Protein AF-0000000071589016 (afdb_homodimer)

Structure (mmCIF, N/CA/C/O backbone):
data_AF-0000000071589016-model_v1
#
loop_
_entity.id
_entity.type
_entity.pdbx_description
1 polymer 'Sensory transduction protein kinase'
#
loop_
_atom_site.group_PDB
_atom_site.id
_atom_site.type_symbol
_atom_site.label_atom_id
_atom_site.label_alt_id
_atom_site.label_comp_id
_atom_site.label_asym_id
_atom_site.label_entity_id
_atom_site.label_seq_id
_atom_site.pdbx_PDB_ins_code
_atom_site.Cartn_x
_atom_site.Cartn_y
_atom_site.Cartn_z
_atom_site.occupancy
_atom_site.B_iso_or_equiv
_atom_site.auth_seq_id
_atom_site.auth_comp_id
_atom_site.auth_asym_id
_atom_site.auth_atom_id
_atom_site.pdbx_PDB_model_num
ATOM 1 N N . MET A 1 1 ? 36.25 46.156 42.75 1 89.12 1 MET A N 1
ATOM 2 C CA . MET A 1 1 ? 36.625 46.969 41.594 1 89.12 1 MET A CA 1
ATOM 3 C C . MET A 1 1 ? 36.125 48.406 41.719 1 89.12 1 MET A C 1
ATOM 5 O O . MET A 1 1 ? 35.188 48.656 42.5 1 89.12 1 MET A O 1
ATOM 9 N N . GLN A 1 2 ? 36.781 49.25 41.094 1 88.19 2 GLN A N 1
ATOM 10 C CA . GLN A 1 2 ? 36.406 50.656 41.094 1 88.19 2 GLN A CA 1
ATOM 11 C C . GLN A 1 2 ? 36.594 51.281 39.719 1 88.19 2 GLN A C 1
ATOM 13 O O . GLN A 1 2 ? 37.562 51 39.031 1 88.19 2 GLN A O 1
ATOM 18 N N . THR A 1 3 ? 35.531 52.031 39.406 1 91.88 3 THR A N 1
ATOM 19 C CA . THR A 1 3 ? 35.594 52.75 38.125 1 91.88 3 THR A CA 1
ATOM 20 C C . THR A 1 3 ? 35.438 54.25 38.312 1 91.88 3 THR A C 1
ATOM 22 O O . THR A 1 3 ? 34.5 54.688 39 1 91.88 3 THR A O 1
ATOM 25 N N . LEU A 1 4 ? 36.375 55 37.812 1 90.56 4 LEU A N 1
ATOM 26 C CA . LEU A 1 4 ? 36.312 56.438 37.844 1 90.56 4 LEU A CA 1
ATOM 27 C C . LEU A 1 4 ? 36.188 57 36.406 1 90.56 4 LEU A C 1
ATOM 29 O O . LEU A 1 4 ? 36.938 56.594 35.531 1 90.56 4 LEU A O 1
ATOM 33 N N . SER A 1 5 ? 35.188 57.844 36.25 1 93.19 5 SER A N 1
ATOM 34 C CA . SER A 1 5 ? 34.969 58.406 34.938 1 93.19 5 SER A CA 1
ATOM 35 C C . SER A 1 5 ? 34.906 59.938 35 1 93.19 5 SER A C 1
ATOM 37 O O . SER A 1 5 ? 34.344 60.5 35.938 1 93.19 5 SER A O 1
ATOM 39 N N . PHE A 1 6 ? 35.469 60.594 34.062 1 92.31 6 PHE A N 1
ATOM 40 C CA . PHE A 1 6 ? 35.406 62.062 34 1 92.31 6 PHE A CA 1
ATOM 41 C C . PHE A 1 6 ? 35.469 62.531 32.531 1 92.31 6 PHE A C 1
ATOM 43 O O . PHE A 1 6 ? 35.938 61.812 31.672 1 92.31 6 PHE A O 1
ATOM 50 N N . SER A 1 7 ? 34.906 63.656 32.312 1 94.38 7 SER A N 1
ATOM 51 C CA . SER A 1 7 ? 34.906 64.25 30.984 1 94.38 7 SER A CA 1
ATOM 52 C C . SER A 1 7 ? 36 65.312 30.859 1 94.38 7 SER A C 1
ATOM 54 O O . SER A 1 7 ? 36.188 66.125 31.766 1 94.38 7 SER A O 1
ATOM 56 N N . VAL A 1 8 ? 36.781 65.25 29.797 1 94.38 8 VAL A N 1
ATOM 57 C CA . VAL A 1 8 ? 37.875 66.188 29.625 1 94.38 8 VAL A CA 1
ATOM 58 C C . VAL A 1 8 ? 37.781 66.875 28.266 1 94.38 8 VAL A C 1
ATOM 60 O O . VAL A 1 8 ? 37.312 66.312 27.297 1 94.38 8 VAL A O 1
ATOM 63 N N . GLN A 1 9 ? 38.219 68.125 28.203 1 93.12 9 GLN A N 1
ATOM 64 C CA . GLN A 1 9 ? 38.188 68.875 26.969 1 93.12 9 GLN A CA 1
ATOM 65 C C . GLN A 1 9 ? 39.562 69.188 26.469 1 93.12 9 GLN A C 1
ATOM 67 O O . GLN A 1 9 ? 39.75 69.562 25.312 1 93.12 9 GLN A O 1
ATOM 72 N N . SER A 1 10 ? 40.5 69.125 27.422 1 91.94 10 SER A N 1
ATOM 73 C CA . SER A 1 10 ? 41.906 69.375 27.062 1 91.94 10 SER A CA 1
ATOM 74 C C . SER A 1 10 ? 42.875 68.562 27.891 1 91.94 10 SER A C 1
ATOM 76 O O . SER A 1 10 ? 42.469 67.938 28.891 1 91.94 10 SER A O 1
ATOM 78 N N . ILE A 1 11 ? 44.125 68.5 27.469 1 93.75 11 ILE A N 1
ATOM 79 C CA . ILE A 1 11 ? 45.125 67.688 28.156 1 93.75 11 ILE A CA 1
ATOM 80 C C . ILE A 1 11 ? 45.344 68.312 29.562 1 93.75 11 ILE A C 1
ATOM 82 O O . ILE A 1 11 ? 45.625 67.562 30.516 1 93.75 11 ILE A O 1
ATOM 86 N N . THR A 1 12 ? 45.25 69.625 29.641 1 91.19 12 THR A N 1
ATOM 87 C CA . THR A 1 12 ? 45.406 70.25 30.938 1 91.19 12 THR A CA 1
ATOM 88 C C . THR A 1 12 ? 44.312 69.812 31.906 1 91.19 12 THR A C 1
ATOM 90 O O . THR A 1 12 ? 44.594 69.562 33.094 1 91.19 12 THR A O 1
ATOM 93 N N . HIS A 1 13 ? 43.281 69.75 31.359 1 92.06 13 HIS A N 1
ATOM 94 C CA . HIS A 1 13 ? 42.156 69.312 32.156 1 92.06 13 HIS A CA 1
ATOM 95 C C . HIS A 1 13 ? 42.344 67.875 32.594 1 92.06 13 HIS A C 1
ATOM 97 O O . HIS A 1 13 ? 42.031 67.5 33.75 1 92.06 13 HIS A O 1
ATOM 103 N N . LEU A 1 14 ? 42.781 67 31.734 1 93.06 14 LEU A N 1
ATOM 104 C CA . LEU A 1 14 ? 43.031 65.625 32.062 1 93.06 14 LEU A CA 1
ATOM 105 C C . LEU A 1 14 ? 44.062 65.5 33.188 1 93.06 14 LEU A C 1
ATOM 107 O O . LEU A 1 14 ? 43.875 64.688 34.125 1 93.06 14 LEU A O 1
ATOM 111 N N . LYS A 1 15 ? 45.062 66.25 33.125 1 91.19 15 LYS A N 1
ATOM 112 C CA . LYS A 1 15 ? 46.094 66.188 34.125 1 91.19 15 LYS A CA 1
ATOM 113 C C . LYS A 1 15 ? 45.562 66.625 35.5 1 91.19 15 LYS A C 1
ATOM 115 O O . LYS A 1 15 ? 45.906 66.062 36.531 1 91.19 15 LYS A O 1
ATOM 120 N N . GLU A 1 16 ? 44.812 67.625 35.469 1 90.5 16 GLU A N 1
ATOM 121 C CA . GLU A 1 16 ? 44.219 68.125 36.688 1 90.5 16 GLU A CA 1
ATOM 122 C C . GLU A 1 16 ? 43.344 67 37.344 1 90.5 16 GLU A C 1
ATOM 124 O O . GLU A 1 16 ? 43.406 66.812 38.562 1 90.5 16 GLU A O 1
ATOM 129 N N . GLU A 1 17 ? 42.625 66.375 36.531 1 89.44 17 GLU A N 1
ATOM 130 C CA . GLU A 1 17 ? 41.719 65.375 37.031 1 89.44 17 GLU A CA 1
ATOM 131 C C . GLU A 1 17 ? 42.5 64.188 37.562 1 89.44 17 GLU A C 1
ATOM 133 O O . GLU A 1 17 ? 42.156 63.594 38.594 1 89.44 17 GLU A O 1
ATOM 138 N N . CYS A 1 18 ? 43.531 63.688 36.906 1 87.62 18 CYS A N 1
ATOM 139 C CA . CYS A 1 18 ? 44.312 62.562 37.312 1 87.62 18 CYS A CA 1
ATOM 140 C C . CYS A 1 18 ? 45.094 62.844 38.562 1 87.62 18 CYS A C 1
ATOM 142 O O . CYS A 1 18 ? 45.344 61.938 39.375 1 87.62 18 CYS A O 1
ATOM 144 N N . ASP A 1 19 ? 45.469 64.062 38.688 1 80.75 19 ASP A N 1
ATOM 145 C CA . ASP A 1 19 ? 46.25 64.438 39.875 1 80.75 19 ASP A CA 1
ATOM 146 C C . ASP A 1 19 ? 45.375 64.375 41.125 1 80.75 19 ASP A C 1
ATOM 148 O O . ASP A 1 19 ? 45.906 64.062 42.219 1 80.75 19 ASP A O 1
ATOM 152 N N . SER A 1 20 ? 44.219 64.5 40.906 1 78.38 20 SER A N 1
ATOM 153 C CA . SER A 1 20 ? 43.281 64.438 42.031 1 78.38 20 SER A CA 1
ATOM 154 C C . SER A 1 20 ? 42.906 63.031 42.375 1 78.38 20 SER A C 1
ATOM 156 O O . SER A 1 20 ? 42.312 62.75 43.438 1 78.38 20 SER A O 1
ATOM 158 N N . LEU A 1 21 ? 43.219 62.156 41.469 1 73 21 LEU A N 1
ATOM 159 C CA . LEU A 1 21 ? 42.75 60.781 41.625 1 73 21 LEU A CA 1
ATOM 160 C C . LEU A 1 21 ? 43.812 59.969 42.406 1 73 21 LEU A C 1
ATOM 162 O O . LEU A 1 21 ? 45 60.094 42.125 1 73 21 LEU A O 1
ATOM 166 N N . LEU A 1 22 ? 43.531 59.625 43.625 1 63.81 22 LEU A N 1
ATOM 167 C CA . LEU A 1 22 ? 44.375 58.656 44.312 1 63.81 22 LEU A CA 1
ATOM 168 C C . LEU A 1 22 ? 44.156 57.25 43.75 1 63.81 22 LEU A C 1
ATOM 170 O O . LEU A 1 22 ? 43.188 56.562 44.156 1 63.81 22 LEU A O 1
ATOM 174 N N . ILE A 1 23 ? 44.75 56.844 42.656 1 62.94 23 ILE A N 1
ATOM 175 C CA . ILE A 1 23 ? 44.469 55.531 42.062 1 62.94 23 ILE A CA 1
ATOM 176 C C . ILE A 1 23 ? 45.5 54.5 42.562 1 62.94 23 ILE A C 1
ATOM 178 O O . ILE A 1 23 ? 46.688 54.75 42.5 1 62.94 23 ILE A O 1
ATOM 182 N N . GLU A 1 24 ? 45.094 53.625 43.344 1 60.62 24 GLU A N 1
ATOM 183 C CA . GLU A 1 24 ? 45.969 52.531 43.75 1 60.62 24 GLU A CA 1
ATOM 184 C C . GLU A 1 24 ? 46.344 51.625 42.562 1 60.62 24 GLU A C 1
ATOM 186 O O . GLU A 1 24 ? 45.469 51.344 41.719 1 60.62 24 GLU A O 1
ATOM 191 N N . ARG A 1 25 ? 47.625 51.375 42.281 1 57.19 25 ARG A N 1
ATOM 192 C CA . ARG A 1 25 ? 48.156 50.5 41.25 1 57.19 25 ARG A CA 1
ATOM 193 C C . ARG A 1 25 ? 47.688 49.062 41.438 1 57.19 25 ARG A C 1
ATOM 195 O O . ARG A 1 25 ? 48.062 48.406 42.406 1 57.19 25 ARG A O 1
ATOM 202 N N . ALA A 1 26 ? 46.469 48.625 40.969 1 63.41 26 ALA A N 1
ATOM 203 C CA . ALA A 1 26 ? 45.906 47.281 41.094 1 63.41 26 ALA A CA 1
ATOM 204 C C . ALA A 1 26 ? 46.344 46.375 39.938 1 63.41 26 ALA A C 1
ATOM 206 O O . ALA A 1 26 ? 46.906 46.844 38.969 1 63.41 26 ALA A O 1
ATOM 207 N N . SER A 1 27 ? 46.281 45.062 40 1 65 27 SER A N 1
ATOM 208 C CA . SER A 1 27 ? 46.719 43.969 39.125 1 65 27 SER A CA 1
ATOM 209 C C . SER A 1 27 ? 46.062 44.094 37.75 1 65 27 SER A C 1
ATOM 211 O O . SER A 1 27 ? 46.719 43.844 36.719 1 65 27 SER A O 1
ATOM 213 N N . GLY A 1 28 ? 44.781 44.5 37.656 1 83.5 28 GLY A N 1
ATOM 214 C CA . GLY A 1 28 ? 44.094 44.656 36.375 1 83.5 28 GLY A CA 1
ATOM 215 C C . GLY A 1 28 ? 43.5 46.031 36.188 1 83.5 28 GLY A C 1
ATOM 216 O O . GLY A 1 28 ? 42.844 46.531 37.094 1 83.5 28 GLY A O 1
ATOM 217 N N . CYS A 1 29 ? 43.875 46.719 35.062 1 90.69 29 CYS A N 1
ATOM 218 C CA . CYS A 1 29 ? 43.375 48.062 34.812 1 90.69 29 CYS A CA 1
ATOM 219 C C . CYS A 1 29 ? 42.906 48.188 33.344 1 90.69 29 CYS A C 1
ATOM 221 O O . CYS A 1 29 ? 43.656 47.844 32.438 1 90.69 29 CYS A O 1
ATOM 223 N N . LEU A 1 30 ? 41.656 48.594 33.25 1 94.31 30 LEU A N 1
ATOM 224 C CA . LEU A 1 30 ? 41.062 48.875 31.953 1 94.31 30 LEU A CA 1
ATOM 225 C C . LEU A 1 30 ? 40.719 50.344 31.812 1 94.31 30 LEU A C 1
ATOM 227 O O . LEU A 1 30 ? 40 50.906 32.656 1 94.31 30 LEU A O 1
ATOM 231 N N . ILE A 1 31 ? 41.25 50.969 30.781 1 95.06 31 ILE A N 1
ATOM 232 C CA . ILE A 1 31 ? 40.906 52.375 30.5 1 95.06 31 ILE A CA 1
ATOM 233 C C . ILE A 1 31 ? 40.125 52.438 29.188 1 95.06 31 ILE A C 1
ATOM 235 O O . ILE A 1 31 ? 40.594 51.938 28.156 1 95.06 31 ILE A O 1
ATOM 239 N N . GLN A 1 32 ? 39 53 29.25 1 95.75 32 GLN A N 1
ATOM 240 C CA . GLN A 1 32 ? 38.156 53.219 28.062 1 95.75 32 GLN A CA 1
ATOM 241 C C . GLN A 1 32 ? 38.094 54.719 27.719 1 95.75 32 GLN A C 1
ATOM 243 O O . GLN A 1 32 ? 37.844 55.531 28.594 1 95.75 32 GLN A O 1
ATOM 248 N N . ILE A 1 33 ? 38.312 55 26.453 1 96.06 33 ILE A N 1
ATOM 249 C CA . ILE A 1 33 ? 38.281 56.375 25.984 1 96.06 33 ILE A CA 1
ATOM 250 C C . ILE A 1 33 ? 37.188 56.531 24.922 1 96.06 33 ILE A C 1
ATOM 252 O O . ILE A 1 33 ? 37.219 55.875 23.891 1 96.06 33 ILE A O 1
ATOM 256 N N . PHE A 1 34 ? 36.25 57.375 25.156 1 96.38 34 PHE A N 1
ATOM 257 C CA . PHE A 1 34 ? 35.219 57.719 24.188 1 96.38 34 PHE A CA 1
ATOM 258 C C . PHE A 1 34 ? 35.281 59.188 23.844 1 96.38 34 PHE A C 1
ATOM 260 O O . PHE A 1 34 ? 35.188 60.031 24.719 1 96.38 34 PHE A O 1
ATOM 267 N N . SER A 1 35 ? 35.344 59.469 22.578 1 94.69 35 SER A N 1
ATOM 268 C CA . SER A 1 35 ? 35.656 60.844 22.281 1 94.69 35 SER A CA 1
ATOM 269 C C . SER A 1 35 ? 34.938 61.344 21.031 1 94.69 35 SER A C 1
ATOM 271 O O . SER A 1 35 ? 34.75 60.562 20.078 1 94.69 35 SER A O 1
ATOM 273 N N . SER A 1 36 ? 34.5 62.562 21.062 1 92.62 36 SER A N 1
ATOM 274 C CA . SER A 1 36 ? 34.031 63.281 19.875 1 92.62 36 SER A CA 1
ATOM 275 C C . SER A 1 36 ? 35.062 64.25 19.328 1 92.62 36 SER A C 1
ATOM 277 O O . SER A 1 36 ? 34.812 64.938 18.344 1 92.62 36 SER A O 1
ATOM 279 N N . GLN A 1 37 ? 36.25 64.25 19.938 1 92.31 37 GLN A N 1
ATOM 280 C CA . GLN A 1 37 ? 37.312 65.188 19.547 1 92.31 37 GLN A CA 1
ATOM 281 C C . GLN A 1 37 ? 38.219 64.562 18.484 1 92.31 37 GLN A C 1
ATOM 283 O O . GLN A 1 37 ? 38.031 63.406 18.078 1 92.31 37 GLN A O 1
ATOM 288 N N . SER A 1 38 ? 39.281 65.375 18.062 1 90 38 SER A N 1
ATOM 289 C CA . SER A 1 38 ? 40.156 64.938 16.984 1 90 38 SER A CA 1
ATOM 290 C C . SER A 1 38 ? 41.062 63.844 17.438 1 90 38 SER A C 1
ATOM 292 O O . SER A 1 38 ? 41.375 63.719 18.625 1 90 38 SER A O 1
ATOM 294 N N . MET A 1 39 ? 41.531 63.031 16.516 1 92.25 39 MET A N 1
ATOM 295 C CA . MET A 1 39 ? 42.438 61.906 16.781 1 92.25 39 MET A CA 1
ATOM 296 C C . MET A 1 39 ? 43.719 62.375 17.422 1 92.25 39 MET A C 1
ATOM 298 O O . MET A 1 39 ? 44.312 61.688 18.266 1 92.25 39 MET A O 1
ATOM 302 N N . GLU A 1 40 ? 44.125 63.531 17.062 1 91.62 40 GLU A N 1
ATOM 303 C CA . GLU A 1 40 ? 45.375 64.062 17.609 1 91.62 40 GLU A CA 1
ATOM 304 C C . GLU A 1 40 ? 45.219 64.375 19.109 1 91.62 40 GLU A C 1
ATOM 306 O O . GLU A 1 40 ? 46.125 64.062 19.891 1 91.62 40 GLU A O 1
ATOM 311 N N . GLU A 1 41 ? 44.188 64.938 19.422 1 93.25 41 GLU A N 1
ATOM 312 C CA . GLU A 1 41 ? 43.938 65.188 20.828 1 93.25 41 GLU A CA 1
ATOM 313 C C . GLU A 1 41 ? 43.844 63.938 21.641 1 93.25 41 GLU A C 1
ATOM 315 O O . GLU A 1 41 ? 44.406 63.844 22.734 1 93.25 41 GLU A O 1
ATOM 320 N N . VAL A 1 42 ? 43.188 63 21.109 1 94.69 42 VAL A N 1
ATOM 321 C CA . VAL A 1 42 ? 43 61.719 21.812 1 94.69 42 VAL A CA 1
ATOM 322 C C . VAL A 1 42 ? 44.312 61 21.953 1 94.69 42 VAL A C 1
ATOM 324 O O . VAL A 1 42 ? 44.594 60.344 22.953 1 94.69 42 VAL A O 1
ATOM 327 N N . SER A 1 43 ? 45.156 61.125 20.938 1 94.88 43 SER A N 1
ATOM 328 C CA . SER A 1 43 ? 46.469 60.531 21 1 94.88 43 SER A CA 1
ATOM 329 C C . SER A 1 43 ? 47.281 61.125 22.156 1 94.88 43 SER A C 1
ATOM 331 O O . SER A 1 43 ? 48.031 60.406 22.828 1 94.88 43 SER A O 1
ATOM 333 N N . THR A 1 44 ? 47.062 62.375 22.344 1 94.62 44 THR A N 1
ATOM 334 C CA . THR A 1 44 ? 47.719 63.031 23.453 1 94.62 44 THR A CA 1
ATOM 335 C C . THR A 1 44 ? 47.219 62.5 24.797 1 94.62 44 THR A C 1
ATOM 337 O O . THR A 1 44 ? 48 62.312 25.734 1 94.62 44 THR A O 1
ATOM 340 N N . TYR A 1 45 ? 45.969 62.375 24.844 1 95.62 45 TYR A N 1
ATOM 341 C CA . TYR A 1 45 ? 45.375 61.812 26.047 1 95.62 45 TYR A CA 1
ATOM 342 C C . TYR A 1 45 ? 45.938 60.438 26.328 1 95.62 45 TYR A C 1
ATOM 344 O O . TYR A 1 45 ? 46.312 60.094 27.453 1 95.62 45 TYR A O 1
ATOM 352 N N . HIS A 1 46 ? 45.969 59.594 25.297 1 95 46 HIS A N 1
ATOM 353 C CA . HIS A 1 46 ? 46.438 58.219 25.422 1 95 46 HIS A CA 1
ATOM 354 C C . HIS A 1 46 ? 47.875 58.188 25.938 1 95 46 HIS A C 1
ATOM 356 O O . HIS A 1 46 ? 48.188 57.406 26.844 1 95 46 HIS A O 1
ATOM 362 N N . SER A 1 47 ? 48.719 58.969 25.328 1 94.19 47 SER A N 1
ATOM 363 C CA . SER A 1 47 ? 50.125 59 25.719 1 94.19 47 SER A CA 1
ATOM 364 C C . SER A 1 47 ? 50.281 59.344 27.203 1 94.19 47 SER A C 1
ATOM 366 O O . SER A 1 47 ? 51.094 58.719 27.906 1 94.19 47 SER A O 1
ATOM 368 N N . PHE A 1 48 ? 49.531 60.219 27.609 1 93.19 48 PHE A N 1
ATOM 369 C CA . PHE A 1 48 ? 49.594 60.625 29.016 1 93.19 48 PHE A CA 1
ATOM 370 C C . PHE A 1 48 ? 49.094 59.5 29.922 1 93.19 48 PHE A C 1
ATOM 372 O O . PHE A 1 48 ? 49.75 59.188 30.922 1 93.19 48 PHE A O 1
ATOM 379 N N . LEU A 1 49 ? 48 58.875 29.578 1 92.62 49 LEU A N 1
ATOM 380 C CA . LEU A 1 49 ? 47.406 57.844 30.391 1 92.62 49 LEU A CA 1
ATOM 381 C C . LEU A 1 49 ? 48.281 56.594 30.406 1 92.62 49 LEU A C 1
ATOM 383 O O . LEU A 1 49 ? 48.406 55.906 31.438 1 92.62 49 LEU A O 1
ATOM 387 N N . GLN A 1 50 ? 48.875 56.344 29.297 1 91.62 50 GLN A N 1
ATOM 388 C CA . GLN A 1 50 ? 49.75 55.219 29.203 1 91.62 50 GLN A CA 1
ATOM 389 C C . GLN A 1 50 ? 50.969 55.375 30.109 1 91.62 50 GLN A C 1
ATOM 391 O O . GLN A 1 50 ? 51.469 54.406 30.688 1 91.62 50 GLN A O 1
ATOM 396 N N . CYS A 1 51 ? 51.406 56.531 30.188 1 89.62 51 CYS A N 1
ATOM 397 C CA . CYS A 1 51 ? 52.531 56.844 31.062 1 89.62 51 CYS A CA 1
ATOM 398 C C . CYS A 1 51 ? 52.125 56.688 32.531 1 89.62 51 CYS A C 1
ATOM 400 O O . CYS A 1 51 ? 52.906 56.188 33.344 1 89.62 51 CYS A O 1
ATOM 402 N N . LEU A 1 52 ? 51 57.125 32.812 1 88.38 52 LEU A N 1
ATOM 403 C CA . LEU A 1 52 ? 50.531 57.094 34.188 1 88.38 52 LEU A CA 1
ATOM 404 C C . LEU A 1 52 ? 50.156 55.656 34.594 1 88.38 52 LEU A C 1
ATOM 406 O O . LEU A 1 52 ? 50.344 55.281 35.75 1 88.38 52 LEU A O 1
ATOM 410 N N . PHE A 1 53 ? 49.625 54.875 33.594 1 89.5 53 PHE A N 1
ATOM 411 C CA . PHE A 1 53 ? 49.25 53.5 33.812 1 89.5 53 PHE A CA 1
ATOM 412 C C . PHE A 1 53 ? 49.906 52.562 32.812 1 89.5 53 PHE A C 1
ATOM 414 O O . PHE A 1 53 ? 49.25 52.125 31.875 1 89.5 53 PHE A O 1
ATOM 421 N N . PRO A 1 54 ? 51.062 52.125 33.031 1 86.5 54 PRO A N 1
ATOM 422 C CA . PRO A 1 54 ? 51.812 51.406 32.031 1 86.5 54 PRO A CA 1
ATOM 423 C C . PRO A 1 54 ? 51.25 50 31.781 1 86.5 54 PRO A C 1
ATOM 425 O O . PRO A 1 54 ? 51.438 49.438 30.688 1 86.5 54 PRO A O 1
ATOM 428 N N . HIS A 1 55 ? 50.562 49.438 32.688 1 86.94 55 HIS A N 1
ATOM 429 C CA . HIS A 1 55 ? 50.094 48.094 32.5 1 86.94 55 HIS A CA 1
ATOM 430 C C . HIS A 1 55 ? 48.594 48.062 32.188 1 86.94 55 HIS A C 1
ATOM 432 O O . HIS A 1 55 ? 47.969 47 32.219 1 86.94 55 HIS A O 1
ATOM 438 N N . ALA A 1 56 ? 48.031 49.125 31.891 1 90.81 56 ALA A N 1
ATOM 439 C CA . ALA A 1 56 ? 46.625 49.219 31.625 1 90.81 56 ALA A CA 1
ATOM 440 C C . ALA A 1 56 ? 46.312 48.906 30.156 1 90.81 56 ALA A C 1
ATOM 442 O O . ALA A 1 56 ? 47.125 49.188 29.281 1 90.81 56 ALA A O 1
ATOM 443 N N . GLU A 1 57 ? 45.25 48.219 29.953 1 93.38 57 GLU A N 1
ATOM 444 C CA . GLU A 1 57 ? 44.719 48.062 28.594 1 93.38 57 GLU A CA 1
ATOM 445 C C . GLU A 1 57 ? 43.844 49.25 28.203 1 93.38 57 GLU A C 1
ATOM 447 O O . GLU A 1 57 ? 42.844 49.531 28.875 1 93.38 57 GLU A O 1
ATOM 452 N N . ILE A 1 58 ? 44.219 49.938 27.172 1 95 58 ILE A N 1
ATOM 453 C CA . ILE A 1 58 ? 43.5 51.156 26.781 1 95 58 ILE A CA 1
ATOM 454 C C . ILE A 1 58 ? 42.781 50.938 25.453 1 95 58 ILE A C 1
ATOM 456 O O . ILE A 1 58 ? 43.438 50.625 24.438 1 95 58 ILE A O 1
ATOM 460 N N . VAL A 1 59 ? 41.5 51 25.531 1 95.5 59 VAL A N 1
ATOM 461 C CA . VAL A 1 59 ? 40.688 50.875 24.344 1 95.5 59 VAL A CA 1
ATOM 462 C C . VAL A 1 59 ? 39.719 52.062 24.234 1 95.5 59 VAL A C 1
ATOM 464 O O . VAL A 1 59 ? 39.469 52.75 25.234 1 95.5 59 VAL A O 1
ATOM 467 N N . GLY A 1 60 ? 39.219 52.312 23.047 1 94.5 60 GLY A N 1
ATOM 468 C CA . GLY A 1 60 ? 38.281 53.438 22.891 1 94.5 60 GLY A CA 1
ATOM 469 C C . GLY A 1 60 ? 37.625 53.469 21.531 1 94.5 60 GLY A C 1
ATOM 470 O O . GLY A 1 60 ? 37.875 52.594 20.688 1 94.5 60 GLY A O 1
ATOM 471 N N . LEU A 1 61 ? 36.688 54.375 21.391 1 93.06 61 LEU A N 1
ATOM 472 C CA . LEU A 1 61 ? 36.031 54.562 20.109 1 93.06 61 LEU A CA 1
ATOM 473 C C . LEU A 1 61 ? 35.531 56 19.969 1 93.06 61 LEU A C 1
ATOM 475 O O . LEU A 1 61 ? 35.438 56.719 20.953 1 93.06 61 LEU A O 1
ATOM 479 N N . SER A 1 62 ? 35.312 56.344 18.734 1 93.81 62 SER A N 1
ATOM 480 C CA . SER A 1 62 ? 34.719 57.656 18.438 1 93.81 62 SER A CA 1
ATOM 481 C C . SER A 1 62 ? 33.219 57.656 18.703 1 93.81 62 SER A C 1
ATOM 483 O O . SER A 1 62 ? 32.531 56.719 18.344 1 93.81 62 SER A O 1
ATOM 485 N N . ALA A 1 63 ? 32.719 58.625 19.422 1 92.56 63 ALA A N 1
ATOM 486 C CA . ALA A 1 63 ? 31.297 58.781 19.734 1 92.56 63 ALA A CA 1
ATOM 487 C C . ALA A 1 63 ? 30.922 60.281 19.812 1 92.56 63 ALA A C 1
ATOM 489 O O . ALA A 1 63 ? 31.688 61.094 20.344 1 92.56 63 ALA A O 1
ATOM 490 N N . ILE A 1 64 ? 29.797 60.625 19.281 1 89.12 64 ILE A N 1
ATOM 491 C CA . ILE A 1 64 ? 29.328 62 19.312 1 89.12 64 ILE A CA 1
ATOM 492 C C . ILE A 1 64 ? 28.812 62.344 20.719 1 89.12 64 ILE A C 1
ATOM 494 O O . ILE A 1 64 ? 29.141 63.406 21.266 1 89.12 64 ILE A O 1
ATOM 498 N N . HIS A 1 65 ? 28.078 61.469 21.234 1 90.81 65 HIS A N 1
ATOM 499 C CA . HIS A 1 65 ? 27.516 61.688 22.562 1 90.81 65 HIS A CA 1
ATOM 500 C C . HIS A 1 65 ? 28.031 60.625 23.547 1 90.81 65 HIS A C 1
ATOM 502 O O . HIS A 1 65 ? 28.188 59.469 23.188 1 90.81 65 HIS A O 1
ATOM 508 N N . THR A 1 66 ? 28.375 61.062 24.703 1 93.12 66 THR A N 1
ATOM 509 C CA . THR A 1 66 ? 28.781 60.188 25.812 1 93.12 66 THR A CA 1
ATOM 510 C C . THR A 1 66 ? 28.062 60.594 27.094 1 93.12 66 THR A C 1
ATOM 512 O O . THR A 1 66 ? 27.422 61.625 27.156 1 93.12 66 THR A O 1
ATOM 515 N N . SER A 1 67 ? 28.078 59.719 28 1 92.5 67 SER A N 1
ATOM 516 C CA . SER A 1 67 ? 27.359 60.031 29.234 1 92.5 67 SER A CA 1
ATOM 517 C C . SER A 1 67 ? 28.125 59.562 30.469 1 92.5 67 SER A C 1
ATOM 519 O O . SER A 1 67 ? 28.875 58.594 30.406 1 92.5 67 SER A O 1
ATOM 521 N N . ILE A 1 68 ? 28.062 60.375 31.547 1 93.44 68 ILE A N 1
ATOM 522 C CA . ILE A 1 68 ? 28.453 60 32.906 1 93.44 68 ILE A CA 1
ATOM 523 C C . ILE A 1 68 ? 27.266 60.188 33.844 1 93.44 68 ILE A C 1
ATOM 525 O O . ILE A 1 68 ? 26.703 61.281 33.938 1 93.44 68 ILE A O 1
ATOM 529 N N . ASN A 1 69 ? 26.953 59.062 34.438 1 90.31 69 ASN A N 1
ATOM 530 C CA . ASN A 1 69 ? 25.719 59.062 35.188 1 90.31 69 ASN A CA 1
ATOM 531 C C . ASN A 1 69 ? 24.547 59.594 34.375 1 90.31 69 ASN A C 1
ATOM 533 O O . ASN A 1 69 ? 24.312 59.156 33.25 1 90.31 69 ASN A O 1
ATOM 537 N N . SER A 1 70 ? 23.734 60.531 34.781 1 87.19 70 SER A N 1
ATOM 538 C CA . SER A 1 70 ? 22.562 61 34.031 1 87.19 70 SER A CA 1
ATOM 539 C C . SER A 1 70 ? 22.906 62.156 33.125 1 87.19 70 SER A C 1
ATOM 541 O O . SER A 1 70 ? 22.031 62.688 32.438 1 87.19 70 SER A O 1
ATOM 543 N N . SER A 1 71 ? 24.156 62.562 33.062 1 88.94 71 SER A N 1
ATOM 544 C CA . SER A 1 71 ? 24.547 63.719 32.25 1 88.94 71 SER A CA 1
ATOM 545 C C . SER A 1 71 ? 25.141 63.281 30.922 1 88.94 71 SER A C 1
ATOM 547 O O . SER A 1 71 ? 26.016 62.438 30.875 1 88.94 71 SER A O 1
ATOM 549 N N . VAL A 1 72 ? 24.656 63.906 29.891 1 90.75 72 VAL A N 1
ATOM 550 C CA . VAL A 1 72 ? 25.141 63.625 28.547 1 90.75 72 VAL A CA 1
ATOM 551 C C . VAL A 1 72 ? 26.141 64.688 28.109 1 90.75 72 VAL A C 1
ATOM 553 O O . VAL A 1 72 ? 25.922 65.875 28.344 1 90.75 72 VAL A O 1
ATOM 556 N N . PHE A 1 73 ? 27.25 64.312 27.531 1 91.25 73 PHE A N 1
ATOM 557 C CA . PHE A 1 73 ? 28.312 65.188 27.109 1 91.25 73 PHE A CA 1
ATOM 558 C C . PHE A 1 73 ? 28.516 65.188 25.594 1 91.25 73 PHE A C 1
ATOM 560 O O . PHE A 1 73 ? 28.344 64.125 24.984 1 91.25 73 PHE A O 1
ATOM 567 N N . THR A 1 74 ? 28.734 66.25 25.031 1 89.06 74 THR A N 1
ATOM 568 C CA . THR A 1 74 ? 29.109 66.375 23.625 1 89.06 74 THR A CA 1
ATOM 569 C C . THR A 1 74 ? 30.406 67.125 23.484 1 89.06 74 THR A C 1
ATOM 571 O O . THR A 1 74 ? 30.797 67.875 24.391 1 89.06 74 THR A O 1
ATOM 574 N N . GLN A 1 75 ? 31.172 67 22.531 1 88.69 75 GLN A N 1
ATOM 575 C CA . GLN A 1 75 ? 32.406 67.688 22.219 1 88.69 75 GLN A CA 1
ATOM 576 C C . GLN A 1 75 ? 33.406 67.562 23.359 1 88.69 75 GLN A C 1
ATOM 578 O O . GLN A 1 75 ? 34.031 68.562 23.781 1 88.69 75 GLN A O 1
ATOM 583 N N . SER A 1 76 ? 33.469 66.438 23.875 1 93.12 76 SER A N 1
ATOM 584 C CA . SER A 1 76 ? 34.406 66.125 24.969 1 93.12 76 SER A CA 1
ATOM 585 C C . SER A 1 76 ? 34.844 64.688 24.891 1 93.12 76 SER A C 1
ATOM 587 O O . SER A 1 76 ? 34.344 63.906 24.047 1 93.12 76 SER A O 1
ATOM 589 N N . THR A 1 77 ? 35.844 64.375 25.656 1 95 77 THR A N 1
ATOM 590 C CA . THR A 1 77 ? 36.312 63 25.781 1 95 77 THR A CA 1
ATOM 591 C C . THR A 1 77 ? 36.062 62.469 27.188 1 95 77 THR A C 1
ATOM 593 O O . THR A 1 77 ? 36.406 63.125 28.172 1 95 77 THR A O 1
ATOM 596 N N . ILE A 1 78 ? 35.438 61.344 27.188 1 95.5 78 ILE A N 1
ATOM 597 C CA . ILE A 1 78 ? 35.25 60.688 28.469 1 95.5 78 ILE A CA 1
ATOM 598 C C . ILE A 1 78 ? 36.344 59.625 28.672 1 95.5 78 ILE A C 1
ATOM 600 O O . ILE A 1 78 ? 36.625 58.844 27.766 1 95.5 78 ILE A O 1
ATOM 604 N N . VAL A 1 79 ? 36.938 59.688 29.797 1 94.75 79 VAL A N 1
ATOM 605 C CA . VAL A 1 79 ? 37.906 58.688 30.203 1 94.75 79 VAL A CA 1
ATOM 606 C C . VAL A 1 79 ? 37.406 57.906 31.406 1 94.75 79 VAL A C 1
ATOM 608 O O . VAL A 1 79 ? 37.062 58.5 32.438 1 94.75 79 VAL A O 1
ATOM 611 N N . SER A 1 80 ? 37.281 56.656 31.203 1 94.44 80 SER A N 1
ATOM 612 C CA . SER A 1 80 ? 36.844 55.781 32.281 1 94.44 80 SER A CA 1
ATOM 613 C C . SER A 1 80 ? 37.969 54.812 32.719 1 94.44 80 SER A C 1
ATOM 615 O O . SER A 1 80 ? 38.438 54 31.906 1 94.44 80 SER A O 1
ATOM 617 N N . ILE A 1 81 ? 38.375 54.844 33.906 1 92.44 81 ILE A N 1
ATOM 618 C CA . ILE A 1 81 ? 39.438 54 34.469 1 92.44 81 ILE A CA 1
ATOM 619 C C . ILE A 1 81 ? 38.875 53 35.438 1 92.44 81 ILE A C 1
ATOM 621 O O . ILE A 1 81 ? 38.375 53.344 36.5 1 92.44 81 ILE A O 1
ATOM 625 N N . SER A 1 82 ? 38.938 51.781 35.031 1 93.12 82 SER A N 1
ATOM 626 C CA . SER A 1 82 ? 38.469 50.688 35.875 1 93.12 82 SER A CA 1
ATOM 627 C C . SER A 1 82 ? 39.625 49.875 36.438 1 93.12 82 SER A C 1
ATOM 629 O O . SER A 1 82 ? 40.438 49.312 35.688 1 93.12 82 SER A O 1
ATOM 631 N N . THR A 1 83 ? 39.688 49.781 37.719 1 91.38 83 THR A N 1
ATOM 632 C CA . THR A 1 83 ? 40.688 49 38.375 1 91.38 83 THR A CA 1
ATOM 633 C C . THR A 1 83 ? 40.094 47.781 39.062 1 91.38 83 THR A C 1
ATOM 635 O O . THR A 1 83 ? 39.031 47.875 39.688 1 91.38 83 THR A O 1
ATOM 638 N N . PHE A 1 84 ? 40.719 46.688 38.844 1 92.06 84 PHE A N 1
ATOM 639 C CA . PHE A 1 84 ? 40.219 45.406 39.375 1 92.06 84 PHE A CA 1
ATOM 640 C C . PHE A 1 84 ? 41.125 44.906 40.469 1 92.06 84 PHE A C 1
ATOM 642 O O . PHE A 1 84 ? 42.344 44.969 40.375 1 92.06 84 PHE A O 1
ATOM 649 N N . ASP A 1 85 ? 40.625 44.344 41.438 1 88.56 85 ASP A N 1
ATOM 650 C CA . ASP A 1 85 ? 41.406 43.844 42.562 1 88.56 85 ASP A CA 1
ATOM 651 C C . ASP A 1 85 ? 41.906 42.438 42.281 1 88.56 85 ASP A C 1
ATOM 653 O O . ASP A 1 85 ? 43.062 42.094 42.594 1 88.56 85 ASP A O 1
ATOM 657 N N . SER A 1 86 ? 41.094 41.625 41.688 1 89.44 86 SER A N 1
ATOM 658 C CA . SER A 1 86 ? 41.438 40.219 41.5 1 89.44 86 SER A CA 1
ATOM 659 C C . SER A 1 86 ? 41.312 39.812 40.062 1 89.44 86 SER A C 1
ATOM 661 O O . SER A 1 86 ? 41.688 38.688 39.688 1 89.44 86 SER A O 1
ATOM 663 N N . SER A 1 87 ? 40.719 40.562 39.25 1 92.19 87 SER A N 1
ATOM 664 C CA . SER A 1 87 ? 40.469 40.188 37.875 1 92.19 87 SER A CA 1
ATOM 665 C C . SER A 1 87 ? 41.562 40.719 36.969 1 92.19 87 SER A C 1
ATOM 667 O O . SER A 1 87 ? 42.188 41.719 37.25 1 92.19 87 SER A O 1
ATOM 669 N N . THR A 1 88 ? 41.781 39.969 35.875 1 92.69 88 THR A N 1
ATOM 670 C CA . THR A 1 88 ? 42.75 40.406 34.844 1 92.69 88 THR A CA 1
ATOM 671 C C . THR A 1 88 ? 42.031 40.719 33.531 1 92.69 88 THR A C 1
ATOM 673 O O . THR A 1 88 ? 40.875 40.344 33.344 1 92.69 88 THR A O 1
ATOM 676 N N . VAL A 1 89 ? 42.719 41.531 32.75 1 94.31 89 VAL A N 1
ATOM 677 C CA . VAL A 1 89 ? 42.156 41.969 31.484 1 94.31 89 VAL A CA 1
ATOM 678 C C . VAL A 1 89 ? 43.094 41.625 30.344 1 94.31 89 VAL A C 1
ATOM 680 O O . VAL A 1 89 ? 44.312 41.781 30.469 1 94.31 89 VAL A O 1
ATOM 683 N N . THR A 1 90 ? 42.531 41.062 29.281 1 94.56 90 THR A N 1
ATOM 684 C CA . THR A 1 90 ? 43.281 40.844 28.047 1 94.56 90 THR A CA 1
ATOM 685 C C . THR A 1 90 ? 42.594 41.562 26.891 1 94.56 90 THR A C 1
ATOM 687 O O . THR A 1 90 ? 41.375 41.625 26.828 1 94.56 90 THR A O 1
ATOM 690 N N . SER A 1 91 ? 43.344 42.156 26.031 1 94.88 91 SER A N 1
ATOM 691 C CA . SER A 1 91 ? 42.781 42.875 24.891 1 94.88 91 SER A CA 1
ATOM 692 C C . SER A 1 91 ? 43.375 42.375 23.578 1 94.88 91 SER A C 1
ATOM 694 O O . SER A 1 91 ? 44.469 41.812 23.562 1 94.88 91 SER A O 1
ATOM 696 N N . ALA A 1 92 ? 42.562 42.438 22.547 1 94.31 92 ALA A N 1
ATOM 697 C CA . ALA A 1 92 ? 43 42 21.219 1 94.31 92 ALA A CA 1
ATOM 698 C C . ALA A 1 92 ? 42.312 42.812 20.125 1 94.31 92 ALA A C 1
ATOM 700 O O . ALA A 1 92 ? 41.25 43.375 20.344 1 94.31 92 ALA A O 1
ATOM 701 N N . SER A 1 93 ? 42.969 42.938 19.031 1 92.69 93 SER A N 1
ATOM 702 C CA . SER A 1 93 ? 42.438 43.562 17.828 1 92.69 93 SER A CA 1
ATOM 703 C C . SER A 1 93 ? 42.594 42.656 16.625 1 92.69 93 SER A C 1
ATOM 705 O O . SER A 1 93 ? 43.625 41.969 16.484 1 92.69 93 SER A O 1
ATOM 707 N N . ILE A 1 94 ? 41.562 42.562 15.859 1 88 94 ILE A N 1
ATOM 708 C CA . ILE A 1 94 ? 41.625 41.688 14.68 1 88 94 ILE A CA 1
ATOM 709 C C . ILE A 1 94 ? 41.031 42.438 13.484 1 88 94 ILE A C 1
ATOM 711 O O . ILE A 1 94 ? 40.062 43.219 13.648 1 88 94 ILE A O 1
ATOM 715 N N . VAL A 1 95 ? 41.594 42.188 12.305 1 85.56 95 VAL A N 1
ATOM 716 C CA . VAL A 1 95 ? 41.094 42.781 11.062 1 85.56 95 VAL A CA 1
ATOM 717 C C . VAL A 1 95 ? 39.969 41.906 10.484 1 85.56 95 VAL A C 1
ATOM 719 O O . VAL A 1 95 ? 40.062 40.688 10.508 1 85.56 95 VAL A O 1
ATOM 722 N N . HIS A 1 96 ? 38.969 42.594 10.047 1 78.38 96 HIS A N 1
ATOM 723 C CA . HIS A 1 96 ? 37.875 41.875 9.375 1 78.38 96 HIS A CA 1
ATOM 724 C C . HIS A 1 96 ? 38.375 41.188 8.117 1 78.38 96 HIS A C 1
ATOM 726 O O . HIS A 1 96 ? 39.312 41.688 7.461 1 78.38 96 HIS A O 1
ATOM 732 N N . GLY A 1 97 ? 37.906 39.875 7.883 1 68.25 97 GLY A N 1
ATOM 733 C CA . GLY A 1 97 ? 38.344 39.125 6.719 1 68.25 97 GLY A CA 1
ATOM 734 C C . GLY A 1 97 ? 37.219 38.562 5.918 1 68.25 97 GLY A C 1
ATOM 735 O O . GLY A 1 97 ? 36.031 38.844 6.184 1 68.25 97 GLY A O 1
ATOM 736 N N . GLU A 1 98 ? 37.594 37.781 4.824 1 69.19 98 GLU A N 1
ATOM 737 C CA . GLU A 1 98 ? 36.625 37.125 3.949 1 69.19 98 GLU A CA 1
ATOM 738 C C . GLU A 1 98 ? 35.875 36.031 4.688 1 69.19 98 GLU A C 1
ATOM 740 O O . GLU A 1 98 ? 34.656 35.844 4.473 1 69.19 98 GLU A O 1
ATOM 745 N N . ASN A 1 99 ? 36.594 35.344 5.605 1 76.5 99 ASN A N 1
ATOM 746 C CA . ASN A 1 99 ? 35.969 34.281 6.402 1 76.5 99 ASN A CA 1
ATOM 747 C C . ASN A 1 99 ? 35.75 34.719 7.848 1 76.5 99 ASN A C 1
ATOM 749 O O . ASN A 1 99 ? 36.625 34.5 8.703 1 76.5 99 ASN A O 1
ATOM 753 N N . GLU A 1 100 ? 34.688 35.156 8.219 1 76.44 100 GLU A N 1
ATOM 754 C CA . GLU A 1 100 ? 34.406 35.812 9.492 1 76.44 100 GLU A CA 1
ATOM 755 C C . GLU A 1 100 ? 34.344 34.812 10.641 1 76.44 100 GLU A C 1
ATOM 757 O O . GLU A 1 100 ? 34.812 35.094 11.742 1 76.44 100 GLU A O 1
ATOM 762 N N . PRO A 1 101 ? 33.875 33.625 10.359 1 79 101 PRO A N 1
ATOM 763 C CA . PRO A 1 101 ? 33.938 32.656 11.469 1 79 101 PRO A CA 1
ATOM 764 C C . PRO A 1 101 ? 35.375 32.344 11.898 1 79 101 PRO A C 1
ATOM 766 O O . PRO A 1 101 ? 35.625 32.188 13.094 1 79 101 PRO A O 1
ATOM 769 N N . LEU A 1 102 ? 36.281 32.25 10.961 1 81.12 102 LEU A N 1
ATOM 770 C CA . LEU A 1 102 ? 37.656 31.984 11.289 1 81.12 102 LEU A CA 1
ATOM 771 C C . LEU A 1 102 ? 38.281 33.156 12.055 1 81.12 102 LEU A C 1
ATOM 773 O O . LEU A 1 102 ? 39.062 32.938 12.992 1 81.12 102 LEU A O 1
ATOM 777 N N . VAL A 1 103 ? 37.875 34.375 11.711 1 81.94 103 VAL A N 1
ATOM 778 C CA . VAL A 1 103 ? 38.344 35.562 12.406 1 81.94 103 VAL A CA 1
ATOM 779 C C . VAL A 1 103 ? 37.844 35.531 13.852 1 81.94 103 VAL A C 1
ATOM 781 O O . VAL A 1 103 ? 38.594 35.938 14.773 1 81.94 103 VAL A O 1
ATOM 784 N N . GLY A 1 104 ? 36.688 35.062 14.039 1 84.38 104 GLY A N 1
ATOM 785 C CA . GLY A 1 104 ? 36.125 34.938 15.375 1 84.38 104 GLY A CA 1
ATOM 786 C C . GLY A 1 104 ? 36.906 34 16.266 1 84.38 104 GLY A C 1
ATOM 787 O O . GLY A 1 104 ? 37.156 34.281 17.438 1 84.38 104 GLY A O 1
ATOM 788 N N . HIS A 1 105 ? 37.375 32.938 15.688 1 87.38 105 HIS A N 1
ATOM 789 C CA . HIS A 1 105 ? 38.156 31.969 16.453 1 87.38 105 HIS A CA 1
ATOM 790 C C . HIS A 1 105 ? 39.531 32.531 16.812 1 87.38 105 HIS A C 1
ATOM 792 O O . HIS A 1 105 ? 40.031 32.281 17.906 1 87.38 105 HIS A O 1
ATOM 798 N N . GLN A 1 106 ? 40.031 33.281 15.906 1 87.69 106 GLN A N 1
ATOM 799 C CA . GLN A 1 106 ? 41.312 33.938 16.188 1 87.69 106 GLN A CA 1
ATOM 800 C C . GLN A 1 106 ? 41.188 34.938 17.312 1 87.69 106 GLN A C 1
ATOM 802 O O . GLN A 1 106 ? 42.062 35.031 18.172 1 87.69 106 GLN A O 1
ATOM 807 N N . LEU A 1 107 ? 40.125 35.625 17.281 1 88.75 107 LEU A N 1
ATOM 808 C CA . LEU A 1 107 ? 39.875 36.625 18.328 1 88.75 107 LEU A CA 1
ATOM 809 C C . LEU A 1 107 ? 39.75 35.938 19.688 1 88.75 107 LEU A C 1
ATOM 811 O O . LEU A 1 107 ? 40.344 36.438 20.672 1 88.75 107 LEU A O 1
ATOM 815 N N . LEU A 1 108 ? 39.125 34.875 19.734 1 89 108 LEU A N 1
ATOM 816 C CA . LEU A 1 108 ? 38.938 34.125 20.984 1 89 108 LEU A CA 1
ATOM 817 C C . LEU A 1 108 ? 40.312 33.656 21.516 1 89 108 LEU A C 1
ATOM 819 O O . LEU A 1 108 ? 40.531 33.75 22.719 1 89 108 LEU A O 1
ATOM 823 N N . ARG A 1 109 ? 41.094 33.219 20.609 1 89.44 109 ARG A N 1
ATOM 824 C CA . ARG A 1 109 ? 42.438 32.781 21 1 89.44 109 ARG A CA 1
ATOM 825 C C . ARG A 1 109 ? 43.281 33.938 21.5 1 89.44 109 ARG A C 1
ATOM 827 O O . ARG A 1 109 ? 43.938 33.812 22.531 1 89.44 109 ARG A O 1
ATOM 834 N N . LYS A 1 110 ? 43.188 35 20.828 1 92.62 110 LYS A N 1
ATOM 835 C CA . LYS A 1 110 ? 44 36.156 21.203 1 92.62 110 LYS A CA 1
ATOM 836 C C . LYS A 1 110 ? 43.531 36.75 22.547 1 92.62 110 LYS A C 1
ATOM 838 O O . LYS A 1 110 ? 44.344 37.312 23.297 1 92.62 110 LYS A O 1
ATOM 843 N N . LEU A 1 111 ? 42.281 36.625 22.828 1 93.19 111 LEU A N 1
ATOM 844 C CA . LEU A 1 111 ? 41.719 37.125 24.078 1 93.19 111 LEU A CA 1
ATOM 845 C C . LEU A 1 111 ? 41.938 36.156 25.219 1 93.19 111 LEU A C 1
ATOM 847 O O . LEU A 1 111 ? 41.688 36.469 26.391 1 93.19 111 LEU A O 1
ATOM 851 N N . SER A 1 112 ? 42.438 35 24.969 1 91.69 112 SER A N 1
ATOM 852 C CA . SER A 1 112 ? 42.625 33.938 25.953 1 91.69 112 SER A CA 1
ATOM 853 C C . SER A 1 112 ? 41.344 33.625 26.719 1 91.69 112 SER A C 1
ATOM 855 O O . SER A 1 112 ? 41.375 33.562 27.953 1 91.69 112 SER A O 1
ATOM 857 N N . VAL A 1 113 ? 40.281 33.5 25.984 1 90.88 113 VAL A N 1
ATOM 858 C CA . VAL A 1 113 ? 38.969 33.219 26.609 1 90.88 113 VAL A CA 1
ATOM 859 C C . VAL A 1 113 ? 39 31.828 27.219 1 90.88 113 VAL A C 1
ATOM 861 O O . VAL A 1 113 ? 39.375 30.859 26.562 1 90.88 113 VAL A O 1
ATOM 864 N N . ASN A 1 114 ? 38.656 31.734 28.438 1 88.5 114 ASN A N 1
ATOM 865 C CA . ASN A 1 114 ? 38.625 30.469 29.172 1 88.5 114 ASN A CA 1
ATOM 866 C C . ASN A 1 114 ? 37.469 30.438 30.172 1 88.5 114 ASN A C 1
ATOM 868 O O . ASN A 1 114 ? 36.531 31.25 30.094 1 88.5 114 ASN A O 1
ATOM 872 N N . GLN A 1 115 ? 37.5 29.484 31.141 1 87.69 115 GLN A N 1
ATOM 873 C CA . GLN A 1 115 ? 36.406 29.25 32.062 1 87.69 115 GLN A CA 1
ATOM 874 C C . GLN A 1 115 ? 36.25 30.422 33.031 1 87.69 115 GLN A C 1
ATOM 876 O O . GLN A 1 115 ? 35.156 30.641 33.562 1 87.69 115 GLN A O 1
ATOM 881 N N . THR A 1 116 ? 37.281 31.203 33.094 1 91.25 116 THR A N 1
ATOM 882 C CA . THR A 1 116 ? 37.219 32.281 34.094 1 91.25 116 THR A CA 1
ATOM 883 C C . THR A 1 116 ? 36.75 33.594 33.406 1 91.25 116 THR A C 1
ATOM 885 O O . THR A 1 116 ? 36.562 34.594 34.094 1 91.25 116 THR A O 1
ATOM 888 N N . THR A 1 117 ? 36.625 33.5 32.188 1 92.94 117 THR A N 1
ATOM 889 C CA . THR A 1 117 ? 36.156 34.719 31.484 1 92.94 117 THR A CA 1
ATOM 890 C C . THR A 1 117 ? 34.656 34.938 31.734 1 92.94 117 THR A C 1
ATOM 892 O O . THR A 1 117 ? 33.844 34.031 31.484 1 92.94 117 THR A O 1
ATOM 895 N N . LYS A 1 118 ? 34.281 36.125 32.156 1 92.62 118 LYS A N 1
ATOM 896 C CA . LYS A 1 118 ? 32.906 36.375 32.531 1 92.62 118 LYS A CA 1
ATOM 897 C C . LYS A 1 118 ? 32.219 37.281 31.484 1 92.62 118 LYS A C 1
ATOM 899 O O . LYS A 1 118 ? 30.984 37.219 31.312 1 92.62 118 LYS A O 1
ATOM 904 N N . SER A 1 119 ? 32.969 38.094 30.812 1 93.31 119 SER A N 1
ATOM 905 C CA . SER A 1 119 ? 32.375 38.969 29.812 1 93.31 119 SER A CA 1
ATOM 906 C C . SER A 1 119 ? 33.438 39.469 28.844 1 93.31 119 SER A C 1
ATOM 908 O O . SER A 1 119 ? 34.656 39.469 29.156 1 93.31 119 SER A O 1
ATOM 910 N N . VAL A 1 120 ? 33 39.938 27.688 1 94.38 120 VAL A N 1
ATOM 911 C CA . VAL A 1 120 ? 33.844 40.531 26.672 1 94.38 120 VAL A CA 1
ATOM 912 C C . VAL A 1 120 ? 33.25 41.875 26.219 1 94.38 120 VAL A C 1
ATOM 914 O O . VAL A 1 120 ? 32.031 41.969 26.016 1 94.38 120 VAL A O 1
ATOM 917 N N . ILE A 1 121 ? 34.031 42.906 26.172 1 94.81 121 ILE A N 1
ATOM 918 C CA . ILE A 1 121 ? 33.656 44.188 25.609 1 94.81 121 ILE A CA 1
ATOM 919 C C . ILE A 1 121 ? 34.281 44.375 24.219 1 94.81 121 ILE A C 1
ATOM 921 O O . ILE A 1 121 ? 35.5 44.219 24.062 1 94.81 121 ILE A O 1
ATOM 925 N N . ALA A 1 122 ? 33.438 44.656 23.281 1 92.75 122 ALA A N 1
ATOM 926 C CA . ALA A 1 122 ? 33.969 44.781 21.922 1 92.75 122 ALA A CA 1
ATOM 927 C C . ALA A 1 122 ? 33.5 46.094 21.281 1 92.75 122 ALA A C 1
ATOM 929 O O . ALA A 1 122 ? 32.406 46.562 21.547 1 92.75 122 ALA A O 1
ATOM 930 N N . PHE A 1 123 ? 34.406 46.656 20.438 1 91.69 123 PHE A N 1
ATOM 931 C CA . PHE A 1 123 ? 34.094 47.875 19.656 1 91.69 123 PHE A CA 1
ATOM 932 C C . PHE A 1 123 ? 34.438 47.656 18.188 1 91.69 123 PHE A C 1
ATOM 934 O O . PHE A 1 123 ? 35.438 47 17.844 1 91.69 123 PHE A O 1
ATOM 941 N N . SER A 1 124 ? 33.562 48.156 17.312 1 86.75 124 SER A N 1
ATOM 942 C CA . SER A 1 124 ? 33.781 48.031 15.875 1 86.75 124 SER A CA 1
ATOM 943 C C . SER A 1 124 ? 33.344 49.312 15.148 1 86.75 124 SER A C 1
ATOM 945 O O . SER A 1 124 ? 32.688 50.188 15.727 1 86.75 124 SER A O 1
ATOM 947 N N . CYS A 1 125 ? 33.875 49.531 13.867 1 77.12 125 CYS A N 1
ATOM 948 C CA . CYS A 1 125 ? 33.469 50.688 13.055 1 77.12 125 CYS A CA 1
ATOM 949 C C . CYS A 1 125 ? 32.375 50.312 12.102 1 77.12 125 CYS A C 1
ATOM 951 O O . CYS A 1 125 ? 31.672 51.188 11.578 1 77.12 125 CYS A O 1
ATOM 953 N N . TYR A 1 126 ? 32.219 49.125 11.68 1 64.88 126 TYR A N 1
ATOM 954 C CA . TYR A 1 126 ? 31.234 48.75 10.656 1 64.88 126 TYR A CA 1
ATOM 955 C C . TYR A 1 126 ? 30.078 47.969 11.266 1 64.88 126 TYR A C 1
ATOM 957 O O . TYR A 1 126 ? 30.281 47.062 12.062 1 64.88 126 TYR A O 1
ATOM 965 N N . GLY A 1 127 ? 28.969 48.5 11.398 1 54.06 127 GLY A N 1
ATOM 966 C CA . GLY A 1 127 ? 27.797 47.812 11.898 1 54.06 127 GLY A CA 1
ATOM 967 C C . GLY A 1 127 ? 27.156 46.875 10.875 1 54.06 127 GLY A C 1
ATOM 968 O O . GLY A 1 127 ? 25.953 46.625 10.93 1 54.06 127 GLY A O 1
ATOM 969 N N . SER A 1 128 ? 27.75 46.719 9.719 1 48 128 SER A N 1
ATOM 970 C CA . SER A 1 128 ? 27.016 45.938 8.719 1 48 128 SER A CA 1
ATOM 971 C C . SER A 1 128 ? 26.734 44.531 9.195 1 48 128 SER A C 1
ATOM 973 O O . SER A 1 128 ? 27.359 44.062 10.164 1 48 128 SER A O 1
ATOM 975 N N . ALA A 1 129 ? 25.875 43.844 8.492 1 45.5 129 ALA A N 1
ATOM 976 C CA . ALA A 1 129 ? 25.406 42.469 8.508 1 45.5 129 ALA A CA 1
ATOM 977 C C . ALA A 1 129 ? 26.578 41.5 8.711 1 45.5 129 ALA A C 1
ATOM 979 O O . ALA A 1 129 ? 26.375 40.375 9.188 1 45.5 129 ALA A O 1
ATOM 980 N N . SER A 1 130 ? 27.75 41.906 8.328 1 45.84 130 SER A N 1
ATOM 981 C CA . SER A 1 130 ? 28.922 41.062 8.258 1 45.84 130 SER A CA 1
ATOM 982 C C . SER A 1 130 ? 29.5 40.75 9.641 1 45.84 130 SER A C 1
ATOM 984 O O . SER A 1 130 ? 30.141 39.719 9.859 1 45.84 130 SER A O 1
ATOM 986 N N . ASN A 1 131 ? 29.5 41.719 10.523 1 52.28 131 ASN A N 1
ATOM 987 C CA . ASN A 1 131 ? 30.047 41.531 11.867 1 52.28 131 ASN A CA 1
ATOM 988 C C . ASN A 1 131 ? 29.406 40.375 12.586 1 52.28 131 ASN A C 1
ATOM 990 O O . ASN A 1 131 ? 30.031 39.75 13.445 1 52.28 131 ASN A O 1
ATOM 994 N N . TYR A 1 132 ? 28.406 39.938 12.047 1 57.12 132 TYR A N 1
ATOM 995 C CA . TYR A 1 132 ? 27.5 38.938 12.617 1 57.12 132 TYR A CA 1
ATOM 996 C C . TYR A 1 132 ? 28.109 37.562 12.57 1 57.12 132 TYR A C 1
ATOM 998 O O . TYR A 1 132 ? 28.078 36.812 13.555 1 57.12 132 TYR A O 1
ATOM 1006 N N . LYS A 1 133 ? 28.812 37.25 11.477 1 66.88 133 LYS A N 1
ATOM 1007 C CA . LYS A 1 133 ? 29.328 35.906 11.32 1 66.88 133 LYS A CA 1
ATOM 1008 C C . LYS A 1 133 ? 30.531 35.688 12.227 1 66.88 133 LYS A C 1
ATOM 1010 O O . LYS A 1 133 ? 30.812 34.531 12.625 1 66.88 133 LYS A O 1
ATOM 1015 N N . LEU A 1 134 ? 31.141 36.875 12.711 1 74.75 134 LEU A N 1
ATOM 1016 C CA . LEU A 1 134 ? 32.312 36.781 13.578 1 74.75 134 LEU A CA 1
ATOM 1017 C C . LEU A 1 134 ? 31.922 36.219 14.945 1 74.75 134 LEU A C 1
ATOM 1019 O O . LEU A 1 134 ? 32.656 35.375 15.492 1 74.75 134 LEU A O 1
ATOM 1023 N N . PHE A 1 135 ? 30.766 36.625 15.383 1 74.88 135 PHE A N 1
ATOM 1024 C CA . PHE A 1 135 ? 30.406 36.25 16.75 1 74.88 135 PHE A CA 1
ATOM 1025 C C . PHE A 1 135 ? 29.766 34.875 16.781 1 74.88 135 PHE A C 1
ATOM 1027 O O . PHE A 1 135 ? 29.453 34.344 17.859 1 74.88 135 PHE A O 1
ATOM 1034 N N . GLU A 1 136 ? 29.625 34.312 15.688 1 74.81 136 GLU A N 1
ATOM 1035 C CA . GLU A 1 136 ? 29.172 32.906 15.664 1 74.81 136 GLU A CA 1
ATOM 1036 C C . GLU A 1 136 ? 30.172 32 16.375 1 74.81 136 GLU A C 1
ATOM 1038 O O . GLU A 1 136 ? 29.766 31 17 1 74.81 136 GLU A O 1
ATOM 1043 N N . ALA A 1 137 ? 31.453 32.344 16.312 1 78.06 137 ALA A N 1
ATOM 1044 C CA . ALA A 1 137 ? 32.5 31.578 16.969 1 78.06 137 ALA A CA 1
ATOM 1045 C C . ALA A 1 137 ? 32.312 31.578 18.484 1 78.06 137 ALA A C 1
ATOM 1047 O O . ALA A 1 137 ? 32.688 30.609 19.156 1 78.06 137 ALA A O 1
ATOM 1048 N N . PHE A 1 138 ? 31.688 32.625 19.016 1 78.06 138 PHE A N 1
ATOM 1049 C CA . PHE A 1 138 ? 31.484 32.719 20.453 1 78.06 138 PHE A CA 1
ATOM 1050 C C . PHE A 1 138 ? 30.375 31.781 20.922 1 78.06 138 PHE A C 1
ATOM 1052 O O . PHE A 1 138 ? 30.344 31.391 22.094 1 78.06 138 PHE A O 1
ATOM 1059 N N . SER A 1 139 ? 29.453 31.531 20 1 72.44 139 SER A N 1
ATOM 1060 C CA . SER A 1 139 ? 28.344 30.641 20.328 1 72.44 139 SER A CA 1
ATOM 1061 C C . SER A 1 139 ? 28.766 29.188 20.312 1 72.44 139 SER A C 1
ATOM 1063 O O . SER A 1 139 ? 28.062 28.328 20.859 1 72.44 139 SER A O 1
ATOM 1065 N N . GLU A 1 140 ? 29.844 28.828 19.641 1 72.25 140 GLU A N 1
ATOM 1066 C CA . GLU A 1 140 ? 30.328 27.453 19.516 1 72.25 140 GLU A CA 1
ATOM 1067 C C . GLU A 1 140 ? 31.125 27.031 20.734 1 72.25 140 GLU A C 1
ATOM 1069 O O . GLU A 1 140 ? 31.438 25.859 20.906 1 72.25 140 GLU A O 1
ATOM 1074 N N . GLN A 1 141 ? 31.344 27.984 21.625 1 71.44 141 GLN A N 1
ATOM 1075 C CA . GLN A 1 141 ? 32.156 27.672 22.781 1 71.44 141 GLN A CA 1
ATOM 1076 C C . GLN A 1 141 ? 31.344 26.984 23.875 1 71.44 141 GLN A C 1
ATOM 1078 O O . GLN A 1 141 ? 30.125 27.156 23.938 1 71.44 141 GLN A O 1
ATOM 1083 N N . ALA A 1 142 ? 32.031 26.109 24.688 1 68 142 ALA A N 1
ATOM 1084 C CA . ALA A 1 142 ? 31.375 25.359 25.75 1 68 142 ALA A CA 1
ATOM 1085 C C . ALA A 1 142 ? 30.781 26.297 26.797 1 68 142 ALA A C 1
ATOM 1087 O O . ALA A 1 142 ? 29.734 26 27.375 1 68 142 ALA A O 1
ATOM 1088 N N . TYR A 1 143 ? 31.516 27.453 27.016 1 74.44 143 TYR A N 1
ATOM 1089 C CA . TYR A 1 143 ? 31.031 28.406 28 1 74.44 143 TYR A CA 1
ATOM 1090 C C . TYR A 1 143 ? 30.469 29.641 27.312 1 74.44 143 TYR A C 1
ATOM 1092 O O . TYR A 1 143 ? 31.047 30.172 26.375 1 74.44 143 TYR A O 1
ATOM 1100 N N . ILE A 1 144 ? 29.281 30.016 27.609 1 75.44 144 ILE A N 1
ATOM 1101 C CA . ILE A 1 144 ? 28.594 31.172 27.016 1 75.44 144 ILE A CA 1
ATOM 1102 C C . ILE A 1 144 ? 29.172 32.469 27.609 1 75.44 144 ILE A C 1
ATOM 1104 O O . ILE A 1 144 ? 29.062 32.719 28.812 1 75.44 144 ILE A O 1
ATOM 1108 N N . VAL A 1 145 ? 30.016 33.188 26.844 1 85.44 145 VAL A N 1
ATOM 1109 C CA . VAL A 1 145 ? 30.547 34.5 27.266 1 85.44 145 VAL A CA 1
ATOM 1110 C C . VAL A 1 145 ? 29.828 35.625 26.531 1 85.44 145 VAL A C 1
ATOM 1112 O O . VAL A 1 145 ? 29.938 35.75 25.312 1 85.44 145 VAL A O 1
ATOM 1115 N N . PRO A 1 146 ? 29.094 36.438 27.219 1 87.69 146 PRO A N 1
ATOM 1116 C CA . PRO A 1 146 ? 28.375 37.531 26.547 1 87.69 146 PRO A CA 1
ATOM 1117 C C . PRO A 1 146 ? 29.312 38.625 26.047 1 87.69 146 PRO A C 1
ATOM 1119 O O . PRO A 1 146 ? 30.297 38.938 26.719 1 87.69 146 PRO A O 1
ATOM 1122 N N . VAL A 1 147 ? 29.047 39.094 24.891 1 89.75 147 VAL A N 1
ATOM 1123 C CA . VAL A 1 147 ? 29.797 40.219 24.312 1 89.75 147 VAL A CA 1
ATOM 1124 C C . VAL A 1 147 ? 28.953 41.5 24.359 1 89.75 147 VAL A C 1
ATOM 1126 O O . VAL A 1 147 ? 27.844 41.531 23.828 1 89.75 147 VAL A O 1
ATOM 1129 N N . SER A 1 148 ? 29.438 42.469 25.062 1 91.44 148 SER A N 1
ATOM 1130 C CA . SER A 1 148 ? 28.828 43.781 25.109 1 91.44 148 SER A CA 1
ATOM 1131 C C . SER A 1 148 ? 29.672 44.812 24.375 1 91.44 148 SER A C 1
ATOM 1133 O O . SER A 1 148 ? 30.828 44.562 24.031 1 91.44 148 SER A O 1
ATOM 1135 N N . GLY A 1 149 ? 29.141 45.969 24.172 1 90.81 149 GLY A N 1
ATOM 1136 C CA . GLY A 1 149 ? 29.828 47.031 23.453 1 90.81 149 GLY A CA 1
ATOM 1137 C C . GLY A 1 149 ? 28.969 47.656 22.359 1 90.81 149 GLY A C 1
ATOM 1138 O O . GLY A 1 149 ? 27.75 47.562 22.375 1 90.81 149 GLY A O 1
ATOM 1139 N N . CYS A 1 150 ? 29.719 48.406 21.469 1 88.38 150 CYS A N 1
ATOM 1140 C CA . CYS A 1 150 ? 28.938 49.094 20.453 1 88.38 150 CYS A CA 1
ATOM 1141 C C . CYS A 1 150 ? 29.797 49.438 19.234 1 88.38 150 CYS A C 1
ATOM 1143 O O . CYS A 1 150 ? 31.016 49.219 19.25 1 88.38 150 CYS A O 1
ATOM 1145 N N . VAL A 1 151 ? 29.141 49.875 18.25 1 86.94 151 VAL A N 1
ATOM 1146 C CA . VAL A 1 151 ? 29.766 50.312 17.016 1 86.94 151 VAL A CA 1
ATOM 1147 C C . VAL A 1 151 ? 30.016 51.812 17.078 1 86.94 151 VAL A C 1
ATOM 1149 O O . VAL A 1 151 ? 29.172 52.594 17.547 1 86.94 151 VAL A O 1
ATOM 1152 N N . ALA A 1 152 ? 31.203 52.219 16.625 1 89.25 152 ALA A N 1
ATOM 1153 C CA . ALA A 1 152 ? 31.641 53.625 16.688 1 89.25 152 ALA A CA 1
ATOM 1154 C C . ALA A 1 152 ? 30.781 54.5 15.781 1 89.25 152 ALA A C 1
ATOM 1156 O O . ALA A 1 152 ? 30.125 54 14.852 1 89.25 152 ALA A O 1
ATOM 1157 N N . THR A 1 153 ? 30.719 55.719 16.094 1 86.06 153 THR A N 1
ATOM 1158 C CA . THR A 1 153 ? 29.984 56.719 15.305 1 86.06 153 THR A CA 1
ATOM 1159 C C . THR A 1 153 ? 30.953 57.656 14.57 1 86.06 153 THR A C 1
ATOM 1161 O O . THR A 1 153 ? 32.062 57.906 15.047 1 86.06 153 THR A O 1
ATOM 1164 N N . ASP A 1 154 ? 30.5 58.094 13.484 1 81.88 154 ASP A N 1
ATOM 1165 C CA . ASP A 1 154 ? 31.297 59.062 12.719 1 81.88 154 ASP A CA 1
ATOM 1166 C C . ASP A 1 154 ? 31.172 60.469 13.312 1 81.88 154 ASP A C 1
ATOM 1168 O O . ASP A 1 154 ? 30.094 61.062 13.281 1 81.88 154 ASP A O 1
ATOM 1172 N N . THR A 1 155 ? 32.219 61.062 13.875 1 80.81 155 THR A N 1
ATOM 1173 C CA . THR A 1 155 ? 32.219 62.375 14.5 1 80.81 155 THR A CA 1
ATOM 1174 C C . THR A 1 155 ? 32.688 63.438 13.516 1 80.81 155 THR A C 1
ATOM 1176 O O . THR A 1 155 ? 33.062 64.562 13.914 1 80.81 155 THR A O 1
ATOM 1179 N N . GLY A 1 156 ? 32.625 63.281 12.242 1 73.38 156 GLY A N 1
ATOM 1180 C CA . GLY A 1 156 ? 33.062 64.25 11.227 1 73.38 156 GLY A CA 1
ATOM 1181 C C . GLY A 1 156 ? 34.375 63.844 10.547 1 73.38 156 GLY A C 1
ATOM 1182 O O . GLY A 1 156 ? 34.562 64.125 9.375 1 73.38 156 GLY A O 1
ATOM 1183 N N . GLU A 1 157 ? 35.406 63.219 11.242 1 74.12 157 GLU A N 1
ATOM 1184 C CA . GLU A 1 157 ? 36.688 62.75 10.688 1 74.12 157 GLU A CA 1
ATOM 1185 C C . GLU A 1 157 ? 36.688 61.25 10.492 1 74.12 157 GLU A C 1
ATOM 1187 O O . GLU A 1 157 ? 37.75 60.625 10.531 1 74.12 157 GLU A O 1
ATOM 1192 N N . GLY A 1 158 ? 35.531 60.656 10.383 1 80.06 158 GLY A N 1
ATOM 1193 C CA . GLY A 1 158 ? 35.406 59.219 10.242 1 80.06 158 GLY A CA 1
ATOM 1194 C C . GLY A 1 158 ? 35.281 58.5 11.562 1 80.06 158 GLY A C 1
ATOM 1195 O O . GLY A 1 158 ? 35.688 59.031 12.609 1 80.06 158 GLY A O 1
ATOM 1196 N N . ALA A 1 159 ? 34.688 57.344 11.539 1 87.69 159 ALA A N 1
ATOM 1197 C CA . ALA A 1 159 ? 34.562 56.5 12.727 1 87.69 159 ALA A CA 1
ATOM 1198 C C . ALA A 1 159 ? 35.875 55.75 12.977 1 87.69 159 ALA A C 1
ATOM 1200 O O . ALA A 1 159 ? 36.5 55.25 12.039 1 87.69 159 ALA A O 1
ATOM 1201 N N . TRP A 1 160 ? 36.375 55.75 14.227 1 91.19 160 TRP A N 1
ATOM 1202 C CA . TRP A 1 160 ? 37.594 55.031 14.555 1 91.19 160 TRP A CA 1
ATOM 1203 C C . TRP A 1 160 ? 37.469 54.281 15.875 1 91.19 160 TRP A C 1
ATOM 1205 O O . TRP A 1 160 ? 36.625 54.625 16.703 1 91.19 160 TRP A O 1
ATOM 1215 N N . ILE A 1 161 ? 38.281 53.312 15.977 1 93.44 161 ILE A N 1
ATOM 1216 C CA . ILE A 1 161 ? 38.469 52.594 17.234 1 93.44 161 ILE A CA 1
ATOM 1217 C C . ILE A 1 161 ? 39.906 52.688 17.672 1 93.44 161 ILE A C 1
ATOM 1219 O O . ILE A 1 161 ? 40.812 52.75 16.844 1 93.44 161 ILE A O 1
ATOM 1223 N N . LEU A 1 162 ? 40.125 52.844 18.938 1 95.25 162 LEU A N 1
ATOM 1224 C CA . LEU A 1 162 ? 41.438 53 19.531 1 95.25 162 LEU A CA 1
ATOM 1225 C C . LEU A 1 162 ? 41.906 51.688 20.203 1 95.25 162 LEU A C 1
ATOM 1227 O O . LEU A 1 162 ? 41.156 51.094 20.969 1 95.25 162 LEU A O 1
ATOM 1231 N N . PHE A 1 163 ? 43.031 51.219 19.844 1 94.62 163 PHE A N 1
ATOM 1232 C CA . PHE A 1 163 ? 43.656 50.094 20.484 1 94.62 163 PHE A CA 1
ATOM 1233 C C . PHE A 1 163 ? 45.125 50.375 20.797 1 94.62 163 PHE A C 1
ATOM 1235 O O . PHE A 1 163 ? 45.938 50.438 19.891 1 94.62 163 PHE A O 1
ATOM 1242 N N . ASN A 1 164 ? 45.406 50.531 22.062 1 88.06 164 ASN A N 1
ATOM 1243 C CA . ASN A 1 164 ? 46.75 50.781 22.594 1 88.06 164 ASN A CA 1
ATOM 1244 C C . ASN A 1 164 ? 47.469 51.844 21.797 1 88.06 164 ASN A C 1
ATOM 1246 O O . ASN A 1 164 ? 48.625 51.656 21.375 1 88.06 164 ASN A O 1
ATOM 1250 N N . GLY A 1 165 ? 46.781 52.906 21.516 1 89.94 165 GLY A N 1
ATOM 1251 C CA . GLY A 1 165 ? 47.375 54.094 20.953 1 89.94 165 GLY A CA 1
ATOM 1252 C C . GLY A 1 165 ? 47.219 54.188 19.438 1 89.94 165 GLY A C 1
ATOM 1253 O O . GLY A 1 165 ? 47.531 55.219 18.844 1 89.94 165 GLY A O 1
ATOM 1254 N N . GLU A 1 166 ? 46.781 53.188 18.828 1 93.25 166 GLU A N 1
ATOM 1255 C CA . GLU A 1 166 ? 46.562 53.188 17.375 1 93.25 166 GLU A CA 1
ATOM 1256 C C . GLU A 1 166 ? 45.094 53.281 17.016 1 93.25 166 GLU A C 1
ATOM 1258 O O . GLU A 1 166 ? 44.25 52.656 17.672 1 93.25 166 GLU A O 1
ATOM 1263 N N . PHE A 1 167 ? 44.844 54.062 16 1 93.88 167 PHE A N 1
ATOM 1264 C CA . PHE A 1 167 ? 43.469 54.25 15.516 1 93.88 167 PHE A CA 1
ATOM 1265 C C . PHE A 1 167 ? 43.219 53.312 14.32 1 93.88 167 PHE A C 1
ATOM 1267 O O . PHE A 1 167 ? 44.031 53.25 13.406 1 93.88 167 PHE A O 1
ATOM 1274 N N . HIS A 1 168 ? 42.125 52.625 14.406 1 91.38 168 HIS A N 1
ATOM 1275 C CA . HIS A 1 168 ? 41.75 51.688 13.344 1 91.38 168 HIS A CA 1
ATOM 1276 C C . HIS A 1 168 ? 40.344 51.938 12.836 1 91.38 168 HIS A C 1
ATOM 1278 O O . HIS A 1 168 ? 39.469 52.406 13.578 1 91.38 168 HIS A O 1
ATOM 1284 N N . GLN A 1 169 ? 40.094 51.562 11.586 1 85.69 169 GLN A N 1
ATOM 1285 C CA . GLN A 1 169 ? 38.781 51.719 11.008 1 85.69 169 GLN A CA 1
ATOM 1286 C C . GLN A 1 169 ? 38.219 50.375 10.539 1 85.69 169 GLN A C 1
ATOM 1288 O O . GLN A 1 169 ? 37 50.219 10.43 1 85.69 169 GLN A O 1
ATOM 1293 N N . ASN A 1 170 ? 39.062 49.375 10.281 1 80.94 170 ASN A N 1
ATOM 1294 C CA . ASN A 1 170 ? 38.594 48.125 9.734 1 80.94 170 ASN A CA 1
ATOM 1295 C C . ASN A 1 170 ? 38.875 46.969 10.68 1 80.94 170 ASN A C 1
ATOM 1297 O O . ASN A 1 170 ? 39.094 45.844 10.234 1 80.94 170 ASN A O 1
ATOM 1301 N N . GLN A 1 171 ? 38.969 47.281 11.969 1 84.81 171 GLN A N 1
ATOM 1302 C CA . GLN A 1 171 ? 39.25 46.219 12.93 1 84.81 171 GLN A CA 1
ATOM 1303 C C . GLN A 1 171 ? 38.219 46.188 14.039 1 84.81 171 GLN A C 1
ATOM 1305 O O . GLN A 1 171 ? 37.406 47.125 14.172 1 84.81 171 GLN A O 1
ATOM 1310 N N . ILE A 1 172 ? 38.125 45.031 14.625 1 87.88 172 ILE A N 1
ATOM 1311 C CA . ILE A 1 172 ? 37.375 44.906 15.859 1 87.88 172 ILE A CA 1
ATOM 1312 C C . ILE A 1 172 ? 38.344 44.812 17.047 1 87.88 172 ILE A C 1
ATOM 1314 O O . ILE A 1 172 ? 39.375 44.156 16.969 1 87.88 172 ILE A O 1
ATOM 1318 N N . VAL A 1 173 ? 38.094 45.656 18 1 92.94 173 VAL A N 1
ATOM 1319 C CA . VAL A 1 173 ? 38.875 45.625 19.234 1 92.94 173 VAL A CA 1
ATOM 1320 C C . VAL A 1 173 ? 38.031 45.031 20.359 1 92.94 173 VAL A C 1
ATOM 1322 O O . VAL A 1 173 ? 36.875 45.375 20.5 1 92.94 173 VAL A O 1
ATOM 1325 N N . ALA A 1 174 ? 38.562 44.094 21.047 1 94.06 174 ALA A N 1
ATOM 1326 C CA . ALA A 1 174 ? 37.844 43.469 22.125 1 94.06 174 ALA A CA 1
ATOM 1327 C C . ALA A 1 174 ? 38.688 43.344 23.391 1 94.06 174 ALA A C 1
ATOM 1329 O O . ALA A 1 174 ? 39.906 43.25 23.297 1 94.06 174 ALA A O 1
ATOM 1330 N N . VAL A 1 175 ? 38.094 43.375 24.516 1 95.81 175 VAL A N 1
ATOM 1331 C CA . VAL A 1 175 ? 38.719 43.188 25.812 1 95.81 175 VAL A CA 1
ATOM 1332 C C . VAL A 1 175 ? 38 42.062 26.578 1 95.81 175 VAL A C 1
ATOM 1334 O O . VAL A 1 175 ? 36.75 42.094 26.688 1 95.81 175 VAL A O 1
ATOM 1337 N N . ALA A 1 176 ? 38.688 41.125 27.047 1 95.56 176 ALA A N 1
ATOM 1338 C CA . ALA A 1 176 ? 38.125 40.062 27.859 1 95.56 176 ALA A CA 1
ATOM 1339 C C . ALA A 1 176 ? 38.406 40.25 29.328 1 95.56 176 ALA A C 1
ATOM 1341 O O . ALA A 1 176 ? 39.531 40.625 29.703 1 95.56 176 ALA A O 1
ATOM 1342 N N . LEU A 1 177 ? 37.469 40.031 30.125 1 95.12 177 LEU A N 1
ATOM 1343 C CA . LEU A 1 177 ? 37.594 40.156 31.562 1 95.12 177 LEU A CA 1
ATOM 1344 C C . LEU A 1 177 ? 37.594 38.812 32.219 1 95.12 177 LEU A C 1
ATOM 1346 O O . LEU A 1 177 ? 36.625 38.062 32.125 1 95.12 177 LEU A O 1
ATOM 1350 N N . HIS A 1 178 ? 38.719 38.562 32.969 1 94.5 178 HIS A N 1
ATOM 1351 C CA . HIS A 1 178 ? 38.906 37.25 33.625 1 94.5 178 HIS A CA 1
ATOM 1352 C C . HIS A 1 178 ? 38.906 37.375 35.125 1 94.5 178 HIS A C 1
ATOM 1354 O O . HIS A 1 178 ? 39.562 38.25 35.688 1 94.5 178 HIS A O 1
ATOM 1360 N N . GLY A 1 179 ? 38.125 36.562 35.719 1 92.5 179 GLY A N 1
ATOM 1361 C CA . GLY A 1 179 ? 38.156 36.531 37.188 1 92.5 179 GLY A CA 1
ATOM 1362 C C . GLY A 1 179 ? 37.156 35.531 37.781 1 92.5 179 GLY A C 1
ATOM 1363 O O . GLY A 1 179 ? 36.031 35.469 37.344 1 92.5 179 GLY A O 1
ATOM 1364 N N . GLU A 1 180 ? 37.594 34.875 38.75 1 89.94 180 GLU A N 1
ATOM 1365 C CA . GLU A 1 180 ? 36.719 33.906 39.406 1 89.94 180 GLU A CA 1
ATOM 1366 C C . GLU A 1 180 ? 35.656 34.594 40.25 1 89.94 180 GLU A C 1
ATOM 1368 O O . GLU A 1 180 ? 34.5 34.125 40.312 1 89.94 180 GLU A O 1
ATOM 1373 N N . LYS A 1 181 ? 36 35.719 40.719 1 89.69 181 LYS A N 1
ATOM 1374 C CA . LYS A 1 181 ? 35.062 36.406 41.594 1 89.69 181 LYS A CA 1
ATOM 1375 C C . LYS A 1 181 ? 34.312 37.469 40.812 1 89.69 181 LYS A C 1
ATOM 1377 O O . LYS A 1 181 ? 33.438 38.156 41.375 1 89.69 181 LYS A O 1
ATOM 1382 N N . LEU A 1 182 ? 34.656 37.625 39.625 1 92.31 182 LEU A N 1
ATOM 1383 C CA . LEU A 1 182 ? 34.031 38.656 38.812 1 92.31 182 LEU A CA 1
ATOM 1384 C C . LEU A 1 182 ? 32.625 38.219 38.406 1 92.31 182 LEU A C 1
ATOM 1386 O O . LEU A 1 182 ? 32.438 37.125 37.906 1 92.31 182 LEU A O 1
ATOM 1390 N N . GLN A 1 183 ? 31.656 39.031 38.75 1 93.06 183 GLN A N 1
ATOM 1391 C CA . GLN A 1 183 ? 30.281 38.812 38.312 1 93.06 183 GLN A CA 1
ATOM 1392 C C . GLN A 1 183 ? 29.891 39.812 37.219 1 93.06 183 GLN A C 1
ATOM 1394 O O . GLN A 1 183 ? 30.281 41 37.281 1 93.06 183 GLN A O 1
ATOM 1399 N N . ALA A 1 184 ? 29.25 39.375 36.25 1 92.62 184 ALA A N 1
ATOM 1400 C CA . ALA A 1 184 ? 28.797 40.219 35.156 1 92.62 184 ALA A CA 1
ATOM 1401 C C . ALA A 1 184 ? 27.312 40.031 34.906 1 92.62 184 ALA A C 1
ATOM 1403 O O . ALA A 1 184 ? 26.797 38.906 34.906 1 92.62 184 ALA A O 1
ATOM 1404 N N . TRP A 1 185 ? 26.594 41.156 34.812 1 91.69 185 TRP A N 1
ATOM 1405 C CA . TRP A 1 185 ? 25.172 41.188 34.469 1 91.69 185 TRP A CA 1
ATOM 1406 C C . TRP A 1 185 ? 24.938 42.062 33.219 1 91.69 185 TRP A C 1
ATOM 1408 O O . TRP A 1 185 ? 25.578 43.094 33.062 1 91.69 185 TRP A O 1
ATOM 1418 N N . TYR A 1 186 ? 24.141 41.625 32.344 1 90.19 186 TYR A N 1
ATOM 1419 C CA . TYR A 1 186 ? 23.859 42.375 31.109 1 90.19 186 TYR A CA 1
ATOM 1420 C C . TYR A 1 186 ? 22.406 42.188 30.688 1 90.19 186 TYR A C 1
ATOM 1422 O O . TYR A 1 186 ? 21.797 41.156 30.938 1 90.19 186 TYR A O 1
ATOM 1430 N N . GLU A 1 187 ? 21.812 43.281 30.141 1 87 187 GLU A N 1
ATOM 1431 C CA . GLU A 1 187 ? 20.469 43.281 29.594 1 87 187 GLU A CA 1
ATOM 1432 C C . GLU A 1 187 ? 20.328 44.281 28.438 1 87 187 GLU A C 1
ATOM 1434 O O . GLU A 1 187 ? 21.188 45.156 28.281 1 87 187 GLU A O 1
ATOM 1439 N N . ALA A 1 188 ? 19.406 44.031 27.609 1 84 188 ALA A N 1
ATOM 1440 C CA . ALA A 1 188 ? 19.156 44.906 26.484 1 84 188 ALA A CA 1
ATOM 1441 C C . ALA A 1 188 ? 17.719 45.438 26.516 1 84 188 ALA A C 1
ATOM 1443 O O . ALA A 1 188 ? 16.797 44.719 26.891 1 84 188 ALA A O 1
ATOM 1444 N N . PHE A 1 189 ? 17.641 46.688 26.312 1 78.56 189 PHE A N 1
ATOM 1445 C CA . PHE A 1 189 ? 16.328 47.312 26.203 1 78.56 189 PHE A CA 1
ATOM 1446 C C . PHE A 1 189 ? 16.125 47.906 24.812 1 78.56 189 PHE A C 1
ATOM 1448 O O . PHE A 1 189 ? 16.875 48.781 24.391 1 78.56 189 PHE A O 1
ATOM 1455 N N . VAL A 1 190 ? 15.188 47.25 24.125 1 71.38 190 VAL A N 1
ATOM 1456 C CA . VAL A 1 190 ? 14.969 47.625 22.734 1 71.38 190 VAL A CA 1
ATOM 1457 C C . VAL A 1 190 ? 13.812 48.625 22.641 1 71.38 190 VAL A C 1
ATOM 1459 O O . VAL A 1 190 ? 12.812 48.469 23.344 1 71.38 190 VAL A O 1
ATOM 1462 N N . GLU A 1 191 ? 14.055 49.531 21.766 1 70.81 191 GLU A N 1
ATOM 1463 C CA . GLU A 1 191 ? 13.055 50.594 21.609 1 70.81 191 GLU A CA 1
ATOM 1464 C C . GLU A 1 191 ? 11.906 50.125 20.719 1 70.81 191 GLU A C 1
ATOM 1466 O O . GLU A 1 191 ? 10.75 50.469 20.953 1 70.81 191 GLU A O 1
ATOM 1471 N N . TRP A 1 192 ? 12.32 49.312 19.609 1 76.88 192 TRP A N 1
ATOM 1472 C CA . TRP A 1 192 ? 11.289 48.938 18.656 1 76.88 192 TRP A CA 1
ATOM 1473 C C . TRP A 1 192 ? 10.828 47.5 18.875 1 76.88 192 TRP A C 1
ATOM 1475 O O . TRP A 1 192 ? 11.656 46.594 19.016 1 76.88 192 TRP A O 1
ATOM 1485 N N . ASN A 1 193 ? 9.617 47.312 18.953 1 78.88 193 ASN A N 1
ATOM 1486 C CA . ASN A 1 193 ? 9.023 46 19.156 1 78.88 193 ASN A CA 1
ATOM 1487 C C . ASN A 1 193 ? 8.227 45.531 17.938 1 78.88 193 ASN A C 1
ATOM 1489 O O . ASN A 1 193 ? 7.395 46.281 17.422 1 78.88 193 ASN A O 1
ATOM 1493 N N . PRO A 1 194 ? 8.633 44.438 17.5 1 86.81 194 PRO A N 1
ATOM 1494 C CA . PRO A 1 194 ? 7.867 43.938 16.359 1 86.81 194 PRO A CA 1
ATOM 1495 C C . PRO A 1 194 ? 6.434 43.562 16.719 1 86.81 194 PRO A C 1
ATOM 1497 O O . PRO A 1 194 ? 6.16 43.219 17.875 1 86.81 194 PRO A O 1
ATOM 1500 N N . ILE A 1 195 ? 5.516 43.625 15.781 1 87.94 195 ILE A N 1
ATOM 1501 C CA . ILE A 1 195 ? 4.125 43.25 16 1 87.94 195 ILE A CA 1
ATOM 1502 C C . ILE A 1 195 ? 3.539 42.688 14.711 1 87.94 195 ILE A C 1
ATOM 1504 O O . ILE A 1 195 ? 3.873 43.125 13.617 1 87.94 195 ILE A O 1
ATOM 1508 N N . GLY A 1 196 ? 2.668 41.656 14.953 1 86.31 196 GLY A N 1
ATOM 1509 C CA . GLY A 1 196 ? 1.979 41.062 13.812 1 86.31 196 GLY A CA 1
ATOM 1510 C C . GLY A 1 196 ? 2.738 39.906 13.172 1 86.31 196 GLY A C 1
ATOM 1511 O O . GLY A 1 196 ? 3.729 39.438 13.727 1 86.31 196 GLY A O 1
ATOM 1512 N N . LYS A 1 197 ? 2.268 39.531 12.047 1 88.06 197 LYS A N 1
ATOM 1513 C CA . LYS A 1 197 ? 2.877 38.438 11.312 1 88.06 197 LYS A CA 1
ATOM 1514 C C . LYS A 1 197 ? 4.008 38.938 10.414 1 88.06 197 LYS A C 1
ATOM 1516 O O . LYS A 1 197 ? 4.227 40.125 10.281 1 88.06 197 LYS A O 1
ATOM 1521 N N . HIS A 1 198 ? 4.719 38 9.836 1 88.81 198 HIS A N 1
ATOM 1522 C CA . HIS A 1 198 ? 5.734 38.312 8.844 1 88.81 198 HIS A CA 1
ATOM 1523 C C . HIS A 1 198 ? 5.105 38.625 7.488 1 88.81 198 HIS A C 1
ATOM 1525 O O . HIS A 1 198 ? 4.203 37.906 7.043 1 88.81 198 HIS A O 1
ATOM 1531 N N . PHE A 1 199 ? 5.457 39.688 6.934 1 92.62 199 PHE A N 1
ATOM 1532 C CA . PHE A 1 199 ? 5.016 40.062 5.594 1 92.62 199 PHE A CA 1
ATOM 1533 C C . PHE A 1 199 ? 6.152 39.906 4.586 1 92.62 199 PHE A C 1
ATOM 1535 O O . PHE A 1 199 ? 7.324 40.062 4.941 1 92.62 199 PHE A O 1
ATOM 1542 N N . ARG A 1 200 ? 5.805 39.688 3.346 1 93.25 200 ARG A N 1
ATOM 1543 C CA . ARG A 1 200 ? 6.805 39.562 2.293 1 93.25 200 ARG A CA 1
ATOM 1544 C C . ARG A 1 200 ? 6.773 40.75 1.354 1 93.25 200 ARG A C 1
ATOM 1546 O O . ARG A 1 200 ? 5.699 41.188 0.929 1 93.25 200 ARG A O 1
ATOM 1553 N N . VAL A 1 201 ? 7.941 41.312 1.174 1 94.31 201 VAL A N 1
ATOM 1554 C CA . VAL A 1 201 ? 8.047 42.375 0.179 1 94.31 201 VAL A CA 1
ATOM 1555 C C . VAL A 1 201 ? 7.906 41.781 -1.223 1 94.31 201 VAL A C 1
ATOM 1557 O O . VAL A 1 201 ? 8.758 41 -1.66 1 94.31 201 VAL A O 1
ATOM 1560 N N . THR A 1 202 ? 6.91 42.156 -1.947 1 94.25 202 THR A N 1
ATOM 1561 C CA . THR A 1 202 ? 6.59 41.5 -3.209 1 94.25 202 THR A CA 1
ATOM 1562 C C . THR A 1 202 ? 7.02 42.344 -4.391 1 94.25 202 THR A C 1
ATOM 1564 O O . THR A 1 202 ? 7.176 41.844 -5.508 1 94.25 202 THR A O 1
ATOM 1567 N N . ALA A 1 203 ? 7.129 43.688 -4.227 1 94.44 203 ALA A N 1
ATOM 1568 C CA . ALA A 1 203 ? 7.621 44.562 -5.281 1 94.44 203 ALA A CA 1
ATOM 1569 C C . ALA A 1 203 ? 8.438 45.719 -4.699 1 94.44 203 ALA A C 1
ATOM 1571 O O . ALA A 1 203 ? 7.965 46.438 -3.82 1 94.44 203 ALA A O 1
ATOM 1572 N N . SER A 1 204 ? 9.617 45.844 -5.059 1 94.25 204 SER A N 1
ATOM 1573 C CA . SER A 1 204 ? 10.492 46.906 -4.582 1 94.25 204 SER A CA 1
ATOM 1574 C C . SER A 1 204 ? 11.531 47.281 -5.633 1 94.25 204 SER A C 1
ATOM 1576 O O . SER A 1 204 ? 11.875 46.469 -6.492 1 94.25 204 SER A O 1
ATOM 1578 N N . GLU A 1 205 ? 11.875 48.5 -5.742 1 92.88 205 GLU A N 1
ATOM 1579 C CA . GLU A 1 205 ? 12.961 49 -6.574 1 92.88 205 GLU A CA 1
ATOM 1580 C C . GLU A 1 205 ? 13.93 49.844 -5.762 1 92.88 205 GLU A C 1
ATOM 1582 O O . GLU A 1 205 ? 13.688 51.031 -5.547 1 92.88 205 GLU A O 1
ATOM 1587 N N . GLY A 1 206 ? 14.984 49.281 -5.34 1 88.88 206 GLY A N 1
ATOM 1588 C CA . GLY A 1 206 ? 15.922 49.969 -4.477 1 88.88 206 GLY A CA 1
ATOM 1589 C C . GLY A 1 206 ? 15.352 50.281 -3.109 1 88.88 206 GLY A C 1
ATOM 1590 O O . GLY A 1 206 ? 14.961 49.406 -2.367 1 88.88 206 GLY A O 1
ATOM 1591 N N . ARG A 1 207 ? 15.25 51.781 -2.873 1 89.94 207 ARG A N 1
ATOM 1592 C CA . ARG A 1 207 ? 14.742 52.188 -1.572 1 89.94 207 ARG A CA 1
ATOM 1593 C C . ARG A 1 207 ? 13.242 52.438 -1.62 1 89.94 207 ARG A C 1
ATOM 1595 O O . ARG A 1 207 ? 12.633 52.812 -0.615 1 89.94 207 ARG A O 1
ATOM 1602 N N . VAL A 1 208 ? 12.711 52.156 -2.797 1 94.25 208 VAL A N 1
ATOM 1603 C CA . VAL A 1 208 ? 11.273 52.375 -2.959 1 94.25 208 VAL A CA 1
ATOM 1604 C C . VAL A 1 208 ? 10.539 51.031 -2.883 1 94.25 208 VAL A C 1
ATOM 1606 O O . VAL A 1 208 ? 10.758 50.156 -3.711 1 94.25 208 VAL A O 1
ATOM 1609 N N . VAL A 1 209 ? 9.75 50.875 -1.928 1 95.5 209 VAL A N 1
ATOM 1610 C CA . VAL A 1 209 ? 8.922 49.688 -1.795 1 95.5 209 VAL A CA 1
ATOM 1611 C C . VAL A 1 209 ? 7.547 49.938 -2.404 1 95.5 209 VAL A C 1
ATOM 1613 O O . VAL A 1 209 ? 6.836 50.844 -1.986 1 95.5 209 VAL A O 1
ATOM 1616 N N . LYS A 1 210 ? 7.172 49.125 -3.281 1 95.19 210 LYS A N 1
ATOM 1617 C CA . LYS A 1 210 ? 5.938 49.344 -4.027 1 95.19 210 LYS A CA 1
ATOM 1618 C C . LYS A 1 210 ? 4.801 48.5 -3.447 1 95.19 210 LYS A C 1
ATOM 1620 O O . LYS A 1 210 ? 3.66 48.969 -3.363 1 95.19 210 LYS A O 1
ATOM 1625 N N . ALA A 1 211 ? 5.117 47.312 -3.154 1 96.06 211 ALA A N 1
ATOM 1626 C CA . ALA A 1 211 ? 4.059 46.438 -2.652 1 96.06 211 ALA A CA 1
ATOM 1627 C C . ALA A 1 211 ? 4.59 45.5 -1.575 1 96.06 211 ALA A C 1
ATOM 1629 O O . ALA A 1 211 ? 5.738 45.031 -1.644 1 96.06 211 ALA A O 1
ATOM 1630 N N . ILE A 1 212 ? 3.801 45.125 -0.562 1 94.69 212 ILE A N 1
ATOM 1631 C CA . ILE A 1 212 ? 4.035 44.156 0.506 1 94.69 212 ILE A CA 1
ATOM 1632 C C . ILE A 1 212 ? 2.883 43.156 0.556 1 94.69 212 ILE A C 1
ATOM 1634 O O . ILE A 1 212 ? 1.721 43.562 0.705 1 94.69 212 ILE A O 1
ATOM 1638 N N . ASP A 1 213 ? 3.096 41.969 0.432 1 93.56 213 ASP A N 1
ATOM 1639 C CA . ASP A 1 213 ? 2.088 40.906 0.344 1 93.56 213 ASP A CA 1
ATOM 1640 C C . ASP A 1 213 ? 1.082 41.219 -0.768 1 93.56 213 ASP A C 1
ATOM 1642 O O . ASP A 1 213 ? -0.129 41.125 -0.557 1 93.56 213 ASP A O 1
ATOM 1646 N N . HIS A 1 214 ? 1.569 41.844 -1.839 1 92.25 214 HIS A N 1
ATOM 1647 C CA . HIS A 1 214 ? 0.817 42.125 -3.055 1 92.25 214 HIS A CA 1
ATOM 1648 C C . HIS A 1 214 ? -0.18 43.25 -2.832 1 92.25 214 HIS A C 1
ATOM 1650 O O . HIS A 1 214 ? -1.125 43.406 -3.607 1 92.25 214 HIS A O 1
ATOM 1656 N N . ILE A 1 215 ? -0.109 43.906 -1.69 1 94.12 215 ILE A N 1
ATOM 1657 C CA . ILE A 1 215 ? -0.851 45.125 -1.421 1 94.12 215 ILE A CA 1
ATOM 1658 C C . ILE A 1 215 ? 0.062 46.344 -1.62 1 94.12 215 ILE A C 1
ATOM 1660 O O . ILE A 1 215 ? 1.201 46.344 -1.147 1 94.12 215 ILE A O 1
ATOM 1664 N N . PRO A 1 216 ? -0.421 47.312 -2.357 1 94.19 216 PRO A N 1
ATOM 1665 C CA . PRO A 1 216 ? 0.419 48.5 -2.473 1 94.19 216 PRO A CA 1
ATOM 1666 C C . PRO A 1 216 ? 0.885 49.031 -1.117 1 94.19 216 PRO A C 1
ATOM 1668 O O . PRO A 1 216 ? 0.105 49.062 -0.162 1 94.19 216 PRO A O 1
ATOM 1671 N N . ALA A 1 217 ? 2.121 49.438 -1.002 1 94.62 217 ALA A N 1
ATOM 1672 C CA . ALA A 1 217 ? 2.785 49.719 0.264 1 94.62 217 ALA A CA 1
ATOM 1673 C C . ALA A 1 217 ? 2 50.781 1.066 1 94.62 217 ALA A C 1
ATOM 1675 O O . ALA A 1 217 ? 1.826 50.625 2.277 1 94.62 217 ALA A O 1
ATOM 1676 N N . TYR A 1 218 ? 1.547 51.875 0.448 1 94.19 218 TYR A N 1
ATOM 1677 C CA . TYR A 1 218 ? 0.763 52.875 1.15 1 94.19 218 TYR A CA 1
ATOM 1678 C C . TYR A 1 218 ? -0.54 52.281 1.679 1 94.19 218 TYR A C 1
ATOM 1680 O O . TYR A 1 218 ? -0.922 52.531 2.824 1 94.19 218 TYR A O 1
ATOM 1688 N N . ASP A 1 219 ? -1.201 51.531 0.854 1 93.31 219 ASP A N 1
ATOM 1689 C CA . ASP A 1 219 ? -2.453 50.906 1.253 1 93.31 219 ASP A CA 1
ATOM 1690 C C . ASP A 1 219 ? -2.229 49.906 2.387 1 93.31 219 ASP A C 1
ATOM 1692 O O . ASP A 1 219 ? -3.105 49.719 3.23 1 93.31 219 ASP A O 1
ATOM 1696 N N . PHE A 1 220 ? -1.117 49.281 2.316 1 93.69 220 PHE A N 1
ATOM 1697 C CA . PHE A 1 220 ? -0.73 48.344 3.371 1 93.69 220 PHE A CA 1
ATOM 1698 C C . PHE A 1 220 ? -0.724 49.062 4.727 1 93.69 220 PHE A C 1
ATOM 1700 O O . PHE A 1 220 ? -1.306 48.531 5.691 1 93.69 220 PHE A O 1
ATOM 1707 N N . TYR A 1 221 ? -0.068 50.156 4.883 1 93.19 221 TYR A N 1
ATOM 1708 C CA . TYR A 1 221 ? -0.027 50.906 6.129 1 93.19 221 TYR A CA 1
ATOM 1709 C C . TYR A 1 221 ? -1.416 51.406 6.512 1 93.19 221 TYR A C 1
ATOM 1711 O O . TYR A 1 221 ? -1.784 51.406 7.688 1 93.19 221 TYR A O 1
ATOM 1719 N N . CYS A 1 222 ? -2.195 51.812 5.516 1 91.44 222 CYS A N 1
ATOM 1720 C CA . CYS A 1 222 ? -3.555 52.281 5.785 1 91.44 222 CYS A CA 1
ATOM 1721 C C . CYS A 1 222 ? -4.398 51.156 6.367 1 91.44 222 CYS A C 1
ATOM 1723 O O . CYS A 1 222 ? -5.207 51.375 7.27 1 91.44 222 CYS A O 1
ATOM 1725 N N . LYS A 1 223 ? -4.215 50 5.855 1 92.12 223 LYS A N 1
ATOM 1726 C CA . LYS A 1 223 ? -4.969 48.844 6.312 1 92.12 223 LYS A CA 1
ATOM 1727 C C . LYS A 1 223 ? -4.672 48.531 7.781 1 92.12 223 LYS A C 1
ATOM 1729 O O . LYS A 1 223 ? -5.594 48.344 8.578 1 92.12 223 LYS A O 1
ATOM 1734 N N . TYR A 1 224 ? -3.461 48.5 8.195 1 90.94 224 TYR A N 1
ATOM 1735 C CA . TYR A 1 224 ? -3.068 48.031 9.523 1 90.94 224 TYR A CA 1
ATOM 1736 C C . TYR A 1 224 ? -3.139 49.156 10.547 1 90.94 224 TYR A C 1
ATOM 1738 O O . TYR A 1 224 ? -3.422 48.906 11.727 1 90.94 224 TYR A O 1
ATOM 1746 N N . LEU A 1 225 ? -2.922 50.406 10.117 1 85.56 225 LEU A N 1
ATOM 1747 C CA . LEU A 1 225 ? -2.805 51.5 11.086 1 85.56 225 LEU A CA 1
ATOM 1748 C C . LEU A 1 225 ? -4.105 52.281 11.18 1 85.56 225 LEU A C 1
ATOM 1750 O O . LEU A 1 225 ? -4.324 53.031 12.141 1 85.56 225 LEU A O 1
ATOM 1754 N N . ALA A 1 226 ? -4.918 52.219 10.086 1 79.19 226 ALA A N 1
ATOM 1755 C CA . ALA A 1 226 ? -6.102 53.062 10.094 1 79.19 226 ALA A CA 1
ATOM 1756 C C . ALA A 1 226 ? -7.297 52.344 9.469 1 79.19 226 ALA A C 1
ATOM 1758 O O . ALA A 1 226 ? -8.195 53 8.93 1 79.19 226 ALA A O 1
ATOM 1759 N N . ASP A 1 227 ? -7.293 51.031 9.383 1 79.81 227 ASP A N 1
ATOM 1760 C CA . ASP A 1 227 ? -8.406 50.281 8.859 1 79.81 227 ASP A CA 1
ATOM 1761 C C . ASP A 1 227 ? -8.812 50.75 7.465 1 79.81 227 ASP A C 1
ATOM 1763 O O . ASP A 1 227 ? -9.984 51.031 7.215 1 79.81 227 ASP A O 1
ATOM 1767 N N . ASN A 1 228 ? -7.84 51.031 6.672 1 83.06 228 ASN A N 1
ATOM 1768 C CA . ASN A 1 228 ? -7.953 51.344 5.25 1 83.06 228 ASN A CA 1
ATOM 1769 C C . ASN A 1 228 ? -8.32 52.812 5.02 1 83.06 228 ASN A C 1
ATOM 1771 O O . ASN A 1 228 ? -8.773 53.156 3.936 1 83.06 228 ASN A O 1
ATOM 1775 N N . LYS A 1 229 ? -8.234 53.625 6.008 1 79.06 229 LYS A N 1
ATOM 1776 C CA . LYS A 1 229 ? -8.398 55.062 5.859 1 79.06 229 LYS A CA 1
ATOM 1777 C C . LYS A 1 229 ? -7.059 55.719 5.566 1 79.06 229 LYS A C 1
ATOM 1779 O O . LYS A 1 229 ? -6 55.156 5.859 1 79.06 229 LYS A O 1
ATOM 1784 N N . PRO A 1 230 ? -7.113 56.875 4.945 1 82.75 230 PRO A N 1
ATOM 1785 C CA . PRO A 1 230 ? -5.855 57.562 4.598 1 82.75 230 PRO A CA 1
ATOM 1786 C C . PRO A 1 230 ? -5.047 57.969 5.824 1 82.75 230 PRO A C 1
ATOM 1788 O O . PRO A 1 230 ? -5.621 58.344 6.848 1 82.75 230 PRO A O 1
ATOM 1791 N N . LEU A 1 231 ? -3.799 57.906 5.738 1 83.25 231 LEU A N 1
ATOM 1792 C CA . LEU A 1 231 ? -2.867 58.188 6.82 1 83.25 231 LEU A CA 1
ATOM 1793 C C . LEU A 1 231 ? -1.921 59.312 6.441 1 83.25 231 LEU A C 1
ATOM 1795 O O . LEU A 1 231 ? -1.515 59.438 5.281 1 83.25 231 LEU A O 1
ATOM 1799 N N . ALA A 1 232 ? -1.626 60.125 7.418 1 76.5 232 ALA A N 1
ATOM 1800 C CA . ALA A 1 232 ? -0.583 61.125 7.23 1 76.5 232 ALA A CA 1
ATOM 1801 C C . ALA A 1 232 ? 0.805 60.5 7.285 1 76.5 232 ALA A C 1
ATOM 1803 O O . ALA A 1 232 ? 0.982 59.406 7.859 1 76.5 232 ALA A O 1
ATOM 1804 N N . LEU A 1 233 ? 1.803 61.094 6.613 1 80.5 233 LEU A N 1
ATOM 1805 C CA . LEU A 1 233 ? 3.168 60.562 6.57 1 80.5 233 LEU A CA 1
ATOM 1806 C C . LEU A 1 233 ? 3.742 60.438 7.977 1 80.5 233 LEU A C 1
ATOM 1808 O O . LEU A 1 233 ? 4.469 59.469 8.258 1 80.5 233 LEU A O 1
ATOM 1812 N N . SER A 1 234 ? 3.406 61.344 8.852 1 73.25 234 SER A N 1
ATOM 1813 C CA . SER A 1 234 ? 3.936 61.344 10.211 1 73.25 234 SER A CA 1
ATOM 1814 C C . SER A 1 234 ? 3.471 60.094 10.961 1 73.25 234 SER A C 1
ATOM 1816 O O . SER A 1 234 ? 4.223 59.5 11.75 1 73.25 234 SER A O 1
ATOM 1818 N N . GLN A 1 235 ? 2.27 59.656 10.664 1 78.38 235 GLN A N 1
ATOM 1819 C CA . GLN A 1 235 ? 1.731 58.469 11.305 1 78.38 235 GLN A CA 1
ATOM 1820 C C . GLN A 1 235 ? 2.412 57.188 10.773 1 78.38 235 GLN A C 1
ATOM 1822 O O . GLN A 1 235 ? 2.627 56.25 11.523 1 78.38 235 GLN A O 1
ATOM 1827 N N . ILE A 1 236 ? 2.766 57.25 9.508 1 86.31 236 ILE A N 1
ATOM 1828 C CA . ILE A 1 236 ? 3.438 56.125 8.883 1 86.31 236 ILE A CA 1
ATOM 1829 C C . ILE A 1 236 ? 4.863 56 9.422 1 86.31 236 ILE A C 1
ATOM 1831 O O . ILE A 1 236 ? 5.34 54.906 9.711 1 86.31 236 ILE A O 1
ATOM 1835 N N . GLN A 1 237 ? 5.488 57.156 9.594 1 78.81 237 GLN A N 1
ATOM 1836 C CA . GLN A 1 237 ? 6.883 57.188 10.016 1 78.81 237 GLN A CA 1
ATOM 1837 C C . GLN A 1 237 ? 7.047 56.625 11.43 1 78.81 237 GLN A C 1
ATOM 1839 O O . GLN A 1 237 ? 8.133 56.188 11.805 1 78.81 237 GLN A O 1
ATOM 1844 N N . ALA A 1 238 ? 6.031 56.625 12.172 1 75.88 238 ALA A N 1
ATOM 1845 C CA . ALA A 1 238 ? 6.086 56.156 13.555 1 75.88 238 ALA A CA 1
ATOM 1846 C C . ALA A 1 238 ? 6.141 54.625 13.609 1 75.88 238 ALA A C 1
ATOM 1848 O O . ALA A 1 238 ? 6.434 54.031 14.664 1 75.88 238 ALA A O 1
ATOM 1849 N N . PHE A 1 239 ? 5.938 53.969 12.477 1 88.06 239 PHE A N 1
ATOM 1850 C CA . PHE A 1 239 ? 5.871 52.531 12.461 1 88.06 239 PHE A CA 1
ATOM 1851 C C . PHE A 1 239 ? 6.773 51.969 11.375 1 88.06 239 PHE A C 1
ATOM 1853 O O . PHE A 1 239 ? 6.285 51.5 10.328 1 88.06 239 PHE A O 1
ATOM 1860 N N . PRO A 1 240 ? 8.016 51.844 11.602 1 87.62 240 PRO A N 1
ATOM 1861 C CA . PRO A 1 240 ? 8.953 51.312 10.602 1 87.62 240 PRO A CA 1
ATOM 1862 C C . PRO A 1 240 ? 8.812 49.812 10.383 1 87.62 240 PRO A C 1
ATOM 1864 O O . PRO A 1 240 ? 8.102 49.156 11.133 1 87.62 240 PRO A O 1
ATOM 1867 N N . LEU A 1 241 ? 9.414 49.406 9.297 1 91.12 241 LEU A N 1
ATOM 1868 C CA . LEU A 1 241 ? 9.492 47.969 9.008 1 91.12 241 LEU A CA 1
ATOM 1869 C C . LEU A 1 241 ? 10.734 47.375 9.641 1 91.12 241 LEU A C 1
ATOM 1871 O O . LEU A 1 241 ? 11.812 47.969 9.602 1 91.12 241 LEU A O 1
ATOM 1875 N N . MET A 1 242 ? 10.531 46.25 10.266 1 88.19 242 MET A N 1
ATOM 1876 C CA . MET A 1 242 ? 11.641 45.531 10.891 1 88.19 242 MET A CA 1
ATOM 1877 C C . MET A 1 242 ? 11.984 44.281 10.109 1 88.19 242 MET A C 1
ATOM 1879 O O . MET A 1 242 ? 11.102 43.5 9.789 1 88.19 242 MET A O 1
ATOM 1883 N N . LEU A 1 243 ? 13.156 44.156 9.672 1 85.62 243 LEU A N 1
ATOM 1884 C CA . LEU A 1 243 ? 13.688 42.969 9.055 1 85.62 243 LEU A CA 1
ATOM 1885 C C . LEU A 1 243 ? 14.414 42.094 10.086 1 85.62 243 LEU A C 1
ATOM 1887 O O . LEU A 1 243 ? 15.359 42.562 10.734 1 85.62 243 LEU A O 1
ATOM 1891 N N . GLU A 1 244 ? 13.805 40.969 10.398 1 74.31 244 GLU A N 1
ATOM 1892 C CA . GLU A 1 244 ? 14.43 40.094 11.367 1 74.31 244 GLU A CA 1
ATOM 1893 C C . GLU A 1 244 ? 15.25 39 10.68 1 74.31 244 GLU A C 1
ATOM 1895 O O . GLU A 1 244 ? 14.703 38.156 9.961 1 74.31 244 GLU A O 1
ATOM 1900 N N . GLU A 1 245 ? 16.422 39.062 10.672 1 65.31 245 GLU A N 1
ATOM 1901 C CA . GLU A 1 245 ? 17.328 38.031 10.219 1 65.31 245 GLU A CA 1
ATOM 1902 C C . GLU A 1 245 ? 17.875 37.219 11.383 1 65.31 245 GLU A C 1
ATOM 1904 O O . GLU A 1 245 ? 17.625 37.531 12.547 1 65.31 245 GLU A O 1
ATOM 1909 N N . GLU A 1 246 ? 18.328 36.062 11.25 1 59.75 246 GLU A N 1
ATOM 1910 C CA . GLU A 1 246 ? 18.828 35.156 12.289 1 59.75 246 GLU A CA 1
ATOM 1911 C C . GLU A 1 246 ? 19.734 35.906 13.273 1 59.75 246 GLU A C 1
ATOM 1913 O O . GLU A 1 246 ? 19.688 35.656 14.477 1 59.75 246 GLU A O 1
ATOM 1918 N N . THR A 1 247 ? 20.406 36.969 12.797 1 56.62 247 THR A N 1
ATOM 1919 C CA . THR A 1 247 ? 21.422 37.531 13.68 1 56.62 247 THR A CA 1
ATOM 1920 C C . THR A 1 247 ? 21.188 39.031 13.891 1 56.62 247 THR A C 1
ATOM 1922 O O . THR A 1 247 ? 21.906 39.688 14.648 1 56.62 247 THR A O 1
ATOM 1925 N N . ALA A 1 248 ? 20.219 39.656 13.109 1 58.84 248 ALA A N 1
ATOM 1926 C CA . ALA A 1 248 ? 20.109 41.094 13.242 1 58.84 248 ALA A CA 1
ATOM 1927 C C . ALA A 1 248 ? 18.656 41.562 13.023 1 58.84 248 ALA A C 1
ATOM 1929 O O . ALA A 1 248 ? 17.906 40.906 12.297 1 58.84 248 ALA A O 1
ATOM 1930 N N . ARG A 1 249 ? 18.359 42.594 13.867 1 72.75 249 ARG A N 1
ATOM 1931 C CA . ARG A 1 249 ? 17.109 43.281 13.625 1 72.75 249 ARG A CA 1
ATOM 1932 C C . ARG A 1 249 ? 17.344 44.656 12.992 1 72.75 249 ARG A C 1
ATOM 1934 O O . ARG A 1 249 ? 17.969 45.531 13.602 1 72.75 249 ARG A O 1
ATOM 1941 N N . ILE A 1 250 ? 17.031 44.812 11.703 1 73.56 250 ILE A N 1
ATOM 1942 C CA . ILE A 1 250 ? 17.219 46.031 10.961 1 73.56 250 ILE A CA 1
ATOM 1943 C C . ILE A 1 250 ? 15.898 46.812 10.891 1 73.56 250 ILE A C 1
ATOM 1945 O O . ILE A 1 250 ? 14.867 46.25 10.516 1 73.56 250 ILE A O 1
ATOM 1949 N N . ILE A 1 251 ? 15.953 48.062 11.344 1 79.38 251 ILE A N 1
ATOM 1950 C CA . ILE A 1 251 ? 14.773 48.906 11.32 1 79.38 251 ILE A CA 1
ATOM 1951 C C . ILE A 1 251 ? 14.812 49.844 10.094 1 79.38 251 ILE A C 1
ATOM 1953 O O . ILE A 1 251 ? 15.797 50.531 9.875 1 79.38 251 ILE A O 1
ATOM 1957 N N . ASN A 1 252 ? 13.844 49.781 9.242 1 84.62 252 ASN A N 1
ATOM 1958 C CA . ASN A 1 252 ? 13.727 50.625 8.055 1 84.62 252 ASN A CA 1
ATOM 1959 C C . ASN A 1 252 ? 12.578 51.625 8.18 1 84.62 252 ASN A C 1
ATOM 1961 O O . ASN A 1 252 ? 11.406 51.219 8.133 1 84.62 252 ASN A O 1
ATOM 1965 N N . THR A 1 253 ? 12.852 52.844 8.234 1 81.75 253 THR A N 1
ATOM 1966 C CA . THR A 1 253 ? 11.844 53.906 8.414 1 81.75 253 THR A CA 1
ATOM 1967 C C . THR A 1 253 ? 11.414 54.469 7.066 1 81.75 253 THR A C 1
ATOM 1969 O O . THR A 1 253 ? 12.172 54.406 6.098 1 81.75 253 THR A O 1
ATOM 1972 N N . VAL A 1 254 ? 10.188 54.906 7.043 1 87.25 254 VAL A N 1
ATOM 1973 C CA . VAL A 1 254 ? 9.672 55.562 5.836 1 87.25 254 VAL A CA 1
ATOM 1974 C C . VAL A 1 254 ? 10.109 57 5.797 1 87.25 254 VAL A C 1
ATOM 1976 O O . VAL A 1 254 ? 9.945 57.75 6.781 1 87.25 254 VAL A O 1
ATOM 1979 N N . GLU A 1 255 ? 10.625 57.438 4.742 1 80.69 255 GLU A N 1
ATOM 1980 C CA . GLU A 1 255 ? 11.102 58.812 4.625 1 80.69 255 GLU A CA 1
ATOM 1981 C C . GLU A 1 255 ? 10.062 59.688 3.949 1 80.69 255 GLU A C 1
ATOM 1983 O O . GLU A 1 255 ? 9.82 60.812 4.387 1 80.69 255 GLU A O 1
ATOM 1988 N N . SER A 1 256 ? 9.492 59.188 2.764 1 85.88 256 SER A N 1
ATOM 1989 C CA . SER A 1 256 ? 8.516 60 2.031 1 85.88 256 SER A CA 1
ATOM 1990 C C . SER A 1 256 ? 7.609 59.094 1.176 1 85.88 256 SER A C 1
ATOM 1992 O O . SER A 1 256 ? 7.863 57.906 1.02 1 85.88 256 SER A O 1
ATOM 1994 N N . ILE A 1 257 ? 6.523 59.75 0.758 1 90.81 257 ILE A N 1
ATOM 1995 C CA . ILE A 1 257 ? 5.621 59.125 -0.203 1 90.81 257 ILE A CA 1
ATOM 1996 C C . IL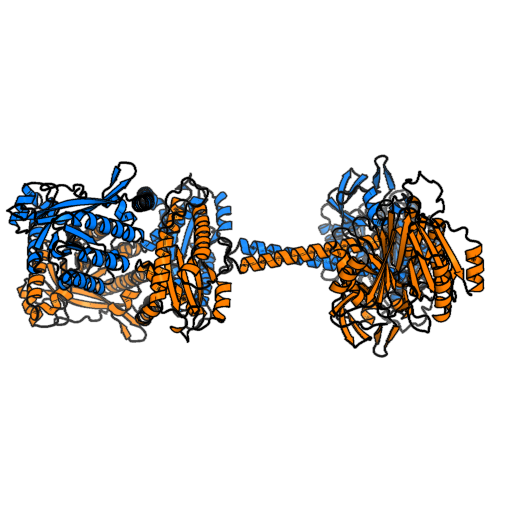E A 1 257 ? 5.918 59.656 -1.606 1 90.81 257 ILE A C 1
ATOM 1998 O O . ILE A 1 257 ? 5.914 60.875 -1.838 1 90.81 257 ILE A O 1
ATOM 2002 N N . THR A 1 258 ? 6.234 58.812 -2.451 1 88.69 258 THR A N 1
ATOM 2003 C CA . THR A 1 258 ? 6.574 59.219 -3.811 1 88.69 258 THR A CA 1
ATOM 2004 C C . THR A 1 258 ? 5.348 59.75 -4.535 1 88.69 258 THR A C 1
ATOM 2006 O O . THR A 1 258 ? 4.219 59.594 -4.066 1 88.69 258 THR A O 1
ATOM 2009 N N . LYS A 1 259 ? 5.52 60.375 -5.664 1 85.75 259 LYS A N 1
ATOM 2010 C CA . LYS A 1 259 ? 4.449 60.969 -6.461 1 85.75 259 LYS A CA 1
ATOM 2011 C C . LYS A 1 259 ? 3.479 59.875 -6.953 1 85.75 259 LYS A C 1
ATOM 2013 O O . LYS A 1 259 ? 2.285 60.156 -7.117 1 85.75 259 LYS A O 1
ATOM 2018 N N . GLU A 1 260 ? 4.004 58.688 -7.168 1 88.19 260 GLU A N 1
ATOM 2019 C CA . GLU A 1 260 ? 3.188 57.562 -7.668 1 88.19 260 GLU A CA 1
ATOM 2020 C C . GLU A 1 260 ? 2.443 56.875 -6.527 1 88.19 260 GLU A C 1
ATOM 2022 O O . GLU A 1 260 ? 1.655 55.969 -6.766 1 88.19 260 GLU A O 1
ATOM 2027 N N . GLY A 1 261 ? 2.74 57.312 -5.297 1 86.38 261 GLY A N 1
ATOM 2028 C CA . GLY A 1 261 ? 2.023 56.75 -4.16 1 86.38 261 GLY A CA 1
ATOM 2029 C C . GLY A 1 261 ? 2.775 55.625 -3.479 1 86.38 261 GLY A C 1
ATOM 2030 O O . GLY A 1 261 ? 2.201 54.875 -2.68 1 86.38 261 GLY A O 1
ATOM 2031 N N . HIS A 1 262 ? 4.043 55.406 -3.91 1 93.12 262 HIS A N 1
ATOM 2032 C CA . HIS A 1 262 ? 4.867 54.406 -3.262 1 93.12 262 HIS A CA 1
ATOM 2033 C C . HIS A 1 262 ? 5.582 54.969 -2.041 1 93.12 262 HIS A C 1
ATOM 2035 O O . HIS A 1 262 ? 5.48 56.156 -1.758 1 93.12 262 HIS A O 1
ATOM 2041 N N . LEU A 1 263 ? 6.223 54.125 -1.269 1 94.25 263 LEU A N 1
ATOM 2042 C CA . LEU A 1 263 ? 6.891 54.594 -0.055 1 94.25 263 LEU A CA 1
ATOM 2043 C C . LEU A 1 263 ? 8.406 54.469 -0.198 1 94.25 263 LEU A C 1
ATOM 2045 O O . LEU A 1 263 ? 8.922 53.438 -0.625 1 94.25 263 LEU A O 1
ATOM 2049 N N . LEU A 1 264 ? 9.031 55.562 0.05 1 92.62 264 LEU A N 1
ATOM 2050 C CA . LEU A 1 264 ? 10.492 55.594 0.065 1 92.62 264 LEU A CA 1
ATOM 2051 C C . LEU A 1 264 ? 11.031 55.281 1.461 1 92.62 264 LEU A C 1
ATOM 2053 O O . LEU A 1 264 ? 10.68 55.969 2.424 1 92.62 264 LEU A O 1
ATOM 2057 N N . PHE A 1 265 ? 11.883 54.312 1.547 1 90.19 265 PHE A N 1
ATOM 2058 C CA . PHE A 1 265 ? 12.422 53.906 2.84 1 90.19 265 PHE A CA 1
ATOM 2059 C C . PHE A 1 265 ? 13.859 54.375 3.01 1 90.19 265 PHE A C 1
ATOM 2061 O O . PHE A 1 265 ? 14.477 54.844 2.053 1 90.19 265 PHE A O 1
ATOM 2068 N N . SER A 1 266 ? 14.359 54.344 4.254 1 78.31 266 SER A N 1
ATOM 2069 C CA . SER A 1 266 ? 15.703 54.812 4.609 1 78.31 266 SER A CA 1
ATOM 2070 C C . SER A 1 266 ? 16.766 53.906 4.016 1 78.31 266 SER A C 1
ATOM 2072 O O . SER A 1 266 ? 17.891 54.344 3.768 1 78.31 266 SER A O 1
ATOM 2074 N N . ALA A 1 267 ? 16.469 52.656 3.83 1 79.56 267 ALA A N 1
ATOM 2075 C CA . ALA A 1 267 ? 17.391 51.688 3.24 1 79.56 267 ALA A CA 1
ATOM 2076 C C . ALA A 1 267 ? 16.672 50.781 2.229 1 79.56 267 ALA A C 1
ATOM 2078 O O . ALA A 1 267 ? 15.445 50.781 2.146 1 79.56 267 ALA A O 1
ATOM 2079 N N . GLU A 1 268 ? 17.516 50.094 1.507 1 87.44 268 GLU A N 1
ATOM 2080 C CA . GLU A 1 268 ? 16.953 49.188 0.507 1 87.44 268 GLU A CA 1
ATOM 2081 C C . GLU A 1 268 ? 16.266 48 1.165 1 87.44 268 GLU A C 1
ATOM 2083 O O . GLU A 1 268 ? 16.766 47.438 2.148 1 87.44 268 GLU A O 1
ATOM 2088 N N . VAL A 1 269 ? 15.148 47.656 0.674 1 88.81 269 VAL A N 1
ATOM 2089 C CA . VAL A 1 269 ? 14.383 46.5 1.107 1 88.81 269 VAL A CA 1
ATOM 2090 C C . VAL A 1 269 ? 14.125 45.562 -0.085 1 88.81 269 VAL A C 1
ATOM 2092 O O . VAL A 1 269 ? 13.133 45.75 -0.798 1 88.81 269 VAL A O 1
ATOM 2095 N N . PRO A 1 270 ? 14.906 44.625 -0.26 1 90.31 270 PRO A N 1
ATOM 2096 C CA . PRO A 1 270 ? 14.82 43.781 -1.446 1 90.31 270 PRO A CA 1
ATOM 2097 C C . PRO A 1 270 ? 13.516 43 -1.503 1 90.31 270 PRO A C 1
ATOM 2099 O O . PRO A 1 270 ? 12.906 42.719 -0.464 1 90.31 270 PRO A O 1
ATOM 2102 N N . VAL A 1 271 ? 13.164 42.594 -2.77 1 92.69 271 VAL A N 1
ATOM 2103 C CA . VAL A 1 271 ? 12 41.75 -2.992 1 92.69 271 VAL A CA 1
ATOM 2104 C C . VAL A 1 271 ? 12.242 40.375 -2.383 1 92.69 271 VAL A C 1
ATOM 2106 O O . VAL A 1 271 ? 13.336 39.812 -2.508 1 92.69 271 VAL A O 1
ATOM 2109 N N . GLY A 1 272 ? 11.258 39.844 -1.621 1 90.12 272 GLY A N 1
ATOM 2110 C CA . GLY A 1 272 ? 11.359 38.531 -1.015 1 90.12 272 GLY A CA 1
ATOM 2111 C C . GLY A 1 272 ? 11.672 38.562 0.47 1 90.12 272 GLY A C 1
ATOM 2112 O O . GLY A 1 272 ? 11.469 37.594 1.184 1 90.12 272 GLY A O 1
ATOM 2113 N N . ASP A 1 273 ? 12.117 39.688 0.984 1 88.88 273 ASP A N 1
ATOM 2114 C CA . ASP A 1 273 ? 12.422 39.812 2.406 1 88.88 273 ASP A CA 1
ATOM 2115 C C . ASP A 1 273 ? 11.156 39.75 3.252 1 88.88 273 ASP A C 1
ATOM 2117 O O . ASP A 1 273 ? 10.094 40.219 2.844 1 88.88 273 ASP A O 1
ATOM 2121 N N . GLU A 1 274 ? 11.312 39.094 4.402 1 91.06 274 GLU A N 1
ATOM 2122 C CA . GLU A 1 274 ? 10.219 39.031 5.371 1 91.06 274 GLU A CA 1
ATOM 2123 C C . GLU A 1 274 ? 10.367 40.125 6.426 1 91.06 274 GLU A C 1
ATOM 2125 O O . GLU A 1 274 ? 11.391 40.219 7.098 1 91.06 274 GLU A O 1
ATOM 2130 N N . VAL A 1 275 ? 9.383 40.938 6.516 1 91.69 275 VAL A N 1
ATOM 2131 C CA . VAL A 1 275 ? 9.445 42.062 7.406 1 91.69 275 VAL A CA 1
ATOM 2132 C C . VAL A 1 275 ? 8.234 42.062 8.344 1 91.69 275 VAL A C 1
ATOM 2134 O O . VAL A 1 275 ? 7.242 41.406 8.078 1 91.69 275 VAL A O 1
ATOM 2137 N N . ARG A 1 276 ? 8.352 42.812 9.492 1 93.5 276 ARG A N 1
ATOM 2138 C CA . ARG A 1 276 ? 7.25 43.062 10.414 1 93.5 276 ARG A CA 1
ATOM 2139 C C . ARG A 1 276 ? 7.145 44.562 10.742 1 93.5 276 ARG A C 1
ATOM 2141 O O . ARG A 1 276 ? 8.141 45.281 10.688 1 93.5 276 ARG A O 1
ATOM 2148 N N . LEU A 1 277 ? 5.93 45 10.984 1 91.69 277 LEU A N 1
ATOM 2149 C CA . LEU A 1 277 ? 5.758 46.344 11.531 1 91.69 277 LEU A CA 1
ATOM 2150 C C . LEU A 1 277 ? 6.277 46.406 12.969 1 91.69 277 LEU A C 1
ATOM 2152 O O . LEU A 1 277 ? 6.258 45.406 13.688 1 91.69 277 LEU A O 1
ATOM 2156 N N . SER A 1 278 ? 6.781 47.469 13.336 1 89.12 278 SER A N 1
ATOM 2157 C CA . SER A 1 278 ? 7.293 47.656 14.688 1 89.12 278 SER A CA 1
ATOM 2158 C C . SER A 1 278 ? 6.793 48.969 15.305 1 89.12 278 SER A C 1
ATOM 2160 O O . SER A 1 278 ? 6.383 49.875 14.578 1 89.12 278 SER A O 1
ATOM 2162 N N . TYR A 1 279 ? 6.641 49 16.531 1 80.94 279 TYR A N 1
ATOM 2163 C CA . TYR A 1 279 ? 6.168 50.188 17.25 1 80.94 279 TYR A CA 1
ATOM 2164 C C . TYR A 1 279 ? 7.086 50.5 18.422 1 80.94 279 TYR A C 1
ATOM 2166 O O . TYR A 1 279 ? 7.875 49.656 18.859 1 80.94 279 TYR A O 1
ATOM 2174 N N . TYR A 1 280 ? 7.082 51.781 18.797 1 72.06 280 TYR A N 1
ATOM 2175 C CA . TYR A 1 280 ? 7.836 52.281 19.938 1 72.06 280 TYR A CA 1
ATOM 2176 C C . TYR A 1 280 ? 6.969 53.156 20.828 1 72.06 280 TYR A C 1
ATOM 2178 O O . TYR A 1 280 ? 6.125 53.906 20.344 1 72.06 280 TYR A O 1
ATOM 2186 N N . HIS A 1 281 ? 6.941 52.906 22.047 1 64.75 281 HIS A N 1
ATOM 2187 C CA . HIS A 1 281 ? 6.34 53.812 23 1 64.75 281 HIS A CA 1
ATOM 2188 C C . HIS A 1 281 ? 7.305 54.156 24.141 1 64.75 281 HIS A C 1
ATOM 2190 O O . HIS A 1 281 ? 7.871 53.25 24.75 1 64.75 281 HIS A O 1
ATOM 2196 N N . PRO A 1 282 ? 7.562 55.469 24.375 1 61.38 282 PRO A N 1
ATOM 2197 C CA . PRO A 1 282 ? 8.539 55.875 25.391 1 61.38 282 PRO A CA 1
ATOM 2198 C C . PRO A 1 282 ? 8.258 55.281 26.75 1 61.38 282 PRO A C 1
ATOM 2200 O O . PRO A 1 282 ? 9.195 54.906 27.469 1 61.38 282 PRO A O 1
ATOM 2203 N N . SER A 1 283 ? 6.988 55.125 27.062 1 60.47 283 SER A N 1
ATOM 2204 C CA . SER A 1 283 ? 6.66 54.594 28.375 1 60.47 283 SER A CA 1
ATOM 2205 C C . SER A 1 283 ? 7.094 53.156 28.516 1 60.47 283 SER A C 1
ATOM 2207 O O . SER A 1 283 ? 7.434 52.688 29.609 1 60.47 283 SER A O 1
ATOM 2209 N N . LEU A 1 284 ? 7.145 52.562 27.375 1 65.38 284 LEU A N 1
ATOM 2210 C CA . LEU A 1 284 ? 7.523 51.125 27.422 1 65.38 284 LEU A CA 1
ATOM 2211 C C . LEU A 1 284 ? 9.016 51 27.688 1 65.38 284 LEU A C 1
ATOM 2213 O O . LEU A 1 284 ? 9.422 50.188 28.531 1 65.38 284 LEU A O 1
ATOM 2217 N N . THR A 1 285 ? 9.688 51.75 26.969 1 69.44 285 THR A N 1
ATOM 2218 C CA . THR A 1 285 ? 11.133 51.656 27.125 1 69.44 285 THR A CA 1
ATOM 2219 C C . THR A 1 285 ? 11.562 52.125 28.5 1 69.44 285 THR A C 1
ATOM 2221 O O . THR A 1 285 ? 12.438 51.531 29.141 1 69.44 285 THR A O 1
ATOM 2224 N N . GLN A 1 286 ? 10.922 53.188 28.953 1 69.69 286 GLN A N 1
ATOM 2225 C CA . GLN A 1 286 ? 11.258 53.719 30.266 1 69.69 286 GLN A CA 1
ATOM 2226 C C . GLN A 1 286 ? 10.945 52.719 31.375 1 69.69 286 GLN A C 1
ATOM 2228 O O . GLN A 1 286 ? 11.742 52.531 32.281 1 69.69 286 GLN A O 1
ATOM 2233 N N . GLU A 1 287 ? 9.914 52.125 31.25 1 67.19 287 GLU A N 1
ATOM 2234 C CA . GLU A 1 287 ? 9.555 51.156 32.281 1 67.19 287 GLU A CA 1
ATOM 2235 C C . GLU A 1 287 ? 10.508 49.969 32.25 1 67.19 287 GLU A C 1
ATOM 2237 O O . GLU A 1 287 ? 10.898 49.469 33.312 1 67.19 287 GLU A O 1
ATOM 2242 N N . GLN A 1 288 ? 10.781 49.594 31.094 1 71.62 288 GLN A N 1
ATOM 2243 C CA . GLN A 1 288 ? 11.719 48.5 30.984 1 71.62 288 GLN A CA 1
ATOM 2244 C C . GLN A 1 288 ? 13.062 48.844 31.625 1 71.62 288 GLN A C 1
ATOM 2246 O O . GLN A 1 288 ? 13.656 48 32.312 1 71.62 288 GLN A O 1
ATOM 2251 N N . VAL A 1 289 ? 13.414 50 31.328 1 78.5 289 VAL A N 1
ATOM 2252 C CA . VAL A 1 289 ? 14.688 50.469 31.859 1 78.5 289 VAL A CA 1
ATOM 2253 C C . VAL A 1 289 ? 14.602 50.594 33.375 1 78.5 289 VAL A C 1
ATOM 2255 O O . VAL A 1 289 ? 15.516 50.156 34.094 1 78.5 289 VAL A O 1
ATOM 2258 N N . ASN A 1 290 ? 13.5 51.094 33.812 1 75.19 290 ASN A N 1
ATOM 2259 C CA . ASN A 1 290 ? 13.32 51.219 35.25 1 75.19 290 ASN A CA 1
ATOM 2260 C C . ASN A 1 290 ? 13.336 49.875 35.938 1 75.19 290 ASN A C 1
ATOM 2262 O O . ASN A 1 290 ? 13.977 49.719 36.969 1 75.19 290 ASN A O 1
ATOM 2266 N N . GLN A 1 291 ? 12.711 49 35.406 1 72.69 291 GLN A N 1
ATOM 2267 C CA . GLN A 1 291 ? 12.672 47.656 35.969 1 72.69 291 GLN A CA 1
ATOM 2268 C C . GLN A 1 291 ? 14.047 47 35.938 1 72.69 291 GLN A C 1
ATOM 2270 O O . GLN A 1 291 ? 14.477 46.375 36.906 1 72.69 291 GLN A O 1
ATOM 2275 N N . GLY A 1 292 ? 14.648 47.125 34.812 1 78.69 292 GLY A N 1
ATOM 2276 C CA . GLY A 1 292 ? 15.992 46.594 34.688 1 78.69 292 GLY A CA 1
ATOM 2277 C C . GLY A 1 292 ? 16.969 47.188 35.688 1 78.69 292 GLY A C 1
ATOM 2278 O O . GLY A 1 292 ? 17.766 46.469 36.281 1 78.69 292 GLY A O 1
ATOM 2279 N N . ALA A 1 293 ? 16.859 48.438 35.844 1 83.81 293 ALA A N 1
ATOM 2280 C CA . ALA A 1 293 ? 17.703 49.125 36.844 1 83.81 293 ALA A CA 1
ATOM 2281 C C . ALA A 1 293 ? 17.406 48.656 38.25 1 83.81 293 ALA A C 1
ATOM 2283 O O . ALA A 1 293 ? 18.328 48.469 39.062 1 83.81 293 ALA A O 1
ATOM 2284 N N . ALA A 1 294 ? 16.188 48.438 38.469 1 77.69 294 ALA A N 1
ATOM 2285 C CA . ALA A 1 294 ? 15.805 47.969 39.781 1 77.69 294 ALA A CA 1
ATOM 2286 C C . ALA A 1 294 ? 16.375 46.594 40.062 1 77.69 294 ALA A C 1
ATOM 2288 O O . ALA A 1 294 ? 16.859 46.312 41.156 1 77.69 294 ALA A O 1
ATOM 2289 N N . ARG A 1 295 ? 16.297 45.781 39.156 1 79.88 295 ARG A N 1
ATOM 2290 C CA . ARG A 1 295 ? 16.859 44.438 39.312 1 79.88 295 ARG A CA 1
ATOM 2291 C C . ARG A 1 295 ? 18.359 44.5 39.531 1 79.88 295 ARG A C 1
ATOM 2293 O O . ARG A 1 295 ? 18.922 43.719 40.312 1 79.88 295 ARG A O 1
ATOM 2300 N N . LEU A 1 296 ? 18.922 45.344 38.844 1 86.62 296 LEU A N 1
ATOM 2301 C CA . LEU A 1 296 ? 20.375 45.469 38.938 1 86.62 296 LEU A CA 1
ATOM 2302 C C . LEU A 1 296 ? 20.766 46.031 40.312 1 86.62 296 LEU A C 1
ATOM 2304 O O . LEU A 1 296 ? 21.812 45.656 40.844 1 86.62 296 LEU A O 1
ATOM 2308 N N . ALA A 1 297 ? 19.938 46.812 40.781 1 85.06 297 ALA A N 1
ATOM 2309 C CA . ALA A 1 297 ? 20.219 47.406 42.094 1 85.06 297 ALA A CA 1
ATOM 2310 C C . ALA A 1 297 ? 20.359 46.344 43.156 1 85.06 297 ALA A C 1
ATOM 2312 O O . ALA A 1 297 ? 21.203 46.438 44.062 1 85.06 297 ALA A O 1
ATOM 2313 N N . ASN A 1 298 ? 19.609 45.312 43 1 80.56 298 ASN A N 1
ATOM 2314 C CA . ASN A 1 298 ? 19.656 44.219 43.969 1 80.56 298 ASN A CA 1
ATOM 2315 C C . ASN A 1 298 ? 21 43.5 43.906 1 80.56 298 ASN A C 1
ATOM 2317 O O . ASN A 1 298 ? 21.391 42.844 44.875 1 80.56 298 ASN A O 1
ATOM 2321 N N . ARG A 1 299 ? 21.656 43.625 42.844 1 85.94 299 ARG A N 1
ATOM 2322 C CA . ARG A 1 299 ? 22.922 42.938 42.656 1 85.94 299 ARG A CA 1
ATOM 2323 C C . ARG A 1 299 ? 24.094 43.781 43.094 1 85.94 299 ARG A C 1
ATOM 2325 O O . ARG A 1 299 ? 25.219 43.281 43.219 1 85.94 299 ARG A O 1
ATOM 2332 N N . ARG A 1 300 ? 23.938 44.969 43.375 1 84.62 300 ARG A N 1
ATOM 2333 C CA . ARG A 1 300 ? 24.922 45.938 43.844 1 84.62 300 ARG A CA 1
ATOM 2334 C C . ARG A 1 300 ? 26.141 45.969 42.938 1 84.62 300 ARG A C 1
ATOM 2336 O O . ARG A 1 300 ? 27.25 45.656 43.344 1 84.62 300 ARG A O 1
ATOM 2343 N N . PRO A 1 301 ? 25.891 46.406 41.781 1 92.06 301 PRO A N 1
ATOM 2344 C CA . PRO A 1 301 ? 27.031 46.531 40.875 1 92.06 301 PRO A CA 1
ATOM 2345 C C . PRO A 1 301 ? 28 47.625 41.312 1 92.06 301 PRO A C 1
ATOM 2347 O O . PRO A 1 301 ? 27.594 48.594 41.938 1 92.06 301 PRO A O 1
ATOM 2350 N N . GLU A 1 302 ? 29.312 47.406 41.062 1 91.88 302 GLU A N 1
ATOM 2351 C CA . GLU A 1 302 ? 30.344 48.375 41.375 1 91.88 302 GLU A CA 1
ATOM 2352 C C . GLU A 1 302 ? 30.594 49.312 40.219 1 91.88 302 GLU A C 1
ATOM 2354 O O . GLU A 1 302 ? 31.062 50.438 40.406 1 91.88 302 GLU A O 1
ATOM 2359 N N . SER A 1 303 ? 30.312 48.844 39.062 1 93.25 303 SER A N 1
ATOM 2360 C CA . SER A 1 303 ? 30.438 49.625 37.844 1 93.25 303 SER A CA 1
ATOM 2361 C C . SER A 1 303 ? 29.391 49.25 36.812 1 93.25 303 SER A C 1
ATOM 2363 O O . SER A 1 303 ? 29.094 48.062 36.656 1 93.25 303 SER A O 1
ATOM 2365 N N . ILE A 1 304 ? 28.781 50.25 36.094 1 94.88 304 ILE A N 1
ATOM 2366 C CA . ILE A 1 304 ? 27.797 50 35.062 1 94.88 304 ILE A CA 1
ATOM 2367 C C . ILE A 1 304 ? 28.219 50.688 33.781 1 94.88 304 ILE A C 1
ATOM 2369 O O . ILE A 1 304 ? 28.375 51.906 33.75 1 94.88 304 ILE A O 1
ATOM 2373 N N . PHE A 1 305 ? 28.422 49.938 32.75 1 95.56 305 PHE A N 1
ATOM 2374 C CA . PHE A 1 305 ? 28.688 50.469 31.438 1 95.56 305 PHE A CA 1
ATOM 2375 C C . PHE A 1 305 ? 27.438 50.438 30.578 1 95.56 305 PHE A C 1
ATOM 2377 O O . PHE A 1 305 ? 26.828 49.375 30.391 1 95.56 305 PHE A O 1
ATOM 2384 N N . ILE A 1 306 ? 27.047 51.594 30 1 94.06 306 ILE A N 1
ATOM 2385 C CA . ILE A 1 306 ? 25.828 51.688 29.203 1 94.06 306 ILE A CA 1
ATOM 2386 C C . ILE A 1 306 ? 26.188 51.938 27.75 1 94.06 306 ILE A C 1
ATOM 2388 O O . ILE A 1 306 ? 26.984 52.844 27.453 1 94.06 306 ILE A O 1
ATOM 2392 N N . TYR A 1 307 ? 25.719 51.156 26.938 1 92.5 307 TYR A N 1
ATOM 2393 C CA . TYR A 1 307 ? 25.844 51.344 25.5 1 92.5 307 TYR A CA 1
ATOM 2394 C C . TYR A 1 307 ? 24.5 51.688 24.875 1 92.5 307 TYR A C 1
ATOM 2396 O O . TYR A 1 307 ? 23.594 50.844 24.844 1 92.5 307 TYR A O 1
ATOM 2404 N N . ASN A 1 308 ? 24.391 52.875 24.375 1 87.94 308 ASN A N 1
ATOM 2405 C CA . ASN A 1 308 ? 23.141 53.375 23.812 1 87.94 308 ASN A CA 1
ATOM 2406 C C . ASN A 1 308 ? 23.281 53.688 22.328 1 87.94 308 ASN A C 1
ATOM 2408 O O . ASN A 1 308 ? 24.391 53.844 21.828 1 87.94 308 ASN A O 1
ATOM 2412 N N . CYS A 1 309 ? 22.172 53.688 21.719 1 81.94 309 CYS A N 1
ATOM 2413 C CA . CYS A 1 309 ? 22.188 54 20.297 1 81.94 309 CYS A CA 1
ATOM 2414 C C . CYS A 1 309 ? 22.094 55.531 20.078 1 81.94 309 CYS A C 1
ATOM 2416 O O . CYS A 1 309 ? 21.328 56.219 20.734 1 81.94 309 CYS A O 1
ATOM 2418 N N . GLU A 1 310 ? 22.891 56 19.109 1 78.75 310 GLU A N 1
ATOM 2419 C CA . GLU A 1 310 ? 22.922 57.406 18.781 1 78.75 310 GLU A CA 1
ATOM 2420 C C . GLU A 1 310 ? 21.562 57.906 18.312 1 78.75 310 GLU A C 1
ATOM 2422 O O . GLU A 1 310 ? 21.188 59.062 18.562 1 78.75 310 GLU A O 1
ATOM 2427 N N . SER A 1 311 ? 20.812 57.062 17.75 1 70.12 311 SER A N 1
ATOM 2428 C CA . SER A 1 311 ? 19.531 57.438 17.203 1 70.12 311 SER A CA 1
ATOM 2429 C C . SER A 1 311 ? 18.516 57.719 18.297 1 70.12 311 SER A C 1
ATOM 2431 O O . SER A 1 311 ? 17.484 58.344 18.062 1 70.12 311 SER A O 1
ATOM 2433 N N . ARG A 1 312 ? 18.781 57.312 19.5 1 72.12 312 ARG A N 1
ATOM 2434 C CA . ARG A 1 312 ? 17.844 57.469 20.609 1 72.12 312 ARG A CA 1
ATOM 2435 C C . ARG A 1 312 ? 17.969 58.844 21.266 1 72.12 312 ARG A C 1
ATOM 2437 O O . ARG A 1 312 ? 17.109 59.219 22.062 1 72.12 312 ARG A O 1
ATOM 2444 N N . ILE A 1 313 ? 18.984 59.562 21.078 1 69.62 313 ILE A N 1
ATOM 2445 C CA . ILE A 1 313 ? 19.281 60.781 21.781 1 69.62 313 ILE A CA 1
ATOM 2446 C C . ILE A 1 313 ? 18.188 61.812 21.516 1 69.62 313 ILE A C 1
ATOM 2448 O O . ILE A 1 313 ? 17.922 62.688 22.359 1 69.62 313 ILE A O 1
ATOM 2452 N N . GLU A 1 314 ? 17.547 61.781 20.375 1 58.06 314 GLU A N 1
ATOM 2453 C CA . GLU A 1 314 ? 16.562 62.812 20.062 1 58.06 314 GLU A CA 1
ATOM 2454 C C . GLU A 1 314 ? 15.32 62.688 20.938 1 58.06 314 GLU A C 1
ATOM 2456 O O . GLU A 1 314 ? 14.492 63.594 21 1 58.06 314 GLU A O 1
ATOM 2461 N N . ASN A 1 315 ? 15.297 61.656 21.688 1 54.16 315 ASN A N 1
ATOM 2462 C CA . ASN A 1 315 ? 14.07 61.438 22.438 1 54.16 315 ASN A CA 1
ATOM 2463 C C . ASN A 1 315 ? 14.203 61.906 23.875 1 54.16 315 ASN A C 1
ATOM 2465 O O . ASN A 1 315 ? 15.242 61.719 24.5 1 54.16 315 ASN A O 1
ATOM 2469 N N . SER A 1 316 ? 13.344 62.906 24.344 1 50.12 316 SER A N 1
ATOM 2470 C CA . SER A 1 316 ? 13.305 63.594 25.625 1 50.12 316 SER A CA 1
ATOM 2471 C C . SER A 1 316 ? 13.391 62.594 26.797 1 50.12 316 SER A C 1
ATOM 2473 O O . SER A 1 316 ? 13.836 62.969 27.891 1 50.12 316 SER A O 1
ATOM 2475 N N . THR A 1 317 ? 13.156 61.344 26.594 1 59.38 317 THR A N 1
ATOM 2476 C CA . THR A 1 317 ? 13.016 60.438 27.719 1 59.38 317 THR A CA 1
ATOM 2477 C C . THR A 1 317 ? 14.352 59.781 28.062 1 59.38 317 THR A C 1
ATOM 2479 O O . THR A 1 317 ? 14.453 59.031 29.047 1 59.38 317 THR A O 1
ATOM 2482 N N . GLU A 1 318 ? 15.398 60.125 27.422 1 60.47 318 GLU A N 1
ATOM 2483 C CA . GLU A 1 318 ? 16.688 59.469 27.609 1 60.47 318 GLU A CA 1
ATOM 2484 C C . GLU A 1 318 ? 17.312 59.844 28.953 1 60.47 318 GLU A C 1
ATOM 2486 O O . GLU A 1 318 ? 17.891 58.969 29.625 1 60.47 318 GLU A O 1
ATOM 2491 N N . SER A 1 319 ? 17.078 61.062 29.234 1 63.34 319 SER A N 1
ATOM 2492 C CA . SER A 1 319 ? 17.672 61.5 30.484 1 63.34 319 SER A CA 1
ATOM 2493 C C . SER A 1 319 ? 17.062 60.75 31.672 1 63.34 319 SER A C 1
ATOM 2495 O O . SER A 1 319 ? 17.766 60.375 32.625 1 63.34 319 SER A O 1
ATOM 2497 N N . THR A 1 320 ? 15.898 60.438 31.484 1 71.94 320 THR A N 1
ATOM 2498 C CA . THR A 1 320 ? 15.234 59.75 32.562 1 71.94 320 THR A CA 1
ATOM 2499 C C . THR A 1 320 ? 15.664 58.281 32.625 1 71.94 320 THR A C 1
ATOM 2501 O O . THR A 1 320 ? 15.773 57.719 33.719 1 71.94 320 THR A O 1
ATOM 2504 N N . GLU A 1 321 ? 16.016 57.844 31.516 1 81.38 321 GLU A N 1
ATOM 2505 C CA . GLU A 1 321 ? 16.469 56.469 31.484 1 81.38 321 GLU A CA 1
ATOM 2506 C C . GLU A 1 321 ? 17.859 56.312 32.094 1 81.38 321 GLU A C 1
ATOM 2508 O O . GLU A 1 321 ? 18.109 55.375 32.875 1 81.38 321 GLU A O 1
ATOM 2513 N N . LEU A 1 322 ? 18.703 57.25 31.828 1 86.19 322 LEU A N 1
ATOM 2514 C CA . LEU A 1 322 ? 20.047 57.219 32.406 1 86.19 322 LEU A CA 1
ATOM 2515 C C . LEU A 1 322 ? 20 57.469 33.906 1 86.19 322 LEU A C 1
ATOM 2517 O O . LEU A 1 322 ? 20.828 56.906 34.656 1 86.19 322 LEU A O 1
ATOM 2521 N N . GLN A 1 323 ? 19.047 58.219 34.25 1 86.12 323 GLN A N 1
ATOM 2522 C CA . GLN A 1 323 ? 18.906 58.5 35.656 1 86.12 323 GLN A CA 1
ATOM 2523 C C . GLN A 1 323 ? 18.562 57.219 36.438 1 86.12 323 GLN A C 1
ATOM 2525 O O . GLN A 1 323 ? 19.047 57.031 37.562 1 86.12 323 GLN A O 1
ATOM 2530 N N . ALA A 1 324 ? 17.828 56.469 35.875 1 84.75 324 ALA A N 1
ATOM 2531 C CA . ALA A 1 324 ? 17.469 55.188 36.531 1 84.75 324 ALA A CA 1
ATOM 2532 C C . ALA A 1 324 ? 18.703 54.375 36.844 1 84.75 324 ALA A C 1
ATOM 2534 O O . ALA A 1 324 ? 18.797 53.781 37.938 1 84.75 324 ALA A O 1
ATOM 2535 N N . PHE A 1 325 ? 19.609 54.344 36 1 88.62 325 PHE A N 1
ATOM 2536 C CA . PHE A 1 325 ? 20.844 53.594 36.25 1 88.62 325 PHE A CA 1
ATOM 2537 C C . PHE A 1 325 ? 21.766 54.344 37.219 1 88.62 325 PHE A C 1
ATOM 2539 O O . PHE A 1 325 ? 22.438 53.75 38.031 1 88.62 325 PHE A O 1
ATOM 2546 N N . SER A 1 326 ? 21.75 55.656 37.031 1 88.31 326 SER A N 1
ATOM 2547 C CA . SER A 1 326 ? 22.594 56.469 37.906 1 88.31 326 SER A CA 1
ATOM 2548 C C . SER A 1 326 ? 22.203 56.312 39.375 1 88.31 326 SER A C 1
ATOM 2550 O O . SER A 1 326 ? 23.031 56.438 40.281 1 88.31 326 SER A O 1
ATOM 2552 N N . ASP A 1 327 ? 21.031 56 39.531 1 85.06 327 ASP A N 1
ATOM 2553 C CA . ASP A 1 327 ? 20.531 55.812 40.906 1 85.06 327 ASP A CA 1
ATOM 2554 C C . ASP A 1 327 ? 21.047 54.5 41.5 1 85.06 327 ASP A C 1
ATOM 2556 O O . ASP A 1 327 ? 21.047 54.312 42.719 1 85.06 327 ASP A O 1
ATOM 2560 N N . VAL A 1 328 ? 21.406 53.625 40.688 1 87.69 328 VAL A N 1
ATOM 2561 C CA . VAL A 1 328 ? 21.875 52.312 41.125 1 87.69 328 VAL A CA 1
ATOM 2562 C C . VAL A 1 328 ? 23.359 52.406 41.469 1 87.69 328 VAL A C 1
ATOM 2564 O O . VAL A 1 328 ? 23.797 51.875 42.5 1 87.69 328 VAL A O 1
ATOM 2567 N N . GLY A 1 329 ? 24.062 53.031 40.625 1 85.81 329 GLY A N 1
ATOM 2568 C CA . GLY A 1 329 ? 25.5 53.156 40.844 1 85.81 329 GLY A CA 1
ATOM 2569 C C . GLY A 1 329 ? 26.172 54.031 39.812 1 85.81 329 GLY A C 1
ATOM 2570 O O . GLY A 1 329 ? 25.5 54.688 39 1 85.81 329 GLY A O 1
ATOM 2571 N N . LEU A 1 330 ? 27.547 54.031 39.906 1 87.62 330 LEU A N 1
ATOM 2572 C CA . LEU A 1 330 ? 28.328 54.812 38.969 1 87.62 330 LEU A CA 1
ATOM 2573 C C . LEU A 1 330 ? 28.188 54.25 37.531 1 87.62 330 LEU A C 1
ATOM 2575 O O . LEU A 1 330 ? 28.406 53.062 37.312 1 87.62 330 LEU A O 1
ATOM 2579 N N . CYS A 1 331 ? 27.688 55.094 36.688 1 91.19 331 CYS A N 1
ATOM 2580 C CA . CYS A 1 331 ? 27.453 54.625 35.312 1 91.19 331 CYS A CA 1
ATOM 2581 C C . CYS A 1 331 ? 28.203 55.5 34.312 1 91.19 331 CYS A C 1
ATOM 2583 O O . CYS A 1 331 ? 28.328 56.719 34.5 1 91.19 331 CYS A O 1
ATOM 2585 N N . GLN A 1 332 ? 28.812 54.938 33.406 1 92.06 332 GLN A N 1
ATOM 2586 C CA . GLN A 1 332 ? 29.391 55.594 32.219 1 92.06 332 GLN A CA 1
ATOM 2587 C C . GLN A 1 332 ? 28.812 55.031 30.938 1 92.06 332 GLN A C 1
ATOM 2589 O O . GLN A 1 332 ? 28.469 53.844 30.875 1 92.06 332 GLN A O 1
ATOM 2594 N N . GLY A 1 333 ? 28.562 55.875 29.984 1 91.12 333 GLY A N 1
ATOM 2595 C CA . GLY A 1 333 ? 27.906 55.375 28.781 1 91.12 333 GLY A CA 1
ATOM 2596 C C . GLY A 1 333 ? 28.422 56.031 27.516 1 91.12 333 GLY A C 1
ATOM 2597 O O . GLY A 1 333 ? 29.125 57.031 27.562 1 91.12 333 GLY A O 1
ATOM 2598 N N . VAL A 1 334 ? 28.141 55.344 26.453 1 93.12 334 VAL A N 1
ATOM 2599 C CA . VAL A 1 334 ? 28.484 55.844 25.125 1 93.12 334 VAL A CA 1
ATOM 2600 C C . VAL A 1 334 ? 27.344 55.562 24.156 1 93.12 334 VAL A C 1
ATOM 2602 O O . VAL A 1 334 ? 26.594 54.594 24.312 1 93.12 334 VAL A O 1
ATOM 2605 N N . TYR A 1 335 ? 27.141 56.531 23.188 1 89.62 335 TYR A N 1
ATOM 2606 C CA . TYR A 1 335 ? 26.156 56.375 22.141 1 89.62 335 TYR A CA 1
ATOM 2607 C C . TYR A 1 335 ? 26.812 55.938 20.828 1 89.62 335 TYR A C 1
ATOM 2609 O O . TYR A 1 335 ? 27.609 56.688 20.266 1 89.62 335 TYR A O 1
ATOM 2617 N N . GLY A 1 336 ? 26.5 54.75 20.438 1 85.94 336 GLY A N 1
ATOM 2618 C CA . GLY A 1 336 ? 27.062 54.219 19.203 1 85.94 336 GLY A CA 1
ATOM 2619 C C . GLY A 1 336 ? 26.016 53.969 18.141 1 85.94 336 GLY A C 1
ATOM 2620 O O . GLY A 1 336 ? 24.891 54.469 18.234 1 85.94 336 GLY A O 1
ATOM 2621 N N . MET A 1 337 ? 26.422 53.344 17.016 1 78.81 337 MET A N 1
ATOM 2622 C CA . MET A 1 337 ? 25.547 53.062 15.875 1 78.81 337 MET A CA 1
ATOM 2623 C C . MET A 1 337 ? 25.062 51.625 15.891 1 78.81 337 MET A C 1
ATOM 2625 O O . MET A 1 337 ? 24.484 51.156 14.906 1 78.81 337 MET A O 1
ATOM 2629 N N . GLY A 1 338 ? 25.328 51 16.922 1 78.75 338 GLY A N 1
ATOM 2630 C CA . GLY A 1 338 ? 24.953 49.594 17.141 1 78.75 338 GLY A CA 1
ATOM 2631 C C . GLY A 1 338 ? 25.406 49.062 18.484 1 78.75 338 GLY A C 1
ATOM 2632 O O . GLY A 1 338 ? 26.5 49.406 18.938 1 78.75 338 GLY A O 1
ATOM 2633 N N . GLU A 1 339 ? 24.531 48.219 19.094 1 84.69 339 GLU A N 1
ATOM 2634 C CA . GLU A 1 339 ? 24.859 47.688 20.422 1 84.69 339 GLU A CA 1
ATOM 2635 C C . GLU A 1 339 ? 24.984 46.156 20.391 1 84.69 339 GLU A C 1
ATOM 2637 O O . GLU A 1 339 ? 24.094 45.469 19.891 1 84.69 339 GLU A O 1
ATOM 2642 N N . PHE A 1 340 ? 26.094 45.719 20.891 1 86.12 340 PHE A N 1
ATOM 2643 C CA . PHE A 1 340 ? 26.297 44.281 20.938 1 86.12 340 PHE A CA 1
ATOM 2644 C C . PHE A 1 340 ? 25.578 43.688 22.141 1 86.12 340 PHE A C 1
ATOM 2646 O O . PHE A 1 340 ? 25.656 44.219 23.25 1 86.12 340 PHE A O 1
ATOM 2653 N N . PHE A 1 341 ? 24.812 42.625 21.844 1 86.12 341 PHE A N 1
ATOM 2654 C CA . PHE A 1 341 ? 24.047 41.969 22.906 1 86.12 341 PHE A CA 1
ATOM 2655 C C . PHE A 1 341 ? 23.906 40.469 22.609 1 86.12 341 PHE A C 1
ATOM 2657 O O . PHE A 1 341 ? 23.688 40.094 21.453 1 86.12 341 PHE A O 1
ATOM 2664 N N . ARG A 1 342 ? 24.141 39.75 23.688 1 80.19 342 ARG A N 1
ATOM 2665 C CA . ARG A 1 342 ? 23.953 38.312 23.5 1 80.19 342 ARG A CA 1
ATOM 2666 C C . ARG A 1 342 ? 22.641 37.844 24.125 1 80.19 342 ARG A C 1
ATOM 2668 O O . ARG A 1 342 ? 22.453 37.969 25.344 1 80.19 342 ARG A O 1
ATOM 2675 N N . SER A 1 343 ? 21.781 37.406 23.375 1 72.5 343 SER A N 1
ATOM 2676 C CA . SER A 1 343 ? 20.625 36.656 23.859 1 72.5 343 SER A CA 1
ATOM 2677 C C . SER A 1 343 ? 20.797 35.156 23.719 1 72.5 343 SER A C 1
ATOM 2679 O O . SER A 1 343 ? 21.641 34.562 24.391 1 72.5 343 SER A O 1
ATOM 2681 N N . HIS A 1 344 ? 20.062 34.406 22.797 1 66.12 344 HIS A N 1
ATOM 2682 C CA . HIS A 1 344 ? 20.359 33.031 22.438 1 66.12 344 HIS A CA 1
ATOM 2683 C C . HIS A 1 344 ? 21.578 32.938 21.531 1 66.12 344 HIS A C 1
ATOM 2685 O O . HIS A 1 344 ? 22.391 32 21.625 1 66.12 344 HIS A O 1
ATOM 2691 N N . ASN A 1 345 ? 21.672 34 20.766 1 71.06 345 ASN A N 1
ATOM 2692 C CA . ASN A 1 345 ? 22.844 34.219 19.922 1 71.06 345 ASN A CA 1
ATOM 2693 C C . ASN A 1 345 ? 23.344 35.656 20.047 1 71.06 345 ASN A C 1
ATOM 2695 O O . ASN A 1 345 ? 22.656 36.531 20.578 1 71.06 345 ASN A O 1
ATOM 2699 N N . GLN A 1 346 ? 24.609 35.812 19.719 1 75.94 346 GLN A N 1
ATOM 2700 C CA . GLN A 1 346 ? 25.172 37.156 19.734 1 75.94 346 GLN A CA 1
ATOM 2701 C C . GLN A 1 346 ? 24.547 38.031 18.641 1 75.94 346 GLN A C 1
ATOM 2703 O O . GLN A 1 346 ? 24.469 37.594 17.484 1 75.94 346 GLN A O 1
ATOM 2708 N N . GLN A 1 347 ? 23.969 39.156 19 1 75.62 347 GLN A N 1
ATOM 2709 C CA . GLN A 1 347 ? 23.281 40.031 18.062 1 75.62 347 GLN A CA 1
ATOM 2710 C C . GLN A 1 347 ? 23.828 41.438 18.141 1 75.62 347 GLN A C 1
ATOM 2712 O O . GLN A 1 347 ? 24.484 41.812 19.109 1 75.62 347 GLN A O 1
ATOM 2717 N N . ILE A 1 348 ? 23.688 42.188 17.016 1 75.56 348 ILE A N 1
ATOM 2718 C CA . ILE A 1 348 ? 23.875 43.625 17.016 1 75.56 348 ILE A CA 1
ATOM 2719 C C . ILE A 1 348 ? 22.516 44.344 17 1 75.56 348 ILE A C 1
ATOM 2721 O O . ILE A 1 348 ? 21.766 44.219 16.031 1 75.56 348 ILE A O 1
ATOM 2725 N N . LEU A 1 349 ? 22.234 44.938 18.094 1 76.19 349 LEU A N 1
ATOM 2726 C CA . LEU A 1 349 ? 20.953 45.625 18.234 1 76.19 349 LEU A CA 1
ATOM 2727 C C . LEU A 1 349 ? 21.062 47.062 17.734 1 76.19 349 LEU A C 1
ATOM 2729 O O . LEU A 1 349 ? 22.156 47.594 17.641 1 76.19 349 LEU A O 1
ATOM 2733 N N . HIS A 1 350 ? 19.969 47.5 17.328 1 70.25 350 HIS A N 1
ATOM 2734 C CA . HIS A 1 350 ? 19.844 48.906 16.969 1 70.25 350 HIS A CA 1
ATOM 2735 C C . HIS A 1 350 ? 18.719 49.594 17.734 1 70.25 350 HIS A C 1
ATOM 2737 O O . HIS A 1 350 ? 17.734 48.938 18.109 1 70.25 350 HIS A O 1
ATOM 2743 N N . HIS A 1 351 ? 18.922 50.875 17.938 1 74.81 351 HIS A N 1
ATOM 2744 C CA . HIS A 1 351 ? 17.938 51.625 18.688 1 74.81 351 HIS A CA 1
ATOM 2745 C C . HIS A 1 351 ? 17.672 51 20.047 1 74.81 351 HIS A C 1
ATOM 2747 O O . HIS A 1 351 ? 16.516 50.844 20.438 1 74.81 351 HIS A O 1
ATOM 2753 N N . SER A 1 352 ? 18.75 50.625 20.594 1 79.94 352 SER A N 1
ATOM 2754 C CA . SER A 1 352 ? 18.641 49.938 21.859 1 79.94 352 SER A CA 1
ATOM 2755 C C . SER A 1 352 ? 19.594 50.5 22.906 1 79.94 352 SER A C 1
ATOM 2757 O O . SER A 1 352 ? 20.469 51.281 22.578 1 79.94 352 SER A O 1
ATOM 2759 N N . LEU A 1 353 ? 19.25 50.25 24.109 1 87.38 353 LEU A N 1
ATOM 2760 C CA . LEU A 1 353 ? 20.125 50.5 25.25 1 87.38 353 LEU A CA 1
ATOM 2761 C C . LEU A 1 353 ? 20.547 49.219 25.906 1 87.38 353 LEU A C 1
ATOM 2763 O O . LEU A 1 353 ? 19.688 48.406 26.281 1 87.38 353 LEU A O 1
ATOM 2767 N N . THR A 1 354 ? 21.844 48.969 25.906 1 89.62 354 THR A N 1
ATOM 2768 C CA . THR A 1 354 ? 22.375 47.812 26.609 1 89.62 354 THR A CA 1
ATOM 2769 C C . THR A 1 354 ? 23.297 48.25 27.734 1 89.62 354 THR A C 1
ATOM 2771 O O . THR A 1 354 ? 23.828 49.344 27.734 1 89.62 354 THR A O 1
ATOM 2774 N N . TYR A 1 355 ? 23.375 47.406 28.719 1 93 355 TYR A N 1
ATOM 2775 C CA . TYR A 1 355 ? 24.328 47.719 29.766 1 93 355 TYR A CA 1
ATOM 2776 C C . TYR A 1 355 ? 25.141 46.5 30.172 1 93 355 TYR A C 1
ATOM 2778 O O . TYR A 1 355 ? 24.719 45.344 29.922 1 93 355 TYR A O 1
ATOM 2786 N N . LEU A 1 356 ? 26.328 46.688 30.641 1 94.81 356 LEU A N 1
ATOM 2787 C CA . LEU A 1 356 ? 27.172 45.719 31.297 1 94.81 356 LEU A CA 1
ATOM 2788 C C . LEU A 1 356 ? 27.531 46.188 32.719 1 94.81 356 LEU A C 1
ATOM 2790 O O . LEU A 1 356 ? 28.188 47.219 32.875 1 94.81 356 LEU A O 1
ATOM 2794 N N . ALA A 1 357 ? 27.047 45.469 33.656 1 94.81 357 ALA A N 1
ATOM 2795 C CA . ALA A 1 357 ? 27.359 45.781 35.031 1 94.81 357 ALA A CA 1
ATOM 2796 C C . ALA A 1 357 ? 28.344 44.75 35.625 1 94.81 357 ALA A C 1
ATOM 2798 O O . ALA A 1 357 ? 28.25 43.562 35.344 1 94.81 357 ALA A O 1
ATOM 2799 N N . LEU A 1 358 ? 29.281 45.25 36.438 1 94.38 358 LEU A N 1
ATOM 2800 C CA . LEU A 1 358 ? 30.359 44.375 36.938 1 94.38 358 LEU A CA 1
ATOM 2801 C C . LEU A 1 358 ? 30.516 44.594 38.438 1 94.38 358 LEU A C 1
ATOM 2803 O O . LEU A 1 358 ? 30.266 45.656 38.969 1 94.38 358 LEU A O 1
ATOM 2807 N N . SER A 1 359 ? 30.938 43.5 39.094 1 93.62 359 SER A N 1
ATOM 2808 C CA . SER A 1 359 ? 31.281 43.562 40.5 1 93.62 359 SER A CA 1
ATOM 2809 C C . SER A 1 359 ? 32.25 42.438 40.844 1 93.62 359 SER A C 1
ATOM 2811 O O . SER A 1 359 ? 32.188 41.344 40.312 1 93.62 359 SER A O 1
ATOM 2813 N N . GLU A 1 360 ? 33.25 42.719 41.719 1 90.81 360 GLU A N 1
ATOM 2814 C CA . GLU A 1 360 ? 34.156 41.719 42.25 1 90.81 360 GLU A CA 1
ATOM 2815 C C . GLU A 1 360 ? 33.812 41.344 43.688 1 90.81 360 GLU A C 1
ATOM 2817 O O . GLU A 1 360 ? 34.406 40.438 44.281 1 90.81 360 GLU A O 1
ATOM 2822 N N . SER A 1 361 ? 32.906 42 44.219 1 82.12 361 SER A N 1
ATOM 2823 C CA . SER A 1 361 ? 32.531 41.781 45.625 1 82.12 361 SER A CA 1
ATOM 2824 C C . SER A 1 361 ? 31.547 40.625 45.781 1 82.12 361 SER A C 1
ATOM 2826 O O . SER A 1 361 ? 30.688 40.438 44.906 1 82.12 361 SER A O 1
ATOM 2828 N N . GLU A 1 362 ? 31.75 39.562 46.625 1 69.62 362 GLU A N 1
ATOM 2829 C CA . GLU A 1 362 ? 30.891 38.438 46.906 1 69.62 362 GLU A CA 1
ATOM 2830 C C . GLU A 1 362 ? 29.672 38.844 47.719 1 69.62 362 GLU A C 1
ATOM 2832 O O . GLU A 1 362 ? 28.75 38.062 47.938 1 69.62 362 GLU A O 1
ATOM 2837 N N . GLU A 1 363 ? 29.734 39.875 48.406 1 57.72 363 GLU A N 1
ATOM 2838 C CA . GLU A 1 363 ? 28.719 40.156 49.406 1 57.72 363 GLU A CA 1
ATOM 2839 C C . GLU A 1 363 ? 27.344 40.344 48.75 1 57.72 363 GLU A C 1
ATOM 2841 O O . GLU A 1 363 ? 27.203 41.094 47.812 1 57.72 363 GLU A O 1
ATOM 2846 N N . VAL A 1 364 ? 26.703 39.188 48.938 1 52.72 364 VAL A N 1
ATOM 2847 C CA . VAL A 1 364 ? 25.297 39.188 48.531 1 52.72 364 VAL A CA 1
ATOM 2848 C C . VAL A 1 364 ? 24.547 40.312 49.281 1 52.72 364 VAL A C 1
ATOM 2850 O O . VAL A 1 364 ? 24.766 40.531 50.469 1 52.72 364 VAL A O 1
ATOM 2853 N N . ALA A 1 365 ? 23.984 41.125 48.625 1 49.66 365 ALA A N 1
ATOM 2854 C CA . ALA A 1 365 ? 23.141 42.25 49 1 49.66 365 ALA A CA 1
ATOM 2855 C C . ALA A 1 365 ? 22.156 41.844 50.094 1 49.66 365 ALA A C 1
ATOM 2857 O O . ALA A 1 365 ? 21.516 40.812 50 1 49.66 365 ALA A O 1
ATOM 2858 N N . SER A 1 366 ? 22.484 42.156 51.375 1 42.94 366 SER A N 1
ATOM 2859 C CA . SER A 1 366 ? 21.391 42.344 52.312 1 42.94 366 SER A CA 1
ATOM 2860 C C . SER A 1 366 ? 20.203 43.031 51.656 1 42.94 366 SER A C 1
ATOM 2862 O O . SER A 1 366 ? 20.359 43.688 50.625 1 42.94 366 SER A O 1
ATOM 2864 N N . GLU A 1 367 ? 18.969 42.781 52.188 1 41.25 367 GLU A N 1
ATOM 2865 C CA . GLU A 1 367 ? 17.641 43.25 51.812 1 41.25 367 GLU A CA 1
ATOM 2866 C C . GLU A 1 367 ? 17.625 44.75 51.562 1 41.25 367 GLU A C 1
ATOM 2868 O O . GLU A 1 367 ? 17.547 45.562 52.5 1 41.25 367 GLU A O 1
ATOM 2873 N N . TYR A 1 368 ? 18.547 45.438 51.062 1 37 368 TYR A N 1
ATOM 2874 C CA . TYR A 1 368 ? 18.391 46.875 51 1 37 368 TYR A CA 1
ATOM 2875 C C . TYR A 1 368 ? 17.016 47.25 50.469 1 37 368 TYR A C 1
ATOM 2877 O O . TYR A 1 368 ? 16.578 46.719 49.438 1 37 368 TYR A O 1
ATOM 2885 N N . ASP A 1 369 ? 16.125 47.875 51.406 1 38.56 369 ASP A N 1
ATOM 2886 C CA . ASP A 1 369 ? 14.789 48.469 51.469 1 38.56 369 ASP A CA 1
ATOM 2887 C C . ASP A 1 369 ? 14.539 49.375 50.25 1 38.56 369 ASP A C 1
ATOM 2889 O O . ASP A 1 369 ? 13.453 49.375 49.688 1 38.56 369 ASP A O 1
ATOM 2893 N N . THR A 1 370 ? 15.414 50.625 50.156 1 38.41 370 THR A N 1
ATOM 2894 C CA . THR A 1 370 ? 14.875 51.938 49.812 1 38.41 370 THR A CA 1
ATOM 2895 C C . THR A 1 370 ? 14.68 52.094 48.312 1 38.41 370 THR A C 1
ATOM 2897 O O . THR A 1 370 ? 14.617 53.188 47.781 1 38.41 370 THR A O 1
ATOM 2900 N N . PHE A 1 371 ? 15.172 51.344 47.562 1 41.62 371 PHE A N 1
ATOM 2901 C CA . PHE A 1 371 ? 14.891 51.844 46.219 1 41.62 371 PHE A CA 1
ATOM 2902 C C . PHE A 1 371 ? 13.422 52.25 46.094 1 41.62 371 PHE A C 1
ATOM 2904 O O . PHE A 1 371 ? 12.555 51.375 45.938 1 41.62 371 PHE A O 1
ATOM 2911 N N . SER A 1 372 ? 12.953 53.125 47.062 1 39.38 372 SER A N 1
ATOM 2912 C CA . SER A 1 372 ? 11.625 53.719 47.25 1 39.38 372 SER A CA 1
ATOM 2913 C C . SER A 1 372 ? 11.062 54.219 45.906 1 39.38 372 SER A C 1
ATOM 2915 O O . SER A 1 372 ? 10.016 54.844 45.875 1 39.38 372 SER A O 1
ATOM 2917 N N . ARG A 1 373 ? 11.867 54.781 44.969 1 45.19 373 ARG A N 1
ATOM 2918 C CA . ARG A 1 373 ? 11.164 55.625 44.031 1 45.19 373 ARG A CA 1
ATOM 2919 C C . ARG A 1 373 ? 10.109 54.844 43.25 1 45.19 373 ARG A C 1
ATOM 2921 O O . ARG A 1 373 ? 10.398 53.781 42.719 1 45.19 373 ARG A O 1
ATOM 2928 N N . ALA A 1 374 ? 8.922 55.188 43.5 1 42.16 374 ALA A N 1
ATOM 2929 C CA . ALA A 1 374 ? 7.594 54.875 43 1 42.16 374 ALA A CA 1
ATOM 2930 C C . ALA A 1 374 ? 7.609 54.688 41.5 1 42.16 374 ALA A C 1
ATOM 2932 O O . ALA A 1 374 ? 7.934 55.625 40.75 1 42.16 374 ALA A O 1
ATOM 2933 N N . PRO A 1 375 ? 7.996 53.656 41.031 1 44.5 375 PRO A N 1
ATOM 2934 C CA . PRO A 1 375 ? 7.832 53.469 39.594 1 44.5 375 PRO A CA 1
ATOM 2935 C C . PRO A 1 375 ? 6.594 54.156 39.031 1 44.5 375 PRO A C 1
ATOM 2937 O O . PRO A 1 375 ? 5.504 54.031 39.594 1 44.5 375 PRO A O 1
ATOM 2940 N N . ARG A 1 376 ? 6.707 55.344 38.656 1 43 376 ARG A N 1
ATOM 2941 C CA . ARG A 1 376 ? 5.562 55.906 37.938 1 43 376 ARG A CA 1
ATOM 2942 C C . ARG A 1 376 ? 4.891 54.875 37.031 1 43 376 ARG A C 1
ATOM 2944 O O . ARG A 1 376 ? 5.504 54.375 36.094 1 43 376 ARG A O 1
ATOM 2951 N N . VAL A 1 377 ? 4.215 53.969 37.594 1 47.38 377 VAL A N 1
ATOM 2952 C CA . VAL A 1 377 ? 3.428 52.969 36.906 1 47.38 377 VAL A CA 1
ATOM 2953 C C . VAL A 1 377 ? 2.58 53.656 35.812 1 47.38 377 VAL A C 1
ATOM 2955 O O . VAL A 1 377 ? 1.723 54.469 36.125 1 47.38 377 VAL A O 1
ATOM 2958 N N . HIS A 1 378 ? 3.248 53.969 34.781 1 50.47 378 HIS A N 1
ATOM 2959 C CA . HIS A 1 378 ? 2.352 54.312 33.719 1 50.47 378 HIS A CA 1
ATOM 2960 C C . HIS A 1 378 ? 1.31 53.25 33.469 1 50.47 378 HIS A C 1
ATOM 2962 O O . HIS A 1 378 ? 1.622 52.031 33.531 1 50.47 378 HIS A O 1
ATOM 2968 N N . ASN A 1 379 ? 0.1 53.562 33.688 1 55.53 379 ASN A N 1
ATOM 2969 C CA . ASN A 1 379 ? -1.091 52.719 33.531 1 55.53 379 ASN A CA 1
ATOM 2970 C C . ASN A 1 379 ? -1.038 51.875 32.281 1 55.53 379 ASN A C 1
ATOM 2972 O O . ASN A 1 379 ? -1.83 50.969 32.094 1 55.53 379 ASN A O 1
ATOM 2976 N N . LEU A 1 380 ? 0.053 52.125 31.375 1 65.69 380 LEU A N 1
ATOM 2977 C CA . LEU A 1 380 ? 0.026 51.406 30.094 1 65.69 380 LEU A CA 1
ATOM 2978 C C . LEU A 1 380 ? 1.047 50.281 30.078 1 65.69 380 LEU A C 1
ATOM 2980 O O . LEU A 1 380 ? 1.046 49.438 29.172 1 65.69 380 LEU A O 1
ATOM 2984 N N . THR A 1 381 ? 1.885 50.156 31.141 1 69.81 381 THR A N 1
ATOM 2985 C CA . THR A 1 381 ? 2.965 49.156 31.156 1 69.81 381 THR A CA 1
ATOM 2986 C C . THR A 1 381 ? 2.41 47.75 31.062 1 69.81 381 THR A C 1
ATOM 2988 O O . THR A 1 381 ? 2.898 46.938 30.266 1 69.81 381 THR A O 1
ATOM 2991 N N . PRO A 1 382 ? 1.368 47.438 31.859 1 75.06 382 PRO A N 1
ATOM 2992 C CA . PRO A 1 382 ? 0.825 46.094 31.75 1 75.06 382 PRO A CA 1
ATOM 2993 C C . PRO A 1 382 ? 0.286 45.781 30.359 1 75.06 382 PRO A C 1
ATOM 2995 O O . PRO A 1 382 ? 0.386 44.625 29.891 1 75.06 382 PRO A O 1
ATOM 2998 N N . LEU A 1 383 ? -0.245 46.719 29.719 1 78.06 383 LEU A N 1
ATOM 2999 C CA . LEU A 1 383 ? -0.785 46.5 28.391 1 78.06 383 LEU A CA 1
ATOM 3000 C C . LEU A 1 383 ? 0.328 46.188 27.391 1 78.06 383 LEU A C 1
ATOM 3002 O O . LEU A 1 383 ? 0.196 45.25 26.578 1 78.06 383 LEU A O 1
ATOM 3006 N N . PHE A 1 384 ? 1.368 46.938 27.438 1 76.25 384 PHE A N 1
ATOM 3007 C CA . PHE A 1 384 ? 2.463 46.719 26.5 1 76.25 384 PHE A CA 1
ATOM 3008 C C . PHE A 1 384 ? 3.146 45.375 26.766 1 76.25 384 PHE A C 1
ATOM 3010 O O . PHE A 1 384 ? 3.598 44.688 25.844 1 76.25 384 PHE A O 1
ATOM 3017 N N . SER A 1 385 ? 3.271 45.031 28.031 1 78.25 385 SER A N 1
ATOM 3018 C CA . SER A 1 385 ? 3.779 43.688 28.359 1 78.25 385 SER A CA 1
ATOM 3019 C C . SER A 1 385 ? 2.883 42.594 27.797 1 78.25 385 SER A C 1
ATOM 3021 O O . SER A 1 385 ? 3.371 41.594 27.266 1 78.25 385 SER A O 1
ATOM 3023 N N . LEU A 1 386 ? 1.657 42.812 27.938 1 84.81 386 LEU A N 1
ATOM 3024 C CA . LEU A 1 386 ? 0.693 41.844 27.406 1 84.81 386 LEU A CA 1
ATOM 3025 C C . LEU A 1 386 ? 0.85 41.688 25.891 1 84.81 386 LEU A C 1
ATOM 3027 O O . LEU A 1 386 ? 0.85 40.594 25.359 1 84.81 386 LEU A O 1
ATOM 3031 N N . ILE A 1 387 ? 0.963 42.781 25.203 1 82.06 387 ILE A N 1
ATOM 3032 C CA . ILE A 1 387 ? 1.112 42.781 23.75 1 82.06 387 ILE A CA 1
ATOM 3033 C C . ILE A 1 387 ? 2.375 42 23.375 1 82.06 387 ILE A C 1
ATOM 3035 O O . ILE A 1 387 ? 2.332 41.094 22.531 1 82.06 387 ILE A O 1
ATOM 3039 N N . LYS A 1 388 ? 3.463 42.375 23.953 1 77.88 388 LYS A N 1
ATOM 3040 C CA . LYS A 1 388 ? 4.746 41.75 23.672 1 77.88 388 LYS A CA 1
ATOM 3041 C C . LYS A 1 388 ? 4.664 40.25 23.906 1 77.88 388 LYS A C 1
ATOM 3043 O O . LYS A 1 388 ? 5.035 39.438 23.031 1 77.88 388 LYS A O 1
ATOM 3048 N N . ASN A 1 389 ? 4.234 39.812 25.031 1 84.88 389 ASN A N 1
ATOM 3049 C CA . ASN A 1 389 ? 4.18 38.406 25.391 1 84.88 389 ASN A CA 1
ATOM 3050 C C . ASN A 1 389 ? 3.174 37.656 24.531 1 84.88 389 ASN A C 1
ATOM 3052 O O . ASN A 1 389 ? 3.387 36.469 24.203 1 84.88 389 ASN A O 1
ATOM 3056 N N . SER A 1 390 ? 2.086 38.281 24.234 1 86.88 390 SER A N 1
ATOM 3057 C CA . SER A 1 390 ? 1.092 37.656 23.375 1 86.88 390 SER A CA 1
ATOM 3058 C C . SER A 1 390 ? 1.656 37.375 21.984 1 86.88 390 SER A C 1
ATOM 3060 O O . SER A 1 390 ? 1.417 36.312 21.406 1 86.88 390 SER A O 1
ATOM 3062 N N . ILE A 1 391 ? 2.332 38.344 21.469 1 81.25 391 ILE A N 1
ATOM 3063 C CA . ILE A 1 391 ? 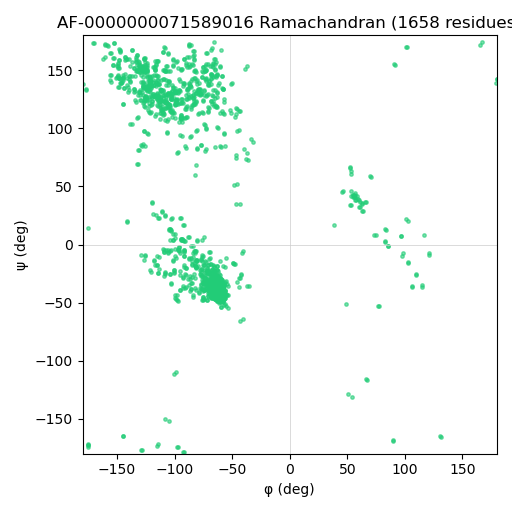2.92 38.156 20.141 1 81.25 391 ILE A CA 1
ATOM 3064 C C . ILE A 1 391 ? 3.957 37.062 20.172 1 81.25 391 ILE A C 1
ATOM 3066 O O . ILE A 1 391 ? 4.023 36.219 19.25 1 81.25 391 ILE A O 1
ATOM 3070 N N . GLN A 1 392 ? 4.762 37.062 21.156 1 82.5 392 GLN A N 1
ATOM 3071 C CA . GLN A 1 392 ? 5.754 36 21.297 1 82.5 392 GLN A CA 1
ATOM 3072 C C . GLN A 1 392 ? 5.082 34.656 21.359 1 82.5 392 GLN A C 1
ATOM 3074 O O . GLN A 1 392 ? 5.555 33.688 20.75 1 82.5 392 GLN A O 1
ATOM 3079 N N . ASP A 1 393 ? 4.062 34.531 22.125 1 87.19 393 ASP A N 1
ATOM 3080 C CA . ASP A 1 393 ? 3.305 33.281 22.219 1 87.19 393 ASP A CA 1
ATOM 3081 C C . ASP A 1 393 ? 2.758 32.875 20.859 1 87.19 393 ASP A C 1
ATOM 3083 O O . ASP A 1 393 ? 2.809 31.688 20.5 1 87.19 393 ASP A O 1
ATOM 3087 N N . LEU A 1 394 ? 2.234 33.812 20.234 1 84.31 394 LEU A N 1
ATOM 3088 C CA . LEU A 1 394 ? 1.646 33.5 18.938 1 84.31 394 LEU A CA 1
ATOM 3089 C C . LEU A 1 394 ? 2.723 33.094 17.938 1 84.31 394 LEU A C 1
ATOM 3091 O O . LEU A 1 394 ? 2.502 32.219 17.109 1 84.31 394 LEU A O 1
ATOM 3095 N N . ASP A 1 395 ? 3.871 33.75 17.984 1 84.06 395 ASP A N 1
ATOM 3096 C CA . ASP A 1 395 ? 5 33.375 17.141 1 84.06 395 ASP A CA 1
ATOM 3097 C C . ASP A 1 395 ? 5.406 31.922 17.422 1 84.06 395 ASP A C 1
ATOM 3099 O O . ASP A 1 395 ? 5.637 31.141 16.5 1 84.06 395 ASP A O 1
ATOM 3103 N N . HIS A 1 396 ? 5.508 31.656 18.641 1 86.56 396 HIS A N 1
ATOM 3104 C CA . HIS A 1 396 ? 5.859 30.297 19.031 1 86.56 396 HIS A CA 1
ATOM 3105 C C . HIS A 1 396 ? 4.816 29.297 18.531 1 86.56 396 HIS A C 1
ATOM 3107 O O . HIS A 1 396 ? 5.16 28.234 18.016 1 86.56 396 HIS A O 1
ATOM 3113 N N . MET A 1 397 ? 3.596 29.578 18.719 1 86.06 397 MET A N 1
ATOM 3114 C CA . MET A 1 397 ? 2.506 28.703 18.281 1 86.06 397 MET A CA 1
ATOM 3115 C C . MET A 1 397 ? 2.551 28.516 16.766 1 86.06 397 MET A C 1
ATOM 3117 O O . MET A 1 397 ? 2.391 27.391 16.281 1 86.06 397 MET A O 1
ATOM 3121 N N . THR A 1 398 ? 2.682 29.531 16.062 1 83.69 398 THR A N 1
ATOM 3122 C CA . THR A 1 398 ? 2.746 29.453 14.609 1 83.69 398 THR A CA 1
ATOM 3123 C C . THR A 1 398 ? 3.908 28.562 14.172 1 83.69 398 THR A C 1
ATOM 3125 O O . THR A 1 398 ? 3.764 27.75 13.266 1 83.69 398 THR A O 1
ATOM 3128 N N . SER A 1 399 ? 5.031 28.781 14.797 1 86.25 399 SER A N 1
ATOM 3129 C CA . SER A 1 399 ? 6.195 27.969 14.484 1 86.25 399 SER A CA 1
ATOM 3130 C C . SER A 1 399 ? 5.922 26.484 14.766 1 86.25 399 SER A C 1
ATOM 3132 O O . SER A 1 399 ? 6.324 25.625 13.984 1 86.25 399 SER A O 1
ATOM 3134 N N . GLU A 1 400 ? 5.285 26.234 15.812 1 87.62 400 GLU A N 1
ATOM 3135 C CA . GLU A 1 400 ? 4.941 24.859 16.156 1 87.62 400 GLU A CA 1
ATOM 3136 C C . GLU A 1 400 ? 3.986 24.25 15.133 1 87.62 400 GLU A C 1
ATOM 3138 O O . GLU A 1 400 ? 4.145 23.094 14.742 1 87.62 400 GLU A O 1
ATOM 3143 N N . LEU A 1 401 ? 3.006 24.953 14.797 1 87.25 401 LEU A N 1
ATOM 3144 C CA . LEU A 1 401 ? 2.035 24.469 13.812 1 87.25 401 LEU A CA 1
ATOM 3145 C C . LEU A 1 401 ? 2.701 24.219 12.469 1 87.25 401 LEU A C 1
ATOM 3147 O O . LEU A 1 401 ? 2.404 23.234 11.789 1 87.25 401 LEU A O 1
ATOM 3151 N N . GLU A 1 402 ? 3.586 25.078 12.094 1 85.94 402 GLU A N 1
ATOM 3152 C CA . GLU A 1 402 ? 4.316 24.891 10.844 1 85.94 402 GLU A CA 1
ATOM 3153 C C . GLU A 1 402 ? 5.168 23.625 10.891 1 85.94 402 GLU A C 1
ATOM 3155 O O . GLU A 1 402 ? 5.258 22.891 9.898 1 85.94 402 GLU A O 1
ATOM 3160 N N . GLU A 1 403 ? 5.773 23.469 11.977 1 86.81 403 GLU A N 1
ATOM 3161 C CA . GLU A 1 403 ? 6.578 22.25 12.141 1 86.81 403 GLU A CA 1
ATOM 3162 C C . GLU A 1 403 ? 5.715 21 12.039 1 86.81 403 GLU A C 1
ATOM 3164 O O . GLU A 1 403 ? 6.113 20.016 11.422 1 86.81 403 GLU A O 1
ATOM 3169 N N . LYS A 1 404 ? 4.598 21.047 12.656 1 87.69 404 LYS A N 1
ATOM 3170 C CA . LYS A 1 404 ? 3.678 19.922 12.586 1 87.69 404 LYS A CA 1
ATOM 3171 C C . LYS A 1 404 ? 3.229 19.656 11.156 1 87.69 404 LYS A C 1
ATOM 3173 O O . LYS A 1 404 ? 3.119 18.5 10.734 1 87.69 404 LYS A O 1
ATOM 3178 N N . ILE A 1 405 ? 2.953 20.641 10.484 1 86.12 405 ILE A N 1
ATOM 3179 C CA . ILE A 1 405 ? 2.568 20.516 9.078 1 86.12 405 ILE A CA 1
ATOM 3180 C C . ILE A 1 405 ? 3.711 19.891 8.289 1 86.12 405 ILE A C 1
ATOM 3182 O O . ILE A 1 405 ? 3.488 18.984 7.484 1 86.12 405 ILE A O 1
ATOM 3186 N N . ARG A 1 406 ? 4.863 20.438 8.531 1 84.44 406 ARG A N 1
ATOM 3187 C CA . ARG A 1 406 ? 6.035 19.906 7.848 1 84.44 406 ARG A CA 1
ATOM 3188 C C . ARG A 1 406 ? 6.219 18.422 8.156 1 84.44 406 ARG A C 1
ATOM 3190 O O . ARG A 1 406 ? 6.461 17.609 7.246 1 84.44 406 ARG A O 1
ATOM 3197 N N . GLU A 1 407 ? 6.09 18.094 9.297 1 85.75 407 GLU A N 1
ATOM 3198 C CA . GLU A 1 407 ? 6.238 16.703 9.711 1 85.75 407 GLU A CA 1
ATOM 3199 C C . GLU A 1 407 ? 5.18 15.812 9.055 1 85.75 407 GLU A C 1
ATOM 3201 O O . GLU A 1 407 ? 5.492 14.727 8.57 1 85.75 407 GLU A O 1
ATOM 3206 N N . GLN A 1 408 ? 3.988 16.25 9.094 1 83.38 408 GLN A N 1
ATOM 3207 C CA . GLN A 1 408 ? 2.906 15.484 8.492 1 83.38 408 GLN A CA 1
ATOM 3208 C C . GLN A 1 408 ? 3.096 15.367 6.98 1 83.38 408 GLN A C 1
ATOM 3210 O O . GLN A 1 408 ? 2.781 14.336 6.387 1 83.38 408 GLN A O 1
ATOM 3215 N N . SER A 1 409 ? 3.533 16.406 6.473 1 81.81 409 SER A N 1
ATOM 3216 C CA . SER A 1 409 ? 3.814 16.375 5.039 1 81.81 409 SER A CA 1
ATOM 3217 C C . SER A 1 409 ? 4.898 15.359 4.711 1 81.81 409 SER A C 1
ATOM 3219 O O . SER A 1 409 ? 4.781 14.609 3.74 1 81.81 409 SER A O 1
ATOM 3221 N N . LEU A 1 410 ? 5.934 15.43 5.512 1 77.88 410 LEU A N 1
ATOM 3222 C CA . LEU A 1 410 ? 7.016 14.461 5.324 1 77.88 410 LEU A CA 1
ATOM 3223 C C . LEU A 1 410 ? 6.504 13.039 5.5 1 77.88 410 LEU A C 1
ATOM 3225 O O . LEU A 1 410 ? 6.887 12.141 4.746 1 77.88 410 LEU A O 1
ATOM 3229 N N . ARG A 1 411 ? 5.715 12.844 6.391 1 81.19 411 ARG A N 1
ATOM 3230 C CA . ARG A 1 411 ? 5.125 11.523 6.609 1 81.19 411 ARG A CA 1
ATOM 3231 C C . ARG A 1 411 ? 4.266 11.109 5.418 1 81.19 411 ARG A C 1
ATOM 3233 O O . ARG A 1 411 ? 4.293 9.945 5.008 1 81.19 411 ARG A O 1
ATOM 3240 N N . LEU A 1 412 ? 3.52 11.953 4.957 1 79 412 LEU A N 1
ATOM 3241 C CA . LEU A 1 412 ? 2.689 11.672 3.791 1 79 412 LEU A CA 1
ATOM 3242 C C . LEU A 1 412 ? 3.551 11.281 2.594 1 79 412 LEU A C 1
ATOM 3244 O O . LEU A 1 412 ? 3.234 10.32 1.884 1 79 412 LEU A O 1
ATOM 3248 N N . ILE A 1 413 ? 4.578 11.969 2.428 1 76.06 413 ILE A N 1
ATOM 3249 C CA . ILE A 1 413 ? 5.488 11.672 1.328 1 76.06 413 ILE A CA 1
ATOM 3250 C C . ILE A 1 413 ? 6.109 10.289 1.527 1 76.06 413 ILE A C 1
ATOM 3252 O O . ILE A 1 413 ? 6.207 9.508 0.582 1 76.06 413 ILE A O 1
ATOM 3256 N N . GLN A 1 414 ? 6.453 10.031 2.666 1 77.38 414 GLN A N 1
ATOM 3257 C CA . GLN A 1 414 ? 7.051 8.734 2.973 1 77.38 414 GLN A CA 1
ATOM 3258 C C . GLN A 1 414 ? 6.07 7.598 2.701 1 77.38 414 GLN A C 1
ATOM 3260 O O . GLN A 1 414 ? 6.461 6.543 2.199 1 77.38 414 GLN A O 1
ATOM 3265 N N . THR A 1 415 ? 4.848 7.793 3.051 1 77 415 THR A N 1
ATOM 3266 C CA . THR A 1 415 ? 3.838 6.766 2.83 1 77 415 THR A CA 1
ATOM 3267 C C . THR A 1 415 ? 3.666 6.488 1.339 1 77 415 THR A C 1
ATOM 3269 O O . THR A 1 415 ? 3.324 5.371 0.944 1 77 415 THR A O 1
ATOM 3272 N N . TYR A 1 416 ? 4.051 7.457 0.53 1 75.56 416 TYR A N 1
ATOM 3273 C CA . TYR A 1 416 ? 3.883 7.309 -0.911 1 75.56 416 TYR A CA 1
ATOM 3274 C C . TYR A 1 416 ? 5.133 6.707 -1.545 1 75.56 416 TYR A C 1
ATOM 3276 O O . TYR A 1 416 ? 5.062 6.105 -2.619 1 75.56 416 TYR A O 1
ATOM 3284 N N . ARG A 1 417 ? 6.191 6.793 -0.846 1 85.19 417 ARG A N 1
ATOM 3285 C CA . ARG A 1 417 ? 7.449 6.449 -1.506 1 85.19 417 ARG A CA 1
ATOM 3286 C C . ARG A 1 417 ? 8.062 5.191 -0.893 1 85.19 417 ARG A C 1
ATOM 3288 O O . ARG A 1 417 ? 8.938 4.566 -1.496 1 85.19 417 ARG A O 1
ATOM 3295 N N . THR A 1 418 ? 7.543 4.742 0.213 1 87.38 418 THR A N 1
ATOM 3296 C CA . THR A 1 418 ? 8.156 3.615 0.906 1 87.38 418 THR A CA 1
ATOM 3297 C C . THR A 1 418 ? 7.125 2.527 1.189 1 87.38 418 THR A C 1
ATOM 3299 O O . THR A 1 418 ? 5.93 2.809 1.293 1 87.38 418 THR A O 1
ATOM 3302 N N . ASP A 1 419 ? 7.605 1.326 1.211 1 87.31 419 ASP A N 1
ATOM 3303 C CA . ASP A 1 419 ? 6.805 0.199 1.679 1 87.31 419 ASP A CA 1
ATOM 3304 C C . ASP A 1 419 ? 6.836 0.098 3.201 1 87.31 419 ASP A C 1
ATOM 3306 O O . ASP A 1 419 ? 7.906 -0.044 3.799 1 87.31 419 ASP A O 1
ATOM 3310 N N . ARG A 1 420 ? 5.773 0.169 3.799 1 79.38 420 ARG A N 1
ATOM 3311 C CA . ARG A 1 420 ? 5.668 0.234 5.254 1 79.38 420 ARG A CA 1
ATOM 3312 C C . ARG A 1 420 ? 6.215 -1.036 5.898 1 79.38 420 ARG A C 1
ATOM 3314 O O . ARG A 1 420 ? 6.723 -1 7.02 1 79.38 420 ARG A O 1
ATOM 3321 N N . ARG A 1 421 ? 6.098 -2.107 5.246 1 82.25 421 ARG A N 1
ATOM 3322 C CA . ARG A 1 421 ? 6.473 -3.393 5.828 1 82.25 421 ARG A CA 1
ATOM 3323 C C . ARG A 1 421 ? 7.988 -3.555 5.859 1 82.25 421 ARG A C 1
ATOM 3325 O O . ARG A 1 421 ? 8.555 -3.959 6.875 1 82.25 421 ARG A O 1
ATOM 3332 N N . THR A 1 422 ? 8.664 -3.277 4.793 1 89.06 422 THR A N 1
ATOM 3333 C CA . THR A 1 422 ? 10.094 -3.543 4.676 1 89.06 422 THR A CA 1
ATOM 3334 C C . THR A 1 422 ? 10.906 -2.266 4.898 1 89.06 422 THR A C 1
ATOM 3336 O O . THR A 1 422 ? 12.109 -2.324 5.164 1 89.06 422 THR A O 1
ATOM 3339 N N . GLY A 1 423 ? 10.32 -1.071 4.723 1 88.62 423 GLY A N 1
ATOM 3340 C CA . GLY A 1 423 ? 11.031 0.193 4.828 1 88.62 423 GLY A CA 1
ATOM 3341 C C . GLY A 1 423 ? 11.766 0.575 3.559 1 88.62 423 GLY A C 1
ATOM 3342 O O . GLY A 1 423 ? 12.383 1.638 3.488 1 88.62 423 GLY A O 1
ATOM 3343 N N . LEU A 1 424 ? 11.625 -0.212 2.543 1 93.5 424 LEU A N 1
ATOM 3344 C CA . LEU A 1 424 ? 12.297 0.034 1.272 1 93.5 424 LEU A CA 1
ATOM 3345 C C . LEU A 1 424 ? 11.492 1.002 0.411 1 93.5 424 LEU A C 1
ATOM 3347 O O . LEU A 1 424 ? 10.297 1.183 0.626 1 93.5 424 LEU A O 1
ATOM 3351 N N . LEU A 1 425 ? 12.266 1.708 -0.521 1 93.88 425 LEU A N 1
ATOM 3352 C CA . LEU A 1 425 ? 11.57 2.512 -1.525 1 93.88 425 LEU A CA 1
ATOM 3353 C C . LEU A 1 425 ? 10.641 1.647 -2.363 1 93.88 425 LEU A C 1
ATOM 3355 O O . LEU A 1 425 ? 10.922 0.472 -2.605 1 93.88 425 LEU A O 1
ATOM 3359 N N . ASN A 1 426 ? 9.484 2.154 -2.799 1 90.25 426 ASN A N 1
ATOM 3360 C CA . ASN A 1 426 ? 8.453 1.333 -3.424 1 90.25 426 ASN A CA 1
ATOM 3361 C C . ASN A 1 426 ? 8.531 1.401 -4.945 1 90.25 426 ASN A C 1
ATOM 3363 O O . ASN A 1 426 ? 9.492 1.926 -5.504 1 90.25 426 ASN A O 1
ATOM 3367 N N . ARG A 1 427 ? 7.59 0.796 -5.625 1 87.12 427 ARG A N 1
ATOM 3368 C CA . ARG A 1 427 ? 7.543 0.638 -7.074 1 87.12 427 ARG A CA 1
ATOM 3369 C C . ARG A 1 427 ? 7.5 1.993 -7.773 1 87.12 427 ARG A C 1
ATOM 3371 O O . ARG A 1 427 ? 8.07 2.158 -8.852 1 87.12 427 ARG A O 1
ATOM 3378 N N . THR A 1 428 ? 6.91 3.002 -7.211 1 85.12 428 THR A N 1
ATOM 3379 C CA . THR A 1 428 ? 6.805 4.328 -7.801 1 85.12 428 THR A CA 1
ATOM 3380 C C . THR A 1 428 ? 8.18 4.961 -7.969 1 85.12 428 THR A C 1
ATOM 3382 O O . THR A 1 428 ? 8.477 5.559 -9.008 1 85.12 428 THR A O 1
ATOM 3385 N N . VAL A 1 429 ? 8.914 4.84 -6.914 1 91.81 429 VAL A N 1
ATOM 3386 C CA . VAL A 1 429 ? 10.258 5.41 -6.957 1 91.81 429 VAL A CA 1
ATOM 3387 C C . VAL A 1 429 ? 11.109 4.66 -7.98 1 91.81 429 VAL A C 1
ATOM 3389 O O . VAL A 1 429 ? 11.922 5.266 -8.688 1 91.81 429 VAL A O 1
ATOM 3392 N N . LEU A 1 430 ? 10.914 3.338 -8.031 1 92.81 430 LEU A N 1
ATOM 3393 C CA . LEU A 1 430 ? 11.625 2.551 -9.023 1 92.81 430 LEU A CA 1
ATOM 3394 C C . LEU A 1 430 ? 11.289 3.025 -10.438 1 92.81 430 LEU A C 1
ATOM 3396 O O . LEU A 1 430 ? 12.172 3.156 -11.281 1 92.81 430 LEU A O 1
ATOM 3400 N N . LYS A 1 431 ? 10.055 3.254 -10.75 1 88.38 431 LYS A N 1
ATOM 3401 C CA . LYS A 1 431 ? 9.625 3.725 -12.062 1 88.38 431 LYS A CA 1
ATOM 3402 C C . LYS A 1 431 ? 10.289 5.051 -12.422 1 88.38 431 LYS A C 1
ATOM 3404 O O . LYS A 1 431 ? 10.688 5.266 -13.562 1 88.38 431 LYS A O 1
ATOM 3409 N N . GLU A 1 432 ? 10.367 5.918 -11.43 1 88.94 432 GLU A N 1
ATOM 3410 C CA . GLU A 1 432 ? 11.039 7.195 -11.633 1 88.94 432 GLU A CA 1
ATOM 3411 C C . GLU A 1 432 ? 12.516 7 -11.953 1 88.94 432 GLU A C 1
ATOM 3413 O O . GLU A 1 432 ? 13.062 7.672 -12.836 1 88.94 432 GLU A O 1
ATOM 3418 N N . ARG A 1 433 ? 13.07 6.086 -11.25 1 91.75 433 ARG A N 1
ATOM 3419 C CA . ARG A 1 433 ? 14.492 5.801 -11.445 1 91.75 433 ARG A CA 1
ATOM 3420 C C . ARG A 1 433 ? 14.742 5.199 -12.828 1 91.75 433 ARG A C 1
ATOM 3422 O O . ARG A 1 433 ? 15.781 5.457 -13.445 1 91.75 433 ARG A O 1
ATOM 3429 N N . LEU A 1 434 ? 13.852 4.418 -13.297 1 91.56 434 LEU A N 1
ATOM 3430 C CA . LEU A 1 434 ? 14.016 3.713 -14.562 1 91.56 434 LEU A CA 1
ATOM 3431 C C . LEU A 1 434 ? 13.898 4.676 -15.742 1 91.56 434 LEU A C 1
ATOM 3433 O O . LEU A 1 434 ? 14.344 4.359 -16.844 1 91.56 434 LEU A O 1
ATOM 3437 N N . SER A 1 435 ? 13.297 5.797 -15.539 1 88.31 435 SER A N 1
ATOM 3438 C CA . SER A 1 435 ? 13.227 6.793 -16.594 1 88.31 435 SER A CA 1
ATOM 3439 C C . SER A 1 435 ? 14.617 7.285 -16.984 1 88.31 435 SER A C 1
ATOM 3441 O O . SER A 1 435 ? 14.812 7.77 -18.109 1 88.31 435 SER A O 1
ATOM 3443 N N . HIS A 1 436 ? 15.594 7.047 -16.078 1 88.12 436 HIS A N 1
ATOM 3444 C CA . HIS A 1 436 ? 16.969 7.465 -16.328 1 88.12 436 HIS A CA 1
ATOM 3445 C C . HIS A 1 436 ? 17.922 6.266 -16.344 1 88.12 436 HIS A C 1
ATOM 3447 O O . HIS A 1 436 ? 19.078 6.387 -15.969 1 88.12 436 HIS A O 1
ATOM 3453 N N . ILE A 1 437 ? 17.422 5.207 -16.844 1 88.69 437 ILE A N 1
ATOM 3454 C CA . ILE A 1 437 ? 18.219 3.984 -16.797 1 88.69 437 ILE A CA 1
ATOM 3455 C C . ILE A 1 437 ? 19.297 4.035 -17.891 1 88.69 437 ILE A C 1
ATOM 3457 O O . ILE A 1 437 ? 19.031 4.5 -19 1 88.69 437 ILE A O 1
ATOM 3461 N N . ALA A 1 438 ? 20.562 3.691 -17.562 1 89.81 438 ALA A N 1
ATOM 3462 C CA . ALA A 1 438 ? 21.688 3.66 -18.484 1 89.81 438 ALA A CA 1
ATOM 3463 C C . ALA A 1 438 ? 21.719 2.35 -19.266 1 89.81 438 ALA A C 1
ATOM 3465 O O . ALA A 1 438 ? 21.031 1.389 -18.906 1 89.81 438 ALA A O 1
ATOM 3466 N N . LEU A 1 439 ? 22.469 2.234 -20.297 1 88.81 439 LEU A N 1
ATOM 3467 C CA . LEU A 1 439 ? 22.562 1.066 -21.172 1 88.81 439 LEU A CA 1
ATOM 3468 C C . LEU A 1 439 ? 23.219 -0.099 -20.438 1 88.81 439 LEU A C 1
ATOM 3470 O O . LEU A 1 439 ? 22.938 -1.263 -20.734 1 88.81 439 LEU A O 1
ATOM 3474 N N . THR A 1 440 ? 24.031 0.223 -19.484 1 91.19 440 THR A N 1
ATOM 3475 C CA . THR A 1 440 ? 24.75 -0.818 -18.766 1 91.19 440 THR A CA 1
ATOM 3476 C C . THR A 1 440 ? 24 -1.228 -17.5 1 91.19 440 THR A C 1
ATOM 3478 O O . THR A 1 440 ? 24.484 -2.047 -16.734 1 91.19 440 THR A O 1
ATOM 3481 N N . ASP A 1 441 ? 22.859 -0.676 -17.359 1 94.06 441 ASP A N 1
ATOM 3482 C CA . ASP A 1 441 ? 22.078 -0.985 -16.172 1 94.06 441 ASP A CA 1
ATOM 3483 C C . ASP A 1 441 ? 21.312 -2.297 -16.344 1 94.06 441 ASP A C 1
ATOM 3485 O O . ASP A 1 441 ? 20.984 -2.689 -17.453 1 94.06 441 ASP A O 1
ATOM 3489 N N . HIS A 1 442 ? 21.125 -2.957 -15.25 1 95.69 442 HIS A N 1
ATOM 3490 C CA . HIS A 1 442 ? 20.359 -4.188 -15.172 1 95.69 442 HIS A CA 1
ATOM 3491 C C . HIS A 1 442 ? 19.234 -4.07 -14.141 1 95.69 442 HIS A C 1
ATOM 3493 O O . HIS A 1 442 ? 19.359 -3.318 -13.164 1 95.69 442 HIS A O 1
ATOM 3499 N N . LEU A 1 443 ? 18.172 -4.688 -14.445 1 96.25 443 LEU A N 1
ATOM 3500 C CA . LEU A 1 443 ? 17.062 -4.77 -13.508 1 96.25 443 LEU A CA 1
ATOM 3501 C C . LEU A 1 443 ? 16.797 -6.219 -13.102 1 96.25 443 LEU A C 1
ATOM 3503 O O . LEU A 1 443 ? 16.703 -7.098 -13.961 1 96.25 443 LEU A O 1
ATOM 3507 N N . LEU A 1 444 ? 16.75 -6.441 -11.789 1 96.62 444 LEU A N 1
ATOM 3508 C CA . LEU A 1 444 ? 16.453 -7.75 -11.219 1 96.62 444 LEU A CA 1
ATOM 3509 C C . LEU A 1 444 ? 15.125 -7.707 -10.453 1 96.62 444 LEU A C 1
ATOM 3511 O O . LEU A 1 444 ? 14.828 -6.723 -9.773 1 96.62 444 LEU A O 1
ATOM 3515 N N . SER A 1 445 ? 14.359 -8.695 -10.617 1 96.56 445 SER A N 1
ATOM 3516 C CA . SER A 1 445 ? 13.172 -8.891 -9.789 1 96.56 445 SER A CA 1
ATOM 3517 C C . SER A 1 445 ? 13.25 -10.195 -9.016 1 96.56 445 SER A C 1
ATOM 3519 O O . SER A 1 445 ? 13.578 -11.242 -9.578 1 96.56 445 SER A O 1
ATOM 3521 N N . PHE A 1 446 ? 13.023 -10.18 -7.707 1 96.69 446 PHE A N 1
ATOM 3522 C CA . PHE A 1 446 ? 12.977 -11.359 -6.844 1 96.69 446 PHE A CA 1
ATOM 3523 C C . PHE A 1 446 ? 11.586 -11.523 -6.23 1 96.69 446 PHE A C 1
ATOM 3525 O O . PHE A 1 446 ? 10.883 -10.539 -6.016 1 96.69 446 PHE A O 1
ATOM 3532 N N . LYS A 1 447 ? 11.203 -12.672 -5.957 1 95.62 447 LYS A N 1
ATOM 3533 C CA . LYS A 1 447 ? 9.969 -12.93 -5.219 1 95.62 447 LYS A CA 1
ATOM 3534 C C . LYS A 1 447 ? 10.125 -14.133 -4.293 1 95.62 447 LYS A C 1
ATOM 3536 O O . LYS A 1 447 ? 10.734 -15.141 -4.664 1 95.62 447 LYS A O 1
ATOM 3541 N N . LEU A 1 448 ? 9.672 -13.969 -3.117 1 93 448 LEU A N 1
ATOM 3542 C CA . LEU A 1 448 ? 9.516 -15.102 -2.205 1 93 448 LEU A CA 1
ATOM 3543 C C . LEU A 1 448 ? 8.297 -15.938 -2.578 1 93 448 LEU A C 1
ATOM 3545 O O . LEU A 1 448 ? 7.156 -15.484 -2.426 1 93 448 LEU A O 1
ATOM 3549 N N . THR A 1 449 ? 8.516 -17.094 -2.984 1 88.25 449 THR A N 1
ATOM 3550 C CA . THR A 1 449 ? 7.461 -17.859 -3.625 1 88.25 449 THR A CA 1
ATOM 3551 C C . THR A 1 449 ? 6.684 -18.672 -2.592 1 88.25 449 THR A C 1
ATOM 3553 O O . THR A 1 449 ? 5.559 -19.109 -2.852 1 88.25 449 THR A O 1
ATOM 3556 N N . ASN A 1 450 ? 7.203 -18.922 -1.472 1 86.56 450 ASN A N 1
ATOM 3557 C CA . ASN A 1 450 ? 6.488 -19.75 -0.518 1 86.56 450 ASN A CA 1
ATOM 3558 C C . ASN A 1 450 ? 6.012 -18.953 0.688 1 86.56 450 ASN A C 1
ATOM 3560 O O . ASN A 1 450 ? 5.973 -19.469 1.807 1 86.56 450 ASN A O 1
ATOM 3564 N N . LEU A 1 451 ? 5.781 -17.688 0.457 1 86.12 451 LEU A N 1
ATOM 3565 C CA . LEU A 1 451 ? 5.301 -16.859 1.55 1 86.12 451 LEU A CA 1
ATOM 3566 C C . LEU A 1 451 ? 3.967 -17.375 2.084 1 86.12 451 LEU A C 1
ATOM 3568 O O . LEU A 1 451 ? 3.719 -17.328 3.291 1 86.12 451 LEU A O 1
ATOM 3572 N N . SER A 1 452 ? 3.107 -17.75 1.208 1 81.19 452 SER A N 1
ATOM 3573 C CA . SER A 1 452 ? 1.791 -18.219 1.623 1 81.19 452 SER A CA 1
ATOM 3574 C C . SER A 1 452 ? 1.907 -19.422 2.561 1 81.19 452 SER A C 1
ATOM 3576 O O . SER A 1 452 ? 1.14 -19.547 3.518 1 81.19 452 SER A O 1
ATOM 3578 N N . GLN A 1 453 ? 2.812 -20.297 2.326 1 80.75 453 GLN A N 1
ATOM 3579 C CA . GLN A 1 453 ? 3.043 -21.453 3.184 1 80.75 453 GLN A CA 1
ATOM 3580 C C . GLN A 1 453 ? 3.566 -21.031 4.551 1 80.75 453 GLN A C 1
ATOM 3582 O O . GLN A 1 453 ? 3.178 -21.594 5.574 1 80.75 453 GLN A O 1
ATOM 3587 N N . VAL A 1 454 ? 4.406 -20.094 4.539 1 82.31 454 VAL A N 1
ATOM 3588 C CA . VAL A 1 454 ? 4.949 -19.562 5.781 1 82.31 454 VAL A CA 1
ATOM 3589 C C . VAL A 1 454 ? 3.832 -18.938 6.609 1 82.31 454 VAL A C 1
ATOM 3591 O O . VAL A 1 454 ? 3.73 -19.172 7.816 1 82.31 454 VAL A O 1
ATOM 3594 N N . ASN A 1 455 ? 2.996 -18.188 5.965 1 79.19 455 ASN A N 1
ATOM 3595 C CA . ASN A 1 455 ? 1.888 -17.531 6.66 1 79.19 455 ASN A CA 1
ATOM 3596 C C . ASN A 1 455 ? 0.907 -18.562 7.223 1 79.19 455 ASN A C 1
ATOM 3598 O O . ASN A 1 455 ? 0.351 -18.359 8.305 1 79.19 455 ASN A O 1
ATOM 3602 N N . GLU A 1 456 ? 0.691 -19.516 6.438 1 76.75 456 GLU A N 1
ATOM 3603 C CA . GLU A 1 456 ? -0.247 -20.562 6.855 1 76.75 456 GLU A CA 1
ATOM 3604 C C . GLU A 1 456 ? 0.268 -21.312 8.078 1 76.75 456 GLU A C 1
ATOM 3606 O O . GLU A 1 456 ? -0.5 -21.609 8.992 1 76.75 456 GLU A O 1
ATOM 3611 N N . LYS A 1 457 ? 1.487 -21.609 8.039 1 77.31 457 LYS A N 1
ATOM 3612 C CA . LYS A 1 457 ? 2.061 -22.406 9.109 1 77.31 457 LYS A CA 1
ATOM 3613 C C . LYS A 1 457 ? 2.342 -21.562 10.352 1 77.31 457 LYS A C 1
ATOM 3615 O O . LYS A 1 457 ? 2.096 -22 11.477 1 77.31 457 LYS A O 1
ATOM 3620 N N . TYR A 1 458 ? 2.873 -20.328 10.164 1 78.94 458 TYR A N 1
ATOM 3621 C CA . TYR A 1 458 ? 3.408 -19.594 11.305 1 78.94 458 TYR A CA 1
ATOM 3622 C C . TYR A 1 458 ? 2.641 -18.297 11.523 1 78.94 458 TYR A C 1
ATOM 3624 O O . TYR A 1 458 ? 2.826 -17.625 12.539 1 78.94 458 TYR A O 1
ATOM 3632 N N . GLY A 1 459 ? 1.868 -17.891 10.578 1 77.5 459 GLY A N 1
ATOM 3633 C CA . GLY A 1 459 ? 1.085 -16.672 10.719 1 77.5 459 GLY A CA 1
ATOM 3634 C C . GLY A 1 459 ? 1.683 -15.492 9.977 1 77.5 459 GLY A C 1
ATOM 3635 O O . GLY A 1 459 ? 2.848 -15.531 9.578 1 77.5 459 GLY A O 1
ATOM 3636 N N . TYR A 1 460 ? 0.934 -14.406 9.883 1 75.88 460 TYR A N 1
ATOM 3637 C CA . TYR A 1 460 ? 1.316 -13.234 9.109 1 75.88 460 TYR A CA 1
ATOM 3638 C C . TYR A 1 460 ? 2.463 -12.484 9.773 1 75.88 460 TYR A C 1
ATOM 3640 O O . TYR A 1 460 ? 3.305 -11.891 9.102 1 75.88 460 TYR A O 1
ATOM 3648 N N . HIS A 1 461 ? 2.455 -12.5 11.078 1 79.44 461 HIS A N 1
ATOM 3649 C CA . HIS A 1 461 ? 3.5 -11.781 11.797 1 79.44 461 HIS A CA 1
ATOM 3650 C C . HIS A 1 461 ? 4.883 -12.336 11.461 1 79.44 461 HIS A C 1
ATOM 3652 O O . HIS A 1 461 ? 5.832 -11.57 11.281 1 79.44 461 HIS A O 1
ATOM 3658 N N . VAL A 1 462 ? 4.926 -13.625 11.359 1 82.31 462 VAL A N 1
ATOM 3659 C CA . VAL A 1 462 ? 6.184 -14.273 11.016 1 82.31 462 VAL A CA 1
ATOM 3660 C C . VAL A 1 462 ? 6.535 -13.992 9.555 1 82.31 462 VAL A C 1
ATOM 3662 O O . VAL A 1 462 ? 7.699 -13.766 9.227 1 82.31 462 VAL A O 1
ATOM 3665 N N . GLY A 1 463 ? 5.527 -14 8.727 1 86.12 463 GLY A N 1
ATOM 3666 C CA . GLY A 1 463 ? 5.746 -13.664 7.328 1 86.12 463 GLY A CA 1
ATOM 3667 C C . GLY A 1 463 ? 6.297 -12.266 7.129 1 86.12 463 GLY A C 1
ATOM 3668 O O . GLY A 1 463 ? 7.223 -12.055 6.344 1 86.12 463 GLY A O 1
ATOM 3669 N N . ASP A 1 464 ? 5.805 -11.359 7.891 1 85.06 464 ASP A N 1
ATOM 3670 C CA . ASP A 1 464 ? 6.258 -9.977 7.785 1 85.06 464 ASP A CA 1
ATOM 3671 C C . ASP A 1 464 ? 7.703 -9.836 8.25 1 85.06 464 ASP A C 1
ATOM 3673 O O . ASP A 1 464 ? 8.492 -9.109 7.633 1 85.06 464 ASP A O 1
ATOM 3677 N N . LYS A 1 465 ? 7.984 -10.43 9.32 1 87.44 465 LYS A N 1
ATOM 3678 C CA . LYS A 1 465 ? 9.352 -10.383 9.82 1 87.44 465 LYS A CA 1
ATOM 3679 C C . LYS A 1 465 ? 10.328 -11.031 8.844 1 87.44 465 LYS A C 1
ATOM 3681 O O . LYS A 1 465 ? 11.453 -10.562 8.68 1 87.44 465 LYS A O 1
ATOM 3686 N N . LEU A 1 466 ? 9.906 -12.133 8.25 1 88.62 466 LEU A N 1
ATOM 3687 C CA . LEU A 1 466 ? 10.727 -12.805 7.25 1 88.62 466 LEU A CA 1
ATOM 3688 C C . LEU A 1 466 ? 11.039 -11.867 6.086 1 88.62 466 LEU A C 1
ATOM 3690 O O . LEU A 1 466 ? 12.18 -11.828 5.605 1 88.62 466 LEU A O 1
ATOM 3694 N N . LEU A 1 467 ? 10.062 -11.148 5.641 1 92.12 467 LEU A N 1
ATOM 3695 C CA . LEU A 1 467 ? 10.266 -10.203 4.547 1 92.12 467 LEU A CA 1
ATOM 3696 C C . LEU A 1 467 ? 11.281 -9.133 4.93 1 92.12 467 LEU A C 1
ATOM 3698 O O . LEU A 1 467 ? 12.094 -8.719 4.102 1 92.12 467 LEU A O 1
ATOM 3702 N N . GLN A 1 468 ? 11.242 -8.688 6.172 1 92.12 468 GLN A N 1
ATOM 3703 C CA . GLN A 1 468 ? 12.211 -7.707 6.652 1 92.12 468 GLN A CA 1
ATOM 3704 C C . GLN A 1 468 ? 13.625 -8.289 6.672 1 92.12 468 GLN A C 1
ATOM 3706 O O . GLN A 1 468 ? 14.57 -7.645 6.23 1 92.12 468 GLN A O 1
ATOM 3711 N N . ASP A 1 469 ? 13.68 -9.461 7.16 1 90.12 469 ASP A N 1
ATOM 3712 C CA . ASP A 1 469 ? 14.984 -10.117 7.273 1 90.12 469 ASP A CA 1
ATOM 3713 C C . ASP A 1 469 ? 15.602 -10.359 5.898 1 90.12 469 ASP A C 1
ATOM 3715 O O . ASP A 1 469 ? 16.797 -10.164 5.707 1 90.12 469 ASP A O 1
ATOM 3719 N N . ILE A 1 470 ? 14.836 -10.844 4.949 1 92.56 470 ILE A N 1
ATOM 3720 C CA . ILE A 1 470 ? 15.328 -11.094 3.6 1 92.56 470 ILE A CA 1
ATOM 3721 C C . ILE A 1 470 ? 15.766 -9.781 2.957 1 92.56 470 ILE A C 1
ATOM 3723 O O . ILE A 1 470 ? 16.781 -9.727 2.264 1 92.56 470 ILE A O 1
ATOM 3727 N N . SER A 1 471 ? 14.969 -8.75 3.158 1 94.94 471 SER A N 1
ATOM 3728 C CA . SER A 1 471 ? 15.328 -7.434 2.627 1 94.94 471 SER A CA 1
ATOM 3729 C C . SER A 1 471 ? 16.688 -6.977 3.152 1 94.94 471 SER A C 1
ATOM 3731 O O . SER A 1 471 ? 17.5 -6.461 2.393 1 94.94 471 SER A O 1
ATOM 3733 N N . TYR A 1 472 ? 16.875 -7.156 4.434 1 93.31 472 TYR A N 1
ATOM 3734 C CA . TYR A 1 472 ? 18.156 -6.793 5.047 1 93.31 472 TYR A CA 1
ATOM 3735 C C . TYR A 1 472 ? 19.297 -7.629 4.48 1 93.31 472 TYR A C 1
ATOM 3737 O O . TYR A 1 472 ? 20.359 -7.102 4.176 1 93.31 472 TYR A O 1
ATOM 3745 N N . TYR A 1 473 ? 19.062 -8.891 4.379 1 93.06 473 TYR A N 1
ATOM 3746 C CA . TYR A 1 473 ? 20.062 -9.797 3.826 1 93.06 473 TYR A CA 1
ATOM 3747 C C . TYR A 1 473 ? 20.453 -9.383 2.412 1 93.06 473 TYR A C 1
ATOM 3749 O O . TYR A 1 473 ? 21.641 -9.367 2.07 1 93.06 473 TYR A O 1
ATOM 3757 N N . MET A 1 474 ? 19.516 -9.062 1.571 1 95.56 474 MET A N 1
ATOM 3758 C CA . MET A 1 474 ? 19.781 -8.648 0.196 1 95.56 474 MET A CA 1
ATOM 3759 C C . MET A 1 474 ? 20.594 -7.355 0.163 1 95.56 474 MET A C 1
ATOM 3761 O O . MET A 1 474 ? 21.516 -7.215 -0.637 1 95.56 474 MET A O 1
ATOM 3765 N N . LYS A 1 475 ? 20.234 -6.488 0.979 1 94.19 475 LYS A N 1
ATOM 3766 C CA . LYS A 1 475 ? 20.906 -5.195 1.025 1 94.19 475 LYS A CA 1
ATOM 3767 C C . LYS A 1 475 ? 22.391 -5.367 1.373 1 94.19 475 LYS A C 1
ATOM 3769 O O . LYS A 1 475 ? 23.25 -4.68 0.815 1 94.19 475 LYS A O 1
ATOM 3774 N N . GLU A 1 476 ? 22.625 -6.301 2.227 1 93.31 476 GLU A N 1
ATOM 3775 C CA . GLU A 1 476 ? 23.984 -6.48 2.744 1 93.31 476 GLU A CA 1
ATOM 3776 C C . GLU A 1 476 ? 24.828 -7.352 1.813 1 93.31 476 GLU A C 1
ATOM 3778 O O . GLU A 1 476 ? 26.031 -7.137 1.671 1 93.31 476 GLU A O 1
ATOM 3783 N N . HIS A 1 477 ? 24.219 -8.328 1.144 1 95 477 HIS A N 1
ATOM 3784 C CA . HIS A 1 477 ? 25.016 -9.375 0.529 1 95 477 HIS A CA 1
ATOM 3785 C C . HIS A 1 477 ? 24.906 -9.336 -0.991 1 95 477 HIS A C 1
ATOM 3787 O O . HIS A 1 477 ? 25.781 -9.844 -1.695 1 95 477 HIS A O 1
ATOM 3793 N N . LEU A 1 478 ? 23.875 -8.805 -1.562 1 95.56 478 LEU A N 1
ATOM 3794 C CA . LEU A 1 478 ? 23.656 -8.883 -3.002 1 95.56 478 LEU A CA 1
ATOM 3795 C C . LEU A 1 478 ? 24.688 -8.055 -3.756 1 95.56 478 LEU A C 1
ATOM 3797 O O . LEU A 1 478 ? 25.203 -8.484 -4.789 1 95.56 478 LEU A O 1
ATOM 3801 N N . GLY A 1 479 ? 24.953 -6.895 -3.252 1 94.69 479 GLY A N 1
ATOM 3802 C CA . GLY A 1 479 ? 25.953 -6.059 -3.879 1 94.69 479 GLY A CA 1
ATOM 3803 C C . GLY A 1 479 ? 27.328 -6.727 -3.961 1 94.69 479 GLY A C 1
ATOM 3804 O O . GLY A 1 479 ? 28.016 -6.598 -4.965 1 94.69 479 GLY A O 1
ATOM 3805 N N . LEU A 1 480 ? 27.688 -7.445 -2.934 1 93.5 480 LEU A N 1
ATOM 3806 C CA . LEU A 1 480 ? 28.953 -8.156 -2.877 1 93.5 480 LEU A CA 1
ATOM 3807 C C . LEU A 1 480 ? 28.984 -9.312 -3.867 1 93.5 480 LEU A C 1
ATOM 3809 O O . LEU A 1 480 ? 30 -9.57 -4.516 1 93.5 480 LEU A O 1
ATOM 3813 N N . ALA A 1 481 ? 27.859 -9.969 -3.955 1 93.19 481 ALA A N 1
ATOM 3814 C CA . ALA A 1 481 ? 27.766 -11.133 -4.84 1 93.19 481 ALA A CA 1
ATOM 3815 C C . ALA A 1 481 ? 27.891 -10.719 -6.305 1 93.19 481 ALA A C 1
ATOM 3817 O O . ALA A 1 481 ? 28.5 -11.422 -7.109 1 93.19 481 ALA A O 1
ATOM 3818 N N . ILE A 1 482 ? 27.328 -9.547 -6.68 1 93.31 482 ILE A N 1
ATOM 3819 C CA . ILE A 1 482 ? 27.328 -9.094 -8.07 1 93.31 482 ILE A CA 1
ATOM 3820 C C . ILE A 1 482 ? 28.484 -8.133 -8.297 1 93.31 482 ILE A C 1
ATOM 3822 O O . ILE A 1 482 ? 28.75 -7.73 -9.43 1 93.31 482 ILE A O 1
ATOM 3826 N N . GLU A 1 483 ? 29.25 -7.758 -7.328 1 92.19 483 GLU A N 1
ATOM 3827 C CA . GLU A 1 483 ? 30.406 -6.867 -7.383 1 92.19 483 GLU A CA 1
ATOM 3828 C C . GLU A 1 483 ? 30.016 -5.508 -7.969 1 92.19 483 GLU A C 1
ATOM 3830 O O . GLU A 1 483 ? 30.688 -5.016 -8.883 1 92.19 483 GLU A O 1
ATOM 3835 N N . SER A 1 484 ? 28.859 -5.004 -7.531 1 93.19 484 SER A N 1
ATOM 3836 C CA . SER A 1 484 ? 28.359 -3.701 -7.949 1 93.19 484 SER A CA 1
ATOM 3837 C C . SER A 1 484 ? 27.438 -3.102 -6.895 1 93.19 484 SER A C 1
ATOM 3839 O O . SER A 1 484 ? 26.875 -3.826 -6.07 1 93.19 484 SER A O 1
ATOM 3841 N N . GLU A 1 485 ? 27.375 -1.775 -6.914 1 92.88 485 GLU A N 1
ATOM 3842 C CA . GLU A 1 485 ? 26.406 -1.126 -6.039 1 92.88 485 GLU A CA 1
ATOM 3843 C C . GLU A 1 485 ? 24.984 -1.377 -6.512 1 92.88 485 GLU A C 1
ATOM 3845 O O . GLU A 1 485 ? 24.719 -1.388 -7.715 1 92.88 485 GLU A O 1
ATOM 3850 N N . ILE A 1 486 ? 24.109 -1.587 -5.512 1 95.12 486 ILE A N 1
ATOM 3851 C CA . ILE A 1 486 ? 22.75 -1.944 -5.902 1 95.12 486 ILE A CA 1
ATOM 3852 C C . ILE A 1 486 ? 21.766 -0.962 -5.281 1 95.12 486 ILE A C 1
ATOM 3854 O O . ILE A 1 486 ? 22.047 -0.345 -4.254 1 95.12 486 ILE A O 1
ATOM 3858 N N . GLU A 1 487 ? 20.703 -0.746 -5.93 1 96.12 487 GLU A N 1
ATOM 3859 C CA . GLU A 1 487 ? 19.531 -0.056 -5.414 1 96.12 487 GLU A CA 1
ATOM 3860 C C . GLU A 1 487 ? 18.359 -1.019 -5.238 1 96.12 487 GLU A C 1
ATOM 3862 O O . GLU A 1 487 ? 17.828 -1.558 -6.219 1 96.12 487 GLU A O 1
ATOM 3867 N N . LEU A 1 488 ? 17.938 -1.194 -3.982 1 97 488 LEU A N 1
ATOM 3868 C CA . LEU A 1 488 ? 16.922 -2.186 -3.65 1 97 488 LEU A CA 1
ATOM 3869 C C . LEU A 1 488 ? 15.57 -1.521 -3.439 1 97 488 LEU A C 1
ATOM 3871 O O . LEU A 1 488 ? 15.469 -0.522 -2.725 1 97 488 LEU A O 1
ATOM 3875 N N . TYR A 1 489 ? 14.516 -2.078 -4.078 1 96.38 489 TYR A N 1
ATOM 3876 C CA . TYR A 1 489 ? 13.156 -1.554 -4.008 1 96.38 489 TYR A CA 1
ATOM 3877 C C . TYR A 1 489 ? 12.172 -2.648 -3.623 1 96.38 489 TYR A C 1
ATOM 3879 O O . TYR A 1 489 ? 12.422 -3.832 -3.861 1 96.38 489 TYR A O 1
ATOM 3887 N N . SER A 1 490 ? 11.078 -2.309 -2.939 1 94.62 490 SER A N 1
ATOM 3888 C CA . SER A 1 490 ? 9.922 -3.182 -2.756 1 94.62 490 SER A CA 1
ATOM 3889 C C . SER A 1 490 ? 8.852 -2.91 -3.807 1 94.62 490 SER A C 1
ATOM 3891 O O . SER A 1 490 ? 8.195 -1.864 -3.781 1 94.62 490 SER A O 1
ATOM 3893 N N . ILE A 1 491 ? 8.586 -3.752 -4.703 1 89.75 491 ILE A N 1
ATOM 3894 C CA . ILE A 1 491 ? 7.723 -3.443 -5.84 1 89.75 491 ILE A CA 1
ATOM 3895 C C . ILE A 1 491 ? 6.395 -4.184 -5.691 1 89.75 491 ILE A C 1
ATOM 3897 O O . ILE A 1 491 ? 5.523 -4.082 -6.559 1 89.75 491 ILE A O 1
ATOM 3901 N N . GLY A 1 492 ? 6.223 -5.016 -4.711 1 84.19 492 GLY A N 1
ATOM 3902 C CA . GLY A 1 492 ? 5.02 -5.773 -4.402 1 84.19 492 GLY A CA 1
ATOM 3903 C C . GLY A 1 492 ? 5.125 -6.566 -3.115 1 84.19 492 GLY A C 1
ATOM 3904 O O . GLY A 1 492 ? 6.082 -6.41 -2.357 1 84.19 492 GLY A O 1
ATOM 3905 N N . ILE A 1 493 ? 4.082 -7.402 -2.885 1 83.56 493 ILE A N 1
ATOM 3906 C CA . ILE A 1 493 ? 4.129 -8.242 -1.694 1 83.56 493 ILE A CA 1
ATOM 3907 C C . ILE A 1 493 ? 5.184 -9.336 -1.873 1 83.56 493 ILE A C 1
ATOM 3909 O O . ILE A 1 493 ? 5.062 -10.18 -2.76 1 83.56 493 ILE A O 1
ATOM 3913 N N . ALA A 1 494 ? 6.16 -9.289 -1.124 1 91.25 494 ALA A N 1
ATOM 3914 C CA . ALA A 1 494 ? 7.262 -10.25 -1.149 1 91.25 494 ALA A CA 1
ATOM 3915 C C . ALA A 1 494 ? 8 -10.203 -2.484 1 91.25 494 ALA A C 1
ATOM 3917 O O . ALA A 1 494 ? 8.438 -11.234 -2.998 1 91.25 494 ALA A O 1
ATOM 3918 N N . GLU A 1 495 ? 7.988 -9.094 -3.092 1 94.12 495 GLU A N 1
ATOM 3919 C CA . GLU A 1 495 ? 8.656 -8.875 -4.371 1 94.12 495 GLU A CA 1
ATOM 3920 C C . GLU A 1 495 ? 9.641 -7.707 -4.285 1 94.12 495 GLU A C 1
ATOM 3922 O O . GLU A 1 495 ? 9.297 -6.641 -3.77 1 94.12 495 GLU A O 1
ATOM 3927 N N . TRP A 1 496 ? 10.812 -7.922 -4.789 1 96.81 496 TRP A N 1
ATOM 3928 C CA . TRP A 1 496 ? 11.852 -6.898 -4.754 1 96.81 496 TRP A CA 1
ATOM 3929 C C . TRP A 1 496 ? 12.328 -6.555 -6.16 1 96.81 496 TRP A C 1
ATOM 3931 O O . TRP A 1 496 ? 12.312 -7.406 -7.051 1 96.81 496 TRP A O 1
ATOM 3941 N N . GLY A 1 497 ? 12.641 -5.352 -6.387 1 96.31 497 GLY A N 1
ATOM 3942 C CA . GLY A 1 497 ? 13.344 -4.875 -7.566 1 96.31 497 GLY A CA 1
ATOM 3943 C C . GLY A 1 497 ? 14.727 -4.336 -7.262 1 96.31 497 GLY A C 1
ATOM 3944 O O . GLY A 1 497 ? 14.93 -3.678 -6.238 1 96.31 497 GLY A O 1
ATOM 3945 N N . VAL A 1 498 ? 15.695 -4.664 -8.109 1 97.12 498 VAL A N 1
ATOM 3946 C CA . VAL A 1 498 ? 17.062 -4.215 -7.891 1 97.12 498 VAL A CA 1
ATOM 3947 C C . VAL A 1 498 ? 17.625 -3.611 -9.18 1 97.12 498 VAL A C 1
ATOM 3949 O O . VAL A 1 498 ? 17.531 -4.223 -10.25 1 97.12 498 VAL A O 1
ATOM 3952 N N . ILE A 1 499 ? 18.188 -2.49 -9.094 1 96.62 499 ILE A N 1
ATOM 3953 C CA . ILE A 1 499 ? 18.906 -1.881 -10.203 1 96.62 499 ILE A CA 1
ATOM 3954 C C . ILE A 1 499 ? 20.391 -1.83 -9.891 1 96.62 499 ILE A C 1
ATOM 3956 O O . ILE A 1 499 ? 20.781 -1.543 -8.758 1 96.62 499 ILE A O 1
ATOM 3960 N N . PHE A 1 500 ? 21.172 -2.229 -10.82 1 95.5 500 PHE A N 1
ATOM 3961 C CA . PHE A 1 500 ? 22.625 -2.115 -10.664 1 95.5 500 PHE A CA 1
ATOM 3962 C C . PHE A 1 500 ? 23.297 -1.88 -12.016 1 95.5 500 PHE A C 1
ATOM 3964 O O . PHE A 1 500 ? 22.703 -2.123 -13.062 1 95.5 500 PHE A O 1
ATOM 3971 N N . ASN A 1 501 ? 24.438 -1.372 -11.961 1 94.5 501 ASN A N 1
ATOM 3972 C CA . ASN A 1 501 ? 25.234 -1.093 -13.141 1 94.5 501 ASN A CA 1
ATOM 3973 C C . ASN A 1 501 ? 26.438 -2.039 -13.25 1 94.5 501 ASN A C 1
ATOM 3975 O O . ASN A 1 501 ? 27.188 -2.203 -12.289 1 94.5 501 ASN A O 1
ATOM 3979 N N . SER A 1 502 ? 26.484 -2.732 -14.375 1 92.5 502 SER A N 1
ATOM 3980 C CA . SER A 1 502 ? 27.609 -3.643 -14.57 1 92.5 502 SER A CA 1
ATOM 3981 C C . SER A 1 502 ? 27.859 -3.893 -16.062 1 92.5 502 SER A C 1
ATOM 3983 O O . SER A 1 502 ? 26.906 -3.996 -16.844 1 92.5 502 SER A O 1
ATOM 3985 N N . ASP A 1 503 ? 29.125 -4.051 -16.375 1 89.31 503 ASP A N 1
ATOM 3986 C CA . ASP A 1 503 ? 29.516 -4.367 -17.75 1 89.31 503 ASP A CA 1
ATOM 3987 C C . ASP A 1 503 ? 29.891 -5.84 -17.891 1 89.31 503 ASP A C 1
ATOM 3989 O O . ASP A 1 503 ? 30.391 -6.262 -18.938 1 89.31 503 ASP A O 1
ATOM 3993 N N . THR A 1 504 ? 29.531 -6.551 -16.891 1 87.81 504 THR A N 1
ATOM 3994 C CA . THR A 1 504 ? 29.875 -7.969 -16.875 1 87.81 504 THR A CA 1
ATOM 3995 C C . THR A 1 504 ? 29 -8.734 -17.859 1 87.81 504 THR A C 1
ATOM 3997 O O . THR A 1 504 ? 27.859 -8.352 -18.125 1 87.81 504 THR A O 1
ATOM 4000 N N . ALA A 1 505 ? 29.594 -9.82 -18.406 1 87.19 505 ALA A N 1
ATOM 4001 C CA . ALA A 1 505 ? 28.875 -10.656 -19.375 1 87.19 505 ALA A CA 1
ATOM 4002 C C . ALA A 1 505 ? 27.656 -11.305 -18.734 1 87.19 505 ALA A C 1
ATOM 4004 O O . ALA A 1 505 ? 27.688 -11.648 -17.547 1 87.19 505 ALA A O 1
ATOM 4005 N N . SER A 1 506 ? 26.625 -11.492 -19.484 1 85.19 506 SER A N 1
ATOM 4006 C CA . SER A 1 506 ? 25.328 -11.977 -19.016 1 85.19 506 SER A CA 1
ATOM 4007 C C . SER A 1 506 ? 25.469 -13.336 -18.328 1 85.19 506 SER A C 1
ATOM 4009 O O . SER A 1 506 ? 24.75 -13.625 -17.359 1 85.19 506 SER A O 1
ATOM 4011 N N . GLU A 1 507 ? 26.312 -14.172 -18.875 1 85.56 507 GLU A N 1
ATOM 4012 C CA . GLU A 1 507 ? 26.484 -15.523 -18.344 1 85.56 507 GLU A CA 1
ATOM 4013 C C . GLU A 1 507 ? 27.109 -15.492 -16.953 1 85.56 507 GLU A C 1
ATOM 4015 O O . GLU A 1 507 ? 26.734 -16.281 -16.078 1 85.56 507 GLU A O 1
ATOM 4020 N N . VAL A 1 508 ? 28.047 -14.625 -16.812 1 89.31 508 VAL A N 1
ATOM 4021 C CA . VAL A 1 508 ? 28.703 -14.477 -15.516 1 89.31 508 VAL A CA 1
ATOM 4022 C C . VAL A 1 508 ? 27.719 -13.914 -14.492 1 89.31 508 VAL A C 1
ATOM 4024 O O . VAL A 1 508 ? 27.672 -14.375 -13.352 1 89.31 508 VAL A O 1
ATOM 4027 N N . LEU A 1 509 ? 26.984 -12.922 -14.93 1 90.75 509 LEU A N 1
ATOM 4028 C CA . LEU A 1 509 ? 25.984 -12.328 -14.055 1 90.75 509 LEU A CA 1
ATOM 4029 C C . LEU A 1 509 ? 24.969 -13.375 -13.602 1 90.75 509 LEU A C 1
ATOM 4031 O O . LEU A 1 509 ? 24.562 -13.383 -12.445 1 90.75 509 LEU A O 1
ATOM 4035 N N . ARG A 1 510 ? 24.547 -14.172 -14.5 1 90 510 ARG A N 1
ATOM 4036 C CA . ARG A 1 510 ? 23.578 -15.227 -14.203 1 90 510 ARG A CA 1
ATOM 4037 C C . ARG A 1 510 ? 24.109 -16.172 -13.125 1 90 510 ARG A C 1
ATOM 4039 O O . ARG A 1 510 ? 23.391 -16.531 -12.195 1 90 510 ARG A O 1
ATOM 4046 N N . LYS A 1 511 ? 25.328 -16.578 -13.266 1 88.25 511 LYS A N 1
ATOM 4047 C CA . LYS A 1 511 ? 25.953 -17.484 -12.297 1 88.25 511 LYS A CA 1
ATOM 4048 C C . LYS A 1 511 ? 26.062 -16.828 -10.93 1 88.25 511 LYS A C 1
ATOM 4050 O O . LYS A 1 511 ? 25.828 -17.469 -9.906 1 88.25 511 LYS A O 1
ATOM 4055 N N . GLN A 1 512 ? 26.422 -15.594 -10.969 1 92.69 512 GLN A N 1
ATOM 4056 C CA . GLN A 1 512 ? 26.578 -14.859 -9.711 1 92.69 512 GLN A CA 1
ATOM 4057 C C . GLN A 1 512 ? 25.234 -14.734 -8.992 1 92.69 512 GLN A C 1
ATOM 4059 O O . GLN A 1 512 ? 25.156 -14.977 -7.781 1 92.69 512 GLN A O 1
ATOM 4064 N N . ILE A 1 513 ? 24.234 -14.367 -9.711 1 94.19 513 ILE A N 1
ATOM 4065 C CA . ILE A 1 513 ? 22.922 -14.148 -9.117 1 94.19 513 ILE A CA 1
ATOM 4066 C C . ILE A 1 513 ? 22.328 -15.477 -8.648 1 94.19 513 ILE A C 1
ATOM 4068 O O . ILE A 1 513 ? 21.719 -15.555 -7.582 1 94.19 513 ILE A O 1
ATOM 4072 N N . THR A 1 514 ? 22.484 -16.5 -9.477 1 90.69 514 THR A N 1
ATOM 4073 C CA . THR A 1 514 ? 22.016 -17.828 -9.086 1 90.69 514 THR A CA 1
ATOM 4074 C C . THR A 1 514 ? 22.719 -18.297 -7.82 1 90.69 514 THR A C 1
ATOM 4076 O O . THR A 1 514 ? 22.094 -18.891 -6.938 1 90.69 514 THR A O 1
ATOM 4079 N N . GLY A 1 515 ? 24 -18.047 -7.789 1 88.44 515 GLY A N 1
ATOM 4080 C CA . GLY A 1 515 ? 24.75 -18.375 -6.586 1 88.44 515 GLY A CA 1
ATOM 4081 C C . GLY A 1 515 ? 24.25 -17.641 -5.359 1 88.44 515 GLY A C 1
ATOM 4082 O O . GLY A 1 515 ? 24.172 -18.219 -4.27 1 88.44 515 GLY A O 1
ATOM 4083 N N . PHE A 1 516 ? 23.969 -16.453 -5.531 1 93.19 516 PHE A N 1
ATOM 4084 C CA . PHE A 1 516 ? 23.406 -15.656 -4.445 1 93.19 516 PHE A CA 1
ATOM 4085 C C . PHE A 1 516 ? 22.094 -16.234 -3.957 1 93.19 516 PHE A C 1
ATOM 4087 O O . PHE A 1 516 ? 21.859 -16.344 -2.75 1 93.19 516 PHE A O 1
ATOM 4094 N N . ILE A 1 517 ? 21.109 -16.562 -4.875 1 92.62 517 ILE A N 1
ATOM 4095 C CA . ILE A 1 517 ? 19.797 -17.094 -4.523 1 92.62 517 ILE A CA 1
ATOM 4096 C C . ILE A 1 517 ? 19.969 -18.391 -3.732 1 92.62 517 ILE A C 1
ATOM 4098 O O . ILE A 1 517 ? 19.297 -18.594 -2.721 1 92.62 517 ILE A O 1
ATOM 4102 N N . GLU A 1 518 ? 20.828 -19.203 -4.164 1 85.31 518 GLU A N 1
ATOM 4103 C CA . GLU A 1 518 ? 21.062 -20.469 -3.488 1 85.31 518 GLU A CA 1
ATOM 4104 C C . GLU A 1 518 ? 21.562 -20.25 -2.061 1 85.31 518 GLU A C 1
ATOM 4106 O O . GLU A 1 518 ? 21.125 -20.938 -1.135 1 85.31 518 GLU A O 1
ATOM 4111 N N . LYS A 1 519 ? 22.484 -19.359 -1.916 1 87.88 519 LYS A N 1
ATOM 4112 C CA . LYS A 1 519 ? 23 -19.047 -0.583 1 87.88 519 LYS A CA 1
ATOM 4113 C C . LYS A 1 519 ? 21.891 -18.5 0.314 1 87.88 519 LYS A C 1
ATOM 4115 O O . LYS A 1 519 ? 21.828 -18.844 1.497 1 87.88 519 LYS A O 1
ATOM 4120 N N . LEU A 1 520 ? 21.172 -17.641 -0.275 1 89.94 520 LEU A N 1
ATOM 4121 C CA . LEU A 1 520 ? 20.062 -17.047 0.466 1 89.94 520 LEU A CA 1
ATOM 4122 C C . LEU A 1 520 ? 19.078 -18.125 0.936 1 89.94 520 LEU A C 1
ATOM 4124 O O . LEU A 1 520 ? 18.594 -18.078 2.066 1 89.94 520 LEU A O 1
ATOM 4128 N N . GLU A 1 521 ? 18.75 -19.062 0.121 1 86.19 521 GLU A N 1
ATOM 4129 C CA . GLU A 1 521 ? 17.797 -20.125 0.452 1 86.19 521 GLU A CA 1
ATOM 4130 C C . GLU A 1 521 ? 18.359 -21.047 1.518 1 86.19 521 GLU A C 1
ATOM 4132 O O . GLU A 1 521 ? 17.609 -21.766 2.193 1 86.19 521 GLU A O 1
ATOM 4137 N N . HIS A 1 522 ? 19.672 -21.047 1.628 1 78.56 522 HIS A N 1
ATOM 4138 C CA . HIS A 1 522 ? 20.328 -21.906 2.609 1 78.56 522 HIS A CA 1
ATOM 4139 C C . HIS A 1 522 ? 20.438 -21.219 3.963 1 78.56 522 HIS A C 1
ATOM 4141 O O . HIS A 1 522 ? 20.719 -21.859 4.977 1 78.56 522 HIS A O 1
ATOM 4147 N N . GLU A 1 523 ? 20.156 -19.953 3.869 1 78.25 523 GLU A N 1
ATOM 4148 C CA . GLU A 1 523 ? 20.25 -19.188 5.109 1 78.25 523 GLU A CA 1
ATOM 4149 C C . GLU A 1 523 ? 19.109 -19.531 6.059 1 78.25 523 GLU A C 1
ATOM 4151 O O . GLU A 1 523 ? 17.969 -19.719 5.625 1 78.25 523 GLU A O 1
ATOM 4156 N N . ASN A 1 524 ? 19.453 -19.844 7.262 1 73.75 524 ASN A N 1
ATOM 4157 C CA . ASN A 1 524 ? 18.422 -20.078 8.273 1 73.75 524 ASN A CA 1
ATOM 4158 C C . ASN A 1 524 ? 17.891 -18.766 8.844 1 73.75 524 ASN A C 1
ATOM 4160 O O . ASN A 1 524 ? 18.531 -18.141 9.695 1 73.75 524 ASN A O 1
ATOM 4164 N N . PHE A 1 525 ? 16.75 -18.312 8.344 1 73.25 525 PHE A N 1
ATOM 4165 C CA . PHE A 1 525 ? 16.156 -17.062 8.789 1 73.25 525 PHE A CA 1
ATOM 4166 C C . PHE A 1 525 ? 15.359 -17.266 10.078 1 73.25 525 PHE A C 1
ATOM 4168 O O . PHE A 1 525 ? 14.414 -18.062 10.102 1 73.25 525 PHE A O 1
ATOM 4175 N N . GLU A 1 526 ? 15.906 -17.703 11.133 1 63.06 526 GLU A N 1
ATOM 4176 C CA . GLU A 1 526 ? 15.164 -17.766 12.391 1 63.06 526 GLU A CA 1
ATOM 4177 C C . GLU A 1 526 ? 14.602 -16.406 12.781 1 63.06 526 GLU A C 1
ATOM 4179 O O . GLU A 1 526 ? 15.352 -15.516 13.188 1 63.06 526 GLU A O 1
ATOM 4184 N N . PRO A 1 527 ? 13.43 -16.125 12.211 1 55.44 527 PRO A N 1
ATOM 4185 C CA . PRO A 1 527 ? 12.961 -14.797 12.633 1 55.44 527 PRO A CA 1
ATOM 4186 C C . PRO A 1 527 ? 13.156 -14.547 14.125 1 55.44 527 PRO A C 1
ATOM 4188 O O . PRO A 1 527 ? 12.922 -15.445 14.938 1 55.44 527 PRO A O 1
ATOM 4191 N N . TYR A 1 528 ? 13.977 -13.625 14.469 1 49.97 528 TYR A N 1
ATOM 4192 C CA . TYR A 1 528 ? 14.32 -13.258 15.836 1 49.97 528 TYR A CA 1
ATOM 4193 C C . TYR A 1 528 ? 13.07 -13.133 16.703 1 49.97 528 TYR A C 1
ATOM 4195 O O . TYR A 1 528 ? 12.086 -12.516 16.281 1 49.97 528 TYR A O 1
ATOM 4203 N N . GLY A 1 529 ? 12.961 -14.07 17.812 1 48.5 529 GLY A N 1
ATOM 4204 C CA . GLY A 1 529 ? 11.984 -14.039 18.891 1 48.5 529 GLY A CA 1
ATOM 4205 C C . GLY A 1 529 ? 10.969 -15.164 18.797 1 48.5 529 GLY A C 1
ATOM 4206 O O . GLY A 1 529 ? 10.086 -15.281 19.656 1 48.5 529 GLY A O 1
ATOM 4207 N N . LEU A 1 530 ? 10.781 -15.648 17.531 1 52.12 530 LEU A N 1
ATOM 4208 C CA . LEU A 1 530 ? 9.742 -16.672 17.578 1 52.12 530 LEU A CA 1
ATOM 4209 C C . LEU A 1 530 ? 10.359 -18.047 17.812 1 52.12 530 LEU A C 1
ATOM 4211 O O . LEU A 1 530 ? 11.008 -18.609 16.922 1 52.12 530 LEU A O 1
ATOM 4215 N N . ASP A 1 531 ? 10.602 -18.422 18.938 1 49.03 531 ASP A N 1
ATOM 4216 C CA . ASP A 1 531 ? 11.227 -19.641 19.469 1 49.03 531 ASP A CA 1
ATOM 4217 C C . ASP A 1 531 ? 10.828 -20.859 18.641 1 49.03 531 ASP A C 1
ATOM 4219 O O . ASP A 1 531 ? 11.625 -21.781 18.484 1 49.03 531 ASP A O 1
ATOM 4223 N N . ASP A 1 532 ? 9.633 -20.906 18.156 1 52.28 532 ASP A N 1
ATOM 4224 C CA . ASP A 1 532 ? 9.117 -22.188 17.703 1 52.28 532 ASP A CA 1
ATOM 4225 C C . ASP A 1 532 ? 9.297 -22.359 16.203 1 52.28 532 ASP A C 1
ATOM 4227 O O . ASP A 1 532 ? 8.805 -23.328 15.609 1 52.28 532 ASP A O 1
ATOM 4231 N N . VAL A 1 533 ? 9.836 -21.281 15.664 1 57.34 533 VAL A N 1
ATOM 4232 C CA . VAL A 1 533 ? 9.93 -21.406 14.211 1 57.34 533 VAL A CA 1
ATOM 4233 C C . VAL A 1 533 ? 11.336 -21.859 13.82 1 57.34 533 VAL A C 1
ATOM 4235 O O . VAL A 1 533 ? 12.289 -21.094 13.914 1 57.34 533 VAL A O 1
ATOM 4238 N N . ASP A 1 534 ? 11.594 -23.203 13.969 1 58.69 534 ASP A N 1
ATOM 4239 C CA . ASP A 1 534 ? 12.891 -23.75 13.586 1 58.69 534 ASP A CA 1
ATOM 4240 C C . ASP A 1 534 ? 12.906 -24.141 12.109 1 58.69 534 ASP A C 1
ATOM 4242 O O . ASP A 1 534 ? 11.953 -24.734 11.609 1 58.69 534 ASP A O 1
ATOM 4246 N N . TYR A 1 535 ? 13.898 -23.656 11.281 1 64.88 535 TYR A N 1
ATOM 4247 C CA . TYR A 1 535 ? 14.398 -24.047 9.969 1 64.88 535 TYR A CA 1
ATOM 4248 C C . TYR A 1 535 ? 13.367 -23.75 8.883 1 64.88 535 TYR A C 1
ATOM 4250 O O . TYR A 1 535 ? 12.867 -24.656 8.227 1 64.88 535 TYR A O 1
ATOM 4258 N N . LEU A 1 536 ? 13.031 -22.469 8.828 1 71.81 536 LEU A N 1
ATOM 4259 C CA . LEU A 1 536 ? 12.117 -22.016 7.777 1 71.81 536 LEU A CA 1
ATOM 4260 C C . LEU A 1 536 ? 12.781 -22.109 6.406 1 71.81 536 LEU A C 1
ATOM 4262 O O . LEU A 1 536 ? 13.93 -21.703 6.238 1 71.81 536 LEU A O 1
ATOM 4266 N N . SER A 1 537 ? 12.133 -22.828 5.559 1 76.94 537 SER A N 1
ATOM 4267 C CA . SER A 1 537 ? 12.633 -22.922 4.191 1 76.94 537 SER A CA 1
ATOM 4268 C C . SER A 1 537 ? 12.156 -21.734 3.348 1 76.94 537 SER A C 1
ATOM 4270 O O . SER A 1 537 ? 10.984 -21.359 3.41 1 76.94 537 SER A O 1
ATOM 4272 N N . VAL A 1 538 ? 13.133 -21.094 2.688 1 83.94 538 VAL A N 1
ATOM 4273 C CA . VAL A 1 538 ? 12.812 -19.969 1.825 1 83.94 538 VAL A CA 1
ATOM 4274 C C . VAL A 1 538 ? 13.07 -20.344 0.366 1 83.94 538 VAL A C 1
ATOM 4276 O O . VAL A 1 538 ? 14.047 -21.016 0.055 1 83.94 538 VAL A O 1
ATOM 4279 N N . SER A 1 539 ? 12.141 -20.047 -0.51 1 87.88 539 SER A N 1
ATOM 4280 C CA . SER A 1 539 ? 12.297 -20.234 -1.949 1 87.88 539 SER A CA 1
ATOM 4281 C C . SER A 1 539 ? 12.156 -18.906 -2.693 1 87.88 539 SER A C 1
ATOM 4283 O O . SER A 1 539 ? 11.148 -18.203 -2.549 1 87.88 539 SER A O 1
ATOM 4285 N N . ILE A 1 540 ? 13.195 -18.594 -3.447 1 92.31 540 ILE A N 1
ATOM 4286 C CA . ILE A 1 540 ? 13.211 -17.328 -4.16 1 92.31 540 ILE A CA 1
ATOM 4287 C C . ILE A 1 540 ? 13.383 -17.578 -5.656 1 92.31 540 ILE A C 1
ATOM 4289 O O . ILE A 1 540 ? 14.148 -18.453 -6.062 1 92.31 540 ILE A O 1
ATOM 4293 N N . SER A 1 541 ? 12.625 -16.875 -6.434 1 94.19 541 SER A N 1
ATOM 4294 C CA . SER A 1 541 ? 12.797 -16.875 -7.883 1 94.19 541 SER A CA 1
ATOM 4295 C C . SER A 1 541 ? 13.148 -15.477 -8.391 1 94.19 541 SER A C 1
ATOM 4297 O O . SER A 1 541 ? 12.703 -14.477 -7.824 1 94.19 541 SER A O 1
ATOM 4299 N N . GLY A 1 542 ? 13.992 -15.492 -9.445 1 95.25 542 GLY A N 1
ATOM 4300 C CA . GLY A 1 542 ? 14.438 -14.203 -9.945 1 95.25 542 GLY A CA 1
ATOM 4301 C C . GLY A 1 542 ? 14.289 -14.062 -11.453 1 95.25 542 GLY A C 1
ATOM 4302 O O . GLY A 1 542 ? 14.203 -15.062 -12.164 1 95.25 542 GLY A O 1
ATOM 4303 N N . GLY A 1 543 ? 14.148 -12.812 -11.891 1 96.19 543 GLY A N 1
ATOM 4304 C CA . GLY A 1 543 ? 14.188 -12.414 -13.289 1 96.19 543 GLY A CA 1
ATOM 4305 C C . GLY A 1 543 ? 15.164 -11.289 -13.562 1 96.19 543 GLY A C 1
ATOM 4306 O O . GLY A 1 543 ? 15.289 -10.359 -12.758 1 96.19 543 GLY A O 1
ATOM 4307 N N . LEU A 1 544 ? 15.906 -11.438 -14.633 1 96.25 544 LEU A N 1
ATOM 4308 C CA . LEU A 1 544 ? 16.922 -10.453 -14.984 1 96.25 544 LEU A CA 1
ATOM 4309 C C . LEU A 1 544 ? 16.656 -9.852 -16.359 1 96.25 544 LEU A C 1
ATOM 4311 O O . LEU A 1 544 ? 16.234 -10.555 -17.266 1 96.25 544 LEU A O 1
ATOM 4315 N N . ILE A 1 545 ? 16.828 -8.57 -16.453 1 95.19 545 ILE A N 1
ATOM 4316 C CA . ILE A 1 545 ? 16.781 -7.914 -17.75 1 95.19 545 ILE A CA 1
ATOM 4317 C C . ILE A 1 545 ? 17.938 -6.914 -17.859 1 95.19 545 ILE A C 1
ATOM 4319 O O . ILE A 1 545 ? 18.281 -6.254 -16.875 1 95.19 545 ILE A O 1
ATOM 4323 N N . SER A 1 546 ? 18.594 -6.941 -18.938 1 94.38 546 SER A N 1
ATOM 4324 C CA . SER A 1 546 ? 19.641 -5.973 -19.234 1 94.38 546 SER A CA 1
ATOM 4325 C C . SER A 1 546 ? 19.172 -4.957 -20.281 1 94.38 546 SER A C 1
ATOM 4327 O O . SER A 1 546 ? 18.688 -5.336 -21.344 1 94.38 546 SER A O 1
ATOM 4329 N N . ARG A 1 547 ? 19.359 -3.754 -19.938 1 92.94 547 ARG A N 1
ATOM 4330 C CA . ARG A 1 547 ? 18.906 -2.695 -20.844 1 92.94 547 ARG A CA 1
ATOM 4331 C C . ARG A 1 547 ? 19.547 -2.842 -22.219 1 92.94 547 ARG A C 1
ATOM 4333 O O . ARG A 1 547 ? 18.891 -2.588 -23.234 1 92.94 547 ARG A O 1
ATOM 4340 N N . ARG A 1 548 ? 20.766 -3.283 -22.328 1 91.12 548 ARG A N 1
ATOM 4341 C CA . ARG A 1 548 ? 21.5 -3.428 -23.578 1 91.12 548 ARG A CA 1
ATOM 4342 C C . ARG A 1 548 ? 20.812 -4.426 -24.5 1 91.12 548 ARG A C 1
ATOM 4344 O O . ARG A 1 548 ? 20.906 -4.32 -25.734 1 91.12 548 ARG A O 1
ATOM 4351 N N . ASP A 1 549 ? 20.078 -5.379 -23.891 1 90.69 549 ASP A N 1
ATOM 4352 C CA . ASP A 1 549 ? 19.391 -6.379 -24.703 1 90.69 549 ASP A CA 1
ATOM 4353 C C . ASP A 1 549 ? 18.062 -5.836 -25.219 1 90.69 549 ASP A C 1
ATOM 4355 O O . ASP A 1 549 ? 17.484 -6.395 -26.156 1 90.69 549 ASP A O 1
ATOM 4359 N N . PHE A 1 550 ? 17.578 -4.754 -24.578 1 89.88 550 PHE A N 1
ATOM 4360 C CA . PHE A 1 550 ? 16.312 -4.133 -24.953 1 89.88 550 PHE A CA 1
ATOM 4361 C C . PHE A 1 550 ? 16.453 -2.623 -25.078 1 89.88 550 PHE A C 1
ATOM 4363 O O . PHE A 1 550 ? 15.844 -1.866 -24.328 1 89.88 550 PHE A O 1
ATOM 4370 N N . PRO A 1 551 ? 17.109 -2.162 -26 1 87 551 PRO A N 1
ATOM 4371 C CA . PRO A 1 551 ? 17.469 -0.742 -26.094 1 87 551 PRO A CA 1
ATOM 4372 C C . PRO A 1 551 ? 16.266 0.143 -26.422 1 87 551 PRO A C 1
ATOM 4374 O O . PRO A 1 551 ? 16.25 1.32 -26.062 1 87 551 PRO A O 1
ATOM 4377 N N . THR A 1 552 ? 15.203 -0.327 -27.062 1 86.06 552 THR A N 1
ATOM 4378 C CA . THR A 1 552 ? 14.141 0.521 -27.594 1 86.06 552 THR A CA 1
ATOM 4379 C C . THR A 1 552 ? 12.883 0.424 -26.734 1 86.06 552 THR A C 1
ATOM 4381 O O . THR A 1 552 ? 11.93 1.179 -26.922 1 86.06 552 THR A O 1
ATOM 4384 N N . ILE A 1 553 ? 12.859 -0.405 -25.812 1 83.94 553 ILE A N 1
ATOM 4385 C CA . ILE A 1 553 ? 11.633 -0.624 -25.047 1 83.94 553 ILE A CA 1
ATOM 4386 C C . ILE A 1 553 ? 11.484 0.455 -23.984 1 83.94 553 ILE A C 1
ATOM 4388 O O . ILE A 1 553 ? 12.484 0.958 -23.453 1 83.94 553 ILE A O 1
ATOM 4392 N N . ALA A 1 554 ? 10.242 0.895 -23.797 1 83.75 554 ALA A N 1
ATOM 4393 C CA . ALA A 1 554 ? 9.961 1.885 -22.766 1 83.75 554 ALA A CA 1
ATOM 4394 C C . ALA A 1 554 ? 10.336 1.358 -21.375 1 83.75 554 ALA A C 1
ATOM 4396 O O . ALA A 1 554 ? 10.352 0.146 -21.156 1 83.75 554 ALA A O 1
ATOM 4397 N N . SER A 1 555 ? 10.641 2.244 -20.516 1 80.25 555 SER A N 1
ATOM 4398 C CA . SER A 1 555 ? 11.102 1.893 -19.172 1 80.25 555 SER A CA 1
ATOM 4399 C C . SER A 1 555 ? 10.039 1.114 -18.406 1 80.25 555 SER A C 1
ATOM 4401 O O . SER A 1 555 ? 10.359 0.203 -17.641 1 80.25 555 SER A O 1
ATOM 4403 N N . GLU A 1 556 ? 8.82 1.472 -18.609 1 77.56 556 GLU A N 1
ATOM 4404 C CA . GLU A 1 556 ? 7.734 0.793 -17.922 1 77.56 556 GLU A CA 1
ATOM 4405 C C . GLU A 1 556 ? 7.637 -0.671 -18.344 1 77.56 556 GLU A C 1
ATOM 4407 O O . GLU A 1 556 ? 7.281 -1.532 -17.531 1 77.56 556 GLU A O 1
ATOM 4412 N N . ASP A 1 557 ? 8.094 -0.924 -19.516 1 86.44 557 ASP A N 1
ATOM 4413 C CA . ASP A 1 557 ? 8.016 -2.281 -20.062 1 86.44 557 ASP A CA 1
ATOM 4414 C C . ASP A 1 557 ? 9.156 -3.148 -19.516 1 86.44 557 ASP A C 1
ATOM 4416 O O . ASP A 1 557 ? 9.062 -4.375 -19.531 1 86.44 557 ASP A O 1
ATOM 4420 N N . LEU A 1 558 ? 10.133 -2.432 -19.062 1 89.81 558 LEU A N 1
ATOM 4421 C CA . LEU A 1 558 ? 11.258 -3.18 -18.516 1 89.81 558 LEU A CA 1
ATOM 4422 C C . LEU A 1 558 ? 10.836 -3.941 -17.266 1 89.81 558 LEU A C 1
ATOM 4424 O O . LEU A 1 558 ? 11.227 -5.098 -17.078 1 89.81 558 LEU A O 1
ATOM 4428 N N . ILE A 1 559 ? 10.055 -3.32 -16.469 1 89.94 559 ILE A N 1
ATOM 4429 C CA . ILE A 1 559 ? 9.578 -3.963 -15.242 1 89.94 559 ILE A CA 1
ATOM 4430 C C . ILE A 1 559 ? 8.688 -5.156 -15.602 1 89.94 559 ILE A C 1
ATOM 4432 O O . ILE A 1 559 ? 8.828 -6.234 -15.016 1 89.94 559 ILE A O 1
ATOM 4436 N N . LEU A 1 560 ? 7.855 -4.965 -16.578 1 87.56 560 LEU A N 1
ATOM 4437 C CA . LEU A 1 560 ? 6.926 -6.012 -17 1 87.56 560 LEU A CA 1
ATOM 4438 C C . LEU A 1 560 ? 7.684 -7.234 -17.5 1 87.56 560 LEU A C 1
ATOM 4440 O O . LEU A 1 560 ? 7.363 -8.367 -17.125 1 87.56 560 LEU A O 1
ATOM 4444 N N . LYS A 1 561 ? 8.625 -6.992 -18.266 1 89.5 561 LYS A N 1
ATOM 4445 C CA . LYS A 1 561 ? 9.391 -8.086 -18.859 1 89.5 561 LYS A CA 1
ATOM 4446 C C . LYS A 1 561 ? 10.227 -8.805 -17.797 1 89.5 561 LYS A C 1
ATOM 4448 O O . LYS A 1 561 ? 10.445 -10.016 -17.891 1 89.5 561 LYS A O 1
ATOM 4453 N N . THR A 1 562 ? 10.758 -8.031 -16.875 1 93.44 562 THR A N 1
ATOM 4454 C CA . THR A 1 562 ? 11.547 -8.633 -15.805 1 93.44 562 THR A CA 1
ATOM 4455 C C . THR A 1 562 ? 10.68 -9.523 -14.93 1 93.44 562 THR A C 1
ATOM 4457 O O . THR A 1 562 ? 11.094 -10.617 -14.539 1 93.44 562 THR A O 1
ATOM 4460 N N . VAL A 1 563 ? 9.516 -9.086 -14.594 1 91.06 563 VAL A N 1
ATOM 4461 C CA . VAL A 1 563 ? 8.594 -9.836 -13.75 1 91.06 563 VAL A CA 1
ATOM 4462 C C . VAL A 1 563 ? 8.125 -11.086 -14.484 1 91.06 563 VAL A C 1
ATOM 4464 O O . VAL A 1 563 ? 7.961 -12.148 -13.867 1 91.06 563 VAL A O 1
ATOM 4467 N N . GLU A 1 564 ? 7.98 -10.938 -15.75 1 88 564 GLU A N 1
ATOM 4468 C CA . GLU A 1 564 ? 7.598 -12.102 -16.531 1 88 564 GLU A CA 1
ATOM 4469 C C . GLU A 1 564 ? 8.695 -13.164 -16.516 1 88 564 GLU A C 1
ATOM 4471 O O . GLU A 1 564 ? 8.398 -14.359 -16.438 1 88 564 GLU A O 1
ATOM 4476 N N . ALA A 1 565 ? 9.859 -12.695 -16.719 1 92.38 565 ALA A N 1
ATOM 4477 C CA . ALA A 1 565 ? 10.984 -13.625 -16.641 1 92.38 565 ALA A CA 1
ATOM 4478 C C . ALA A 1 565 ? 11 -14.352 -15.297 1 92.38 565 ALA A C 1
ATOM 4480 O O . ALA A 1 565 ? 11.242 -15.555 -15.242 1 92.38 565 ALA A O 1
ATOM 4481 N N . ARG A 1 566 ? 10.758 -13.633 -14.273 1 93.88 566 ARG A N 1
ATOM 4482 C CA . ARG A 1 566 ? 10.727 -14.203 -12.938 1 93.88 566 ARG A CA 1
ATOM 4483 C C . ARG A 1 566 ? 9.609 -15.242 -12.812 1 93.88 566 ARG A C 1
ATOM 4485 O O . ARG A 1 566 ? 9.797 -16.297 -12.211 1 93.88 566 ARG A O 1
ATOM 4492 N N . ARG A 1 567 ? 8.453 -14.961 -13.328 1 89.06 567 ARG A N 1
ATOM 4493 C CA . ARG A 1 567 ? 7.32 -15.883 -13.266 1 89.06 567 ARG A CA 1
ATOM 4494 C C . ARG A 1 567 ? 7.621 -17.172 -14.008 1 89.06 567 ARG A C 1
ATOM 4496 O O . ARG A 1 567 ? 7.211 -18.25 -13.57 1 89.06 567 ARG A O 1
ATOM 4503 N N . ILE A 1 568 ? 8.289 -17.016 -15.07 1 86.88 568 ILE A N 1
ATOM 4504 C CA . ILE A 1 568 ? 8.672 -18.188 -15.852 1 86.88 568 ILE A CA 1
ATOM 4505 C C . ILE A 1 568 ? 9.672 -19.031 -15.062 1 86.88 568 ILE A C 1
ATOM 4507 O O . ILE A 1 568 ? 9.586 -20.25 -15.055 1 86.88 568 ILE A O 1
ATOM 4511 N N . ALA A 1 569 ? 10.586 -18.344 -14.414 1 89.25 569 ALA A N 1
ATOM 4512 C CA . ALA A 1 569 ? 11.531 -19.047 -13.547 1 89.25 569 ALA A CA 1
ATOM 4513 C C . ALA A 1 569 ? 10.789 -19.859 -12.477 1 89.25 569 ALA A C 1
ATOM 4515 O O . ALA A 1 569 ? 11.141 -21 -12.203 1 89.25 569 ALA A O 1
ATOM 4516 N N . MET A 1 570 ? 9.773 -19.266 -11.93 1 86.69 570 MET A N 1
ATOM 4517 C CA . MET A 1 570 ? 8.984 -19.922 -10.891 1 86.69 570 MET A CA 1
ATOM 4518 C C . MET A 1 570 ? 8.227 -21.125 -11.461 1 86.69 570 MET A C 1
ATOM 4520 O O . MET A 1 570 ? 8.242 -22.203 -10.875 1 86.69 570 MET A O 1
ATOM 4524 N N . ARG A 1 571 ? 7.656 -20.938 -12.602 1 77.94 571 ARG A N 1
ATOM 4525 C CA . ARG A 1 571 ? 6.863 -21.984 -13.227 1 77.94 571 ARG A CA 1
ATOM 4526 C C . ARG A 1 571 ? 7.738 -23.172 -13.617 1 77.94 571 ARG A C 1
ATOM 4528 O O . ARG A 1 571 ? 7.297 -24.328 -13.562 1 77.94 571 ARG A O 1
ATOM 4535 N N . ARG A 1 572 ? 8.938 -22.812 -14 1 75.69 572 ARG A N 1
ATOM 4536 C CA . ARG A 1 572 ? 9.859 -23.844 -14.445 1 75.69 572 ARG A CA 1
ATOM 4537 C C . ARG A 1 572 ? 10.734 -24.328 -13.297 1 75.69 572 ARG A C 1
ATOM 4539 O O . ARG A 1 572 ? 11.672 -25.109 -13.508 1 75.69 572 ARG A O 1
ATOM 4546 N N . ASN A 1 573 ? 10.445 -23.797 -12.078 1 79.44 573 ASN A N 1
ATOM 4547 C CA . ASN A 1 573 ? 11.172 -24.141 -10.867 1 79.44 573 ASN A CA 1
ATOM 4548 C C . ASN A 1 573 ? 12.664 -23.875 -11.008 1 79.44 573 ASN A C 1
ATOM 4550 O O . ASN A 1 573 ? 13.484 -24.75 -10.719 1 79.44 573 ASN A O 1
ATOM 4554 N N . ARG A 1 574 ? 12.977 -22.797 -11.664 1 82.5 574 ARG A N 1
ATOM 4555 C CA . ARG A 1 574 ? 14.344 -22.312 -11.773 1 82.5 574 ARG A CA 1
ATOM 4556 C C . ARG A 1 574 ? 14.594 -21.156 -10.812 1 82.5 574 ARG A C 1
ATOM 4558 O O . ARG A 1 574 ? 13.648 -20.5 -10.367 1 82.5 574 ARG A O 1
ATOM 4565 N N . HIS A 1 575 ? 15.891 -21.016 -10.578 1 87.62 575 HIS A N 1
ATOM 4566 C CA . HIS A 1 575 ? 16.234 -19.922 -9.68 1 87.62 575 HIS A CA 1
ATOM 4567 C C . HIS A 1 575 ? 16.156 -18.578 -10.391 1 87.62 575 HIS A C 1
ATOM 4569 O O . HIS A 1 575 ? 15.891 -17.547 -9.758 1 87.62 575 HIS A O 1
ATOM 4575 N N . LEU A 1 576 ? 16.5 -18.656 -11.648 1 92.06 576 LEU A N 1
ATOM 4576 C CA . LEU A 1 576 ? 16.609 -17.391 -12.375 1 92.06 576 LEU A CA 1
ATOM 4577 C C . LEU A 1 576 ? 16.266 -17.594 -13.852 1 92.06 576 LEU A C 1
ATOM 4579 O O . LEU A 1 576 ? 16.578 -18.641 -14.43 1 92.06 576 LEU A O 1
ATOM 4583 N N . CYS A 1 577 ? 15.648 -16.562 -14.422 1 91.94 577 CYS A N 1
ATOM 4584 C CA . CYS A 1 577 ? 15.406 -16.531 -15.859 1 91.94 577 CYS A CA 1
ATOM 4585 C C . CYS A 1 577 ? 15.758 -15.164 -16.438 1 91.94 577 CYS A C 1
ATOM 4587 O O . CYS A 1 577 ? 15.43 -14.133 -15.852 1 91.94 577 CYS A O 1
ATOM 4589 N N . ASN A 1 578 ? 16.5 -15.188 -17.5 1 93.38 578 ASN A N 1
ATOM 4590 C CA . ASN A 1 578 ? 16.828 -13.953 -18.188 1 93.38 578 ASN A CA 1
ATOM 4591 C C . ASN A 1 578 ? 15.789 -13.609 -19.25 1 93.38 578 ASN A C 1
ATOM 4593 O O . ASN A 1 578 ? 15.406 -14.461 -20.047 1 93.38 578 ASN A O 1
ATOM 4597 N N . ALA A 1 579 ? 15.367 -12.383 -19.266 1 92 579 ALA A N 1
ATOM 4598 C CA . ALA A 1 579 ? 14.336 -11.938 -20.188 1 92 579 ALA A CA 1
ATOM 4599 C C . ALA A 1 579 ? 14.773 -12.141 -21.641 1 92 579 ALA A C 1
ATOM 4601 O O . ALA A 1 579 ? 13.945 -12.375 -22.516 1 92 579 ALA A O 1
ATOM 4602 N N . ARG A 1 580 ? 16.094 -12.078 -21.875 1 89.44 580 ARG A N 1
ATOM 4603 C CA . ARG A 1 580 ? 16.625 -12.258 -23.234 1 89.44 580 ARG A CA 1
ATOM 4604 C C . ARG A 1 580 ? 16.297 -13.641 -23.766 1 89.44 580 ARG A C 1
ATOM 4606 O O . ARG A 1 580 ? 16.047 -13.805 -24.969 1 89.44 580 ARG A O 1
ATOM 4613 N N . GLU A 1 581 ? 16.188 -14.641 -22.875 1 86.12 581 GLU A N 1
ATOM 4614 C CA . GLU A 1 581 ? 15.883 -16.016 -23.266 1 86.12 581 GLU A CA 1
ATOM 4615 C C . GLU A 1 581 ? 14.438 -16.156 -23.734 1 86.12 581 GLU A C 1
ATOM 4617 O O . GLU A 1 581 ? 14.102 -17.094 -24.438 1 86.12 581 GLU A O 1
ATOM 4622 N N . LEU A 1 582 ? 13.625 -15.273 -23.328 1 85.38 582 LEU A N 1
ATOM 4623 C CA . LEU A 1 582 ? 12.203 -15.359 -23.609 1 85.38 582 LEU A CA 1
ATOM 4624 C C . LEU A 1 582 ? 11.859 -14.625 -24.906 1 85.38 582 LEU A C 1
ATOM 4626 O O . LEU A 1 582 ? 10.727 -14.695 -25.391 1 85.38 582 LEU A O 1
ATOM 4630 N N . MET A 1 583 ? 12.852 -13.984 -25.438 1 82.31 583 MET A N 1
ATOM 4631 C CA . MET A 1 583 ? 12.617 -13.211 -26.641 1 82.31 583 MET A CA 1
ATOM 4632 C C . MET A 1 583 ? 12.117 -14.109 -27.781 1 82.31 583 MET A C 1
ATOM 4634 O O . MET A 1 583 ? 11.258 -13.703 -28.562 1 82.31 583 MET A O 1
ATOM 4638 N N . LYS A 1 584 ? 12.633 -15.359 -27.719 1 76.69 584 LYS A N 1
ATOM 4639 C CA . LYS A 1 584 ? 12.219 -16.297 -28.75 1 76.69 584 LYS A CA 1
ATOM 4640 C C . LYS A 1 584 ? 10.781 -16.766 -28.531 1 76.69 584 LYS A C 1
ATOM 4642 O O . LYS A 1 584 ? 10.07 -17.062 -29.5 1 76.69 584 LYS A O 1
ATOM 4647 N N . GLU A 1 585 ? 10.414 -16.766 -27.297 1 78.06 585 GLU A N 1
ATOM 4648 C CA . GLU A 1 585 ? 9.086 -17.266 -26.938 1 78.06 585 GLU A CA 1
ATOM 4649 C C . GLU A 1 585 ? 8.07 -16.125 -26.922 1 78.06 585 GLU A C 1
ATOM 4651 O O . GLU A 1 585 ? 6.871 -16.359 -26.734 1 78.06 585 GLU A O 1
ATOM 4656 N N . GLU A 1 586 ? 8.578 -14.992 -27.094 1 77.12 586 GLU A N 1
ATOM 4657 C CA . GLU A 1 586 ? 7.723 -13.812 -26.953 1 77.12 586 GLU A CA 1
ATOM 4658 C C . GLU A 1 586 ? 6.598 -13.812 -27.984 1 77.12 586 GLU A C 1
ATOM 4660 O O . GLU A 1 586 ? 5.457 -13.469 -27.656 1 77.12 586 GLU A O 1
ATOM 4665 N N . ARG A 1 587 ? 6.957 -14.203 -29.234 1 76.62 587 ARG A N 1
ATOM 4666 C CA . ARG A 1 587 ? 5.938 -14.234 -30.281 1 76.62 587 ARG A CA 1
ATOM 4667 C C . ARG A 1 587 ? 4.859 -15.266 -29.969 1 76.62 587 ARG A C 1
ATOM 4669 O O . ARG A 1 587 ? 3.67 -15 -30.156 1 76.62 587 ARG A O 1
ATOM 4676 N N . THR A 1 588 ? 5.379 -16.375 -29.438 1 76.62 588 THR A N 1
ATOM 4677 C CA . THR A 1 588 ? 4.434 -17.422 -29.062 1 76.62 588 THR A CA 1
ATOM 4678 C C . THR A 1 588 ? 3.531 -16.969 -27.922 1 76.62 588 THR A C 1
ATOM 4680 O O . THR A 1 588 ? 2.328 -17.234 -27.938 1 76.62 588 THR A O 1
ATOM 4683 N N . ARG A 1 589 ? 4.051 -16.266 -27.125 1 78.12 589 ARG A N 1
ATOM 4684 C CA . ARG A 1 589 ? 3.301 -15.789 -25.969 1 78.12 589 ARG A CA 1
ATOM 4685 C C . ARG A 1 589 ? 2.277 -14.734 -26.391 1 78.12 589 ARG A C 1
ATOM 4687 O O . ARG A 1 589 ? 1.138 -14.75 -25.922 1 78.12 589 ARG A O 1
ATOM 4694 N N . GLN A 1 590 ? 2.676 -13.852 -27.125 1 78.81 590 GLN A N 1
ATOM 4695 C CA . GLN A 1 590 ? 1.761 -12.82 -27.609 1 78.81 590 GLN A CA 1
ATOM 4696 C C . GLN A 1 590 ? 0.604 -13.438 -28.391 1 78.81 590 GLN A C 1
ATOM 4698 O O . GLN A 1 590 ? -0.54 -12.992 -28.266 1 78.81 590 GLN A O 1
ATOM 4703 N N . ASN A 1 591 ? 1.006 -14.469 -29.094 1 80.56 591 ASN A N 1
ATOM 4704 C CA . ASN A 1 591 ? -0.024 -15.188 -29.828 1 80.56 591 ASN A CA 1
ATOM 4705 C C . ASN A 1 591 ? -1.035 -15.844 -28.906 1 80.56 591 ASN A C 1
ATOM 4707 O O . ASN A 1 591 ? -2.234 -15.852 -29.188 1 80.56 591 ASN A O 1
ATOM 4711 N N . GLN A 1 592 ? -0.545 -16.328 -27.875 1 80.56 592 GLN A N 1
ATOM 4712 C CA . GLN A 1 592 ? -1.424 -16.969 -26.906 1 80.56 592 GLN A CA 1
ATOM 4713 C C . GLN A 1 592 ? -2.377 -15.945 -26.281 1 80.56 592 GLN A C 1
ATOM 4715 O O . GLN A 1 592 ? -3.555 -16.25 -26.062 1 80.56 592 GLN A O 1
ATOM 4720 N N . LEU A 1 593 ? -1.877 -14.805 -26.047 1 78.94 593 LEU A N 1
ATOM 4721 C CA . LEU A 1 593 ? -2.713 -13.758 -25.469 1 78.94 593 LEU A CA 1
ATOM 4722 C C . LEU A 1 593 ? -3.771 -13.297 -26.453 1 78.94 593 LEU A C 1
ATOM 4724 O O . LEU A 1 593 ? -4.91 -13.016 -26.078 1 78.94 593 LEU A O 1
ATOM 4728 N N . ASP A 1 594 ? -3.4 -13.203 -27.656 1 82.88 594 ASP A N 1
ATOM 4729 C CA . ASP A 1 594 ? -4.34 -12.828 -28.719 1 82.88 594 ASP A CA 1
ATOM 4730 C C . ASP A 1 594 ? -5.457 -13.867 -28.844 1 82.88 594 ASP A C 1
ATOM 4732 O O . ASP A 1 594 ? -6.617 -13.508 -29.062 1 82.88 594 ASP A O 1
ATOM 4736 N N . TRP A 1 595 ? -5.074 -15.047 -28.641 1 85.62 595 TRP A N 1
ATOM 4737 C CA . TRP A 1 595 ? -6.059 -16.125 -28.75 1 85.62 595 TRP A CA 1
ATOM 4738 C C . TRP A 1 595 ? -7.07 -16.047 -27.609 1 85.62 595 TRP A C 1
ATOM 4740 O O . TRP A 1 595 ? -8.242 -16.375 -27.797 1 85.62 595 TRP A O 1
ATOM 4750 N N . LEU A 1 596 ? -6.648 -15.703 -26.438 1 82.81 596 LEU A N 1
ATOM 4751 C CA . LEU A 1 596 ? -7.586 -15.57 -25.328 1 82.81 596 LEU A CA 1
ATOM 4752 C C . LEU A 1 596 ? -8.695 -14.586 -25.672 1 82.81 596 LEU A C 1
ATOM 4754 O O . LEU A 1 596 ? -9.875 -14.852 -25.391 1 82.81 596 LEU A O 1
ATOM 4758 N N . THR A 1 597 ? -8.312 -13.516 -26.328 1 79.81 597 THR A N 1
ATOM 4759 C CA . THR A 1 597 ? -9.281 -12.5 -26.734 1 79.81 597 THR A CA 1
ATOM 4760 C C . THR A 1 597 ? -10.164 -13.023 -27.859 1 79.81 597 THR A C 1
ATOM 4762 O O . THR A 1 597 ? -11.383 -12.82 -27.844 1 79.81 597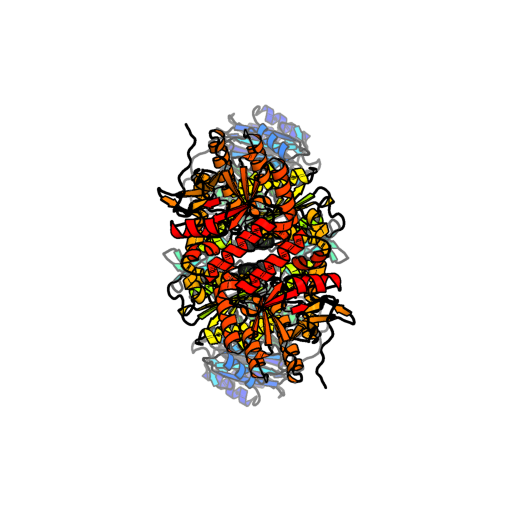 THR A O 1
ATOM 4765 N N . CYS A 1 598 ? -9.547 -13.641 -28.766 1 84.94 598 CYS A N 1
ATOM 4766 C CA . CYS A 1 598 ? -10.266 -14.172 -29.906 1 84.94 598 CYS A CA 1
ATOM 4767 C C . CYS A 1 598 ? -11.297 -15.203 -29.484 1 84.94 598 CYS A C 1
ATOM 4769 O O . CYS A 1 598 ? -12.43 -15.195 -29.953 1 84.94 598 CYS A O 1
ATOM 4771 N N . VAL A 1 599 ? -10.906 -16.062 -28.562 1 87.56 599 VAL A N 1
ATOM 4772 C CA . VAL A 1 599 ? -11.797 -17.109 -28.094 1 87.56 599 VAL A CA 1
ATOM 4773 C C . VAL A 1 599 ? -12.961 -16.5 -27.312 1 87.56 599 VAL A C 1
ATOM 4775 O O . VAL A 1 599 ? -14.109 -16.922 -27.469 1 87.56 599 VAL A O 1
ATOM 4778 N N . ASN A 1 600 ? -12.641 -15.578 -26.531 1 83.69 600 ASN A N 1
ATOM 4779 C CA . ASN A 1 600 ? -13.695 -14.906 -25.781 1 83.69 600 ASN A CA 1
ATOM 4780 C C . ASN A 1 600 ? -14.703 -14.242 -26.703 1 83.69 600 ASN A C 1
ATOM 4782 O O . ASN A 1 600 ? -15.906 -14.281 -26.453 1 83.69 600 ASN A O 1
ATOM 4786 N N . ARG A 1 601 ? -14.266 -13.625 -27.719 1 83.88 601 ARG A N 1
ATOM 4787 C CA . ARG A 1 601 ? -15.117 -12.984 -28.719 1 83.88 601 ARG A CA 1
ATOM 4788 C C . ARG A 1 601 ? -15.961 -14.023 -29.453 1 83.88 601 ARG A C 1
ATOM 4790 O O . ARG A 1 601 ? -17.156 -13.805 -29.688 1 83.88 601 ARG A O 1
ATOM 4797 N N . ALA A 1 602 ? -15.344 -15.078 -29.812 1 87.31 602 ALA A N 1
ATOM 4798 C CA . ALA A 1 602 ? -16.047 -16.141 -30.516 1 87.31 602 ALA A CA 1
ATOM 4799 C C . ALA A 1 602 ? -17.203 -16.688 -29.672 1 87.31 602 ALA A C 1
ATOM 4801 O O . ALA A 1 602 ? -18.266 -17 -30.203 1 87.31 602 ALA A O 1
ATOM 4802 N N . ILE A 1 603 ? -17 -16.844 -28.391 1 85.38 603 ILE A N 1
ATOM 4803 C CA . ILE A 1 603 ? -18.031 -17.328 -27.5 1 85.38 603 ILE A CA 1
ATOM 4804 C C . ILE A 1 603 ? -19.188 -16.328 -27.453 1 85.38 603 ILE A C 1
ATOM 4806 O O . ILE A 1 603 ? -20.359 -16.734 -27.516 1 85.38 603 ILE A O 1
ATOM 4810 N N . SER A 1 604 ? -18.828 -15.094 -27.375 1 80.12 604 SER A N 1
ATOM 4811 C CA . SER A 1 604 ? -19.828 -14.047 -27.234 1 80.12 604 SER A CA 1
ATOM 4812 C C . SER A 1 604 ? -20.625 -13.891 -28.531 1 80.12 604 SER A C 1
ATOM 4814 O O . SER A 1 604 ? -21.812 -13.57 -28.484 1 80.12 604 SER A O 1
ATOM 4816 N N . GLN A 1 605 ? -20 -14.172 -29.672 1 82.5 605 GLN A N 1
ATOM 4817 C CA . GLN A 1 605 ? -20.625 -13.969 -30.969 1 82.5 605 GLN A CA 1
ATOM 4818 C C . GLN A 1 605 ? -21.109 -15.289 -31.562 1 82.5 605 GLN A C 1
ATOM 4820 O O . GLN A 1 605 ? -21.359 -15.375 -32.781 1 82.5 605 GLN A O 1
ATOM 4825 N N . LYS A 1 606 ? -21.156 -16.375 -30.828 1 84.81 606 LYS A N 1
ATOM 4826 C CA . LYS A 1 606 ? -21.594 -17.688 -31.266 1 84.81 606 LYS A CA 1
ATOM 4827 C C . LYS A 1 606 ? -20.781 -18.172 -32.469 1 84.81 606 LYS A C 1
ATOM 4829 O O . LYS A 1 606 ? -21.344 -18.656 -33.438 1 84.81 606 LYS A O 1
ATOM 4834 N N . GLY A 1 607 ? -19.547 -17.891 -32.344 1 88.31 607 GLY A N 1
ATOM 4835 C CA . GLY A 1 607 ? -18.625 -18.281 -33.406 1 88.31 607 GLY A CA 1
ATOM 4836 C C . GLY A 1 607 ? -17.984 -19.641 -33.188 1 88.31 607 GLY A C 1
ATOM 4837 O O . GLY A 1 607 ? -17 -19.984 -33.844 1 88.31 607 GLY A O 1
ATOM 4838 N N . VAL A 1 608 ? -18.531 -20.469 -32.312 1 92.19 608 VAL A N 1
ATOM 4839 C CA . VAL A 1 608 ? -18.047 -21.828 -32.062 1 92.19 608 VAL A CA 1
ATOM 4840 C C . VAL A 1 608 ? -18.766 -22.797 -33 1 92.19 608 VAL A C 1
ATOM 4842 O O . VAL A 1 608 ? -19.984 -22.938 -32.938 1 92.19 608 VAL A O 1
ATOM 4845 N N . LEU A 1 609 ? -17.969 -23.438 -33.844 1 93.56 609 LEU A N 1
ATOM 4846 C CA . LEU A 1 609 ? -18.531 -24.297 -34.875 1 93.56 609 LEU A CA 1
ATOM 4847 C C . LEU A 1 609 ? -18.25 -25.766 -34.562 1 93.56 609 LEU A C 1
ATOM 4849 O O . LEU A 1 609 ? -17.234 -26.094 -33.938 1 93.56 609 LEU A O 1
ATOM 4853 N N . VAL A 1 610 ? -19.141 -26.641 -35 1 95.31 610 VAL A N 1
ATOM 4854 C CA . VAL A 1 610 ? -19 -28.078 -34.812 1 95.31 610 VAL A CA 1
ATOM 4855 C C . VAL A 1 610 ? -18.609 -28.75 -36.125 1 95.31 610 VAL A C 1
ATOM 4857 O O . VAL A 1 610 ? -19.328 -28.609 -37.125 1 95.31 610 VAL A O 1
ATOM 4860 N N . TYR A 1 611 ? -17.531 -29.328 -36.125 1 95.5 611 TYR A N 1
ATOM 4861 C CA . TYR A 1 611 ? -17.078 -30.172 -37.219 1 95.5 611 TYR A CA 1
ATOM 4862 C C . TYR A 1 611 ? -17.109 -31.641 -36.844 1 95.5 611 TYR A C 1
ATOM 4864 O O . TYR A 1 611 ? -17 -31.984 -35.656 1 95.5 611 TYR A O 1
ATOM 4872 N N . GLY A 1 612 ? -17.344 -32.5 -37.812 1 95.69 612 GLY A N 1
ATOM 4873 C CA . GLY A 1 612 ? -17.344 -33.938 -37.594 1 95.69 612 GLY A CA 1
ATOM 4874 C C . GLY A 1 612 ? -16.359 -34.688 -38.438 1 95.69 612 GLY A C 1
ATOM 4875 O O . GLY A 1 612 ? -16.234 -34.438 -39.656 1 95.69 612 GLY A O 1
ATOM 4876 N N . GLN A 1 613 ? -15.625 -35.531 -37.781 1 96 613 GLN A N 1
ATOM 4877 C CA . GLN A 1 613 ? -14.758 -36.438 -38.531 1 96 613 GLN A CA 1
ATOM 4878 C C . GLN A 1 613 ? -15.25 -37.875 -38.375 1 96 613 GLN A C 1
ATOM 4880 O O . GLN A 1 613 ? -15.406 -38.406 -37.281 1 96 613 GLN A O 1
ATOM 4885 N N . PRO A 1 614 ? -15.5 -38.5 -39.469 1 96.31 614 PRO A N 1
ATOM 4886 C CA . PRO A 1 614 ? -16.062 -39.875 -39.406 1 96.31 614 PRO A CA 1
ATOM 4887 C C . PRO A 1 614 ? -15.062 -40.906 -38.969 1 96.31 614 PRO A C 1
ATOM 4889 O O . PRO A 1 614 ? -13.875 -40.812 -39.281 1 96.31 614 PRO A O 1
ATOM 4892 N N . ILE A 1 615 ? -15.469 -41.875 -38.219 1 97.62 615 ILE A N 1
ATOM 4893 C CA . ILE A 1 615 ? -14.734 -43.062 -37.781 1 97.62 615 ILE A CA 1
ATOM 4894 C C . ILE A 1 615 ? -15.359 -44.281 -38.438 1 97.62 615 ILE A C 1
ATOM 4896 O O . ILE A 1 615 ? -16.578 -44.5 -38.375 1 97.62 615 ILE A O 1
ATOM 4900 N N . TYR A 1 616 ? -14.477 -45.125 -39.031 1 97.81 616 TYR A N 1
ATOM 4901 C CA . TYR A 1 616 ? -14.984 -46.25 -39.812 1 97.81 616 TYR A CA 1
ATOM 4902 C C . TYR A 1 616 ? -14.578 -47.562 -39.188 1 97.81 616 TYR A C 1
ATOM 4904 O O . TYR A 1 616 ? -13.562 -47.656 -38.5 1 97.81 616 TYR A O 1
ATOM 4912 N N . LYS A 1 617 ? -15.32 -48.594 -39.438 1 97.81 617 LYS A N 1
ATOM 4913 C CA . LYS A 1 617 ? -14.953 -49.938 -39.031 1 97.81 617 LYS A CA 1
ATOM 4914 C C . LYS A 1 617 ? -13.812 -50.469 -39.875 1 97.81 617 LYS A C 1
ATOM 4916 O O . LYS A 1 617 ? -13.781 -50.25 -41.094 1 97.81 617 LYS A O 1
ATOM 4921 N N . ALA A 1 618 ? -12.992 -51.156 -39.25 1 97.25 618 ALA A N 1
ATOM 4922 C CA . ALA A 1 618 ? -11.898 -51.75 -40 1 97.25 618 ALA A CA 1
ATOM 4923 C C . ALA A 1 618 ? -12.422 -52.812 -40.969 1 97.25 618 ALA A C 1
ATOM 4925 O O . ALA A 1 618 ? -13.414 -53.469 -40.688 1 97.25 618 ALA A O 1
ATOM 4926 N N . HIS A 1 619 ? -11.844 -52.969 -42.156 1 94.44 619 HIS A N 1
ATOM 4927 C CA . HIS A 1 619 ? -12.094 -53.969 -43.188 1 94.44 619 HIS A CA 1
ATOM 4928 C C . HIS A 1 619 ? -13.352 -53.625 -43.969 1 94.44 619 HIS A C 1
ATOM 4930 O O . HIS A 1 619 ? -13.289 -53.469 -45.188 1 94.44 619 HIS A O 1
ATOM 4936 N N . THR A 1 620 ? -14.57 -53.375 -43.25 1 95.56 620 THR A N 1
ATOM 4937 C CA . THR A 1 620 ? -15.812 -53.125 -43.938 1 95.56 620 THR A CA 1
ATOM 4938 C C . THR A 1 620 ? -15.898 -51.656 -44.375 1 95.56 620 THR A C 1
ATOM 4940 O O . THR A 1 620 ? -16.625 -51.312 -45.281 1 95.56 620 THR A O 1
ATOM 4943 N N . HIS A 1 621 ? -15.25 -50.75 -43.625 1 95.94 621 HIS A N 1
ATOM 4944 C CA . HIS A 1 621 ? -15.227 -49.312 -43.875 1 95.94 621 HIS A CA 1
ATOM 4945 C C . HIS A 1 621 ? -16.625 -48.719 -43.812 1 95.94 621 HIS A C 1
ATOM 4947 O O . HIS A 1 621 ? -16.984 -47.844 -44.594 1 95.94 621 HIS A O 1
ATOM 4953 N N . GLU A 1 622 ? -17.406 -49.344 -42.938 1 95.94 622 GLU A N 1
ATOM 4954 C CA . GLU A 1 622 ? -18.703 -48.781 -42.625 1 95.94 622 GLU A CA 1
ATOM 4955 C C . GLU A 1 622 ? -18.594 -47.688 -41.562 1 95.94 622 GLU A C 1
ATOM 4957 O O . GLU A 1 622 ? -17.781 -47.781 -40.656 1 95.94 622 GLU A O 1
ATOM 4962 N N . LEU A 1 623 ? -19.422 -46.656 -41.719 1 95.69 623 LEU A N 1
ATOM 4963 C CA . LEU A 1 623 ? -19.406 -45.562 -40.781 1 95.69 623 LEU A CA 1
ATOM 4964 C C . LEU A 1 623 ? -19.844 -46.031 -39.375 1 95.69 623 LEU A C 1
ATOM 4966 O O . LEU A 1 623 ? -20.922 -46.594 -39.219 1 95.69 623 LEU A O 1
ATOM 4970 N N . ALA A 1 624 ? -19 -45.906 -38.438 1 96.06 624 ALA A N 1
ATOM 4971 C CA . ALA A 1 624 ? -19.281 -46.375 -37.062 1 96.06 624 ALA A CA 1
ATOM 4972 C C . ALA A 1 624 ? -19.719 -45.219 -36.188 1 96.06 624 ALA A C 1
ATOM 4974 O O . ALA A 1 624 ? -20.672 -45.375 -35.406 1 96.06 624 ALA A O 1
ATOM 4975 N N . SER A 1 625 ? -19.016 -44.156 -36.25 1 96.31 625 SER A N 1
ATOM 4976 C CA . SER A 1 625 ? -19.297 -42.969 -35.406 1 96.31 625 SER A CA 1
ATOM 4977 C C . SER A 1 625 ? -18.656 -41.719 -36 1 96.31 625 SER A C 1
ATOM 4979 O O . SER A 1 625 ? -17.984 -41.781 -37.031 1 96.31 625 SER A O 1
ATOM 4981 N N . THR A 1 626 ? -18.984 -40.594 -35.438 1 96.12 626 THR A N 1
ATOM 4982 C CA . THR A 1 626 ? -18.422 -39.312 -35.844 1 96.12 626 THR A CA 1
ATOM 4983 C C . THR A 1 626 ? -17.891 -38.562 -34.625 1 96.12 626 THR A C 1
ATOM 4985 O O . THR A 1 626 ? -18.609 -38.406 -33.625 1 96.12 626 THR A O 1
ATOM 4988 N N . GLU A 1 627 ? -16.641 -38.188 -34.656 1 96.62 627 GLU A N 1
ATOM 4989 C CA . GLU A 1 627 ? -16.078 -37.375 -33.625 1 96.62 627 GLU A CA 1
ATOM 4990 C C . GLU A 1 627 ? -16.375 -35.875 -33.844 1 96.62 627 GLU A C 1
ATOM 4992 O O . GLU A 1 627 ? -16.078 -35.344 -34.938 1 96.62 627 GLU A O 1
ATOM 4997 N N . CYS A 1 628 ? -17 -35.312 -32.906 1 95.94 628 CYS A N 1
ATOM 4998 C CA . CYS A 1 628 ? -17.281 -33.875 -33.031 1 95.94 628 CYS A CA 1
ATOM 4999 C C . CYS A 1 628 ? -16.062 -33.062 -32.625 1 95.94 628 CYS A C 1
ATOM 5001 O O . CYS A 1 628 ? -15.516 -33.219 -31.531 1 95.94 628 CYS A O 1
ATOM 5003 N N . LEU A 1 629 ? -15.617 -32.25 -33.5 1 95.25 629 LEU A N 1
ATOM 5004 C CA . LEU A 1 629 ? -14.43 -31.438 -33.312 1 95.25 629 LEU A CA 1
ATOM 5005 C C . LEU A 1 629 ? -14.789 -29.953 -33.281 1 95.25 629 LEU A C 1
ATOM 5007 O O . LEU A 1 629 ? -15.68 -29.516 -34 1 95.25 629 LEU A O 1
ATOM 5011 N N . MET A 1 630 ? -14.031 -29.234 -32.438 1 94.38 630 MET A N 1
ATOM 5012 C CA . MET A 1 630 ? -14.297 -27.812 -32.25 1 94.38 630 MET A CA 1
ATOM 5013 C C . MET A 1 630 ? -13.555 -26.984 -33.312 1 94.38 630 MET A C 1
ATOM 5015 O O . MET A 1 630 ? -12.398 -27.266 -33.625 1 94.38 630 MET A O 1
ATOM 5019 N N . ARG A 1 631 ? -14.203 -26.031 -33.875 1 94.88 631 ARG A N 1
ATOM 5020 C CA . ARG A 1 631 ? -13.594 -24.953 -34.688 1 94.88 631 ARG A CA 1
ATOM 5021 C C . ARG A 1 631 ? -14.094 -23.594 -34.219 1 94.88 631 ARG A C 1
ATOM 5023 O O . ARG A 1 631 ? -15.172 -23.484 -33.625 1 94.88 631 ARG A O 1
ATOM 5030 N N . ILE A 1 632 ? -13.281 -22.594 -34.406 1 92.5 632 ILE A N 1
ATOM 5031 C CA . ILE A 1 632 ? -13.703 -21.234 -34.094 1 92.5 632 ILE A CA 1
ATOM 5032 C C . ILE A 1 632 ? -13.641 -20.375 -35.344 1 92.5 632 ILE A C 1
ATOM 5034 O O . ILE A 1 632 ? -12.711 -20.5 -36.125 1 92.5 632 ILE A O 1
ATOM 5038 N N . GLN A 1 633 ? -14.688 -19.609 -35.469 1 91.88 633 GLN A N 1
ATOM 5039 C CA . GLN A 1 633 ? -14.742 -18.688 -36.594 1 91.88 633 GLN A CA 1
ATOM 5040 C C . GLN A 1 633 ? -14.484 -17.25 -36.156 1 91.88 633 GLN A C 1
ATOM 5042 O O . GLN A 1 633 ? -15.133 -16.766 -35.219 1 91.88 633 GLN A O 1
ATOM 5047 N N . GLU A 1 634 ? -13.492 -16.641 -36.688 1 82.75 634 GLU A N 1
ATOM 5048 C CA . GLU A 1 634 ? -13.211 -15.219 -36.469 1 82.75 634 GLU A CA 1
ATOM 5049 C C . GLU A 1 634 ? -13.109 -14.469 -37.812 1 82.75 634 GLU A C 1
ATOM 5051 O O . GLU A 1 634 ? -12.234 -14.75 -38.625 1 82.75 634 GLU A O 1
ATOM 5056 N N . ASP A 1 635 ? -13.961 -13.227 -37.969 1 73.19 635 ASP A N 1
ATOM 5057 C CA . ASP A 1 635 ? -14.039 -12.375 -39.156 1 73.19 635 ASP A CA 1
ATOM 5058 C C . ASP A 1 635 ? -14.25 -13.211 -40.406 1 73.19 635 ASP A C 1
ATOM 5060 O O . ASP A 1 635 ? -14.211 -12.688 -41.531 1 73.19 635 ASP A O 1
ATOM 5064 N N . ASP A 1 636 ? -13.719 -14.258 -41 1 82.31 636 ASP A N 1
ATOM 5065 C CA . ASP A 1 636 ? -13.914 -15.125 -42.156 1 82.31 636 ASP A CA 1
ATOM 5066 C C . ASP A 1 636 ? -12.922 -16.281 -42.156 1 82.31 636 ASP A C 1
ATOM 5068 O O . ASP A 1 636 ? -12.828 -17.031 -43.125 1 82.31 636 ASP A O 1
ATOM 5072 N N . GLN A 1 637 ? -12.383 -16.406 -41.125 1 90.62 637 GLN A N 1
ATOM 5073 C CA . GLN A 1 637 ? -11.422 -17.5 -41.062 1 90.62 637 GLN A CA 1
ATOM 5074 C C . GLN A 1 637 ? -11.828 -18.516 -40 1 90.62 637 GLN A C 1
ATOM 5076 O O . GLN A 1 637 ? -12.391 -18.156 -38.969 1 90.62 637 GLN A O 1
ATOM 5081 N N . ILE A 1 638 ? -11.609 -19.75 -40.344 1 93.19 638 ILE A N 1
ATOM 5082 C CA . ILE A 1 638 ? -11.898 -20.859 -39.438 1 93.19 638 ILE A CA 1
ATOM 5083 C C . ILE A 1 638 ? -10.594 -21.438 -38.906 1 93.19 638 ILE A C 1
ATOM 5085 O O . ILE A 1 638 ? -9.68 -21.75 -39.688 1 93.19 638 ILE A O 1
ATOM 5089 N N . PHE A 1 639 ? -10.578 -21.531 -37.625 1 93.75 639 PHE A N 1
ATOM 5090 C CA . PHE A 1 639 ? -9.344 -22 -36.969 1 93.75 639 PHE A CA 1
ATOM 5091 C C . PHE A 1 639 ? -9.562 -23.344 -36.281 1 93.75 639 PHE A C 1
ATOM 5093 O O . PHE A 1 639 ? -10.609 -23.578 -35.688 1 93.75 639 PHE A O 1
ATOM 5100 N N . ALA A 1 640 ? -8.547 -24.25 -36.344 1 92.88 640 ALA A N 1
ATOM 5101 C CA . ALA A 1 640 ? -8.555 -25.547 -35.688 1 92.88 640 ALA A CA 1
ATOM 5102 C C . ALA A 1 640 ? -8.125 -25.438 -34.219 1 92.88 640 ALA A C 1
ATOM 5104 O O . ALA A 1 640 ? -7.477 -24.469 -33.844 1 92.88 640 ALA A O 1
ATOM 5105 N N . PRO A 1 641 ? -8.477 -26.406 -33.406 1 90.31 641 PRO A N 1
ATOM 5106 C CA . PRO A 1 641 ? -8.219 -26.328 -31.953 1 90.31 641 PRO A CA 1
ATOM 5107 C C . PRO A 1 641 ? -6.73 -26.234 -31.625 1 90.31 641 PRO A C 1
ATOM 5109 O O . PRO A 1 641 ? -6.359 -25.594 -30.641 1 90.31 641 PRO A O 1
ATOM 5112 N N . GLY A 1 642 ? -5.875 -26.781 -32.375 1 86.75 642 GLY A N 1
ATOM 5113 C CA . GLY A 1 642 ? -4.445 -26.734 -32.094 1 86.75 642 GLY A CA 1
ATOM 5114 C C . GLY A 1 642 ? -3.908 -25.312 -32 1 86.75 642 GLY A C 1
ATOM 5115 O O . GLY A 1 642 ? -2.877 -25.078 -31.375 1 86.75 642 GLY A O 1
ATOM 5116 N N . GLN A 1 643 ? -4.672 -24.422 -32.531 1 87.62 643 GLN A N 1
ATOM 5117 C CA . GLN A 1 643 ? -4.211 -23.031 -32.594 1 87.62 643 GLN A CA 1
ATOM 5118 C C . GLN A 1 643 ? -4.656 -22.266 -31.344 1 87.62 643 GLN A C 1
ATOM 5120 O O . GLN A 1 643 ? -3.916 -21.422 -30.828 1 87.62 643 GLN A O 1
ATOM 5125 N N . PHE A 1 644 ? -5.863 -22.531 -30.828 1 89.19 644 PHE A N 1
ATOM 5126 C CA . PHE A 1 644 ? -6.383 -21.656 -29.781 1 89.19 644 PHE A CA 1
ATOM 5127 C C . PHE A 1 644 ? -6.531 -22.406 -28.469 1 89.19 644 PHE A C 1
ATOM 5129 O O . PHE A 1 644 ? -6.578 -21.797 -27.391 1 89.19 644 PHE A O 1
ATOM 5136 N N . LEU A 1 645 ? -6.555 -23.688 -28.422 1 88.62 645 LEU A N 1
ATOM 5137 C CA . LEU A 1 645 ? -6.844 -24.453 -27.203 1 88.62 645 LEU A CA 1
ATOM 5138 C C . LEU A 1 645 ? -5.711 -24.328 -26.188 1 88.62 645 LEU A C 1
ATOM 5140 O O . LEU A 1 645 ? -5.953 -24.25 -24.984 1 88.62 645 LEU A O 1
ATOM 5144 N N . PRO A 1 646 ? -4.48 -24.328 -26.672 1 82.25 646 PRO A N 1
ATOM 5145 C CA . PRO A 1 646 ? -3.389 -24.172 -25.703 1 82.25 646 PRO A CA 1
ATOM 5146 C C . PRO A 1 646 ? -3.479 -22.875 -24.906 1 82.25 646 PRO A C 1
ATOM 5148 O O . PRO A 1 646 ? -3.062 -22.828 -23.75 1 82.25 646 PRO A O 1
ATOM 5151 N N . ALA A 1 647 ? -4.02 -21.875 -25.516 1 83.31 647 ALA A N 1
ATOM 5152 C CA . ALA A 1 647 ? -4.109 -20.562 -24.859 1 83.31 647 ALA A CA 1
ATOM 5153 C C . ALA A 1 647 ? -5.188 -20.562 -23.781 1 83.31 647 ALA A C 1
ATOM 5155 O O . ALA A 1 647 ? -5.082 -19.828 -22.781 1 83.31 647 ALA A O 1
ATOM 5156 N N . VAL A 1 648 ? -6.113 -21.375 -23.938 1 84.62 648 VAL A N 1
ATOM 5157 C CA . VAL A 1 648 ? -7.262 -21.297 -23.047 1 84.62 648 VAL A CA 1
ATOM 5158 C C . VAL A 1 648 ? -7.168 -22.375 -21.969 1 84.62 648 VAL A C 1
ATOM 5160 O O . VAL A 1 648 ? -7.828 -22.297 -20.938 1 84.62 648 VAL A O 1
ATOM 5163 N N . GLU A 1 649 ? -6.324 -23.281 -22.188 1 78 649 GLU A N 1
ATOM 5164 C CA . GLU A 1 649 ? -6.156 -24.359 -21.203 1 78 649 GLU A CA 1
ATOM 5165 C C . GLU A 1 649 ? -5.785 -23.797 -19.844 1 78 649 GLU A C 1
ATOM 5167 O O . GLU A 1 649 ? -4.934 -22.906 -19.734 1 78 649 GLU A O 1
ATOM 5172 N N . GLY A 1 650 ? -6.434 -24.281 -18.844 1 73.12 650 GLY A N 1
ATOM 5173 C CA . GLY A 1 650 ? -6.148 -23.844 -17.484 1 73.12 650 GLY A CA 1
ATOM 5174 C C . GLY A 1 650 ? -6.891 -22.578 -17.094 1 73.12 650 GLY A C 1
ATOM 5175 O O . GLY A 1 650 ? -6.734 -22.078 -15.984 1 73.12 650 GLY A O 1
ATOM 5176 N N . THR A 1 651 ? -7.625 -22.094 -18.062 1 77.44 651 THR A N 1
ATOM 5177 C CA . THR A 1 651 ? -8.398 -20.891 -17.766 1 77.44 651 THR A CA 1
ATOM 5178 C C . THR A 1 651 ? -9.891 -21.203 -17.703 1 77.44 651 THR A C 1
ATOM 5180 O O . THR A 1 651 ? -10.32 -22.266 -18.156 1 77.44 651 THR A O 1
ATOM 5183 N N . HIS A 1 652 ? -10.656 -20.328 -17.188 1 80.56 652 HIS A N 1
ATOM 5184 C CA . HIS A 1 652 ? -12.102 -20.5 -17.109 1 80.56 652 HIS A CA 1
ATOM 5185 C C . HIS A 1 652 ? -12.75 -20.391 -18.484 1 80.56 652 HIS A C 1
ATOM 5187 O O . HIS A 1 652 ? -13.875 -20.844 -18.688 1 80.56 652 HIS A O 1
ATOM 5193 N N . LEU A 1 653 ? -12.031 -19.828 -19.406 1 81.38 653 LEU A N 1
ATOM 5194 C CA . LEU A 1 653 ? -12.547 -19.703 -20.75 1 81.38 653 LEU A CA 1
ATOM 5195 C C . LEU A 1 653 ? -12.727 -21.078 -21.391 1 81.38 653 LEU A C 1
ATOM 5197 O O . LEU A 1 653 ? -13.594 -21.25 -22.25 1 81.38 653 LEU A O 1
ATOM 5201 N N . TYR A 1 654 ? -11.906 -21.984 -20.922 1 84.69 654 TYR A N 1
ATOM 5202 C CA . TYR A 1 654 ? -11.977 -23.328 -21.484 1 84.69 654 TYR A CA 1
ATOM 5203 C C . TYR A 1 654 ? -13.352 -23.953 -21.234 1 84.69 654 TYR A C 1
ATOM 5205 O O . TYR A 1 654 ? -13.977 -24.469 -22.156 1 84.69 654 TYR A O 1
ATOM 5213 N N . THR A 1 655 ? -13.82 -23.906 -20.078 1 83.94 655 THR A N 1
ATOM 5214 C CA . THR A 1 655 ? -15.094 -24.531 -19.719 1 83.94 655 THR A CA 1
ATOM 5215 C C . THR A 1 655 ? -16.25 -23.812 -20.406 1 83.94 655 THR A C 1
ATOM 5217 O O . THR A 1 655 ? -17.25 -24.453 -20.781 1 83.94 655 THR A O 1
ATOM 5220 N N . ARG A 1 656 ? -16.125 -22.531 -20.562 1 85.38 656 ARG A N 1
ATOM 5221 C CA . ARG A 1 656 ? -17.156 -21.781 -21.266 1 85.38 656 ARG A CA 1
ATOM 5222 C C . ARG A 1 656 ? -17.219 -22.203 -22.734 1 85.38 656 ARG A C 1
ATOM 5224 O O . ARG A 1 656 ? -18.312 -22.359 -23.297 1 85.38 656 ARG A O 1
ATOM 5231 N N . LEU A 1 657 ? -16.047 -22.266 -23.234 1 89.19 657 LEU A N 1
ATOM 5232 C CA . LEU A 1 657 ? -15.945 -22.719 -24.609 1 89.19 657 LEU A CA 1
ATOM 5233 C C . LEU A 1 657 ? -16.531 -24.109 -24.766 1 89.19 657 LEU A C 1
ATOM 5235 O O . LEU A 1 657 ? -17.266 -24.375 -25.719 1 89.19 657 LEU A O 1
ATOM 5239 N N . SER A 1 658 ? -16.234 -24.984 -23.844 1 91.06 658 SER A N 1
ATOM 5240 C CA . SER A 1 658 ? -16.734 -26.359 -23.844 1 91.06 658 SER A CA 1
ATOM 5241 C C . SER A 1 658 ? -18.266 -26.391 -23.766 1 91.06 658 SER A C 1
ATOM 5243 O O . SER A 1 658 ? -18.906 -27.172 -24.469 1 91.06 658 SER A O 1
ATOM 5245 N N . ARG A 1 659 ? -18.844 -25.625 -22.984 1 91.19 659 ARG A N 1
ATOM 5246 C CA . ARG A 1 659 ? -20.297 -25.609 -22.812 1 91.19 659 ARG A CA 1
ATOM 5247 C C . ARG A 1 659 ? -21 -25.125 -24.078 1 91.19 659 ARG A C 1
ATOM 5249 O O . ARG A 1 659 ? -22.047 -25.641 -24.453 1 91.19 659 ARG A O 1
ATOM 5256 N N . GLU A 1 660 ? -20.406 -24.109 -24.672 1 91.38 660 GLU A N 1
ATOM 5257 C CA . GLU A 1 660 ? -20.938 -23.641 -25.953 1 91.38 660 GLU A CA 1
ATOM 5258 C C . GLU A 1 660 ? -20.906 -24.734 -27 1 91.38 660 GLU A C 1
ATOM 5260 O O . GLU A 1 660 ? -21.844 -24.906 -27.781 1 91.38 660 GLU A O 1
ATOM 5265 N N . MET A 1 661 ? -19.812 -25.422 -27.047 1 94.06 661 MET A N 1
ATOM 5266 C CA . MET A 1 661 ? -19.641 -26.531 -27.984 1 94.06 661 MET A CA 1
ATOM 5267 C C . MET A 1 661 ? -20.641 -27.641 -27.703 1 94.06 661 MET A C 1
ATOM 5269 O O . MET A 1 661 ? -21.281 -28.156 -28.625 1 94.06 661 MET A O 1
ATOM 5273 N N . ILE A 1 662 ? -20.781 -28.047 -26.469 1 94.62 662 ILE A N 1
ATOM 5274 C CA . ILE A 1 662 ? -21.672 -29.125 -26.047 1 94.62 662 ILE A CA 1
ATOM 5275 C C . ILE A 1 662 ? -23.109 -28.766 -26.438 1 94.62 662 ILE A C 1
ATOM 5277 O O . ILE A 1 662 ? -23.812 -29.609 -27.016 1 94.62 662 ILE A O 1
ATOM 5281 N N . SER A 1 663 ? -23.484 -27.562 -26.141 1 92.88 663 SER A N 1
ATOM 5282 C CA . SER A 1 663 ? -24.828 -27.109 -26.484 1 92.88 663 SER A CA 1
ATOM 5283 C C . SER A 1 663 ? -25.062 -27.203 -28 1 92.88 663 SER A C 1
ATOM 5285 O O . SER A 1 663 ? -26.109 -27.688 -28.438 1 92.88 663 SER A O 1
ATOM 5287 N N . SER A 1 664 ? -24.109 -26.734 -28.75 1 92.69 664 SER A N 1
ATOM 5288 C CA . SER A 1 664 ? -24.219 -26.75 -30.203 1 92.69 664 SER A CA 1
ATOM 5289 C C . SER A 1 664 ? -24.281 -28.188 -30.734 1 92.69 664 SER A C 1
ATOM 5291 O O . SER A 1 664 ? -25.062 -28.469 -31.656 1 92.69 664 SER A O 1
ATOM 5293 N N . ILE A 1 665 ? -23.516 -29.078 -30.219 1 95.06 665 ILE A N 1
ATOM 5294 C CA . ILE A 1 665 ? -23.469 -30.469 -30.672 1 95.06 665 ILE A CA 1
ATOM 5295 C C . ILE A 1 665 ? -24.812 -31.141 -30.453 1 95.06 665 ILE A C 1
ATOM 5297 O O . ILE A 1 665 ? -25.359 -31.766 -31.359 1 95.06 665 ILE A O 1
ATOM 5301 N N . PHE A 1 666 ? -25.344 -30.984 -29.297 1 93.75 666 PHE A N 1
ATOM 5302 C CA . PHE A 1 666 ? -26.578 -31.672 -28.969 1 93.75 666 PHE A CA 1
ATOM 5303 C C . PHE A 1 666 ? -27.766 -31.078 -29.734 1 93.75 666 PHE A C 1
ATOM 5305 O O . PHE A 1 666 ? -28.703 -31.797 -30.062 1 93.75 666 PHE A O 1
ATOM 5312 N N . GLU A 1 667 ? -27.656 -29.828 -30.016 1 90.81 667 GLU A N 1
ATOM 5313 C CA . GLU A 1 667 ? -28.688 -29.234 -30.875 1 90.81 667 GLU A CA 1
ATOM 5314 C C . GLU A 1 667 ? -28.672 -29.828 -32.281 1 90.81 667 GLU A C 1
ATOM 5316 O O . GLU A 1 667 ? -29.719 -30.141 -32.844 1 90.81 667 GLU A O 1
ATOM 5321 N N . ILE A 1 668 ? -27.547 -29.984 -32.781 1 92.25 668 ILE A N 1
ATOM 5322 C CA . ILE A 1 668 ? -27.375 -30.531 -34.125 1 92.25 668 ILE A CA 1
ATOM 5323 C C . ILE A 1 668 ? -27.766 -32 -34.125 1 92.25 668 ILE A C 1
ATOM 5325 O O . ILE A 1 668 ? -28.438 -32.469 -35.062 1 92.25 668 ILE A O 1
ATOM 5329 N N . MET A 1 669 ? -27.438 -32.719 -33.094 1 92.25 669 MET A N 1
ATOM 5330 C CA . MET A 1 669 ? -27.578 -34.156 -33.094 1 92.25 669 MET A CA 1
ATOM 5331 C C . MET A 1 669 ? -29.016 -34.562 -32.719 1 92.25 669 MET A C 1
ATOM 5333 O O . MET A 1 669 ? -29.406 -35.719 -32.938 1 92.25 669 MET A O 1
ATOM 5337 N N . GLN A 1 670 ? -29.734 -33.625 -32.281 1 88.56 670 GLN A N 1
ATOM 5338 C CA . GLN A 1 670 ? -31.141 -33.875 -32.031 1 88.56 670 GLN A CA 1
ATOM 5339 C C . GLN A 1 670 ? -31.875 -34.188 -33.344 1 88.56 670 GLN A C 1
ATOM 5341 O O . GLN A 1 670 ? -32.844 -34.938 -33.344 1 88.56 670 GLN A O 1
ATOM 5346 N N . SER A 1 671 ? -31.375 -33.625 -34.406 1 84.25 671 SER A N 1
ATOM 5347 C CA . SER A 1 671 ? -32.062 -33.75 -35.688 1 84.25 671 SER A CA 1
ATOM 5348 C C . SER A 1 671 ? -31.438 -34.812 -36.562 1 84.25 671 SER A C 1
ATOM 5350 O O . SER A 1 671 ? -31.859 -35.031 -37.688 1 84.25 671 SER A O 1
ATOM 5352 N N . ASN A 1 672 ? -30.469 -35.5 -35.969 1 83.75 672 ASN A N 1
ATOM 5353 C CA . ASN A 1 672 ? -29.766 -36.531 -36.75 1 83.75 672 ASN A CA 1
ATOM 5354 C C . ASN A 1 672 ? -29.625 -37.812 -35.969 1 83.75 672 ASN A C 1
ATOM 5356 O O . ASN A 1 672 ? -29.781 -37.812 -34.75 1 83.75 672 ASN A O 1
ATOM 5360 N N . ASP A 1 673 ? -29.359 -39 -36.656 1 85.31 673 ASP A N 1
ATOM 5361 C CA . ASP A 1 673 ? -29.25 -40.281 -35.969 1 85.31 673 ASP A CA 1
ATOM 5362 C C . ASP A 1 673 ? -27.812 -40.781 -35.938 1 85.31 673 ASP A C 1
ATOM 5364 O O . ASP A 1 673 ? -27.562 -41.969 -35.781 1 85.31 673 ASP A O 1
ATOM 5368 N N . LEU A 1 674 ? -26.906 -39.906 -36.031 1 90.12 674 LEU A N 1
ATOM 5369 C CA . LEU A 1 674 ? -25.5 -40.281 -36.062 1 90.12 674 LEU A CA 1
ATOM 5370 C C . LEU A 1 674 ? -24.984 -40.594 -34.625 1 90.12 674 LEU A C 1
ATOM 5372 O O . LEU A 1 674 ? -25.406 -39.938 -33.688 1 90.12 674 LEU A O 1
ATOM 5376 N N . THR A 1 675 ? -24.172 -41.656 -34.5 1 95.31 675 THR A N 1
ATOM 5377 C CA . THR A 1 675 ? -23.375 -41.844 -33.281 1 95.31 675 THR A CA 1
ATOM 5378 C C . THR A 1 675 ? -22.203 -40.875 -33.25 1 95.31 675 THR A C 1
ATOM 5380 O O . THR A 1 675 ? -21.516 -40.656 -34.25 1 95.31 675 THR A O 1
ATOM 5383 N N . PHE A 1 676 ? -22.047 -40.25 -32.125 1 96.12 676 PHE A N 1
ATOM 5384 C CA . PHE A 1 676 ? -21.031 -39.219 -32.094 1 96.12 676 PHE A CA 1
ATOM 5385 C C . PHE A 1 676 ? -20.297 -39.219 -30.766 1 96.12 676 PHE A C 1
ATOM 5387 O O . PHE A 1 676 ? -20.734 -39.844 -29.812 1 96.12 676 PHE A O 1
ATOM 5394 N N . SER A 1 677 ? -19.156 -38.656 -30.75 1 96.81 677 SER A N 1
ATOM 5395 C CA . SER A 1 677 ? -18.375 -38.5 -29.531 1 96.81 677 SER A CA 1
ATOM 5396 C C . SER A 1 677 ? -17.969 -37.062 -29.312 1 96.81 677 SER A C 1
ATOM 5398 O O . SER A 1 677 ? -17.859 -36.281 -30.266 1 96.81 677 SER A O 1
ATOM 5400 N N . ILE A 1 678 ? -17.781 -36.688 -28.078 1 95.12 678 ILE A N 1
ATOM 5401 C CA . ILE A 1 678 ? -17.422 -35.344 -27.656 1 95.12 678 ILE A CA 1
ATOM 5402 C C . ILE A 1 678 ? -16.141 -35.375 -26.828 1 95.12 678 ILE A C 1
ATOM 5404 O O . ILE A 1 678 ? -15.977 -36.25 -25.984 1 95.12 678 ILE A O 1
ATOM 5408 N N . ASN A 1 679 ? -15.242 -34.469 -27.109 1 92.44 679 ASN A N 1
ATOM 5409 C CA . ASN A 1 679 ? -14.031 -34.344 -26.312 1 92.44 679 ASN A CA 1
ATOM 5410 C C . ASN A 1 679 ? -14.305 -33.625 -24.984 1 92.44 679 ASN A C 1
ATOM 5412 O O . ASN A 1 679 ? -14.891 -32.531 -24.984 1 92.44 679 ASN A O 1
ATOM 5416 N N . LEU A 1 680 ? -13.859 -34.219 -23.922 1 90.19 680 LEU A N 1
ATOM 5417 C CA . LEU A 1 680 ? -14.023 -33.625 -22.594 1 90.19 680 LEU A CA 1
ATOM 5418 C C . LEU A 1 680 ? -12.68 -33.5 -21.875 1 90.19 680 LEU A C 1
ATOM 5420 O O . LEU A 1 680 ? -11.977 -34.5 -21.734 1 90.19 680 LEU A O 1
ATOM 5424 N N . SER A 1 681 ? -12.383 -32.312 -21.438 1 83.75 681 SER A N 1
ATOM 5425 C CA . SER A 1 681 ? -11.164 -32.094 -20.656 1 83.75 681 SER A CA 1
ATOM 5426 C C . SER A 1 681 ? -11.391 -32.406 -19.188 1 83.75 681 SER A C 1
ATOM 5428 O O . SER A 1 681 ? -12.539 -32.5 -18.734 1 83.75 681 SER A O 1
ATOM 5430 N N . PRO A 1 682 ? -10.344 -32.594 -18.438 1 78.75 682 PRO A N 1
ATOM 5431 C CA . PRO A 1 682 ? -10.484 -32.781 -16.984 1 78.75 682 PRO A CA 1
ATOM 5432 C C . PRO A 1 682 ? -11.234 -31.641 -16.312 1 78.75 682 PRO A C 1
ATOM 5434 O O . PRO A 1 682 ? -12.008 -31.875 -15.375 1 78.75 682 PRO A O 1
ATOM 5437 N N . GLN A 1 683 ? -11.086 -30.5 -16.844 1 78.81 683 GLN A N 1
ATOM 5438 C CA . GLN A 1 683 ? -11.766 -29.328 -16.281 1 78.81 683 GLN A CA 1
ATOM 5439 C C . GLN A 1 683 ? -13.281 -29.438 -16.484 1 78.81 683 GLN A C 1
ATOM 5441 O O . GLN A 1 683 ? -14.055 -29.016 -15.617 1 78.81 683 GLN A O 1
ATOM 5446 N N . ASP A 1 684 ? -13.648 -29.953 -17.547 1 85.44 684 ASP A N 1
ATOM 5447 C CA . ASP A 1 684 ? -15.062 -30.156 -17.828 1 85.44 684 ASP A CA 1
ATOM 5448 C C . ASP A 1 684 ? -15.68 -31.141 -16.828 1 85.44 684 ASP A C 1
ATOM 5450 O O . ASP A 1 684 ? -16.812 -30.953 -16.391 1 85.44 684 ASP A O 1
ATOM 5454 N N . LEU A 1 685 ? -14.922 -32.094 -16.516 1 84.75 685 LEU A N 1
ATOM 5455 C CA . LEU A 1 685 ? -15.414 -33.156 -15.656 1 84.75 685 LEU A CA 1
ATOM 5456 C C . LEU A 1 685 ? -15.469 -32.719 -14.195 1 84.75 685 LEU A C 1
ATOM 5458 O O . LEU A 1 685 ? -16.109 -33.344 -13.367 1 84.75 685 LEU A O 1
ATOM 5462 N N . LEU A 1 686 ? -14.852 -31.625 -13.945 1 77.62 686 LEU A N 1
ATOM 5463 C CA . LEU A 1 686 ? -14.852 -31.078 -12.586 1 77.62 686 LEU A CA 1
ATOM 5464 C C . LEU A 1 686 ? -15.891 -29.984 -12.438 1 77.62 686 LEU A C 1
ATOM 5466 O O . LEU A 1 686 ? -16.172 -29.531 -11.32 1 77.62 686 LEU A O 1
ATOM 5470 N N . SER A 1 687 ? -16.438 -29.531 -13.531 1 79.31 687 SER A N 1
ATOM 5471 C CA . SER A 1 687 ? -17.406 -28.438 -13.508 1 79.31 687 SER A CA 1
ATOM 5472 C C . SER A 1 687 ? -18.828 -28.953 -13.359 1 79.31 687 SER A C 1
ATOM 5474 O O . SER A 1 687 ? -19.359 -29.609 -14.266 1 79.31 687 SER A O 1
ATOM 5476 N N . ASP A 1 688 ? -19.438 -28.594 -12.266 1 77.25 688 ASP A N 1
ATOM 5477 C CA . ASP A 1 688 ? -20.797 -29.047 -12.016 1 77.25 688 ASP A CA 1
ATOM 5478 C C . ASP A 1 688 ? -21.75 -28.547 -13.109 1 77.25 688 ASP A C 1
ATOM 5480 O O . ASP A 1 688 ? -22.656 -29.266 -13.531 1 77.25 688 ASP A O 1
ATOM 5484 N N . ARG A 1 689 ? -21.516 -27.359 -13.547 1 79.12 689 ARG A N 1
ATOM 5485 C CA . ARG A 1 689 ? -22.406 -26.781 -14.555 1 79.12 689 ARG A CA 1
ATOM 5486 C C . ARG A 1 689 ? -22.281 -27.531 -15.883 1 79.12 689 ARG A C 1
ATOM 5488 O O . ARG A 1 689 ? -23.266 -27.703 -16.594 1 79.12 689 ARG A O 1
ATOM 5495 N N . THR A 1 690 ? -21.062 -27.859 -16.125 1 87.44 690 THR A N 1
ATOM 5496 C CA . THR A 1 690 ? -20.828 -28.609 -17.359 1 87.44 690 THR A CA 1
ATOM 5497 C C . THR A 1 690 ? -21.469 -30 -17.281 1 87.44 690 THR A C 1
ATOM 5499 O O . THR A 1 690 ? -22.094 -30.453 -18.234 1 87.44 690 THR A O 1
ATOM 5502 N N . LEU A 1 691 ? -21.344 -30.594 -16.141 1 90.12 691 LEU A N 1
ATOM 5503 C CA . LEU A 1 691 ? -21.906 -31.922 -15.953 1 90.12 691 LEU A CA 1
ATOM 5504 C C . LEU A 1 691 ? -23.438 -31.891 -16 1 90.12 691 LEU A C 1
ATOM 5506 O O . LEU A 1 691 ? -24.062 -32.781 -16.578 1 90.12 691 LEU A O 1
ATOM 5510 N N . ASP A 1 692 ? -23.969 -30.844 -15.445 1 90.12 692 ASP A N 1
ATOM 5511 C CA . ASP A 1 692 ? -25.406 -30.688 -15.484 1 90.12 692 ASP A CA 1
ATOM 5512 C C . ASP A 1 692 ? -25.906 -30.5 -16.922 1 90.12 692 ASP A C 1
ATOM 5514 O O . ASP A 1 692 ? -26.938 -31.047 -17.297 1 90.12 692 ASP A O 1
ATOM 5518 N N . LEU A 1 693 ? -25.172 -29.688 -17.625 1 92.44 693 LEU A N 1
ATOM 5519 C CA . LEU A 1 693 ? -25.531 -29.469 -19.031 1 92.44 693 LEU A CA 1
ATOM 5520 C C . LEU A 1 693 ? -25.469 -30.766 -19.828 1 92.44 693 LEU A C 1
ATOM 5522 O O . LEU A 1 693 ? -26.375 -31.047 -20.625 1 92.44 693 LEU A O 1
ATOM 5526 N N . LEU A 1 694 ? -24.453 -31.547 -19.594 1 94.62 694 LEU A N 1
ATOM 5527 C CA . LEU A 1 694 ? -24.297 -32.812 -20.281 1 94.62 694 LEU A CA 1
ATOM 5528 C C . LEU A 1 694 ? -25.422 -33.781 -19.938 1 94.62 694 LEU A C 1
ATOM 5530 O O . LEU A 1 694 ? -25.984 -34.406 -20.812 1 94.62 694 LEU A O 1
ATOM 5534 N N . GLU A 1 695 ? -25.688 -33.844 -18.688 1 94.5 695 GLU A N 1
ATOM 5535 C CA . GLU A 1 695 ? -26.75 -34.75 -18.219 1 94.5 695 GLU A CA 1
ATOM 5536 C C . GLU A 1 695 ? -28.094 -34.375 -18.797 1 94.5 695 GLU A C 1
ATOM 5538 O O . GLU A 1 695 ? -28.812 -35.219 -19.328 1 94.5 695 GLU A O 1
ATOM 5543 N N . SER A 1 696 ? -28.422 -33.094 -18.75 1 94.56 696 SER A N 1
ATOM 5544 C CA . SER A 1 696 ? -29.703 -32.656 -19.266 1 94.56 696 SER A CA 1
ATOM 5545 C C . SER A 1 696 ? -29.797 -32.844 -20.766 1 94.56 696 SER A C 1
ATOM 5547 O O . SER A 1 696 ? -30.859 -33.188 -21.297 1 94.56 696 SER A O 1
ATOM 5549 N N . SER A 1 697 ? -28.719 -32.594 -21.438 1 94.06 697 SER A N 1
ATOM 5550 C CA . SER A 1 697 ? -28.688 -32.75 -22.891 1 94.06 697 SER A CA 1
ATOM 5551 C C . SER A 1 697 ? -28.844 -34.219 -23.297 1 94.06 697 SER A C 1
ATOM 5553 O O . SER A 1 697 ? -29.531 -34.531 -24.281 1 94.06 697 SER A O 1
ATOM 5555 N N . MET A 1 698 ? -28.281 -35.094 -22.609 1 93.69 698 MET A N 1
ATOM 5556 C CA . MET A 1 698 ? -28.344 -36.531 -22.891 1 93.69 698 MET A CA 1
ATOM 5557 C C . MET A 1 698 ? -29.766 -37.062 -22.672 1 93.69 698 MET A C 1
ATOM 5559 O O . MET A 1 698 ? -30.219 -37.906 -23.438 1 93.69 698 MET A O 1
ATOM 5563 N N . ILE A 1 699 ? -30.375 -36.531 -21.672 1 90.62 699 ILE A N 1
ATOM 5564 C CA . ILE A 1 699 ? -31.719 -36.969 -21.344 1 90.62 699 ILE A CA 1
ATOM 5565 C C . ILE A 1 699 ? -32.688 -36.562 -22.469 1 90.62 699 ILE A C 1
ATOM 5567 O O . ILE A 1 699 ? -33.625 -37.312 -22.797 1 90.62 699 ILE A O 1
ATOM 5571 N N . ARG A 1 700 ? -32.375 -35.5 -23.094 1 89.81 700 ARG A N 1
ATOM 5572 C CA . ARG A 1 700 ? -33.25 -35 -24.156 1 89.81 700 ARG A CA 1
ATOM 5573 C C . ARG A 1 700 ? -33.031 -35.719 -25.469 1 89.81 700 ARG A C 1
ATOM 5575 O O . ARG A 1 700 ? -33.844 -35.656 -26.375 1 89.81 700 ARG A O 1
ATOM 5582 N N . LEU A 1 701 ? -31.984 -36.406 -25.547 1 90.31 701 LEU A N 1
ATOM 5583 C CA . LEU A 1 701 ? -31.672 -37.188 -26.766 1 90.31 701 LEU A CA 1
ATOM 5584 C C . LEU A 1 701 ? -32.531 -38.438 -26.844 1 90.31 701 LEU A C 1
ATOM 5586 O O . LEU A 1 701 ? -32.812 -39.062 -25.828 1 90.31 701 LEU A O 1
ATOM 5590 N N . ASP A 1 702 ? -32.875 -38.906 -28.031 1 86.69 702 ASP A N 1
ATOM 5591 C CA . ASP A 1 702 ? -33.688 -40.094 -28.25 1 86.69 702 ASP A CA 1
ATOM 5592 C C . ASP A 1 702 ? -32.969 -41.344 -27.781 1 86.69 702 ASP A C 1
ATOM 5594 O O . ASP A 1 702 ? -33.625 -42.25 -27.25 1 86.69 702 ASP A O 1
ATOM 5598 N N . ASN A 1 703 ? -31.703 -41.5 -28 1 91.81 703 ASN A N 1
ATOM 5599 C CA . ASN A 1 703 ? -30.891 -42.656 -27.641 1 91.81 703 ASN A CA 1
ATOM 5600 C C . ASN A 1 703 ? -29.547 -42.219 -27.062 1 91.81 703 ASN A C 1
ATOM 5602 O O . ASN A 1 703 ? -28.594 -42 -27.828 1 91.81 703 ASN A O 1
ATOM 5606 N N . PRO A 1 704 ? -29.359 -42.281 -25.859 1 91 704 PRO A N 1
ATOM 5607 C CA . PRO A 1 704 ? -28.125 -41.844 -25.219 1 91 704 PRO A CA 1
ATOM 5608 C C . PRO A 1 704 ? -26.922 -42.719 -25.594 1 91 704 PRO A C 1
ATOM 5610 O O . PRO A 1 704 ? -25.781 -42.281 -25.438 1 91 704 PRO A O 1
ATOM 5613 N N . MET A 1 705 ? -27.172 -43.875 -26.094 1 92.56 705 MET A N 1
ATOM 5614 C CA . MET A 1 705 ? -26.109 -44.781 -26.453 1 92.56 705 MET A CA 1
ATOM 5615 C C . MET A 1 705 ? -25.328 -44.281 -27.656 1 92.56 705 MET A C 1
ATOM 5617 O O . MET A 1 705 ? -24.219 -44.781 -27.938 1 92.56 705 MET A O 1
ATOM 5621 N N . ARG A 1 706 ? -25.859 -43.281 -28.312 1 94.62 706 ARG A N 1
ATOM 5622 C CA . ARG A 1 706 ? -25.203 -42.688 -29.484 1 94.62 706 ARG A CA 1
ATOM 5623 C C . ARG A 1 706 ? -24.047 -41.812 -29.047 1 94.62 706 ARG A C 1
ATOM 5625 O O . ARG A 1 706 ? -23.203 -41.438 -29.859 1 94.62 706 ARG A O 1
ATOM 5632 N N . VAL A 1 707 ? -24 -41.5 -27.75 1 95.88 707 VAL A N 1
ATOM 5633 C CA . VAL A 1 707 ? -23.062 -40.5 -27.281 1 95.88 707 VAL A CA 1
ATOM 5634 C C . VAL A 1 707 ? -21.797 -41.188 -26.766 1 95.88 707 VAL A C 1
ATOM 5636 O O . VAL A 1 707 ? -21.859 -42.188 -26.047 1 95.88 707 VAL A O 1
ATOM 5639 N N . GLY A 1 708 ? -20.656 -40.719 -27.156 1 96.69 708 GLY A N 1
ATOM 5640 C CA . GLY A 1 708 ? -19.375 -41.125 -26.609 1 96.69 708 GLY A CA 1
ATOM 5641 C C . GLY A 1 708 ? -18.609 -39.938 -26.016 1 96.69 708 GLY A C 1
ATOM 5642 O O . GLY A 1 708 ? -18.641 -38.844 -26.547 1 96.69 708 GLY A O 1
ATOM 5643 N N . PHE A 1 709 ? -17.984 -40.156 -24.906 1 95.38 709 PHE A N 1
ATOM 5644 C CA . PHE A 1 709 ? -17.141 -39.125 -24.266 1 95.38 709 PHE A CA 1
ATOM 5645 C C . PHE A 1 709 ? -15.672 -39.5 -24.391 1 95.38 709 PHE A C 1
ATOM 5647 O O . PHE A 1 709 ? -15.234 -40.531 -23.891 1 95.38 709 PHE A O 1
ATOM 5654 N N . GLU A 1 710 ? -14.961 -38.688 -25.062 1 93.69 710 GLU A N 1
ATOM 5655 C CA . GLU A 1 710 ? -13.516 -38.844 -25.172 1 93.69 710 GLU A CA 1
ATOM 5656 C C . GLU A 1 710 ? -12.781 -38.125 -24.047 1 93.69 710 GLU A C 1
ATOM 5658 O O . GLU A 1 710 ? -12.781 -36.906 -23.984 1 93.69 710 GLU A O 1
ATOM 5663 N N . VAL A 1 711 ? -12.242 -38.906 -23.219 1 86.75 711 VAL A N 1
ATOM 5664 C CA . VAL A 1 711 ? -11.562 -38.312 -22.047 1 86.75 711 VAL A CA 1
ATOM 5665 C C . VAL A 1 711 ? -10.047 -38.406 -22.234 1 86.75 711 VAL A C 1
ATOM 5667 O O . VAL A 1 711 ? -9.539 -39.438 -22.703 1 86.75 711 VAL A O 1
ATOM 5670 N N . LEU A 1 712 ? -9.539 -37.125 -22.203 1 66.81 712 LEU A N 1
ATOM 5671 C CA . LEU A 1 712 ? -8.094 -37.031 -22.406 1 66.81 712 LEU A CA 1
ATOM 5672 C C . LEU A 1 712 ? -7.344 -37.375 -21.109 1 66.81 712 LEU A C 1
ATOM 5674 O O . LEU A 1 712 ? -7.781 -37 -20.031 1 66.81 712 LEU A O 1
ATOM 5678 N N . GLU A 1 713 ? -6.41 -38.156 -21.344 1 57.19 713 GLU A N 1
ATOM 5679 C CA . GLU A 1 713 ? -5.523 -38.375 -20.219 1 57.19 713 GLU A CA 1
ATOM 5680 C C . GLU A 1 713 ? -4.512 -37.25 -20.047 1 57.19 713 GLU A C 1
ATOM 5682 O O . GLU A 1 713 ? -3.734 -36.969 -20.969 1 57.19 713 GLU A O 1
ATOM 5687 N N . THR A 1 714 ? -4.863 -36.156 -19.422 1 56.88 714 THR A N 1
ATOM 5688 C CA . THR A 1 714 ? -3.869 -35.125 -19.203 1 56.88 714 THR A CA 1
ATOM 5689 C C . THR A 1 714 ? -3.34 -35.156 -17.781 1 56.88 714 THR A C 1
ATOM 5691 O O . THR A 1 714 ? -3.914 -35.844 -16.922 1 56.88 714 THR A O 1
ATOM 5694 N N . GLU A 1 715 ? -2.072 -34.656 -17.531 1 50.69 715 GLU A N 1
ATOM 5695 C CA . GLU A 1 715 ? -1.35 -34.531 -16.266 1 50.69 715 GLU A CA 1
ATOM 5696 C C . GLU A 1 715 ? -2.217 -33.875 -15.203 1 50.69 715 GLU A C 1
ATOM 5698 O O . GLU A 1 715 ? -2.002 -34.094 -14.008 1 50.69 715 GLU A O 1
ATOM 5703 N N . GLN A 1 716 ? -3.242 -33.281 -15.672 1 53.09 716 GLN A N 1
ATOM 5704 C CA . GLN A 1 716 ? -3.902 -32.344 -14.773 1 53.09 716 GLN A CA 1
ATOM 5705 C C . GLN A 1 716 ? -4.949 -33.062 -13.914 1 53.09 716 GLN A C 1
ATOM 5707 O O . GLN A 1 716 ? -5.562 -32.438 -13.039 1 53.09 716 GLN A O 1
ATOM 5712 N N . ILE A 1 717 ? -4.871 -34.469 -14.133 1 57.66 717 ILE A N 1
ATOM 5713 C CA . ILE A 1 717 ? -5.949 -35.125 -13.398 1 57.66 717 ILE A CA 1
ATOM 5714 C C . ILE A 1 717 ? -5.496 -35.406 -11.969 1 57.66 717 ILE A C 1
ATOM 5716 O O . ILE A 1 717 ? -4.625 -36.25 -11.75 1 57.66 717 ILE A O 1
ATOM 5720 N N . GLN A 1 718 ? -5.727 -34.594 -11.094 1 58.25 718 GLN A N 1
ATOM 5721 C CA . GLN A 1 718 ? -5.352 -34.719 -9.688 1 58.25 718 GLN A CA 1
ATOM 5722 C C . GLN A 1 718 ? -6.273 -35.656 -8.953 1 58.25 718 GLN A C 1
ATOM 5724 O O . GLN A 1 718 ? -5.863 -36.312 -7.977 1 58.25 718 GLN A O 1
ATOM 5729 N N . ASP A 1 719 ? -7.473 -35.781 -9.539 1 66.81 719 ASP A N 1
ATOM 5730 C CA . ASP A 1 719 ? -8.445 -36.594 -8.82 1 66.81 719 ASP A CA 1
ATOM 5731 C C . ASP A 1 719 ? -9.062 -37.656 -9.734 1 66.81 719 ASP A C 1
ATOM 5733 O O . ASP A 1 719 ? -10.18 -37.5 -10.227 1 66.81 719 ASP A O 1
ATOM 5737 N N . TYR A 1 720 ? -8.391 -38.781 -9.844 1 72.19 720 TYR A N 1
ATOM 5738 C CA . TYR A 1 720 ? -8.875 -39.844 -10.703 1 72.19 720 TYR A CA 1
ATOM 5739 C C . TYR A 1 720 ? -10.148 -40.469 -10.141 1 72.19 720 TYR A C 1
ATOM 5741 O O . TYR A 1 720 ? -11.016 -40.906 -10.898 1 72.19 720 TYR A O 1
ATOM 5749 N N . GLY A 1 721 ? -10.18 -40.469 -8.859 1 75.88 721 GLY A N 1
ATOM 5750 C CA . GLY A 1 721 ? -11.383 -41 -8.25 1 75.88 721 GLY A CA 1
ATOM 5751 C C . GLY A 1 721 ? -12.641 -40.281 -8.688 1 75.88 721 GLY A C 1
ATOM 5752 O O . GLY A 1 721 ? -13.641 -40.906 -9.031 1 75.88 721 GLY A O 1
ATOM 5753 N N . HIS A 1 722 ? -12.508 -39.062 -8.758 1 81.94 722 HIS A N 1
ATOM 5754 C CA . HIS A 1 722 ? -13.656 -38.281 -9.164 1 81.94 722 HIS A CA 1
ATOM 5755 C C . HIS A 1 722 ? -13.992 -38.5 -10.633 1 81.94 722 HIS A C 1
ATOM 5757 O O . HIS A 1 722 ? -15.172 -38.594 -10.992 1 81.94 722 HIS A O 1
ATOM 5763 N N . ILE A 1 723 ? -13.039 -38.531 -11.414 1 83.56 723 ILE A N 1
ATOM 5764 C CA . ILE A 1 723 ? -13.242 -38.719 -12.844 1 83.56 723 ILE A CA 1
ATOM 5765 C C . ILE A 1 723 ? -13.898 -40.062 -13.109 1 83.56 723 ILE A C 1
ATOM 5767 O O . ILE A 1 723 ? -14.805 -40.156 -13.938 1 83.56 723 ILE A O 1
ATOM 5771 N N . ILE A 1 724 ? -13.469 -41.031 -12.398 1 86.62 724 ILE A N 1
ATOM 5772 C CA . ILE A 1 724 ? -14.023 -42.375 -12.547 1 86.62 724 ILE A CA 1
ATOM 5773 C C . ILE A 1 724 ? -15.492 -42.375 -12.141 1 86.62 724 ILE A C 1
ATOM 5775 O O . ILE A 1 724 ? -16.344 -42.969 -12.805 1 86.62 724 ILE A O 1
ATOM 5779 N N . GLU A 1 725 ? -15.711 -41.688 -11.117 1 89.44 725 GLU A N 1
ATOM 5780 C CA . GLU A 1 725 ? -17.094 -41.594 -10.641 1 89.44 725 GLU A CA 1
ATOM 5781 C C . GLU A 1 725 ? -17.984 -40.906 -11.672 1 89.44 725 GLU A C 1
ATOM 5783 O O . GLU A 1 725 ? -19.109 -41.344 -11.922 1 89.44 725 GLU A O 1
ATOM 5788 N N . VAL A 1 726 ? -17.5 -39.875 -12.211 1 90.75 726 VAL A N 1
ATOM 5789 C CA . VAL A 1 726 ? -18.25 -39.125 -13.203 1 90.75 726 VAL A CA 1
ATOM 5790 C C . VAL A 1 726 ? -18.469 -39.969 -14.453 1 90.75 726 VAL A C 1
ATOM 5792 O O . VAL A 1 726 ? -19.578 -40 -15 1 90.75 726 VAL A O 1
ATOM 5795 N N . CYS A 1 727 ? -17.453 -40.594 -14.891 1 91.5 727 CYS A N 1
ATOM 5796 C CA . CYS A 1 727 ? -17.547 -41.438 -16.062 1 91.5 727 CYS A CA 1
ATOM 5797 C C . CYS A 1 727 ? -18.531 -42.562 -15.844 1 91.5 727 CYS A C 1
ATOM 5799 O O . CYS A 1 727 ? -19.328 -42.906 -16.734 1 91.5 727 CYS A O 1
ATOM 5801 N N . ASN A 1 728 ? -18.5 -43.125 -14.688 1 92.44 728 ASN A N 1
ATOM 5802 C CA . ASN A 1 728 ? -19.438 -44.188 -14.352 1 92.44 728 ASN A CA 1
ATOM 5803 C C . ASN A 1 728 ? -20.875 -43.688 -14.367 1 92.44 728 ASN A C 1
ATOM 5805 O O . ASN A 1 728 ? -21.781 -44.406 -14.797 1 92.44 728 ASN A O 1
ATOM 5809 N N . HIS A 1 729 ? -21.016 -42.531 -13.867 1 94.12 729 HIS A N 1
ATOM 5810 C CA . HIS A 1 729 ? -22.344 -41.938 -13.867 1 94.12 729 HIS A CA 1
ATOM 5811 C C . HIS A 1 729 ? -22.891 -41.812 -15.281 1 94.12 729 HIS A C 1
ATOM 5813 O O . HIS A 1 729 ? -24.031 -42.219 -15.539 1 94.12 729 HIS A O 1
ATOM 5819 N N . PHE A 1 730 ? -22.188 -41.375 -16.172 1 94.19 730 PHE A N 1
ATOM 5820 C CA . PHE A 1 730 ? -22.656 -41.156 -17.531 1 94.19 730 PHE A CA 1
ATOM 5821 C C . PHE A 1 730 ? -22.75 -42.5 -18.281 1 94.19 730 PHE A C 1
ATOM 5823 O O . PHE A 1 730 ? -23.594 -42.656 -19.172 1 94.19 730 PHE A O 1
ATOM 5830 N N . ARG A 1 731 ? -21.906 -43.406 -17.922 1 93.88 731 ARG A N 1
ATOM 5831 C CA . ARG A 1 731 ? -22.031 -44.75 -18.484 1 93.88 731 ARG A CA 1
ATOM 5832 C C . ARG A 1 731 ? -23.391 -45.375 -18.156 1 93.88 731 ARG A C 1
ATOM 5834 O O . ARG A 1 731 ? -24.016 -46 -19 1 93.88 731 ARG A O 1
ATOM 5841 N N . ARG A 1 732 ? -23.75 -45.156 -16.953 1 93.69 732 ARG A N 1
ATOM 5842 C CA . ARG A 1 732 ? -25.047 -45.656 -16.531 1 93.69 732 ARG A CA 1
ATOM 5843 C C . ARG A 1 732 ? -26.172 -45 -17.297 1 93.69 732 ARG A C 1
ATOM 5845 O O . ARG A 1 732 ? -27.234 -45.594 -17.516 1 93.69 732 ARG A O 1
ATOM 5852 N N . LEU A 1 733 ? -25.906 -43.844 -17.734 1 94 733 LEU A N 1
ATOM 5853 C CA . LEU A 1 733 ? -26.906 -43.125 -18.516 1 94 733 LEU A CA 1
ATOM 5854 C C . LEU A 1 733 ? -26.906 -43.594 -19.969 1 94 733 LEU A C 1
ATOM 5856 O O . LEU A 1 733 ? -27.812 -43.25 -20.734 1 94 733 LEU A O 1
ATOM 5860 N N . GLY A 1 734 ? -25.797 -44.375 -20.328 1 93.62 734 GLY A N 1
ATOM 5861 C CA . GLY A 1 734 ? -25.766 -44.969 -21.656 1 93.62 734 GLY A CA 1
ATOM 5862 C C . GLY A 1 734 ? -24.578 -44.531 -22.484 1 93.62 734 GLY A C 1
ATOM 5863 O O . GLY A 1 734 ? -24.344 -45.062 -23.578 1 93.62 734 GLY A O 1
ATOM 5864 N N . ALA A 1 735 ? -23.859 -43.625 -22.062 1 95.19 735 ALA A N 1
ATOM 5865 C CA . ALA A 1 735 ? -22.75 -43.094 -22.844 1 95.19 735 ALA A CA 1
ATOM 5866 C C . ALA A 1 735 ? -21.594 -44.062 -22.906 1 95.19 735 ALA A C 1
ATOM 5868 O O . ALA A 1 735 ? -21.375 -44.844 -21.984 1 95.19 735 ALA A O 1
ATOM 5869 N N . ARG A 1 736 ? -20.844 -44.031 -23.953 1 95.5 736 ARG A N 1
ATOM 5870 C CA . ARG A 1 736 ? -19.594 -44.781 -24.094 1 95.5 736 ARG A CA 1
ATOM 5871 C C . ARG A 1 736 ? -18.391 -43.938 -23.641 1 95.5 736 ARG A C 1
ATOM 5873 O O . ARG A 1 736 ? -18.344 -42.75 -23.922 1 95.5 736 ARG A O 1
ATOM 5880 N N . ILE A 1 737 ? -17.5 -44.562 -22.969 1 94.88 737 ILE A N 1
ATOM 5881 C CA . ILE A 1 737 ? -16.281 -43.875 -22.516 1 94.88 737 ILE A CA 1
ATOM 5882 C C . ILE A 1 737 ? -15.125 -44.219 -23.453 1 94.88 737 ILE A C 1
ATOM 5884 O O . ILE A 1 737 ? -14.82 -45.406 -23.656 1 94.88 737 ILE A O 1
ATOM 5888 N N . ILE A 1 738 ? -14.523 -43.188 -24 1 94.88 738 ILE A N 1
ATOM 5889 C CA . ILE A 1 738 ? -13.453 -43.344 -24.969 1 94.88 738 ILE A CA 1
ATOM 5890 C C . ILE A 1 738 ? -12.18 -42.688 -24.453 1 94.88 738 ILE A C 1
ATOM 5892 O O . ILE A 1 738 ? -12.227 -41.531 -23.984 1 94.88 738 ILE A O 1
ATOM 5896 N N . ILE A 1 739 ? -11.086 -43.406 -24.422 1 90.69 739 ILE A N 1
ATOM 5897 C CA . ILE A 1 739 ? -9.812 -42.781 -24.062 1 90.69 739 ILE A CA 1
ATOM 5898 C C . ILE A 1 739 ? -9.133 -42.219 -25.312 1 90.69 739 ILE A C 1
ATOM 5900 O O . ILE A 1 739 ? -9 -42.938 -26.312 1 90.69 739 ILE A O 1
ATOM 5904 N N . ASP A 1 740 ? -8.758 -41 -25.203 1 87.31 740 ASP A N 1
ATOM 5905 C CA . ASP A 1 740 ? -8.156 -40.344 -26.359 1 87.31 740 ASP A CA 1
ATOM 5906 C C . ASP A 1 740 ? -6.645 -40.188 -26.188 1 87.31 740 ASP A C 1
ATOM 5908 O O . ASP A 1 740 ? -6.141 -40.188 -25.062 1 87.31 740 ASP A O 1
ATOM 5912 N N . ASP A 1 741 ? -5.926 -40.219 -27.312 1 82.5 741 ASP A N 1
ATOM 5913 C CA . ASP A 1 741 ? -4.492 -39.969 -27.438 1 82.5 741 ASP A CA 1
ATOM 5914 C C . ASP A 1 741 ? -3.689 -40.969 -26.609 1 82.5 741 ASP A C 1
ATOM 5916 O O . ASP A 1 741 ? -2.729 -40.594 -25.938 1 82.5 741 ASP A O 1
ATOM 5920 N N . PHE A 1 742 ? -4.109 -42.156 -26.578 1 83.12 742 PHE A N 1
ATOM 5921 C CA . PHE A 1 742 ? -3.379 -43.188 -25.859 1 83.12 742 PHE A CA 1
ATOM 5922 C C . PHE A 1 742 ? -2 -43.406 -26.469 1 83.12 742 PHE A C 1
ATOM 5924 O O . PHE A 1 742 ? -1.878 -43.625 -27.672 1 83.12 742 PHE A O 1
ATOM 5931 N N . GLY A 1 743 ? -0.977 -43.188 -25.75 1 75.75 743 GLY A N 1
ATOM 5932 C CA . GLY A 1 743 ? 0.395 -43.375 -26.188 1 75.75 743 GLY A CA 1
ATOM 5933 C C . GLY A 1 743 ? 1.19 -42.094 -26.25 1 75.75 743 GLY A C 1
ATOM 5934 O O . GLY A 1 743 ? 2.422 -42.125 -26.203 1 75.75 743 GLY A O 1
ATOM 5935 N N . SER A 1 744 ? 0.666 -40.938 -26.625 1 68.75 744 SER A N 1
ATOM 5936 C CA . SER A 1 744 ? 1.383 -39.656 -26.75 1 68.75 744 SER A CA 1
ATOM 5937 C C . SER A 1 744 ? 1.432 -38.938 -25.422 1 68.75 744 SER A C 1
ATOM 5939 O O . SER A 1 744 ? 2.336 -38.125 -25.188 1 68.75 744 SER A O 1
ATOM 5941 N N . GLY A 1 745 ? 0.406 -39.062 -24.797 1 62.56 745 GLY A N 1
ATOM 5942 C CA . GLY A 1 745 ? 0.313 -38.281 -23.578 1 62.56 745 GLY A CA 1
ATOM 5943 C C . GLY A 1 745 ? 0.5 -39.125 -22.312 1 62.56 745 GLY A C 1
ATOM 5944 O O . GLY A 1 745 ? 1.244 -40.094 -22.312 1 62.56 745 GLY A O 1
ATOM 5945 N N . TYR A 1 746 ? -0.108 -38.656 -21.266 1 57.53 746 TYR A N 1
ATOM 5946 C CA . TYR A 1 746 ? -0.03 -39.219 -19.922 1 57.53 746 TYR A CA 1
ATOM 5947 C C . TYR A 1 746 ? -0.884 -40.469 -19.781 1 57.53 746 TYR A C 1
ATOM 5949 O O . TYR A 1 746 ? -2.107 -40.406 -19.938 1 57.53 746 TYR A O 1
ATOM 5957 N N . SER A 1 747 ? -0.349 -41.594 -20.125 1 62.03 747 SER A N 1
ATOM 5958 C CA . SER A 1 747 ? -1.192 -42.781 -20.016 1 62.03 747 SER A CA 1
ATOM 5959 C C . SER A 1 747 ? -0.967 -43.5 -18.672 1 62.03 747 SER A C 1
ATOM 5961 O O . SER A 1 747 ? 0.151 -43.906 -18.375 1 62.03 747 SER A O 1
ATOM 5963 N N . ASN A 1 748 ? -1.886 -43.438 -17.812 1 73.5 748 ASN A N 1
ATOM 5964 C CA . ASN A 1 748 ? -1.935 -44.188 -16.562 1 73.5 748 ASN A CA 1
ATOM 5965 C C . ASN A 1 748 ? -2.736 -45.5 -16.734 1 73.5 748 ASN A C 1
ATOM 5967 O O . ASN A 1 748 ? -3.961 -45.5 -16.594 1 73.5 748 ASN A O 1
ATOM 5971 N N . ILE A 1 749 ? -1.999 -46.594 -17.031 1 79.88 749 ILE A N 1
ATOM 5972 C CA . ILE A 1 749 ? -2.633 -47.875 -17.328 1 79.88 749 ILE A CA 1
ATOM 5973 C C . ILE A 1 749 ? -3.512 -48.312 -16.156 1 79.88 749 ILE A C 1
ATOM 5975 O O . ILE A 1 749 ? -4.59 -48.875 -16.359 1 79.88 749 ILE A O 1
ATOM 5979 N N . ASP A 1 750 ? -3.084 -48.094 -14.969 1 78.25 750 ASP A N 1
ATOM 5980 C CA . ASP A 1 750 ? -3.885 -48.406 -13.789 1 78.25 750 ASP A CA 1
ATOM 5981 C C . ASP A 1 750 ? -5.223 -47.656 -13.82 1 78.25 750 ASP A C 1
ATOM 5983 O O . ASP A 1 750 ? -6.266 -48.25 -13.516 1 78.25 750 ASP A O 1
ATOM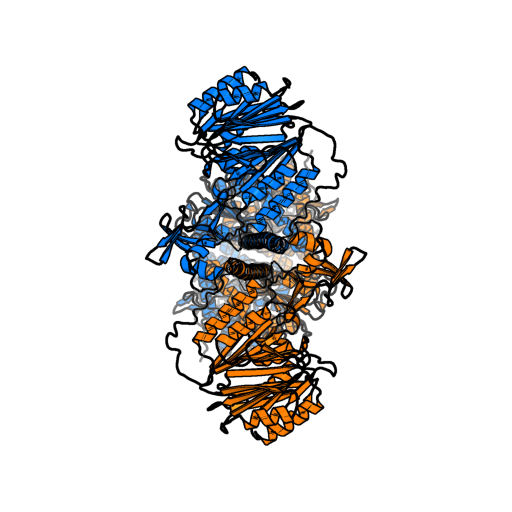 5987 N N . ALA A 1 751 ? -5.133 -46.438 -14.133 1 79.75 751 ALA A N 1
ATOM 5988 C CA . ALA A 1 751 ? -6.352 -45.625 -14.219 1 79.75 751 ALA A CA 1
ATOM 5989 C C . ALA A 1 751 ? -7.273 -46.156 -15.32 1 79.75 751 ALA A C 1
ATOM 5991 O O . ALA A 1 751 ? -8.492 -46.156 -15.164 1 79.75 751 ALA A O 1
ATOM 5992 N N . ILE A 1 752 ? -6.664 -46.5 -16.406 1 82.88 752 ILE A N 1
ATOM 5993 C CA . ILE A 1 752 ? -7.434 -47 -17.547 1 82.88 752 ILE A CA 1
ATOM 5994 C C . ILE A 1 752 ? -8.125 -48.312 -17.172 1 82.88 752 ILE A C 1
ATOM 5996 O O . ILE A 1 752 ? -9.273 -48.531 -17.562 1 82.88 752 ILE A O 1
ATOM 6000 N N . MET A 1 753 ? -7.488 -49.094 -16.438 1 82.69 753 MET A N 1
ATOM 6001 C CA . MET A 1 753 ? -8.062 -50.375 -15.992 1 82.69 753 MET A CA 1
ATOM 6002 C C . MET A 1 753 ? -9.297 -50.125 -15.133 1 82.69 753 MET A C 1
ATOM 6004 O O . MET A 1 753 ? -10.305 -50.812 -15.266 1 82.69 753 MET A O 1
ATOM 6008 N N . LYS A 1 754 ? -9.188 -49.188 -14.32 1 82.75 754 LYS A N 1
ATOM 6009 C CA . LYS A 1 754 ? -10.281 -48.875 -13.406 1 82.75 754 LYS A CA 1
ATOM 6010 C C . LYS A 1 754 ? -11.438 -48.188 -14.141 1 82.75 754 LYS A C 1
ATOM 6012 O O . LYS A 1 754 ? -12.602 -48.375 -13.773 1 82.75 754 LYS A O 1
ATOM 6017 N N . LEU A 1 755 ? -11.102 -47.438 -15.117 1 86 755 LEU A N 1
ATOM 6018 C CA . LEU A 1 755 ? -12.102 -46.719 -15.891 1 86 755 LEU A CA 1
ATOM 6019 C C . LEU A 1 755 ? -12.875 -47.656 -16.797 1 86 755 LEU A C 1
ATOM 6021 O O . LEU A 1 755 ? -14.039 -47.406 -17.109 1 86 755 LEU A O 1
ATOM 6025 N N . GLU A 1 756 ? -12.289 -48.688 -17.266 1 88.25 756 GLU A N 1
ATOM 6026 C CA . GLU A 1 756 ? -12.875 -49.719 -18.141 1 88.25 756 GLU A CA 1
ATOM 6027 C C . GLU A 1 756 ? -13.508 -49.062 -19.375 1 88.25 756 GLU A C 1
ATOM 6029 O O . GLU A 1 756 ? -14.695 -49.25 -19.641 1 88.25 756 GLU A O 1
ATOM 6034 N N . PRO A 1 757 ? -12.703 -48.438 -20.141 1 92.94 757 PRO A N 1
ATOM 6035 C CA . PRO A 1 757 ? -13.266 -47.781 -21.328 1 92.94 757 PRO A CA 1
ATOM 6036 C C . PRO A 1 757 ? -13.727 -48.781 -22.391 1 92.94 757 PRO A C 1
ATOM 6038 O O . PRO A 1 757 ? -13.211 -49.906 -22.453 1 92.94 757 PRO A O 1
ATOM 6041 N N . GLN A 1 758 ? -14.672 -48.344 -23.219 1 94.81 758 GLN A N 1
ATOM 6042 C CA . GLN A 1 758 ? -15.148 -49.219 -24.297 1 94.81 758 GLN A CA 1
ATOM 6043 C C . GLN A 1 758 ? -14.266 -49.094 -25.547 1 94.81 758 GLN A C 1
ATOM 6045 O O . GLN A 1 758 ? -14.133 -50.031 -26.328 1 94.81 758 GLN A O 1
ATOM 6050 N N . VAL A 1 759 ? -13.68 -47.969 -25.688 1 95.81 759 VAL A N 1
ATOM 6051 C CA . VAL A 1 759 ? -12.859 -47.688 -26.859 1 95.81 759 VAL A CA 1
ATOM 6052 C C . VAL A 1 759 ? -11.594 -46.938 -26.453 1 95.81 759 VAL A C 1
ATOM 6054 O O . VAL A 1 759 ? -11.633 -46.094 -25.547 1 95.81 759 VAL A O 1
ATOM 6057 N N . ILE A 1 760 ? -10.453 -47.219 -27.016 1 93.88 760 ILE A N 1
ATOM 6058 C CA . ILE A 1 760 ? -9.203 -46.5 -26.828 1 93.88 760 ILE A CA 1
ATOM 6059 C C . ILE A 1 760 ? -8.656 -46.062 -28.188 1 93.88 760 ILE A C 1
ATOM 6061 O O . ILE A 1 760 ? -8.508 -46.875 -29.094 1 93.88 760 ILE A O 1
ATOM 6065 N N . LYS A 1 761 ? -8.383 -44.75 -28.297 1 94.81 761 LYS A N 1
ATOM 6066 C CA . LYS A 1 761 ? -7.812 -44.219 -29.516 1 94.81 761 LYS A CA 1
ATOM 6067 C C . LYS A 1 761 ? -6.289 -44.156 -29.438 1 94.81 761 LYS A C 1
ATOM 6069 O O . LYS A 1 761 ? -5.727 -43.594 -28.516 1 94.81 761 LYS A O 1
ATOM 6074 N N . LEU A 1 762 ? -5.676 -44.844 -30.406 1 92.12 762 LEU A N 1
ATOM 6075 C CA . LEU A 1 762 ? -4.219 -44.781 -30.484 1 92.12 762 LEU A CA 1
ATOM 6076 C C . LEU A 1 762 ? -3.762 -43.531 -31.234 1 92.12 762 LEU A C 1
ATOM 6078 O O . LEU A 1 762 ? -4.18 -43.281 -32.375 1 92.12 762 LEU A O 1
ATOM 6082 N N . ASP A 1 763 ? -2.926 -42.812 -30.641 1 87.25 763 ASP A N 1
ATOM 6083 C CA . ASP A 1 763 ? -2.504 -41.5 -31.125 1 87.25 763 ASP A CA 1
ATOM 6084 C C . ASP A 1 763 ? -1.734 -41.625 -32.438 1 87.25 763 ASP A C 1
ATOM 6086 O O . ASP A 1 763 ? -1.166 -42.688 -32.719 1 87.25 763 ASP A O 1
ATOM 6090 N N . GLY A 1 764 ? -1.685 -40.531 -33.156 1 87.25 764 GLY A N 1
ATOM 6091 C CA . GLY A 1 764 ? -1.015 -40.469 -34.469 1 87.25 764 GLY A CA 1
ATOM 6092 C C . GLY A 1 764 ? 0.479 -40.719 -34.375 1 87.25 764 GLY A C 1
ATOM 6093 O O . GLY A 1 764 ? 1.081 -41.25 -35.281 1 87.25 764 GLY A O 1
ATOM 6094 N N . SER A 1 765 ? 1.058 -40.344 -33.25 1 83.5 765 SER A N 1
ATOM 6095 C CA . SER A 1 765 ? 2.498 -40.5 -33.125 1 83.5 765 SER A CA 1
ATOM 6096 C C . SER A 1 765 ? 2.893 -41.969 -33.125 1 83.5 765 SER A C 1
ATOM 6098 O O . SER A 1 765 ? 4.023 -42.312 -33.5 1 83.5 765 SER A O 1
ATOM 6100 N N . ILE A 1 766 ? 1.935 -42.812 -32.844 1 85.44 766 ILE A N 1
ATOM 6101 C CA . ILE A 1 766 ? 2.172 -44.25 -32.812 1 85.44 766 ILE A CA 1
ATOM 6102 C C . ILE A 1 766 ? 1.85 -44.844 -34.188 1 85.44 766 ILE A C 1
ATOM 6104 O O . ILE A 1 766 ? 2.482 -45.812 -34.594 1 85.44 766 ILE A O 1
ATOM 6108 N N . ILE A 1 767 ? 0.958 -44.25 -34.906 1 91.12 767 ILE A N 1
ATOM 6109 C CA . ILE A 1 767 ? 0.361 -44.875 -36.094 1 91.12 767 ILE A CA 1
ATOM 6110 C C . ILE A 1 767 ? 0.98 -44.281 -37.344 1 91.12 767 ILE A C 1
ATOM 6112 O O . ILE A 1 767 ? 1.152 -45 -38.344 1 91.12 767 ILE A O 1
ATOM 6116 N N . LYS A 1 768 ? 1.326 -43.094 -37.344 1 90 768 LYS A N 1
ATOM 6117 C CA . LYS A 1 768 ? 1.631 -42.312 -38.531 1 90 768 LYS A CA 1
ATOM 6118 C C . LYS A 1 768 ? 2.752 -42.938 -39.344 1 90 768 LYS A C 1
ATOM 6120 O O . LYS A 1 768 ? 2.734 -42.906 -40.594 1 90 768 LYS A O 1
ATOM 6125 N N . ASN A 1 769 ? 3.688 -43.562 -38.688 1 90.19 769 ASN A N 1
ATOM 6126 C CA . ASN A 1 769 ? 4.875 -44 -39.406 1 90.19 769 ASN A CA 1
ATOM 6127 C C . ASN A 1 769 ? 4.973 -45.531 -39.438 1 90.19 769 ASN A C 1
ATOM 6129 O O . ASN A 1 769 ? 6.047 -46.094 -39.688 1 90.19 769 ASN A O 1
ATOM 6133 N N . VAL A 1 770 ? 3.936 -46.188 -39.281 1 93.44 770 VAL A N 1
ATOM 6134 C CA . VAL A 1 770 ? 3.957 -47.656 -39.188 1 93.44 770 VAL A CA 1
ATOM 6135 C C . VAL A 1 770 ? 4.355 -48.219 -40.531 1 93.44 770 VAL A C 1
ATOM 6137 O O . VAL A 1 770 ? 4.883 -49.344 -40.625 1 93.44 770 VAL A O 1
ATOM 6140 N N . HIS A 1 771 ? 4.141 -47.5 -41.656 1 93 771 HIS A N 1
ATOM 6141 C CA . HIS A 1 771 ? 4.469 -48 -43 1 93 771 HIS A CA 1
ATOM 6142 C C . HIS A 1 771 ? 5.949 -47.812 -43.312 1 93 771 HIS A C 1
ATOM 6144 O O . HIS A 1 771 ? 6.492 -48.5 -44.188 1 93 771 HIS A O 1
ATOM 6150 N N . GLN A 1 772 ? 6.602 -46.969 -42.625 1 92.94 772 GLN A N 1
ATOM 6151 C CA . GLN A 1 772 ? 7.992 -46.656 -42.938 1 92.94 772 GLN A CA 1
ATOM 6152 C C . GLN A 1 772 ? 8.93 -47.25 -41.875 1 92.94 772 GLN A C 1
ATOM 6154 O O . GLN A 1 772 ? 10.117 -47.469 -42.156 1 92.94 772 GLN A O 1
ATOM 6159 N N . ASP A 1 773 ? 8.406 -47.469 -40.688 1 90.75 773 ASP A N 1
ATOM 6160 C CA . ASP A 1 773 ? 9.266 -47.875 -39.562 1 90.75 773 ASP A CA 1
ATOM 6161 C C . ASP A 1 773 ? 8.797 -49.219 -38.969 1 90.75 773 ASP A C 1
ATOM 6163 O O . ASP A 1 773 ? 7.746 -49.281 -38.344 1 90.75 773 ASP A O 1
ATOM 6167 N N . LYS A 1 774 ? 9.594 -50.219 -39.094 1 89.19 774 LYS A N 1
ATOM 6168 C CA . LYS A 1 774 ? 9.258 -51.562 -38.625 1 89.19 774 LYS A CA 1
ATOM 6169 C C . LYS A 1 774 ? 9.109 -51.594 -37.094 1 89.19 774 LYS A C 1
ATOM 6171 O O . LYS A 1 774 ? 8.266 -52.312 -36.562 1 89.19 774 LYS A O 1
ATOM 6176 N N . ARG A 1 775 ? 9.969 -50.906 -36.469 1 87.56 775 ARG A N 1
ATOM 6177 C CA . ARG A 1 775 ? 9.883 -50.844 -35 1 87.56 775 ARG A CA 1
ATOM 6178 C C . ARG A 1 775 ? 8.555 -50.219 -34.562 1 87.56 775 ARG A C 1
ATOM 6180 O O . ARG A 1 775 ? 7.93 -50.719 -33.625 1 87.56 775 ARG A O 1
ATOM 6187 N N . GLN A 1 776 ? 8.234 -49.25 -35.156 1 89.12 776 GLN A N 1
ATOM 6188 C CA . GLN A 1 776 ? 6.969 -48.594 -34.875 1 89.12 776 GLN A CA 1
ATOM 6189 C C . GLN A 1 776 ? 5.789 -49.531 -35.125 1 89.12 776 GLN A C 1
ATOM 6191 O O . GLN A 1 776 ? 4.773 -49.469 -34.438 1 89.12 776 GLN A O 1
ATOM 6196 N N . ARG A 1 777 ? 5.895 -50.25 -36.125 1 92.69 777 ARG A N 1
ATOM 6197 C CA . ARG A 1 777 ? 4.852 -51.219 -36.469 1 92.69 777 ARG A CA 1
ATOM 6198 C C . ARG A 1 777 ? 4.691 -52.25 -35.344 1 92.69 777 ARG A C 1
ATOM 6200 O O . ARG A 1 777 ? 3.568 -52.594 -34.969 1 92.69 777 ARG A O 1
ATOM 6207 N N . LEU A 1 778 ? 5.777 -52.75 -34.875 1 91.81 778 LEU A N 1
ATOM 6208 C CA . LEU A 1 778 ? 5.75 -53.719 -33.812 1 91.81 778 LEU A CA 1
ATOM 6209 C C . LEU A 1 778 ? 5.164 -53.156 -32.531 1 91.81 778 LEU A C 1
ATOM 6211 O O . LEU A 1 778 ? 4.387 -53.812 -31.828 1 91.81 778 LEU A O 1
ATOM 6215 N N . ILE A 1 779 ? 5.551 -51.938 -32.25 1 90.56 779 ILE A N 1
ATOM 6216 C CA . ILE A 1 779 ? 5.035 -51.25 -31.062 1 90.56 779 ILE A CA 1
ATOM 6217 C C . ILE A 1 779 ? 3.527 -51.031 -31.203 1 90.56 779 ILE A C 1
ATOM 6219 O O . ILE A 1 779 ? 2.779 -51.312 -30.25 1 90.56 779 ILE A O 1
ATOM 6223 N N . SER A 1 780 ? 3.135 -50.594 -32.312 1 92.81 780 SER A N 1
ATOM 6224 C CA . SER A 1 780 ? 1.714 -50.344 -32.562 1 92.81 780 SER A CA 1
ATOM 6225 C C . SER A 1 780 ? 0.919 -51.656 -32.438 1 92.81 780 SER A C 1
ATOM 6227 O O . SER A 1 780 ? -0.185 -51.656 -31.875 1 92.81 780 SER A O 1
ATOM 6229 N N . GLN A 1 781 ? 1.464 -52.656 -32.969 1 94.38 781 GLN A N 1
ATOM 6230 C CA . GLN A 1 781 ? 0.812 -53.969 -32.844 1 94.38 781 GLN A CA 1
ATOM 6231 C C . GLN A 1 781 ? 0.637 -54.375 -31.391 1 94.38 781 GLN A C 1
ATOM 6233 O O . GLN A 1 781 ? -0.425 -54.875 -31 1 94.38 781 GLN A O 1
ATOM 6238 N N . GLN A 1 782 ? 1.681 -54.219 -30.672 1 91.19 782 GLN A N 1
ATOM 6239 C CA . GLN A 1 782 ? 1.607 -54.531 -29.25 1 91.19 782 GLN A CA 1
ATOM 6240 C C . GLN A 1 782 ? 0.566 -53.656 -28.531 1 91.19 782 GLN A C 1
ATOM 6242 O O . GLN A 1 782 ? -0.126 -54.125 -27.625 1 91.19 782 GLN A O 1
ATOM 6247 N N . MET A 1 783 ? 0.484 -52.438 -28.859 1 91.56 783 MET A N 1
ATOM 6248 C CA . MET A 1 783 ? -0.481 -51.531 -28.266 1 91.56 783 MET A CA 1
ATOM 6249 C C . MET A 1 783 ? -1.909 -51.938 -28.594 1 91.56 783 MET A C 1
ATOM 6251 O O . MET A 1 783 ? -2.803 -51.844 -27.75 1 91.56 783 MET A O 1
ATOM 6255 N N . VAL A 1 784 ? -2.107 -52.375 -29.797 1 94.56 784 VAL A N 1
ATOM 6256 C CA . VAL A 1 784 ? -3.42 -52.844 -30.188 1 94.56 784 VAL A CA 1
ATOM 6257 C C . VAL A 1 784 ? -3.801 -54.062 -29.344 1 94.56 784 VAL A C 1
ATOM 6259 O O . VAL A 1 784 ? -4.934 -54.156 -28.859 1 94.56 784 VAL A O 1
ATOM 6262 N N . GLN A 1 785 ? -2.873 -54.938 -29.188 1 93.88 785 GLN A N 1
ATOM 6263 C CA . GLN A 1 785 ? -3.121 -56.094 -28.359 1 93.88 785 GLN A CA 1
ATOM 6264 C C . GLN A 1 785 ? -3.438 -55.719 -26.922 1 93.88 785 GLN A C 1
ATOM 6266 O O . GLN A 1 785 ? -4.293 -56.344 -26.281 1 93.88 785 GLN A O 1
ATOM 6271 N N . LEU A 1 786 ? -2.723 -54.781 -26.484 1 90.88 786 LEU A N 1
ATOM 6272 C CA . LEU A 1 786 ? -2.973 -54.281 -25.125 1 90.88 786 LEU A CA 1
ATOM 6273 C C . LEU A 1 786 ? -4.398 -53.75 -25 1 90.88 786 LEU A C 1
ATOM 6275 O O . LEU A 1 786 ? -5.066 -54 -23.984 1 90.88 786 LEU A O 1
ATOM 6279 N N . CYS A 1 787 ? -4.875 -53 -25.938 1 93.12 787 CYS A N 1
ATOM 6280 C CA . CYS A 1 787 ? -6.246 -52.5 -25.922 1 93.12 787 CYS A CA 1
ATOM 6281 C C . CYS A 1 787 ? -7.242 -53.656 -25.797 1 93.12 787 CYS A C 1
ATOM 6283 O O . CYS A 1 787 ? -8.188 -53.562 -25.016 1 93.12 787 CYS A O 1
ATOM 6285 N N . HIS A 1 788 ? -6.977 -54.656 -26.531 1 94.88 788 HIS A N 1
ATOM 6286 C CA . HIS A 1 788 ? -7.891 -55.812 -26.531 1 94.88 788 HIS A CA 1
ATOM 6287 C C . HIS A 1 788 ? -7.879 -56.531 -25.188 1 94.88 788 HIS A C 1
ATOM 6289 O O . HIS A 1 788 ? -8.922 -57 -24.719 1 94.88 788 HIS A O 1
ATOM 6295 N N . VAL A 1 789 ? -6.719 -56.625 -24.656 1 91.75 789 VAL A N 1
ATOM 6296 C CA . VAL A 1 789 ? -6.609 -57.25 -23.344 1 91.75 789 VAL A CA 1
ATOM 6297 C C . VAL A 1 789 ? -7.348 -56.438 -22.297 1 91.75 789 VAL A C 1
ATOM 6299 O O . VAL A 1 789 ? -7.918 -57 -21.359 1 91.75 789 VAL A O 1
ATOM 6302 N N . LEU A 1 790 ? -7.418 -55.188 -22.484 1 90.5 790 LEU A N 1
ATOM 6303 C CA . LEU A 1 790 ? -8.148 -54.281 -21.609 1 90.5 790 LEU A CA 1
ATOM 6304 C C . LEU A 1 790 ? -9.641 -54.312 -21.922 1 90.5 790 LEU A C 1
ATOM 6306 O O . LEU A 1 790 ? -10.414 -53.531 -21.359 1 90.5 790 LEU A O 1
ATOM 6310 N N . ASP A 1 791 ? -10 -55.156 -22.828 1 92.12 791 ASP A N 1
ATOM 6311 C CA . ASP A 1 791 ? -11.383 -55.344 -23.266 1 92.12 791 ASP A CA 1
ATOM 6312 C C . ASP A 1 791 ? -11.93 -54.062 -23.906 1 92.12 791 ASP A C 1
ATOM 6314 O O . ASP A 1 791 ? -13.055 -53.656 -23.609 1 92.12 791 ASP A O 1
ATOM 6318 N N . ALA A 1 792 ? -11.094 -53.375 -24.578 1 94.94 792 ALA A N 1
ATOM 6319 C CA . ALA A 1 792 ? -11.484 -52.156 -25.281 1 94.94 792 ALA A CA 1
ATOM 6320 C C . ALA A 1 792 ? -11.227 -52.281 -26.781 1 94.94 792 ALA A C 1
ATOM 6322 O O . ALA A 1 792 ? -10.258 -52.906 -27.203 1 94.94 792 ALA A O 1
ATOM 6323 N N . LYS A 1 793 ? -12.094 -51.688 -27.562 1 97.31 793 LYS A N 1
ATOM 6324 C CA . LYS A 1 793 ? -11.867 -51.625 -29.016 1 97.31 793 LYS A CA 1
ATOM 6325 C C . LYS A 1 793 ? -10.812 -50.562 -29.344 1 97.31 793 LYS A C 1
ATOM 6327 O O . LYS A 1 793 ? -10.75 -49.531 -28.703 1 97.31 793 LYS A O 1
ATOM 6332 N N . ALA A 1 794 ? -9.992 -50.844 -30.344 1 97.19 794 ALA A N 1
ATOM 6333 C CA . ALA A 1 794 ? -8.891 -49.938 -30.703 1 97.19 794 ALA A CA 1
ATOM 6334 C C . ALA A 1 794 ? -9.211 -49.125 -31.953 1 97.19 794 ALA A C 1
ATOM 6336 O O . ALA A 1 794 ? -9.711 -49.688 -32.938 1 97.19 794 ALA A O 1
ATOM 6337 N N . VAL A 1 795 ? -9.031 -47.844 -31.891 1 97.31 795 VAL A N 1
ATOM 6338 C CA . VAL A 1 795 ? -9.156 -46.938 -33.031 1 97.31 795 VAL A CA 1
ATOM 6339 C C . VAL A 1 795 ? -7.766 -46.469 -33.469 1 97.31 795 VAL A C 1
ATOM 6341 O O . VAL A 1 795 ? -6.988 -45.969 -32.656 1 97.31 795 VAL A O 1
ATOM 6344 N N . ALA A 1 796 ? -7.367 -46.688 -34.688 1 96.69 796 ALA A N 1
ATOM 6345 C CA . ALA A 1 796 ? -6.137 -46.125 -35.25 1 96.69 796 ALA A CA 1
ATOM 6346 C C . ALA A 1 796 ? -6.379 -44.75 -35.812 1 96.69 796 ALA A C 1
ATOM 6348 O O . ALA A 1 796 ? -7.148 -44.562 -36.75 1 96.69 796 ALA A O 1
ATOM 6349 N N . GLU A 1 797 ? -5.73 -43.812 -35.219 1 94.62 797 GLU A N 1
ATOM 6350 C CA . GLU A 1 797 ? -5.867 -42.438 -35.688 1 94.62 797 GLU A CA 1
ATOM 6351 C C . GLU A 1 797 ? -4.801 -42.094 -36.719 1 94.62 797 GLU A C 1
ATOM 6353 O O . GLU A 1 797 ? -3.801 -42.812 -36.844 1 94.62 797 GLU A O 1
ATOM 6358 N N . PHE A 1 798 ? -5.016 -41.062 -37.531 1 93.38 798 PHE A N 1
ATOM 6359 C CA . PHE A 1 798 ? -4.078 -40.5 -38.5 1 93.38 798 PHE A CA 1
ATOM 6360 C C . PHE A 1 798 ? -3.781 -41.5 -39.625 1 93.38 798 PHE A C 1
ATOM 6362 O O . PHE A 1 798 ? -2.625 -41.656 -40 1 93.38 798 PHE A O 1
ATOM 6369 N N . VAL A 1 799 ? -4.762 -42.219 -40 1 96.31 799 VAL A N 1
ATOM 6370 C CA . VAL A 1 799 ? -4.648 -43.031 -41.188 1 96.31 799 VAL A CA 1
ATOM 6371 C C . VAL A 1 799 ? -4.672 -42.156 -42.438 1 96.31 799 VAL A C 1
ATOM 6373 O O . VAL A 1 799 ? -5.746 -41.812 -42.906 1 96.31 799 VAL A O 1
ATOM 6376 N N . HIS A 1 800 ? -3.502 -41.906 -42.969 1 94.62 800 HIS A N 1
ATOM 6377 C CA . HIS A 1 800 ? -3.416 -40.812 -43.938 1 94.62 800 HIS A CA 1
ATOM 6378 C C . HIS A 1 800 ? -3.182 -41.375 -45.344 1 94.62 800 HIS A C 1
ATOM 6380 O O . HIS A 1 800 ? -3.225 -40.625 -46.344 1 94.62 800 HIS A O 1
ATOM 6386 N N . ASN A 1 801 ? -2.963 -42.719 -45.469 1 94.25 801 ASN A N 1
ATOM 6387 C CA . ASN A 1 801 ? -2.824 -43.312 -46.781 1 94.25 801 ASN A CA 1
ATOM 6388 C C . ASN A 1 801 ? -3.242 -44.781 -46.812 1 94.25 801 ASN A C 1
ATOM 6390 O O . ASN A 1 801 ? -3.516 -45.344 -45.75 1 94.25 801 ASN A O 1
ATOM 6394 N N . GLN A 1 802 ? -3.281 -45.344 -47.938 1 95.06 802 GLN A N 1
ATOM 6395 C CA . GLN A 1 802 ? -3.779 -46.719 -48.125 1 95.06 802 GLN A CA 1
ATOM 6396 C C . GLN A 1 802 ? -2.848 -47.75 -47.469 1 95.06 802 GLN A C 1
ATOM 6398 O O . GLN A 1 802 ? -3.307 -48.75 -46.906 1 95.06 802 GLN A O 1
ATOM 6403 N N . GLU A 1 803 ? -1.596 -47.438 -47.531 1 95.88 803 GLU A N 1
ATOM 6404 C CA . GLU A 1 803 ? -0.618 -48.375 -46.938 1 95.88 803 GLU A CA 1
ATOM 6405 C C . GLU A 1 803 ? -0.775 -48.469 -45.438 1 95.88 803 GLU A C 1
ATOM 6407 O O . GLU A 1 803 ? -0.767 -49.562 -44.875 1 95.88 803 GLU A O 1
ATOM 6412 N N . VAL A 1 804 ? -0.909 -47.344 -44.812 1 96.5 804 VAL A N 1
ATOM 6413 C CA . VAL A 1 804 ? -1.111 -47.344 -43.375 1 96.5 804 VAL A CA 1
ATOM 6414 C C . VAL A 1 804 ? -2.41 -48.062 -43.031 1 96.5 804 VAL A C 1
ATOM 6416 O O . VAL A 1 804 ? -2.459 -48.812 -42.062 1 96.5 804 VAL A O 1
ATOM 6419 N N . CYS A 1 805 ? -3.441 -47.812 -43.812 1 96.69 805 CYS A N 1
ATOM 6420 C CA . CYS A 1 805 ? -4.746 -48.406 -43.594 1 96.69 805 CYS A CA 1
ATOM 6421 C C . CYS A 1 805 ? -4.645 -49.938 -43.594 1 96.69 805 CYS A C 1
ATOM 6423 O O . CYS A 1 805 ? -5.125 -50.594 -42.656 1 96.69 805 CYS A O 1
ATOM 6425 N N . SER A 1 806 ? -3.959 -50.438 -44.562 1 96.56 806 SER A N 1
ATOM 6426 C CA . SER A 1 806 ? -3.83 -51.875 -44.688 1 96.56 806 SER A CA 1
ATOM 6427 C C . SER A 1 806 ? -3.035 -52.5 -43.562 1 96.56 806 SER A C 1
ATOM 6429 O O . SER A 1 806 ? -3.385 -53.562 -43.031 1 96.56 806 SER A O 1
ATOM 6431 N N . ILE A 1 807 ? -2.02 -51.812 -43.188 1 96.56 807 ILE A N 1
ATOM 6432 C CA . ILE A 1 807 ? -1.125 -52.312 -42.156 1 96.56 807 ILE A CA 1
ATOM 6433 C C . ILE A 1 807 ? -1.858 -52.344 -40.812 1 96.56 807 ILE A C 1
ATOM 6435 O O . ILE A 1 807 ? -1.768 -53.344 -40.094 1 96.56 807 ILE A O 1
ATOM 6439 N N . VAL A 1 808 ? -2.572 -51.281 -40.5 1 96.56 808 VAL A N 1
ATOM 6440 C CA . VAL A 1 808 ? -3.223 -51.188 -39.188 1 96.56 808 VAL A CA 1
ATOM 6441 C C . VAL A 1 808 ? -4.391 -52.188 -39.125 1 96.56 808 VAL A C 1
ATOM 6443 O O . VAL A 1 808 ? -4.715 -52.719 -38.062 1 96.56 808 VAL A O 1
ATOM 6446 N N . GLU A 1 809 ? -5.02 -52.406 -40.219 1 96.94 809 GLU A N 1
ATOM 6447 C CA . GLU A 1 809 ? -6.066 -53.406 -40.281 1 96.94 809 GLU A CA 1
ATOM 6448 C C . GLU A 1 809 ? -5.504 -54.812 -40.031 1 96.94 809 GLU A C 1
ATOM 6450 O O . GLU A 1 809 ? -6.117 -55.594 -39.312 1 96.94 809 GLU A O 1
ATOM 6455 N N . ASP A 1 810 ? -4.383 -55 -40.594 1 95.94 810 ASP A N 1
ATOM 6456 C CA . ASP A 1 810 ? -3.723 -56.312 -40.375 1 95.94 810 ASP A CA 1
ATOM 6457 C C . ASP A 1 810 ? -3.311 -56.5 -38.938 1 95.94 810 ASP A C 1
ATOM 6459 O O . ASP A 1 810 ? -3.201 -57.625 -38.438 1 95.94 810 ASP A O 1
ATOM 6463 N N . MET A 1 811 ? -3.104 -55.375 -38.281 1 94.88 811 MET A N 1
ATOM 6464 C CA . MET A 1 811 ? -2.713 -55.406 -36.875 1 94.88 811 MET A CA 1
ATOM 6465 C C . MET A 1 811 ? -3.898 -55.781 -35.969 1 94.88 811 MET A C 1
ATOM 6467 O O . MET A 1 811 ? -3.719 -56.188 -34.812 1 94.88 811 MET A O 1
ATOM 6471 N N . GLY A 1 812 ? -5.109 -55.656 -36.531 1 95.44 812 GLY A N 1
ATOM 6472 C CA . GLY A 1 812 ? -6.293 -56.062 -35.812 1 95.44 812 GLY A CA 1
ATOM 6473 C C . GLY A 1 812 ? -7.043 -54.875 -35.188 1 95.44 812 GLY A C 1
ATOM 6474 O O . GLY A 1 812 ? -7.785 -55.062 -34.219 1 95.44 812 GLY A O 1
ATOM 6475 N N . VAL A 1 813 ? -6.867 -53.688 -35.656 1 97.19 813 VAL A N 1
ATOM 6476 C CA . VAL A 1 813 ? -7.609 -52.531 -35.156 1 97.19 813 VAL A CA 1
ATOM 6477 C C . VAL A 1 813 ? -9.094 -52.688 -35.469 1 97.19 813 VAL A C 1
ATOM 6479 O O . VAL A 1 813 ? -9.453 -53.312 -36.469 1 97.19 813 VAL A O 1
ATOM 6482 N N . ASP A 1 814 ? -9.938 -52.125 -34.656 1 97.88 814 ASP A N 1
ATOM 6483 C CA . ASP A 1 814 ? -11.375 -52.281 -34.812 1 97.88 814 ASP A CA 1
ATOM 6484 C C . ASP A 1 814 ? -11.953 -51.125 -35.656 1 97.88 814 ASP A C 1
ATOM 6486 O O . ASP A 1 814 ? -12.922 -51.312 -36.375 1 97.88 814 ASP A O 1
ATOM 6490 N N . TYR A 1 815 ? -11.414 -49.969 -35.438 1 97.94 815 TYR A N 1
ATOM 6491 C CA . TYR A 1 815 ? -11.914 -48.781 -36.094 1 97.94 815 TYR A CA 1
ATOM 6492 C C . TYR A 1 815 ? -10.766 -47.969 -36.719 1 97.94 815 TYR A C 1
ATOM 6494 O O . TYR A 1 815 ? -9.617 -48.094 -36.281 1 97.94 815 TYR A O 1
ATOM 6502 N N . LEU A 1 816 ? -11.078 -47.188 -37.719 1 97.62 816 LEU A N 1
ATOM 6503 C CA . LEU A 1 816 ? -10.102 -46.375 -38.438 1 97.62 816 LEU A CA 1
ATOM 6504 C C . LEU A 1 816 ? -10.547 -44.938 -38.5 1 97.62 816 LEU A C 1
ATOM 6506 O O . LEU A 1 816 ? -11.734 -44.625 -38.719 1 97.62 816 LEU A O 1
ATOM 6510 N N . GLN A 1 817 ? -9.617 -44.062 -38.25 1 96.69 817 GLN A N 1
ATOM 6511 C CA . GLN A 1 817 ? -9.867 -42.625 -38.375 1 96.69 817 GLN A CA 1
ATOM 6512 C C . GLN A 1 817 ? -8.672 -41.906 -39 1 96.69 817 GLN A C 1
ATOM 6514 O O . GLN A 1 817 ? -7.523 -42.188 -38.656 1 96.69 817 GLN A O 1
ATOM 6519 N N . GLY A 1 818 ? -8.898 -41.031 -40 1 95.56 818 GLY A N 1
ATOM 6520 C CA . GLY A 1 818 ? -7.828 -40.312 -40.656 1 95.56 818 GLY A CA 1
ATOM 6521 C C . GLY A 1 818 ? -8.273 -39.656 -41.969 1 95.56 818 GLY A C 1
ATOM 6522 O O . GLY A 1 818 ? -9.367 -39.906 -42.469 1 95.56 818 GLY A O 1
ATOM 6523 N N . TYR A 1 819 ? -7.426 -38.906 -42.469 1 93.38 819 TYR A N 1
ATOM 6524 C CA . TYR A 1 819 ? -7.742 -38.062 -43.625 1 93.38 819 TYR A CA 1
ATOM 6525 C C . TYR A 1 819 ? -7.93 -38.938 -44.875 1 93.38 819 TYR A C 1
ATOM 6527 O O . TYR A 1 819 ? -8.617 -38.531 -45.812 1 93.38 819 TYR A O 1
ATOM 6535 N N . PHE A 1 820 ? -7.352 -40.125 -44.875 1 94.31 820 PHE A N 1
ATOM 6536 C CA . PHE A 1 820 ? -7.527 -41.031 -46 1 94.31 820 PHE A CA 1
ATOM 6537 C C . PHE A 1 820 ? -8.984 -41.469 -46.125 1 94.31 820 PHE A C 1
ATOM 6539 O O . PHE A 1 820 ? -9.492 -41.625 -47.25 1 94.31 820 PHE A O 1
ATOM 6546 N N . LEU A 1 821 ? -9.641 -41.562 -45.031 1 94.5 821 LEU A N 1
ATOM 6547 C CA . LEU A 1 821 ? -11.016 -42.062 -45 1 94.5 821 LEU A CA 1
ATOM 6548 C C . LEU A 1 821 ? -12.008 -40.906 -45.031 1 94.5 821 LEU A C 1
ATOM 6550 O O . LEU A 1 821 ? -13.078 -41 -45.625 1 94.5 821 LEU A O 1
ATOM 6554 N N . GLY A 1 822 ? -11.664 -39.844 -44.312 1 94.06 822 GLY A N 1
ATOM 6555 C CA . GLY A 1 822 ? -12.539 -38.656 -44.312 1 94.06 822 GLY A CA 1
ATOM 6556 C C . GLY A 1 822 ? -11.969 -37.5 -43.5 1 94.06 822 GLY A C 1
ATOM 6557 O O . GLY A 1 822 ? -11.508 -37.719 -42.375 1 94.06 822 GLY A O 1
ATOM 6558 N N . GLU A 1 823 ? -12.023 -36.375 -44.094 1 94.06 823 GLU A N 1
ATOM 6559 C CA . GLU A 1 823 ? -11.602 -35.156 -43.375 1 94.06 823 GLU A CA 1
ATOM 6560 C C . GLU A 1 823 ? -12.758 -34.562 -42.594 1 94.06 823 GLU A C 1
ATOM 6562 O O . GLU A 1 823 ? -13.922 -34.812 -42.875 1 94.06 823 GLU A O 1
ATOM 6567 N N . PRO A 1 824 ? -12.367 -33.781 -41.5 1 94.38 824 PRO A N 1
ATOM 6568 C CA . PRO A 1 824 ? -13.438 -33.125 -40.781 1 94.38 824 PRO A CA 1
ATOM 6569 C C . PRO A 1 824 ? -14.266 -32.188 -41.656 1 94.38 824 PRO A C 1
ATOM 6571 O O . PRO A 1 824 ? -13.703 -31.438 -42.469 1 94.38 824 PRO A O 1
ATOM 6574 N N . LYS A 1 825 ? -15.594 -32.281 -41.531 1 93.81 825 LYS A N 1
ATOM 6575 C CA . LYS A 1 825 ? -16.516 -31.422 -42.25 1 93.81 825 LYS A CA 1
ATOM 6576 C C . LYS A 1 825 ? -17.516 -30.75 -41.281 1 93.81 825 LYS A C 1
ATOM 6578 O O . LYS A 1 825 ? -17.75 -31.25 -40.188 1 93.81 825 LYS A O 1
ATOM 6583 N N . SER A 1 826 ? -17.969 -29.594 -41.688 1 92.94 826 SER A N 1
ATOM 6584 C CA . SER A 1 826 ? -18.922 -28.859 -40.875 1 92.94 826 SER A CA 1
ATOM 6585 C C . SER A 1 826 ? -20.219 -29.625 -40.719 1 92.94 826 SER A C 1
ATOM 6587 O O . SER A 1 826 ? -20.734 -30.219 -41.656 1 92.94 826 SER A O 1
ATOM 6589 N N . LEU A 1 827 ? -20.594 -29.672 -39.5 1 90.75 827 LEU A N 1
ATOM 6590 C CA . LEU A 1 827 ? -21.891 -30.266 -39.219 1 90.75 827 LEU A CA 1
ATOM 6591 C C . LEU A 1 827 ? -22.953 -29.188 -39.031 1 90.75 827 LEU A C 1
ATOM 6593 O O . LEU A 1 827 ? -22.703 -28.188 -38.344 1 90.75 827 LEU A O 1
ATOM 6597 N N . HIS A 1 828 ? -23.969 -29.188 -39.75 1 79 828 HIS A N 1
ATOM 6598 C CA . HIS A 1 828 ? -25.047 -28.219 -39.625 1 79 828 HIS A CA 1
ATOM 6599 C C . HIS A 1 828 ? -26.375 -28.891 -39.281 1 79 828 HIS A C 1
ATOM 6601 O O . HIS A 1 828 ? -26.516 -30.109 -39.438 1 79 828 HIS A O 1
ATOM 6607 N N . ILE A 1 829 ? -27.141 -28.031 -38.625 1 60.97 829 ILE A N 1
ATOM 6608 C CA . ILE A 1 829 ? -28.484 -28.516 -38.312 1 60.97 829 ILE A CA 1
ATOM 6609 C C . ILE A 1 829 ? -29.188 -28.906 -39.625 1 60.97 829 ILE A C 1
ATOM 6611 O O . ILE A 1 829 ? -29.172 -28.156 -40.594 1 60.97 829 ILE A O 1
ATOM 6615 N N . LYS A 1 830 ? -29.406 -30.203 -39.688 1 52.31 830 LYS A N 1
ATOM 6616 C CA . LYS A 1 830 ? -30.234 -30.562 -40.844 1 52.31 830 LYS A CA 1
ATOM 6617 C C . LYS A 1 830 ? -31.562 -29.812 -40.812 1 52.31 830 LYS A C 1
ATOM 6619 O O . LYS A 1 830 ? -32.281 -29.844 -39.781 1 52.31 830 LYS A O 1
ATOM 6624 N N . THR A 1 831 ? -31.625 -28.641 -41.531 1 38.5 831 THR A N 1
ATOM 6625 C CA . THR A 1 831 ? -32.969 -28.125 -41.75 1 38.5 831 THR A CA 1
ATOM 6626 C C . THR A 1 831 ? -33.812 -29.156 -42.469 1 38.5 831 THR A C 1
ATOM 6628 O O . THR A 1 831 ? -33.344 -29.844 -43.375 1 38.5 831 THR A O 1
ATOM 6631 N N . MET B 1 1 ? -37.781 61.375 7.07 1 89.25 1 MET B N 1
ATOM 6632 C CA . MET B 1 1 ? -38.156 61 8.422 1 89.25 1 MET B CA 1
ATOM 6633 C C . MET B 1 1 ? -37.719 62.062 9.438 1 89.25 1 MET B C 1
ATOM 6635 O O . MET B 1 1 ? -36.812 62.812 9.172 1 89.25 1 MET B O 1
ATOM 6639 N N . GLN B 1 2 ? -38.406 62.094 10.492 1 88.31 2 GLN B N 1
ATOM 6640 C CA . GLN B 1 2 ? -38.062 63 11.586 1 88.31 2 GLN B CA 1
ATOM 6641 C C . GLN B 1 2 ? -38.281 62.312 12.945 1 88.31 2 GLN B C 1
ATOM 6643 O O . GLN B 1 2 ? -39.25 61.562 13.141 1 88.31 2 GLN B O 1
ATOM 6648 N N . THR B 1 3 ? -37.25 62.594 13.75 1 92 3 THR B N 1
ATOM 6649 C CA . THR B 1 3 ? -37.344 62.062 15.109 1 92 3 THR B CA 1
ATOM 6650 C C . THR B 1 3 ? -37.25 63.188 16.125 1 92 3 THR B C 1
ATOM 6652 O O . THR B 1 3 ? -36.312 64 16.062 1 92 3 THR B O 1
ATOM 6655 N N . LEU B 1 4 ? -38.188 63.25 17 1 90.62 4 LEU B N 1
ATOM 6656 C CA . LEU B 1 4 ? -38.188 64.188 18.109 1 90.62 4 LEU B CA 1
ATOM 6657 C C . LEU B 1 4 ? -38.094 63.469 19.438 1 90.62 4 LEU B C 1
ATOM 6659 O O . LEU B 1 4 ? -38.781 62.5 19.672 1 90.62 4 LEU B O 1
ATOM 6663 N N . SER B 1 5 ? -37.125 63.938 20.203 1 93.31 5 SER B N 1
ATOM 6664 C CA . SER B 1 5 ? -36.906 63.281 21.5 1 93.31 5 SER B CA 1
ATOM 6665 C C . SER B 1 5 ? -36.906 64.312 22.625 1 93.31 5 SER B C 1
ATOM 6667 O O . SER B 1 5 ? -36.375 65.438 22.469 1 93.31 5 SER B O 1
ATOM 6669 N N . PHE B 1 6 ? -37.5 64 23.734 1 92.38 6 PHE B N 1
ATOM 6670 C CA . PHE B 1 6 ? -37.5 64.875 24.906 1 92.38 6 PHE B CA 1
ATOM 6671 C C . PHE B 1 6 ? -37.562 64.062 26.188 1 92.38 6 PHE B C 1
ATOM 6673 O O . PHE B 1 6 ? -38 62.906 26.172 1 92.38 6 PHE B O 1
ATOM 6680 N N . SER B 1 7 ? -37.062 64.625 27.219 1 94.44 7 SER B N 1
ATOM 6681 C CA . SER B 1 7 ? -37.062 64 28.547 1 94.44 7 SER B CA 1
ATOM 6682 C C . SER B 1 7 ? -38.188 64.562 29.391 1 94.44 7 SER B C 1
ATOM 6684 O O . SER B 1 7 ? -38.438 65.75 29.438 1 94.44 7 SER B O 1
ATOM 6686 N N . VAL B 1 8 ? -38.969 63.688 30.016 1 94.5 8 VAL B N 1
ATOM 6687 C CA . VAL B 1 8 ? -40.094 64.125 30.812 1 94.5 8 VAL B CA 1
ATOM 6688 C C . VAL B 1 8 ? -40 63.531 32.219 1 94.5 8 VAL B C 1
ATOM 6690 O O . VAL B 1 8 ? -39.5 62.406 32.375 1 94.5 8 VAL B O 1
ATOM 6693 N N . GLN B 1 9 ? -40.5 64.25 33.156 1 93.25 9 GLN B N 1
ATOM 6694 C CA . GLN B 1 9 ? -40.5 63.781 34.531 1 93.25 9 GLN B CA 1
ATOM 6695 C C . GLN B 1 9 ? -41.906 63.594 35.094 1 93.25 9 GLN B C 1
ATOM 6697 O O . GLN B 1 9 ? -42.094 62.938 36.125 1 93.25 9 GLN B O 1
ATOM 6702 N N . SER B 1 10 ? -42.844 64.25 34.375 1 92.12 10 SER B N 1
ATOM 6703 C CA . SER B 1 10 ? -44.219 64.125 34.781 1 92.12 10 SER B CA 1
ATOM 6704 C C . SER B 1 10 ? -45.156 64.188 33.562 1 92.12 10 SER B C 1
ATOM 6706 O O . SER B 1 10 ? -44.75 64.562 32.469 1 92.12 10 SER B O 1
ATOM 6708 N N . ILE B 1 11 ? -46.406 63.781 33.781 1 93.88 11 ILE B N 1
ATOM 6709 C CA . ILE B 1 11 ? -47.406 63.781 32.688 1 93.88 11 ILE B CA 1
ATOM 6710 C C . ILE B 1 11 ? -47.656 65.188 32.219 1 93.88 11 ILE B C 1
ATOM 6712 O O . ILE B 1 11 ? -47.906 65.438 31.047 1 93.88 11 ILE B O 1
ATOM 6716 N N . THR B 1 12 ? -47.625 66.125 33.188 1 91.38 12 THR B N 1
ATOM 6717 C CA . THR B 1 12 ? -47.812 67.562 32.844 1 91.38 12 THR B CA 1
ATOM 6718 C C . THR B 1 12 ? -46.688 68.062 31.922 1 91.38 12 THR B C 1
ATOM 6720 O O . THR B 1 12 ? -46.969 68.75 30.953 1 91.38 12 THR B O 1
ATOM 6723 N N . HIS B 1 13 ? -45.625 67.625 32.25 1 92.25 13 HIS B N 1
ATOM 6724 C CA . HIS B 1 13 ? -44.5 67.938 31.406 1 92.25 13 HIS B CA 1
ATOM 6725 C C . HIS B 1 13 ? -44.625 67.375 30.016 1 92.25 13 HIS B C 1
ATOM 6727 O O . HIS B 1 13 ? -44.281 68 29.031 1 92.25 13 HIS B O 1
ATOM 6733 N N . LEU B 1 14 ? -45.031 66.125 29.922 1 93.19 14 LEU B N 1
ATOM 6734 C CA . LEU B 1 14 ? -45.219 65.5 28.641 1 93.19 14 LEU B CA 1
ATOM 6735 C C . LEU B 1 14 ? -46.25 66.25 27.797 1 93.19 14 LEU B C 1
ATOM 6737 O O . LEU B 1 14 ? -46.031 66.438 26.594 1 93.19 14 LEU B O 1
ATOM 6741 N N . LYS B 1 15 ? -47.281 66.625 28.375 1 91.38 15 LYS B N 1
ATOM 6742 C CA . LYS B 1 15 ? -48.344 67.375 27.672 1 91.38 15 LYS B CA 1
ATOM 6743 C C . LYS B 1 15 ? -47.812 68.688 27.141 1 91.38 15 LYS B C 1
ATOM 6745 O O . LYS B 1 15 ? -48.125 69.062 26.016 1 91.38 15 LYS B O 1
ATOM 6750 N N . GLU B 1 16 ? -47.094 69.312 27.938 1 90.75 16 GLU B N 1
ATOM 6751 C CA . GLU B 1 16 ? -46.531 70.562 27.516 1 90.75 16 GLU B CA 1
ATOM 6752 C C . GLU B 1 16 ? -45.625 70.438 26.312 1 90.75 16 GLU B C 1
ATOM 6754 O O . GLU B 1 16 ? -45.656 71.25 25.375 1 90.75 16 GLU B O 1
ATOM 6759 N N . GLU B 1 17 ? -44.875 69.438 26.359 1 89.5 17 GLU B N 1
ATOM 6760 C CA . GLU B 1 17 ? -43.938 69.188 25.266 1 89.5 17 GLU B CA 1
ATOM 6761 C C . GLU B 1 17 ? -44.688 68.812 23.984 1 89.5 17 GLU B C 1
ATOM 6763 O O . GLU B 1 17 ? -44.312 69.25 22.891 1 89.5 17 GLU B O 1
ATOM 6768 N N . CYS B 1 18 ? -45.656 67.938 24.047 1 87.62 18 CYS B N 1
ATOM 6769 C CA . CYS B 1 18 ? -46.406 67.5 22.875 1 87.62 18 CYS B CA 1
ATOM 6770 C C . CYS B 1 18 ? -47.219 68.625 22.266 1 87.62 18 CYS B C 1
ATOM 6772 O O . CYS B 1 18 ? -47.438 68.688 21.062 1 87.62 18 CYS B O 1
ATOM 6774 N N . ASP B 1 19 ? -47.625 69.5 23.094 1 80.81 19 ASP B N 1
ATOM 6775 C CA . ASP B 1 19 ? -48.406 70.625 22.625 1 80.81 19 ASP B CA 1
ATOM 6776 C C . ASP B 1 19 ? -47.562 71.562 21.75 1 80.81 19 ASP B C 1
ATOM 6778 O O . ASP B 1 19 ? -48.062 72.188 20.828 1 80.81 19 ASP B O 1
ATOM 6782 N N . SER B 1 20 ? -46.406 71.5 22.047 1 78.25 20 SER B N 1
ATOM 6783 C CA . SER B 1 20 ? -45.469 72.375 21.312 1 78.25 20 SER B CA 1
ATOM 6784 C C . SER B 1 20 ? -45.031 71.688 20.016 1 78.25 20 SER B C 1
ATOM 6786 O O . SER B 1 20 ? -44.438 72.375 19.156 1 78.25 20 SER B O 1
ATOM 6788 N N . LEU B 1 21 ? -45.312 70.5 19.906 1 73.44 21 LEU B N 1
ATOM 6789 C CA . LEU B 1 21 ? -44.812 69.75 18.766 1 73.44 21 LEU B CA 1
ATOM 6790 C C . LEU B 1 21 ? -45.812 69.75 17.609 1 73.44 21 LEU B C 1
ATOM 6792 O O . LEU B 1 21 ? -47.031 69.562 17.828 1 73.44 21 LEU B O 1
ATOM 6796 N N . LEU B 1 22 ? -45.531 70.438 16.578 1 64 22 LEU B N 1
ATOM 6797 C CA . LEU B 1 22 ? -46.312 70.375 15.352 1 64 22 LEU B CA 1
ATOM 6798 C C . LEU B 1 22 ? -46.031 69.062 14.648 1 64 22 LEU B C 1
ATOM 6800 O O . LEU B 1 22 ? -45.062 68.938 13.906 1 64 22 LEU B O 1
ATOM 6804 N N . ILE B 1 23 ? -46.625 67.938 15.031 1 63.53 23 ILE B N 1
ATOM 6805 C CA . ILE B 1 23 ? -46.312 66.625 14.422 1 63.53 23 ILE B CA 1
ATOM 6806 C C . ILE B 1 23 ? -47.312 66.312 13.289 1 63.53 23 ILE B C 1
ATOM 6808 O O . ILE B 1 23 ? -48.531 66.438 13.484 1 63.53 23 ILE B O 1
ATOM 6812 N N . GLU B 1 24 ? -46.875 66.375 12.117 1 60.75 24 GLU B N 1
ATOM 6813 C CA . GLU B 1 24 ? -47.688 65.938 10.984 1 60.75 24 GLU B CA 1
ATOM 6814 C C . GLU B 1 24 ? -48.031 64.438 11.039 1 60.75 24 GLU B C 1
ATOM 6816 O O . GLU B 1 24 ? -47.156 63.656 11.414 1 60.75 24 GLU B O 1
ATOM 6821 N N . ARG B 1 25 ? -49.312 64.062 10.945 1 57.16 25 ARG B N 1
ATOM 6822 C CA . ARG B 1 25 ? -49.812 62.688 10.93 1 57.16 25 ARG B CA 1
ATOM 6823 C C . ARG B 1 25 ? -49.25 61.906 9.727 1 57.16 25 ARG B C 1
ATOM 6825 O O . ARG B 1 25 ? -49.531 62.281 8.578 1 57.16 25 ARG B O 1
ATOM 6832 N N . ALA B 1 26 ? -48.031 61.281 9.758 1 63.69 26 ALA B N 1
ATOM 6833 C CA . ALA B 1 26 ? -47.375 60.562 8.672 1 63.69 26 ALA B CA 1
ATOM 6834 C C . ALA B 1 26 ? -47.781 59.062 8.688 1 63.69 26 ALA B C 1
ATOM 6836 O O . ALA B 1 26 ? -48.406 58.594 9.641 1 63.69 26 ALA B O 1
ATOM 6837 N N . SER B 1 27 ? -47.625 58.281 7.637 1 65.06 27 SER B N 1
ATOM 6838 C CA . SER B 1 27 ? -48 56.906 7.344 1 65.06 27 SER B CA 1
ATOM 6839 C C . SER B 1 27 ? -47.406 55.938 8.359 1 65.06 27 SER B C 1
ATOM 6841 O O . SER B 1 27 ? -48.062 54.969 8.789 1 65.06 27 SER B O 1
ATOM 6843 N N . GLY B 1 28 ? -46.156 56.156 8.797 1 83.56 28 GLY B N 1
ATOM 6844 C CA . GLY B 1 28 ? -45.5 55.312 9.773 1 83.56 28 GLY B CA 1
ATOM 6845 C C . GLY B 1 28 ? -44.969 56.062 10.969 1 83.56 28 GLY B C 1
ATOM 6846 O O . GLY B 1 28 ? -44.344 57.094 10.805 1 83.56 28 GLY B O 1
ATOM 6847 N N . CYS B 1 29 ? -45.375 55.625 12.219 1 90.75 29 CYS B N 1
ATOM 6848 C CA . CYS B 1 29 ? -44.938 56.281 13.43 1 90.75 29 CYS B CA 1
ATOM 6849 C C . CYS B 1 29 ? -44.469 55.281 14.477 1 90.75 29 CYS B C 1
ATOM 6851 O O . CYS B 1 29 ? -45.156 54.312 14.781 1 90.75 29 CYS B O 1
ATOM 6853 N N . LEU B 1 30 ? -43.188 55.5 14.883 1 94.38 30 LEU B N 1
ATOM 6854 C CA . LEU B 1 30 ? -42.625 54.688 15.953 1 94.38 30 LEU B CA 1
ATOM 6855 C C . LEU B 1 30 ? -42.312 55.562 17.172 1 94.38 30 LEU B C 1
ATOM 6857 O O . LEU B 1 30 ? -41.656 56.594 17.078 1 94.38 30 LEU B O 1
ATOM 6861 N N . ILE B 1 31 ? -42.875 55.156 18.312 1 95.12 31 ILE B N 1
ATOM 6862 C CA . ILE B 1 31 ? -42.562 55.844 19.562 1 95.12 31 ILE B CA 1
ATOM 6863 C C . ILE B 1 31 ? -41.812 54.906 20.484 1 95.12 31 ILE B C 1
ATOM 6865 O O . ILE B 1 31 ? -42.25 53.781 20.75 1 95.12 31 ILE B O 1
ATOM 6869 N N . GLN B 1 32 ? -40.688 55.344 20.906 1 95.88 32 GLN B N 1
ATOM 6870 C CA . GLN B 1 32 ? -39.875 54.594 21.859 1 95.88 32 GLN B CA 1
ATOM 6871 C C . GLN B 1 32 ? -39.844 55.281 23.219 1 95.88 32 GLN B C 1
ATOM 6873 O O . GLN B 1 32 ? -39.656 56.5 23.297 1 95.88 32 GLN B O 1
ATOM 6878 N N . ILE B 1 33 ? -40.062 54.5 24.266 1 96.19 33 ILE B N 1
ATOM 6879 C CA . ILE B 1 33 ? -40.062 55.031 25.625 1 96.19 33 ILE B CA 1
ATOM 6880 C C . ILE B 1 33 ? -39 54.344 26.453 1 96.19 33 ILE B C 1
ATOM 6882 O O . ILE B 1 33 ? -39 53.125 26.594 1 96.19 33 ILE B O 1
ATOM 6886 N N . PHE B 1 34 ? -38.094 55.062 26.953 1 96.44 34 PHE B N 1
ATOM 6887 C CA . PHE B 1 34 ? -37.062 54.594 27.859 1 96.44 34 PHE B CA 1
ATOM 6888 C C . PHE B 1 34 ? -37.188 55.25 29.219 1 96.44 34 PHE B C 1
ATOM 6890 O O . PHE B 1 34 ? -37.125 56.5 29.328 1 96.44 34 PHE B O 1
ATOM 6897 N N . SER B 1 35 ? -37.25 54.469 30.234 1 94.75 35 SER B N 1
ATOM 6898 C CA . SER B 1 35 ? -37.625 55.125 31.484 1 94.75 35 SER B CA 1
ATOM 6899 C C . SER B 1 35 ? -36.906 54.5 32.688 1 94.75 35 SER B C 1
ATOM 6901 O O . SER B 1 35 ? -36.688 53.281 32.719 1 94.75 35 SER B O 1
ATOM 6903 N N . SER B 1 36 ? -36.562 55.344 33.625 1 92.75 36 SER B N 1
ATOM 6904 C CA . SER B 1 36 ? -36.094 54.906 34.906 1 92.75 36 SER B CA 1
ATOM 6905 C C . SER B 1 36 ? -37.156 55.062 36 1 92.75 36 SER B C 1
ATOM 6907 O O . SER B 1 36 ? -36.938 54.75 37.156 1 92.75 36 SER B O 1
ATOM 6909 N N . GLN B 1 37 ? -38.344 55.5 35.562 1 92.44 37 GLN B N 1
ATOM 6910 C CA . GLN B 1 37 ? -39.406 55.781 36.5 1 92.44 37 GLN B CA 1
ATOM 6911 C C . GLN B 1 37 ? -40.312 54.531 36.688 1 92.44 37 GLN B C 1
ATOM 6913 O O . GLN B 1 37 ? -40.062 53.5 36.094 1 92.44 37 GLN B O 1
ATOM 6918 N N . SER B 1 38 ? -41.406 54.719 37.562 1 90.06 38 SER B N 1
ATOM 6919 C CA . SER B 1 38 ? -42.25 53.594 37.906 1 90.06 38 SER B CA 1
ATOM 6920 C C . SER B 1 38 ? -43.156 53.188 36.75 1 90.06 38 SER B C 1
ATOM 6922 O O . SER B 1 38 ? -43.438 54.031 35.875 1 90.06 38 SER B O 1
ATOM 6924 N N . MET B 1 39 ? -43.562 51.938 36.688 1 92.25 39 MET B N 1
ATOM 6925 C CA . MET B 1 39 ? -44.438 51.406 35.625 1 92.25 39 MET B CA 1
ATOM 6926 C C . MET B 1 39 ? -45.75 52.188 35.562 1 92.25 39 MET B C 1
ATOM 6928 O O . MET B 1 39 ? -46.281 52.344 34.469 1 92.25 39 MET B O 1
ATOM 6932 N N . GLU B 1 40 ? -46.188 52.625 36.656 1 91.75 40 GLU B N 1
ATOM 6933 C CA . GLU B 1 40 ? -47.438 53.375 36.688 1 91.75 40 GLU B CA 1
ATOM 6934 C C . GLU B 1 40 ? -47.312 54.688 35.938 1 91.75 40 GLU B C 1
ATOM 6936 O O . GLU B 1 40 ? -48.219 55.062 35.188 1 91.75 40 GLU B O 1
ATOM 6941 N N . GLU B 1 41 ? -46.281 55.344 36.219 1 93.31 41 GLU B N 1
ATOM 6942 C CA . GLU B 1 41 ? -46.062 56.594 35.531 1 93.31 41 GLU B CA 1
ATOM 6943 C C . GLU B 1 41 ? -45.938 56.406 34.031 1 93.31 41 GLU B C 1
ATOM 6945 O O . GLU B 1 41 ? -46.5 57.156 33.25 1 93.31 41 GLU B O 1
ATOM 6950 N N . VAL B 1 42 ? -45.219 55.406 33.656 1 94.75 42 VAL B N 1
ATOM 6951 C CA . VAL B 1 42 ? -45 55.125 32.25 1 94.75 42 VAL B CA 1
ATOM 6952 C C . VAL B 1 42 ? -46.312 54.75 31.578 1 94.75 42 VAL B C 1
ATOM 6954 O O . VAL B 1 42 ? -46.531 55.094 30.422 1 94.75 42 VAL B O 1
ATOM 6957 N N . SER B 1 43 ? -47.125 54 32.281 1 95 43 SER B N 1
ATOM 6958 C CA . SER B 1 43 ? -48.438 53.656 31.75 1 95 43 SER B CA 1
ATOM 6959 C C . SER B 1 43 ? -49.25 54.875 31.453 1 95 43 SER B C 1
ATOM 6961 O O . SER B 1 43 ? -50 54.906 30.469 1 95 43 SER B O 1
ATOM 6963 N N . THR B 1 44 ? -49.094 55.844 32.281 1 94.75 44 THR B N 1
ATOM 6964 C CA . THR B 1 44 ? -49.781 57.094 32.062 1 94.75 44 THR B CA 1
ATOM 6965 C C . THR B 1 44 ? -49.25 57.812 30.812 1 94.75 44 THR B C 1
ATOM 6967 O O . THR B 1 44 ? -50.031 58.375 30.031 1 94.75 44 THR B O 1
ATOM 6970 N N . TYR B 1 45 ? -48 57.812 30.719 1 95.75 45 TYR B N 1
ATOM 6971 C CA . TYR B 1 45 ? -47.406 58.375 29.516 1 95.75 45 TYR B CA 1
ATOM 6972 C C . TYR B 1 45 ? -47.906 57.688 28.266 1 95.75 45 TYR B C 1
ATOM 6974 O O . TYR B 1 45 ? -48.25 58.344 27.281 1 95.75 45 TYR B O 1
ATOM 6982 N N . HIS B 1 46 ? -47.906 56.344 28.297 1 95.06 46 HIS B N 1
ATOM 6983 C CA . HIS B 1 46 ? -48.344 55.562 27.141 1 95.06 46 HIS B CA 1
ATOM 6984 C C . HIS B 1 46 ? -49.781 55.906 26.75 1 95.06 46 HIS B C 1
ATOM 6986 O O . HIS B 1 46 ? -50.062 56.062 25.562 1 95.06 46 HIS B O 1
ATOM 6992 N N . SER B 1 47 ? -50.625 55.906 27.719 1 94.31 47 SER B N 1
ATOM 6993 C CA . SER B 1 47 ? -52.031 56.156 27.438 1 94.31 47 SER B CA 1
ATOM 6994 C C . SER B 1 47 ? -52.219 57.531 26.75 1 94.31 47 SER B C 1
ATOM 6996 O O . SER B 1 47 ? -53 57.625 25.812 1 94.31 47 SER B O 1
ATOM 6998 N N . PHE B 1 48 ? -51.5 58.438 27.172 1 93.38 48 PHE B N 1
ATOM 6999 C CA . PHE B 1 48 ? -51.594 59.75 26.578 1 93.38 48 PHE B CA 1
ATOM 7000 C C . PHE B 1 48 ? -51.062 59.75 25.156 1 93.38 48 PHE B C 1
ATOM 7002 O O . PHE B 1 48 ? -51.688 60.312 24.25 1 93.38 48 PHE B O 1
ATOM 7009 N N . LEU B 1 49 ? -49.938 59.125 24.922 1 92.75 49 LEU B N 1
ATOM 7010 C CA . LEU B 1 49 ? -49.312 59.094 23.609 1 92.75 49 LEU B CA 1
ATOM 7011 C C . LEU B 1 49 ? -50.156 58.281 22.625 1 92.75 49 LEU B C 1
ATOM 7013 O O . LEU B 1 49 ? -50.25 58.625 21.453 1 92.75 49 LEU B O 1
ATOM 7017 N N . GLN B 1 50 ? -50.688 57.25 23.156 1 91.81 50 GLN B N 1
ATOM 7018 C CA . GLN B 1 50 ? -51.562 56.438 22.312 1 91.81 50 GLN B CA 1
ATOM 7019 C C . GLN B 1 50 ? -52.781 57.219 21.844 1 91.81 50 GLN B C 1
ATOM 7021 O O . GLN B 1 50 ? -53.25 57 20.719 1 91.81 50 GLN B O 1
ATOM 7026 N N . CYS B 1 51 ? -53.25 57.969 22.656 1 89.69 51 CYS B N 1
ATOM 7027 C CA . CYS B 1 51 ? -54.375 58.812 22.281 1 89.69 51 CYS B CA 1
ATOM 7028 C C . CYS B 1 51 ? -53.969 59.844 21.25 1 89.69 51 CYS B C 1
ATOM 7030 O O . CYS B 1 51 ? -54.75 60.156 20.328 1 89.69 51 CYS B O 1
ATOM 7032 N N . LEU B 1 52 ? -52.875 60.406 21.438 1 88.44 52 LEU B N 1
ATOM 7033 C CA . LEU B 1 52 ? -52.406 61.438 20.516 1 88.44 52 LEU B CA 1
ATOM 7034 C C . LEU B 1 52 ? -51.969 60.844 19.188 1 88.44 52 LEU B C 1
ATOM 7036 O O . LEU B 1 52 ? -52.156 61.469 18.141 1 88.44 52 LEU B O 1
ATOM 7040 N N . PHE B 1 53 ? -51.406 59.562 19.234 1 89.56 53 PHE B N 1
ATOM 7041 C CA . PHE B 1 53 ? -50.969 58.875 18.031 1 89.56 53 PHE B CA 1
ATOM 7042 C C . PHE B 1 53 ? -51.594 57.469 17.969 1 89.56 53 PHE B C 1
ATOM 7044 O O . PHE B 1 53 ? -50.906 56.469 18.234 1 89.56 53 PHE B O 1
ATOM 7051 N N . PRO B 1 54 ? -52.719 57.344 17.469 1 86.56 54 PRO B N 1
ATOM 7052 C CA . PRO B 1 54 ? -53.438 56.094 17.531 1 86.56 54 PRO B CA 1
ATOM 7053 C C . PRO B 1 54 ? -52.844 55 16.641 1 86.56 54 PRO B C 1
ATOM 7055 O O . PRO B 1 54 ? -53 53.812 16.906 1 86.56 54 PRO B O 1
ATOM 7058 N N . HIS B 1 55 ? -52.156 55.344 15.648 1 87.19 55 HIS B N 1
ATOM 7059 C CA . HIS B 1 55 ? -51.625 54.344 14.727 1 87.19 55 HIS B CA 1
ATOM 7060 C C . HIS B 1 55 ? -50.125 54.156 14.945 1 87.19 55 HIS B C 1
ATOM 7062 O O . HIS B 1 55 ? -49.469 53.5 14.141 1 87.19 55 HIS B O 1
ATOM 7068 N N . ALA B 1 56 ? -49.625 54.656 15.977 1 90.81 56 ALA B N 1
ATOM 7069 C CA . ALA B 1 56 ? -48.188 54.531 16.25 1 90.81 56 ALA B CA 1
ATOM 7070 C C . ALA B 1 56 ? -47.875 53.219 16.953 1 90.81 56 ALA B C 1
ATOM 7072 O O . ALA B 1 56 ? -48.688 52.688 17.719 1 90.81 56 ALA B O 1
ATOM 7073 N N . GLU B 1 57 ? -46.75 52.625 16.609 1 93.44 57 GLU B N 1
ATOM 7074 C CA . GLU B 1 57 ? -46.219 51.5 17.391 1 93.44 57 GLU B CA 1
ATOM 7075 C C . GLU B 1 57 ? -45.406 52 18.562 1 93.44 57 GLU B C 1
ATOM 7077 O O . GLU B 1 57 ? -44.406 52.719 18.375 1 93.44 57 GLU B O 1
ATOM 7082 N N . ILE B 1 58 ? -45.812 51.656 19.766 1 95.06 58 ILE B N 1
ATOM 7083 C CA . ILE B 1 58 ? -45.125 52.156 20.953 1 95.06 58 ILE B CA 1
ATOM 7084 C C . ILE B 1 58 ? -44.406 51 21.656 1 95.06 58 ILE B C 1
ATOM 7086 O O . ILE B 1 58 ? -45.031 50.031 22.062 1 95.06 58 ILE B O 1
ATOM 7090 N N . VAL B 1 59 ? -43.094 51.125 21.688 1 95.56 59 VAL B N 1
ATOM 7091 C CA . VAL B 1 59 ? -42.281 50.156 22.391 1 95.56 59 VAL B CA 1
ATOM 7092 C C . VAL B 1 59 ? -41.375 50.875 23.391 1 95.56 59 VAL B C 1
ATOM 7094 O O . VAL B 1 59 ? -41.125 52.062 23.266 1 95.56 59 VAL B O 1
ATOM 7097 N N . GLY B 1 60 ? -40.875 50.156 24.359 1 94.62 60 GLY B N 1
ATOM 7098 C CA . GLY B 1 60 ? -40 50.75 25.344 1 94.62 60 GLY B CA 1
ATOM 7099 C C . GLY B 1 60 ? -39.312 49.75 26.266 1 94.62 60 GLY B C 1
ATOM 7100 O O . GLY B 1 60 ? -39.531 48.531 26.125 1 94.62 60 GLY B O 1
ATOM 7101 N N . LEU B 1 61 ? -38.438 50.25 27.062 1 93.19 61 LEU B N 1
ATOM 7102 C CA . LEU B 1 61 ? -37.781 49.406 28.062 1 93.19 61 LEU B CA 1
ATOM 7103 C C . LEU B 1 61 ? -37.312 50.219 29.266 1 93.19 61 LEU B C 1
ATOM 7105 O O . LEU B 1 61 ? -37.25 51.469 29.188 1 93.19 61 LEU B O 1
ATOM 7109 N N . SER B 1 62 ? -37.094 49.5 30.328 1 93.94 62 SER B N 1
ATOM 7110 C CA . SER B 1 62 ? -36.562 50.156 31.531 1 93.94 62 SER B CA 1
ATOM 7111 C C . SER B 1 62 ? -35.062 50.375 31.406 1 93.94 62 SER B C 1
ATOM 7113 O O . SER B 1 62 ? -34.312 49.531 30.938 1 93.94 62 SER B O 1
ATOM 7115 N N . ALA B 1 63 ? -34.594 51.594 31.688 1 92.94 63 ALA B N 1
ATOM 7116 C CA . ALA B 1 63 ? -33.188 51.969 31.672 1 92.94 63 ALA B CA 1
ATOM 7117 C C . ALA B 1 63 ? -32.875 53 32.75 1 92.94 63 ALA B C 1
ATOM 7119 O O . ALA B 1 63 ? -33.656 53.906 33 1 92.94 63 ALA B O 1
ATOM 7120 N N . ILE B 1 64 ? -31.719 52.812 33.375 1 89.5 64 ILE B N 1
ATOM 7121 C CA . ILE B 1 64 ? -31.312 53.75 34.438 1 89.5 64 ILE B CA 1
ATOM 7122 C C . ILE B 1 64 ? -30.828 55.062 33.812 1 89.5 64 ILE B C 1
ATOM 7124 O O . ILE B 1 64 ? -31.188 56.156 34.25 1 89.5 64 ILE B O 1
ATOM 7128 N N . HIS B 1 65 ? -30.062 54.938 32.844 1 91.06 65 HIS B N 1
ATOM 7129 C CA . HIS B 1 65 ? -29.516 56.094 32.156 1 91.06 65 HIS B CA 1
ATOM 7130 C C . HIS B 1 65 ? -30 56.156 30.703 1 91.06 65 HIS B C 1
ATOM 7132 O O . HIS B 1 65 ? -30.125 55.125 30.031 1 91.06 65 HIS B O 1
ATOM 7138 N N . THR B 1 66 ? -30.359 57.312 30.281 1 93.19 66 THR B N 1
ATOM 7139 C CA . THR B 1 66 ? -30.75 57.594 28.906 1 93.19 66 THR B CA 1
ATOM 7140 C C . THR B 1 66 ? -30.047 58.844 28.391 1 93.19 66 THR B C 1
ATOM 7142 O O . THR B 1 66 ? -29.438 59.594 29.172 1 93.19 66 THR B O 1
ATOM 7145 N N . SER B 1 67 ? -30.047 59 27.141 1 92.5 67 SER B N 1
ATOM 7146 C CA . SER B 1 67 ? -29.328 60.156 26.625 1 92.5 67 SER B CA 1
ATOM 7147 C C . SER B 1 67 ? -30.094 60.781 25.453 1 92.5 67 SER B C 1
ATOM 7149 O O . SER B 1 67 ? -30.797 60.094 24.719 1 92.5 67 SER B O 1
ATOM 7151 N N . ILE B 1 68 ? -30.062 62.125 25.359 1 93.44 68 ILE B N 1
ATOM 7152 C CA . ILE B 1 68 ? -30.438 62.938 24.203 1 93.44 68 ILE B CA 1
ATOM 7153 C C . ILE B 1 68 ? -29.266 63.812 23.781 1 93.44 68 ILE B C 1
ATOM 7155 O O . ILE B 1 68 ? -28.75 64.625 24.578 1 93.44 68 ILE B O 1
ATOM 7159 N N . ASN B 1 69 ? -28.906 63.531 22.547 1 90.56 69 ASN B N 1
ATOM 7160 C CA . ASN B 1 69 ? -27.672 64.188 22.094 1 90.56 69 ASN B CA 1
ATOM 7161 C C . ASN B 1 69 ? -26.531 63.906 23.062 1 90.56 69 ASN B C 1
ATOM 7163 O O . ASN B 1 69 ? -26.266 62.75 23.438 1 90.56 69 ASN B O 1
ATOM 7167 N N . SER B 1 70 ? -25.766 64.812 23.531 1 87.38 70 SER B N 1
ATOM 7168 C CA . SER B 1 70 ? -24.609 64.562 24.391 1 87.38 70 SER B CA 1
ATOM 7169 C C . SER B 1 70 ? -24.984 64.625 25.859 1 87.38 70 SER B C 1
ATOM 7171 O O . SER B 1 70 ? -24.125 64.438 26.734 1 87.38 70 SER B O 1
ATOM 7173 N N . SER B 1 71 ? -26.234 64.812 26.188 1 89.19 71 SER B N 1
ATOM 7174 C CA . SER B 1 71 ? -26.672 64.938 27.562 1 89.19 71 SER B CA 1
ATOM 7175 C C . SER B 1 71 ? -27.234 63.594 28.078 1 89.19 71 SER B C 1
ATOM 7177 O O . SER B 1 71 ? -28.094 62.969 27.422 1 89.19 71 SER B O 1
ATOM 7179 N N . VAL B 1 72 ? -26.797 63.219 29.234 1 90.94 72 VAL B N 1
ATOM 7180 C CA . VAL B 1 72 ? -27.266 62 29.859 1 90.94 72 VAL B CA 1
ATOM 7181 C C . VAL B 1 72 ? -28.297 62.312 30.938 1 90.94 72 VAL B C 1
ATOM 7183 O O . VAL B 1 72 ? -28.141 63.25 31.703 1 90.94 72 VAL B O 1
ATOM 7186 N N . PHE B 1 73 ? -29.391 61.594 30.969 1 91.31 73 PHE B N 1
ATOM 7187 C CA . PHE B 1 73 ? -30.484 61.812 31.906 1 91.31 73 PHE B CA 1
ATOM 7188 C C . PHE B 1 73 ? -30.672 60.625 32.844 1 91.31 73 PHE B C 1
ATOM 7190 O O . PHE B 1 73 ? -30.469 59.469 32.438 1 91.31 73 PHE B O 1
ATOM 7197 N N . THR B 1 74 ? -30.922 60.906 34.031 1 89.19 74 THR B N 1
ATOM 7198 C CA . THR B 1 74 ? -31.297 59.906 35.031 1 89.19 74 THR B CA 1
ATOM 7199 C C . THR B 1 74 ? -32.625 60.25 35.688 1 89.19 74 THR B C 1
ATOM 7201 O O . THR B 1 74 ? -33.062 61.406 35.656 1 89.19 74 THR B O 1
ATOM 7204 N N . GLN B 1 75 ? -33.375 59.375 36.156 1 89 75 GLN B N 1
ATOM 7205 C CA . GLN B 1 75 ? -34.625 59.562 36.844 1 89 75 GLN B CA 1
ATOM 7206 C C . GLN B 1 75 ? -35.656 60.312 35.969 1 89 75 GLN B C 1
ATOM 7208 O O . GLN B 1 75 ? -36.281 61.281 36.438 1 89 75 GLN B O 1
ATOM 7213 N N . SER B 1 76 ? -35.688 60.031 34.812 1 93.25 76 SER B N 1
ATOM 7214 C CA . SER B 1 76 ? -36.594 60.625 33.844 1 93.25 76 SER B CA 1
ATOM 7215 C C . SER B 1 76 ? -36.969 59.594 32.75 1 93.25 76 SER B C 1
ATOM 7217 O O . SER B 1 76 ? -36.438 58.5 32.719 1 93.25 76 SER B O 1
ATOM 7219 N N . THR B 1 77 ? -37.969 59.969 32 1 95.12 77 THR B N 1
ATOM 7220 C CA . THR B 1 77 ? -38.375 59.156 30.859 1 95.12 77 THR B CA 1
ATOM 7221 C C . THR B 1 77 ? -38.125 59.906 29.562 1 95.12 77 THR B C 1
ATOM 7223 O O . THR B 1 77 ? -38.5 61.094 29.422 1 95.12 77 THR B O 1
ATOM 7226 N N . ILE B 1 78 ? -37.438 59.219 28.719 1 95.56 78 ILE B N 1
ATOM 7227 C CA . ILE B 1 78 ? -37.25 59.781 27.391 1 95.56 78 ILE B CA 1
ATOM 7228 C C . ILE B 1 78 ? -38.312 59.219 26.438 1 95.56 78 ILE B C 1
ATOM 7230 O O . ILE B 1 78 ? -38.562 58.031 26.406 1 95.56 78 ILE B O 1
ATOM 7234 N N . VAL B 1 79 ? -38.906 60.094 25.734 1 94.88 79 VAL B N 1
ATOM 7235 C CA . VAL B 1 79 ? -39.844 59.75 24.688 1 94.88 79 VAL B CA 1
ATOM 7236 C C . VAL B 1 79 ? -39.312 60.188 23.328 1 94.88 79 VAL B C 1
ATOM 7238 O O . VAL B 1 79 ? -39 61.375 23.125 1 94.88 79 VAL B O 1
ATOM 7241 N N . SER B 1 80 ? -39.156 59.219 22.484 1 94.5 80 SER B N 1
ATOM 7242 C CA . SER B 1 80 ? -38.688 59.5 21.125 1 94.5 80 SER B CA 1
ATOM 7243 C C . SER B 1 80 ? -39.781 59.188 20.109 1 94.5 80 SER B C 1
ATOM 7245 O O . SER B 1 80 ? -40.219 58.031 19.984 1 94.5 80 SER B O 1
ATOM 7247 N N . ILE B 1 81 ? -40.156 60.125 19.344 1 92.56 81 ILE B N 1
ATOM 7248 C CA . ILE B 1 81 ? -41.219 59.969 18.328 1 92.56 81 ILE B CA 1
ATOM 7249 C C . ILE B 1 81 ? -40.594 60.062 16.938 1 92.56 81 ILE B C 1
ATOM 7251 O O . ILE B 1 81 ? -40.125 61.125 16.531 1 92.56 81 ILE B O 1
ATOM 7255 N N . SER B 1 82 ? -40.625 58.969 16.25 1 93.25 82 SER B N 1
ATOM 7256 C CA . SER B 1 82 ? -40.125 58.938 14.883 1 93.25 82 SER B CA 1
ATOM 7257 C C . SER B 1 82 ? -41.25 58.812 13.867 1 93.25 82 SER B C 1
ATOM 7259 O O . SER B 1 82 ? -42.031 57.875 13.906 1 93.25 82 SER B O 1
ATOM 7261 N N . THR B 1 83 ? -41.281 59.75 12.992 1 91.5 83 THR B N 1
ATOM 7262 C CA . THR B 1 83 ? -42.281 59.719 11.922 1 91.5 83 THR B CA 1
ATOM 7263 C C . THR B 1 83 ? -41.625 59.469 10.57 1 91.5 83 THR B C 1
ATOM 7265 O O . THR B 1 83 ? -40.594 60.031 10.273 1 91.5 83 THR B O 1
ATOM 7268 N N . PHE B 1 84 ? -42.219 58.562 9.844 1 92.19 84 PHE B N 1
ATOM 7269 C CA . PHE B 1 84 ? -41.688 58.188 8.547 1 92.19 84 PHE B CA 1
ATOM 7270 C C . PHE B 1 84 ? -42.562 58.688 7.418 1 92.19 84 PHE B C 1
ATOM 7272 O O . PHE B 1 84 ? -43.812 58.625 7.512 1 92.19 84 PHE B O 1
ATOM 7279 N N . ASP B 1 85 ? -42.062 59.094 6.387 1 88.62 85 ASP B N 1
ATOM 7280 C CA . ASP B 1 85 ? -42.844 59.594 5.254 1 88.62 85 ASP B CA 1
ATOM 7281 C C . ASP B 1 85 ? -43.281 58.469 4.344 1 88.62 85 ASP B C 1
ATOM 7283 O O . ASP B 1 85 ? -44.406 58.469 3.834 1 88.62 85 ASP B O 1
ATOM 7287 N N . SER B 1 86 ? -42.406 57.5 4.152 1 89.56 86 SER B N 1
ATOM 7288 C CA . SER B 1 86 ? -42.719 56.469 3.178 1 89.56 86 SER B CA 1
ATOM 7289 C C . SER B 1 86 ? -42.531 55.094 3.783 1 89.56 86 SER B C 1
ATOM 7291 O O . SER B 1 86 ? -42.906 54.094 3.166 1 89.56 86 SER B O 1
ATOM 7293 N N . SER B 1 87 ? -42 55 4.891 1 92.31 87 SER B N 1
ATOM 7294 C CA . SER B 1 87 ? -41.719 53.688 5.492 1 92.31 87 SER B CA 1
ATOM 7295 C C . SER B 1 87 ? -42.812 53.281 6.465 1 92.31 87 SER B C 1
ATOM 7297 O O . SER B 1 87 ? -43.5 54.156 7.016 1 92.31 87 SER B O 1
ATOM 7299 N N . THR B 1 88 ? -43 51.969 6.609 1 92.75 88 THR B N 1
ATOM 7300 C CA . THR B 1 88 ? -44 51.438 7.555 1 92.75 88 THR B CA 1
ATOM 7301 C C . THR B 1 88 ? -43.281 50.656 8.672 1 92.75 88 THR B C 1
ATOM 7303 O O . THR B 1 88 ? -42.125 50.312 8.539 1 92.75 88 THR B O 1
ATOM 7306 N N . VAL B 1 89 ? -44 50.562 9.758 1 94.38 89 VAL B N 1
ATOM 7307 C CA . VAL B 1 89 ? -43.469 49.906 10.93 1 94.38 89 VAL B CA 1
ATOM 7308 C C . VAL B 1 89 ? -44.375 48.781 11.391 1 94.38 89 VAL B C 1
ATOM 7310 O O . VAL B 1 89 ? -45.625 48.938 11.383 1 94.38 89 VAL B O 1
ATOM 7313 N N . THR B 1 90 ? -43.812 47.625 11.656 1 94.62 90 THR B N 1
ATOM 7314 C CA . THR B 1 90 ? -44.531 46.531 12.273 1 94.62 90 THR B CA 1
ATOM 7315 C C . THR B 1 90 ? -43.875 46.094 13.586 1 94.62 90 THR B C 1
ATOM 7317 O O . THR B 1 90 ? -42.656 46.125 13.703 1 94.62 90 THR B O 1
ATOM 7320 N N . SER B 1 91 ? -44.625 45.812 14.562 1 95 91 SER B N 1
ATOM 7321 C CA . SER B 1 91 ? -44.094 45.406 15.852 1 95 91 SER B CA 1
ATOM 7322 C C . SER B 1 91 ? -44.656 44.062 16.297 1 95 91 SER B C 1
ATOM 7324 O O . SER B 1 91 ? -45.75 43.656 15.844 1 95 91 SER B O 1
ATOM 7326 N N . ALA B 1 92 ? -43.844 43.312 17.031 1 94.44 92 ALA B N 1
ATOM 7327 C CA . ALA B 1 92 ? -44.281 42.031 17.547 1 94.44 92 ALA B CA 1
ATOM 7328 C C . ALA B 1 92 ? -43.594 41.719 18.891 1 94.44 92 ALA B C 1
ATOM 7330 O O . ALA B 1 92 ? -42.562 42.281 19.203 1 94.44 92 ALA B O 1
ATOM 7331 N N . SER B 1 93 ? -44.281 40.969 19.672 1 92.75 93 SER B N 1
ATOM 7332 C CA . SER B 1 93 ? -43.719 40.438 20.922 1 92.75 93 SER B CA 1
ATOM 7333 C C . SER B 1 93 ? -43.844 38.938 21 1 92.75 93 SER B C 1
ATOM 7335 O O . SER B 1 93 ? -44.844 38.344 20.547 1 92.75 93 SER B O 1
ATOM 7337 N N . ILE B 1 94 ? -42.844 38.312 21.453 1 88.25 94 ILE B N 1
ATOM 7338 C CA . ILE B 1 94 ? -42.875 36.844 21.562 1 88.25 94 ILE B CA 1
ATOM 7339 C C . ILE B 1 94 ? -42.281 36.438 22.891 1 88.25 94 ILE B C 1
ATOM 7341 O O . ILE B 1 94 ? -41.344 37.062 23.406 1 88.25 94 ILE B O 1
ATOM 7345 N N . VAL B 1 95 ? -42.844 35.344 23.469 1 86.06 95 VAL B N 1
ATOM 7346 C CA . VAL B 1 95 ? -42.375 34.781 24.734 1 86.06 95 VAL B CA 1
ATOM 7347 C C . VAL B 1 95 ? -41.219 33.812 24.469 1 86.06 95 VAL B C 1
ATOM 7349 O O . VAL B 1 95 ? -41.25 33.031 23.516 1 86.06 95 VAL B O 1
ATOM 7352 N N . HIS B 1 96 ? -40.219 33.969 25.297 1 79.19 96 HIS B N 1
ATOM 7353 C CA . HIS B 1 96 ? -39.125 33 25.203 1 79.19 96 HIS B CA 1
ATOM 7354 C C . HIS B 1 96 ? -39.594 31.578 25.484 1 79.19 96 HIS B C 1
ATOM 7356 O O . HIS B 1 96 ? -40.531 31.375 26.25 1 79.19 96 HIS B O 1
ATOM 7362 N N . GLY B 1 97 ? -39.062 30.594 24.656 1 68.88 97 GLY B N 1
ATOM 7363 C CA . GLY B 1 97 ? -39.469 29.203 24.812 1 68.88 97 GLY B CA 1
ATOM 7364 C C . GLY B 1 97 ? -38.312 28.234 24.922 1 68.88 97 GLY B C 1
ATOM 7365 O O . GLY B 1 97 ? -37.156 28.672 25.031 1 68.88 97 GLY B O 1
ATOM 7366 N N . GLU B 1 98 ? -38.688 26.891 25 1 69.94 98 GLU B N 1
ATOM 7367 C CA . GLU B 1 98 ? -37.688 25.828 25.094 1 69.94 98 GLU B CA 1
ATOM 7368 C C . GLU B 1 98 ? -36.875 25.719 23.797 1 69.94 98 GLU B C 1
ATOM 7370 O O . GLU B 1 98 ? -35.688 25.469 23.844 1 69.94 98 GLU B O 1
ATOM 7375 N N . ASN B 1 99 ? -37.594 25.953 22.656 1 76.88 99 ASN B N 1
ATOM 7376 C CA . ASN B 1 99 ? -36.938 25.922 21.375 1 76.88 99 ASN B CA 1
ATOM 7377 C C . ASN B 1 99 ? -36.75 27.312 20.781 1 76.88 99 ASN B C 1
ATOM 7379 O O . ASN B 1 99 ? -37.594 27.797 20.031 1 76.88 99 ASN B O 1
ATOM 7383 N N . GLU B 1 100 ? -35.656 27.906 20.922 1 77.06 100 GLU B N 1
ATOM 7384 C CA . GLU B 1 100 ? -35.406 29.312 20.609 1 77.06 100 GLU B CA 1
ATOM 7385 C C . GLU B 1 100 ? -35.344 29.547 19.109 1 77.06 100 GLU B C 1
ATOM 7387 O O . GLU B 1 100 ? -35.812 30.562 18.594 1 77.06 100 GLU B O 1
ATOM 7392 N N . PRO B 1 101 ? -34.812 28.578 18.391 1 79.38 101 PRO B N 1
ATOM 7393 C CA . PRO B 1 101 ? -34.812 28.812 16.953 1 79.38 101 PRO B CA 1
ATOM 7394 C C . PRO B 1 101 ? -36.25 28.891 16.375 1 79.38 101 PRO B C 1
ATOM 7396 O O . PRO B 1 101 ? -36.5 29.688 15.484 1 79.38 101 PRO B O 1
ATOM 7399 N N . LEU B 1 102 ? -37.125 28.094 16.891 1 81.31 102 LEU B N 1
ATOM 7400 C CA . LEU B 1 102 ? -38.531 28.141 16.438 1 81.31 102 LEU B CA 1
ATOM 7401 C C . LEU B 1 102 ? -39.188 29.469 16.812 1 81.31 102 LEU B C 1
ATOM 7403 O O . LEU B 1 102 ? -39.938 30.031 16.031 1 81.31 102 LEU B O 1
ATOM 7407 N N . VAL B 1 103 ? -38.844 29.984 17.969 1 82.31 103 VAL B N 1
ATOM 7408 C CA . VAL B 1 103 ? -39.344 31.266 18.422 1 82.31 103 VAL B CA 1
ATOM 7409 C C . VAL B 1 103 ? -38.844 32.375 17.5 1 82.31 103 VAL B C 1
ATOM 7411 O O . VAL B 1 103 ? -39.594 33.312 17.188 1 82.31 103 VAL B O 1
ATOM 7414 N N . GLY B 1 104 ? -37.688 32.25 17.031 1 84.75 104 GLY B N 1
ATOM 7415 C CA . GLY B 1 104 ? -37.125 33.188 16.094 1 84.75 104 GLY B CA 1
ATOM 7416 C C . GLY B 1 104 ? -37.844 33.25 14.773 1 84.75 104 GLY B C 1
ATOM 7417 O O . GLY B 1 104 ? -38.125 34.312 14.242 1 84.75 104 GLY B O 1
ATOM 7418 N N . HIS B 1 105 ? -38.281 32.094 14.328 1 87.5 105 HIS B N 1
ATOM 7419 C CA . HIS B 1 105 ? -39.031 32.062 13.078 1 87.5 105 HIS B CA 1
ATOM 7420 C C . HIS B 1 105 ? -40.406 32.656 13.25 1 87.5 105 HIS B C 1
ATOM 7422 O O . HIS B 1 105 ? -40.906 33.312 12.336 1 87.5 105 HIS B O 1
ATOM 7428 N N . GLN B 1 106 ? -40.938 32.438 14.375 1 88 106 GLN B N 1
ATOM 7429 C CA . GLN B 1 106 ? -42.25 33.031 14.664 1 88 106 GLN B CA 1
ATOM 7430 C C . GLN B 1 106 ? -42.156 34.562 14.719 1 88 106 GLN B C 1
ATOM 7432 O O . GLN B 1 106 ? -43.031 35.25 14.219 1 88 106 GLN B O 1
ATOM 7437 N N . LEU B 1 107 ? -41.125 35 15.297 1 88.88 107 LEU B N 1
ATOM 7438 C CA . LEU B 1 107 ? -40.906 36.438 15.383 1 88.88 107 LEU B CA 1
ATOM 7439 C C . LEU B 1 107 ? -40.781 37.062 13.992 1 88.88 107 LEU B C 1
ATOM 7441 O O . LEU B 1 107 ? -41.375 38.094 13.719 1 88.88 107 LEU B O 1
ATOM 7445 N N . LEU B 1 108 ? -40.094 36.406 13.148 1 89.06 108 LEU B N 1
ATOM 7446 C CA . LEU B 1 108 ? -39.906 36.875 11.781 1 89.06 108 LEU B CA 1
ATOM 7447 C C . LEU B 1 108 ? -41.25 36.969 11.047 1 89.06 108 LEU B C 1
ATOM 7449 O O . LEU B 1 108 ? -41.5 37.938 10.312 1 89.06 108 LEU B O 1
ATOM 7453 N N . ARG B 1 109 ? -42.031 35.969 11.297 1 89.56 109 ARG B N 1
ATOM 7454 C CA . ARG B 1 109 ? -43.344 35.938 10.656 1 89.56 109 ARG B CA 1
ATOM 7455 C C . ARG B 1 109 ? -44.25 37.062 11.188 1 89.56 109 ARG B C 1
ATOM 7457 O O . ARG B 1 109 ? -44.906 37.75 10.422 1 89.56 109 ARG B O 1
ATOM 7464 N N . LYS B 1 110 ? -44.188 37.25 12.445 1 92.81 110 LYS B N 1
ATOM 7465 C CA . LYS B 1 110 ? -45.031 38.25 13.07 1 92.81 110 LYS B CA 1
ATOM 7466 C C . LYS B 1 110 ? -44.594 39.656 12.664 1 92.81 110 LYS B C 1
ATOM 7468 O O . LYS B 1 110 ? -45.438 40.562 12.578 1 92.81 110 LYS B O 1
ATOM 7473 N N . LEU B 1 111 ? -43.344 39.812 12.406 1 93.31 111 LEU B N 1
ATOM 7474 C CA . LEU B 1 111 ? -42.812 41.125 12.023 1 93.31 111 LEU B CA 1
ATOM 7475 C C . LEU B 1 111 ? -43 41.375 10.523 1 93.31 111 LEU B C 1
ATOM 7477 O O . LEU B 1 111 ? -42.75 42.469 10.031 1 93.31 111 LEU B O 1
ATOM 7481 N N . SER B 1 112 ? -43.438 40.406 9.773 1 91.81 112 SER B N 1
ATOM 7482 C CA . SER B 1 112 ? -43.625 40.5 8.328 1 91.81 112 SER B CA 1
ATOM 7483 C C . SER B 1 112 ? -42.312 40.906 7.633 1 91.81 112 SER B C 1
ATOM 7485 O O . SER B 1 112 ? -42.312 41.812 6.805 1 91.81 112 SER B O 1
ATOM 7487 N N . VAL B 1 113 ? -41.25 40.281 8.047 1 91 113 VAL B N 1
ATOM 7488 C CA . VAL B 1 113 ? -39.938 40.625 7.473 1 91 113 VAL B CA 1
ATOM 7489 C C . VAL B 1 113 ? -39.906 40.188 6.004 1 91 113 VAL B C 1
ATOM 7491 O O . VAL B 1 113 ? -40.281 39.062 5.672 1 91 113 VAL B O 1
ATOM 7494 N N . ASN B 1 114 ? -39.531 41.094 5.16 1 88.62 114 ASN B N 1
ATOM 7495 C CA . ASN B 1 114 ? -39.469 40.844 3.723 1 88.62 114 ASN B CA 1
ATOM 7496 C C . ASN B 1 114 ? -38.312 41.594 3.082 1 88.62 114 ASN B C 1
ATOM 7498 O O . ASN B 1 114 ? -37.438 42.094 3.783 1 88.62 114 ASN B O 1
ATOM 7502 N N . GLN B 1 115 ? -38.312 41.719 1.728 1 87.81 115 GLN B N 1
ATOM 7503 C CA . GLN B 1 115 ? -37.219 42.312 0.986 1 87.81 115 GLN B CA 1
ATOM 7504 C C . GLN B 1 115 ? -37.125 43.812 1.25 1 87.81 115 GLN B C 1
ATOM 7506 O O . GLN B 1 115 ? -36.031 44.406 1.103 1 87.81 115 GLN B O 1
ATOM 7511 N N . THR B 1 116 ? -38.188 44.344 1.777 1 91.38 116 THR B N 1
ATOM 7512 C CA . THR B 1 116 ? -38.188 45.781 1.983 1 91.38 116 THR B CA 1
ATOM 7513 C C . THR B 1 116 ? -37.75 46.125 3.41 1 91.38 116 THR B C 1
ATOM 7515 O O . THR B 1 116 ? -37.594 47.312 3.752 1 91.38 116 THR B O 1
ATOM 7518 N N . THR B 1 117 ? -37.625 45.125 4.156 1 93.06 117 THR B N 1
ATOM 7519 C CA . THR B 1 117 ? -37.188 45.375 5.531 1 93.06 117 THR B CA 1
ATOM 7520 C C . THR B 1 117 ? -35.719 45.75 5.586 1 93.06 117 THR B C 1
ATOM 7522 O O . THR B 1 117 ? -34.875 45 5.07 1 93.06 117 THR B O 1
ATOM 7525 N N . LYS B 1 118 ? -35.375 46.875 6.246 1 92.69 118 LYS B N 1
ATOM 7526 C CA . LYS B 1 118 ? -34 47.344 6.246 1 92.69 118 LYS B CA 1
ATOM 7527 C C . LYS B 1 118 ? -33.344 47.156 7.609 1 92.69 118 LYS B C 1
ATOM 7529 O O . LYS B 1 118 ? -32.125 47.031 7.707 1 92.69 118 LYS B O 1
ATOM 7534 N N . SER B 1 119 ? -34.125 47.125 8.633 1 93.5 119 SER B N 1
ATOM 7535 C CA . SER B 1 119 ? -33.594 46.938 9.977 1 93.5 119 SER B CA 1
ATOM 7536 C C . SER B 1 119 ? -34.656 46.5 10.961 1 93.5 119 SER B C 1
ATOM 7538 O O . SER B 1 119 ? -35.844 46.719 10.727 1 93.5 119 SER B O 1
ATOM 7540 N N . VAL B 1 120 ? -34.219 45.906 12.062 1 94.5 120 VAL B N 1
ATOM 7541 C CA . VAL B 1 120 ? -35.094 45.531 13.164 1 94.5 120 VAL B CA 1
ATOM 7542 C C . VAL B 1 120 ? -34.531 46.031 14.484 1 94.5 120 VAL B C 1
ATOM 7544 O O . VAL B 1 120 ? -33.312 45.969 14.711 1 94.5 120 VAL B O 1
ATOM 7547 N N . ILE B 1 121 ? -35.375 46.656 15.297 1 94.94 121 ILE B N 1
ATOM 7548 C CA . ILE B 1 121 ? -35.031 47.062 16.656 1 94.94 121 ILE B CA 1
ATOM 7549 C C . ILE B 1 121 ? -35.656 46.094 17.656 1 94.94 121 ILE B C 1
ATOM 7551 O O . ILE B 1 121 ? -36.844 45.812 17.609 1 94.94 121 ILE B O 1
ATOM 7555 N N . ALA B 1 122 ? -34.812 45.562 18.5 1 92.94 122 ALA B N 1
ATOM 7556 C CA . ALA B 1 122 ? -35.312 44.594 19.453 1 92.94 122 ALA B CA 1
ATOM 7557 C C . ALA B 1 122 ? -34.938 44.938 20.875 1 92.94 122 ALA B C 1
ATOM 7559 O O . ALA B 1 122 ? -33.844 45.5 21.109 1 92.94 122 ALA B O 1
ATOM 7560 N N . PHE B 1 123 ? -35.844 44.656 21.859 1 92.06 123 PHE B N 1
ATOM 7561 C CA . PHE B 1 123 ? -35.594 44.812 23.281 1 92.06 123 PHE B CA 1
ATOM 7562 C C . PHE B 1 123 ? -35.906 43.562 24.047 1 92.06 123 PHE B C 1
ATOM 7564 O O . PHE B 1 123 ? -36.875 42.844 23.734 1 92.06 123 PHE B O 1
ATOM 7571 N N . SER B 1 124 ? -35.031 43.219 25.016 1 87.19 124 SER B N 1
ATOM 7572 C CA . SER B 1 124 ? -35.219 42.062 25.859 1 87.19 124 SER B CA 1
ATOM 7573 C C . SER B 1 124 ? -34.844 42.344 27.312 1 87.19 124 SER B C 1
ATOM 7575 O O . SER B 1 124 ? -34.219 43.344 27.609 1 87.19 124 SER B O 1
ATOM 7577 N N . CYS B 1 125 ? -35.375 41.5 28.281 1 77.69 125 CYS B N 1
ATOM 7578 C CA . CYS B 1 125 ? -35 41.625 29.688 1 77.69 125 CYS B CA 1
ATOM 7579 C C . CYS B 1 125 ? -33.875 40.656 30.047 1 77.69 125 CYS B C 1
ATOM 7581 O O . CYS B 1 125 ? -33.219 40.844 31.062 1 77.69 125 CYS B O 1
ATOM 7583 N N . TYR B 1 126 ? -33.656 39.594 29.359 1 65.25 126 TYR B N 1
ATOM 7584 C CA . TYR B 1 126 ? -32.656 38.625 29.766 1 65.25 126 TYR B CA 1
ATOM 7585 C C . TYR B 1 126 ? -31.484 38.594 28.781 1 65.25 126 TYR B C 1
ATOM 7587 O O . TYR B 1 126 ? -31.688 38.594 27.562 1 65.25 126 TYR B O 1
ATOM 7595 N N . GLY B 1 127 ? -30.375 39.062 29.094 1 55 127 GLY B N 1
ATOM 7596 C CA . GLY B 1 127 ? -29.188 39.031 28.266 1 55 127 GLY B CA 1
ATOM 7597 C C . GLY B 1 127 ? -28.547 37.656 28.203 1 55 127 GLY B C 1
ATOM 7598 O O . GLY B 1 127 ? -27.344 37.531 27.953 1 55 127 GLY B O 1
ATOM 7599 N N . SER B 1 128 ? -29.109 36.625 28.734 1 48.94 128 SER B N 1
ATOM 7600 C CA . SER B 1 128 ? -28.422 35.344 28.828 1 48.94 128 SER B CA 1
ATOM 7601 C C . SER B 1 128 ? -28.172 34.75 27.438 1 48.94 128 SER B C 1
ATOM 7603 O O . SER B 1 128 ? -28.703 35.219 26.453 1 48.94 128 SER B O 1
ATOM 7605 N N . ALA B 1 129 ? -27.422 33.625 27.453 1 46.78 129 ALA B N 1
ATOM 7606 C CA . ALA B 1 129 ? -27.016 32.656 26.438 1 46.78 129 ALA B CA 1
ATOM 7607 C C . ALA B 1 129 ? -28.188 32.312 25.516 1 46.78 129 ALA B C 1
ATOM 7609 O O . ALA B 1 129 ? -27.984 32 24.328 1 46.78 129 ALA B O 1
ATOM 7610 N N . SER B 1 130 ? -29.375 32.469 26.031 1 46.56 130 SER B N 1
ATOM 7611 C CA . SER B 1 130 ? -30.578 31.984 25.359 1 46.56 130 SER B CA 1
ATOM 7612 C C . SER B 1 130 ? -30.984 32.906 24.219 1 46.56 130 SER B C 1
ATOM 7614 O O . SER B 1 130 ? -31.5 32.438 23.188 1 46.56 130 SER B O 1
ATOM 7616 N N . ASN B 1 131 ? -30.859 34.188 24.344 1 53.53 131 ASN B N 1
ATOM 7617 C CA . ASN B 1 131 ? -31.25 35.125 23.312 1 53.53 131 ASN B CA 1
ATOM 7618 C C . ASN B 1 131 ? -30.469 34.906 22.016 1 53.53 131 ASN B C 1
ATOM 7620 O O . ASN B 1 131 ? -30.984 35.125 20.922 1 53.53 131 ASN B O 1
ATOM 7624 N N . TYR B 1 132 ? -29.5 34.188 22.203 1 57.88 132 TYR B N 1
ATOM 7625 C CA . TYR B 1 132 ? -28.547 33.938 21.141 1 57.88 132 TYR B CA 1
ATOM 7626 C C . TYR B 1 132 ? -29.109 32.938 20.109 1 57.88 132 TYR B C 1
ATOM 7628 O O . TYR B 1 132 ? -29.016 33.188 18.906 1 57.88 132 TYR B O 1
ATOM 7636 N N . LYS B 1 133 ? -29.828 31.953 20.594 1 68.19 133 LYS B N 1
ATOM 7637 C CA . LYS B 1 133 ? -30.328 30.922 19.688 1 68.19 133 LYS B CA 1
ATOM 7638 C C . LYS B 1 133 ? -31.516 31.438 18.875 1 68.19 133 LYS B C 1
ATOM 7640 O O . LYS B 1 133 ? -31.75 31 17.75 1 68.19 133 LYS B O 1
ATOM 7645 N N . LEU B 1 134 ? -32.156 32.531 19.453 1 75.44 134 LEU B N 1
ATOM 7646 C CA . LEU B 1 134 ? -33.312 33.094 18.781 1 75.44 134 LEU B CA 1
ATOM 7647 C C . LEU B 1 134 ? -32.906 33.812 17.484 1 75.44 134 LEU B C 1
ATOM 7649 O O . LEU B 1 134 ? -33.594 33.656 16.469 1 75.44 134 LEU B O 1
ATOM 7653 N N . PHE B 1 135 ? -31.797 34.438 17.562 1 75.31 135 PHE B N 1
ATOM 7654 C CA . PHE B 1 135 ? -31.422 35.25 16.406 1 75.31 135 PHE B CA 1
ATOM 7655 C C . PHE B 1 135 ? -30.734 34.406 15.344 1 75.31 135 PHE B C 1
ATOM 7657 O O . PHE B 1 135 ? -30.391 34.906 14.266 1 75.31 135 PHE B O 1
ATOM 7664 N N . GLU B 1 136 ? -30.578 33.188 15.609 1 75 136 GLU B N 1
ATOM 7665 C CA . GLU B 1 136 ? -30.062 32.281 14.57 1 75 136 GLU B CA 1
ATOM 7666 C C . GLU B 1 136 ? -31.031 32.219 13.383 1 75 136 GLU B C 1
ATOM 7668 O O . GLU B 1 136 ? -30.594 32.062 12.242 1 75 136 GLU B O 1
ATOM 7673 N N . ALA B 1 137 ? -32.344 32.375 13.664 1 78.25 137 ALA B N 1
ATOM 7674 C CA . ALA B 1 137 ? -33.344 32.375 12.617 1 78.25 137 ALA B CA 1
ATOM 7675 C C . ALA B 1 137 ? -33.156 33.531 11.648 1 78.25 137 ALA B C 1
ATOM 7677 O O . ALA B 1 137 ? -33.5 33.406 10.461 1 78.25 137 ALA B O 1
ATOM 7678 N N . PHE B 1 138 ? -32.562 34.625 12.094 1 77.94 138 PHE B N 1
ATOM 7679 C CA . PHE B 1 138 ? -32.375 35.812 11.266 1 77.94 138 PHE B CA 1
ATOM 7680 C C . PHE B 1 138 ? -31.234 35.594 10.281 1 77.94 138 PHE B C 1
ATOM 7682 O O . PHE B 1 138 ? -31.188 36.219 9.227 1 77.94 138 PHE B O 1
ATOM 7689 N N . SER B 1 139 ? -30.312 34.719 10.711 1 72.38 139 SER B N 1
ATOM 7690 C CA . SER B 1 139 ? -29.156 34.438 9.859 1 72.38 139 SER B CA 1
ATOM 7691 C C . SER B 1 139 ? -29.531 33.5 8.734 1 72.38 139 SER B C 1
ATOM 7693 O O . SER B 1 139 ? -28.812 33.375 7.742 1 72.38 139 SER B O 1
ATOM 7695 N N . GLU B 1 140 ? -30.609 32.719 8.852 1 72.38 140 GLU B N 1
ATOM 7696 C CA . GLU B 1 140 ? -31.031 31.734 7.867 1 72.38 140 GLU B CA 1
ATOM 7697 C C . GLU B 1 140 ? -31.828 32.375 6.738 1 72.38 140 GLU B C 1
ATOM 7699 O O . GLU B 1 140 ? -32.094 31.75 5.715 1 72.38 140 GLU B O 1
ATOM 7704 N N . GLN B 1 141 ? -32.094 33.656 6.883 1 71.44 141 GLN B N 1
ATOM 7705 C CA . GLN B 1 141 ? -32.906 34.312 5.879 1 71.44 141 GLN B CA 1
ATOM 7706 C C . GLN B 1 141 ? -32.062 34.75 4.68 1 71.44 141 GLN B C 1
ATOM 7708 O O . GLN B 1 141 ? -30.859 34.938 4.805 1 71.44 141 GLN B O 1
ATOM 7713 N N . ALA B 1 142 ? -32.719 34.75 3.473 1 68.06 142 ALA B N 1
ATOM 7714 C CA . ALA B 1 142 ? -32.031 35.125 2.223 1 68.06 142 ALA B CA 1
ATOM 7715 C C . ALA B 1 142 ? -31.5 36.531 2.283 1 68.06 142 ALA B C 1
ATOM 7717 O O . ALA B 1 142 ? -30.438 36.812 1.72 1 68.06 142 ALA B O 1
ATOM 7718 N N . TYR B 1 143 ? -32.281 37.406 3.01 1 74.44 143 TYR B N 1
ATOM 7719 C CA . TYR B 1 143 ? -31.844 38.812 3.121 1 74.44 143 TYR B CA 1
ATOM 7720 C C . TYR B 1 143 ? -31.328 39.094 4.52 1 74.44 143 TYR B C 1
ATOM 7722 O O . TYR B 1 143 ? -31.938 38.688 5.516 1 74.44 143 TYR B O 1
ATOM 7730 N N . ILE B 1 144 ? -30.141 39.562 4.645 1 75.5 144 ILE B N 1
ATOM 7731 C CA . ILE B 1 144 ? -29.5 39.875 5.918 1 75.5 144 ILE B CA 1
ATOM 7732 C C . ILE B 1 144 ? -30.094 41.156 6.516 1 75.5 144 ILE B C 1
ATOM 7734 O O . ILE B 1 144 ? -29.984 42.219 5.938 1 75.5 144 ILE B O 1
ATOM 7738 N N . VAL B 1 145 ? -30.984 41.031 7.531 1 85.25 145 VAL B N 1
ATOM 7739 C CA . VAL B 1 145 ? -31.562 42.156 8.234 1 85.25 145 VAL B CA 1
ATOM 7740 C C . VAL B 1 145 ? -30.859 42.344 9.578 1 85.25 145 VAL B C 1
ATOM 7742 O O . VAL B 1 145 ? -30.969 41.469 10.453 1 85.25 145 VAL B O 1
ATOM 7745 N N . PRO B 1 146 ? -30.172 43.406 9.773 1 87.75 146 PRO B N 1
ATOM 7746 C CA . PRO B 1 146 ? -29.5 43.625 11.055 1 87.75 146 PRO B CA 1
ATOM 7747 C C . PRO B 1 146 ? -30.469 43.938 12.195 1 87.75 146 PRO B C 1
ATOM 7749 O O . PRO B 1 146 ? -31.484 44.594 11.992 1 87.75 146 PRO B O 1
ATOM 7752 N N . VAL B 1 147 ? -30.219 43.344 13.328 1 89.88 147 VAL B N 1
ATOM 7753 C CA . VAL B 1 147 ? -31 43.594 14.531 1 89.88 147 VAL B CA 1
ATOM 7754 C C . VAL B 1 147 ? -30.219 44.5 15.492 1 89.88 147 VAL B C 1
ATOM 7756 O O . VAL B 1 147 ? -29.109 44.125 15.898 1 89.88 147 VAL B O 1
ATOM 7759 N N . SER B 1 148 ? -30.734 45.656 15.781 1 91.69 148 SER B N 1
ATOM 7760 C CA . SER B 1 148 ? -30.172 46.562 16.781 1 91.69 148 SER B CA 1
ATOM 7761 C C . SER B 1 148 ? -31.047 46.625 18.016 1 91.69 148 SER B C 1
ATOM 7763 O O . SER B 1 148 ? -32.188 46.156 18 1 91.69 148 SER B O 1
ATOM 7765 N N . GLY B 1 149 ? -30.562 47.219 19.062 1 91.12 149 GLY B N 1
ATOM 7766 C CA . GLY B 1 149 ? -31.281 47.312 20.312 1 91.12 149 GLY B CA 1
ATOM 7767 C C . GLY B 1 149 ? -30.453 46.906 21.516 1 91.12 149 GLY B C 1
ATOM 7768 O O . GLY B 1 149 ? -29.219 46.875 21.453 1 91.12 149 GLY B O 1
ATOM 7769 N N . CYS B 1 150 ? -31.219 46.688 22.641 1 88.62 150 CYS B N 1
ATOM 7770 C CA . CYS B 1 150 ? -30.453 46.344 23.844 1 88.62 150 CYS B CA 1
ATOM 7771 C C . CYS B 1 150 ? -31.312 45.625 24.859 1 88.62 150 CYS B C 1
ATOM 7773 O O . CYS B 1 150 ? -32.531 45.438 24.641 1 88.62 150 CYS B O 1
ATOM 7775 N N . VAL B 1 151 ? -30.672 45.156 25.844 1 87.25 151 VAL B N 1
ATOM 7776 C CA . VAL B 1 151 ? -31.312 44.5 26.969 1 87.25 151 VAL B CA 1
ATOM 7777 C C . VAL B 1 151 ? -31.625 45.5 28.062 1 87.25 151 VAL B C 1
ATOM 7779 O O . VAL B 1 151 ? -30.812 46.375 28.375 1 87.25 151 VAL B O 1
ATOM 7782 N N . ALA B 1 152 ? -32.844 45.344 28.641 1 89.5 152 ALA B N 1
ATOM 7783 C CA . ALA B 1 152 ? -33.312 46.281 29.656 1 89.5 152 ALA B CA 1
ATOM 7784 C C . ALA B 1 152 ? -32.469 46.188 30.938 1 89.5 152 ALA B C 1
ATOM 7786 O O . ALA B 1 152 ? -31.812 45.188 31.156 1 89.5 152 ALA B O 1
ATOM 7787 N N . THR B 1 153 ? -32.469 47.219 31.672 1 86.31 153 THR B N 1
ATOM 7788 C CA . THR B 1 153 ? -31.781 47.281 32.969 1 86.31 153 THR B CA 1
ATOM 7789 C C . THR B 1 153 ? -32.781 47.281 34.125 1 86.31 153 THR B C 1
ATOM 7791 O O . THR B 1 153 ? -33.875 47.812 33.969 1 86.31 153 THR B O 1
ATOM 7794 N N . ASP B 1 154 ? -32.344 46.75 35.188 1 82.19 154 ASP B N 1
ATOM 7795 C CA . ASP B 1 154 ? -33.156 46.781 36.375 1 82.19 154 ASP B CA 1
ATOM 7796 C C . ASP B 1 154 ? -33.094 48.125 37.094 1 82.19 154 ASP B C 1
ATOM 7798 O O . ASP B 1 154 ? -32.031 48.531 37.594 1 82.19 154 ASP B O 1
ATOM 7802 N N . THR B 1 155 ? -34.188 48.906 37.125 1 81.06 155 THR B N 1
ATOM 7803 C CA . THR B 1 155 ? -34.219 50.25 37.75 1 81.06 155 THR B CA 1
ATOM 7804 C C . THR B 1 155 ? -34.719 50.156 39.188 1 81.06 155 THR B C 1
ATOM 7806 O O . THR B 1 155 ? -35.125 51.156 39.75 1 81.06 155 THR B O 1
ATOM 7809 N N . GLY B 1 156 ? -34.656 49.094 39.875 1 73.5 156 GLY B N 1
ATOM 7810 C CA . GLY B 1 156 ? -35.125 48.906 41.25 1 73.5 156 GLY B CA 1
ATOM 7811 C C . GLY B 1 156 ? -36.406 48.094 41.344 1 73.5 156 GLY B C 1
ATOM 7812 O O . GLY B 1 156 ? -36.656 47.406 42.312 1 73.5 156 GLY B O 1
ATOM 7813 N N . GLU B 1 157 ? -37.438 48.188 40.375 1 74.38 157 GLU B N 1
ATOM 7814 C CA . GLU B 1 157 ? -38.688 47.438 40.344 1 74.38 157 GLU B CA 1
ATOM 7815 C C . GLU B 1 157 ? -38.625 46.312 39.312 1 74.38 157 GLU B C 1
ATOM 7817 O O . GLU B 1 157 ? -39.656 45.906 38.781 1 74.38 157 GLU B O 1
ATOM 7822 N N . GLY B 1 158 ? -37.469 45.906 38.969 1 80.19 158 GLY B N 1
ATOM 7823 C CA . GLY B 1 158 ? -37.281 44.875 37.969 1 80.19 158 GLY B CA 1
ATOM 7824 C C . GLY B 1 158 ? -37.125 45.438 36.562 1 80.19 158 GLY B C 1
ATOM 7825 O O . GLY B 1 158 ? -37.531 46.562 36.281 1 80.19 158 GLY B O 1
ATOM 7826 N N . ALA B 1 159 ? -36.469 44.688 35.719 1 88 159 ALA B N 1
ATOM 7827 C CA . ALA B 1 159 ? -36.344 45.062 34.312 1 88 159 ALA B CA 1
ATOM 7828 C C . ALA B 1 159 ? -37.625 44.719 33.531 1 88 159 ALA B C 1
ATOM 7830 O O . ALA B 1 159 ? -38.25 43.688 33.75 1 88 159 ALA B O 1
ATOM 7831 N N . TRP B 1 160 ? -38.094 45.656 32.719 1 91.38 160 TRP B N 1
ATOM 7832 C CA . TRP B 1 160 ? -39.312 45.438 31.938 1 91.38 160 TRP B CA 1
ATOM 7833 C C . TRP B 1 160 ? -39.188 45.969 30.516 1 91.38 160 TRP B C 1
ATOM 7835 O O . TRP B 1 160 ? -38.344 46.844 30.266 1 91.38 160 TRP B O 1
ATOM 7845 N N . ILE B 1 161 ? -39.938 45.375 29.688 1 93.56 161 ILE B N 1
ATOM 7846 C CA . ILE B 1 161 ? -40.125 45.875 28.328 1 93.56 161 ILE B CA 1
ATOM 7847 C C . ILE B 1 161 ? -41.562 46.219 28.078 1 93.56 161 ILE B C 1
ATOM 7849 O O . ILE B 1 161 ? -42.469 45.625 28.641 1 93.56 161 ILE B O 1
ATOM 7853 N N . LEU B 1 162 ? -41.781 47.312 27.375 1 95.25 162 LEU B N 1
ATOM 7854 C CA . LEU B 1 162 ? -43.125 47.812 27.078 1 95.25 162 LEU B CA 1
ATOM 7855 C C . LEU B 1 162 ? -43.531 47.5 25.656 1 95.25 162 LEU B C 1
ATOM 7857 O O . LEU B 1 162 ? -42.781 47.719 24.719 1 95.25 162 LEU B O 1
ATOM 7861 N N . PHE B 1 163 ? -44.625 46.875 25.5 1 94.62 163 PHE B N 1
ATOM 7862 C CA . PHE B 1 163 ? -45.219 46.625 24.188 1 94.62 163 PHE B CA 1
ATOM 7863 C C . PHE B 1 163 ? -46.688 47 24.172 1 94.62 163 PHE B C 1
ATOM 7865 O O . PHE B 1 163 ? -47.531 46.312 24.781 1 94.62 163 PHE B O 1
ATOM 7872 N N . ASN B 1 164 ? -47 48.062 23.469 1 87.94 164 ASN B N 1
ATOM 7873 C CA . ASN B 1 164 ? -48.344 48.594 23.281 1 87.94 164 ASN B CA 1
ATOM 7874 C C . ASN B 1 164 ? -49.125 48.656 24.594 1 87.94 164 ASN B C 1
ATOM 7876 O O . ASN B 1 164 ? -50.219 48.156 24.703 1 87.94 164 ASN B O 1
ATOM 7880 N N . GLY B 1 165 ? -48.469 49.125 25.594 1 89.88 165 GLY B N 1
ATOM 7881 C CA . GLY B 1 165 ? -49.094 49.469 26.859 1 89.88 165 GLY B CA 1
ATOM 7882 C C . GLY B 1 165 ? -48.938 48.375 27.906 1 89.88 165 GLY B C 1
ATOM 7883 O O . GLY B 1 165 ? -49.281 48.562 29.062 1 89.88 165 GLY B O 1
ATOM 7884 N N . GLU B 1 166 ? -48.438 47.25 27.562 1 93.31 166 GLU B N 1
ATOM 7885 C CA . GLU B 1 166 ? -48.219 46.156 28.5 1 93.31 166 GLU B CA 1
ATOM 7886 C C . GLU B 1 166 ? -46.75 46 28.844 1 93.31 166 GLU B C 1
ATOM 7888 O O . GLU B 1 166 ? -45.875 46.125 27.969 1 93.31 166 GLU B O 1
ATOM 7893 N N . PHE B 1 167 ? -46.531 45.719 30.109 1 93.94 167 PHE B N 1
ATOM 7894 C CA . PHE B 1 167 ? -45.156 45.5 30.578 1 93.94 167 PHE B CA 1
ATOM 7895 C C . PHE B 1 167 ? -44.875 44 30.656 1 93.94 167 PHE B C 1
ATOM 7897 O O . PHE B 1 167 ? -45.688 43.219 31.156 1 93.94 167 PHE B O 1
ATOM 7904 N N . HIS B 1 168 ? -43.719 43.625 30.078 1 91.62 168 HIS B N 1
ATOM 7905 C CA . HIS B 1 168 ? -43.344 42.25 30.047 1 91.62 168 HIS B CA 1
ATOM 7906 C C . HIS B 1 168 ? -41.938 42.031 30.594 1 91.62 168 HIS B C 1
ATOM 7908 O O . HIS B 1 168 ? -41.094 42.938 30.5 1 91.62 168 HIS B O 1
ATOM 7914 N N . GLN B 1 169 ? -41.656 40.844 31.125 1 86 169 GLN B N 1
ATOM 7915 C CA . GLN B 1 169 ? -40.344 40.531 31.641 1 86 169 GLN B CA 1
ATOM 7916 C C . GLN B 1 169 ? -39.75 39.344 30.922 1 86 169 GLN B C 1
ATOM 7918 O O . GLN B 1 169 ? -38.531 39.156 30.922 1 86 169 GLN B O 1
ATOM 7923 N N . ASN B 1 170 ? -40.562 38.469 30.328 1 81.25 170 ASN B N 1
ATOM 7924 C CA . ASN B 1 170 ? -40.031 37.25 29.719 1 81.25 170 ASN B CA 1
ATOM 7925 C C . ASN B 1 170 ? -40.281 37.25 28.219 1 81.25 170 ASN B C 1
ATOM 7927 O O . ASN B 1 170 ? -40.469 36.156 27.641 1 81.25 170 ASN B O 1
ATOM 7931 N N . GLN B 1 171 ? -40.406 38.438 27.641 1 85.12 171 GLN B N 1
ATOM 7932 C CA . GLN B 1 171 ? -40.656 38.5 26.219 1 85.12 171 GLN B CA 1
ATOM 7933 C C . GLN B 1 171 ? -39.594 39.344 25.5 1 85.12 171 GLN B C 1
ATOM 7935 O O . GLN B 1 171 ? -38.844 40.062 26.156 1 85.12 171 GLN B O 1
ATOM 7940 N N . ILE B 1 172 ? -39.469 39.062 24.25 1 88.19 172 ILE B N 1
ATOM 7941 C CA . ILE B 1 172 ? -38.719 39.938 23.359 1 88.19 172 ILE B CA 1
ATOM 7942 C C . ILE B 1 172 ? -39.688 40.75 22.516 1 88.19 172 ILE B C 1
ATOM 7944 O O . ILE B 1 172 ? -40.688 40.25 22.031 1 88.19 172 ILE B O 1
ATOM 7948 N N . VAL B 1 173 ? -39.5 42.031 22.547 1 93.19 173 VAL B N 1
ATOM 7949 C CA . VAL B 1 173 ? -40.281 42.938 21.703 1 93.19 173 VAL B CA 1
ATOM 7950 C C . VAL B 1 173 ? -39.406 43.438 20.562 1 93.19 173 VAL B C 1
ATOM 7952 O O . VAL B 1 173 ? -38.25 43.781 20.75 1 93.19 173 VAL B O 1
ATOM 7955 N N . ALA B 1 174 ? -39.906 43.344 19.375 1 94.12 174 ALA B N 1
ATOM 7956 C CA . ALA B 1 174 ? -39.156 43.781 18.219 1 94.12 174 ALA B CA 1
ATOM 7957 C C . ALA B 1 174 ? -40 44.656 17.297 1 94.12 174 ALA B C 1
ATOM 7959 O O . ALA B 1 174 ? -41.219 44.5 17.266 1 94.12 174 ALA B O 1
ATOM 7960 N N . VAL B 1 175 ? -39.406 45.562 16.609 1 95.94 175 VAL B N 1
ATOM 7961 C CA . VAL B 1 175 ? -40.031 46.438 15.609 1 95.94 175 VAL B CA 1
ATOM 7962 C C . VAL B 1 175 ? -39.281 46.312 14.289 1 95.94 175 VAL B C 1
ATOM 7964 O O . VAL B 1 175 ? -38.062 46.438 14.266 1 95.94 175 VAL B O 1
ATOM 7967 N N . ALA B 1 176 ? -39.938 46.031 13.234 1 95.56 176 ALA B N 1
ATOM 7968 C CA . ALA B 1 176 ? -39.344 45.969 11.906 1 95.56 176 ALA B CA 1
ATOM 7969 C C . ALA B 1 176 ? -39.656 47.25 11.109 1 95.56 176 ALA B C 1
ATOM 7971 O O . ALA B 1 176 ? -40.781 47.75 11.125 1 95.56 176 ALA B O 1
ATOM 7972 N N . LEU B 1 177 ? -38.688 47.75 10.469 1 95.06 177 LEU B N 1
ATOM 7973 C CA . LEU B 1 177 ? -38.844 48.938 9.625 1 95.06 177 LEU B CA 1
ATOM 7974 C C . LEU B 1 177 ? -38.781 48.562 8.148 1 95.06 177 LEU B C 1
ATOM 7976 O O . LEU B 1 177 ? -37.781 48.031 7.664 1 95.06 177 LEU B O 1
ATOM 7980 N N . HIS B 1 178 ? -39.906 48.938 7.457 1 94.5 178 HIS B N 1
ATOM 7981 C CA . HIS B 1 178 ? -40.031 48.594 6.047 1 94.5 178 HIS B CA 1
ATOM 7982 C C . HIS B 1 178 ? -40.062 49.844 5.168 1 94.5 178 HIS B C 1
ATOM 7984 O O . HIS B 1 178 ? -40.75 50.812 5.465 1 94.5 178 HIS B O 1
ATOM 7990 N N . GLY B 1 179 ? -39.25 49.812 4.172 1 92.62 179 GLY B N 1
ATOM 7991 C CA . GLY B 1 179 ? -39.25 50.906 3.217 1 92.62 179 GLY B CA 1
ATOM 7992 C C . GLY B 1 179 ? -38.25 50.719 2.1 1 92.62 179 GLY B C 1
ATOM 7993 O O . GLY B 1 179 ? -37.094 50.375 2.348 1 92.62 179 GLY B O 1
ATOM 7994 N N . GLU B 1 180 ? -38.656 51.031 0.941 1 90.06 180 GLU B N 1
ATOM 7995 C CA . GLU B 1 180 ? -37.75 50.938 -0.197 1 90.06 180 GLU B CA 1
ATOM 7996 C C . GLU B 1 180 ? -36.688 52.031 -0.168 1 90.06 180 GLU B C 1
ATOM 7998 O O . GLU B 1 180 ? -35.562 51.812 -0.551 1 90.06 180 GLU B O 1
ATOM 8003 N N . LYS B 1 181 ? -37.125 53.125 0.361 1 89.81 181 LYS B N 1
ATOM 8004 C CA . LYS B 1 181 ? -36.219 54.281 0.377 1 89.81 181 LYS B CA 1
ATOM 8005 C C . LYS B 1 181 ? -35.5 54.375 1.715 1 89.81 181 LYS B C 1
ATOM 8007 O O . LYS B 1 181 ? -34.656 55.281 1.903 1 89.81 181 LYS B O 1
ATOM 8012 N N . LEU B 1 182 ? -35.844 53.562 2.574 1 92.31 182 LEU B N 1
ATOM 8013 C CA . LEU B 1 182 ? -35.25 53.625 3.9 1 92.31 182 LEU B CA 1
ATOM 8014 C C . LEU B 1 182 ? -33.812 53.062 3.869 1 92.31 182 LEU B C 1
ATOM 8016 O O . LEU B 1 182 ? -33.594 51.969 3.357 1 92.31 182 LEU B O 1
ATOM 8020 N N . GLN B 1 183 ? -32.875 53.844 4.305 1 93.19 183 GLN B N 1
ATOM 8021 C CA . GLN B 1 183 ? -31.5 53.406 4.465 1 93.19 183 GLN B CA 1
ATOM 8022 C C . GLN B 1 183 ? -31.141 53.25 5.938 1 93.19 183 GLN B C 1
ATOM 8024 O O . GLN B 1 183 ? -31.594 54.031 6.785 1 93.19 183 GLN B O 1
ATOM 8029 N N . ALA B 1 184 ? -30.484 52.25 6.223 1 92.62 184 ALA B N 1
ATOM 8030 C CA . ALA B 1 184 ? -30.062 51.938 7.59 1 92.62 184 ALA B CA 1
ATOM 8031 C C . ALA B 1 184 ? -28.562 51.688 7.656 1 92.62 184 ALA B C 1
ATOM 8033 O O . ALA B 1 184 ? -28.016 50.969 6.812 1 92.62 184 ALA B O 1
ATOM 8034 N N . TRP B 1 185 ? -27.875 52.375 8.594 1 91.69 185 TRP B N 1
ATOM 8035 C CA . TRP B 1 185 ? -26.469 52.125 8.875 1 91.69 185 TRP B CA 1
ATOM 8036 C C . TRP B 1 185 ? -26.25 51.75 10.344 1 91.69 185 TRP B C 1
ATOM 8038 O O . TRP B 1 185 ? -26.938 52.281 11.227 1 91.69 185 TRP B O 1
ATOM 8048 N N . TYR B 1 186 ? -25.438 50.812 10.609 1 90.31 186 TYR B N 1
ATOM 8049 C CA . TYR B 1 186 ? -25.188 50.375 11.969 1 90.31 186 TYR B CA 1
ATOM 8050 C C . TYR B 1 186 ? -23.719 49.969 12.141 1 90.31 186 TYR B C 1
ATOM 8052 O O . TYR B 1 186 ? -23.078 49.5 11.195 1 90.31 186 TYR B O 1
ATOM 8060 N N . GLU B 1 187 ? -23.172 50.281 13.352 1 87.06 187 GLU B N 1
ATOM 8061 C CA . GLU B 1 187 ? -21.812 49.875 13.734 1 87.06 187 GLU B CA 1
ATOM 8062 C C . GLU B 1 187 ? -21.719 49.656 15.242 1 87.06 187 GLU B C 1
ATOM 8064 O O . GLU B 1 187 ? -22.594 50.062 16 1 87.06 187 GLU B O 1
ATOM 8069 N N . ALA B 1 188 ? -20.781 48.875 15.594 1 84 188 ALA B N 1
ATOM 8070 C CA . ALA B 1 188 ? -20.547 48.594 17 1 84 188 ALA B CA 1
ATOM 8071 C C . ALA B 1 188 ? -19.141 49 17.422 1 84 188 ALA B C 1
ATOM 8073 O O . ALA B 1 188 ? -18.188 48.844 16.641 1 84 188 ALA B O 1
ATOM 8074 N N . PHE B 1 189 ? -19.109 49.625 18.516 1 78.69 189 PHE B N 1
ATOM 8075 C CA . PHE B 1 189 ? -17.828 50 19.109 1 78.69 189 PHE B CA 1
ATOM 8076 C C . PHE B 1 189 ? -17.641 49.312 20.453 1 78.69 189 PHE B C 1
ATOM 8078 O O . PHE B 1 189 ? -18.406 49.531 21.391 1 78.69 189 PHE B O 1
ATOM 8085 N N . VAL B 1 190 ? -16.672 48.375 20.406 1 71.5 190 VAL B N 1
ATOM 8086 C CA . VAL B 1 190 ? -16.469 47.562 21.609 1 71.5 190 VAL B CA 1
ATOM 8087 C C . VAL B 1 190 ? -15.336 48.156 22.453 1 71.5 190 VAL B C 1
ATOM 8089 O O . VAL B 1 190 ? -14.336 48.625 21.906 1 71.5 190 VAL B O 1
ATOM 8092 N N . GLU B 1 191 ? -15.594 48.062 23.703 1 71 191 GLU B N 1
ATOM 8093 C CA . GLU B 1 191 ? -14.625 48.656 24.641 1 71 191 GLU B CA 1
ATOM 8094 C C . GLU B 1 191 ? -13.453 47.688 24.875 1 71 191 GLU B C 1
ATOM 8096 O O . GLU B 1 191 ? -12.312 48.125 25 1 71 191 GLU B O 1
ATOM 8101 N N . TRP B 1 192 ? -13.828 46.344 24.922 1 76.75 192 TRP B N 1
ATOM 8102 C CA . TRP B 1 192 ? -12.773 45.375 25.281 1 76.75 192 TRP B CA 1
ATOM 8103 C C . TRP B 1 192 ? -12.273 44.656 24.031 1 76.75 192 TRP B C 1
ATOM 8105 O O . TRP B 1 192 ? -13.07 44.156 23.234 1 76.75 192 TRP B O 1
ATOM 8115 N N . ASN B 1 193 ? -11.039 44.625 23.844 1 78.56 193 ASN B N 1
ATOM 8116 C CA . ASN B 1 193 ? -10.406 43.969 22.719 1 78.56 193 ASN B CA 1
ATOM 8117 C C . ASN B 1 193 ? -9.578 42.75 23.156 1 78.56 193 ASN B C 1
ATOM 8119 O O . ASN B 1 193 ? -8.766 42.875 24.078 1 78.56 193 ASN B O 1
ATOM 8123 N N . PRO B 1 194 ? -9.945 41.719 22.578 1 86.56 194 PRO B N 1
ATOM 8124 C CA . PRO B 1 194 ? -9.148 40.531 22.938 1 86.56 194 PRO B CA 1
ATOM 8125 C C . PRO B 1 194 ? -7.703 40.625 22.438 1 86.56 194 PRO B C 1
ATOM 8127 O O . PRO B 1 194 ? -7.438 41.312 21.453 1 86.56 194 PRO B O 1
ATOM 8130 N N . ILE B 1 195 ? -6.785 39.969 23.094 1 87.81 195 ILE B N 1
ATOM 8131 C CA . ILE B 1 195 ? -5.383 39.938 22.703 1 87.81 195 ILE B CA 1
ATOM 8132 C C . ILE B 1 195 ? -4.762 38.594 23.078 1 87.81 195 ILE B C 1
ATOM 8134 O O . ILE B 1 195 ? -5.086 38.031 24.125 1 87.81 195 ILE B O 1
ATOM 8138 N N . GLY B 1 196 ? -3.869 38.156 22.141 1 86.25 196 GLY B N 1
ATOM 8139 C CA . GLY B 1 196 ? -3.141 36.938 22.438 1 86.25 196 GLY B CA 1
ATOM 8140 C C . GLY B 1 196 ? -3.854 35.688 21.953 1 86.25 196 GLY B C 1
ATOM 8141 O O . GLY B 1 196 ? -4.84 35.781 21.219 1 86.25 196 GLY B O 1
ATOM 8142 N N . LYS B 1 197 ? -3.35 34.594 22.391 1 88.12 197 LYS B N 1
ATOM 8143 C CA . LYS B 1 197 ? -3.914 33.281 22 1 88.12 197 LYS B CA 1
ATOM 8144 C C . LYS B 1 197 ? -5.043 32.875 22.938 1 88.12 197 LYS B C 1
ATOM 8146 O O . LYS B 1 197 ? -5.289 33.531 23.953 1 88.12 197 LYS B O 1
ATOM 8151 N N . HIS B 1 198 ? -5.723 31.828 22.578 1 88.81 198 HIS B N 1
ATOM 8152 C CA . HIS B 1 198 ? -6.734 31.234 23.453 1 88.81 198 HIS B CA 1
ATOM 8153 C C . HIS B 1 198 ? -6.094 30.406 24.562 1 88.81 198 HIS B C 1
ATOM 8155 O O . HIS B 1 198 ? -5.156 29.656 24.312 1 88.81 198 HIS B O 1
ATOM 8161 N N . PHE B 1 199 ? -6.473 30.641 25.734 1 92.62 199 PHE B N 1
ATOM 8162 C CA . PHE B 1 199 ? -6.023 29.859 26.875 1 92.62 199 PHE B CA 1
ATOM 8163 C C . PHE B 1 199 ? -7.137 28.953 27.391 1 92.62 199 PHE B C 1
ATOM 8165 O O . PHE B 1 199 ? -8.32 29.266 27.25 1 92.62 199 PHE B O 1
ATOM 8172 N N . ARG B 1 200 ? -6.762 27.859 28.016 1 93.25 200 ARG B N 1
ATOM 8173 C CA . ARG B 1 200 ? -7.742 26.938 28.578 1 93.25 200 ARG B CA 1
ATOM 8174 C C . ARG B 1 200 ? -7.73 26.984 30.094 1 93.25 200 ARG B C 1
ATOM 8176 O O . ARG B 1 200 ? -6.668 26.969 30.719 1 93.25 200 ARG B O 1
ATOM 8183 N N . VAL B 1 201 ? -8.922 27.156 30.625 1 94.31 201 VAL B N 1
ATOM 8184 C CA . VAL B 1 201 ? -9.039 27.062 32.062 1 94.31 201 VAL B CA 1
ATOM 8185 C C . VAL B 1 201 ? -8.867 25.609 32.5 1 94.31 201 VAL B C 1
ATOM 8187 O O . VAL B 1 201 ? -9.68 24.75 32.188 1 94.31 201 VAL B O 1
ATOM 8190 N N . THR B 1 202 ? -7.871 25.328 33.281 1 94.31 202 THR B N 1
ATOM 8191 C CA . THR B 1 202 ? -7.508 23.938 33.594 1 94.31 202 THR B CA 1
ATOM 8192 C C . THR B 1 202 ? -7.953 23.562 35 1 94.31 202 THR B C 1
ATOM 8194 O O . THR B 1 202 ? -8.078 22.391 35.344 1 94.31 202 THR B O 1
ATOM 8197 N N . ALA B 1 203 ? -8.102 24.531 35.906 1 94.44 203 ALA B N 1
ATOM 8198 C CA . ALA B 1 203 ? -8.609 24.266 37.25 1 94.44 203 ALA B CA 1
ATOM 8199 C C . ALA B 1 203 ? -9.469 25.422 37.75 1 94.44 203 ALA B C 1
ATOM 8201 O O . ALA B 1 203 ? -9.031 26.578 37.75 1 94.44 203 ALA B O 1
ATOM 8202 N N . SER B 1 204 ? -10.641 25.188 38.062 1 94.25 204 SER B N 1
ATOM 8203 C CA . SER B 1 204 ? -11.562 26.203 38.562 1 94.25 204 SER B CA 1
ATOM 8204 C C . SER B 1 204 ? -12.602 25.594 39.5 1 94.25 204 SER B C 1
ATOM 8206 O O . SER B 1 204 ? -12.906 24.406 39.406 1 94.25 204 SER B O 1
ATOM 8208 N N . GLU B 1 205 ? -12.984 26.266 40.5 1 92.81 205 GLU B N 1
ATOM 8209 C CA . GLU B 1 205 ? -14.078 25.922 41.406 1 92.81 205 GLU B CA 1
ATOM 8210 C C . GLU B 1 205 ? -15.086 27.062 41.531 1 92.81 205 GLU B C 1
ATOM 8212 O O . GLU B 1 205 ? -14.875 28 42.312 1 92.81 205 GLU B O 1
ATOM 8217 N N . GLY B 1 206 ? -16.125 27 40.812 1 88.81 206 GLY B N 1
ATOM 8218 C CA . GLY B 1 206 ? -17.094 28.078 40.781 1 88.81 206 GLY B CA 1
ATOM 8219 C C . GLY B 1 206 ? -16.547 29.359 40.156 1 88.81 206 GLY B C 1
ATOM 8220 O O . GLY B 1 206 ? -16.156 29.359 39 1 88.81 206 GLY B O 1
ATOM 8221 N N . ARG B 1 207 ? -16.5 30.484 41.125 1 89.88 207 ARG B N 1
ATOM 8222 C CA . ARG B 1 207 ? -16.016 31.766 40.625 1 89.88 207 ARG B CA 1
ATOM 8223 C C . ARG B 1 207 ? -14.523 31.938 40.875 1 89.88 207 ARG B C 1
ATOM 8225 O O . ARG B 1 207 ? -13.945 32.969 40.531 1 89.88 207 ARG B O 1
ATOM 8232 N N . VAL B 1 208 ? -13.977 30.859 41.406 1 94.25 208 VAL B N 1
ATOM 8233 C CA . VAL B 1 208 ? -12.547 30.906 41.719 1 94.25 208 VAL B CA 1
ATOM 8234 C C . VAL B 1 208 ? -11.766 30.141 40.656 1 94.25 208 VAL B C 1
ATOM 8236 O O . VAL B 1 208 ? -11.953 28.938 40.5 1 94.25 208 VAL B O 1
ATOM 8239 N N . VAL B 1 209 ? -10.992 30.797 39.938 1 95.5 209 VAL B N 1
ATOM 8240 C CA . VAL B 1 209 ? -10.125 30.172 38.938 1 95.5 209 VAL B CA 1
ATOM 8241 C C . VAL B 1 209 ? -8.75 29.906 39.562 1 95.5 209 VAL B C 1
ATOM 8243 O O . VAL B 1 209 ? -8.078 30.828 40 1 95.5 209 VAL B O 1
ATOM 8246 N N . LYS B 1 210 ? -8.328 28.719 39.5 1 95.25 210 LYS B N 1
ATOM 8247 C CA . LYS B 1 210 ? -7.09 28.312 40.125 1 95.25 210 LYS B CA 1
ATOM 8248 C C . LYS B 1 210 ? -5.934 28.266 39.156 1 95.25 210 LYS B C 1
ATOM 8250 O O . LYS B 1 210 ? -4.812 28.656 39.469 1 95.25 210 LYS B O 1
ATOM 8255 N N . ALA B 1 211 ? -6.234 27.734 38.031 1 96.06 211 ALA B N 1
ATOM 8256 C CA . ALA B 1 211 ? -5.152 27.594 37.062 1 96.06 211 ALA B CA 1
ATOM 8257 C C . ALA B 1 211 ? -5.668 27.797 35.656 1 96.06 211 ALA B C 1
ATOM 8259 O O . ALA B 1 211 ? -6.797 27.422 35.312 1 96.06 211 ALA B O 1
ATOM 8260 N N . ILE B 1 212 ? -4.883 28.375 34.719 1 94.69 212 ILE B N 1
ATOM 8261 C CA . ILE B 1 212 ? -5.098 28.578 33.312 1 94.69 212 ILE B CA 1
ATOM 8262 C C . ILE B 1 212 ? -3.916 28.016 32.531 1 94.69 212 ILE B C 1
ATOM 8264 O O . ILE B 1 212 ? -2.77 28.406 32.75 1 94.69 212 ILE B O 1
ATOM 8268 N N . ASP B 1 213 ? -4.078 27.156 31.672 1 93.62 213 ASP B N 1
ATOM 8269 C CA . ASP B 1 213 ? -3.033 26.438 30.938 1 93.62 213 ASP B CA 1
ATOM 8270 C C . ASP B 1 213 ? -2.021 25.812 31.891 1 93.62 213 ASP B C 1
ATOM 8272 O O . ASP B 1 213 ? -0.812 25.953 31.703 1 93.62 213 ASP B O 1
ATOM 8276 N N . HIS B 1 214 ? -2.514 25.375 33.062 1 92.25 214 HIS B N 1
ATOM 8277 C CA . HIS B 1 214 ? -1.756 24.641 34.062 1 92.25 214 HIS B CA 1
ATOM 8278 C C . HIS B 1 214 ? -0.8 25.578 34.812 1 92.25 214 HIS B C 1
ATOM 8280 O O . HIS B 1 214 ? 0.147 25.109 35.438 1 92.25 214 HIS B O 1
ATOM 8286 N N . ILE B 1 215 ? -0.908 26.859 34.594 1 94.06 215 ILE B N 1
ATOM 8287 C CA . ILE B 1 215 ? -0.213 27.875 35.375 1 94.06 215 ILE B CA 1
ATOM 8288 C C . ILE B 1 215 ? -1.164 28.469 36.406 1 94.06 215 ILE B C 1
ATOM 8290 O O . ILE B 1 215 ? -2.311 28.797 36.094 1 94.06 215 ILE B O 1
ATOM 8294 N N . PRO B 1 216 ? -0.711 28.516 37.625 1 94.19 216 PRO B N 1
ATOM 8295 C CA . PRO B 1 216 ? -1.588 29.156 38.594 1 94.19 216 PRO B CA 1
ATOM 8296 C C . PRO B 1 216 ? -2.09 30.531 38.125 1 94.19 216 PRO B C 1
ATOM 8298 O O . PRO B 1 216 ? -1.326 31.312 37.562 1 94.19 216 PRO B O 1
ATOM 8301 N N . ALA B 1 217 ? -3.336 30.844 38.344 1 94.62 217 ALA B N 1
ATOM 8302 C CA . ALA B 1 217 ? -4.027 31.984 37.75 1 94.62 217 ALA B CA 1
ATOM 8303 C C . ALA B 1 217 ? -3.287 33.281 38.062 1 94.62 217 ALA B C 1
ATOM 8305 O O . ALA B 1 217 ? -3.129 34.125 37.156 1 94.62 217 ALA B O 1
ATOM 8306 N N . TYR B 1 218 ? -2.852 33.531 39.312 1 94.19 218 TYR B N 1
ATOM 8307 C CA . TYR B 1 218 ? -2.113 34.75 39.656 1 94.19 218 TYR B CA 1
ATOM 8308 C C . TYR B 1 218 ? -0.801 34.812 38.875 1 94.19 218 TYR B C 1
ATOM 8310 O O . TYR B 1 218 ? -0.446 35.875 38.344 1 94.19 218 TYR B O 1
ATOM 8318 N N . ASP B 1 219 ? -0.101 33.719 38.844 1 93.31 219 ASP B N 1
ATOM 8319 C CA . ASP B 1 219 ? 1.166 33.656 38.125 1 93.31 219 ASP B CA 1
ATOM 8320 C C . ASP B 1 219 ? 0.957 33.906 36.625 1 93.31 219 ASP B C 1
ATOM 8322 O O . ASP B 1 219 ? 1.826 34.438 35.938 1 93.31 219 ASP B O 1
ATOM 8326 N N . PHE B 1 220 ? -0.142 33.406 36.188 1 93.44 220 PHE B N 1
ATOM 8327 C CA . PHE B 1 220 ? -0.513 33.625 34.781 1 93.44 220 PHE B CA 1
ATOM 8328 C C . PHE B 1 220 ? -0.562 35.094 34.438 1 93.44 220 PHE B C 1
ATOM 8330 O O . PHE B 1 220 ? 0.021 35.531 33.469 1 93.44 220 PHE B O 1
ATOM 8337 N N . TYR B 1 221 ? -1.253 35.906 35.188 1 93.19 221 TYR B N 1
ATOM 8338 C CA . TYR B 1 221 ? -1.339 37.344 34.969 1 93.19 221 TYR B CA 1
ATOM 8339 C C . TYR B 1 221 ? 0.028 38 35.125 1 93.19 221 TYR B C 1
ATOM 8341 O O . TYR B 1 221 ? 0.376 38.906 34.375 1 93.19 221 TYR B O 1
ATOM 8349 N N . CYS B 1 222 ? 0.816 37.531 36.062 1 91.25 222 CYS B N 1
ATOM 8350 C CA . CYS B 1 222 ? 2.156 38.062 36.281 1 91.25 222 CYS B CA 1
ATOM 8351 C C . CYS B 1 222 ? 3.027 37.812 35.031 1 91.25 222 CYS B C 1
ATOM 8353 O O . CYS B 1 222 ? 3.811 38.688 34.656 1 91.25 222 CYS B O 1
ATOM 8355 N N . LYS B 1 223 ? 2.887 36.688 34.5 1 92.06 223 LYS B N 1
ATOM 8356 C CA . LYS B 1 223 ? 3.672 36.312 33.312 1 92.06 223 LYS B CA 1
ATOM 8357 C C . LYS B 1 223 ? 3.365 37.25 32.125 1 92.06 223 LYS B C 1
ATOM 8359 O O . LYS B 1 223 ? 4.281 37.781 31.516 1 92.06 223 LYS B O 1
ATOM 8364 N N . TYR B 1 224 ? 2.145 37.531 31.844 1 91.06 224 TYR B N 1
ATOM 8365 C CA . TYR B 1 224 ? 1.749 38.219 30.625 1 91.06 224 TYR B CA 1
ATOM 8366 C C . TYR B 1 224 ? 1.769 39.719 30.828 1 91.06 224 TYR B C 1
ATOM 8368 O O . TYR B 1 224 ? 2.045 40.469 29.906 1 91.06 224 TYR B O 1
ATOM 8376 N N . LEU B 1 225 ? 1.519 40.188 32.062 1 85.69 225 LEU B N 1
ATOM 8377 C CA . LEU B 1 225 ? 1.35 41.625 32.281 1 85.69 225 LEU B CA 1
ATOM 8378 C C . LEU B 1 225 ? 2.623 42.25 32.844 1 85.69 225 LEU B C 1
ATOM 8380 O O . LEU B 1 225 ? 2.799 43.469 32.812 1 85.69 225 LEU B O 1
ATOM 8384 N N . ALA B 1 226 ? 3.449 41.375 33.5 1 79.19 226 ALA B N 1
ATOM 8385 C CA . ALA B 1 226 ? 4.605 41.969 34.188 1 79.19 226 ALA B CA 1
ATOM 8386 C C . ALA B 1 226 ? 5.836 41.062 34.031 1 79.19 226 ALA B C 1
ATOM 8388 O O . ALA B 1 226 ? 6.727 41.094 34.906 1 79.19 226 ALA B O 1
ATOM 8389 N N . ASP B 1 227 ? 5.871 40.188 33.094 1 79.81 227 ASP B N 1
ATOM 8390 C CA . ASP B 1 227 ? 7.02 39.312 32.844 1 79.81 227 ASP B CA 1
ATOM 8391 C C . ASP B 1 227 ? 7.426 38.562 34.094 1 79.81 227 ASP B C 1
ATOM 8393 O O . ASP B 1 227 ? 8.594 38.594 34.5 1 79.81 227 ASP B O 1
ATOM 8397 N N . ASN B 1 228 ? 6.453 38.094 34.812 1 83.31 228 ASN B N 1
ATOM 8398 C CA . ASN B 1 228 ? 6.582 37.188 35.969 1 83.31 228 ASN B CA 1
ATOM 8399 C C . ASN B 1 228 ? 6.898 37.969 37.25 1 83.31 228 ASN B C 1
ATOM 8401 O O . ASN B 1 228 ? 7.352 37.375 38.219 1 83.31 228 ASN B O 1
ATOM 8405 N N . LYS B 1 229 ? 6.785 39.219 37.25 1 79.38 229 LYS B N 1
ATOM 8406 C CA . LYS B 1 229 ? 6.898 40.031 38.438 1 79.38 229 LYS B CA 1
ATOM 8407 C C . LYS B 1 229 ? 5.547 40.219 39.125 1 79.38 229 LYS B C 1
ATOM 8409 O O . LYS B 1 229 ? 4.5 40.031 38.5 1 79.38 229 LYS B O 1
ATOM 8414 N N . PRO B 1 230 ? 5.57 40.469 40.406 1 82.81 230 PRO B N 1
ATOM 8415 C CA . PRO B 1 230 ? 4.301 40.594 41.125 1 82.81 230 PRO B CA 1
ATOM 8416 C C . PRO B 1 230 ? 3.461 41.75 40.656 1 82.81 230 PRO B C 1
ATOM 8418 O O . PRO B 1 230 ? 4.008 42.812 40.312 1 82.81 230 PRO B O 1
ATOM 8421 N N . LEU B 1 231 ? 2.213 41.625 40.656 1 83.5 231 LEU B N 1
ATOM 8422 C CA . LEU B 1 231 ? 1.255 42.594 40.156 1 83.5 231 LEU B CA 1
ATOM 8423 C C . LEU B 1 231 ? 0.28 43 41.25 1 83.5 231 LEU B C 1
ATOM 8425 O O . LEU B 1 231 ? -0.113 42.156 42.094 1 83.5 231 LEU B O 1
ATOM 8429 N N . ALA B 1 232 ? -0.052 44.25 41.25 1 76.69 232 ALA B N 1
ATOM 8430 C CA . ALA B 1 232 ? -1.121 44.719 42.125 1 76.69 232 ALA B CA 1
ATOM 8431 C C . ALA B 1 232 ? -2.49 44.312 41.594 1 76.69 232 ALA B C 1
ATOM 8433 O O . ALA B 1 232 ? -2.643 44.062 40.375 1 76.69 232 ALA B O 1
ATOM 8434 N N . LEU B 1 233 ? -3.498 44.156 42.438 1 80.62 233 LEU B N 1
ATOM 8435 C CA . LEU B 1 233 ? -4.848 43.75 42.062 1 80.62 233 LEU B CA 1
ATOM 8436 C C . LEU B 1 233 ? -5.438 44.719 41.062 1 80.62 233 LEU B C 1
ATOM 8438 O O . LEU B 1 233 ? -6.141 44.312 40.125 1 80.62 233 LEU B O 1
ATOM 8442 N N . SER B 1 234 ? -5.137 46 41.219 1 73.56 234 SER B N 1
ATOM 8443 C CA . SER B 1 234 ? -5.688 47 40.312 1 73.56 234 SER B CA 1
ATOM 8444 C C . SER B 1 234 ? -5.195 46.812 38.875 1 73.56 234 SER B C 1
ATOM 8446 O O . SER B 1 234 ? -5.938 47.031 37.938 1 73.56 234 SER B O 1
ATOM 8448 N N . GLN B 1 235 ? -3.979 46.344 38.781 1 78.44 235 GLN B N 1
ATOM 8449 C CA . GLN B 1 235 ? -3.412 46.094 37.438 1 78.44 235 GLN B CA 1
ATOM 8450 C C . GLN B 1 235 ? -4.047 44.844 36.812 1 78.44 235 GLN B C 1
ATOM 8452 O O . GLN B 1 235 ? -4.25 44.812 35.594 1 78.44 235 GLN B O 1
ATOM 8457 N N . ILE B 1 236 ? -4.383 43.906 37.656 1 86.31 236 ILE B N 1
ATOM 8458 C CA . ILE B 1 236 ? -5.008 42.688 37.156 1 86.31 236 ILE B CA 1
ATOM 8459 C C . ILE B 1 236 ? -6.438 42.969 36.719 1 86.31 236 ILE B C 1
ATOM 8461 O O . ILE B 1 236 ? -6.883 42.469 35.688 1 86.31 236 ILE B O 1
ATOM 8465 N N . GLN B 1 237 ? -7.098 43.812 37.469 1 78.75 237 GLN B N 1
ATOM 8466 C CA . GLN B 1 237 ? -8.5 44.125 37.219 1 78.75 237 GLN B CA 1
ATOM 8467 C C . GLN B 1 237 ? -8.664 44.844 35.875 1 78.75 237 GLN B C 1
ATOM 8469 O O . GLN B 1 237 ? -9.742 44.812 35.281 1 78.75 237 GLN B O 1
ATOM 8474 N N . ALA B 1 238 ? -7.66 45.438 35.406 1 75.94 238 ALA B N 1
ATOM 8475 C CA . ALA B 1 238 ? -7.719 46.188 34.156 1 75.94 238 ALA B CA 1
ATOM 8476 C C . ALA B 1 238 ? -7.727 45.281 32.938 1 75.94 238 ALA B C 1
ATOM 8478 O O . ALA B 1 238 ? -8.016 45.688 31.828 1 75.94 238 ALA B O 1
ATOM 8479 N N . PHE B 1 239 ? -7.5 44 33.188 1 88 239 PHE B N 1
ATOM 8480 C CA . PHE B 1 239 ? -7.387 43.062 32.062 1 88 239 PHE B CA 1
ATOM 8481 C C . PHE B 1 239 ? -8.25 41.812 32.312 1 88 239 PHE B C 1
ATOM 8483 O O . PHE B 1 239 ? -7.738 40.75 32.656 1 88 239 PHE B O 1
ATOM 8490 N N . PRO B 1 240 ? -9.484 41.875 32.062 1 87.62 240 PRO B N 1
ATOM 8491 C CA . PRO B 1 240 ? -10.398 40.75 32.281 1 87.62 240 PRO B CA 1
ATOM 8492 C C . PRO B 1 240 ? -10.203 39.625 31.266 1 87.62 240 PRO B C 1
ATOM 8494 O O . PRO B 1 240 ? -9.477 39.812 30.281 1 87.62 240 PRO B O 1
ATOM 8497 N N . LEU B 1 241 ? -10.773 38.531 31.641 1 91 241 LEU B N 1
ATOM 8498 C CA . LEU B 1 241 ? -10.805 37.375 30.719 1 91 241 LEU B CA 1
ATOM 8499 C C . LEU B 1 241 ? -12.039 37.438 29.828 1 91 241 LEU B C 1
ATOM 8501 O O . LEU B 1 241 ? -13.133 37.75 30.281 1 91 241 LEU B O 1
ATOM 8505 N N . MET B 1 242 ? -11.805 37.219 28.578 1 88.12 242 MET B N 1
ATOM 8506 C CA . MET B 1 242 ? -12.898 37.219 27.609 1 88.12 242 MET B CA 1
ATOM 8507 C C . MET B 1 242 ? -13.188 35.812 27.141 1 88.12 242 MET B C 1
ATOM 8509 O O . MET B 1 242 ? -12.273 35.062 26.734 1 88.12 242 MET B O 1
ATOM 8513 N N . LEU B 1 243 ? -14.359 35.344 27.312 1 85.44 243 LEU B N 1
ATOM 8514 C CA . LEU B 1 243 ? -14.836 34.094 26.766 1 85.44 243 LEU B CA 1
ATOM 8515 C C . LEU B 1 243 ? -15.555 34.312 25.438 1 85.44 243 LEU B C 1
ATOM 8517 O O . LEU B 1 243 ? -16.516 35.094 25.359 1 85.44 243 LEU B O 1
ATOM 8521 N N . GLU B 1 244 ? -14.906 33.875 24.375 1 74.31 244 GLU B N 1
ATOM 8522 C CA . GLU B 1 244 ? -15.516 34.031 23.062 1 74.31 244 GLU B CA 1
ATOM 8523 C C . GLU B 1 244 ? -16.297 32.781 22.656 1 74.31 244 GLU B C 1
ATOM 8525 O O . GLU B 1 244 ? -15.711 31.719 22.484 1 74.31 244 GLU B O 1
ATOM 8530 N N . GLU B 1 245 ? -17.469 32.812 22.688 1 65.25 245 GLU B N 1
ATOM 8531 C CA . GLU B 1 245 ? -18.344 31.766 22.156 1 65.25 245 GLU B CA 1
ATOM 8532 C C . GLU B 1 245 ? -18.875 32.125 20.766 1 65.25 245 GLU B C 1
ATOM 8534 O O . GLU B 1 245 ? -18.656 33.25 20.297 1 65.25 245 GLU B O 1
ATOM 8539 N N . GLU B 1 246 ? -19.281 31.281 19.953 1 59.88 246 GLU B N 1
ATOM 8540 C CA . GLU B 1 246 ? -19.781 31.5 18.594 1 59.88 246 GLU B CA 1
ATOM 8541 C C . GLU B 1 246 ? -20.719 32.688 18.547 1 59.88 246 GLU B C 1
ATOM 8543 O O . GLU B 1 246 ? -20.703 33.469 17.578 1 59.88 246 GLU B O 1
ATOM 8548 N N . THR B 1 247 ? -21.406 32.969 19.656 1 56.72 247 THR B N 1
ATOM 8549 C CA . THR B 1 247 ? -22.469 33.969 19.531 1 56.72 247 THR B CA 1
ATOM 8550 C C . THR B 1 247 ? -22.281 35.094 20.547 1 56.72 247 THR B C 1
ATOM 8552 O O . THR B 1 247 ? -23.047 36.062 20.562 1 56.72 247 THR B O 1
ATOM 8555 N N . ALA B 1 248 ? -21.328 34.906 21.531 1 59 248 ALA B N 1
ATOM 8556 C CA . ALA B 1 248 ? -21.266 35.938 22.578 1 59 248 ALA B CA 1
ATOM 8557 C C . ALA B 1 248 ? -19.828 36.094 23.078 1 59 248 ALA B C 1
ATOM 8559 O O . ALA B 1 248 ? -19.047 35.156 23.047 1 59 248 ALA B O 1
ATOM 8560 N N . ARG B 1 249 ? -19.578 37.406 23.359 1 72.81 249 ARG B N 1
ATOM 8561 C CA . ARG B 1 249 ? -18.344 37.719 24.062 1 72.81 249 ARG B CA 1
ATOM 8562 C C . ARG B 1 249 ? -18.609 38.094 25.516 1 72.81 249 ARG B C 1
ATOM 8564 O O . ARG B 1 249 ? -19.266 39.094 25.781 1 72.81 249 ARG B O 1
ATOM 8571 N N . ILE B 1 250 ? -18.281 37.188 26.453 1 73.62 250 ILE B N 1
ATOM 8572 C CA . ILE B 1 250 ? -18.484 37.406 27.875 1 73.62 250 ILE B CA 1
ATOM 8573 C C . ILE B 1 250 ? -17.188 37.875 28.531 1 73.62 250 ILE B C 1
ATOM 8575 O O . ILE B 1 250 ? -16.141 37.281 28.344 1 73.62 250 ILE B O 1
ATOM 8579 N N . ILE B 1 251 ? -17.297 39.031 29.203 1 79.19 251 ILE B N 1
ATOM 8580 C CA . ILE B 1 251 ? -16.141 39.594 29.891 1 79.19 251 ILE B CA 1
ATOM 8581 C C . ILE B 1 251 ? -16.203 39.25 31.375 1 79.19 251 ILE B C 1
ATOM 8583 O O . ILE B 1 251 ? -17.203 39.5 32.031 1 79.19 251 ILE B O 1
ATOM 8587 N N . ASN B 1 252 ? -15.211 38.594 31.906 1 84.69 252 ASN B N 1
ATOM 8588 C CA . ASN B 1 252 ? -15.109 38.219 33.312 1 84.69 252 ASN B CA 1
ATOM 8589 C C . ASN B 1 252 ? -13.984 38.969 34 1 84.69 252 ASN B C 1
ATOM 8591 O O . ASN B 1 252 ? -12.805 38.75 33.75 1 84.69 252 ASN B O 1
ATOM 8595 N N . THR B 1 253 ? -14.312 39.812 34.906 1 81.62 253 THR B N 1
ATOM 8596 C CA . THR B 1 253 ? -13.336 40.625 35.625 1 81.62 253 THR B CA 1
ATOM 8597 C C . THR B 1 253 ? -12.906 39.969 36.938 1 81.62 253 THR B C 1
ATOM 8599 O O . THR B 1 253 ? -13.648 39.188 37.5 1 81.62 253 THR B O 1
ATOM 8602 N N . VAL B 1 254 ? -11.695 40.281 37.312 1 87.44 254 VAL B N 1
ATOM 8603 C CA . VAL B 1 254 ? -11.188 39.75 38.594 1 87.44 254 VAL B CA 1
ATOM 8604 C C . VAL B 1 254 ? -11.672 40.656 39.719 1 87.44 254 VAL B C 1
ATOM 8606 O O . VAL B 1 254 ? -11.547 41.875 39.656 1 87.44 254 VAL B O 1
ATOM 8609 N N . GLU B 1 255 ? -12.172 40.094 40.688 1 80.75 255 GLU B N 1
ATOM 8610 C CA . GLU B 1 255 ? -12.695 40.844 41.812 1 80.75 255 GLU B CA 1
ATOM 8611 C C . GLU B 1 255 ? -11.672 40.938 42.969 1 80.75 255 GLU B C 1
ATOM 8613 O O . GLU B 1 255 ? -11.477 42 43.562 1 80.75 255 GLU B O 1
ATOM 8618 N N . SER B 1 256 ? -11.078 39.719 43.344 1 85.94 256 SER B N 1
ATOM 8619 C CA . SER B 1 256 ? -10.117 39.688 44.438 1 85.94 256 SER B CA 1
ATOM 8620 C C . SER B 1 256 ? -9.172 38.5 44.312 1 85.94 256 SER B C 1
ATOM 8622 O O . SER B 1 256 ? -9.383 37.625 43.5 1 85.94 256 SER B O 1
ATOM 8624 N N . ILE B 1 257 ? -8.102 38.625 45.094 1 90.75 257 ILE B N 1
ATOM 8625 C CA . ILE B 1 257 ? -7.164 37.531 45.25 1 90.75 257 ILE B CA 1
ATOM 8626 C C . ILE B 1 257 ? -7.461 36.781 46.562 1 90.75 257 ILE B C 1
ATOM 8628 O O . ILE B 1 257 ? -7.492 37.375 47.625 1 90.75 257 ILE B O 1
ATOM 8632 N N . THR B 1 258 ? -7.73 35.562 46.406 1 88.69 258 THR B N 1
ATOM 8633 C CA . THR B 1 258 ? -8.062 34.75 47.594 1 88.69 258 THR B CA 1
ATOM 8634 C C . THR B 1 258 ? -6.844 34.594 48.5 1 88.69 258 THR B C 1
ATOM 8636 O O . THR B 1 258 ? -5.719 34.875 48.094 1 88.69 258 THR B O 1
ATOM 8639 N N . LYS B 1 259 ? -7.023 34.094 49.688 1 86.19 259 LYS B N 1
ATOM 8640 C CA . LYS B 1 259 ? -5.961 33.906 50.656 1 86.19 259 LYS B CA 1
ATOM 8641 C C . LYS B 1 259 ? -4.945 32.875 50.156 1 86.19 259 LYS B C 1
ATOM 8643 O O . LYS B 1 259 ? -3.762 32.938 50.5 1 86.19 259 LYS B O 1
ATOM 8648 N N . GLU B 1 260 ? -5.426 31.922 49.375 1 88.31 260 GLU B N 1
ATOM 8649 C CA . GLU B 1 260 ? -4.566 30.859 48.844 1 88.31 260 GLU B CA 1
ATOM 8650 C C . GLU B 1 260 ? -3.818 31.328 47.594 1 88.31 260 GLU B C 1
ATOM 8652 O O . GLU B 1 260 ? -2.992 30.578 47.062 1 88.31 260 GLU B O 1
ATOM 8657 N N . GLY B 1 261 ? -4.148 32.531 47.156 1 86.56 261 GLY B N 1
ATOM 8658 C CA . GLY B 1 261 ? -3.43 33.062 46 1 86.56 261 GLY B CA 1
ATOM 8659 C C . GLY B 1 261 ? -4.152 32.844 44.688 1 86.56 261 GLY B C 1
ATOM 8660 O O . GLY B 1 261 ? -3.568 33 43.625 1 86.56 261 GLY B O 1
ATOM 8661 N N . HIS B 1 262 ? -5.406 32.344 44.781 1 93.12 262 HIS B N 1
ATOM 8662 C CA . HIS B 1 262 ? -6.203 32.156 43.562 1 93.12 262 HIS B CA 1
ATOM 8663 C C . HIS B 1 262 ? -6.957 33.438 43.219 1 93.12 262 HIS B C 1
ATOM 8665 O O . HIS B 1 262 ? -6.898 34.438 43.969 1 93.12 262 HIS B O 1
ATOM 8671 N N . LEU B 1 263 ? -7.586 33.5 42.062 1 94.31 263 LEU B N 1
ATOM 8672 C CA . LEU B 1 263 ? -8.289 34.688 41.625 1 94.31 263 LEU B CA 1
ATOM 8673 C C . LEU B 1 263 ? -9.797 34.469 41.625 1 94.31 263 LEU B C 1
ATOM 8675 O O . LEU B 1 263 ? -10.273 33.469 41.094 1 94.31 263 LEU B O 1
ATOM 8679 N N . LEU B 1 264 ? -10.469 35.312 42.281 1 92.56 264 LEU B N 1
ATOM 8680 C CA . LEU B 1 264 ? -11.922 35.312 42.281 1 92.56 264 LEU B CA 1
ATOM 8681 C C . LEU B 1 264 ? -12.469 36.188 41.156 1 92.56 264 LEU B C 1
ATOM 8683 O O . LEU B 1 264 ? -12.156 37.375 41.062 1 92.56 264 LEU B O 1
ATOM 8687 N N . PHE B 1 265 ? -13.297 35.625 40.344 1 90.19 265 PHE B N 1
ATOM 8688 C CA . PHE B 1 265 ? -13.836 36.312 39.188 1 90.19 265 PHE B CA 1
ATOM 8689 C C . PHE B 1 265 ? -15.289 36.719 39.406 1 90.19 265 PHE B C 1
ATOM 8691 O O . PHE B 1 265 ? -15.906 36.25 40.375 1 90.19 265 PHE B O 1
ATOM 8698 N N . SER B 1 266 ? -15.805 37.625 38.594 1 78.31 266 SER B N 1
ATOM 8699 C CA . SER B 1 266 ? -17.156 38.156 38.688 1 78.31 266 SER B CA 1
ATOM 8700 C C . SER B 1 266 ? -18.188 37.094 38.344 1 78.31 266 SER B C 1
ATOM 8702 O O . SER B 1 266 ? -19.328 37.125 38.844 1 78.31 266 SER B O 1
ATOM 8704 N N . ALA B 1 267 ? -17.844 36.156 37.5 1 79.5 267 ALA B N 1
ATOM 8705 C CA . ALA B 1 267 ? -18.734 35.062 37.125 1 79.5 267 ALA B CA 1
ATOM 8706 C C . ALA B 1 267 ? -17.969 33.75 37.094 1 79.5 267 ALA B C 1
ATOM 8708 O O . ALA B 1 267 ? -16.734 33.719 37.188 1 79.5 267 ALA B O 1
ATOM 8709 N N . GLU B 1 268 ? -18.781 32.719 37.031 1 87.44 268 GLU B N 1
ATOM 8710 C CA . GLU B 1 268 ? -18.172 31.391 36.969 1 87.44 268 GLU B CA 1
ATOM 8711 C C . GLU B 1 268 ? -17.453 31.156 35.656 1 87.44 268 GLU B C 1
ATOM 8713 O O . GLU B 1 268 ? -17.953 31.547 34.594 1 87.44 268 GLU B O 1
ATOM 8718 N N . VAL B 1 269 ? -16.328 30.578 35.719 1 88.69 269 VAL B N 1
ATOM 8719 C CA . VAL B 1 269 ? -15.531 30.203 34.562 1 88.69 269 VAL B CA 1
ATOM 8720 C C . VAL B 1 269 ? -15.227 28.703 34.625 1 88.69 269 VAL B C 1
ATOM 8722 O O . VAL B 1 269 ? -14.234 28.297 35.219 1 88.69 269 VAL B O 1
ATOM 8725 N N . PRO B 1 270 ? -15.969 27.953 34 1 90.31 270 PRO B N 1
ATOM 8726 C CA . PRO B 1 270 ? -15.836 26.5 34.094 1 90.31 270 PRO B CA 1
ATOM 8727 C C . PRO B 1 270 ? -14.516 25.984 33.531 1 90.31 270 PRO B C 1
ATOM 8729 O O . PRO B 1 270 ? -13.914 26.625 32.656 1 90.31 270 PRO B O 1
ATOM 8732 N N . VAL B 1 271 ? -14.141 24.781 34.062 1 92.69 271 VAL B N 1
ATOM 8733 C CA . VAL B 1 271 ? -12.945 24.094 33.562 1 92.69 271 VAL B CA 1
ATOM 8734 C C . VAL B 1 271 ? -13.148 23.688 32.125 1 92.69 271 VAL B C 1
ATOM 8736 O O . VAL B 1 271 ? -14.227 23.203 31.75 1 92.69 271 VAL B O 1
ATOM 8739 N N . GLY B 1 272 ? -12.156 23.953 31.234 1 90.06 272 GLY B N 1
ATOM 8740 C CA . GLY B 1 272 ? -12.227 23.578 29.828 1 90.06 272 GLY B CA 1
ATOM 8741 C C . GLY B 1 272 ? -12.555 24.734 28.906 1 90.06 272 GLY B C 1
ATOM 8742 O O . GLY B 1 272 ? -12.344 24.656 27.703 1 90.06 272 GLY B O 1
ATOM 8743 N N . ASP B 1 273 ? -13.047 25.844 29.453 1 88.88 273 ASP B N 1
ATOM 8744 C CA . ASP B 1 273 ? -13.383 27 28.625 1 88.88 273 ASP B CA 1
ATOM 8745 C C . ASP B 1 273 ? -12.125 27.641 28.047 1 88.88 273 ASP B C 1
ATOM 8747 O O . ASP B 1 273 ? -11.078 27.672 28.688 1 88.88 273 ASP B O 1
ATOM 8751 N N . GLU B 1 274 ? -12.273 28.109 26.812 1 91 274 GLU B N 1
ATOM 8752 C CA . GLU B 1 274 ? -11.203 28.859 26.156 1 91 274 GLU B CA 1
ATOM 8753 C C . GLU B 1 274 ? -11.391 30.359 26.328 1 91 274 GLU B C 1
ATOM 8755 O O . GLU B 1 274 ? -12.438 30.906 25.953 1 91 274 GLU B O 1
ATOM 8760 N N . VAL B 1 275 ? -10.438 30.969 26.891 1 91.69 275 VAL B N 1
ATOM 8761 C CA . VAL B 1 275 ? -10.547 32.375 27.203 1 91.69 275 VAL B CA 1
ATOM 8762 C C . VAL B 1 275 ? -9.352 33.156 26.625 1 91.69 275 VAL B C 1
ATOM 8764 O O . VAL B 1 275 ? -8.336 32.531 26.297 1 91.69 275 VAL B O 1
ATOM 8767 N N . ARG B 1 276 ? -9.5 34.5 26.453 1 93.44 276 ARG B N 1
ATOM 8768 C CA . ARG B 1 276 ? -8.422 35.406 26.078 1 93.44 276 ARG B CA 1
ATOM 8769 C C . ARG B 1 276 ? -8.367 36.594 27 1 93.44 276 ARG B C 1
ATOM 8771 O O . ARG B 1 276 ? -9.383 37 27.594 1 93.44 276 ARG B O 1
ATOM 8778 N N . LEU B 1 277 ? -7.18 37.125 27.219 1 91.62 277 LEU B N 1
ATOM 8779 C CA . LEU B 1 277 ? -7.059 38.406 27.906 1 91.62 277 LEU B CA 1
ATOM 8780 C C . LEU B 1 277 ? -7.598 39.531 27.031 1 91.62 277 LEU B C 1
ATOM 8782 O O . LEU B 1 277 ? -7.559 39.469 25.797 1 91.62 277 LEU B O 1
ATOM 8786 N N . SER B 1 278 ? -8.141 40.469 27.609 1 89.06 278 SER B N 1
ATOM 8787 C CA . SER B 1 278 ? -8.672 41.625 26.875 1 89.06 278 SER B CA 1
ATOM 8788 C C . SER B 1 278 ? -8.227 42.938 27.5 1 89.06 278 SER B C 1
ATOM 8790 O O . SER B 1 278 ? -7.832 42.969 28.656 1 89.06 278 SER B O 1
ATOM 8792 N N . TYR B 1 279 ? -8.086 43.938 26.734 1 80.81 279 TYR B N 1
ATOM 8793 C CA . TYR B 1 279 ? -7.664 45.25 27.188 1 80.81 279 TYR B CA 1
ATOM 8794 C C . TYR B 1 279 ? -8.602 46.344 26.688 1 80.81 279 TYR B C 1
ATOM 8796 O O . TYR B 1 279 ? -9.367 46.125 25.75 1 80.81 279 TYR B O 1
ATOM 8804 N N . TYR B 1 280 ? -8.672 47.438 27.438 1 72.12 280 TYR B N 1
ATOM 8805 C CA . TYR B 1 280 ? -9.453 48.625 27.062 1 72.12 280 TYR B CA 1
ATOM 8806 C C . TYR B 1 280 ? -8.617 49.906 27.188 1 72.12 280 TYR B C 1
ATOM 8808 O O . TYR B 1 280 ? -7.789 50 28.094 1 72.12 280 TYR B O 1
ATOM 8816 N N . HIS B 1 281 ? -8.586 50.656 26.219 1 64.69 281 HIS B N 1
ATOM 8817 C CA . HIS B 1 281 ? -8.031 52 26.328 1 64.69 281 HIS B CA 1
ATOM 8818 C C . HIS B 1 281 ? -9.016 53.062 25.844 1 64.69 281 HIS B C 1
ATOM 8820 O O . HIS B 1 281 ? -9.562 52.938 24.734 1 64.69 281 HIS B O 1
ATOM 8826 N N . PRO B 1 282 ? -9.328 54.062 26.703 1 61.25 282 PRO B N 1
ATOM 8827 C CA . PRO B 1 282 ? -10.328 55.062 26.359 1 61.25 282 PRO B CA 1
ATOM 8828 C C . PRO B 1 282 ? -10.039 55.75 25.016 1 61.25 282 PRO B C 1
ATOM 8830 O O . PRO B 1 282 ? -10.961 56.031 24.25 1 61.25 282 PRO B O 1
ATOM 8833 N N . SER B 1 283 ? -8.758 55.938 24.75 1 60.16 283 SER B N 1
ATOM 8834 C CA . SER B 1 283 ? -8.422 56.594 23.5 1 60.16 283 SER B CA 1
ATOM 8835 C C . SER B 1 283 ? -8.805 55.781 22.297 1 60.16 283 SER B C 1
ATOM 8837 O O . SER B 1 283 ? -9.133 56.312 21.234 1 60.16 283 SER B O 1
ATOM 8839 N N . LEU B 1 284 ? -8.828 54.5 22.562 1 65.12 284 LEU B N 1
ATOM 8840 C CA . LEU B 1 284 ? -9.156 53.625 21.453 1 65.12 284 LEU B CA 1
ATOM 8841 C C . LEU B 1 284 ? -10.641 53.688 21.125 1 65.12 284 LEU B C 1
ATOM 8843 O O . LEU B 1 284 ? -11.023 53.812 19.953 1 65.12 284 LEU B O 1
ATOM 8847 N N . THR B 1 285 ? -11.336 53.594 22.156 1 69.56 285 THR B N 1
ATOM 8848 C CA . THR B 1 285 ? -12.781 53.594 21.938 1 69.56 285 THR B CA 1
ATOM 8849 C C . THR B 1 285 ? -13.234 54.969 21.422 1 69.56 285 THR B C 1
ATOM 8851 O O . THR B 1 285 ? -14.102 55.031 20.547 1 69.56 285 THR B O 1
ATOM 8854 N N . GLN B 1 286 ? -12.648 56 21.969 1 69.69 286 GLN B N 1
ATOM 8855 C CA . GLN B 1 286 ? -13.016 57.344 21.531 1 69.69 286 GLN B CA 1
ATOM 8856 C C . GLN B 1 286 ? -12.672 57.562 20.062 1 69.69 286 GLN B C 1
ATOM 8858 O O . GLN B 1 286 ? -13.461 58.125 19.312 1 69.69 286 GLN B O 1
ATOM 8863 N N . GLU B 1 287 ? -11.617 57.125 19.703 1 66.94 287 GLU B N 1
ATOM 8864 C CA . GLU B 1 287 ? -11.227 57.281 18.312 1 66.94 287 GLU B CA 1
ATOM 8865 C C . GLU B 1 287 ? -12.133 56.5 17.375 1 66.94 287 GLU B C 1
ATOM 8867 O O . GLU B 1 287 ? -12.508 56.969 16.312 1 66.94 287 GLU B O 1
ATOM 8872 N N . GLN B 1 288 ? -12.398 55.344 17.844 1 71.69 288 GLN B N 1
ATOM 8873 C CA . GLN B 1 288 ? -13.289 54.531 17.047 1 71.69 288 GLN B CA 1
ATOM 8874 C C . GLN B 1 288 ? -14.648 55.219 16.875 1 71.69 288 GLN B C 1
ATOM 8876 O O . GLN B 1 288 ? -15.219 55.188 15.781 1 71.69 288 GLN B O 1
ATOM 8881 N N . VAL B 1 289 ? -15.031 55.719 17.938 1 78.88 289 VAL B N 1
ATOM 8882 C CA . VAL B 1 289 ? -16.328 56.375 17.922 1 78.88 289 VAL B CA 1
ATOM 8883 C C . VAL B 1 289 ? -16.25 57.625 17.031 1 78.88 289 VAL B C 1
ATOM 8885 O O . VAL B 1 289 ? -17.156 57.875 16.234 1 78.88 289 VAL B O 1
ATOM 8888 N N . ASN B 1 290 ? -15.18 58.344 17.172 1 75.25 290 ASN B N 1
ATOM 8889 C CA . ASN B 1 290 ? -15.008 59.531 16.359 1 75.25 290 ASN B CA 1
ATOM 8890 C C . ASN B 1 290 ? -14.984 59.188 14.867 1 75.25 290 ASN B C 1
ATOM 8892 O O . ASN B 1 290 ? -15.625 59.875 14.062 1 75.25 290 ASN B O 1
ATOM 8896 N N . GLN B 1 291 ? -14.312 58.219 14.562 1 72.44 291 GLN B N 1
ATOM 8897 C CA . GLN B 1 291 ? -14.234 57.812 13.172 1 72.44 291 GLN B CA 1
ATOM 8898 C C . GLN B 1 291 ? -15.586 57.312 12.664 1 72.44 291 GLN B C 1
ATOM 8900 O O . GLN B 1 291 ? -15.984 57.625 11.547 1 72.44 291 GLN B O 1
ATOM 8905 N N . GLY B 1 292 ? -16.188 56.5 13.484 1 78.62 292 GLY B N 1
ATOM 8906 C CA . GLY B 1 292 ? -17.516 56.031 13.117 1 78.62 292 GLY B CA 1
ATOM 8907 C C . GLY B 1 292 ? -18.5 57.156 12.898 1 78.62 292 GLY B C 1
ATOM 8908 O O . GLY B 1 292 ? -19.281 57.125 11.938 1 78.62 292 GLY B O 1
ATOM 8909 N N . ALA B 1 293 ? -18.438 58.094 13.758 1 83.94 293 ALA B N 1
ATOM 8910 C CA . ALA B 1 293 ? -19.312 59.25 13.633 1 83.94 293 ALA B CA 1
ATOM 8911 C C . ALA B 1 293 ? -19.016 60.062 12.367 1 83.94 293 ALA B C 1
ATOM 8913 O O . ALA B 1 293 ? -19.922 60.531 11.688 1 83.94 293 ALA B O 1
ATOM 8914 N N . ALA B 1 294 ? -17.781 60.125 12.102 1 77.69 294 ALA B N 1
ATOM 8915 C CA . ALA B 1 294 ? -17.391 60.844 10.891 1 77.69 294 ALA B CA 1
ATOM 8916 C C . ALA B 1 294 ? -17.906 60.156 9.641 1 77.69 294 ALA B C 1
ATOM 8918 O O . ALA B 1 294 ? -18.391 60.812 8.711 1 77.69 294 ALA B O 1
ATOM 8919 N N . ARG B 1 295 ? -17.797 58.938 9.609 1 79.94 295 ARG B N 1
ATOM 8920 C CA . ARG B 1 295 ? -18.312 58.188 8.477 1 79.94 295 ARG B CA 1
ATOM 8921 C C . ARG B 1 295 ? -19.828 58.344 8.344 1 79.94 295 ARG B C 1
ATOM 8923 O O . ARG B 1 295 ? -20.344 58.438 7.234 1 79.94 295 ARG B O 1
ATOM 8930 N N . LEU B 1 296 ? -20.406 58.312 9.414 1 86.69 296 LEU B N 1
ATOM 8931 C CA . LEU B 1 296 ? -21.859 58.438 9.422 1 86.69 296 LEU B CA 1
ATOM 8932 C C . LEU B 1 296 ? -22.281 59.844 8.945 1 86.69 296 LEU B C 1
ATOM 8934 O O . LEU B 1 296 ? -23.312 60 8.289 1 86.69 296 LEU B O 1
ATOM 8938 N N . ALA B 1 297 ? -21.469 60.75 9.273 1 85.31 297 ALA B N 1
ATOM 8939 C CA . ALA B 1 297 ? -21.781 62.125 8.875 1 85.31 297 ALA B CA 1
ATOM 8940 C C . ALA B 1 297 ? -21.891 62.25 7.355 1 85.31 297 ALA B C 1
ATOM 8942 O O . ALA B 1 297 ? -22.734 62.969 6.844 1 85.31 297 ALA B O 1
ATOM 8943 N N . ASN B 1 298 ? -21.109 61.5 6.703 1 80.62 298 ASN B N 1
ATOM 8944 C CA . ASN B 1 298 ? -21.125 61.5 5.242 1 80.62 298 ASN B CA 1
ATOM 8945 C C . ASN B 1 298 ? -22.422 60.969 4.684 1 80.62 298 ASN B C 1
ATOM 8947 O O . ASN B 1 298 ? -22.797 61.281 3.549 1 80.62 298 ASN B O 1
ATOM 8951 N N . ARG B 1 299 ? -23.078 60.219 5.48 1 86.06 299 ARG B N 1
ATOM 8952 C CA . ARG B 1 299 ? -24.312 59.594 5.031 1 86.06 299 ARG B CA 1
ATOM 8953 C C . ARG B 1 299 ? -25.531 60.438 5.352 1 86.06 299 ARG B C 1
ATOM 8955 O O . ARG B 1 299 ? -26.625 60.188 4.871 1 86.06 299 ARG B O 1
ATOM 8962 N N . ARG B 1 300 ? -25.422 61.438 6.094 1 84.69 300 ARG B N 1
ATOM 8963 C CA . ARG B 1 300 ? -26.438 62.375 6.5 1 84.69 300 ARG B CA 1
ATOM 8964 C C . ARG B 1 300 ? -27.656 61.656 7.086 1 84.69 300 ARG B C 1
ATOM 8966 O O . ARG B 1 300 ? -28.75 61.75 6.543 1 84.69 300 ARG B O 1
ATOM 8973 N N . PRO B 1 301 ? -27.406 61.062 8.148 1 92.12 301 PRO B N 1
ATOM 8974 C CA . PRO B 1 301 ? -28.562 60.438 8.797 1 92.12 301 PRO B CA 1
ATOM 8975 C C . PRO B 1 301 ? -29.578 61.438 9.328 1 92.12 301 PRO B C 1
ATOM 8977 O O . PRO B 1 301 ? -29.203 62.562 9.688 1 92.12 301 PRO B O 1
ATOM 8980 N N . GLU B 1 302 ? -30.875 61.062 9.281 1 91.94 302 GLU B N 1
ATOM 8981 C CA . GLU B 1 302 ? -31.938 61.906 9.812 1 91.94 302 GLU B CA 1
ATOM 8982 C C . GLU B 1 302 ? -32.219 61.594 11.273 1 91.94 302 GLU B C 1
ATOM 8984 O O . GLU B 1 302 ? -32.75 62.438 12.008 1 91.94 302 GLU B O 1
ATOM 8989 N N . SER B 1 303 ? -31.922 60.438 11.641 1 93.25 303 SER B N 1
ATOM 8990 C CA . SER B 1 303 ? -32.062 60 13.031 1 93.25 303 SER B CA 1
ATOM 8991 C C . SER B 1 303 ? -31 59 13.422 1 93.25 303 SER B C 1
ATOM 8993 O O . SER B 1 303 ? -30.656 58.125 12.625 1 93.25 303 SER B O 1
ATOM 8995 N N . ILE B 1 304 ? -30.438 59.125 14.672 1 95 304 ILE B N 1
ATOM 8996 C CA . ILE B 1 304 ? -29.438 58.188 15.18 1 95 304 ILE B CA 1
ATOM 8997 C C . ILE B 1 304 ? -29.875 57.625 16.531 1 95 304 ILE B C 1
ATOM 8999 O O . ILE B 1 304 ? -30.078 58.375 17.484 1 95 304 ILE B O 1
ATOM 9003 N N . PHE B 1 305 ? -30.047 56.375 16.594 1 95.69 305 PHE B N 1
ATOM 9004 C CA . PHE B 1 305 ? -30.328 55.656 17.844 1 95.69 305 PHE B CA 1
ATOM 9005 C C . PHE B 1 305 ? -29.062 55.031 18.406 1 95.69 305 PHE B C 1
ATOM 9007 O O . PHE B 1 305 ? -28.406 54.219 17.734 1 95.69 305 PHE B O 1
ATOM 9014 N N . ILE B 1 306 ? -28.719 55.344 19.656 1 94.19 306 ILE B N 1
ATOM 9015 C CA . ILE B 1 306 ? -27.5 54.844 20.281 1 94.19 306 ILE B CA 1
ATOM 9016 C C . ILE B 1 306 ? -27.859 53.875 21.406 1 94.19 306 ILE B C 1
ATOM 9018 O O . ILE B 1 306 ? -28.688 54.188 22.266 1 94.19 306 ILE B O 1
ATOM 9022 N N . TYR B 1 307 ? -27.359 52.75 21.312 1 92.62 307 TYR B N 1
ATOM 9023 C CA . TYR B 1 307 ? -27.484 51.75 22.375 1 92.62 307 TYR B CA 1
ATOM 9024 C C . TYR B 1 307 ? -26.141 51.531 23.078 1 92.62 307 TYR B C 1
ATOM 9026 O O . TYR B 1 307 ? -25.203 51 22.469 1 92.62 307 TYR B O 1
ATOM 9034 N N . ASN B 1 308 ? -26.078 51.938 24.312 1 88 308 ASN B N 1
ATOM 9035 C CA . ASN B 1 308 ? -24.844 51.875 25.094 1 88 308 ASN B CA 1
ATOM 9036 C C . ASN B 1 308 ? -24.984 50.906 26.281 1 88 308 ASN B C 1
ATOM 9038 O O . ASN B 1 308 ? -26.094 50.594 26.703 1 88 308 ASN B O 1
ATOM 9042 N N . CYS B 1 309 ? -23.859 50.469 26.719 1 82.19 309 CYS B N 1
ATOM 9043 C CA . CYS B 1 309 ? -23.875 49.594 27.875 1 82.19 309 CYS B CA 1
ATOM 9044 C C . CYS B 1 309 ? -23.844 50.375 29.172 1 82.19 309 CYS B C 1
ATOM 9046 O O . CYS B 1 309 ? -23.109 51.375 29.281 1 82.19 309 CYS B O 1
ATOM 9048 N N . GLU B 1 310 ? -24.641 49.938 30.125 1 79 310 GLU B N 1
ATOM 9049 C CA . GLU B 1 310 ? -24.734 50.594 31.422 1 79 310 GLU B CA 1
ATOM 9050 C C . GLU B 1 310 ? -23.391 50.594 32.125 1 79 310 GLU B C 1
ATOM 9052 O O . GLU B 1 310 ? -23.062 51.531 32.875 1 79 310 GLU B O 1
ATOM 9057 N N . SER B 1 311 ? -22.594 49.625 31.859 1 70.5 311 SER B N 1
ATOM 9058 C CA . SER B 1 311 ? -21.312 49.5 32.562 1 70.5 311 SER B CA 1
ATOM 9059 C C . SER B 1 311 ? -20.312 50.531 32.094 1 70.5 311 SER B C 1
ATOM 9061 O O . SER B 1 311 ? -19.297 50.781 32.75 1 70.5 311 SER B O 1
ATOM 9063 N N . ARG B 1 312 ? -20.578 51.188 30.984 1 72.62 312 ARG B N 1
ATOM 9064 C CA . ARG B 1 312 ? -19.656 52.156 30.406 1 72.62 312 ARG B CA 1
ATOM 9065 C C . ARG B 1 312 ? -19.844 53.531 31.047 1 72.62 312 ARG B C 1
ATOM 9067 O O . ARG B 1 312 ? -19 54.406 30.859 1 72.62 312 ARG B O 1
ATOM 9074 N N . ILE B 1 313 ? -20.875 53.812 31.688 1 69.94 313 ILE B N 1
ATOM 9075 C CA . ILE B 1 313 ? -21.219 55.156 32.188 1 69.94 313 ILE B CA 1
ATOM 9076 C C . ILE B 1 313 ? -20.172 55.625 33.188 1 69.94 313 ILE B C 1
ATOM 9078 O O . ILE B 1 313 ? -19.953 56.812 33.344 1 69.94 313 ILE B O 1
ATOM 9082 N N . GLU B 1 314 ? -19.531 54.75 33.906 1 57.91 314 GLU B N 1
ATOM 9083 C CA . GLU B 1 314 ? -18.594 55.188 34.938 1 57.91 314 GLU B CA 1
ATOM 9084 C C . GLU B 1 314 ? -17.344 55.812 34.312 1 57.91 314 GLU B C 1
ATOM 9086 O O . GLU B 1 314 ? -16.562 56.469 35 1 57.91 314 GLU B O 1
ATOM 9091 N N . ASN B 1 315 ? -17.281 55.719 33.031 1 54 315 ASN B N 1
ATOM 9092 C CA . ASN B 1 315 ? -16.047 56.219 32.438 1 54 315 ASN B CA 1
ATOM 9093 C C . ASN B 1 315 ? -16.219 57.625 31.859 1 54 315 ASN B C 1
ATOM 9095 O O . ASN B 1 315 ? -17.25 57.906 31.25 1 54 315 ASN B O 1
ATOM 9099 N N . SER B 1 316 ? -15.414 58.656 32.344 1 50 316 SER B N 1
ATOM 9100 C CA . SER B 1 316 ? -15.422 60.094 32.062 1 50 316 SER B CA 1
ATOM 9101 C C . SER B 1 316 ? -15.469 60.312 30.547 1 50 316 SER B C 1
ATOM 9103 O O . SER B 1 316 ? -15.938 61.375 30.094 1 50 316 SER B O 1
ATOM 9105 N N . THR B 1 317 ? -15.18 59.375 29.703 1 59.47 317 THR B N 1
ATOM 9106 C CA . THR B 1 317 ? -15 59.656 28.281 1 59.47 317 THR B CA 1
ATOM 9107 C C . THR B 1 317 ? -16.312 59.438 27.531 1 59.47 317 THR B C 1
ATOM 9109 O O . THR B 1 317 ? -16.391 59.75 26.328 1 59.47 317 THR B O 1
ATOM 9112 N N . GLU B 1 318 ? -17.375 59.156 28.188 1 59.88 318 GLU B N 1
ATOM 9113 C CA . GLU B 1 318 ? -18.641 58.844 27.516 1 59.88 318 GLU B CA 1
ATOM 9114 C C . GLU B 1 318 ? -19.281 60.094 26.922 1 59.88 318 GLU B C 1
ATOM 9116 O O . GLU B 1 318 ? -19.828 60.031 25.812 1 59.88 318 GLU B O 1
ATOM 9121 N N . SER B 1 319 ? -19.109 61.094 27.672 1 63.31 319 SER B N 1
ATOM 9122 C CA . SER B 1 319 ? -19.719 62.344 27.172 1 63.31 319 SER B CA 1
ATOM 9123 C C . SER B 1 319 ? -19.078 62.781 25.859 1 63.31 319 SER B C 1
ATOM 9125 O O . SER B 1 319 ? -19.766 63.25 24.969 1 63.31 319 SER B O 1
ATOM 9127 N N . THR B 1 320 ? -17.906 62.438 25.781 1 71.81 320 THR B N 1
ATOM 9128 C CA . THR B 1 320 ? -17.219 62.844 24.562 1 71.81 320 THR B CA 1
ATOM 9129 C C . THR B 1 320 ? -17.594 61.938 23.391 1 71.81 320 THR B C 1
ATOM 9131 O O . THR B 1 320 ? -17.688 62.406 22.25 1 71.81 320 THR B O 1
ATOM 9134 N N . GLU B 1 321 ? -17.953 60.812 23.781 1 81.56 321 GLU B N 1
ATOM 9135 C CA . GLU B 1 321 ? -18.359 59.875 22.719 1 81.56 321 GLU B CA 1
ATOM 9136 C C . GLU B 1 321 ? -19.734 60.219 22.172 1 81.56 321 GLU B C 1
ATOM 9138 O O . GLU B 1 321 ? -19.953 60.188 20.969 1 81.56 321 GLU B O 1
ATOM 9143 N N . LEU B 1 322 ? -20.594 60.594 23.047 1 86.56 322 LEU B N 1
ATOM 9144 C CA . LEU B 1 322 ? -21.938 60.969 22.625 1 86.56 322 LEU B CA 1
ATOM 9145 C C . LEU B 1 322 ? -21.906 62.281 21.844 1 86.56 322 LEU B C 1
ATOM 9147 O O . LEU B 1 322 ? -22.719 62.469 20.922 1 86.56 322 LEU B O 1
ATOM 9151 N N . GLN B 1 323 ? -20.984 63.062 22.219 1 86.38 323 GLN B N 1
ATOM 9152 C CA . GLN B 1 323 ? -20.859 64.312 21.531 1 86.38 323 GLN B CA 1
ATOM 9153 C C . GLN B 1 323 ? -20.484 64.125 20.062 1 86.38 323 GLN B C 1
ATOM 9155 O O . GLN B 1 323 ? -20.953 64.875 19.188 1 86.38 323 GLN B O 1
ATOM 9160 N N . ALA B 1 324 ? -19.703 63.188 19.875 1 85 324 ALA B N 1
ATOM 9161 C CA . ALA B 1 324 ? -19.297 62.906 18.5 1 85 324 ALA B CA 1
ATOM 9162 C C . ALA B 1 324 ? -20.516 62.594 17.625 1 85 324 ALA B C 1
ATOM 9164 O O . ALA B 1 324 ? -20.594 63.031 16.469 1 85 324 ALA B O 1
ATOM 9165 N N . PHE B 1 325 ? -21.438 61.906 18.125 1 88.81 325 PHE B N 1
ATOM 9166 C CA . PHE B 1 325 ? -22.625 61.562 17.359 1 88.81 325 PHE B CA 1
ATOM 9167 C C . PHE B 1 325 ? -23.578 62.781 17.297 1 88.81 325 PHE B C 1
ATOM 9169 O O . PHE B 1 325 ? -24.234 63 16.281 1 88.81 325 PHE B O 1
ATOM 9176 N N . SER B 1 326 ? -23.609 63.469 18.406 1 88.5 326 SER B N 1
ATOM 9177 C CA . SER B 1 326 ? -24.484 64.625 18.453 1 88.5 326 SER B CA 1
ATOM 9178 C C . SER B 1 326 ? -24.094 65.688 17.406 1 88.5 326 SER B C 1
ATOM 9180 O O . SER B 1 326 ? -24.938 66.438 16.922 1 88.5 326 SER B O 1
ATOM 9182 N N . ASP B 1 327 ? -22.906 65.625 17.094 1 85.31 327 ASP B N 1
ATOM 9183 C CA . ASP B 1 327 ? -22.406 66.562 16.078 1 85.31 327 ASP B CA 1
ATOM 9184 C C . ASP B 1 327 ? -22.891 66.188 14.68 1 85.31 327 ASP B C 1
ATOM 9186 O O . ASP B 1 327 ? -22.875 67 13.758 1 85.31 327 ASP B O 1
ATOM 9190 N N . VAL B 1 328 ? -23.203 65 14.523 1 87.88 328 VAL B N 1
ATOM 9191 C CA . VAL B 1 328 ? -23.641 64.5 13.227 1 87.88 328 VAL B CA 1
ATOM 9192 C C . VAL B 1 328 ? -25.125 64.75 13.031 1 87.88 328 VAL B C 1
ATOM 9194 O O . VAL B 1 328 ? -25.547 65.188 11.953 1 87.88 328 VAL B O 1
ATOM 9197 N N . GLY B 1 329 ? -25.844 64.5 14.023 1 86.06 329 GLY B N 1
ATOM 9198 C CA . GLY B 1 329 ? -27.281 64.688 13.961 1 86.06 329 GLY B CA 1
ATOM 9199 C C . GLY B 1 329 ? -27.984 64.438 15.281 1 86.06 329 GLY B C 1
ATOM 9200 O O . GLY B 1 329 ? -27.328 64.25 16.312 1 86.06 329 GLY B O 1
ATOM 9201 N N . LEU B 1 330 ? -29.359 64.5 15.164 1 87.75 330 LEU B N 1
ATOM 9202 C CA . LEU B 1 330 ? -30.156 64.25 16.359 1 87.75 330 LEU B CA 1
ATOM 9203 C C . LEU B 1 330 ? -30 62.812 16.844 1 87.75 330 LEU B C 1
ATOM 9205 O O . LEU B 1 330 ? -30.156 61.844 16.062 1 87.75 330 LEU B O 1
ATOM 9209 N N . CYS B 1 331 ? -29.547 62.688 18.047 1 91.38 331 CYS B N 1
ATOM 9210 C CA . CYS B 1 331 ? -29.281 61.375 18.578 1 91.38 331 CYS B CA 1
ATOM 9211 C C . CYS B 1 331 ? -30.062 61.125 19.875 1 91.38 331 CYS B C 1
ATOM 9213 O O . CYS B 1 331 ? -30.234 62.062 20.672 1 91.38 331 CYS B O 1
ATOM 9215 N N . GLN B 1 332 ? -30.625 60.031 20 1 92.25 332 GLN B N 1
ATOM 9216 C CA . GLN B 1 332 ? -31.219 59.531 21.234 1 92.25 332 GLN B CA 1
ATOM 9217 C C . GLN B 1 332 ? -30.609 58.188 21.641 1 92.25 332 GLN B C 1
ATOM 9219 O O . GLN B 1 332 ? -30.219 57.406 20.781 1 92.25 332 GLN B O 1
ATOM 9224 N N . GLY B 1 333 ? -30.406 58.031 22.906 1 91.31 333 GLY B N 1
ATOM 9225 C CA . GLY B 1 333 ? -29.719 56.812 23.312 1 91.31 333 GLY B CA 1
ATOM 9226 C C . GLY B 1 333 ? -30.25 56.25 24.625 1 91.31 333 GLY B C 1
ATOM 9227 O O . GLY B 1 333 ? -31 56.906 25.344 1 91.31 333 GLY B O 1
ATOM 9228 N N . VAL B 1 334 ? -29.922 54.969 24.797 1 93.31 334 VAL B N 1
ATOM 9229 C CA . VAL B 1 334 ? -30.281 54.281 26.016 1 93.31 334 VAL B CA 1
ATOM 9230 C C . VAL B 1 334 ? -29.109 53.375 26.469 1 93.31 334 VAL B C 1
ATOM 9232 O O . VAL B 1 334 ? -28.328 52.938 25.625 1 93.31 334 VAL B O 1
ATOM 9235 N N . TYR B 1 335 ? -28.969 53.281 27.812 1 89.81 335 TYR B N 1
ATOM 9236 C CA . TYR B 1 335 ? -27.953 52.406 28.391 1 89.81 335 TYR B CA 1
ATOM 9237 C C . TYR B 1 335 ? -28.594 51.094 28.906 1 89.81 335 TYR B C 1
ATOM 9239 O O . TYR B 1 335 ? -29.422 51.125 29.812 1 89.81 335 TYR B O 1
ATOM 9247 N N . GLY B 1 336 ? -28.219 50.031 28.219 1 86.25 336 GLY B N 1
ATOM 9248 C CA . GLY B 1 336 ? -28.75 48.75 28.609 1 86.25 336 GLY B CA 1
ATOM 9249 C C . GLY B 1 336 ? -27.688 47.781 29.141 1 86.25 336 GLY B C 1
ATOM 9250 O O . GLY B 1 336 ? -26.594 48.219 29.484 1 86.25 336 GLY B O 1
ATOM 9251 N N . MET B 1 337 ? -28.062 46.5 29.359 1 79.19 337 MET B N 1
ATOM 9252 C CA . MET B 1 337 ? -27.188 45.5 29.906 1 79.19 337 MET B CA 1
ATOM 9253 C C . MET B 1 337 ? -26.641 44.594 28.797 1 79.19 337 MET B C 1
ATOM 9255 O O . MET B 1 337 ? -26.047 43.531 29.078 1 79.19 337 MET B O 1
ATOM 9259 N N . GLY B 1 338 ? -26.891 44.969 27.641 1 79.12 338 GLY B N 1
ATOM 9260 C CA . GLY B 1 338 ? -26.469 44.25 26.438 1 79.12 338 GLY B CA 1
ATOM 9261 C C . GLY B 1 338 ? -26.922 44.938 25.156 1 79.12 338 GLY B C 1
ATOM 9262 O O . GLY B 1 338 ? -28.031 45.469 25.094 1 79.12 338 GLY B O 1
ATOM 9263 N N . GLU B 1 339 ? -26.016 44.875 24.141 1 85 339 GLU B N 1
ATOM 9264 C CA . GLU B 1 339 ? -26.328 45.531 22.875 1 85 339 GLU B CA 1
ATOM 9265 C C . GLU B 1 339 ? -26.406 44.531 21.719 1 85 339 GLU B C 1
ATOM 9267 O O . GLU B 1 339 ? -25.484 43.719 21.531 1 85 339 GLU B O 1
ATOM 9272 N N . PHE B 1 340 ? -27.5 44.625 21.047 1 86.69 340 PHE B N 1
ATOM 9273 C CA . PHE B 1 340 ? -27.656 43.75 19.906 1 86.69 340 PHE B CA 1
ATOM 9274 C C . PHE B 1 340 ? -26.906 44.281 18.688 1 86.69 340 PHE B C 1
ATOM 9276 O O . PHE B 1 340 ? -27.016 45.469 18.375 1 86.69 340 PHE B O 1
ATOM 9283 N N . PHE B 1 341 ? -26.109 43.406 18.078 1 86.25 341 PHE B N 1
ATOM 9284 C CA . PHE B 1 341 ? -25.328 43.812 16.922 1 86.25 341 PHE B CA 1
ATOM 9285 C C . PHE B 1 341 ? -25.125 42.625 15.969 1 86.25 341 PHE B C 1
ATOM 9287 O O . PHE B 1 341 ? -24.891 41.5 16.406 1 86.25 341 PHE B O 1
ATOM 9294 N N . ARG B 1 342 ? -25.328 42.969 14.719 1 80.25 342 ARG B N 1
ATOM 9295 C CA . ARG B 1 342 ? -25.094 41.938 13.734 1 80.25 342 ARG B CA 1
ATOM 9296 C C . ARG B 1 342 ? -23.781 42.156 13 1 80.25 342 ARG B C 1
ATOM 9298 O O . ARG B 1 342 ? -23.594 43.156 12.344 1 80.25 342 ARG B O 1
ATOM 9305 N N . SER B 1 343 ? -22.906 41.312 13.172 1 72.5 343 SER B N 1
ATOM 9306 C CA . SER B 1 343 ? -21.719 41.25 12.328 1 72.5 343 SER B CA 1
ATOM 9307 C C . SER B 1 343 ? -21.844 40.156 11.266 1 72.5 343 SER B C 1
ATOM 9309 O O . SER B 1 343 ? -22.672 40.281 10.359 1 72.5 343 SER B O 1
ATOM 9311 N N . HIS B 1 344 ? -21.062 39 11.281 1 66 344 HIS B N 1
ATOM 9312 C CA . HIS B 1 344 ? -21.297 37.812 10.445 1 66 344 HIS B CA 1
ATOM 9313 C C . HIS B 1 344 ? -22.5 37.031 10.953 1 66 344 HIS B C 1
ATOM 9315 O O . HIS B 1 344 ? -23.266 36.469 10.156 1 66 344 HIS B O 1
ATOM 9321 N N . ASN B 1 345 ? -22.641 37.125 12.25 1 71.19 345 ASN B N 1
ATOM 9322 C CA . ASN B 1 345 ? -23.812 36.594 12.938 1 71.19 345 ASN B CA 1
ATOM 9323 C C . ASN B 1 345 ? -24.391 37.594 13.938 1 71.19 345 ASN B C 1
ATOM 9325 O O . ASN B 1 345 ? -23.734 38.594 14.266 1 71.19 345 ASN B O 1
ATOM 9329 N N . GLN B 1 346 ? -25.641 37.406 14.25 1 76.06 346 GLN B N 1
ATOM 9330 C CA . GLN B 1 346 ? -26.266 38.25 15.258 1 76.06 346 GLN B CA 1
ATOM 9331 C C . GLN B 1 346 ? -25.672 38 16.641 1 76.06 346 GLN B C 1
ATOM 9333 O O . GLN B 1 346 ? -25.562 36.844 17.062 1 76.06 346 GLN B O 1
ATOM 9338 N N . GLN B 1 347 ? -25.125 39 17.266 1 75.62 347 GLN B N 1
ATOM 9339 C CA . GLN B 1 347 ? -24.453 38.875 18.547 1 75.62 347 GLN B CA 1
ATOM 9340 C C . GLN B 1 347 ? -25.062 39.844 19.578 1 75.62 347 GLN B C 1
ATOM 9342 O O . GLN B 1 347 ? -25.734 40.812 19.219 1 75.62 347 GLN B O 1
ATOM 9347 N N . ILE B 1 348 ? -24.953 39.438 20.875 1 75.88 348 ILE B N 1
ATOM 9348 C CA . ILE B 1 348 ? -25.188 40.344 22 1 75.88 348 ILE B CA 1
ATOM 9349 C C . ILE B 1 348 ? -23.859 40.844 22.562 1 75.88 348 ILE B C 1
ATOM 9351 O O . ILE B 1 348 ? -23.094 40.031 23.125 1 75.88 348 ILE B O 1
ATOM 9355 N N . LEU B 1 349 ? -23.594 42.062 22.328 1 76.25 349 LEU B N 1
ATOM 9356 C CA . LEU B 1 349 ? -22.328 42.625 22.797 1 76.25 349 LEU B CA 1
ATOM 9357 C C . LEU B 1 349 ? -22.484 43.188 24.203 1 76.25 349 LEU B C 1
ATOM 9359 O O . LEU B 1 349 ? -23.594 43.438 24.672 1 76.25 349 LEU B O 1
ATOM 9363 N N . HIS B 1 350 ? -21.406 43.188 24.859 1 70.5 350 HIS B N 1
ATOM 9364 C CA . HIS B 1 350 ? -21.328 43.812 26.172 1 70.5 350 HIS B CA 1
ATOM 9365 C C . HIS B 1 350 ? -20.219 44.875 26.219 1 70.5 350 HIS B C 1
ATOM 9367 O O . HIS B 1 350 ? -19.234 44.781 25.484 1 70.5 350 HIS B O 1
ATOM 9373 N N . HIS B 1 351 ? -20.469 45.844 27.062 1 75 351 HIS B N 1
ATOM 9374 C CA . HIS B 1 351 ? -19.531 46.938 27.188 1 75 351 HIS B CA 1
ATOM 9375 C C . HIS B 1 351 ? -19.25 47.594 25.828 1 75 351 HIS B C 1
ATOM 9377 O O . HIS B 1 351 ? -18.094 47.781 25.469 1 75 351 HIS B O 1
ATOM 9383 N N . SER B 1 352 ? -20.328 47.719 25.172 1 80.25 352 SER B N 1
ATOM 9384 C CA . SER B 1 352 ? -20.188 48.25 23.812 1 80.25 352 SER B CA 1
ATOM 9385 C C . SER B 1 352 ? -21.172 49.375 23.562 1 80.25 352 SER B C 1
ATOM 9387 O O . SER B 1 352 ? -22.062 49.625 24.375 1 80.25 352 SER B O 1
ATOM 9389 N N . LEU B 1 353 ? -20.828 50.188 22.625 1 87.62 353 LEU B N 1
ATOM 9390 C CA . LEU B 1 353 ? -21.719 51.188 22.062 1 87.62 353 LEU B CA 1
ATOM 9391 C C . LEU B 1 353 ? -22.094 50.844 20.625 1 87.62 353 LEU B C 1
ATOM 9393 O O . LEU B 1 353 ? -21.219 50.656 19.781 1 87.62 353 LEU B O 1
ATOM 9397 N N . THR B 1 354 ? -23.406 50.656 20.422 1 89.75 354 THR B N 1
ATOM 9398 C CA . THR B 1 354 ? -23.891 50.438 19.062 1 89.75 354 THR B CA 1
ATOM 9399 C C . THR B 1 354 ? -24.844 51.562 18.656 1 89.75 354 THR B C 1
ATOM 9401 O O . THR B 1 354 ? -25.391 52.25 19.5 1 89.75 354 THR B O 1
ATOM 9404 N N . TYR B 1 355 ? -24.891 51.781 17.375 1 93.12 355 TYR B N 1
ATOM 9405 C CA . TYR B 1 355 ? -25.859 52.75 16.922 1 93.12 355 TYR B CA 1
ATOM 9406 C C . TYR B 1 355 ? -26.625 52.25 15.695 1 93.12 355 TYR B C 1
ATOM 9408 O O . TYR B 1 355 ? -26.172 51.344 15.008 1 93.12 355 TYR B O 1
ATOM 9416 N N . LEU B 1 356 ? -27.828 52.719 15.539 1 94.88 356 LEU B N 1
ATOM 9417 C CA . LEU B 1 356 ? -28.641 52.562 14.336 1 94.88 356 LEU B CA 1
ATOM 9418 C C . LEU B 1 356 ? -29.031 53.938 13.781 1 94.88 356 LEU B C 1
ATOM 9420 O O . LEU B 1 356 ? -29.719 54.719 14.445 1 94.88 356 LEU B O 1
ATOM 9424 N N . ALA B 1 357 ? -28.5 54.219 12.625 1 94.88 357 ALA B N 1
ATOM 9425 C CA . ALA B 1 357 ? -28.828 55.469 11.953 1 94.88 357 ALA B CA 1
ATOM 9426 C C . ALA B 1 357 ? -29.781 55.219 10.789 1 94.88 357 ALA B C 1
ATOM 9428 O O . ALA B 1 357 ? -29.641 54.25 10.055 1 94.88 357 ALA B O 1
ATOM 9429 N N . LEU B 1 358 ? -30.75 56.125 10.617 1 94.5 358 LEU B N 1
ATOM 9430 C CA . LEU B 1 358 ? -31.781 55.938 9.602 1 94.5 358 LEU B CA 1
ATOM 9431 C C . LEU B 1 358 ? -31.969 57.219 8.781 1 94.5 358 LEU B C 1
ATOM 9433 O O . LEU B 1 358 ? -31.75 58.312 9.281 1 94.5 358 LEU B O 1
ATOM 9437 N N . SER B 1 359 ? -32.344 57 7.535 1 93.75 359 SER B N 1
ATOM 9438 C CA . SER B 1 359 ? -32.688 58.125 6.645 1 93.75 359 SER B CA 1
ATOM 9439 C C . SER B 1 359 ? -33.625 57.656 5.539 1 93.75 359 SER B C 1
ATOM 9441 O O . SER B 1 359 ? -33.5 56.531 5.039 1 93.75 359 SER B O 1
ATOM 9443 N N . GLU B 1 360 ? -34.625 58.469 5.188 1 90.94 360 GLU B N 1
ATOM 9444 C CA . GLU B 1 360 ? -35.5 58.188 4.047 1 90.94 360 GLU B CA 1
ATOM 9445 C C . GLU B 1 360 ? -35.125 59.062 2.85 1 90.94 360 GLU B C 1
ATOM 9447 O O . GLU B 1 360 ? -35.719 58.938 1.772 1 90.94 360 GLU B O 1
ATOM 9452 N N . SER B 1 361 ? -34.219 59.938 3.027 1 82.19 361 SER B N 1
ATOM 9453 C CA . SER B 1 361 ? -33.875 60.875 1.98 1 82.19 361 SER B CA 1
ATOM 9454 C C . SER B 1 361 ? -32.844 60.281 1.024 1 82.19 361 SER B C 1
ATOM 9456 O O . SER B 1 361 ? -31.984 59.5 1.438 1 82.19 361 SER B O 1
ATOM 9458 N N . GLU B 1 362 ? -33 60.25 -0.354 1 69.81 362 GLU B N 1
ATOM 9459 C CA . GLU B 1 362 ? -32.094 59.75 -1.384 1 69.81 362 GLU B CA 1
ATOM 9460 C C . GLU B 1 362 ? -30.891 60.688 -1.543 1 69.81 362 GLU B C 1
ATOM 9462 O O . GLU B 1 362 ? -29.938 60.344 -2.254 1 69.81 362 GLU B O 1
ATOM 9467 N N . GLU B 1 363 ? -30.969 61.844 -1.197 1 57.59 363 GLU B N 1
ATOM 9468 C CA . GLU B 1 363 ? -29.969 62.844 -1.568 1 57.59 363 GLU B CA 1
ATOM 9469 C C . GLU B 1 363 ? -28.609 62.469 -0.976 1 57.59 363 GLU B C 1
ATOM 9471 O O . GLU B 1 363 ? -28.484 62.219 0.223 1 57.59 363 GLU B O 1
ATOM 9476 N N . VAL B 1 364 ? -27.906 61.906 -1.96 1 52.62 364 VAL B N 1
ATOM 9477 C CA . VAL B 1 364 ? -26.516 61.625 -1.653 1 52.62 364 VAL B CA 1
ATOM 9478 C C . VAL B 1 364 ? -25.812 62.906 -1.231 1 52.62 364 VAL B C 1
ATOM 9480 O O . VAL B 1 364 ? -26.047 63.969 -1.811 1 52.62 364 VAL B O 1
ATOM 9483 N N . ALA B 1 365 ? -25.25 62.906 -0.188 1 49.62 365 ALA B N 1
ATOM 9484 C CA . ALA B 1 365 ? -24.438 63.938 0.472 1 49.62 365 ALA B CA 1
ATOM 9485 C C . ALA B 1 365 ? -23.453 64.562 -0.505 1 49.62 365 ALA B C 1
ATOM 9487 O O . ALA B 1 365 ? -22.781 63.875 -1.251 1 49.62 365 ALA B O 1
ATOM 9488 N N . SER B 1 366 ? -23.828 65.75 -1.074 1 42.62 366 SER B N 1
ATOM 9489 C CA . SER B 1 366 ? -22.75 66.625 -1.506 1 42.62 366 SER B CA 1
ATOM 9490 C C . SER B 1 366 ? -21.578 66.625 -0.52 1 42.62 366 SER B C 1
ATOM 9492 O O . SER B 1 366 ? -21.75 66.25 0.64 1 42.62 366 SER B O 1
ATOM 9494 N N . GLU B 1 367 ? -20.328 66.875 -1.042 1 41.25 367 GLU B N 1
ATOM 9495 C CA . GLU B 1 367 ? -19.016 66.938 -0.411 1 41.25 367 GLU B CA 1
ATOM 9496 C C . GLU B 1 367 ? -19.062 67.688 0.904 1 41.25 367 GLU B C 1
ATOM 9498 O O . GLU B 1 367 ? -19.016 68.938 0.906 1 41.25 367 GLU B O 1
ATOM 9503 N N . TYR B 1 368 ? -20 67.688 1.723 1 36.94 368 TYR B N 1
ATOM 9504 C CA . TYR B 1 368 ? -19.891 68.562 2.871 1 36.94 368 TYR B CA 1
ATOM 9505 C C . TYR B 1 368 ? -18.516 68.438 3.537 1 36.94 368 TYR B C 1
ATOM 9507 O O . TYR B 1 368 ? -18.062 67.312 3.814 1 36.94 368 TYR B O 1
ATOM 9515 N N . ASP B 1 369 ? -17.641 69.562 3.4 1 38.56 369 ASP B N 1
ATOM 9516 C CA . ASP B 1 369 ? -16.328 70.062 3.867 1 38.56 369 ASP B CA 1
ATOM 9517 C C . ASP B 1 369 ? -16.156 69.75 5.355 1 38.56 369 ASP B C 1
ATOM 9519 O O . ASP B 1 369 ? -15.039 69.438 5.801 1 38.56 369 ASP B O 1
ATOM 9523 N N . THR B 1 370 ? -17.125 70.438 6.328 1 38.41 370 THR B N 1
ATOM 9524 C CA . THR B 1 370 ? -16.688 71.062 7.57 1 38.41 370 THR B CA 1
ATOM 9525 C C . THR B 1 370 ? -16.469 70 8.656 1 38.41 370 THR B C 1
ATOM 9527 O O . THR B 1 370 ? -16.438 70.312 9.844 1 38.41 370 THR B O 1
ATOM 9530 N N . PHE B 1 371 ? -16.938 68.938 8.562 1 41.59 371 PHE B N 1
ATOM 9531 C CA . PHE B 1 371 ? -16.672 68.25 9.82 1 41.59 371 PHE B CA 1
ATOM 9532 C C . PHE B 1 371 ? -15.219 68.375 10.234 1 41.59 371 PHE B C 1
ATOM 9534 O O . PHE B 1 371 ? -14.328 67.75 9.695 1 41.59 371 PHE B O 1
ATOM 9541 N N . SER B 1 372 ? -14.75 69.75 10.234 1 39.5 372 SER B N 1
ATOM 9542 C CA . SER B 1 372 ? -13.43 70.25 10.578 1 39.5 372 SER B CA 1
ATOM 9543 C C . SER B 1 372 ? -12.898 69.625 11.852 1 39.5 372 SER B C 1
ATOM 9545 O O . SER B 1 372 ? -11.883 70.062 12.398 1 39.5 372 SER B O 1
ATOM 9547 N N . ARG B 1 373 ? -13.734 69.25 12.875 1 45.41 373 ARG B N 1
ATOM 9548 C CA . ARG B 1 373 ? -13.039 69.125 14.156 1 45.41 373 ARG B CA 1
ATOM 9549 C C . ARG B 1 373 ? -11.93 68.125 14.078 1 45.41 373 ARG B C 1
ATOM 9551 O O . ARG B 1 373 ? -12.133 67 13.586 1 45.41 373 ARG B O 1
ATOM 9558 N N . ALA B 1 374 ? -10.789 68.625 14.227 1 42.28 374 ALA B N 1
ATOM 9559 C CA . ALA B 1 374 ? -9.438 68.062 14.344 1 42.28 374 ALA B CA 1
ATOM 9560 C C . ALA B 1 374 ? -9.438 66.812 15.18 1 42.28 374 ALA B C 1
ATOM 9562 O O . ALA B 1 374 ? -9.797 66.812 16.359 1 42.28 374 ALA B O 1
ATOM 9563 N N . PRO B 1 375 ? -9.75 65.75 14.672 1 44.06 375 PRO B N 1
ATOM 9564 C CA . PRO B 1 375 ? -9.578 64.562 15.484 1 44.06 375 PRO B CA 1
ATOM 9565 C C . PRO B 1 375 ? -8.383 64.625 16.422 1 44.06 375 PRO B C 1
ATOM 9567 O O . PRO B 1 375 ? -7.289 65 16 1 44.06 375 PRO B O 1
ATOM 9570 N N . ARG B 1 376 ? -8.562 65.062 17.547 1 42.81 376 ARG B N 1
ATOM 9571 C CA . ARG B 1 376 ? -7.449 64.938 18.484 1 42.81 376 ARG B CA 1
ATOM 9572 C C . ARG B 1 376 ? -6.727 63.594 18.266 1 42.81 376 ARG B C 1
ATOM 9574 O O . ARG B 1 376 ? -7.309 62.531 18.469 1 42.81 376 ARG B O 1
ATOM 9581 N N . VAL B 1 377 ? -6.02 63.5 17.25 1 46.94 377 VAL B N 1
ATOM 9582 C CA . VAL B 1 377 ? -5.195 62.344 16.922 1 46.94 377 VAL B CA 1
ATOM 9583 C C . VAL B 1 377 ? -4.383 61.906 18.141 1 46.94 377 VAL B C 1
ATOM 9585 O O . VAL B 1 377 ? -3.561 62.688 18.641 1 46.94 377 VAL B O 1
ATOM 9588 N N . HIS B 1 378 ? -5.086 61.312 19 1 49.72 378 HIS B N 1
ATOM 9589 C CA . HIS B 1 378 ? -4.211 60.688 20 1 49.72 378 HIS B CA 1
ATOM 9590 C C . HIS B 1 378 ? -3.139 59.844 19.328 1 49.72 378 HIS B C 1
ATOM 9592 O O . HIS B 1 378 ? -3.422 59.125 18.375 1 49.72 378 HIS B O 1
ATOM 9598 N N . ASN B 1 379 ? -1.937 60.25 19.438 1 55.34 379 ASN B N 1
ATOM 9599 C CA . ASN B 1 379 ? -0.716 59.656 18.906 1 55.34 379 ASN B CA 1
ATOM 9600 C C . ASN B 1 379 ? -0.722 58.125 19.047 1 55.34 379 ASN B C 1
ATOM 9602 O O . ASN B 1 379 ? 0.103 57.438 18.453 1 55.34 379 ASN B O 1
ATOM 9606 N N . LEU B 1 380 ? -1.827 57.531 19.766 1 65.31 380 LEU B N 1
ATOM 9607 C CA . LEU B 1 380 ? -1.752 56.125 20.031 1 65.31 380 LEU B CA 1
ATOM 9608 C C . LEU B 1 380 ? -2.738 55.344 19.156 1 65.31 380 LEU B C 1
ATOM 9610 O O . LEU B 1 380 ? -2.701 54.125 19.094 1 65.31 380 LEU B O 1
ATOM 9614 N N . THR B 1 381 ? -3.592 56.031 18.359 1 69.81 381 THR B N 1
ATOM 9615 C CA . THR B 1 381 ? -4.637 55.406 17.562 1 69.81 381 THR B CA 1
ATOM 9616 C C . THR B 1 381 ? -4.035 54.438 16.547 1 69.81 381 THR B C 1
ATOM 9618 O O . THR B 1 381 ? -4.484 53.281 16.422 1 69.81 381 THR B O 1
ATOM 9621 N N . PRO B 1 382 ? -2.994 54.906 15.812 1 75.12 382 PRO B N 1
ATOM 9622 C CA . PRO B 1 382 ? -2.404 53.969 14.852 1 75.12 382 PRO B CA 1
ATOM 9623 C C . PRO B 1 382 ? -1.836 52.719 15.516 1 75.12 382 PRO B C 1
ATOM 9625 O O . PRO B 1 382 ? -1.892 51.625 14.938 1 75.12 382 PRO B O 1
ATOM 9628 N N . LEU B 1 383 ? -1.327 52.844 16.656 1 78 383 LEU B N 1
ATOM 9629 C CA . LEU B 1 383 ? -0.761 51.688 17.359 1 78 383 LEU B CA 1
ATOM 9630 C C . LEU B 1 383 ? -1.848 50.688 17.734 1 78 383 LEU B C 1
ATOM 9632 O O . LEU B 1 383 ? -1.674 49.5 17.547 1 78 383 LEU B O 1
ATOM 9636 N N . PHE B 1 384 ? -2.908 51.156 18.266 1 76.06 384 PHE B N 1
ATOM 9637 C CA . PHE B 1 384 ? -3.98 50.281 18.672 1 76.06 384 PHE B CA 1
ATOM 9638 C C . PHE B 1 384 ? -4.625 49.594 17.453 1 76.06 384 PHE B C 1
ATOM 9640 O O . PHE B 1 384 ? -5.035 48.438 17.516 1 76.06 384 PHE B O 1
ATOM 9647 N N . SER B 1 385 ? -4.762 50.344 16.375 1 78.25 385 SER B N 1
ATOM 9648 C CA . SER B 1 385 ? -5.23 49.75 15.141 1 78.25 385 SER B CA 1
ATOM 9649 C C . SER B 1 385 ? -4.289 48.625 14.68 1 78.25 385 SER B C 1
ATOM 9651 O O . SER B 1 385 ? -4.742 47.562 14.242 1 78.25 385 SER B O 1
ATOM 9653 N N . LEU B 1 386 ? -3.07 48.906 14.75 1 84.81 386 LEU B N 1
ATOM 9654 C CA . LEU B 1 386 ? -2.07 47.906 14.375 1 84.81 386 LEU B CA 1
ATOM 9655 C C . LEU B 1 386 ? -2.199 46.656 15.227 1 84.81 386 LEU B C 1
ATOM 9657 O O . LEU B 1 386 ? -2.156 45.562 14.703 1 84.81 386 LEU B O 1
ATOM 9661 N N . ILE B 1 387 ? -2.338 46.812 16.5 1 81.94 387 ILE B N 1
ATOM 9662 C CA . ILE B 1 387 ? -2.467 45.688 17.406 1 81.94 387 ILE B CA 1
ATOM 9663 C C . ILE B 1 387 ? -3.697 44.875 17.031 1 81.94 387 ILE B C 1
ATOM 9665 O O . ILE B 1 387 ? -3.611 43.656 16.891 1 81.94 387 ILE B O 1
ATOM 9669 N N . LYS B 1 388 ? -4.805 45.5 16.953 1 77.75 388 LYS B N 1
ATOM 9670 C CA . LYS B 1 388 ? -6.059 44.844 16.609 1 77.75 388 LYS B CA 1
ATOM 9671 C C . LYS B 1 388 ? -5.934 44.062 15.305 1 77.75 388 LYS B C 1
ATOM 9673 O O . LYS B 1 388 ? -6.266 42.875 15.25 1 77.75 388 LYS B O 1
ATOM 9678 N N . ASN B 1 389 ? -5.512 44.688 14.266 1 84.81 389 ASN B N 1
ATOM 9679 C CA . ASN B 1 389 ? -5.41 44.062 12.953 1 84.81 389 ASN B CA 1
ATOM 9680 C C . ASN B 1 389 ? -4.371 42.938 12.938 1 84.81 389 ASN B C 1
ATOM 9682 O O . ASN B 1 389 ? -4.543 41.938 12.242 1 84.81 389 ASN B O 1
ATOM 9686 N N . SER B 1 390 ? -3.303 43.156 13.617 1 86.81 390 SER B N 1
ATOM 9687 C CA . SER B 1 390 ? -2.275 42.125 13.703 1 86.81 390 SER B CA 1
ATOM 9688 C C . SER B 1 390 ? -2.811 40.875 14.383 1 86.81 390 SER B C 1
ATOM 9690 O O . SER B 1 390 ? -2.529 39.75 13.938 1 86.81 390 SER B O 1
ATOM 9692 N N . ILE B 1 391 ? -3.514 41.062 15.43 1 81 391 ILE B N 1
ATOM 9693 C CA . ILE B 1 391 ? -4.078 39.906 16.141 1 81 391 ILE B CA 1
ATOM 9694 C C . ILE B 1 391 ? -5.074 39.188 15.242 1 81 391 ILE B C 1
ATOM 9696 O O . ILE B 1 391 ? -5.102 37.938 15.203 1 81 391 ILE B O 1
ATOM 9700 N N . GLN B 1 392 ? -5.895 39.938 14.625 1 82.5 392 GLN B N 1
ATOM 9701 C CA . GLN B 1 392 ? -6.852 39.344 13.695 1 82.5 392 GLN B CA 1
ATOM 9702 C C . GLN B 1 392 ? -6.141 38.531 12.617 1 82.5 392 GLN B C 1
ATOM 9704 O O . GLN B 1 392 ? -6.57 37.438 12.273 1 82.5 392 GLN B O 1
ATOM 9709 N N . ASP B 1 393 ? -5.129 39.062 12.047 1 87.31 393 ASP B N 1
ATOM 9710 C CA . ASP B 1 393 ? -4.336 38.375 11.039 1 87.31 393 ASP B CA 1
ATOM 9711 C C . ASP B 1 393 ? -3.756 37.062 11.602 1 87.31 393 ASP B C 1
ATOM 9713 O O . ASP B 1 393 ? -3.762 36.031 10.922 1 87.31 393 ASP B O 1
ATOM 9717 N N . LEU B 1 394 ? -3.254 37.219 12.727 1 84.31 394 LEU B N 1
ATOM 9718 C CA . LEU B 1 394 ? -2.639 36.031 13.352 1 84.31 394 LEU B CA 1
ATOM 9719 C C . LEU B 1 394 ? -3.686 34.969 13.664 1 84.31 394 LEU B C 1
ATOM 9721 O O . LEU B 1 394 ? -3.422 33.781 13.516 1 84.31 394 LEU B O 1
ATOM 9725 N N . ASP B 1 395 ? -4.855 35.406 14.117 1 84.12 395 ASP B N 1
ATOM 9726 C CA . ASP B 1 395 ? -5.957 34.469 14.328 1 84.12 395 ASP B CA 1
ATOM 9727 C C . ASP B 1 395 ? -6.32 33.75 13.039 1 84.12 395 ASP B C 1
ATOM 9729 O O . ASP B 1 395 ? -6.512 32.531 13.031 1 84.12 395 ASP B O 1
ATOM 9733 N N . HIS B 1 396 ? -6.438 34.531 12.047 1 86.56 396 HIS B N 1
ATOM 9734 C CA . HIS B 1 396 ? -6.75 33.938 10.75 1 86.56 396 HIS B CA 1
ATOM 9735 C C . HIS B 1 396 ? -5.664 32.938 10.32 1 86.56 396 HIS B C 1
ATOM 9737 O O . HIS B 1 396 ? -5.969 31.859 9.828 1 86.56 396 HIS B O 1
ATOM 9743 N N . MET B 1 397 ? -4.465 33.281 10.438 1 85.88 397 MET B N 1
ATOM 9744 C CA . MET B 1 397 ? -3.34 32.438 10.07 1 85.88 397 MET B CA 1
ATOM 9745 C C . MET B 1 397 ? -3.357 31.141 10.883 1 85.88 397 MET B C 1
ATOM 9747 O O . MET B 1 397 ? -3.152 30.062 10.344 1 85.88 397 MET B O 1
ATOM 9751 N N . THR B 1 398 ? -3.516 31.266 12.117 1 83.88 398 THR B N 1
ATOM 9752 C CA . THR B 1 398 ? -3.559 30.094 12.984 1 83.88 398 THR B CA 1
ATOM 9753 C C . THR B 1 398 ? -4.688 29.156 12.562 1 83.88 398 THR B C 1
ATOM 9755 O O . THR B 1 398 ? -4.504 27.938 12.523 1 83.88 398 THR B O 1
ATOM 9758 N N . SER B 1 399 ? -5.812 29.734 12.312 1 86.31 399 SER B N 1
ATOM 9759 C CA . SER B 1 399 ? -6.945 28.922 11.867 1 86.31 399 SER B CA 1
ATOM 9760 C C . SER B 1 399 ? -6.625 28.203 10.562 1 86.31 399 SER B C 1
ATOM 9762 O O . SER B 1 399 ? -6.984 27.031 10.391 1 86.31 399 SER B O 1
ATOM 9764 N N . GLU B 1 400 ? -6 28.859 9.695 1 87.56 400 GLU B N 1
ATOM 9765 C CA . GLU B 1 400 ? -5.613 28.25 8.422 1 87.56 400 GLU B CA 1
ATOM 9766 C C . GLU B 1 400 ? -4.625 27.109 8.625 1 87.56 400 GLU B C 1
ATOM 9768 O O . GLU B 1 400 ? -4.734 26.062 7.988 1 87.56 400 GLU B O 1
ATOM 9773 N N . LEU B 1 401 ? -3.656 27.344 9.406 1 87.25 401 LEU B N 1
ATOM 9774 C CA . LEU B 1 401 ? -2.656 26.312 9.688 1 87.25 401 LEU B CA 1
ATOM 9775 C C . LEU B 1 401 ? -3.295 25.094 10.352 1 87.25 401 LEU B C 1
ATOM 9777 O O . LEU B 1 401 ? -2.955 23.953 10.031 1 87.25 401 LEU B O 1
ATOM 9781 N N . GLU B 1 402 ? -4.207 25.328 11.219 1 85.94 402 GLU B N 1
ATOM 9782 C CA . GLU B 1 402 ? -4.914 24.234 11.867 1 85.94 402 GLU B CA 1
ATOM 9783 C C . GLU B 1 402 ? -5.723 23.422 10.852 1 85.94 402 GLU B C 1
ATOM 9785 O O . GLU B 1 402 ? -5.773 22.203 10.93 1 85.94 402 GLU B O 1
ATOM 9790 N N . GLU B 1 403 ? -6.328 24.141 10.023 1 86.94 403 GLU B N 1
ATOM 9791 C CA . GLU B 1 403 ? -7.094 23.469 8.984 1 86.94 403 GLU B CA 1
ATOM 9792 C C . GLU B 1 403 ? -6.188 22.609 8.102 1 86.94 403 GLU B C 1
ATOM 9794 O O . GLU B 1 403 ? -6.543 21.484 7.73 1 86.94 403 GLU B O 1
ATOM 9799 N N . LYS B 1 404 ? -5.086 23.141 7.746 1 87.88 404 LYS B N 1
ATOM 9800 C CA . LYS B 1 404 ? -4.129 22.391 6.934 1 87.88 404 LYS B CA 1
ATOM 9801 C C . LYS B 1 404 ? -3.648 21.141 7.664 1 87.88 404 LYS B C 1
ATOM 9803 O O . LYS B 1 404 ? -3.492 20.078 7.051 1 87.88 404 LYS B O 1
ATOM 9808 N N . ILE B 1 405 ? -3.396 21.266 8.859 1 86.25 405 ILE B N 1
ATOM 9809 C CA . ILE B 1 405 ? -2.986 20.125 9.672 1 86.25 405 ILE B CA 1
ATOM 9810 C C . ILE B 1 405 ? -4.094 19.078 9.68 1 86.25 405 ILE B C 1
ATOM 9812 O O . ILE B 1 405 ? -3.828 17.875 9.5 1 86.25 405 ILE B O 1
ATOM 9816 N N . ARG B 1 406 ? -5.27 19.578 9.922 1 84.81 406 ARG B N 1
ATOM 9817 C CA . ARG B 1 406 ? -6.41 18.672 9.93 1 84.81 406 ARG B CA 1
ATOM 9818 C C . ARG B 1 406 ? -6.551 17.953 8.594 1 84.81 406 ARG B C 1
ATOM 9820 O O . ARG B 1 406 ? -6.754 16.734 8.562 1 84.81 406 ARG B O 1
ATOM 9827 N N . GLU B 1 407 ? -6.426 18.609 7.605 1 85.94 407 GLU B N 1
ATOM 9828 C CA . GLU B 1 407 ? -6.531 18.031 6.27 1 85.94 407 GLU B CA 1
ATOM 9829 C C . GLU B 1 407 ? -5.438 17 6.031 1 85.94 407 GLU B C 1
ATOM 9831 O O . GLU B 1 407 ? -5.699 15.914 5.5 1 85.94 407 GLU B O 1
ATOM 9836 N N . GLN B 1 408 ? -4.25 17.359 6.355 1 83.56 408 GLN B N 1
ATOM 9837 C CA . GLN B 1 408 ? -3.133 16.438 6.172 1 83.56 408 GLN B CA 1
ATOM 9838 C C . GLN B 1 408 ? -3.291 15.195 7.051 1 83.56 408 GLN B C 1
ATOM 9840 O O . GLN B 1 408 ? -2.934 14.086 6.641 1 83.56 408 GLN B O 1
ATOM 9845 N N . SER B 1 409 ? -3.771 15.461 8.172 1 82.31 409 SER B N 1
ATOM 9846 C CA . SER B 1 409 ? -4.027 14.336 9.07 1 82.31 409 SER B CA 1
ATOM 9847 C C . SER B 1 409 ? -5.074 13.391 8.477 1 82.31 409 SER B C 1
ATOM 9849 O O . SER B 1 409 ? -4.914 12.172 8.531 1 82.31 409 SER B O 1
ATOM 9851 N N . LEU B 1 410 ? -6.113 14.008 8 1 78.31 410 LEU B N 1
ATOM 9852 C CA . LEU B 1 410 ? -7.16 13.211 7.367 1 78.31 410 LEU B CA 1
ATOM 9853 C C . LEU B 1 410 ? -6.609 12.445 6.168 1 78.31 410 LEU B C 1
ATOM 9855 O O . LEU B 1 410 ? -6.945 11.281 5.961 1 78.31 410 LEU B O 1
ATOM 9859 N N . ARG B 1 411 ? -5.836 13.023 5.461 1 81.56 411 ARG B N 1
ATOM 9860 C CA . ARG B 1 411 ? -5.203 12.367 4.32 1 81.56 411 ARG B CA 1
ATOM 9861 C C . ARG B 1 411 ? -4.312 11.211 4.777 1 81.56 411 ARG B C 1
ATOM 9863 O O . ARG B 1 411 ? -4.293 10.148 4.152 1 81.56 411 ARG B O 1
ATOM 9870 N N . LEU B 1 412 ? -3.58 11.43 5.73 1 79.25 412 LEU B N 1
ATOM 9871 C CA . LEU B 1 412 ? -2.721 10.383 6.277 1 79.25 412 LEU B CA 1
ATOM 9872 C C . LEU B 1 412 ? -3.547 9.188 6.734 1 79.25 412 LEU B C 1
ATOM 9874 O O . LEU B 1 412 ? -3.186 8.039 6.461 1 79.25 412 LEU B O 1
ATOM 9878 N N . ILE B 1 413 ? -4.594 9.477 7.348 1 76.38 413 ILE B N 1
ATOM 9879 C CA . ILE B 1 413 ? -5.477 8.414 7.816 1 76.38 413 ILE B CA 1
ATOM 9880 C C . ILE B 1 413 ? -6.051 7.656 6.621 1 76.38 413 ILE B C 1
ATOM 9882 O O . ILE B 1 413 ? -6.105 6.422 6.625 1 76.38 413 ILE B O 1
ATOM 9886 N N . GLN B 1 414 ? -6.395 8.344 5.68 1 77.75 414 GLN B N 1
ATOM 9887 C CA . GLN B 1 414 ? -6.949 7.727 4.48 1 77.75 414 GLN B CA 1
ATOM 9888 C C . GLN B 1 414 ? -5.926 6.824 3.803 1 77.75 414 GLN B C 1
ATOM 9890 O O . GLN B 1 414 ? -6.27 5.746 3.312 1 77.75 414 GLN B O 1
ATOM 9895 N N . THR B 1 415 ? -4.723 7.258 3.734 1 77.38 415 THR B N 1
ATOM 9896 C CA . THR B 1 415 ? -3.67 6.461 3.109 1 77.38 415 THR B CA 1
ATOM 9897 C C . THR B 1 415 ? -3.465 5.148 3.859 1 77.38 415 THR B C 1
ATOM 9899 O O . THR B 1 415 ? -3.078 4.141 3.264 1 77.38 415 THR B O 1
ATOM 9902 N N . TYR B 1 416 ? -3.877 5.145 5.129 1 75.56 416 TYR B N 1
ATOM 9903 C CA . TYR B 1 416 ? -3.68 3.951 5.945 1 75.56 416 TYR B CA 1
ATOM 9904 C C . TYR B 1 416 ? -4.898 3.039 5.879 1 75.56 416 TYR B C 1
ATOM 9906 O O . TYR B 1 416 ? -4.793 1.834 6.121 1 75.56 416 TYR B O 1
ATOM 9914 N N . ARG B 1 417 ? -5.973 3.59 5.453 1 85.5 417 ARG B N 1
ATOM 9915 C CA . ARG B 1 417 ? -7.203 2.822 5.598 1 85.5 417 ARG B CA 1
ATOM 9916 C C . ARG B 1 417 ? -7.781 2.455 4.234 1 85.5 417 ARG B C 1
ATOM 9918 O O . ARG B 1 417 ? -8.625 1.563 4.129 1 85.5 417 ARG B O 1
ATOM 9925 N N . THR B 1 418 ? -7.25 3.021 3.172 1 87.56 418 THR B N 1
ATOM 9926 C CA . THR B 1 418 ? -7.832 2.799 1.853 1 87.56 418 THR B CA 1
ATOM 9927 C C . THR B 1 418 ? -6.762 2.352 0.859 1 87.56 418 THR B C 1
ATOM 9929 O O . THR B 1 418 ? -5.582 2.654 1.033 1 87.56 418 THR B O 1
ATOM 9932 N N . ASP B 1 419 ? -7.203 1.572 -0.094 1 87.56 419 ASP B N 1
ATOM 9933 C CA . ASP B 1 419 ? -6.367 1.231 -1.239 1 87.56 419 ASP B CA 1
ATOM 9934 C C . ASP B 1 419 ? -6.414 2.328 -2.301 1 87.56 419 ASP B C 1
ATOM 9936 O O . ASP B 1 419 ? -7.488 2.66 -2.811 1 87.56 419 ASP B O 1
ATOM 9940 N N . ARG B 1 420 ? -5.359 2.869 -2.611 1 79.31 420 ARG B N 1
ATOM 9941 C CA . ARG B 1 420 ? -5.277 4.023 -3.502 1 79.31 420 ARG B CA 1
ATOM 9942 C C . ARG B 1 420 ? -5.781 3.674 -4.898 1 79.31 420 ARG B C 1
ATOM 9944 O O . ARG B 1 420 ? -6.309 4.531 -5.605 1 79.31 420 ARG B O 1
ATOM 9951 N N . ARG B 1 421 ? -5.625 2.488 -5.273 1 82.62 421 ARG B N 1
ATOM 9952 C CA . ARG B 1 421 ? -5.957 2.086 -6.637 1 82.62 421 ARG B CA 1
ATOM 9953 C C . ARG B 1 421 ? -7.469 1.948 -6.812 1 82.62 421 ARG B C 1
ATOM 9955 O O . ARG B 1 421 ? -8.031 2.439 -7.793 1 82.62 421 ARG B O 1
ATOM 9962 N N . THR B 1 422 ? -8.133 1.291 -5.93 1 89.25 422 THR B N 1
ATOM 9963 C CA . THR B 1 422 ? -9.547 0.975 -6.086 1 89.25 422 THR B CA 1
ATOM 9964 C C . THR B 1 422 ? -10.406 1.935 -5.27 1 89.25 422 THR B C 1
ATOM 9966 O O . THR B 1 422 ? -11.609 2.051 -5.508 1 89.25 422 THR B O 1
ATOM 9969 N N . GLY B 1 423 ? -9.867 2.594 -4.23 1 88.69 423 GLY B N 1
ATOM 9970 C CA . GLY B 1 423 ? -10.633 3.463 -3.346 1 88.69 423 GLY B CA 1
ATOM 9971 C C . GLY B 1 423 ? -11.359 2.709 -2.248 1 88.69 423 GLY B C 1
ATOM 9972 O O . GLY B 1 423 ? -12.016 3.316 -1.399 1 88.69 423 GLY B O 1
ATOM 9973 N N . LEU B 1 424 ? -11.172 1.434 -2.201 1 93.56 424 LEU B N 1
ATOM 9974 C CA . LEU B 1 424 ? -11.828 0.596 -1.206 1 93.56 424 LEU B CA 1
ATOM 9975 C C . LEU B 1 424 ? -11.047 0.595 0.105 1 93.56 424 LEU B C 1
ATOM 9977 O O . LEU B 1 424 ? -9.859 0.923 0.127 1 93.56 424 LEU B O 1
ATOM 9981 N N . LEU B 1 425 ? -11.836 0.312 1.237 1 94 425 LEU B N 1
ATOM 9982 C CA . LEU B 1 425 ? -11.164 0.094 2.514 1 94 425 LEU B CA 1
ATOM 9983 C C . LEU B 1 425 ? -10.18 -1.065 2.418 1 94 425 LEU B C 1
ATOM 9985 O O . LEU B 1 425 ? -10.406 -2.021 1.673 1 94 425 LEU B O 1
ATOM 9989 N N . ASN B 1 426 ? -9.047 -1.017 3.111 1 90.31 426 ASN B N 1
ATOM 9990 C CA . ASN B 1 426 ? -7.973 -1.981 2.908 1 90.31 426 ASN B CA 1
ATOM 9991 C C . ASN B 1 426 ? -8.023 -3.1 3.945 1 90.31 426 ASN B C 1
ATOM 9993 O O . ASN B 1 426 ? -9 -3.225 4.688 1 90.31 426 ASN B O 1
ATOM 9997 N N . ARG B 1 427 ? -7.043 -3.971 3.938 1 87.19 427 ARG B N 1
ATOM 9998 C CA . ARG B 1 427 ? -6.965 -5.176 4.758 1 87.19 427 ARG B CA 1
ATOM 9999 C C . ARG B 1 427 ? -6.969 -4.832 6.242 1 87.19 427 ARG B C 1
ATOM 10001 O O . ARG B 1 427 ? -7.523 -5.57 7.059 1 87.19 427 ARG B O 1
ATOM 10008 N N . THR B 1 428 ? -6.434 -3.725 6.664 1 85.19 428 THR B N 1
ATOM 10009 C CA . THR B 1 428 ? -6.367 -3.312 8.062 1 85.19 428 THR B CA 1
ATOM 10010 C C . THR B 1 428 ? -7.77 -3.084 8.625 1 85.19 428 THR B C 1
ATOM 10012 O O . THR B 1 428 ? -8.07 -3.5 9.742 1 85.19 428 THR B O 1
ATOM 10015 N N . VAL B 1 429 ? -8.508 -2.391 7.828 1 92.06 429 VAL B N 1
ATOM 10016 C CA . VAL B 1 429 ? -9.867 -2.105 8.266 1 92.06 429 VAL B CA 1
ATOM 10017 C C . VAL B 1 429 ? -10.672 -3.404 8.344 1 92.06 429 VAL B C 1
ATOM 10019 O O . VAL B 1 429 ? -11.492 -3.58 9.242 1 92.06 429 VAL B O 1
ATOM 10022 N N . LEU B 1 430 ? -10.43 -4.289 7.367 1 92.88 430 LEU B N 1
ATOM 10023 C CA . LEU B 1 430 ? -11.094 -5.586 7.402 1 92.88 430 LEU B CA 1
ATOM 10024 C C . LEU B 1 430 ? -10.75 -6.34 8.688 1 92.88 430 LEU B C 1
ATOM 10026 O O . LEU B 1 430 ? -11.625 -6.934 9.312 1 92.88 430 LEU B O 1
ATOM 10030 N N . LYS B 1 431 ? -9.523 -6.387 9.086 1 88.44 431 LYS B N 1
ATOM 10031 C CA . LYS B 1 431 ? -9.086 -7.062 10.305 1 88.44 431 LYS B CA 1
ATOM 10032 C C . LYS B 1 431 ? -9.797 -6.5 11.531 1 88.44 431 LYS B C 1
ATOM 10034 O O . LYS B 1 431 ? -10.18 -7.25 12.43 1 88.44 431 LYS B O 1
ATOM 10039 N N . GLU B 1 432 ? -9.93 -5.184 11.555 1 89.12 432 GLU B N 1
ATOM 10040 C CA . GLU B 1 432 ? -10.648 -4.535 12.641 1 89.12 432 GLU B CA 1
ATOM 10041 C C . GLU B 1 432 ? -12.109 -4.973 12.672 1 89.12 432 GLU B C 1
ATOM 10043 O O . GLU B 1 432 ? -12.664 -5.227 13.75 1 89.12 432 GLU B O 1
ATOM 10048 N N . ARG B 1 433 ? -12.625 -5.055 11.508 1 91.88 433 ARG B N 1
ATOM 10049 C CA . ARG B 1 433 ? -14.031 -5.441 11.391 1 91.88 433 ARG B CA 1
ATOM 10050 C C . ARG B 1 433 ? -14.234 -6.891 11.82 1 91.88 433 ARG B C 1
ATOM 10052 O O . ARG B 1 433 ? -15.266 -7.238 12.391 1 91.88 433 ARG B O 1
ATOM 10059 N N . LEU B 1 434 ? -13.312 -7.723 11.555 1 91.69 434 LEU B N 1
ATOM 10060 C CA . LEU B 1 434 ? -13.414 -9.148 11.828 1 91.69 434 LEU B CA 1
ATOM 10061 C C . LEU B 1 434 ? -13.328 -9.422 13.328 1 91.69 434 LEU B C 1
ATOM 10063 O O . LEU B 1 434 ? -13.742 -10.484 13.797 1 91.69 434 LEU B O 1
ATOM 10067 N N . SER B 1 435 ? -12.781 -8.508 14.055 1 88.31 435 SER B N 1
ATOM 10068 C CA . SER B 1 435 ? -12.727 -8.664 15.508 1 88.31 435 SER B CA 1
ATOM 10069 C C . SER B 1 435 ? -14.133 -8.703 16.109 1 88.31 435 SER B C 1
ATOM 10071 O O . SER B 1 435 ? -14.328 -9.25 17.203 1 88.31 435 SER B O 1
ATOM 10073 N N . HIS B 1 436 ? -15.109 -8.203 15.312 1 88.25 436 HIS B N 1
ATOM 10074 C CA . HIS B 1 436 ? -16.5 -8.188 15.766 1 88.25 436 HIS B CA 1
ATOM 10075 C C . HIS B 1 436 ? -17.391 -9.008 14.836 1 88.25 436 HIS B C 1
ATOM 10077 O O . HIS B 1 436 ? -18.562 -8.695 14.664 1 88.25 436 HIS B O 1
ATOM 10083 N N . ILE B 1 437 ? -16.859 -10.047 14.367 1 88.81 437 ILE B N 1
ATOM 10084 C CA . ILE B 1 437 ? -17.594 -10.844 13.398 1 88.81 437 ILE B CA 1
ATOM 10085 C C . ILE B 1 437 ? -18.641 -11.68 14.117 1 88.81 437 ILE B C 1
ATOM 10087 O O . ILE B 1 437 ? -18.391 -12.219 15.195 1 88.81 437 ILE B O 1
ATOM 10091 N N . ALA B 1 438 ? -19.891 -11.703 13.609 1 89.94 438 ALA B N 1
ATOM 10092 C CA . ALA B 1 438 ? -21 -12.469 14.172 1 89.94 438 ALA B CA 1
ATOM 10093 C C . ALA B 1 438 ? -20.969 -13.914 13.68 1 89.94 438 ALA B C 1
ATOM 10095 O O . ALA B 1 438 ? -20.266 -14.234 12.719 1 89.94 438 ALA B O 1
ATOM 10096 N N . LEU B 1 439 ? -21.703 -14.789 14.258 1 88.88 439 LEU B N 1
ATOM 10097 C CA . LEU B 1 439 ? -21.734 -16.219 13.93 1 88.88 439 LEU B CA 1
ATOM 10098 C C . LEU B 1 439 ? -22.359 -16.438 12.562 1 88.88 439 LEU B C 1
ATOM 10100 O O . LEU B 1 439 ? -22.031 -17.406 11.875 1 88.88 439 LEU B O 1
ATOM 10104 N N . THR B 1 440 ? -23.188 -15.547 12.172 1 91.25 440 THR B N 1
ATOM 10105 C CA . THR B 1 440 ? -23.891 -15.703 10.898 1 91.25 440 THR B CA 1
ATOM 10106 C C . THR B 1 440 ? -23.141 -14.977 9.781 1 91.25 440 THR B C 1
ATOM 10108 O O . THR B 1 440 ? -23.609 -14.93 8.648 1 91.25 440 THR B O 1
ATOM 10111 N N . ASP B 1 441 ? -22.031 -14.469 10.133 1 94.06 441 ASP B N 1
ATOM 10112 C CA . ASP B 1 441 ? -21.25 -13.734 9.141 1 94.06 441 ASP B CA 1
ATOM 10113 C C . ASP B 1 441 ? -20.438 -14.672 8.266 1 94.06 441 ASP B C 1
ATOM 10115 O O . ASP B 1 441 ? -20.062 -15.773 8.695 1 94.06 441 ASP B O 1
ATOM 10119 N N . HIS B 1 442 ? -20.25 -14.273 7.055 1 95.75 442 HIS B N 1
ATOM 10120 C CA . HIS B 1 442 ? -19.422 -14.977 6.078 1 95.75 442 HIS B CA 1
ATOM 10121 C C . HIS B 1 442 ? -18.328 -14.07 5.523 1 95.75 442 HIS B C 1
ATOM 10123 O O . HIS B 1 442 ? -18.5 -12.852 5.461 1 95.75 442 HIS B O 1
ATOM 10129 N N . LEU B 1 443 ? -17.234 -14.664 5.289 1 96.25 443 LEU B N 1
ATOM 10130 C CA . LEU B 1 443 ? -16.141 -13.953 4.637 1 96.25 443 LEU B CA 1
ATOM 10131 C C . LEU B 1 443 ? -15.828 -14.57 3.279 1 96.25 443 LEU B C 1
ATOM 10133 O O . LEU B 1 443 ? -15.68 -15.789 3.166 1 96.25 443 LEU B O 1
ATOM 10137 N N . LEU B 1 444 ? -15.789 -13.719 2.248 1 96.62 444 LEU B N 1
ATOM 10138 C CA . LEU B 1 444 ? -15.438 -14.117 0.89 1 96.62 444 LEU B CA 1
ATOM 10139 C C . LEU B 1 444 ? -14.141 -13.453 0.449 1 96.62 444 LEU B C 1
ATOM 10141 O O . LEU B 1 444 ? -13.891 -12.289 0.767 1 96.62 444 LEU B O 1
ATOM 10145 N N . SER B 1 445 ? -13.336 -14.188 -0.177 1 96.62 445 SER B N 1
ATOM 10146 C CA . SER B 1 445 ? -12.156 -13.641 -0.84 1 96.62 445 SER B CA 1
ATOM 10147 C C . SER B 1 445 ? -12.195 -13.898 -2.342 1 96.62 445 SER B C 1
ATOM 10149 O O . SER B 1 445 ? -12.469 -15.016 -2.777 1 96.62 445 SER B O 1
ATOM 10151 N N . PHE B 1 446 ? -11.992 -12.883 -3.174 1 96.69 446 PHE B N 1
ATOM 10152 C CA . PHE B 1 446 ? -11.914 -12.992 -4.625 1 96.69 446 PHE B CA 1
ATOM 10153 C C . PHE B 1 446 ? -10.539 -12.57 -5.125 1 96.69 446 PHE B C 1
ATOM 10155 O O . PHE B 1 446 ? -9.867 -11.742 -4.5 1 96.69 446 PHE B O 1
ATOM 10162 N N . LYS B 1 447 ? -10.102 -13.094 -6.172 1 95.69 447 LYS B N 1
ATOM 10163 C CA . LYS B 1 447 ? -8.875 -12.648 -6.824 1 95.69 447 LYS B CA 1
ATOM 10164 C C . LYS B 1 447 ? -9 -12.727 -8.344 1 95.69 447 LYS B C 1
ATOM 10166 O O . LYS B 1 447 ? -9.562 -13.688 -8.875 1 95.69 447 LYS B O 1
ATOM 10171 N N . LEU B 1 448 ? -8.578 -11.711 -8.977 1 93.12 448 LEU B N 1
ATOM 10172 C CA . LEU B 1 448 ? -8.391 -11.742 -10.422 1 93.12 448 LEU B CA 1
ATOM 10173 C C . LEU B 1 448 ? -7.133 -12.516 -10.797 1 93.12 448 LEU B C 1
ATOM 10175 O O . LEU B 1 448 ? -6.016 -12.062 -10.539 1 93.12 448 LEU B O 1
ATOM 10179 N N . THR B 1 449 ? -7.301 -13.594 -11.414 1 88.25 449 THR B N 1
ATOM 10180 C CA . THR B 1 449 ? -6.199 -14.531 -11.562 1 88.25 449 THR B CA 1
ATOM 10181 C C . THR B 1 449 ? -5.406 -14.242 -12.836 1 88.25 449 THR B C 1
ATOM 10183 O O . THR B 1 449 ? -4.258 -14.664 -12.969 1 88.25 449 THR B O 1
ATOM 10186 N N . ASN B 1 450 ? -5.941 -13.57 -13.766 1 86.69 450 ASN B N 1
ATOM 10187 C CA . ASN B 1 450 ? -5.207 -13.359 -15.008 1 86.69 450 ASN B CA 1
ATOM 10188 C C . ASN B 1 450 ? -4.785 -11.906 -15.172 1 86.69 450 ASN B C 1
ATOM 10190 O O . ASN B 1 450 ? -4.742 -11.383 -16.297 1 86.69 450 ASN B O 1
ATOM 10194 N N . LEU B 1 451 ? -4.594 -11.258 -14.047 1 86.44 451 LEU B N 1
ATOM 10195 C CA . LEU B 1 451 ? -4.168 -9.867 -14.109 1 86.44 451 LEU B CA 1
ATOM 10196 C C . LEU B 1 451 ? -2.824 -9.742 -14.82 1 86.44 451 LEU B C 1
ATOM 10198 O O . LEU B 1 451 ? -2.6 -8.781 -15.562 1 86.44 451 LEU B O 1
ATOM 10202 N N . SER B 1 452 ? -1.939 -10.625 -14.523 1 81.81 452 SER B N 1
ATOM 10203 C CA . SER B 1 452 ? -0.613 -10.57 -15.133 1 81.81 452 SER B CA 1
ATOM 10204 C C . SER B 1 452 ? -0.698 -10.633 -16.656 1 81.81 452 SER B C 1
ATOM 10206 O O . SER B 1 452 ? 0.058 -9.953 -17.344 1 81.81 452 SER B O 1
ATOM 10208 N N . GLN B 1 453 ? -1.569 -11.398 -17.188 1 80.94 453 GLN B N 1
ATOM 10209 C CA . GLN B 1 453 ? -1.768 -11.508 -18.625 1 80.94 453 GLN B CA 1
ATOM 10210 C C . GLN B 1 453 ? -2.328 -10.211 -19.203 1 80.94 453 GLN B C 1
ATOM 10212 O O . GLN B 1 453 ? -1.937 -9.789 -20.297 1 80.94 453 GLN B O 1
ATOM 10217 N N . VAL B 1 454 ? -3.195 -9.656 -18.5 1 82.69 454 VAL B N 1
ATOM 10218 C CA . VAL B 1 454 ? -3.781 -8.391 -18.906 1 82.69 454 VAL B CA 1
ATOM 10219 C C . VAL B 1 454 ? -2.703 -7.309 -18.953 1 82.69 454 VAL B C 1
ATOM 10221 O O . VAL B 1 454 ? -2.613 -6.547 -19.906 1 82.69 454 VAL B O 1
ATOM 10224 N N . ASN B 1 455 ? -1.894 -7.277 -17.953 1 79.5 455 ASN B N 1
ATOM 10225 C CA . ASN B 1 455 ? -0.822 -6.289 -17.891 1 79.5 455 ASN B CA 1
ATOM 10226 C C . ASN B 1 455 ? 0.188 -6.484 -19.016 1 79.5 455 ASN B C 1
ATOM 10228 O O . ASN B 1 455 ? 0.717 -5.512 -19.547 1 79.5 455 ASN B O 1
ATOM 10232 N N . GLU B 1 456 ? 0.46 -7.688 -19.219 1 76.94 456 GLU B N 1
ATOM 10233 C CA . GLU B 1 456 ? 1.431 -8.008 -20.266 1 76.94 456 GLU B CA 1
ATOM 10234 C C . GLU B 1 456 ? 0.926 -7.582 -21.641 1 76.94 456 GLU B C 1
ATOM 10236 O O . GLU B 1 456 ? 1.691 -7.059 -22.453 1 76.94 456 GLU B O 1
ATOM 10241 N N . LYS B 1 457 ? -0.278 -7.852 -21.859 1 77.44 457 LYS B N 1
ATOM 10242 C CA . LYS B 1 457 ? -0.837 -7.578 -23.172 1 77.44 457 LYS B CA 1
ATOM 10243 C C . LYS B 1 457 ? -1.173 -6.102 -23.344 1 77.44 457 LYS B C 1
ATOM 10245 O O . LYS B 1 457 ? -0.933 -5.516 -24.391 1 77.44 457 LYS B O 1
ATOM 10250 N N . TYR B 1 458 ? -1.751 -5.457 -22.281 1 79.31 458 TYR B N 1
ATOM 10251 C CA . TYR B 1 458 ? -2.334 -4.133 -22.469 1 79.31 458 TYR B CA 1
ATOM 10252 C C . TYR B 1 458 ? -1.623 -3.094 -21.609 1 79.31 458 TYR B C 1
ATOM 10254 O O . TYR B 1 458 ? -1.851 -1.892 -21.766 1 79.31 458 TYR B O 1
ATOM 10262 N N . GLY B 1 459 ? -0.854 -3.521 -20.688 1 77.75 459 GLY B N 1
ATOM 10263 C CA . GLY B 1 459 ? -0.123 -2.6 -19.828 1 77.75 459 GLY B CA 1
ATOM 10264 C C . GLY B 1 459 ? -0.756 -2.426 -18.469 1 77.75 459 GLY B C 1
ATOM 10265 O O . GLY B 1 459 ? -1.911 -2.803 -18.266 1 77.75 459 GLY B O 1
ATOM 10266 N N . TYR B 1 460 ? -0.056 -1.766 -17.562 1 76.19 460 TYR B N 1
ATOM 10267 C CA . TYR B 1 460 ? -0.474 -1.615 -16.172 1 76.19 460 TYR B CA 1
ATOM 10268 C C . TYR B 1 460 ? -1.663 -0.669 -16.062 1 76.19 460 TYR B C 1
ATOM 10270 O O . TYR B 1 460 ? -2.518 -0.835 -15.188 1 76.19 460 TYR B O 1
ATOM 10278 N N . HIS B 1 461 ? -1.671 0.322 -16.922 1 79.88 461 HIS B N 1
ATOM 10279 C CA . HIS B 1 461 ? -2.76 1.291 -16.859 1 79.88 461 HIS B CA 1
ATOM 10280 C C . HIS B 1 461 ? -4.109 0.621 -17.094 1 79.88 461 HIS B C 1
ATOM 10282 O O . HIS B 1 461 ? -5.09 0.936 -16.406 1 79.88 461 HIS B O 1
ATOM 10288 N N . VAL B 1 462 ? -4.094 -0.292 -18 1 82.5 462 VAL B N 1
ATOM 10289 C CA . VAL B 1 462 ? -5.32 -1.024 -18.297 1 82.5 462 VAL B CA 1
ATOM 10290 C C . VAL B 1 462 ? -5.656 -1.965 -17.141 1 82.5 462 VAL B C 1
ATOM 10292 O O . VAL B 1 462 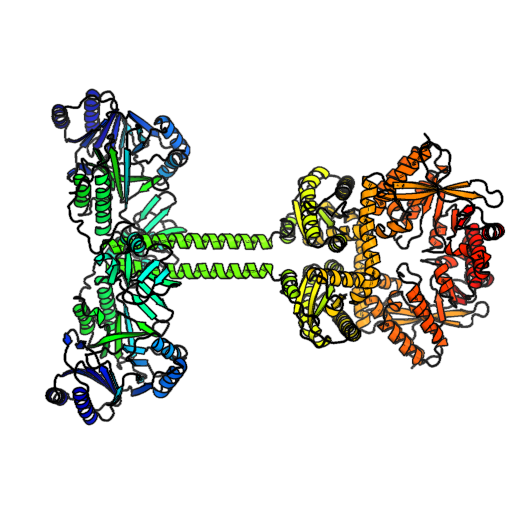? -6.824 -2.117 -16.781 1 82.5 462 VAL B O 1
ATOM 10295 N N . GLY B 1 463 ? -4.637 -2.568 -16.594 1 86.38 463 GLY B N 1
ATOM 10296 C CA . GLY B 1 463 ? -4.848 -3.422 -15.438 1 86.38 463 GLY B CA 1
ATOM 10297 C C . GLY B 1 463 ? -5.449 -2.686 -14.258 1 86.38 463 GLY B C 1
ATOM 10298 O O . GLY B 1 463 ? -6.371 -3.189 -13.609 1 86.38 463 GLY B O 1
ATOM 10299 N N . ASP B 1 464 ? -5 -1.497 -14.047 1 85.19 464 ASP B N 1
ATOM 10300 C CA . ASP B 1 464 ? -5.508 -0.696 -12.938 1 85.19 464 ASP B CA 1
ATOM 10301 C C . ASP B 1 464 ? -6.969 -0.311 -13.164 1 85.19 464 ASP B C 1
ATOM 10303 O O . ASP B 1 464 ? -7.773 -0.341 -12.227 1 85.19 464 ASP B O 1
ATOM 10307 N N . LYS B 1 465 ? -7.246 0.097 -14.312 1 87.5 465 LYS B N 1
ATOM 10308 C CA . LYS B 1 465 ? -8.625 0.46 -14.633 1 87.5 465 LYS B CA 1
ATOM 10309 C C . LYS B 1 465 ? -9.555 -0.744 -14.508 1 87.5 465 LYS B C 1
ATOM 10311 O O . LYS B 1 465 ? -10.695 -0.611 -14.062 1 87.5 465 LYS B O 1
ATOM 10316 N N . LEU B 1 466 ? -9.078 -1.89 -14.953 1 88.81 466 LEU B N 1
ATOM 10317 C CA . LEU B 1 466 ? -9.852 -3.119 -14.836 1 88.81 466 LEU B CA 1
ATOM 10318 C C . LEU B 1 466 ? -10.18 -3.412 -13.375 1 88.81 466 LEU B C 1
ATOM 10320 O O . LEU B 1 466 ? -11.312 -3.799 -13.055 1 88.81 466 LEU B O 1
ATOM 10324 N N . LEU B 1 467 ? -9.234 -3.24 -12.516 1 92.25 467 LEU B N 1
ATOM 10325 C CA . LEU B 1 467 ? -9.453 -3.471 -11.094 1 92.25 467 LEU B CA 1
ATOM 10326 C C . LEU B 1 467 ? -10.523 -2.525 -10.547 1 92.25 467 LEU B C 1
ATOM 10328 O O . LEU B 1 467 ? -11.336 -2.922 -9.711 1 92.25 467 LEU B O 1
ATOM 10332 N N . GLN B 1 468 ? -10.516 -1.292 -11.016 1 92.25 468 GLN B N 1
ATOM 10333 C CA . GLN B 1 468 ? -11.539 -0.33 -10.602 1 92.25 468 GLN B CA 1
ATOM 10334 C C . GLN B 1 468 ? -12.922 -0.751 -11.086 1 92.25 468 GLN B C 1
ATOM 10336 O O . GLN B 1 468 ? -13.891 -0.708 -10.328 1 92.25 468 GLN B O 1
ATOM 10341 N N . ASP B 1 469 ? -12.938 -1.145 -12.297 1 90.31 469 ASP B N 1
ATOM 10342 C CA . ASP B 1 469 ? -14.211 -1.535 -12.891 1 90.31 469 ASP B CA 1
ATOM 10343 C C . ASP B 1 469 ? -14.797 -2.762 -12.195 1 90.31 469 ASP B C 1
ATOM 10345 O O . ASP B 1 469 ? -16 -2.83 -11.945 1 90.31 469 ASP B O 1
ATOM 10349 N N . ILE B 1 470 ? -14.008 -3.768 -11.93 1 92.69 470 ILE B N 1
ATOM 10350 C CA . ILE B 1 470 ? -14.461 -4.977 -11.258 1 92.69 470 ILE B CA 1
ATOM 10351 C C . ILE B 1 470 ? -14.945 -4.629 -9.844 1 92.69 470 ILE B C 1
ATOM 10353 O O . ILE B 1 470 ? -15.953 -5.164 -9.375 1 92.69 470 ILE B O 1
ATOM 10357 N N . SER B 1 471 ? -14.188 -3.775 -9.164 1 95 471 SER B N 1
ATOM 10358 C CA . SER B 1 471 ? -14.594 -3.342 -7.832 1 95 471 SER B CA 1
ATOM 10359 C C . SER B 1 471 ? -15.977 -2.703 -7.852 1 95 471 SER B C 1
ATOM 10361 O O . SER B 1 471 ? -16.812 -2.98 -6.984 1 95 471 SER B O 1
ATOM 10363 N N . TYR B 1 472 ? -16.188 -1.851 -8.828 1 93.44 472 TYR B N 1
ATOM 10364 C CA . TYR B 1 472 ? -17.484 -1.197 -8.977 1 93.44 472 TYR B CA 1
ATOM 10365 C C . TYR B 1 472 ? -18.578 -2.219 -9.266 1 93.44 472 TYR B C 1
ATOM 10367 O O . TYR B 1 472 ? -19.656 -2.152 -8.688 1 93.44 472 TYR B O 1
ATOM 10375 N N . TYR B 1 473 ? -18.281 -3.107 -10.156 1 93.19 473 TYR B N 1
ATOM 10376 C CA . TYR B 1 473 ? -19.234 -4.152 -10.508 1 93.19 473 TYR B CA 1
ATOM 10377 C C . TYR B 1 473 ? -19.625 -4.973 -9.281 1 93.19 473 TYR B C 1
ATOM 10379 O O . TYR B 1 473 ? -20.797 -5.27 -9.062 1 93.19 473 TYR B O 1
ATOM 10387 N N . MET B 1 474 ? -18.688 -5.371 -8.469 1 95.69 474 MET B N 1
ATOM 10388 C CA . MET B 1 474 ? -18.953 -6.156 -7.27 1 95.69 474 MET B CA 1
ATOM 10389 C C . MET B 1 474 ? -19.797 -5.375 -6.281 1 95.69 474 MET B C 1
ATOM 10391 O O . MET B 1 474 ? -20.719 -5.93 -5.676 1 95.69 474 MET B O 1
ATOM 10395 N N . LYS B 1 475 ? -19.484 -4.172 -6.133 1 94.19 475 LYS B N 1
ATOM 10396 C CA . LYS B 1 475 ? -20.219 -3.33 -5.195 1 94.19 475 LYS B CA 1
ATOM 10397 C C . LYS B 1 475 ? -21.703 -3.236 -5.582 1 94.19 475 LYS B C 1
ATOM 10399 O O . LYS B 1 475 ? -22.578 -3.252 -4.715 1 94.19 475 LYS B O 1
ATOM 10404 N N . GLU B 1 476 ? -21.922 -3.207 -6.852 1 93.44 476 GLU B N 1
ATOM 10405 C CA . GLU B 1 476 ? -23.281 -2.984 -7.352 1 93.44 476 GLU B CA 1
ATOM 10406 C C . GLU B 1 476 ? -24.062 -4.293 -7.426 1 93.44 476 GLU B C 1
ATOM 10408 O O . GLU B 1 476 ? -25.281 -4.309 -7.203 1 93.44 476 GLU B O 1
ATOM 10413 N N . HIS B 1 477 ? -23.406 -5.402 -7.715 1 95.06 477 HIS B N 1
ATOM 10414 C CA . HIS B 1 477 ? -24.156 -6.586 -8.133 1 95.06 477 HIS B CA 1
ATOM 10415 C C . HIS B 1 477 ? -24.016 -7.711 -7.109 1 95.06 477 HIS B C 1
ATOM 10417 O O . HIS B 1 477 ? -24.859 -8.609 -7.051 1 95.06 477 HIS B O 1
ATOM 10423 N N . LEU B 1 478 ? -23 -7.758 -6.32 1 95.56 478 LEU B N 1
ATOM 10424 C CA . LEU B 1 478 ? -22.75 -8.891 -5.438 1 95.56 478 LEU B CA 1
ATOM 10425 C C . LEU B 1 478 ? -23.797 -8.969 -4.34 1 95.56 478 LEU B C 1
ATOM 10427 O O . LEU B 1 478 ? -24.281 -10.055 -4.012 1 95.56 478 LEU B O 1
ATOM 10431 N N . GLY B 1 479 ? -24.109 -7.848 -3.797 1 94.69 479 GLY B N 1
ATOM 10432 C CA . GLY B 1 479 ? -25.141 -7.824 -2.771 1 94.69 479 GLY B CA 1
ATOM 10433 C C . GLY B 1 479 ? -26.484 -8.367 -3.252 1 94.69 479 GLY B C 1
ATOM 10434 O O . GLY B 1 479 ? -27.172 -9.078 -2.516 1 94.69 479 GLY B O 1
ATOM 10435 N N . LEU B 1 480 ? -26.828 -8.07 -4.469 1 93.56 480 LEU B N 1
ATOM 10436 C CA . LEU B 1 480 ? -28.078 -8.547 -5.07 1 93.56 480 LEU B CA 1
ATOM 10437 C C . LEU B 1 480 ? -28.031 -10.047 -5.309 1 93.56 480 LEU B C 1
ATOM 10439 O O . LEU B 1 480 ? -29.031 -10.75 -5.094 1 93.56 480 LEU B O 1
ATOM 10443 N N . ALA B 1 481 ? -26.891 -10.5 -5.734 1 93.25 481 ALA B N 1
ATOM 10444 C CA . ALA B 1 481 ? -26.734 -11.922 -6.039 1 93.25 481 ALA B CA 1
ATOM 10445 C C . ALA B 1 481 ? -26.844 -12.766 -4.773 1 93.25 481 ALA B C 1
ATOM 10447 O O . ALA B 1 481 ? -27.406 -13.867 -4.801 1 93.25 481 ALA B O 1
ATOM 10448 N N . ILE B 1 482 ? -26.328 -12.266 -3.637 1 93.31 482 ILE B N 1
ATOM 10449 C CA . ILE B 1 482 ? -26.312 -13.031 -2.393 1 93.31 482 ILE B CA 1
ATOM 10450 C C . ILE B 1 482 ? -27.516 -12.633 -1.538 1 93.31 482 ILE B C 1
ATOM 10452 O O . ILE B 1 482 ? -27.781 -13.242 -0.498 1 93.31 482 ILE B O 1
ATOM 10456 N N . GLU B 1 483 ? -28.297 -11.68 -1.899 1 92.19 483 GLU B N 1
ATOM 10457 C CA . GLU B 1 483 ? -29.5 -11.195 -1.21 1 92.19 483 GLU B CA 1
ATOM 10458 C C . GLU B 1 483 ? -29.172 -10.742 0.209 1 92.19 483 GLU B C 1
ATOM 10460 O O . GLU B 1 483 ? -29.828 -11.148 1.165 1 92.19 483 GLU B O 1
ATOM 10465 N N . SER B 1 484 ? -28.031 -10.031 0.335 1 93.19 484 SER B N 1
ATOM 10466 C CA . SER B 1 484 ? -27.578 -9.484 1.607 1 93.19 484 SER B CA 1
ATOM 10467 C C . SER B 1 484 ? -26.703 -8.258 1.396 1 93.19 484 SER B C 1
ATOM 10469 O O . SER B 1 484 ? -26.125 -8.078 0.32 1 93.19 484 SER B O 1
ATOM 10471 N N . GLU B 1 485 ? -26.688 -7.414 2.422 1 92.94 485 GLU B N 1
ATOM 10472 C CA . GLU B 1 485 ? -25.766 -6.289 2.367 1 92.94 485 GLU B CA 1
ATOM 10473 C C . GLU B 1 485 ? -24.312 -6.758 2.512 1 92.94 485 GLU B C 1
ATOM 10475 O O . GLU B 1 485 ? -24.031 -7.668 3.289 1 92.94 485 GLU B O 1
ATOM 10480 N N . ILE B 1 486 ? -23.453 -6.098 1.721 1 95.19 486 ILE B N 1
ATOM 10481 C CA . ILE B 1 486 ? -22.078 -6.574 1.729 1 95.19 486 ILE B CA 1
ATOM 10482 C C . ILE B 1 486 ? -21.141 -5.422 2.092 1 95.19 486 ILE B C 1
ATOM 10484 O O . ILE B 1 486 ? -21.469 -4.254 1.886 1 95.19 486 ILE B O 1
ATOM 10488 N N . GLU B 1 487 ? -20.078 -5.734 2.705 1 96.12 487 GLU B N 1
ATOM 10489 C CA . GLU B 1 487 ? -18.938 -4.844 2.916 1 96.12 487 GLU B CA 1
ATOM 10490 C C . GLU B 1 487 ? -17.734 -5.289 2.096 1 96.12 487 GLU B C 1
ATOM 10492 O O . GLU B 1 487 ? -17.172 -6.363 2.332 1 96.12 487 GLU B O 1
ATOM 10497 N N . LEU B 1 488 ? -17.328 -4.434 1.159 1 97 488 LEU B N 1
ATOM 10498 C CA . LEU B 1 488 ? -16.281 -4.781 0.212 1 97 488 LEU B CA 1
ATOM 10499 C C . LEU B 1 488 ? -14.961 -4.137 0.608 1 97 488 LEU B C 1
ATOM 10501 O O . LEU B 1 488 ? -14.906 -2.943 0.91 1 97 488 LEU B O 1
ATOM 10505 N N . TYR B 1 489 ? -13.875 -4.938 0.618 1 96.38 489 TYR B N 1
ATOM 10506 C CA . TYR B 1 489 ? -12.539 -4.492 0.998 1 96.38 489 TYR B CA 1
ATOM 10507 C C . TYR B 1 489 ? -11.508 -4.867 -0.066 1 96.38 489 TYR B C 1
ATOM 10509 O O . TYR B 1 489 ? -11.711 -5.828 -0.814 1 96.38 489 TYR B O 1
ATOM 10517 N N . SER B 1 490 ? -10.445 -4.082 -0.232 1 94.69 490 SER B N 1
ATOM 10518 C CA . SER B 1 490 ? -9.258 -4.457 -0.996 1 94.69 490 SER B CA 1
ATOM 10519 C C . SER B 1 490 ? -8.18 -5.043 -0.089 1 94.69 490 SER B C 1
ATOM 10521 O O . SER B 1 490 ? -7.578 -4.32 0.708 1 94.69 490 SER B O 1
ATOM 10523 N N . ILE B 1 491 ? -7.855 -6.254 -0.152 1 89.88 491 ILE B N 1
ATOM 10524 C CA . ILE B 1 491 ? -6.988 -6.883 0.835 1 89.88 491 ILE B CA 1
ATOM 10525 C C . ILE B 1 491 ? -5.633 -7.203 0.203 1 89.88 491 ILE B C 1
ATOM 10527 O O . ILE B 1 491 ? -4.762 -7.785 0.852 1 89.88 491 ILE B O 1
ATOM 10531 N N . GLY B 1 492 ? -5.441 -6.984 -1.057 1 84.31 492 GLY B N 1
ATOM 10532 C CA . GLY B 1 492 ? -4.215 -7.203 -1.804 1 84.31 492 GLY B CA 1
ATOM 10533 C C . GLY B 1 492 ? -4.305 -6.742 -3.246 1 84.31 492 GLY B C 1
ATOM 10534 O O . GLY B 1 492 ? -5.273 -6.09 -3.637 1 84.31 492 GLY B O 1
ATOM 10535 N N . ILE B 1 493 ? -3.24 -7.086 -4.02 1 83.56 493 ILE B N 1
ATOM 10536 C CA . ILE B 1 493 ? -3.262 -6.73 -5.434 1 83.56 493 ILE B CA 1
ATOM 10537 C C . ILE B 1 493 ? -4.277 -7.602 -6.168 1 83.56 493 ILE B C 1
ATOM 10539 O O . ILE B 1 493 ? -4.113 -8.82 -6.246 1 83.56 493 ILE B O 1
ATOM 10543 N N . ALA B 1 494 ? -5.27 -7.043 -6.637 1 91.44 494 ALA B N 1
ATOM 10544 C CA . ALA B 1 494 ? -6.34 -7.719 -7.371 1 91.44 494 ALA B CA 1
ATOM 10545 C C . ALA B 1 494 ? -7.059 -8.727 -6.48 1 91.44 494 ALA B C 1
ATOM 10547 O O . ALA B 1 494 ? -7.453 -9.805 -6.945 1 91.44 494 ALA B O 1
ATOM 10548 N N . GLU B 1 495 ? -7.082 -8.469 -5.25 1 94.19 495 GLU B N 1
ATOM 10549 C CA . GLU B 1 495 ? -7.738 -9.328 -4.27 1 94.19 495 GLU B CA 1
ATOM 10550 C C . GLU B 1 495 ? -8.766 -8.547 -3.455 1 94.19 495 GLU B C 1
ATOM 10552 O O . GLU B 1 495 ? -8.477 -7.449 -2.969 1 94.19 495 GLU B O 1
ATOM 10557 N N . TRP B 1 496 ? -9.922 -9.117 -3.305 1 96.88 496 TRP B N 1
ATOM 10558 C CA . TRP B 1 496 ? -11 -8.469 -2.564 1 96.88 496 TRP B CA 1
ATOM 10559 C C . TRP B 1 496 ? -11.461 -9.336 -1.399 1 96.88 496 TRP B C 1
ATOM 10561 O O . TRP B 1 496 ? -11.398 -10.562 -1.469 1 96.88 496 TRP B O 1
ATOM 10571 N N . GLY B 1 497 ? -11.82 -8.734 -0.345 1 96.31 497 GLY B N 1
ATOM 10572 C CA . GLY B 1 497 ? -12.523 -9.352 0.771 1 96.31 497 GLY B CA 1
ATOM 10573 C C . GLY B 1 497 ? -13.93 -8.828 0.958 1 96.31 497 GLY B C 1
ATOM 10574 O O . GLY B 1 497 ? -14.18 -7.629 0.789 1 96.31 497 GLY B O 1
ATOM 10575 N N . VAL B 1 498 ? -14.867 -9.727 1.233 1 97.12 498 VAL B N 1
ATOM 10576 C CA . VAL B 1 498 ? -16.266 -9.328 1.408 1 97.12 498 VAL B CA 1
ATOM 10577 C C . VAL B 1 498 ? -16.812 -9.938 2.691 1 97.12 498 VAL B C 1
ATOM 10579 O O . VAL B 1 498 ? -16.688 -11.141 2.926 1 97.12 498 VAL B O 1
ATOM 10582 N N . ILE B 1 499 ? -17.422 -9.156 3.471 1 96.62 499 ILE B N 1
ATOM 10583 C CA . ILE B 1 499 ? -18.156 -9.641 4.645 1 96.62 499 ILE B CA 1
ATOM 10584 C C . ILE B 1 499 ? -19.656 -9.422 4.449 1 96.62 499 ILE B C 1
ATOM 10586 O O . ILE B 1 499 ? -20.078 -8.391 3.922 1 96.62 499 ILE B O 1
ATOM 10590 N N . PHE B 1 500 ? -20.391 -10.422 4.742 1 95.5 500 PHE B N 1
ATOM 10591 C CA . PHE B 1 500 ? -21.844 -10.289 4.699 1 95.5 500 PHE B CA 1
ATOM 10592 C C . PHE B 1 500 ? -22.516 -11.188 5.738 1 95.5 500 PHE B C 1
ATOM 10594 O O . PHE B 1 500 ? -21.875 -12.117 6.246 1 95.5 500 PHE B O 1
ATOM 10601 N N . ASN B 1 501 ? -23.672 -10.859 6.055 1 94.5 501 ASN B N 1
ATOM 10602 C CA . ASN B 1 501 ? -24.469 -11.609 7.023 1 94.5 501 ASN B CA 1
ATOM 10603 C C . ASN B 1 501 ? -25.609 -12.352 6.352 1 94.5 501 ASN B C 1
ATOM 10605 O O . ASN B 1 501 ? -26.391 -11.75 5.598 1 94.5 501 ASN B O 1
ATOM 10609 N N . SER B 1 502 ? -25.625 -13.656 6.555 1 92.44 502 SER B N 1
ATOM 10610 C CA . SER B 1 502 ? -26.703 -14.438 5.973 1 92.44 502 SER B CA 1
ATOM 10611 C C . SER B 1 502 ? -26.922 -15.734 6.738 1 92.44 502 SER B C 1
ATOM 10613 O O . SER B 1 502 ? -25.969 -16.359 7.191 1 92.44 502 SER B O 1
ATOM 10615 N N . ASP B 1 503 ? -28.172 -16.141 6.797 1 89.25 503 ASP B N 1
ATOM 10616 C CA . ASP B 1 503 ? -28.531 -17.406 7.441 1 89.25 503 ASP B CA 1
ATOM 10617 C C . ASP B 1 503 ? -28.844 -18.484 6.406 1 89.25 503 ASP B C 1
ATOM 10619 O O . ASP B 1 503 ? -29.312 -19.562 6.75 1 89.25 503 ASP B O 1
ATOM 10623 N N . THR B 1 504 ? -28.469 -18.172 5.215 1 87.75 504 THR B N 1
ATOM 10624 C CA . THR B 1 504 ? -28.75 -19.094 4.129 1 87.75 504 THR B CA 1
ATOM 10625 C C . THR B 1 504 ? -27.844 -20.312 4.199 1 87.75 504 THR B C 1
ATOM 10627 O O . THR B 1 504 ? -26.703 -20.219 4.691 1 87.75 504 THR B O 1
ATOM 10630 N N . ALA B 1 505 ? -28.375 -21.453 3.725 1 87.25 505 ALA B N 1
ATOM 10631 C CA . ALA B 1 505 ? -27.609 -22.703 3.73 1 87.25 505 ALA B CA 1
ATOM 10632 C C . ALA B 1 505 ? -26.375 -22.594 2.842 1 87.25 505 ALA B C 1
ATOM 10634 O O . ALA B 1 505 ? -26.406 -21.922 1.811 1 87.25 505 ALA B O 1
ATOM 10635 N N . SER B 1 506 ? -25.328 -23.234 3.207 1 85.38 506 SER B N 1
ATOM 10636 C CA . SER B 1 506 ? -24.016 -23.156 2.557 1 85.38 506 SER B CA 1
ATOM 10637 C C . SER B 1 506 ? -24.109 -23.516 1.081 1 85.38 506 SER B C 1
ATOM 10639 O O . SER B 1 506 ? -23.406 -22.938 0.246 1 85.38 506 SER B O 1
ATOM 10641 N N . GLU B 1 507 ? -24.922 -24.5 0.778 1 85.69 507 GLU B N 1
ATOM 10642 C CA . GLU B 1 507 ? -25.031 -24.984 -0.598 1 85.69 507 GLU B CA 1
ATOM 10643 C C . GLU B 1 507 ? -25.688 -23.922 -1.491 1 85.69 507 GLU B C 1
ATOM 10645 O O . GLU B 1 507 ? -25.297 -23.766 -2.65 1 85.69 507 GLU B O 1
ATOM 10650 N N . VAL B 1 508 ? -26.656 -23.297 -0.936 1 89.38 508 VAL B N 1
ATOM 10651 C CA . VAL B 1 508 ? -27.344 -22.234 -1.679 1 89.38 508 VAL B CA 1
ATOM 10652 C C . VAL B 1 508 ? -26.406 -21.062 -1.894 1 89.38 508 VAL B C 1
ATOM 10654 O O . VAL B 1 508 ? -26.344 -20.484 -2.984 1 89.38 508 VAL B O 1
ATOM 10657 N N . LEU B 1 509 ? -25.703 -20.719 -0.845 1 90.81 509 LEU B N 1
ATOM 10658 C CA . LEU B 1 509 ? -24.734 -19.625 -0.941 1 90.81 509 LEU B CA 1
ATOM 10659 C C . LEU B 1 509 ? -23.688 -19.922 -2.006 1 90.81 509 LEU B C 1
ATOM 10661 O O . LEU B 1 509 ? -23.297 -19.031 -2.76 1 90.81 509 LEU B O 1
ATOM 10665 N N . ARG B 1 510 ? -23.219 -21.109 -2.021 1 90.06 510 ARG B N 1
ATOM 10666 C CA . ARG B 1 510 ? -22.219 -21.516 -3 1 90.06 510 ARG B CA 1
ATOM 10667 C C . ARG B 1 510 ? -22.734 -21.328 -4.422 1 90.06 510 ARG B C 1
ATOM 10669 O O . ARG B 1 510 ? -22.016 -20.828 -5.289 1 90.06 510 ARG B O 1
ATOM 10676 N N . LYS B 1 511 ? -23.938 -21.75 -4.672 1 88.25 511 LYS B N 1
ATOM 10677 C CA . LYS B 1 511 ? -24.531 -21.625 -5.996 1 88.25 511 LYS B CA 1
ATOM 10678 C C . LYS B 1 511 ? -24.688 -20.156 -6.387 1 88.25 511 LYS B C 1
ATOM 10680 O O . LYS B 1 511 ? -24.438 -19.781 -7.535 1 88.25 511 LYS B O 1
ATOM 10685 N N . GLN B 1 512 ? -25.109 -19.406 -5.445 1 92.75 512 GLN B N 1
ATOM 10686 C CA . GLN B 1 512 ? -25.312 -17.984 -5.699 1 92.75 512 GLN B CA 1
ATOM 10687 C C . GLN B 1 512 ? -23.984 -17.297 -6.047 1 92.75 512 GLN B C 1
ATOM 10689 O O . GLN B 1 512 ? -23.922 -16.531 -7.012 1 92.75 512 GLN B O 1
ATOM 10694 N N . ILE B 1 513 ? -22.984 -17.578 -5.281 1 94.19 513 ILE B N 1
ATOM 10695 C CA . ILE B 1 513 ? -21.688 -16.922 -5.473 1 94.19 513 ILE B CA 1
ATOM 10696 C C . ILE B 1 513 ? -21.062 -17.406 -6.777 1 94.19 513 ILE B C 1
ATOM 10698 O O . ILE B 1 513 ? -20.469 -16.625 -7.516 1 94.19 513 ILE B O 1
ATOM 10702 N N . THR B 1 514 ? -21.156 -18.703 -7.02 1 90.62 514 THR B N 1
ATOM 10703 C CA . THR B 1 514 ? -20.641 -19.25 -8.273 1 90.62 514 THR B CA 1
ATOM 10704 C C . THR B 1 514 ? -21.344 -18.609 -9.469 1 90.62 514 THR B C 1
ATOM 10706 O O . THR B 1 514 ? -20.719 -18.297 -10.477 1 90.62 514 THR B O 1
ATOM 10709 N N . GLY B 1 515 ? -22.625 -18.484 -9.32 1 88.38 515 GLY B N 1
ATOM 10710 C CA . GLY B 1 515 ? -23.391 -17.812 -10.359 1 88.38 515 GLY B CA 1
ATOM 10711 C C . GLY B 1 515 ? -22.938 -16.375 -10.586 1 88.38 515 GLY B C 1
ATOM 10712 O O . GLY B 1 515 ? -22.859 -15.922 -11.727 1 88.38 515 GLY B O 1
ATOM 10713 N N . PHE B 1 516 ? -22.703 -15.742 -9.562 1 93.25 516 PHE B N 1
ATOM 10714 C CA . PHE B 1 516 ? -22.203 -14.375 -9.648 1 93.25 516 PHE B CA 1
ATOM 10715 C C . PHE B 1 516 ? -20.875 -14.328 -10.383 1 93.25 516 PHE B C 1
ATOM 10717 O O . PHE B 1 516 ? -20.656 -13.469 -11.234 1 93.25 516 PHE B O 1
ATOM 10724 N N . ILE B 1 517 ? -19.875 -15.195 -10.016 1 92.69 517 ILE B N 1
ATOM 10725 C CA . ILE B 1 517 ? -18.547 -15.227 -10.625 1 92.69 517 ILE B CA 1
ATOM 10726 C C . ILE B 1 517 ? -18.672 -15.469 -12.125 1 92.69 517 ILE B C 1
ATOM 10728 O O . ILE B 1 517 ? -18.016 -14.805 -12.93 1 92.69 517 ILE B O 1
ATOM 10732 N N . GLU B 1 518 ? -19.484 -16.344 -12.492 1 85.25 518 GLU B N 1
ATOM 10733 C CA . GLU B 1 518 ? -19.688 -16.672 -13.898 1 85.25 518 GLU B CA 1
ATOM 10734 C C . GLU B 1 518 ? -20.219 -15.461 -14.672 1 85.25 518 GLU B C 1
ATOM 10736 O O . GLU B 1 518 ? -19.781 -15.188 -15.781 1 85.25 518 GLU B O 1
ATOM 10741 N N . LYS B 1 519 ? -21.188 -14.812 -14.102 1 87.88 519 LYS B N 1
ATOM 10742 C CA . LYS B 1 519 ? -21.734 -13.625 -14.742 1 87.88 519 LYS B CA 1
ATOM 10743 C C . LYS B 1 519 ? -20.656 -12.539 -14.883 1 87.88 519 LYS B C 1
ATOM 10745 O O . LYS B 1 519 ? -20.594 -11.859 -15.906 1 87.88 519 LYS B O 1
ATOM 10750 N N . LEU B 1 520 ? -19.969 -12.398 -13.836 1 90.06 520 LEU B N 1
ATOM 10751 C CA . LEU B 1 520 ? -18.891 -11.406 -13.844 1 90.06 520 LEU B CA 1
ATOM 10752 C C . LEU B 1 520 ? -17.891 -11.711 -14.945 1 90.06 520 LEU B C 1
ATOM 10754 O O . LEU B 1 520 ? -17.422 -10.797 -15.633 1 90.06 520 LEU B O 1
ATOM 10758 N N . GLU B 1 521 ? -17.5 -12.922 -15.125 1 86.25 521 GLU B N 1
ATOM 10759 C CA . GLU B 1 521 ? -16.516 -13.32 -16.125 1 86.25 521 GLU B CA 1
ATOM 10760 C C . GLU B 1 521 ? -17.062 -13.141 -17.547 1 86.25 521 GLU B C 1
ATOM 10762 O O . GLU B 1 521 ? -16.297 -13.055 -18.5 1 86.25 521 GLU B O 1
ATOM 10767 N N . HIS B 1 522 ? -18.359 -13.102 -17.625 1 78.69 522 HIS B N 1
ATOM 10768 C CA . HIS B 1 522 ? -19 -12.938 -18.938 1 78.69 522 HIS B CA 1
ATOM 10769 C C . HIS B 1 522 ? -19.156 -11.469 -19.297 1 78.69 522 HIS B C 1
ATOM 10771 O O . HIS B 1 522 ? -19.422 -11.125 -20.438 1 78.69 522 HIS B O 1
ATOM 10777 N N . GLU B 1 523 ? -18.938 -10.719 -18.266 1 78.25 523 GLU B N 1
ATOM 10778 C CA . GLU B 1 523 ? -19.078 -9.289 -18.5 1 78.25 523 GLU B CA 1
ATOM 10779 C C . GLU B 1 523 ? -17.938 -8.75 -19.359 1 78.25 523 GLU B C 1
ATOM 10781 O O . GLU B 1 523 ? -16.781 -9.156 -19.203 1 78.25 523 GLU B O 1
ATOM 10786 N N . ASN B 1 524 ? -18.281 -8.039 -20.375 1 73.88 524 ASN B N 1
ATOM 10787 C CA . ASN B 1 524 ? -17.266 -7.387 -21.203 1 73.88 524 ASN B CA 1
ATOM 10788 C C . ASN B 1 524 ? -16.797 -6.082 -20.562 1 73.88 524 ASN B C 1
ATOM 10790 O O . ASN B 1 524 ? -17.453 -5.051 -20.672 1 73.88 524 ASN B O 1
ATOM 10794 N N . PHE B 1 525 ? -15.672 -6.152 -19.859 1 73.44 525 PHE B N 1
ATOM 10795 C CA . PHE B 1 525 ? -15.125 -4.973 -19.203 1 73.44 525 PHE B CA 1
ATOM 10796 C C . PHE B 1 525 ? -14.336 -4.117 -20.188 1 73.44 525 PHE B C 1
ATOM 10798 O O . PHE B 1 525 ? -13.422 -4.605 -20.859 1 73.44 525 PHE B O 1
ATOM 10805 N N . GLU B 1 526 ? -14.922 -3.49 -21.141 1 62.72 526 GLU B N 1
ATOM 10806 C CA . GLU B 1 526 ? -14.203 -2.561 -22 1 62.72 526 GLU B CA 1
ATOM 10807 C C . GLU B 1 526 ? -13.695 -1.354 -21.219 1 62.72 526 GLU B C 1
ATOM 10809 O O . GLU B 1 526 ? -14.469 -0.463 -20.875 1 62.72 526 GLU B O 1
ATOM 10814 N N . PRO B 1 527 ? -12.531 -1.594 -20.609 1 55.16 527 PRO B N 1
ATOM 10815 C CA . PRO B 1 527 ? -12.125 -0.399 -19.859 1 55.16 527 PRO B CA 1
ATOM 10816 C C . PRO B 1 527 ? -12.328 0.889 -20.656 1 55.16 527 PRO B C 1
ATOM 10818 O O . PRO B 1 527 ? -12.047 0.928 -21.859 1 55.16 527 PRO B O 1
ATOM 10821 N N . TYR B 1 528 ? -13.18 1.729 -20.219 1 50.09 528 TYR B N 1
ATOM 10822 C CA . TYR B 1 528 ? -13.547 2.99 -20.844 1 50.09 528 TYR B CA 1
ATOM 10823 C C . TYR B 1 528 ? -12.305 3.764 -21.281 1 50.09 528 TYR B C 1
ATOM 10825 O O . TYR B 1 528 ? -11.336 3.871 -20.516 1 50.09 528 TYR B O 1
ATOM 10833 N N . GLY B 1 529 ? -12.164 4.02 -22.703 1 48.34 529 GLY B N 1
ATOM 10834 C CA . GLY B 1 529 ? -11.188 4.883 -23.344 1 48.34 529 GLY B CA 1
ATOM 10835 C C . GLY B 1 529 ? -10.141 4.113 -24.125 1 48.34 529 GLY B C 1
ATOM 10836 O O . GLY B 1 529 ? -9.266 4.715 -24.75 1 48.34 529 GLY B O 1
ATOM 10837 N N . LEU B 1 530 ? -9.938 2.85 -23.656 1 52 530 LEU B N 1
ATOM 10838 C CA . LEU B 1 530 ? -8.875 2.24 -24.453 1 52 530 LEU B CA 1
ATOM 10839 C C . LEU B 1 530 ? -9.445 1.511 -25.672 1 52 530 LEU B C 1
ATOM 10841 O O . LEU B 1 530 ? -10.055 0.451 -25.516 1 52 530 LEU B O 1
ATOM 10845 N N . ASP B 1 531 ? -9.703 2.121 -26.656 1 48.59 531 ASP B N 1
ATOM 10846 C CA . ASP B 1 531 ? -10.297 1.726 -27.938 1 48.59 531 ASP B CA 1
ATOM 10847 C C . ASP B 1 531 ? -9.852 0.32 -28.344 1 48.59 531 ASP B C 1
ATOM 10849 O O . ASP B 1 531 ? -10.617 -0.428 -28.953 1 48.59 531 ASP B O 1
ATOM 10853 N N . ASP B 1 532 ? -8.648 -0.029 -28.047 1 52.09 532 ASP B N 1
ATOM 10854 C CA . ASP B 1 532 ? -8.078 -1.185 -28.734 1 52.09 532 ASP B CA 1
ATOM 10855 C C . ASP B 1 532 ? -8.227 -2.451 -27.891 1 52.09 532 ASP B C 1
ATOM 10857 O O . ASP B 1 532 ? -7.703 -3.506 -28.25 1 52.09 532 ASP B O 1
ATOM 10861 N N . VAL B 1 533 ? -8.789 -2.188 -26.734 1 57.25 533 VAL B N 1
ATOM 10862 C CA . VAL B 1 533 ? -8.844 -3.379 -25.891 1 57.25 533 VAL B CA 1
ATOM 10863 C C . VAL B 1 533 ? -10.219 -4.031 -26 1 57.25 533 VAL B C 1
ATOM 10865 O O . VAL B 1 533 ? -11.203 -3.498 -25.484 1 57.25 533 VAL B O 1
ATOM 10868 N N . ASP B 1 534 ? -10.422 -4.801 -27.125 1 58.44 534 ASP B N 1
ATOM 10869 C CA . ASP B 1 534 ? -11.688 -5.5 -27.328 1 58.44 534 ASP B CA 1
ATOM 10870 C C . ASP B 1 534 ? -11.656 -6.879 -26.656 1 58.44 534 ASP B C 1
ATOM 10872 O O . ASP B 1 534 ? -10.664 -7.602 -26.766 1 58.44 534 ASP B O 1
ATOM 10876 N N . TYR B 1 535 ? -12.656 -7.234 -25.75 1 65.12 535 TYR B N 1
ATOM 10877 C CA . TYR B 1 535 ? -13.109 -8.508 -25.219 1 65.12 535 TYR B CA 1
ATOM 10878 C C . TYR B 1 535 ? -12.078 -9.102 -24.266 1 65.12 535 TYR B C 1
ATOM 10880 O O . TYR B 1 535 ? -11.531 -10.18 -24.516 1 65.12 535 TYR B O 1
ATOM 10888 N N . LEU B 1 536 ? -11.789 -8.289 -23.234 1 72.12 536 LEU B N 1
ATOM 10889 C CA . LEU B 1 536 ? -10.883 -8.766 -22.203 1 72.12 536 LEU B CA 1
ATOM 10890 C C . LEU B 1 536 ? -11.516 -9.891 -21.391 1 72.12 536 LEU B C 1
ATOM 10892 O O . LEU B 1 536 ? -12.68 -9.805 -21 1 72.12 536 LEU B O 1
ATOM 10896 N N . SER B 1 537 ? -10.82 -10.969 -21.391 1 77 537 SER B N 1
ATOM 10897 C CA . SER B 1 537 ? -11.297 -12.094 -20.578 1 77 537 SER B CA 1
ATOM 10898 C C . SER B 1 537 ? -10.852 -11.945 -19.125 1 77 537 SER B C 1
ATOM 10900 O O . SER B 1 537 ? -9.703 -11.594 -18.844 1 77 537 SER B O 1
ATOM 10902 N N . VAL B 1 538 ? -11.852 -12.062 -18.234 1 84.12 538 VAL B N 1
ATOM 10903 C CA . VAL B 1 538 ? -11.562 -11.969 -16.797 1 84.12 538 VAL B CA 1
ATOM 10904 C C . VAL B 1 538 ? -11.781 -13.328 -16.141 1 84.12 538 VAL B C 1
ATOM 10906 O O . VAL B 1 538 ? -12.727 -14.047 -16.469 1 84.12 538 VAL B O 1
ATOM 10909 N N . SER B 1 539 ? -10.844 -13.766 -15.336 1 88 539 SER B N 1
ATOM 10910 C CA . SER B 1 539 ? -10.969 -14.984 -14.547 1 88 539 S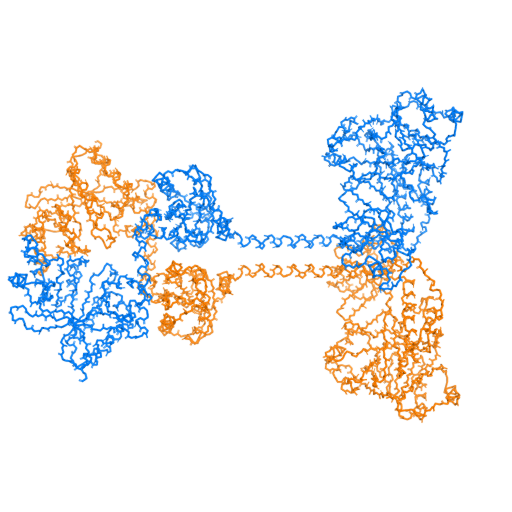ER B CA 1
ATOM 10911 C C . SER B 1 539 ? -10.875 -14.688 -13.055 1 88 539 SER B C 1
ATOM 10913 O O . SER B 1 539 ? -9.898 -14.086 -12.594 1 88 539 SER B O 1
ATOM 10915 N N . ILE B 1 540 ? -11.914 -15.102 -12.344 1 92.38 540 ILE B N 1
ATOM 10916 C CA . ILE B 1 540 ? -11.969 -14.828 -10.914 1 92.38 540 ILE B CA 1
ATOM 10917 C C . ILE B 1 540 ? -12.094 -16.125 -10.133 1 92.38 540 ILE B C 1
ATOM 10919 O O . ILE B 1 540 ? -12.805 -17.047 -10.555 1 92.38 540 ILE B O 1
ATOM 10923 N N . SER B 1 541 ? -11.344 -16.25 -9.094 1 94.19 541 SER B N 1
ATOM 10924 C CA . SER B 1 541 ? -11.484 -17.344 -8.148 1 94.19 541 SER B CA 1
ATOM 10925 C C . SER B 1 541 ? -11.883 -16.844 -6.766 1 94.19 541 SER B C 1
ATOM 10927 O O . SER B 1 541 ? -11.5 -15.742 -6.363 1 94.19 541 SER B O 1
ATOM 10929 N N . GLY B 1 542 ? -12.703 -17.688 -6.098 1 95.31 542 GLY B N 1
ATOM 10930 C CA . GLY B 1 542 ? -13.195 -17.25 -4.801 1 95.31 542 GLY B CA 1
ATOM 10931 C C . GLY B 1 542 ? -13.023 -18.297 -3.713 1 95.31 542 GLY B C 1
ATOM 10932 O O . GLY B 1 542 ? -12.867 -19.484 -4.008 1 95.31 542 GLY B O 1
ATOM 10933 N N . GLY B 1 543 ? -12.922 -17.812 -2.477 1 96.25 543 GLY B N 1
ATOM 10934 C CA . GLY B 1 543 ? -12.945 -18.625 -1.267 1 96.25 543 GLY B CA 1
ATOM 10935 C C . GLY B 1 543 ? -13.969 -18.141 -0.251 1 96.25 543 GLY B C 1
ATOM 10936 O O . GLY B 1 543 ? -14.141 -16.922 -0.065 1 96.25 543 GLY B O 1
ATOM 10937 N N . LEU B 1 544 ? -14.688 -19.078 0.32 1 96.25 544 LEU B N 1
ATOM 10938 C CA . LEU B 1 544 ? -15.742 -18.75 1.273 1 96.25 544 LEU B CA 1
ATOM 10939 C C . LEU B 1 544 ? -15.469 -19.406 2.627 1 96.25 544 LEU B C 1
ATOM 10941 O O . LEU B 1 544 ? -14.992 -20.531 2.693 1 96.25 544 LEU B O 1
ATOM 10945 N N . ILE B 1 545 ? -15.688 -18.641 3.652 1 95.19 545 ILE B N 1
ATOM 10946 C CA . ILE B 1 545 ? -15.656 -19.203 5 1 95.19 545 ILE B CA 1
ATOM 10947 C C . ILE B 1 545 ? -16.844 -18.688 5.805 1 95.19 545 ILE B C 1
ATOM 10949 O O . ILE B 1 545 ? -17.234 -17.531 5.66 1 95.19 545 ILE B O 1
ATOM 10953 N N . SER B 1 546 ? -17.484 -19.562 6.473 1 94.38 546 SER B N 1
ATOM 10954 C CA . SER B 1 546 ? -18.562 -19.203 7.383 1 94.38 546 SER B CA 1
ATOM 10955 C C . SER B 1 546 ? -18.125 -19.312 8.836 1 94.38 546 SER B C 1
ATOM 10957 O O . SER B 1 546 ? -17.594 -20.344 9.258 1 94.38 546 SER B O 1
ATOM 10959 N N . ARG B 1 547 ? -18.359 -18.281 9.539 1 92.94 547 ARG B N 1
ATOM 10960 C CA . ARG B 1 547 ? -17.938 -18.266 10.93 1 92.94 547 ARG B CA 1
ATOM 10961 C C . ARG B 1 547 ? -18.547 -19.438 11.703 1 92.94 547 ARG B C 1
ATOM 10963 O O . ARG B 1 547 ? -17.891 -20.031 12.57 1 92.94 547 ARG B O 1
ATOM 10970 N N . ARG B 1 548 ? -19.734 -19.859 11.414 1 91.19 548 ARG B N 1
ATOM 10971 C CA . ARG B 1 548 ? -20.453 -20.938 12.102 1 91.19 548 ARG B CA 1
ATOM 10972 C C . ARG B 1 548 ? -19.703 -22.25 11.961 1 91.19 548 ARG B C 1
ATOM 10974 O O . ARG B 1 548 ? -19.797 -23.125 12.836 1 91.19 548 ARG B O 1
ATOM 10981 N N . ASP B 1 549 ? -18.938 -22.375 10.852 1 90.62 549 ASP B N 1
ATOM 10982 C CA . ASP B 1 549 ? -18.203 -23.609 10.633 1 90.62 549 ASP B CA 1
ATOM 10983 C C . ASP B 1 549 ? -16.891 -23.594 11.414 1 90.62 549 ASP B C 1
ATOM 10985 O O . ASP B 1 549 ? -16.266 -24.656 11.609 1 90.62 549 ASP B O 1
ATOM 10989 N N . PHE B 1 550 ? -16.453 -22.391 11.82 1 89.94 550 PHE B N 1
ATOM 10990 C CA . PHE B 1 550 ? -15.203 -22.234 12.562 1 89.94 550 PHE B CA 1
ATOM 10991 C C . PHE B 1 550 ? -15.414 -21.359 13.797 1 89.94 550 PHE B C 1
ATOM 10993 O O . PHE B 1 550 ? -14.844 -20.266 13.891 1 89.94 550 PHE B O 1
ATOM 11000 N N . PRO B 1 551 ? -16.078 -21.781 14.719 1 87.06 551 PRO B N 1
ATOM 11001 C CA . PRO B 1 551 ? -16.484 -20.938 15.852 1 87.06 551 PRO B CA 1
ATOM 11002 C C . PRO B 1 551 ? -15.32 -20.578 16.766 1 87.06 551 PRO B C 1
ATOM 11004 O O . PRO B 1 551 ? -15.344 -19.531 17.422 1 87.06 551 PRO B O 1
ATOM 11007 N N . THR B 1 552 ? -14.219 -21.328 16.844 1 86 552 THR B N 1
ATOM 11008 C CA . THR B 1 552 ? -13.18 -21.141 17.859 1 86 552 THR B CA 1
ATOM 11009 C C . THR B 1 552 ? -11.938 -20.5 17.25 1 86 552 THR B C 1
ATOM 11011 O O . THR B 1 552 ? -11.016 -20.125 17.969 1 86 552 THR B O 1
ATOM 11014 N N . ILE B 1 553 ? -11.891 -20.344 16.016 1 83.81 553 ILE B N 1
ATOM 11015 C CA . ILE B 1 553 ? -10.672 -19.844 15.391 1 83.81 553 ILE B CA 1
ATOM 11016 C C . ILE B 1 553 ? -10.586 -18.328 15.523 1 83.81 553 ILE B C 1
ATOM 11018 O O . ILE B 1 553 ? -11.609 -17.656 15.547 1 83.81 553 ILE B O 1
ATOM 11022 N N . ALA B 1 554 ? -9.367 -17.859 15.758 1 83.88 554 ALA B N 1
ATOM 11023 C CA . ALA B 1 554 ? -9.141 -16.406 15.844 1 83.88 554 ALA B CA 1
ATOM 11024 C C . ALA B 1 554 ? -9.523 -15.719 14.547 1 83.88 554 ALA B C 1
ATOM 11026 O O . ALA B 1 554 ? -9.492 -16.328 13.477 1 83.88 554 ALA B O 1
ATOM 11027 N N . SER B 1 555 ? -9.875 -14.5 14.648 1 80.44 555 SER B N 1
ATOM 11028 C CA . SER B 1 555 ? -10.352 -13.727 13.5 1 80.44 555 SER B CA 1
ATOM 11029 C C . SER B 1 555 ? -9.273 -13.594 12.438 1 80.44 555 SER B C 1
ATOM 11031 O O . SER B 1 555 ? -9.57 -13.617 11.242 1 80.44 555 SER B O 1
ATOM 11033 N N . GLU B 1 556 ? -8.07 -13.477 12.867 1 77.38 556 GLU B N 1
ATOM 11034 C CA . GLU B 1 556 ? -6.965 -13.336 11.922 1 77.38 556 GLU B CA 1
ATOM 11035 C C . GLU B 1 556 ? -6.797 -14.594 11.078 1 77.38 556 GLU B C 1
ATOM 11037 O O . GLU B 1 556 ? -6.414 -14.523 9.914 1 77.38 556 GLU B O 1
ATOM 11042 N N . ASP B 1 557 ? -7.23 -15.68 11.641 1 86.38 557 ASP B N 1
ATOM 11043 C CA . ASP B 1 557 ? -7.082 -16.953 10.945 1 86.38 557 ASP B CA 1
ATOM 11044 C C . ASP B 1 557 ? -8.188 -17.156 9.914 1 86.38 557 ASP B C 1
ATOM 11046 O O . ASP B 1 557 ? -8.047 -17.953 8.984 1 86.38 557 ASP B O 1
ATOM 11050 N N . LEU B 1 558 ? -9.203 -16.391 10.148 1 89.75 558 LEU B N 1
ATOM 11051 C CA . LEU B 1 558 ? -10.305 -16.5 9.203 1 89.75 558 LEU B CA 1
ATOM 11052 C C . LEU B 1 558 ? -9.875 -16.016 7.816 1 89.75 558 LEU B C 1
ATOM 11054 O O . LEU B 1 558 ? -10.219 -16.641 6.809 1 89.75 558 LEU B O 1
ATOM 11058 N N . ILE B 1 559 ? -9.141 -14.969 7.793 1 89.88 559 ILE B N 1
ATOM 11059 C CA . ILE B 1 559 ? -8.656 -14.438 6.523 1 89.88 559 ILE B CA 1
ATOM 11060 C C . ILE B 1 559 ? -7.715 -15.453 5.863 1 89.88 559 ILE B C 1
ATOM 11062 O O . ILE B 1 559 ? -7.816 -15.711 4.664 1 89.88 559 ILE B O 1
ATOM 11066 N N . LEU B 1 560 ? -6.867 -16.031 6.656 1 87.38 560 LEU B N 1
ATOM 11067 C CA . LEU B 1 560 ? -5.891 -17 6.148 1 87.38 560 LEU B CA 1
ATOM 11068 C C . LEU B 1 560 ? -6.586 -18.203 5.531 1 87.38 560 LEU B C 1
ATOM 11070 O O . LEU B 1 560 ? -6.227 -18.641 4.434 1 87.38 560 LEU B O 1
ATOM 11074 N N . LYS B 1 561 ? -7.527 -18.672 6.199 1 89.38 561 LYS B N 1
ATOM 11075 C CA . LYS B 1 561 ? -8.234 -19.859 5.734 1 89.38 561 LYS B CA 1
ATOM 11076 C C . LYS B 1 561 ? -9.062 -19.562 4.484 1 89.38 561 LYS B C 1
ATOM 11078 O O . LYS B 1 561 ? -9.219 -20.422 3.615 1 89.38 561 LYS B O 1
ATOM 11083 N N . THR B 1 562 ? -9.633 -18.375 4.457 1 93.38 562 THR B N 1
ATOM 11084 C CA . THR B 1 562 ? -10.414 -17.984 3.291 1 93.38 562 THR B CA 1
ATOM 11085 C C . THR B 1 562 ? -9.531 -17.859 2.057 1 93.38 562 THR B C 1
ATOM 11087 O O . THR B 1 562 ? -9.906 -18.281 0.967 1 93.38 562 THR B O 1
ATOM 11090 N N . VAL B 1 563 ? -8.391 -17.266 2.201 1 91 563 VAL B N 1
ATOM 11091 C CA . VAL B 1 563 ? -7.453 -17.062 1.103 1 91 563 VAL B CA 1
ATOM 11092 C C . VAL B 1 563 ? -6.918 -18.422 0.633 1 91 563 VAL B C 1
ATOM 11094 O O . VAL B 1 563 ? -6.723 -18.641 -0.565 1 91 563 VAL B O 1
ATOM 11097 N N . GLU B 1 564 ? -6.762 -19.281 1.573 1 87.94 564 GLU B N 1
ATOM 11098 C CA . GLU B 1 564 ? -6.32 -20.625 1.208 1 87.94 564 GLU B CA 1
ATOM 11099 C C . GLU B 1 564 ? -7.371 -21.344 0.364 1 87.94 564 GLU B C 1
ATOM 11101 O O . GLU B 1 564 ? -7.035 -22.047 -0.59 1 87.94 564 GLU B O 1
ATOM 11106 N N . ALA B 1 565 ? -8.547 -21.25 0.828 1 92.38 565 ALA B N 1
ATOM 11107 C CA . ALA B 1 565 ? -9.641 -21.828 0.05 1 92.38 565 ALA B CA 1
ATOM 11108 C C . ALA B 1 565 ? -9.648 -21.281 -1.373 1 92.38 565 ALA B C 1
ATOM 11110 O O . ALA B 1 565 ? -9.844 -22.031 -2.334 1 92.38 565 ALA B O 1
ATOM 11111 N N . ARG B 1 566 ? -9.461 -20.016 -1.481 1 93.88 566 ARG B N 1
ATOM 11112 C CA . ARG B 1 566 ? -9.422 -19.375 -2.789 1 93.88 566 ARG B CA 1
ATOM 11113 C C . ARG B 1 566 ? -8.273 -19.906 -3.633 1 93.88 566 ARG B C 1
ATOM 11115 O O . ARG B 1 566 ? -8.43 -20.141 -4.832 1 93.88 566 ARG B O 1
ATOM 11122 N N . ARG B 1 567 ? -7.125 -20.078 -3.068 1 89 567 ARG B N 1
ATOM 11123 C CA . ARG B 1 567 ? -5.953 -20.578 -3.781 1 89 567 ARG B CA 1
ATOM 11124 C C . ARG B 1 567 ? -6.188 -22 -4.293 1 89 567 ARG B C 1
ATOM 11126 O O . ARG B 1 567 ? -5.742 -22.344 -5.387 1 89 567 ARG B O 1
ATOM 11133 N N . ILE B 1 568 ? -6.844 -22.719 -3.488 1 86.94 568 ILE B N 1
ATOM 11134 C CA . ILE B 1 568 ? -7.16 -24.094 -3.883 1 86.94 568 ILE B CA 1
ATOM 11135 C C . ILE B 1 568 ? -8.141 -24.078 -5.051 1 86.94 568 ILE B C 1
ATOM 11137 O O . ILE B 1 568 ? -8.008 -24.859 -5.992 1 86.94 568 ILE B O 1
ATOM 11141 N N . ALA B 1 569 ? -9.094 -23.172 -4.977 1 89.25 569 ALA B N 1
ATOM 11142 C CA . ALA B 1 569 ? -10.023 -23.016 -6.094 1 89.25 569 ALA B CA 1
ATOM 11143 C C . ALA B 1 569 ? -9.273 -22.688 -7.383 1 89.25 569 ALA B C 1
ATOM 11145 O O . ALA B 1 569 ? -9.578 -23.25 -8.445 1 89.25 569 ALA B O 1
ATOM 11146 N N . MET B 1 570 ? -8.297 -21.859 -7.273 1 86.81 570 MET B N 1
ATOM 11147 C CA . MET B 1 570 ? -7.5 -21.453 -8.43 1 86.81 570 MET B CA 1
ATOM 11148 C C . MET B 1 570 ? -6.68 -22.625 -8.961 1 86.81 570 MET B C 1
ATOM 11150 O O . MET B 1 570 ? -6.668 -22.891 -10.164 1 86.81 570 MET B O 1
ATOM 11154 N N . ARG B 1 571 ? -6.094 -23.359 -8.062 1 77.81 571 ARG B N 1
ATOM 11155 C CA . ARG B 1 571 ? -5.242 -24.484 -8.445 1 77.81 571 ARG B CA 1
ATOM 11156 C C . ARG B 1 571 ? -6.062 -25.578 -9.109 1 77.81 571 ARG B C 1
ATOM 11158 O O . ARG B 1 571 ? -5.574 -26.266 -10.008 1 77.81 571 ARG B O 1
ATOM 11165 N N . ARG B 1 572 ? -7.266 -25.688 -8.609 1 75.62 572 ARG B N 1
ATOM 11166 C CA . ARG B 1 572 ? -8.133 -26.75 -9.133 1 75.62 572 ARG B CA 1
ATOM 11167 C C . ARG B 1 572 ? -9.008 -26.219 -10.266 1 75.62 572 ARG B C 1
ATOM 11169 O O . ARG B 1 572 ? -9.914 -26.922 -10.734 1 75.62 572 ARG B O 1
ATOM 11176 N N . ASN B 1 573 ? -8.766 -24.922 -10.625 1 79.25 573 ASN B N 1
ATOM 11177 C CA . ASN B 1 573 ? -9.5 -24.25 -11.695 1 79.25 573 ASN B CA 1
ATOM 11178 C C . ASN B 1 573 ? -11 -24.25 -11.422 1 79.25 573 ASN B C 1
ATOM 11180 O O . ASN B 1 573 ? -11.797 -24.641 -12.289 1 79.25 573 ASN B O 1
ATOM 11184 N N . ARG B 1 574 ? -11.336 -24.078 -10.195 1 82.5 574 ARG B N 1
ATOM 11185 C CA . ARG B 1 574 ? -12.727 -23.891 -9.789 1 82.5 574 ARG B CA 1
ATOM 11186 C C . ARG B 1 574 ? -13.039 -22.422 -9.531 1 82.5 574 ARG B C 1
ATOM 11188 O O . ARG B 1 574 ? -12.133 -21.625 -9.305 1 82.5 574 ARG B O 1
ATOM 11195 N N . HIS B 1 575 ? -14.352 -22.219 -9.602 1 87.62 575 HIS B N 1
ATOM 11196 C CA . HIS B 1 575 ? -14.758 -20.828 -9.359 1 87.62 575 HIS B CA 1
ATOM 11197 C C . HIS B 1 575 ? -14.711 -20.5 -7.875 1 87.62 575 HIS B C 1
ATOM 11199 O O . HIS B 1 575 ? -14.516 -19.344 -7.496 1 87.62 575 HIS B O 1
ATOM 11205 N N . LEU B 1 576 ? -15.039 -21.516 -7.121 1 92.12 576 LEU B N 1
ATOM 11206 C CA . LEU B 1 576 ? -15.18 -21.266 -5.691 1 92.12 576 LEU B CA 1
ATOM 11207 C C . LEU B 1 576 ? -14.812 -22.5 -4.879 1 92.12 576 LEU B C 1
ATOM 11209 O O . LEU B 1 576 ? -15.07 -23.625 -5.309 1 92.12 576 LEU B O 1
ATOM 11213 N N . CYS B 1 577 ? -14.219 -22.25 -3.713 1 91.94 577 CYS B N 1
ATOM 11214 C CA . CYS B 1 577 ? -13.961 -23.297 -2.744 1 91.94 577 CYS B CA 1
ATOM 11215 C C . CYS B 1 577 ? -14.359 -22.875 -1.34 1 91.94 577 CYS B C 1
ATOM 11217 O O . CYS B 1 577 ? -14.078 -21.734 -0.93 1 91.94 577 CYS B O 1
ATOM 11219 N N . ASN B 1 578 ? -15.07 -23.719 -0.684 1 93.38 578 ASN B N 1
ATOM 11220 C CA . ASN B 1 578 ? -15.438 -23.469 0.704 1 93.38 578 ASN B CA 1
ATOM 11221 C C . ASN B 1 578 ? -14.391 -24.016 1.673 1 93.38 578 ASN B C 1
ATOM 11223 O O . ASN B 1 578 ? -13.961 -25.156 1.549 1 93.38 578 ASN B O 1
ATOM 11227 N N . ALA B 1 579 ? -14.023 -23.203 2.619 1 91.94 579 ALA B N 1
ATOM 11228 C CA . ALA B 1 579 ? -12.992 -23.578 3.578 1 91.94 579 ALA B CA 1
ATOM 11229 C C . ALA B 1 579 ? -13.398 -24.828 4.355 1 91.94 579 ALA B C 1
ATOM 11231 O O . ALA B 1 579 ? -12.539 -25.609 4.777 1 91.94 579 ALA B O 1
ATOM 11232 N N . ARG B 1 580 ? -14.711 -25.031 4.539 1 89.38 580 ARG B N 1
ATOM 11233 C CA . ARG B 1 580 ? -15.211 -26.188 5.262 1 89.38 580 ARG B CA 1
ATOM 11234 C C . ARG B 1 580 ? -14.805 -27.484 4.57 1 89.38 580 ARG B C 1
ATOM 11236 O O . ARG B 1 580 ? -14.539 -28.5 5.23 1 89.38 580 ARG B O 1
ATOM 11243 N N . GLU B 1 581 ? -14.672 -27.453 3.242 1 86.12 581 GLU B N 1
ATOM 11244 C CA . GLU B 1 581 ? -14.305 -28.625 2.451 1 86.12 581 GLU B CA 1
ATOM 11245 C C . GLU B 1 581 ? -12.844 -29 2.678 1 86.12 581 GLU B C 1
ATOM 11247 O O . GLU B 1 581 ? -12.453 -30.141 2.43 1 86.12 581 GLU B O 1
ATOM 11252 N N . LEU B 1 582 ? -12.086 -28.094 3.1 1 85.38 582 LEU B N 1
ATOM 11253 C CA . LEU B 1 582 ? -10.648 -28.312 3.25 1 85.38 582 LEU B CA 1
ATOM 11254 C C . LEU B 1 582 ? -10.312 -28.797 4.656 1 85.38 582 LEU B C 1
ATOM 11256 O O . LEU B 1 582 ? -9.172 -29.156 4.938 1 85.38 582 LEU B O 1
ATOM 11260 N N . MET B 1 583 ? -11.32 -28.828 5.461 1 82.12 583 MET B N 1
ATOM 11261 C CA . MET B 1 583 ? -11.102 -29.234 6.844 1 82.12 583 MET B CA 1
ATOM 11262 C C . MET B 1 583 ? -10.555 -30.656 6.91 1 82.12 583 MET B C 1
ATOM 11264 O O . MET B 1 583 ? -9.703 -30.953 7.738 1 82.12 583 MET B O 1
ATOM 11268 N N . LYS B 1 584 ? -11.023 -31.438 5.902 1 76.69 584 LYS B N 1
ATOM 11269 C CA . LYS B 1 584 ? -10.555 -32.812 5.875 1 76.69 584 LYS B CA 1
ATOM 11270 C C . LYS B 1 584 ? -9.102 -32.906 5.414 1 76.69 584 LYS B C 1
ATOM 11272 O O . LYS B 1 584 ? -8.375 -33.812 5.816 1 76.69 584 LYS B O 1
ATOM 11277 N N . GLU B 1 585 ? -8.75 -31.953 4.609 1 78 585 GLU B N 1
ATOM 11278 C CA . GLU B 1 585 ? -7.41 -31.953 4.035 1 78 585 GLU B CA 1
ATOM 11279 C C . GLU B 1 585 ? -6.441 -31.156 4.902 1 78 585 GLU B C 1
ATOM 11281 O O . GLU B 1 585 ? -5.238 -31.125 4.629 1 78 585 GLU B O 1
ATOM 11286 N N . GLU B 1 586 ? -6.98 -30.578 5.875 1 77.06 586 GLU B N 1
ATOM 11287 C CA . GLU B 1 586 ? -6.18 -29.672 6.688 1 77.06 586 GLU B CA 1
ATOM 11288 C C . GLU B 1 586 ? -5.035 -30.406 7.375 1 77.06 586 GLU B C 1
ATOM 11290 O O . GLU B 1 586 ? -3.914 -29.891 7.449 1 77.06 586 GLU B O 1
ATOM 11295 N N . ARG B 1 587 ? -5.352 -31.625 7.875 1 76.5 587 ARG B N 1
ATOM 11296 C CA . ARG B 1 587 ? -4.309 -32.406 8.547 1 76.5 587 ARG B CA 1
ATOM 11297 C C . ARG B 1 587 ? -3.195 -32.781 7.578 1 76.5 587 ARG B C 1
ATOM 11299 O O . ARG B 1 587 ? -2.014 -32.719 7.918 1 76.5 587 ARG B O 1
ATOM 11306 N N . THR B 1 588 ? -3.678 -33.125 6.383 1 76.56 588 THR B N 1
ATOM 11307 C CA . THR B 1 588 ? -2.701 -33.469 5.363 1 76.56 588 THR B CA 1
ATOM 11308 C C . THR B 1 588 ? -1.844 -32.281 4.984 1 76.56 588 THR B C 1
ATOM 11310 O O . THR B 1 588 ? -0.631 -32.406 4.805 1 76.56 588 THR B O 1
ATOM 11313 N N . ARG B 1 589 ? -2.4 -31.234 4.992 1 78.06 589 ARG B N 1
ATOM 11314 C CA . ARG B 1 589 ? -1.698 -30.016 4.621 1 78.06 589 ARG B CA 1
ATOM 11315 C C . ARG B 1 589 ? -0.708 -29.609 5.703 1 78.06 589 ARG B C 1
ATOM 11317 O O . ARG B 1 589 ? 0.421 -29.203 5.402 1 78.06 589 ARG B O 1
ATOM 11324 N N . GLN B 1 590 ? -1.124 -29.609 6.859 1 78.56 590 GLN B N 1
ATOM 11325 C CA . GLN B 1 590 ? -0.237 -29.281 7.969 1 78.56 590 GLN B CA 1
ATOM 11326 C C . GLN B 1 590 ? 0.959 -30.219 8.023 1 78.56 590 GLN B C 1
ATOM 11328 O O . GLN B 1 590 ? 2.082 -29.797 8.297 1 78.56 590 GLN B O 1
ATOM 11333 N N . ASN B 1 591 ? 0.609 -31.438 7.684 1 80.56 591 ASN B N 1
ATOM 11334 C CA . ASN B 1 591 ? 1.68 -32.438 7.633 1 80.56 591 ASN B CA 1
ATOM 11335 C C . ASN B 1 591 ? 2.697 -32.094 6.543 1 80.56 591 ASN B C 1
ATOM 11337 O O . ASN B 1 591 ? 3.9 -32.281 6.738 1 80.56 591 ASN B O 1
ATOM 11341 N N . GLN B 1 592 ? 2.211 -31.656 5.504 1 80.56 592 GLN B N 1
ATOM 11342 C CA . GLN B 1 592 ? 3.094 -31.297 4.402 1 80.56 592 GLN B CA 1
ATOM 11343 C C . GLN B 1 592 ? 3.994 -30.125 4.785 1 80.56 592 GLN B C 1
ATOM 11345 O O . GLN B 1 592 ? 5.176 -30.094 4.438 1 80.56 592 GLN B O 1
ATOM 11350 N N . LEU B 1 593 ? 3.447 -29.219 5.488 1 78.88 593 LEU B N 1
ATOM 11351 C CA . LEU B 1 593 ? 4.227 -28.062 5.926 1 78.88 593 LEU B CA 1
ATOM 11352 C C . LEU B 1 593 ? 5.289 -28.484 6.938 1 78.88 593 LEU B C 1
ATOM 11354 O O . LEU B 1 593 ? 6.406 -27.953 6.922 1 78.88 593 LEU B O 1
ATOM 11358 N N . ASP B 1 594 ? 4.938 -29.328 7.785 1 82.94 594 ASP B N 1
ATOM 11359 C CA . ASP B 1 594 ? 5.883 -29.859 8.766 1 82.94 594 ASP B CA 1
ATOM 11360 C C . ASP B 1 594 ? 7.043 -30.578 8.086 1 82.94 594 ASP B C 1
ATOM 11362 O O . ASP B 1 594 ? 8.188 -30.469 8.516 1 82.94 594 ASP B O 1
ATOM 11366 N N . TRP B 1 595 ? 6.699 -31.219 7.055 1 85.69 595 TRP B N 1
ATOM 11367 C CA . TRP B 1 595 ? 7.727 -31.953 6.328 1 85.69 595 TRP B CA 1
ATOM 11368 C C . TRP B 1 595 ? 8.711 -31 5.656 1 85.69 595 TRP B C 1
ATOM 11370 O O . TRP B 1 595 ? 9.906 -31.312 5.547 1 85.69 595 TRP B O 1
ATOM 11380 N N . LEU B 1 596 ? 8.258 -29.891 5.152 1 82.88 596 LEU B N 1
ATOM 11381 C CA . LEU B 1 596 ? 9.164 -28.922 4.555 1 82.88 596 LEU B CA 1
ATOM 11382 C C . LEU B 1 596 ? 10.242 -28.5 5.547 1 82.88 596 LEU B C 1
ATOM 11384 O O . LEU B 1 596 ? 11.422 -28.406 5.188 1 82.88 596 LEU B O 1
ATOM 11388 N N . THR B 1 597 ? 9.828 -28.328 6.773 1 79.88 597 THR B N 1
ATOM 11389 C CA . THR B 1 597 ? 10.758 -27.938 7.824 1 79.88 597 THR B CA 1
ATOM 11390 C C . THR B 1 597 ? 11.688 -29.094 8.172 1 79.88 597 THR B C 1
ATOM 11392 O O . THR B 1 597 ? 12.898 -28.891 8.344 1 79.88 597 THR B O 1
ATOM 11395 N N . CYS B 1 598 ? 11.109 -30.203 8.289 1 85.12 598 CYS B N 1
ATOM 11396 C CA . CYS B 1 598 ? 11.875 -31.391 8.648 1 85.12 598 CYS B CA 1
ATOM 11397 C C . CYS B 1 598 ? 12.938 -31.703 7.598 1 85.12 598 CYS B C 1
ATOM 11399 O O . CYS B 1 598 ? 14.078 -32 7.934 1 85.12 598 CYS B O 1
ATOM 11401 N N . VAL B 1 599 ? 12.562 -31.562 6.344 1 87.62 599 VAL B N 1
ATOM 11402 C CA . VAL B 1 599 ? 13.484 -31.859 5.254 1 87.62 599 VAL B CA 1
ATOM 11403 C C . VAL B 1 599 ? 14.609 -30.828 5.238 1 87.62 599 VAL B C 1
ATOM 11405 O O . VAL B 1 599 ? 15.773 -31.172 5.035 1 87.62 599 VAL B O 1
ATOM 11408 N N . ASN B 1 600 ? 14.242 -29.625 5.41 1 83.75 600 ASN B N 1
ATOM 11409 C CA . ASN B 1 600 ? 15.258 -28.578 5.449 1 83.75 600 ASN B CA 1
ATOM 11410 C C . ASN B 1 600 ? 16.25 -28.812 6.582 1 83.75 600 ASN B C 1
ATOM 11412 O O . ASN B 1 600 ? 17.453 -28.609 6.406 1 83.75 600 ASN B O 1
ATOM 11416 N N . ARG B 1 601 ? 15.797 -29.203 7.695 1 83.88 601 ARG B N 1
ATOM 11417 C CA . ARG B 1 601 ? 16.641 -29.516 8.844 1 83.88 601 ARG B CA 1
ATOM 11418 C C . ARG B 1 601 ? 17.547 -30.703 8.547 1 83.88 601 ARG B C 1
ATOM 11420 O O . ARG B 1 601 ? 18.734 -30.703 8.891 1 83.88 601 ARG B O 1
ATOM 11427 N N . ALA B 1 602 ? 16.984 -31.688 7.973 1 87.25 602 ALA B N 1
ATOM 11428 C CA . ALA B 1 602 ? 17.75 -32.875 7.637 1 87.25 602 ALA B CA 1
ATOM 11429 C C . ALA B 1 602 ? 18.906 -32.562 6.688 1 87.25 602 ALA B C 1
ATOM 11431 O O . ALA B 1 602 ? 20 -33.125 6.816 1 87.25 602 ALA B O 1
ATOM 11432 N N . ILE B 1 603 ? 18.672 -31.688 5.75 1 85.31 603 ILE B N 1
ATOM 11433 C CA . ILE B 1 603 ? 19.703 -31.281 4.809 1 85.31 603 ILE B CA 1
ATOM 11434 C C . ILE B 1 603 ? 20.828 -30.547 5.555 1 85.31 603 ILE B C 1
ATOM 11436 O O . ILE B 1 603 ? 22.016 -30.812 5.324 1 85.31 603 ILE B O 1
ATOM 11440 N N . SER B 1 604 ? 20.422 -29.719 6.434 1 80 604 SER B N 1
ATOM 11441 C CA . SER B 1 604 ? 21.375 -28.891 7.164 1 80 604 SER B CA 1
ATOM 11442 C C . SER B 1 604 ? 22.203 -29.734 8.133 1 80 604 SER B C 1
ATOM 11444 O O . SER B 1 604 ? 23.375 -29.453 8.375 1 80 604 SER B O 1
ATOM 11446 N N . GLN B 1 605 ? 21.609 -30.812 8.641 1 82.5 605 GLN B N 1
ATOM 11447 C CA . GLN B 1 605 ? 22.25 -31.641 9.656 1 82.5 605 GLN B CA 1
ATOM 11448 C C . GLN B 1 605 ? 22.797 -32.938 9.039 1 82.5 605 GLN B C 1
ATOM 11450 O O . GLN B 1 605 ? 23.062 -33.906 9.758 1 82.5 605 GLN B O 1
ATOM 11455 N N . LYS B 1 606 ? 22.875 -33.062 7.75 1 84.56 606 LYS B N 1
ATOM 11456 C CA . LYS B 1 606 ? 23.375 -34.25 7.031 1 84.56 606 LYS B CA 1
ATOM 11457 C C . LYS B 1 606 ? 22.609 -35.5 7.426 1 84.56 606 LYS B C 1
ATOM 11459 O O . LYS B 1 606 ? 23.203 -36.531 7.719 1 84.56 606 LYS B O 1
ATOM 11464 N N . GLY B 1 607 ? 21.344 -35.281 7.539 1 88.25 607 GLY B N 1
ATOM 11465 C CA . GLY B 1 607 ? 20.469 -36.375 7.918 1 88.25 607 GLY B CA 1
ATOM 11466 C C . GLY B 1 607 ? 19.891 -37.094 6.727 1 88.25 607 GLY B C 1
ATOM 11467 O O . GLY B 1 607 ? 18.938 -37.875 6.867 1 88.25 607 GLY B O 1
ATOM 11468 N N . VAL B 1 608 ? 20.438 -36.938 5.539 1 92.25 608 VAL B N 1
ATOM 11469 C CA . VAL B 1 608 ? 20 -37.688 4.355 1 92.25 608 VAL B CA 1
ATOM 11470 C C . VAL B 1 608 ? 20.766 -39 4.234 1 92.25 608 VAL B C 1
ATOM 11472 O O . VAL B 1 608 ? 21.984 -39 4.113 1 92.25 608 VAL B O 1
ATOM 11475 N N . LEU B 1 609 ? 20.031 -40.062 4.281 1 93.5 609 LEU B N 1
ATOM 11476 C CA . LEU B 1 609 ? 20.641 -41.375 4.301 1 93.5 609 LEU B CA 1
ATOM 11477 C C . LEU B 1 609 ? 20.406 -42.125 2.98 1 93.5 609 LEU B C 1
ATOM 11479 O O . LEU B 1 609 ? 19.406 -41.875 2.307 1 93.5 609 LEU B O 1
ATOM 11483 N N . VAL B 1 610 ? 21.344 -42.969 2.635 1 95.31 610 VAL B N 1
ATOM 11484 C CA . VAL B 1 610 ? 21.25 -43.75 1.407 1 95.31 610 VAL B CA 1
ATOM 11485 C C . VAL B 1 610 ? 20.922 -45.219 1.745 1 95.31 610 VAL B C 1
ATOM 11487 O O . VAL B 1 610 ? 21.641 -45.875 2.508 1 95.31 610 VAL B O 1
ATOM 11490 N N . TYR B 1 611 ? 19.859 -45.625 1.282 1 95.5 611 TYR B N 1
ATOM 11491 C CA . TYR B 1 611 ? 19.469 -47.031 1.363 1 95.5 611 TYR B CA 1
ATOM 11492 C C . TYR B 1 611 ? 19.547 -47.719 -0.005 1 95.5 611 TYR B C 1
ATOM 11494 O O . TYR B 1 611 ? 19.422 -47.031 -1.035 1 95.5 611 TYR B O 1
ATOM 11502 N N . GLY B 1 612 ? 19.828 -49 0 1 95.69 612 GLY B N 1
ATOM 11503 C CA . GLY B 1 612 ? 19.891 -49.75 -1.245 1 95.69 612 GLY B CA 1
ATOM 11504 C C . GLY B 1 612 ? 18.938 -50.938 -1.28 1 95.69 612 GLY B C 1
ATOM 11505 O O . GLY B 1 612 ? 18.828 -51.688 -0.3 1 95.69 612 GLY B O 1
ATOM 11506 N N . GLN B 1 613 ? 18.234 -51 -2.367 1 96 613 GLN B N 1
ATOM 11507 C CA . GLN B 1 613 ? 17.422 -52.188 -2.604 1 96 613 GLN B CA 1
ATOM 11508 C C . GLN B 1 613 ? 17.969 -53 -3.768 1 96 613 GLN B C 1
ATOM 11510 O O . GLN B 1 613 ? 18.125 -52.5 -4.875 1 96 613 GLN B O 1
ATOM 11515 N N . PRO B 1 614 ? 18.25 -54.219 -3.545 1 96.31 614 PRO B N 1
ATOM 11516 C CA . PRO B 1 614 ? 18.875 -55.031 -4.582 1 96.31 614 PRO B CA 1
ATOM 11517 C C . PRO B 1 614 ? 17.906 -55.406 -5.699 1 96.31 614 PRO B C 1
ATOM 11519 O O . PRO B 1 614 ? 16.719 -55.656 -5.441 1 96.31 614 PRO B O 1
ATOM 11522 N N . ILE B 1 615 ? 18.328 -55.438 -6.887 1 97.62 615 ILE B N 1
ATOM 11523 C CA . ILE B 1 615 ? 17.641 -55.938 -8.078 1 97.62 615 ILE B CA 1
ATOM 11524 C C . ILE B 1 615 ? 18.328 -57.188 -8.578 1 97.62 615 ILE B C 1
ATOM 11526 O O . ILE B 1 615 ? 19.547 -57.219 -8.773 1 97.62 615 ILE B O 1
ATOM 11530 N N . TYR B 1 616 ? 17.5 -58.219 -8.859 1 97.81 616 TYR B N 1
ATOM 11531 C CA . TYR B 1 616 ? 18.062 -59.531 -9.195 1 97.81 616 TYR B CA 1
ATOM 11532 C C . TYR B 1 616 ? 17.703 -59.938 -10.625 1 97.81 616 TYR B C 1
ATOM 11534 O O . TYR B 1 616 ? 16.672 -59.5 -11.156 1 97.81 616 TYR B O 1
ATOM 11542 N N . LYS B 1 617 ? 18.484 -60.75 -11.195 1 97.81 617 LYS B N 1
ATOM 11543 C CA . LYS B 1 617 ? 18.172 -61.344 -12.492 1 97.81 617 LYS B CA 1
ATOM 11544 C C . LYS B 1 617 ? 17.062 -62.406 -12.359 1 97.81 617 LYS B C 1
ATOM 11546 O O . LYS B 1 617 ? 17.047 -63.156 -11.391 1 97.81 617 LYS B O 1
ATOM 11551 N N . ALA B 1 618 ? 16.266 -62.375 -13.312 1 97.25 618 ALA B N 1
ATOM 11552 C CA . ALA B 1 618 ? 15.211 -63.375 -13.305 1 97.25 618 ALA B CA 1
ATOM 11553 C C . ALA B 1 618 ? 15.789 -64.75 -13.453 1 97.25 618 ALA B C 1
ATOM 11555 O O . ALA B 1 618 ? 16.797 -65 -14.133 1 97.25 618 ALA B O 1
ATOM 11556 N N . HIS B 1 619 ? 15.25 -65.812 -12.828 1 94.44 619 HIS B N 1
ATOM 11557 C CA . HIS B 1 619 ? 15.555 -67.25 -12.898 1 94.44 619 HIS B CA 1
ATOM 11558 C C . HIS B 1 619 ? 16.812 -67.562 -12.102 1 94.44 619 HIS B C 1
ATOM 11560 O O . HIS B 1 619 ? 16.766 -68.375 -11.172 1 94.44 619 HIS B O 1
ATOM 11566 N N . THR B 1 620 ? 18.016 -66.812 -12.367 1 95.56 620 THR B N 1
ATOM 11567 C CA . THR B 1 620 ? 19.25 -67.125 -11.68 1 95.56 620 THR B CA 1
ATOM 11568 C C . THR B 1 620 ? 19.281 -66.438 -10.297 1 95.56 620 THR B C 1
ATOM 11570 O O . THR B 1 620 ? 20.016 -66.938 -9.414 1 95.56 620 THR B O 1
ATOM 11573 N N . HIS B 1 621 ? 18.594 -65.375 -10.109 1 95.94 621 HIS B N 1
ATOM 11574 C CA . HIS B 1 621 ? 18.516 -64.625 -8.859 1 95.94 621 HIS B CA 1
ATOM 11575 C C . HIS B 1 621 ? 19.891 -64.125 -8.43 1 95.94 621 HIS B C 1
ATOM 11577 O O . HIS B 1 621 ? 20.219 -64.125 -7.246 1 95.94 621 HIS B O 1
ATOM 11583 N N . GLU B 1 622 ? 20.672 -63.844 -9.453 1 95.94 622 GLU B N 1
ATOM 11584 C CA . GLU B 1 622 ? 21.938 -63.156 -9.203 1 95.94 622 GLU B CA 1
ATOM 11585 C C . GLU B 1 622 ? 21.766 -61.656 -9.062 1 95.94 622 GLU B C 1
ATOM 11587 O O . GLU B 1 622 ? 20.953 -61.062 -9.766 1 95.94 622 GLU B O 1
ATOM 11592 N N . LEU B 1 623 ? 22.547 -61.062 -8.156 1 95.69 623 LEU B N 1
ATOM 11593 C CA . LEU B 1 623 ? 22.469 -59.625 -7.945 1 95.69 623 LEU B CA 1
ATOM 11594 C C . LEU B 1 623 ? 22.891 -58.875 -9.195 1 95.69 623 LEU B C 1
ATOM 11596 O O . LEU B 1 623 ? 24 -59.062 -9.695 1 95.69 623 LEU B O 1
ATOM 11600 N N . ALA B 1 624 ? 22.016 -58.094 -9.75 1 96.06 624 ALA B N 1
ATOM 11601 C CA . ALA B 1 624 ? 22.297 -57.375 -10.977 1 96.06 624 ALA B CA 1
ATOM 11602 C C . ALA B 1 624 ? 22.688 -55.906 -10.68 1 96.06 624 ALA B C 1
ATOM 11604 O O . ALA B 1 624 ? 23.609 -55.375 -11.281 1 96.06 624 ALA B O 1
ATOM 11605 N N . SER B 1 625 ? 21.938 -55.312 -9.844 1 96.31 625 SER B N 1
ATOM 11606 C CA . SER B 1 625 ? 22.156 -53.906 -9.492 1 96.31 625 SER B CA 1
ATOM 11607 C C . SER B 1 625 ? 21.484 -53.562 -8.164 1 96.31 625 SER B C 1
ATOM 11609 O O . SER B 1 625 ? 20.828 -54.406 -7.559 1 96.31 625 SER B O 1
ATOM 11611 N N . THR B 1 626 ? 21.75 -52.375 -7.676 1 96.12 626 THR B N 1
ATOM 11612 C CA . THR B 1 626 ? 21.141 -51.875 -6.457 1 96.12 626 THR B CA 1
ATOM 11613 C C . THR B 1 626 ? 20.562 -50.469 -6.691 1 96.12 626 THR B C 1
ATOM 11615 O O . THR B 1 626 ? 21.234 -49.594 -7.207 1 96.12 626 THR B O 1
ATOM 11618 N N . GLU B 1 627 ? 19.297 -50.344 -6.402 1 96.69 627 GLU B N 1
ATOM 11619 C CA . GLU B 1 627 ? 18.688 -49 -6.469 1 96.69 627 GLU B CA 1
ATOM 11620 C C . GLU B 1 627 ? 18.938 -48.219 -5.184 1 96.69 627 GLU B C 1
ATOM 11622 O O . GLU B 1 627 ? 18.641 -48.688 -4.09 1 96.69 627 GLU B O 1
ATOM 11627 N N . CYS B 1 628 ? 19.516 -47.094 -5.355 1 95.94 628 CYS B N 1
ATOM 11628 C CA . CYS B 1 628 ? 19.734 -46.25 -4.195 1 95.94 628 CYS B CA 1
ATOM 11629 C C . CYS B 1 628 ? 18.469 -45.469 -3.848 1 95.94 628 CYS B C 1
ATOM 11631 O O . CYS B 1 628 ? 17.922 -44.75 -4.695 1 95.94 628 CYS B O 1
ATOM 11633 N N . LEU B 1 629 ? 18.016 -45.625 -2.676 1 95.31 629 LEU B N 1
ATOM 11634 C CA . LEU B 1 629 ? 16.797 -45 -2.203 1 95.31 629 LEU B CA 1
ATOM 11635 C C . LEU B 1 629 ? 17.094 -44 -1.082 1 95.31 629 LEU B C 1
ATOM 11637 O O . LEU B 1 629 ? 17.984 -44.25 -0.258 1 95.31 629 LEU B O 1
ATOM 11641 N N . MET B 1 630 ? 16.297 -42.938 -1.092 1 94.38 630 MET B N 1
ATOM 11642 C CA . MET B 1 630 ? 16.5 -41.844 -0.117 1 94.38 630 MET B CA 1
ATOM 11643 C C . MET B 1 630 ? 15.742 -42.156 1.174 1 94.38 630 MET B C 1
ATOM 11645 O O . MET B 1 630 ? 14.609 -42.625 1.138 1 94.38 630 MET B O 1
ATOM 11649 N N . ARG B 1 631 ? 16.359 -41.938 2.281 1 94.88 631 ARG B N 1
ATOM 11650 C CA . ARG B 1 631 ? 15.719 -41.875 3.592 1 94.88 631 ARG B CA 1
ATOM 11651 C C . ARG B 1 631 ? 16.156 -40.625 4.348 1 94.88 631 ARG B C 1
ATOM 11653 O O . ARG B 1 631 ? 17.219 -40.062 4.07 1 94.88 631 ARG B O 1
ATOM 11660 N N . ILE B 1 632 ? 15.305 -40.125 5.199 1 92.44 632 ILE B N 1
ATOM 11661 C CA . ILE B 1 632 ? 15.664 -39 6.035 1 92.44 632 ILE B CA 1
ATOM 11662 C C . ILE B 1 632 ? 15.602 -39.406 7.508 1 92.44 632 ILE B C 1
ATOM 11664 O O . ILE B 1 632 ? 14.688 -40.125 7.918 1 92.44 632 ILE B O 1
ATOM 11668 N N . GLN B 1 633 ? 16.594 -38.969 8.203 1 91.88 633 GLN B N 1
ATOM 11669 C CA . GLN B 1 633 ? 16.641 -39.219 9.641 1 91.88 633 GLN B CA 1
ATOM 11670 C C . GLN B 1 633 ? 16.312 -37.969 10.43 1 91.88 633 GLN B C 1
ATOM 11672 O O . GLN B 1 633 ? 16.906 -36.906 10.203 1 91.88 633 GLN B O 1
ATOM 11677 N N . GLU B 1 634 ? 15.234 -38.062 11.25 1 82.94 634 GLU B N 1
ATOM 11678 C CA . GLU B 1 634 ? 14.883 -36.969 12.18 1 82.94 634 GLU B CA 1
ATOM 11679 C C . GLU B 1 634 ? 14.75 -37.5 13.609 1 82.94 634 GLU B C 1
ATOM 11681 O O . GLU B 1 634 ? 13.891 -38.344 13.883 1 82.94 634 GLU B O 1
ATOM 11686 N N . ASP B 1 635 ? 15.297 -36.875 14.742 1 78.56 635 ASP B N 1
ATOM 11687 C CA . ASP B 1 635 ? 15.242 -37.219 16.156 1 78.56 635 ASP B CA 1
ATOM 11688 C C . ASP B 1 635 ? 15.336 -38.719 16.375 1 78.56 635 ASP B C 1
ATOM 11690 O O . ASP B 1 635 ? 14.578 -39.281 17.172 1 78.56 635 ASP B O 1
ATOM 11694 N N . ASP B 1 636 ? 15.688 -39.656 15.711 1 82.69 636 ASP B N 1
ATOM 11695 C CA . ASP B 1 636 ? 15.938 -41.094 15.836 1 82.69 636 ASP B CA 1
ATOM 11696 C C . ASP B 1 636 ? 14.977 -41.906 14.969 1 82.69 636 ASP B C 1
ATOM 11698 O O . ASP B 1 636 ? 14.93 -43.125 15.062 1 82.69 636 ASP B O 1
ATOM 11702 N N . GLN B 1 637 ? 14.312 -41.25 14.25 1 90.62 637 GLN B N 1
ATOM 11703 C CA . GLN B 1 637 ? 13.391 -41.938 13.359 1 90.62 637 GLN B CA 1
ATOM 11704 C C . GLN B 1 637 ? 13.812 -41.812 11.906 1 90.62 637 GLN B C 1
ATOM 11706 O O . GLN B 1 637 ? 14.352 -40.75 11.508 1 90.62 637 GLN B O 1
ATOM 11711 N N . ILE B 1 638 ? 13.633 -42.875 11.195 1 93.19 638 ILE B N 1
ATOM 11712 C CA . ILE B 1 638 ? 13.953 -42.875 9.773 1 93.19 638 ILE B CA 1
ATOM 11713 C C . ILE B 1 638 ? 12.664 -42.906 8.953 1 93.19 638 ILE B C 1
ATOM 11715 O O . ILE B 1 638 ? 11.781 -43.719 9.211 1 93.19 638 ILE B O 1
ATOM 11719 N N . PHE B 1 639 ? 12.625 -42 8.055 1 93.75 639 PHE B N 1
ATOM 11720 C CA . PHE B 1 639 ? 11.406 -41.875 7.27 1 93.75 639 PHE B CA 1
ATOM 11721 C C . PHE B 1 639 ? 11.656 -42.188 5.809 1 93.75 639 PHE B C 1
ATOM 11723 O O . PHE B 1 639 ? 12.711 -41.844 5.258 1 93.75 639 PHE B O 1
ATOM 11730 N N . ALA B 1 640 ? 10.688 -42.875 5.133 1 92.88 640 ALA B N 1
ATOM 11731 C CA . ALA B 1 640 ? 10.742 -43.219 3.717 1 92.88 640 ALA B CA 1
ATOM 11732 C C . ALA B 1 640 ? 10.273 -42.062 2.844 1 92.88 640 ALA B C 1
ATOM 11734 O O . ALA B 1 640 ? 9.586 -41.156 3.32 1 92.88 640 ALA B O 1
ATOM 11735 N N . PRO B 1 641 ? 10.641 -42.062 1.575 1 90.31 641 PRO B N 1
ATOM 11736 C CA . PRO B 1 641 ? 10.352 -40.938 0.691 1 90.31 641 PRO B CA 1
ATOM 11737 C C . PRO B 1 641 ? 8.852 -40.656 0.535 1 90.31 641 PRO B C 1
ATOM 11739 O O . PRO B 1 641 ? 8.43 -39.531 0.367 1 90.31 641 PRO B O 1
ATOM 11742 N N . GLY B 1 642 ? 8.039 -41.625 0.567 1 86.75 642 GLY B N 1
ATOM 11743 C CA . GLY B 1 642 ? 6.602 -41.438 0.416 1 86.75 642 GLY B CA 1
ATOM 11744 C C . GLY B 1 642 ? 6.004 -40.469 1.422 1 86.75 642 GLY B C 1
ATOM 11745 O O . GLY B 1 642 ? 4.953 -39.906 1.175 1 86.75 642 GLY B O 1
ATOM 11746 N N . GLN B 1 643 ? 6.746 -40.281 2.465 1 87.56 643 GLN B N 1
ATOM 11747 C CA . GLN B 1 643 ? 6.234 -39.438 3.539 1 87.56 643 GLN B CA 1
ATOM 11748 C C . GLN B 1 643 ? 6.621 -37.969 3.326 1 87.56 643 GLN B C 1
ATOM 11750 O O . GLN B 1 643 ? 5.832 -37.062 3.611 1 87.56 643 GLN B O 1
ATOM 11755 N N . PHE B 1 644 ? 7.832 -37.688 2.801 1 89.25 644 PHE B N 1
ATOM 11756 C CA . PHE B 1 644 ? 8.289 -36.312 2.801 1 89.25 644 PHE B CA 1
ATOM 11757 C C . PHE B 1 644 ? 8.445 -35.781 1.376 1 89.25 644 PHE B C 1
ATOM 11759 O O . PHE B 1 644 ? 8.438 -34.562 1.147 1 89.25 644 PHE B O 1
ATOM 11766 N N . LEU B 1 645 ? 8.508 -36.594 0.373 1 88.69 645 LEU B N 1
ATOM 11767 C CA . LEU B 1 645 ? 8.805 -36.156 -0.988 1 88.69 645 LEU B CA 1
ATOM 11768 C C . LEU B 1 645 ? 7.652 -35.344 -1.565 1 88.69 645 LEU B C 1
ATOM 11770 O O . LEU B 1 645 ? 7.871 -34.375 -2.289 1 88.69 645 LEU B O 1
ATOM 11774 N N . PRO B 1 646 ? 6.438 -35.75 -1.285 1 82.25 646 PRO B N 1
ATOM 11775 C CA . PRO B 1 646 ? 5.324 -34.969 -1.818 1 82.25 646 PRO B CA 1
ATOM 11776 C C . PRO B 1 646 ? 5.344 -33.531 -1.347 1 82.25 646 PRO B C 1
ATOM 11778 O O . PRO B 1 646 ? 4.91 -32.625 -2.074 1 82.25 646 PRO B O 1
ATOM 11781 N N . ALA B 1 647 ? 5.852 -33.312 -0.183 1 83.25 647 ALA B N 1
ATOM 11782 C CA . ALA B 1 647 ? 5.879 -31.969 0.391 1 83.25 647 ALA B CA 1
ATOM 11783 C C . ALA B 1 647 ? 6.93 -31.094 -0.294 1 83.25 647 ALA B C 1
ATOM 11785 O O . ALA B 1 647 ? 6.777 -29.875 -0.384 1 83.25 647 ALA B O 1
ATOM 11786 N N . VAL B 1 648 ? 7.898 -31.703 -0.79 1 84.69 648 VAL B N 1
ATOM 11787 C CA . VAL B 1 648 ? 9.023 -30.922 -1.283 1 84.69 648 VAL B CA 1
ATOM 11788 C C . VAL B 1 648 ? 8.953 -30.812 -2.805 1 84.69 648 VAL B C 1
ATOM 11790 O O . VAL B 1 648 ? 9.586 -29.938 -3.402 1 84.69 648 VAL B O 1
ATOM 11793 N N . GLU B 1 649 ? 8.148 -31.594 -3.381 1 78.06 649 GLU B N 1
ATOM 11794 C CA . GLU B 1 649 ? 8.008 -31.547 -4.832 1 78.06 649 GLU B CA 1
ATOM 11795 C C . GLU B 1 649 ? 7.582 -30.156 -5.309 1 78.06 649 GLU B C 1
ATOM 11797 O O . GLU B 1 649 ? 6.695 -29.547 -4.719 1 78.06 649 GLU B O 1
ATOM 11802 N N . GLY B 1 650 ? 8.234 -29.688 -6.301 1 73.19 650 GLY B N 1
ATOM 11803 C CA . GLY B 1 650 ? 7.902 -28.375 -6.852 1 73.19 650 GLY B CA 1
ATOM 11804 C C . GLY B 1 650 ? 8.586 -27.234 -6.125 1 73.19 650 GLY B C 1
ATOM 11805 O O . GLY B 1 650 ? 8.383 -26.062 -6.461 1 73.19 650 GLY B O 1
ATOM 11806 N N . THR B 1 651 ? 9.328 -27.625 -5.113 1 77.62 651 THR B N 1
ATOM 11807 C CA . THR B 1 651 ? 10.047 -26.594 -4.375 1 77.62 651 THR B CA 1
ATOM 11808 C C . THR B 1 651 ? 11.547 -26.703 -4.641 1 77.62 651 THR B C 1
ATOM 11810 O O . THR B 1 651 ? 12.031 -27.719 -5.145 1 77.62 651 THR B O 1
ATOM 11813 N N . HIS B 1 652 ? 12.258 -25.703 -4.285 1 80.44 652 HIS B N 1
ATOM 11814 C CA . HIS B 1 652 ? 13.711 -25.688 -4.449 1 80.44 652 HIS B CA 1
ATOM 11815 C C . HIS B 1 652 ? 14.383 -26.641 -3.461 1 80.44 652 HIS B C 1
ATOM 11817 O O . HIS B 1 652 ? 15.531 -27.031 -3.66 1 80.44 652 HIS B O 1
ATOM 11823 N N . LEU B 1 653 ? 13.656 -27 -2.449 1 81.56 653 LEU B N 1
ATOM 11824 C CA . LEU B 1 653 ? 14.195 -27.938 -1.468 1 81.56 653 LEU B CA 1
ATOM 11825 C C . LEU B 1 653 ? 14.445 -29.297 -2.098 1 81.56 653 LEU B C 1
ATOM 11827 O O . LEU B 1 653 ? 15.336 -30.031 -1.663 1 81.56 653 LEU B O 1
ATOM 11831 N N . TYR B 1 654 ? 13.656 -29.562 -3.104 1 84.75 654 TYR B N 1
ATOM 11832 C CA . TYR B 1 654 ? 13.789 -30.844 -3.77 1 84.75 654 TYR B CA 1
ATOM 11833 C C . TYR B 1 654 ? 15.18 -31 -4.375 1 84.75 654 TYR B C 1
ATOM 11835 O O . TYR B 1 654 ? 15.844 -32.031 -4.16 1 84.75 654 TYR B O 1
ATOM 11843 N N . THR B 1 655 ? 15.625 -30.094 -5.094 1 84 655 THR B N 1
ATOM 11844 C CA . THR B 1 655 ? 16.922 -30.172 -5.77 1 84 655 THR B CA 1
ATOM 11845 C C . THR B 1 655 ? 18.062 -30.188 -4.762 1 84 655 THR B C 1
ATOM 11847 O O . THR B 1 655 ? 19.078 -30.828 -4.984 1 84 655 THR B O 1
ATOM 11850 N N . ARG B 1 656 ? 17.891 -29.469 -3.689 1 85.44 656 ARG B N 1
ATOM 11851 C CA . ARG B 1 656 ? 18.906 -29.484 -2.641 1 85.44 656 ARG B CA 1
ATOM 11852 C C . ARG B 1 656 ? 19.016 -30.859 -2.008 1 85.44 656 ARG B C 1
ATOM 11854 O O . ARG B 1 656 ? 20.109 -31.344 -1.751 1 85.44 656 ARG B O 1
ATOM 11861 N N . LEU B 1 657 ? 17.859 -31.328 -1.757 1 89.25 657 LEU B N 1
ATOM 11862 C CA . LEU B 1 657 ? 17.797 -32.688 -1.211 1 89.25 657 LEU B CA 1
ATOM 11863 C C . LEU B 1 657 ? 18.438 -33.688 -2.162 1 89.25 657 LEU B C 1
ATOM 11865 O O . LEU B 1 657 ? 19.219 -34.531 -1.732 1 89.25 657 LEU B O 1
ATOM 11869 N N . SER B 1 658 ? 18.156 -33.531 -3.428 1 91.06 658 SER B N 1
ATOM 11870 C CA . SER B 1 658 ? 18.719 -34.406 -4.453 1 91.06 658 SER B CA 1
ATOM 11871 C C . SER B 1 658 ? 20.234 -34.312 -4.5 1 91.06 658 SER B C 1
ATOM 11873 O O . SER B 1 658 ? 20.922 -35.344 -4.621 1 91.06 658 SER B O 1
ATOM 11875 N N . ARG B 1 659 ? 20.781 -33.188 -4.41 1 91.25 659 ARG B N 1
ATOM 11876 C CA . ARG B 1 659 ? 22.219 -33 -4.488 1 91.25 659 ARG B CA 1
ATOM 11877 C C . ARG B 1 659 ? 22.922 -33.625 -3.281 1 91.25 659 ARG B C 1
ATOM 11879 O O . ARG B 1 659 ? 24 -34.188 -3.412 1 91.25 659 ARG B O 1
ATOM 11886 N N . GLU B 1 660 ? 22.297 -33.438 -2.139 1 91.38 660 GLU B N 1
ATOM 11887 C CA . GLU B 1 660 ? 22.844 -34.094 -0.948 1 91.38 660 GLU B CA 1
ATOM 11888 C C . GLU B 1 660 ? 22.875 -35.594 -1.1 1 91.38 660 GLU B C 1
ATOM 11890 O O . GLU B 1 660 ? 23.828 -36.25 -0.708 1 91.38 660 GLU B O 1
ATOM 11895 N N . MET B 1 661 ? 21.812 -36.125 -1.604 1 94.06 661 MET B N 1
ATOM 11896 C CA . MET B 1 661 ? 21.703 -37.562 -1.84 1 94.06 661 MET B CA 1
ATOM 11897 C C . MET B 1 661 ? 22.734 -38.031 -2.852 1 94.06 661 MET B C 1
ATOM 11899 O O . MET B 1 661 ? 23.422 -39.031 -2.629 1 94.06 661 MET B O 1
ATOM 11903 N N . ILE B 1 662 ? 22.859 -37.344 -3.955 1 94.56 662 ILE B N 1
ATOM 11904 C CA . ILE B 1 662 ? 23.797 -37.688 -5.023 1 94.56 662 ILE B CA 1
ATOM 11905 C C . ILE B 1 662 ? 25.219 -37.688 -4.477 1 94.56 662 ILE B C 1
ATOM 11907 O O . ILE B 1 662 ? 25.984 -38.625 -4.727 1 94.56 662 ILE B O 1
ATOM 11911 N N . SER B 1 663 ? 25.547 -36.656 -3.74 1 92.81 663 SER B N 1
ATOM 11912 C CA . SER B 1 663 ? 26.875 -36.594 -3.15 1 92.81 663 SER B CA 1
ATOM 11913 C C . SER B 1 663 ? 27.141 -37.781 -2.238 1 92.81 663 SER B C 1
ATOM 11915 O O . SER B 1 663 ? 28.219 -38.375 -2.309 1 92.81 663 SER B O 1
ATOM 11917 N N . SER B 1 664 ? 26.172 -38.094 -1.427 1 92.56 664 SER B N 1
ATOM 11918 C CA . SER B 1 664 ? 26.328 -39.188 -0.489 1 92.56 664 SER B CA 1
ATOM 11919 C C . SER B 1 664 ? 26.453 -40.531 -1.223 1 92.56 664 SER B C 1
ATOM 11921 O O . SER B 1 664 ? 27.25 -41.375 -0.836 1 92.56 664 SER B O 1
ATOM 11923 N N . ILE B 1 665 ? 25.719 -40.75 -2.248 1 95.06 665 ILE B N 1
ATOM 11924 C CA . ILE B 1 665 ? 25.719 -42 -3.012 1 95.06 665 ILE B CA 1
ATOM 11925 C C . ILE B 1 665 ? 27.094 -42.219 -3.639 1 95.06 665 ILE B C 1
ATOM 11927 O O . ILE B 1 665 ? 27.688 -43.281 -3.512 1 95.06 665 ILE B O 1
ATOM 11931 N N . PHE B 1 666 ? 27.594 -41.188 -4.266 1 93.69 666 PHE B N 1
ATOM 11932 C CA . PHE B 1 666 ? 28.859 -41.344 -4.984 1 93.69 666 PHE B CA 1
ATOM 11933 C C . PHE B 1 666 ? 30.016 -41.5 -4.016 1 93.69 666 PHE B C 1
ATOM 11935 O O . PHE B 1 666 ? 31.016 -42.188 -4.32 1 93.69 666 PHE B O 1
ATOM 11942 N N . GLU B 1 667 ? 29.875 -40.906 -2.877 1 90.75 667 GLU B N 1
ATOM 11943 C CA . GLU B 1 667 ? 30.891 -41.125 -1.85 1 90.75 667 GLU B CA 1
ATOM 11944 C C . GLU B 1 667 ? 30.922 -42.594 -1.4 1 90.75 667 GLU B C 1
ATOM 11946 O O . GLU B 1 667 ? 32 -43.156 -1.254 1 90.75 667 GLU B O 1
ATOM 11951 N N . ILE B 1 668 ? 29.812 -43.094 -1.203 1 92.19 668 ILE B N 1
ATOM 11952 C CA . ILE B 1 668 ? 29.688 -44.469 -0.75 1 92.19 668 ILE B CA 1
ATOM 11953 C C . ILE B 1 668 ? 30.156 -45.438 -1.854 1 92.19 668 ILE B C 1
ATOM 11955 O O . ILE B 1 668 ? 30.844 -46.406 -1.586 1 92.19 668 ILE B O 1
ATOM 11959 N N . MET B 1 669 ? 29.812 -45.125 -3.057 1 92.19 669 MET B N 1
ATOM 11960 C CA . MET B 1 669 ? 30.031 -46.062 -4.168 1 92.19 669 MET B CA 1
ATOM 11961 C C . MET B 1 669 ? 31.469 -46 -4.672 1 92.19 669 MET B C 1
ATOM 11963 O O . MET B 1 669 ? 31.906 -46.875 -5.406 1 92.19 669 MET B O 1
ATOM 11967 N N . GLN B 1 670 ? 32.125 -45 -4.242 1 88.44 670 GLN B N 1
ATOM 11968 C CA . GLN B 1 670 ? 33.562 -44.938 -4.578 1 88.44 670 GLN B CA 1
ATOM 11969 C C . GLN B 1 670 ? 34.312 -46.062 -3.939 1 88.44 670 GLN B C 1
ATOM 11971 O O . GLN B 1 670 ? 35.312 -46.562 -4.496 1 88.44 670 GLN B O 1
ATOM 11976 N N . SER B 1 671 ? 33.812 -46.562 -2.834 1 84.06 671 SER B N 1
ATOM 11977 C CA . SER B 1 671 ? 34.531 -47.562 -2.076 1 84.06 671 SER B CA 1
ATOM 11978 C C . SER B 1 671 ? 33.969 -48.969 -2.35 1 84.06 671 SER B C 1
ATOM 11980 O O . SER B 1 671 ? 34.438 -49.938 -1.771 1 84.06 671 SER B O 1
ATOM 11982 N N . ASN B 1 672 ? 33.031 -49 -3.25 1 83.62 672 ASN B N 1
ATOM 11983 C CA . ASN B 1 672 ? 32.375 -50.281 -3.537 1 83.62 672 ASN B CA 1
ATOM 11984 C C . ASN B 1 672 ? 32.25 -50.531 -5.039 1 83.62 672 ASN B C 1
ATOM 11986 O O . ASN B 1 672 ? 32.375 -49.594 -5.836 1 83.62 672 ASN B O 1
ATOM 11990 N N . ASP B 1 673 ? 32.062 -51.812 -5.484 1 85.19 673 ASP B N 1
ATOM 11991 C CA . ASP B 1 673 ? 32 -52.156 -6.906 1 85.19 673 ASP B CA 1
ATOM 11992 C C . ASP B 1 673 ? 30.578 -52.531 -7.32 1 85.19 673 ASP B C 1
ATOM 11994 O O . ASP B 1 673 ? 30.375 -53.156 -8.352 1 85.19 673 ASP B O 1
ATOM 11998 N N . LEU B 1 674 ? 29.641 -52.062 -6.641 1 90.06 674 LEU B N 1
ATOM 11999 C CA . LEU B 1 674 ? 28.25 -52.375 -6.926 1 90.06 674 LEU B CA 1
ATOM 12000 C C . LEU B 1 674 ? 27.734 -51.5 -8.078 1 90.06 674 LEU B C 1
ATOM 12002 O O . LEU B 1 674 ? 28.109 -50.344 -8.211 1 90.06 674 LEU B O 1
ATOM 12006 N N . THR B 1 675 ? 26.953 -52.125 -8.992 1 95.31 675 THR B N 1
ATOM 12007 C CA . THR B 1 675 ? 26.156 -51.375 -9.945 1 95.31 675 THR B CA 1
ATOM 12008 C C . THR B 1 675 ? 24.938 -50.75 -9.258 1 95.31 675 THR B C 1
ATOM 12010 O O . THR B 1 675 ? 24.266 -51.406 -8.461 1 95.31 675 THR B O 1
ATOM 12013 N N . PHE B 1 676 ? 24.734 -49.531 -9.516 1 96.12 676 PHE B N 1
ATOM 12014 C CA . PHE B 1 676 ? 23.672 -48.875 -8.766 1 96.12 676 PHE B CA 1
ATOM 12015 C C . PHE B 1 676 ? 22.922 -47.875 -9.641 1 96.12 676 PHE B C 1
ATOM 12017 O O . PHE B 1 676 ? 23.359 -47.531 -10.742 1 96.12 676 PHE B O 1
ATOM 12024 N N . SER B 1 677 ? 21.75 -47.562 -9.25 1 96.81 677 SER B N 1
ATOM 12025 C CA . SER B 1 677 ? 20.938 -46.562 -9.945 1 96.81 677 SER B CA 1
ATOM 12026 C C . SER B 1 677 ? 20.469 -45.469 -8.984 1 96.81 677 SER B C 1
ATOM 12028 O O . SER B 1 677 ? 20.359 -45.688 -7.781 1 96.81 677 SER B O 1
ATOM 12030 N N . ILE B 1 678 ? 20.25 -44.312 -9.523 1 95.06 678 ILE B N 1
ATOM 12031 C CA . ILE B 1 678 ? 19.828 -43.125 -8.766 1 95.06 678 ILE B CA 1
ATOM 12032 C C . ILE B 1 678 ? 18.531 -42.562 -9.367 1 95.06 678 ILE B C 1
ATOM 12034 O O . ILE B 1 678 ? 18.391 -42.5 -10.594 1 95.06 678 ILE B O 1
ATOM 12038 N N . ASN B 1 679 ? 17.594 -42.219 -8.531 1 92.5 679 ASN B N 1
ATOM 12039 C CA . ASN B 1 679 ? 16.375 -41.594 -8.977 1 92.5 679 ASN B CA 1
ATOM 12040 C C . ASN B 1 679 ? 16.594 -40.094 -9.281 1 92.5 679 ASN B C 1
ATOM 12042 O O . ASN B 1 679 ? 17.141 -39.375 -8.453 1 92.5 679 ASN B O 1
ATOM 12046 N N . LEU B 1 680 ? 16.156 -39.688 -10.43 1 90.25 680 LEU B N 1
ATOM 12047 C CA . LEU B 1 680 ? 16.281 -38.281 -10.82 1 90.25 680 LEU B CA 1
ATOM 12048 C C . LEU B 1 680 ? 14.914 -37.719 -11.227 1 90.25 680 LEU B C 1
ATOM 12050 O O . LEU B 1 680 ? 14.25 -38.281 -12.102 1 90.25 680 LEU B O 1
ATOM 12054 N N . SER B 1 681 ? 14.555 -36.625 -10.617 1 83.88 681 SER B N 1
ATOM 12055 C CA . SER B 1 681 ? 13.32 -35.938 -10.984 1 83.88 681 SER B CA 1
ATOM 12056 C C . SER B 1 681 ? 13.523 -35.031 -12.18 1 83.88 681 SER B C 1
ATOM 12058 O O . SER B 1 681 ? 14.664 -34.688 -12.516 1 83.88 681 SER B O 1
ATOM 12060 N N . PRO B 1 682 ? 12.477 -34.625 -12.812 1 78.75 682 PRO B N 1
ATOM 12061 C CA . PRO B 1 682 ? 12.602 -33.625 -13.898 1 78.75 682 PRO B CA 1
ATOM 12062 C C . PRO B 1 682 ? 13.289 -32.344 -13.461 1 78.75 682 PRO B C 1
ATOM 12064 O O . PRO B 1 682 ? 14.047 -31.75 -14.234 1 78.75 682 PRO B O 1
ATOM 12067 N N . GLN B 1 683 ? 13.094 -32 -12.234 1 78.94 683 GLN B N 1
ATOM 12068 C CA . GLN B 1 683 ? 13.719 -30.812 -11.711 1 78.94 683 GLN B CA 1
ATOM 12069 C C . GLN B 1 683 ? 15.234 -30.953 -11.641 1 78.94 683 GLN B C 1
ATOM 12071 O O . GLN B 1 683 ? 15.977 -30 -11.867 1 78.94 683 GLN B O 1
ATOM 12076 N N . ASP B 1 684 ? 15.648 -32.094 -11.328 1 85.56 684 ASP B N 1
ATOM 12077 C CA . ASP B 1 684 ? 17.078 -32.375 -11.281 1 85.56 684 ASP B CA 1
ATOM 12078 C C . ASP B 1 684 ? 17.719 -32.219 -12.664 1 85.56 684 ASP B C 1
ATOM 12080 O O . ASP B 1 684 ? 18.828 -31.734 -12.797 1 85.56 684 ASP B O 1
ATOM 12084 N N . LEU B 1 685 ? 16.984 -32.625 -13.602 1 84.88 685 LEU B N 1
ATOM 12085 C CA . LEU B 1 685 ? 17.5 -32.656 -14.961 1 84.88 685 LEU B CA 1
ATOM 12086 C C . LEU B 1 685 ? 17.516 -31.25 -15.57 1 84.88 685 LEU B C 1
ATOM 12088 O O . LEU B 1 685 ? 18.156 -31.016 -16.594 1 84.88 685 LEU B O 1
ATOM 12092 N N . LEU B 1 686 ? 16.844 -30.375 -14.914 1 77.69 686 LEU B N 1
ATOM 12093 C CA . LEU B 1 686 ? 16.797 -29 -15.391 1 77.69 686 LEU B CA 1
ATOM 12094 C C . LEU B 1 686 ? 17.781 -28.125 -14.625 1 77.69 686 LEU B C 1
ATOM 12096 O O . LEU B 1 686 ? 18.016 -26.969 -14.992 1 77.69 686 LEU B O 1
ATOM 12100 N N . SER B 1 687 ? 18.344 -28.656 -13.57 1 79.38 687 SER B N 1
ATOM 12101 C CA . SER B 1 687 ? 19.266 -27.891 -12.734 1 79.38 687 SER B CA 1
ATOM 12102 C C . SER B 1 687 ? 20.703 -28.062 -13.203 1 79.38 687 SER B C 1
ATOM 12104 O O . SER B 1 687 ? 21.266 -29.141 -13.102 1 79.38 687 SER B O 1
ATOM 12106 N N . ASP B 1 688 ? 21.266 -26.953 -13.625 1 77.31 688 ASP B N 1
ATOM 12107 C CA . ASP B 1 688 ? 22.641 -27 -14.102 1 77.31 688 ASP B CA 1
ATOM 12108 C C . ASP B 1 688 ? 23.594 -27.469 -12.992 1 77.31 688 ASP B C 1
ATOM 12110 O O . ASP B 1 688 ? 24.531 -28.219 -13.25 1 77.31 688 ASP B O 1
ATOM 12114 N N . ARG B 1 689 ? 23.328 -27.047 -11.805 1 79.38 689 ARG B N 1
ATOM 12115 C CA . ARG B 1 689 ? 24.203 -27.406 -10.695 1 79.38 689 ARG B CA 1
ATOM 12116 C C . ARG B 1 689 ? 24.141 -28.906 -10.406 1 79.38 689 ARG B C 1
ATOM 12118 O O . ARG B 1 689 ? 25.141 -29.516 -10.055 1 79.38 689 ARG B O 1
ATOM 12125 N N . THR B 1 690 ? 22.938 -29.344 -10.531 1 87.56 690 THR B N 1
ATOM 12126 C CA . THR B 1 690 ? 22.766 -30.781 -10.305 1 87.56 690 THR B CA 1
ATOM 12127 C C . THR B 1 690 ? 23.453 -31.594 -11.391 1 87.56 690 THR B C 1
ATOM 12129 O O . THR B 1 690 ? 24.109 -32.594 -11.109 1 87.56 690 THR B O 1
ATOM 12132 N N . LEU B 1 691 ? 23.344 -31.125 -12.578 1 90.19 691 LEU B N 1
ATOM 12133 C CA . LEU B 1 691 ? 23.953 -31.828 -13.703 1 90.19 691 LEU B CA 1
ATOM 12134 C C . LEU B 1 691 ? 25.469 -31.766 -13.617 1 90.19 691 LEU B C 1
ATOM 12136 O O . LEU B 1 691 ? 26.141 -32.75 -13.906 1 90.19 691 LEU B O 1
ATOM 12140 N N . ASP B 1 692 ? 25.953 -30.641 -13.188 1 90.12 692 ASP B N 1
ATOM 12141 C CA . ASP B 1 692 ? 27.391 -30.5 -13 1 90.12 692 ASP B CA 1
ATOM 12142 C C . ASP B 1 692 ? 27.906 -31.453 -11.93 1 90.12 692 ASP B C 1
ATOM 12144 O O . ASP B 1 692 ? 28.969 -32.062 -12.086 1 90.12 692 ASP B O 1
ATOM 12148 N N . LEU B 1 693 ? 27.156 -31.516 -10.867 1 92.5 693 LEU B N 1
ATOM 12149 C CA . LEU B 1 693 ? 27.531 -32.406 -9.781 1 92.5 693 LEU B CA 1
ATOM 12150 C C . LEU B 1 693 ? 27.531 -33.875 -10.25 1 92.5 693 LEU B C 1
ATOM 12152 O O . LEU B 1 693 ? 28.453 -34.625 -9.93 1 92.5 693 LEU B O 1
ATOM 12156 N N . LEU B 1 694 ? 26.547 -34.25 -11 1 94.62 694 LEU B N 1
ATOM 12157 C CA . LEU B 1 694 ? 26.438 -35.594 -11.531 1 94.62 694 LEU B CA 1
ATOM 12158 C C . LEU B 1 694 ? 27.609 -35.906 -12.461 1 94.62 694 LEU B C 1
ATOM 12160 O O . LEU B 1 694 ? 28.219 -36.969 -12.367 1 94.62 694 LEU B O 1
ATOM 12164 N N . GLU B 1 695 ? 27.859 -34.969 -13.32 1 94.5 695 GLU B N 1
ATOM 12165 C CA . GLU B 1 695 ? 28.938 -35.156 -14.289 1 94.5 695 GLU B CA 1
ATOM 12166 C C . GLU B 1 695 ? 30.297 -35.312 -13.594 1 94.5 695 GLU B C 1
ATOM 12168 O O . GLU B 1 695 ? 31.047 -36.219 -13.891 1 94.5 695 GLU B O 1
ATOM 12173 N N . SER B 1 696 ? 30.562 -34.438 -12.664 1 94.56 696 SER B N 1
ATOM 12174 C CA . SER B 1 696 ? 31.828 -34.469 -11.953 1 94.56 696 SER B CA 1
ATOM 12175 C C . SER B 1 696 ? 31.969 -35.75 -11.125 1 94.56 696 SER B C 1
ATOM 12177 O O . SER B 1 696 ? 33.062 -36.312 -11.023 1 94.56 696 SER B O 1
ATOM 12179 N N . SER B 1 697 ? 30.891 -36.156 -10.531 1 94.06 697 SER B N 1
ATOM 12180 C CA . SER B 1 697 ? 30.891 -37.375 -9.711 1 94.06 697 SER B CA 1
ATOM 12181 C C . SER B 1 697 ? 31.109 -38.594 -10.562 1 94.06 697 SER B C 1
ATOM 12183 O O . SER B 1 697 ? 31.828 -39.531 -10.148 1 94.06 697 SER B O 1
ATOM 12185 N N . MET B 1 698 ? 30.562 -38.688 -11.688 1 93.62 698 MET B N 1
ATOM 12186 C CA . MET B 1 698 ? 30.703 -39.812 -12.594 1 93.62 698 MET B CA 1
ATOM 12187 C C . MET B 1 698 ? 32.125 -39.938 -13.102 1 93.62 698 MET B C 1
ATOM 12189 O O . MET B 1 698 ? 32.656 -41.062 -13.242 1 93.62 698 MET B O 1
ATOM 12193 N N . ILE B 1 699 ? 32.688 -38.812 -13.352 1 90.5 699 ILE B N 1
ATOM 12194 C CA . ILE B 1 699 ? 34.062 -38.781 -13.867 1 90.5 699 ILE B CA 1
ATOM 12195 C C . ILE B 1 699 ? 35.031 -39.344 -12.805 1 90.5 699 ILE B C 1
ATOM 12197 O O . ILE B 1 699 ? 36 -40.031 -13.133 1 90.5 699 ILE B O 1
ATOM 12201 N N . ARG B 1 700 ? 34.688 -39.156 -11.602 1 89.88 700 ARG B N 1
ATOM 12202 C CA . ARG B 1 700 ? 35.562 -39.562 -10.5 1 89.88 700 ARG B CA 1
ATOM 12203 C C . ARG B 1 700 ? 35.375 -41.062 -10.219 1 89.88 700 ARG B C 1
ATOM 12205 O O . ARG B 1 700 ? 36.219 -41.656 -9.562 1 89.88 700 ARG B O 1
ATOM 12212 N N . LEU B 1 701 ? 34.375 -41.594 -10.703 1 90.25 701 LEU B N 1
ATOM 12213 C CA . LEU B 1 701 ? 34.125 -43.031 -10.492 1 90.25 701 LEU B CA 1
ATOM 12214 C C . LEU B 1 701 ? 35.031 -43.875 -11.375 1 90.25 701 LEU B C 1
ATOM 12216 O O . LEU B 1 701 ? 35.344 -43.5 -12.5 1 90.25 701 LEU B O 1
ATOM 12220 N N . ASP B 1 702 ? 35.406 -45.062 -10.953 1 86.62 702 ASP B N 1
ATOM 12221 C CA . ASP B 1 702 ? 36.281 -45.969 -11.695 1 86.62 702 ASP B CA 1
ATOM 12222 C C . ASP B 1 702 ? 35.625 -46.469 -12.977 1 86.62 702 ASP B C 1
ATOM 12224 O O . ASP B 1 702 ? 36.281 -46.625 -14.008 1 86.62 702 ASP B O 1
ATOM 12228 N N . ASN B 1 703 ? 34.344 -46.781 -12.953 1 91.69 703 ASN B N 1
ATOM 12229 C CA . ASN B 1 703 ? 33.594 -47.281 -14.094 1 91.69 703 ASN B CA 1
ATOM 12230 C C . ASN B 1 703 ? 32.219 -46.656 -14.164 1 91.69 703 ASN B C 1
ATOM 12232 O O . ASN B 1 703 ? 31.266 -47.094 -13.516 1 91.69 703 ASN B O 1
ATOM 12236 N N . PRO B 1 704 ? 32 -45.75 -15 1 91 704 PRO B N 1
ATOM 12237 C CA . PRO B 1 704 ? 30.75 -45.031 -15.109 1 91 704 PRO B CA 1
ATOM 12238 C C . PRO B 1 704 ? 29.594 -45.938 -15.547 1 91 704 PRO B C 1
ATOM 12240 O O . PRO B 1 704 ? 28.422 -45.594 -15.352 1 91 704 PRO B O 1
ATOM 12243 N N . MET B 1 705 ? 29.891 -47.062 -16.094 1 92.62 705 MET B N 1
ATOM 12244 C CA . MET B 1 705 ? 28.875 -47.969 -16.594 1 92.62 705 MET B CA 1
ATOM 12245 C C . MET B 1 705 ? 28.094 -48.594 -15.438 1 92.62 705 MET B C 1
ATOM 12247 O O . MET B 1 705 ? 27.016 -49.156 -15.641 1 92.62 705 MET B O 1
ATOM 12251 N N . ARG B 1 706 ? 28.609 -48.438 -14.234 1 94.56 706 ARG B N 1
ATOM 12252 C CA . ARG B 1 706 ? 27.938 -48.969 -13.047 1 94.56 706 ARG B CA 1
ATOM 12253 C C . ARG B 1 706 ? 26.75 -48.094 -12.664 1 94.56 706 ARG B C 1
ATOM 12255 O O . ARG B 1 706 ? 25.891 -48.531 -11.875 1 94.56 706 ARG B O 1
ATOM 12262 N N . VAL B 1 707 ? 26.656 -46.938 -13.281 1 95.88 707 VAL B N 1
ATOM 12263 C CA . VAL B 1 707 ? 25.656 -45.938 -12.836 1 95.88 707 VAL B CA 1
ATOM 12264 C C . VAL B 1 707 ? 24.406 -46.062 -13.711 1 95.88 707 VAL B C 1
ATOM 12266 O O . VAL B 1 707 ? 24.516 -46.156 -14.938 1 95.88 707 VAL B O 1
ATOM 12269 N N . GLY B 1 708 ? 23.266 -46.094 -13.133 1 96.69 708 GLY B N 1
ATOM 12270 C CA . GLY B 1 708 ? 21.984 -45.969 -13.805 1 96.69 708 GLY B CA 1
ATOM 12271 C C . GLY B 1 708 ? 21.172 -44.812 -13.312 1 96.69 708 GLY B C 1
ATOM 12272 O O . GLY B 1 708 ? 21.172 -44.5 -12.117 1 96.69 708 GLY B O 1
ATOM 12273 N N . PHE B 1 709 ? 20.531 -44.125 -14.211 1 95.31 709 PHE B N 1
ATOM 12274 C CA . PHE B 1 709 ? 19.641 -43.031 -13.875 1 95.31 709 PHE B CA 1
ATOM 12275 C C . PHE B 1 709 ? 18.188 -43.406 -14.086 1 95.31 709 PHE B C 1
ATOM 12277 O O . PHE B 1 709 ? 17.781 -43.719 -15.211 1 95.31 709 PHE B O 1
ATOM 12284 N N . GLU B 1 710 ? 17.453 -43.406 -13.047 1 93.69 710 GLU B N 1
ATOM 12285 C CA . GLU B 1 710 ? 16.031 -43.656 -13.133 1 93.69 710 GLU B CA 1
ATOM 12286 C C . GLU B 1 710 ? 15.242 -42.375 -13.336 1 93.69 710 GLU B C 1
ATOM 12288 O O . GLU B 1 710 ? 15.195 -41.531 -12.445 1 93.69 710 GLU B O 1
ATOM 12293 N N . VAL B 1 711 ? 14.727 -42.25 -14.461 1 86.69 711 VAL B N 1
ATOM 12294 C CA . VAL B 1 711 ? 14.008 -41.031 -14.797 1 86.69 711 VAL B CA 1
ATOM 12295 C C . VAL B 1 711 ? 12.5 -41.281 -14.766 1 86.69 711 VAL B C 1
ATOM 12297 O O . VAL B 1 711 ? 12.031 -42.312 -15.242 1 86.69 711 VAL B O 1
ATOM 12300 N N . LEU B 1 712 ? 11.938 -40.438 -13.828 1 66.75 712 LEU B N 1
ATOM 12301 C CA . LEU B 1 712 ? 10.5 -40.594 -13.633 1 66.75 712 LEU B CA 1
ATOM 12302 C C . LEU B 1 712 ? 9.727 -39.875 -14.742 1 66.75 712 LEU B C 1
ATOM 12304 O O . LEU B 1 712 ? 10.125 -38.781 -15.172 1 66.75 712 LEU B O 1
ATOM 12308 N N . GLU B 1 713 ? 8.844 -40.594 -15.195 1 57.56 713 GLU B N 1
ATOM 12309 C CA . GLU B 1 713 ? 7.949 -39.938 -16.141 1 57.56 713 GLU B CA 1
ATOM 12310 C C . GLU B 1 713 ? 6.887 -39.125 -15.422 1 57.56 713 GLU B C 1
ATOM 12312 O O . GLU B 1 713 ? 6.113 -39.656 -14.625 1 57.56 713 GLU B O 1
ATOM 12317 N N . THR B 1 714 ? 7.172 -37.906 -15.008 1 57.31 714 THR B N 1
ATOM 12318 C CA . THR B 1 714 ? 6.133 -37.094 -14.383 1 57.31 714 THR B CA 1
ATOM 12319 C C . THR B 1 714 ? 5.574 -36.062 -15.359 1 57.31 714 THR B C 1
ATOM 12321 O O . THR B 1 714 ? 6.156 -35.844 -16.422 1 57.31 714 THR B O 1
ATOM 12324 N N . GLU B 1 715 ? 4.285 -35.625 -15.148 1 50.81 715 GLU B N 1
ATOM 12325 C CA . GLU B 1 715 ? 3.531 -34.625 -15.898 1 50.81 715 GLU B CA 1
ATOM 12326 C C . GLU B 1 715 ? 4.34 -33.344 -16.078 1 50.81 715 GLU B C 1
ATOM 12328 O O . GLU B 1 715 ? 4.109 -32.562 -17.016 1 50.81 715 GLU B O 1
ATOM 12333 N N . GLN B 1 716 ? 5.336 -33.281 -15.289 1 53.28 716 GLN B N 1
ATOM 12334 C CA . GLN B 1 716 ? 5.934 -31.938 -15.148 1 53.28 716 GLN B CA 1
ATOM 12335 C C . GLN B 1 716 ? 6.996 -31.703 -16.219 1 53.28 716 GLN B C 1
ATOM 12337 O O . GLN B 1 716 ? 7.555 -30.609 -16.312 1 53.28 716 GLN B O 1
ATOM 12342 N N . ILE B 1 717 ? 6.996 -32.812 -17.141 1 58.03 717 ILE B N 1
ATOM 12343 C CA . ILE B 1 717 ? 8.086 -32.625 -18.094 1 58.03 717 ILE B CA 1
ATOM 12344 C C . ILE B 1 717 ? 7.617 -31.75 -19.25 1 58.03 717 ILE B C 1
ATOM 12346 O O . ILE B 1 717 ? 6.777 -32.156 -20.047 1 58.03 717 ILE B O 1
ATOM 12350 N N . GLN B 1 718 ? 7.809 -30.531 -19.188 1 58.41 718 GLN B N 1
ATOM 12351 C CA . GLN B 1 718 ? 7.41 -29.547 -20.203 1 58.41 718 GLN B CA 1
ATOM 12352 C C . GLN B 1 718 ? 8.352 -29.578 -21.391 1 58.41 718 GLN B C 1
ATOM 12354 O O . GLN B 1 718 ? 7.949 -29.266 -22.516 1 58.41 718 GLN B O 1
ATOM 12359 N N . ASP B 1 719 ? 9.57 -30.031 -21.094 1 67.06 719 ASP B N 1
ATOM 12360 C CA . ASP B 1 719 ? 10.562 -29.969 -22.156 1 67.06 719 ASP B CA 1
ATOM 12361 C C . ASP B 1 719 ? 11.242 -31.328 -22.359 1 67.06 719 ASP B C 1
ATOM 12363 O O . ASP B 1 719 ? 12.359 -31.531 -21.891 1 67.06 719 ASP B O 1
ATOM 12367 N N . TYR B 1 720 ? 10.609 -32.156 -23.141 1 72.19 720 TYR B N 1
ATOM 12368 C CA . TYR B 1 720 ? 11.156 -33.5 -23.375 1 72.19 720 TYR B CA 1
ATOM 12369 C C . TYR B 1 720 ? 12.445 -33.406 -24.188 1 72.19 720 TYR B C 1
ATOM 12371 O O . TYR B 1 720 ? 13.352 -34.25 -24.016 1 72.19 720 TYR B O 1
ATOM 12379 N N . GLY B 1 721 ? 12.445 -32.438 -25.016 1 76 721 GLY B N 1
ATOM 12380 C CA . GLY B 1 721 ? 13.656 -32.281 -25.812 1 76 721 GLY B CA 1
ATOM 12381 C C . GLY B 1 721 ? 14.898 -32.094 -24.953 1 76 721 GLY B C 1
ATOM 12382 O O . GLY B 1 721 ? 15.922 -32.719 -25.203 1 76 721 GLY B O 1
ATOM 12383 N N . HIS B 1 722 ? 14.711 -31.375 -23.984 1 82.06 722 HIS B N 1
ATOM 12384 C CA . HIS B 1 722 ? 15.836 -31.109 -23.094 1 82.06 722 HIS B CA 1
ATOM 12385 C C . HIS B 1 722 ? 16.203 -32.344 -22.297 1 82.06 722 HIS B C 1
ATOM 12387 O O . HIS B 1 722 ? 17.391 -32.656 -22.141 1 82.06 722 HIS B O 1
ATOM 12393 N N . ILE B 1 723 ? 15.266 -33.031 -21.844 1 83.62 723 ILE B N 1
ATOM 12394 C CA . ILE B 1 723 ? 15.508 -34.219 -21.047 1 83.62 723 ILE B CA 1
ATOM 12395 C C . ILE B 1 723 ? 16.219 -35.25 -21.906 1 83.62 723 ILE B C 1
ATOM 12397 O O . ILE B 1 723 ? 17.156 -35.938 -21.422 1 83.62 723 ILE B O 1
ATOM 12401 N N . ILE B 1 724 ? 15.82 -35.375 -23.109 1 86.69 724 ILE B N 1
ATOM 12402 C CA . ILE B 1 724 ? 16.438 -36.344 -24.016 1 86.69 724 ILE B CA 1
ATOM 12403 C C . ILE B 1 724 ? 17.891 -35.969 -24.25 1 86.69 724 ILE B C 1
ATOM 12405 O O . ILE B 1 724 ? 18.766 -36.812 -24.25 1 86.69 724 ILE B O 1
ATOM 12409 N N . GLU B 1 725 ? 18.062 -34.75 -24.391 1 89.38 725 GLU B N 1
ATOM 12410 C CA . GLU B 1 725 ? 19.438 -34.25 -24.594 1 89.38 725 GLU B CA 1
ATOM 12411 C C . GLU B 1 725 ? 20.312 -34.562 -23.391 1 89.38 725 GLU B C 1
ATOM 12413 O O . GLU B 1 725 ? 21.453 -35 -23.531 1 89.38 725 GLU B O 1
ATOM 12418 N N . VAL B 1 726 ? 19.797 -34.312 -22.266 1 90.69 726 VAL B N 1
ATOM 12419 C CA . VAL B 1 726 ? 20.547 -34.531 -21.031 1 90.69 726 VAL B CA 1
ATOM 12420 C C . VAL B 1 726 ? 20.812 -36.031 -20.859 1 90.69 726 VAL B C 1
ATOM 12422 O O . VAL B 1 726 ? 21.938 -36.438 -20.516 1 90.69 726 VAL B O 1
ATOM 12425 N N . CYS B 1 727 ? 19.828 -36.812 -21.062 1 91.5 727 CYS B N 1
ATOM 12426 C CA . CYS B 1 727 ? 19.984 -38.25 -20.938 1 91.5 727 CYS B CA 1
ATOM 12427 C C . CYS B 1 727 ? 21.016 -38.781 -21.938 1 91.5 727 CYS B C 1
ATOM 12429 O O . CYS B 1 727 ? 21.828 -39.625 -21.578 1 91.5 727 CYS B O 1
ATOM 12431 N N . ASN B 1 728 ? 20.969 -38.281 -23.109 1 92.38 728 ASN B N 1
ATOM 12432 C CA . ASN B 1 728 ? 21.938 -38.656 -24.109 1 92.38 728 ASN B CA 1
ATOM 12433 C C . ASN B 1 728 ? 23.359 -38.312 -23.703 1 92.38 728 ASN B C 1
ATOM 12435 O O . ASN B 1 728 ? 24.312 -39.062 -23.953 1 92.38 728 ASN B O 1
ATOM 12439 N N . HIS B 1 729 ? 23.453 -37.156 -23.141 1 94.12 729 HIS B N 1
ATOM 12440 C CA . HIS B 1 729 ? 24.75 -36.719 -22.656 1 94.12 729 HIS B CA 1
ATOM 12441 C C . HIS B 1 729 ? 25.328 -37.688 -21.641 1 94.12 729 HIS B C 1
ATOM 12443 O O . HIS B 1 729 ? 26.484 -38.094 -21.75 1 94.12 729 HIS B O 1
ATOM 12449 N N . PHE B 1 730 ? 24.609 -38.094 -20.75 1 94.12 730 PHE B N 1
ATOM 12450 C CA . PHE B 1 730 ? 25.094 -39 -19.703 1 94.12 730 PHE B CA 1
ATOM 12451 C C . PHE B 1 730 ? 25.266 -40.406 -20.219 1 94.12 730 PHE B C 1
ATOM 12453 O O . PHE B 1 730 ? 26.125 -41.156 -19.75 1 94.12 730 PHE B O 1
ATOM 12460 N N . ARG B 1 731 ? 24.453 -40.781 -21.156 1 93.88 731 ARG B N 1
ATOM 12461 C CA . ARG B 1 731 ? 24.641 -42.062 -21.812 1 93.88 731 ARG B CA 1
ATOM 12462 C C . ARG B 1 731 ? 26.016 -42.156 -22.469 1 93.88 731 ARG B C 1
ATOM 12464 O O . ARG B 1 731 ? 26.672 -43.188 -22.391 1 93.88 731 ARG B O 1
ATOM 12471 N N . ARG B 1 732 ? 26.344 -41.094 -23.078 1 93.62 732 ARG B N 1
ATOM 12472 C CA . ARG B 1 732 ? 27.656 -41.062 -23.719 1 93.62 732 ARG B CA 1
ATOM 12473 C C . ARG B 1 732 ? 28.766 -41.156 -22.688 1 93.62 732 ARG B C 1
ATOM 12475 O O . ARG B 1 732 ? 29.859 -41.656 -23 1 93.62 732 ARG B O 1
ATOM 12482 N N . LEU B 1 733 ? 28.453 -40.75 -21.531 1 93.94 733 LEU B N 1
ATOM 12483 C CA . LEU B 1 733 ? 29.453 -40.844 -20.453 1 93.94 733 LEU B CA 1
ATOM 12484 C C . LEU B 1 733 ? 29.484 -42.25 -19.875 1 93.94 733 LEU B C 1
ATOM 12486 O O . LEU B 1 733 ? 30.391 -42.562 -19.109 1 93.94 733 LEU B O 1
ATOM 12490 N N . GLY B 1 734 ? 28.406 -43.062 -20.25 1 93.56 734 GLY B N 1
ATOM 12491 C CA . GLY B 1 734 ? 28.438 -44.438 -19.844 1 93.56 734 GLY B CA 1
ATOM 12492 C C . GLY B 1 734 ? 27.25 -44.844 -18.984 1 93.56 734 GLY B C 1
ATOM 12493 O O . GLY B 1 734 ? 27.047 -46.031 -18.703 1 93.56 734 GLY B O 1
ATOM 12494 N N . ALA B 1 735 ? 26.484 -43.969 -18.609 1 95.12 735 ALA B N 1
ATOM 12495 C CA . ALA B 1 735 ? 25.359 -44.25 -17.703 1 95.12 735 ALA B CA 1
ATOM 12496 C C . ALA B 1 735 ? 24.25 -45 -18.422 1 95.12 735 ALA B C 1
ATOM 12498 O O . ALA B 1 735 ? 24.047 -44.812 -19.625 1 95.12 735 ALA B O 1
ATOM 12499 N N . ARG B 1 736 ? 23.516 -45.812 -17.719 1 95.44 736 ARG B N 1
ATOM 12500 C CA . ARG B 1 736 ? 22.297 -46.438 -18.234 1 95.44 736 ARG B CA 1
ATOM 12501 C C . ARG B 1 736 ? 21.062 -45.625 -17.906 1 95.44 736 ARG B C 1
ATOM 12503 O O . ARG B 1 736 ? 20.953 -45.062 -16.812 1 95.44 736 ARG B O 1
ATOM 12510 N N . ILE B 1 737 ? 20.188 -45.531 -18.844 1 94.88 737 ILE B N 1
ATOM 12511 C CA . ILE B 1 737 ? 18.938 -44.812 -18.625 1 94.88 737 ILE B CA 1
ATOM 12512 C C . ILE B 1 737 ? 17.812 -45.781 -18.297 1 94.88 737 ILE B C 1
ATOM 12514 O O . ILE B 1 737 ? 17.562 -46.719 -19.062 1 94.88 737 ILE B O 1
ATOM 12518 N N . ILE B 1 738 ? 17.188 -45.562 -17.188 1 94.94 738 ILE B N 1
ATOM 12519 C CA . ILE B 1 738 ? 16.141 -46.438 -16.688 1 94.94 738 ILE B CA 1
ATOM 12520 C C . ILE B 1 738 ? 14.836 -45.656 -16.531 1 94.94 738 ILE B C 1
ATOM 12522 O O . ILE B 1 738 ? 14.82 -44.562 -15.961 1 94.94 738 ILE B O 1
ATOM 12526 N N . ILE B 1 739 ? 13.766 -46.156 -17.109 1 90.81 739 ILE B N 1
ATOM 12527 C CA . ILE B 1 739 ? 12.453 -45.531 -16.906 1 90.81 739 ILE B CA 1
ATOM 12528 C C . ILE B 1 739 ? 11.781 -46.156 -15.688 1 90.81 739 ILE B C 1
ATOM 12530 O O . ILE B 1 739 ? 11.688 -47.375 -15.578 1 90.81 739 ILE B O 1
ATOM 12534 N N . ASP B 1 740 ? 11.359 -45.281 -14.828 1 87.25 740 ASP B N 1
ATOM 12535 C CA . ASP B 1 740 ? 10.75 -45.75 -13.586 1 87.25 740 ASP B CA 1
ATOM 12536 C C . ASP B 1 740 ? 9.234 -45.594 -13.625 1 87.25 740 ASP B C 1
ATOM 12538 O O . ASP B 1 740 ? 8.711 -44.75 -14.352 1 87.25 740 ASP B O 1
ATOM 12542 N N . ASP B 1 741 ? 8.539 -46.5 -12.922 1 82.44 741 ASP B N 1
ATOM 12543 C CA . ASP B 1 741 ? 7.098 -46.469 -12.68 1 82.44 741 ASP B CA 1
ATOM 12544 C C . ASP B 1 741 ? 6.316 -46.531 -13.992 1 82.44 741 ASP B C 1
ATOM 12546 O O . ASP B 1 741 ? 5.332 -45.812 -14.156 1 82.44 741 ASP B O 1
ATOM 12550 N N . PHE B 1 742 ? 6.785 -47.25 -14.898 1 83.12 742 PHE B N 1
ATOM 12551 C CA . PHE B 1 742 ? 6.086 -47.406 -16.172 1 83.12 742 PHE B CA 1
ATOM 12552 C C . PHE B 1 742 ? 4.73 -48.094 -15.961 1 83.12 742 PHE B C 1
ATOM 12554 O O . PHE B 1 742 ? 4.641 -49.125 -15.344 1 83.12 742 PHE B O 1
ATOM 12561 N N . GLY B 1 743 ? 3.684 -47.438 -16.281 1 75.69 743 GLY B N 1
ATOM 12562 C CA . GLY B 1 743 ? 2.33 -47.938 -16.172 1 75.69 743 GLY B CA 1
ATOM 12563 C C . GLY B 1 743 ? 1.482 -47.188 -15.164 1 75.69 743 GLY B C 1
ATOM 12564 O O . GLY B 1 743 ? 0.252 -47.219 -15.234 1 75.69 743 GLY B O 1
ATOM 12565 N N . SER B 1 744 ? 1.969 -46.688 -14.039 1 68.75 744 SER B N 1
ATOM 12566 C CA . SER B 1 744 ? 1.202 -46 -13.008 1 68.75 744 SER B CA 1
ATOM 12567 C C . SER B 1 744 ? 1.088 -44.5 -13.312 1 68.75 744 SER B C 1
ATOM 12569 O O . SER B 1 744 ? 0.151 -43.844 -12.859 1 68.75 744 SER B O 1
ATOM 12571 N N . GLY B 1 745 ? 2.082 -44.094 -13.828 1 62.75 745 GLY B N 1
ATOM 12572 C CA . GLY B 1 745 ? 2.102 -42.656 -14.023 1 62.75 745 GLY B CA 1
ATOM 12573 C C . GLY B 1 745 ? 1.944 -42.219 -15.477 1 62.75 745 GLY B C 1
ATOM 12574 O O . GLY B 1 745 ? 1.249 -42.906 -16.234 1 62.75 745 GLY B O 1
ATOM 12575 N N . TYR B 1 746 ? 2.533 -41.094 -15.797 1 57.62 746 TYR B N 1
ATOM 12576 C CA . TYR B 1 746 ? 2.461 -40.438 -17.094 1 57.62 746 TYR B CA 1
ATOM 12577 C C . TYR B 1 746 ? 3.352 -41.125 -18.109 1 57.62 746 TYR B C 1
ATOM 12579 O O . TYR B 1 746 ? 4.574 -41.156 -17.953 1 57.62 746 TYR B O 1
ATOM 12587 N N . SER B 1 747 ? 2.865 -42.156 -18.766 1 62.53 747 SER B N 1
ATOM 12588 C CA . SER B 1 747 ? 3.746 -42.812 -19.734 1 62.53 747 SER B CA 1
ATOM 12589 C C . SER B 1 747 ? 3.527 -42.25 -21.141 1 62.53 747 SER B C 1
ATOM 12591 O O . SER B 1 747 ? 2.416 -42.312 -21.672 1 62.53 747 SER B O 1
ATOM 12593 N N . ASN B 1 748 ? 4.43 -41.531 -21.641 1 73.75 748 ASN B N 1
ATOM 12594 C CA . ASN B 1 748 ? 4.492 -41.062 -23.031 1 73.75 748 ASN B CA 1
ATOM 12595 C C . ASN B 1 748 ? 5.352 -42 -23.875 1 73.75 748 ASN B C 1
ATOM 12597 O O . ASN B 1 748 ? 6.574 -41.812 -23.938 1 73.75 748 ASN B O 1
ATOM 12601 N N . ILE B 1 749 ? 4.676 -42.969 -24.547 1 79.94 749 ILE B N 1
ATOM 12602 C CA . ILE B 1 749 ? 5.371 -44 -25.312 1 79.94 749 ILE B CA 1
ATOM 12603 C C . ILE B 1 749 ? 6.246 -43.375 -26.375 1 79.94 749 ILE B C 1
ATOM 12605 O O . ILE B 1 749 ? 7.348 -43.844 -26.656 1 79.94 749 ILE B O 1
ATOM 12609 N N . ASP B 1 750 ? 5.785 -42.312 -26.984 1 78.38 750 ASP B N 1
ATOM 12610 C CA . ASP B 1 750 ? 6.574 -41.594 -27.984 1 78.38 750 ASP B CA 1
ATOM 12611 C C . ASP B 1 750 ? 7.883 -41.094 -27.375 1 78.38 750 ASP B C 1
ATOM 12613 O O . ASP B 1 750 ? 8.938 -41.188 -28 1 78.38 750 ASP B O 1
ATOM 12617 N N . ALA B 1 751 ? 7.738 -40.531 -26.219 1 79.88 751 ALA B N 1
ATOM 12618 C CA . ALA B 1 751 ? 8.922 -40.031 -25.547 1 79.88 751 ALA B CA 1
ATOM 12619 C C . ALA B 1 751 ? 9.891 -41.156 -25.188 1 79.88 751 ALA B C 1
ATOM 12621 O O . ALA B 1 751 ? 11.109 -41 -25.281 1 79.88 751 ALA B O 1
ATOM 12622 N N . ILE B 1 752 ? 9.312 -42.25 -24.766 1 83 752 ILE B N 1
ATOM 12623 C CA . ILE B 1 752 ? 10.125 -43.406 -24.391 1 83 752 ILE B CA 1
ATOM 12624 C C . ILE B 1 752 ? 10.867 -43.938 -25.609 1 83 752 ILE B C 1
ATOM 12626 O O . ILE B 1 752 ? 12.031 -44.344 -25.5 1 83 752 ILE B O 1
ATOM 12630 N N . MET B 1 753 ? 10.25 -43.938 -26.703 1 82.81 753 MET B N 1
ATOM 12631 C CA . MET B 1 753 ? 10.875 -44.406 -27.938 1 82.81 753 MET B CA 1
ATOM 12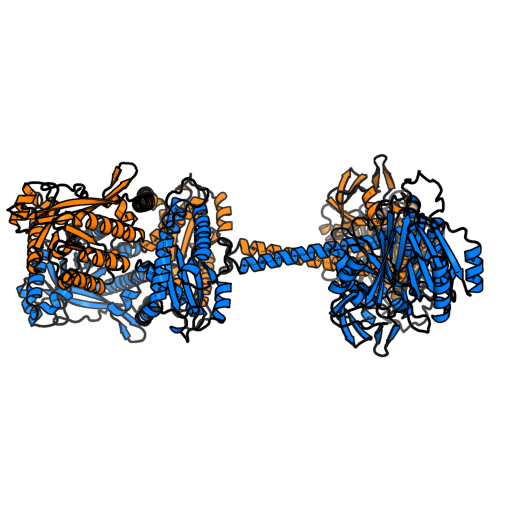632 C C . MET B 1 753 ? 12.078 -43.531 -28.297 1 82.81 753 MET B C 1
ATOM 12634 O O . MET B 1 753 ? 13.117 -44.062 -28.719 1 82.81 753 MET B O 1
ATOM 12638 N N . LYS B 1 754 ? 11.914 -42.312 -28.094 1 82.81 754 LYS B N 1
ATOM 12639 C CA . LYS B 1 754 ? 12.977 -41.375 -28.438 1 82.81 754 LYS B CA 1
ATOM 12640 C C . LYS B 1 754 ? 14.109 -41.438 -27.422 1 82.81 754 LYS B C 1
ATOM 12642 O O . LYS B 1 754 ? 15.273 -41.219 -27.766 1 82.81 754 LYS B O 1
ATOM 12647 N N . LEU B 1 755 ? 13.766 -41.688 -26.234 1 86.19 755 LEU B N 1
ATOM 12648 C CA . LEU B 1 755 ? 14.75 -41.781 -25.156 1 86.19 755 LEU B CA 1
ATOM 12649 C C . LEU B 1 755 ? 15.578 -43.062 -25.281 1 86.19 755 LEU B C 1
ATOM 12651 O O . LEU B 1 755 ? 16.734 -43.094 -24.859 1 86.19 755 LEU B O 1
ATOM 12655 N N . GLU B 1 756 ? 15.062 -44.125 -25.781 1 88.31 756 GLU B N 1
ATOM 12656 C CA . GLU B 1 756 ? 15.703 -45.406 -25.969 1 88.31 756 GLU B CA 1
ATOM 12657 C C . GLU B 1 756 ? 16.328 -45.906 -24.672 1 88.31 756 GLU B C 1
ATOM 12659 O O . GLU B 1 756 ? 17.531 -46.156 -24.609 1 88.31 756 GLU B O 1
ATOM 12664 N N . PRO B 1 757 ? 15.516 -46.094 -23.703 1 93 757 PRO B N 1
ATOM 12665 C CA . PRO B 1 757 ? 16.062 -46.562 -22.422 1 93 757 PRO B CA 1
ATOM 12666 C C . PRO B 1 757 ? 16.578 -48 -22.484 1 93 757 PRO B C 1
ATOM 12668 O O . PRO B 1 757 ? 16.109 -48.812 -23.297 1 93 757 PRO B O 1
ATOM 12671 N N . GLN B 1 758 ? 17.531 -48.312 -21.609 1 94.88 758 GLN B N 1
ATOM 12672 C CA . GLN B 1 758 ? 18.047 -49.688 -21.547 1 94.88 758 GLN B CA 1
ATOM 12673 C C . GLN B 1 758 ? 17.188 -50.562 -20.656 1 94.88 758 GLN B C 1
ATOM 12675 O O . GLN B 1 758 ? 17.109 -51.781 -20.859 1 94.88 758 GLN B O 1
ATOM 12680 N N . VAL B 1 759 ? 16.562 -49.969 -19.719 1 95.81 759 VAL B N 1
ATOM 12681 C CA . VAL B 1 759 ? 15.758 -50.719 -18.75 1 95.81 759 VAL B CA 1
ATOM 12682 C C . VAL B 1 759 ? 14.453 -49.969 -18.469 1 95.81 759 VAL B C 1
ATOM 12684 O O . VAL B 1 759 ? 14.438 -48.719 -18.422 1 95.81 759 VAL B O 1
ATOM 12687 N N . ILE B 1 760 ? 13.344 -50.625 -18.344 1 93.94 760 ILE B N 1
ATOM 12688 C CA . ILE B 1 760 ? 12.055 -50.094 -17.953 1 93.94 760 ILE B CA 1
ATOM 12689 C C . ILE B 1 760 ? 11.516 -50.844 -16.734 1 93.94 760 ILE B C 1
ATOM 12691 O O . ILE B 1 760 ? 11.422 -52.062 -16.766 1 93.94 760 ILE B O 1
ATOM 12695 N N . LYS B 1 761 ? 11.195 -50.094 -15.672 1 94.81 761 LYS B N 1
ATOM 12696 C CA . LYS B 1 761 ? 10.625 -50.688 -14.477 1 94.81 761 LYS B CA 1
ATOM 12697 C C . LYS B 1 761 ? 9.102 -50.656 -14.516 1 94.81 761 LYS B C 1
ATOM 12699 O O . LYS B 1 761 ? 8.5 -49.594 -14.688 1 94.81 761 LYS B O 1
ATOM 12704 N N . LEU B 1 762 ? 8.531 -51.844 -14.414 1 92.12 762 LEU B N 1
ATOM 12705 C CA . LEU B 1 762 ? 7.078 -51.938 -14.352 1 92.12 762 LEU B CA 1
ATOM 12706 C C . LEU B 1 762 ? 6.582 -51.719 -12.922 1 92.12 762 LEU B C 1
ATOM 12708 O O . LEU B 1 762 ? 7.008 -52.406 -12 1 92.12 762 LEU B O 1
ATOM 12712 N N . ASP B 1 763 ? 5.703 -50.812 -12.781 1 87.25 763 ASP B N 1
ATOM 12713 C CA . ASP B 1 763 ? 5.238 -50.344 -11.477 1 87.25 763 ASP B CA 1
ATOM 12714 C C . ASP B 1 763 ? 4.496 -51.469 -10.727 1 87.25 763 ASP B C 1
ATOM 12716 O O . ASP B 1 763 ? 3.979 -52.406 -11.352 1 87.25 763 ASP B O 1
ATOM 12720 N N . GLY B 1 764 ? 4.414 -51.312 -9.422 1 87.31 764 GLY B N 1
ATOM 12721 C CA . GLY B 1 764 ? 3.766 -52.281 -8.547 1 87.31 764 GLY B CA 1
ATOM 12722 C C . GLY B 1 764 ? 2.281 -52.438 -8.82 1 87.31 764 GLY B C 1
ATOM 12723 O O . GLY B 1 764 ? 1.717 -53.5 -8.633 1 87.31 764 GLY B O 1
ATOM 12724 N N . SER B 1 765 ? 1.669 -51.375 -9.258 1 83.5 765 SER B N 1
ATOM 12725 C CA . SER B 1 765 ? 0.233 -51.406 -9.508 1 83.5 765 SER B CA 1
ATOM 12726 C C . SER B 1 765 ? -0.101 -52.406 -10.617 1 83.5 765 SER B C 1
ATOM 12728 O O . SER B 1 765 ? -1.213 -52.938 -10.664 1 83.5 765 SER B O 1
ATOM 12730 N N . ILE B 1 766 ? 0.881 -52.688 -11.422 1 85.19 766 ILE B N 1
ATOM 12731 C CA . ILE B 1 766 ? 0.7 -53.594 -12.539 1 85.19 766 ILE B CA 1
ATOM 12732 C C . ILE B 1 766 ? 1.069 -55.031 -12.102 1 85.19 766 ILE B C 1
ATOM 12734 O O . ILE B 1 766 ? 0.478 -56 -12.57 1 85.19 766 ILE B O 1
ATOM 12738 N N . ILE B 1 767 ? 1.961 -55.156 -11.141 1 91.12 767 ILE B N 1
ATOM 12739 C CA . ILE B 1 767 ? 2.604 -56.406 -10.852 1 91.12 767 ILE B CA 1
ATOM 12740 C C . ILE B 1 767 ? 1.988 -57.031 -9.594 1 91.12 767 ILE B C 1
ATOM 12742 O O . ILE B 1 767 ? 1.862 -58.25 -9.484 1 91.12 767 ILE B O 1
ATOM 12746 N N . LYS B 1 768 ? 1.598 -56.281 -8.695 1 90 768 LYS B N 1
ATOM 12747 C CA . LYS B 1 768 ? 1.281 -56.656 -7.328 1 90 768 LYS B CA 1
ATOM 12748 C C . LYS B 1 768 ? 0.205 -57.75 -7.305 1 90 768 LYS B C 1
ATOM 12750 O O . LYS B 1 768 ? 0.242 -58.656 -6.465 1 90 768 LYS B O 1
ATOM 12755 N N . ASN B 1 769 ? -0.721 -57.688 -8.211 1 90.12 769 ASN B N 1
ATOM 12756 C CA . ASN B 1 769 ? -1.873 -58.594 -8.109 1 90.12 769 ASN B CA 1
ATOM 12757 C C . ASN B 1 769 ? -1.906 -59.594 -9.25 1 90.12 769 ASN B C 1
ATOM 12759 O O . ASN B 1 769 ? -2.953 -60.188 -9.539 1 90.12 769 ASN B O 1
ATOM 12763 N N . VAL B 1 770 ? -0.851 -59.844 -9.844 1 93.5 770 VAL B N 1
ATOM 12764 C CA . VAL B 1 770 ? -0.812 -60.719 -11 1 93.5 770 VAL B CA 1
ATOM 12765 C C . VAL B 1 770 ? -1.162 -62.156 -10.57 1 93.5 770 VAL B C 1
ATOM 12767 O O . VAL B 1 770 ? -1.638 -62.938 -11.383 1 93.5 770 VAL B O 1
ATOM 12770 N N . HIS B 1 771 ? -0.959 -62.531 -9.297 1 93 771 HIS B N 1
ATOM 12771 C CA . HIS B 1 771 ? -1.239 -63.875 -8.805 1 93 771 HIS B CA 1
ATOM 12772 C C . HIS B 1 771 ? -2.723 -64.062 -8.492 1 93 771 HIS B C 1
ATOM 12774 O O . HIS B 1 771 ? -3.221 -65.188 -8.438 1 93 771 HIS B O 1
ATOM 12780 N N . GLN B 1 772 ? -3.42 -63 -8.32 1 92.94 772 GLN B N 1
ATOM 12781 C CA . GLN B 1 772 ? -4.816 -63.094 -7.914 1 92.94 772 GLN B CA 1
ATOM 12782 C C . GLN B 1 772 ? -5.75 -62.719 -9.062 1 92.94 772 GLN B C 1
ATOM 12784 O O . GLN B 1 772 ? -6.922 -63.094 -9.062 1 92.94 772 GLN B O 1
ATOM 12789 N N . ASP B 1 773 ? -5.242 -61.938 -10 1 90.75 773 ASP B N 1
ATOM 12790 C CA . ASP B 1 773 ? -6.102 -61.406 -11.055 1 90.75 773 ASP B CA 1
ATOM 12791 C C . ASP B 1 773 ? -5.59 -61.781 -12.438 1 90.75 773 ASP B C 1
ATOM 12793 O O . ASP B 1 773 ? -4.551 -61.312 -12.883 1 90.75 773 ASP B O 1
ATOM 12797 N N . LYS B 1 774 ? -6.344 -62.531 -13.133 1 89.25 774 LYS B N 1
ATOM 12798 C CA . LYS B 1 774 ? -5.965 -63.031 -14.453 1 89.25 774 LYS B CA 1
ATOM 12799 C C . LYS B 1 774 ? -5.844 -61.906 -15.453 1 89.25 774 LYS B C 1
ATOM 12801 O O . LYS B 1 774 ? -4.977 -61.938 -16.328 1 89.25 774 LYS B O 1
ATOM 12806 N N . ARG B 1 775 ? -6.734 -61 -15.367 1 87.56 775 ARG B N 1
ATOM 12807 C CA . ARG B 1 775 ? -6.676 -59.844 -16.266 1 87.56 775 ARG B CA 1
ATOM 12808 C C . ARG B 1 775 ? -5.383 -59.062 -16.062 1 87.56 775 ARG B C 1
ATOM 12810 O O . ARG B 1 775 ? -4.754 -58.625 -17.047 1 87.56 775 ARG B O 1
ATOM 12817 N N . GLN B 1 776 ? -5.09 -58.875 -14.914 1 89.12 776 GLN B N 1
ATOM 12818 C CA . GLN B 1 776 ? -3.855 -58.188 -14.594 1 89.12 776 GLN B CA 1
ATOM 12819 C C . GLN B 1 776 ? -2.635 -58.938 -15.109 1 89.12 776 GLN B C 1
ATOM 12821 O O . GLN B 1 776 ? -1.637 -58.344 -15.5 1 89.12 776 GLN B O 1
ATOM 12826 N N . ARG B 1 777 ? -2.697 -60.156 -15.016 1 92.69 777 ARG B N 1
ATOM 12827 C CA . ARG B 1 777 ? -1.61 -61 -15.516 1 92.69 777 ARG B CA 1
ATOM 12828 C C . ARG B 1 777 ? -1.428 -60.812 -17.016 1 92.69 777 ARG B C 1
ATOM 12830 O O . ARG B 1 777 ? -0.3 -60.719 -17.5 1 92.69 777 ARG B O 1
ATOM 12837 N N . LEU B 1 778 ? -2.506 -60.812 -17.719 1 91.94 778 LEU B N 1
ATOM 12838 C CA . LEU B 1 778 ? -2.457 -60.656 -19.172 1 91.94 778 LEU B CA 1
ATOM 12839 C C . LEU B 1 778 ? -1.92 -59.281 -19.547 1 91.94 778 LEU B C 1
ATOM 12841 O O . LEU B 1 778 ? -1.128 -59.156 -20.484 1 91.94 778 LEU B O 1
ATOM 12845 N N . ILE B 1 779 ? -2.363 -58.312 -18.812 1 90.56 779 ILE B N 1
ATOM 12846 C CA . ILE B 1 779 ? -1.898 -56.938 -19.047 1 90.56 779 ILE B CA 1
ATOM 12847 C C . ILE B 1 779 ? -0.396 -56.844 -18.781 1 90.56 779 ILE B C 1
ATOM 12849 O O . ILE B 1 779 ? 0.346 -56.281 -19.578 1 90.56 779 ILE B O 1
ATOM 12853 N N . SER B 1 780 ? 0.003 -57.406 -17.703 1 92.81 780 SER B N 1
ATOM 12854 C CA . SER B 1 780 ? 1.417 -57.375 -17.344 1 92.81 780 SER B CA 1
ATOM 12855 C C . SER B 1 780 ? 2.262 -58.094 -18.391 1 92.81 780 SER B C 1
ATOM 12857 O O . SER B 1 780 ? 3.354 -57.625 -18.734 1 92.81 780 SER B O 1
ATOM 12859 N N . GLN B 1 781 ? 1.773 -59.156 -18.828 1 94.38 781 GLN B N 1
ATOM 12860 C CA . GLN B 1 781 ? 2.477 -59.906 -19.875 1 94.38 781 GLN B CA 1
ATOM 12861 C C . GLN B 1 781 ? 2.641 -59.031 -21.125 1 94.38 781 GLN B C 1
ATOM 12863 O O . GLN B 1 781 ? 3.715 -59.031 -21.734 1 94.38 781 GLN B O 1
ATOM 12868 N N . GLN B 1 782 ? 1.571 -58.438 -21.5 1 91.19 782 GLN B N 1
ATOM 12869 C CA . GLN B 1 782 ? 1.632 -57.562 -22.672 1 91.19 782 GLN B CA 1
ATOM 12870 C C . GLN B 1 782 ? 2.623 -56.438 -22.453 1 91.19 782 GLN B C 1
ATOM 12872 O O . GLN B 1 782 ? 3.316 -56 -23.391 1 91.19 782 GLN B O 1
ATOM 12877 N N . MET B 1 783 ? 2.662 -55.875 -21.312 1 91.62 783 MET B N 1
ATOM 12878 C CA . MET B 1 783 ? 3.576 -54.781 -20.984 1 91.62 783 MET B CA 1
ATOM 12879 C C . MET B 1 783 ? 5.027 -55.25 -21.062 1 91.62 783 MET B C 1
ATOM 12881 O O . MET B 1 783 ? 5.898 -54.5 -21.516 1 91.62 783 MET B O 1
ATOM 12885 N N . VAL B 1 784 ? 5.266 -56.406 -20.594 1 94.62 784 VAL B N 1
ATOM 12886 C CA . VAL B 1 784 ? 6.605 -57 -20.688 1 94.62 784 VAL B CA 1
ATOM 12887 C C . VAL B 1 784 ? 7.02 -57.125 -22.156 1 94.62 784 VAL B C 1
ATOM 12889 O O . VAL B 1 784 ? 8.148 -56.781 -22.516 1 94.62 784 VAL B O 1
ATOM 12892 N N . GLN B 1 785 ? 6.121 -57.594 -22.922 1 93.94 785 GLN B N 1
ATOM 12893 C CA . GLN B 1 785 ? 6.402 -57.719 -24.344 1 93.94 785 GLN B CA 1
ATOM 12894 C C . GLN B 1 785 ? 6.676 -56.375 -24.984 1 93.94 785 GLN B C 1
ATOM 12896 O O . GLN B 1 785 ? 7.543 -56.25 -25.844 1 93.94 785 GLN B O 1
ATOM 12901 N N . LEU B 1 786 ? 5.91 -55.438 -24.562 1 90.94 786 LEU B N 1
ATOM 12902 C CA . LEU B 1 786 ? 6.117 -54.094 -25.062 1 90.94 786 LEU B CA 1
ATOM 12903 C C . LEU B 1 786 ? 7.52 -53.594 -24.719 1 90.94 786 LEU B C 1
ATOM 12905 O O . LEU B 1 786 ? 8.18 -52.969 -25.547 1 90.94 786 LEU B O 1
ATOM 12909 N N . CYS B 1 787 ? 7.984 -53.781 -23.531 1 93.12 787 CYS B N 1
ATOM 12910 C CA . CYS B 1 787 ? 9.336 -53.406 -23.125 1 93.12 787 CYS B CA 1
ATOM 12911 C C . CYS B 1 787 ? 10.375 -54 -24.062 1 93.12 787 CYS B C 1
ATOM 12913 O O . CYS B 1 787 ? 11.297 -53.312 -24.5 1 93.12 787 CYS B O 1
ATOM 12915 N N . HIS B 1 788 ? 10.172 -55.219 -24.391 1 94.88 788 HIS B N 1
ATOM 12916 C CA . HIS B 1 788 ? 11.125 -55.938 -25.219 1 94.88 788 HIS B CA 1
ATOM 12917 C C . HIS B 1 788 ? 11.117 -55.406 -26.656 1 94.88 788 HIS B C 1
ATOM 12919 O O . HIS B 1 788 ? 12.172 -55.281 -27.281 1 94.88 788 HIS B O 1
ATOM 12925 N N . VAL B 1 789 ? 9.953 -55.094 -27.094 1 91.88 789 VAL B N 1
ATOM 12926 C CA . VAL B 1 789 ? 9.836 -54.531 -28.438 1 91.88 789 VAL B CA 1
ATOM 12927 C C . VAL B 1 789 ? 10.523 -53.156 -28.469 1 91.88 789 VAL B C 1
ATOM 12929 O O . VAL B 1 789 ? 11.094 -52.781 -29.5 1 91.88 789 VAL B O 1
ATOM 12932 N N . LEU B 1 790 ? 10.547 -52.469 -27.391 1 90.56 790 LEU B N 1
ATOM 12933 C CA . LEU B 1 790 ? 11.227 -51.188 -27.266 1 90.56 790 LEU B CA 1
ATOM 12934 C C . LEU B 1 790 ? 12.727 -51.375 -27.047 1 90.56 790 LEU B C 1
ATOM 12936 O O . LEU B 1 790 ? 13.453 -50.406 -26.812 1 90.56 790 LEU B O 1
ATOM 12940 N N . ASP B 1 791 ? 13.133 -52.625 -27.094 1 92.12 791 ASP B N 1
ATOM 12941 C CA . ASP B 1 791 ? 14.531 -53 -26.922 1 92.12 791 ASP B CA 1
ATOM 12942 C C . ASP B 1 791 ? 15.031 -52.625 -25.531 1 92.12 791 ASP B C 1
ATOM 12944 O O . ASP B 1 791 ? 16.141 -52.094 -25.391 1 92.12 791 ASP B O 1
ATOM 12948 N N . ALA B 1 792 ? 14.18 -52.75 -24.594 1 95 792 ALA B N 1
ATOM 12949 C CA . ALA B 1 792 ? 14.523 -52.469 -23.203 1 95 792 ALA B CA 1
ATOM 12950 C C . ALA B 1 792 ? 14.305 -53.688 -22.328 1 95 792 ALA B C 1
ATOM 12952 O O . ALA B 1 792 ? 13.375 -54.469 -22.562 1 95 792 ALA B O 1
ATOM 12953 N N . LYS B 1 793 ? 15.172 -53.875 -21.344 1 97.31 793 LYS B N 1
ATOM 12954 C CA . LYS B 1 793 ? 14.961 -54.938 -20.359 1 97.31 793 LYS B CA 1
ATOM 12955 C C . LYS B 1 793 ? 13.883 -54.562 -19.359 1 97.31 793 LYS B C 1
ATOM 12957 O O . LYS B 1 793 ? 13.758 -53.375 -19 1 97.31 793 LYS B O 1
ATOM 12962 N N . ALA B 1 794 ? 13.086 -55.531 -18.922 1 97.19 794 ALA B N 1
ATOM 12963 C CA . ALA B 1 794 ? 11.953 -55.25 -18.031 1 97.19 794 ALA B CA 1
ATOM 12964 C C . ALA B 1 794 ? 12.273 -55.656 -16.594 1 97.19 794 ALA B C 1
ATOM 12966 O O . ALA B 1 794 ? 12.82 -56.75 -16.359 1 97.19 794 ALA B O 1
ATOM 12967 N N . VAL B 1 795 ? 12.039 -54.781 -15.664 1 97.38 795 VAL B N 1
ATOM 12968 C CA . VAL B 1 795 ? 12.141 -55.062 -14.234 1 97.38 795 VAL B CA 1
ATOM 12969 C C . VAL B 1 795 ? 10.742 -55.156 -13.625 1 97.38 795 VAL B C 1
ATOM 12971 O O . VAL B 1 795 ? 9.93 -54.25 -13.789 1 97.38 795 VAL B O 1
ATOM 12974 N N . ALA B 1 796 ? 10.375 -56.25 -13.008 1 96.69 796 ALA B N 1
ATOM 12975 C CA . ALA B 1 796 ? 9.133 -56.344 -12.242 1 96.69 796 ALA B CA 1
ATOM 12976 C C . ALA B 1 796 ? 9.328 -55.844 -10.812 1 96.69 796 ALA B C 1
ATOM 12978 O O . ALA B 1 796 ? 10.109 -56.438 -10.055 1 96.69 796 ALA B O 1
ATOM 12979 N N . GLU B 1 797 ? 8.633 -54.844 -10.5 1 94.62 797 GLU B N 1
ATOM 12980 C CA . GLU B 1 797 ? 8.719 -54.281 -9.148 1 94.62 797 GLU B CA 1
ATOM 12981 C C . GLU B 1 797 ? 7.66 -54.906 -8.234 1 94.62 797 GLU B C 1
ATOM 12983 O O . GLU B 1 797 ? 6.695 -55.5 -8.711 1 94.62 797 GLU B O 1
ATOM 12988 N N . PHE B 1 798 ? 7.836 -54.844 -6.914 1 93.31 798 PHE B N 1
ATOM 12989 C CA . PHE B 1 798 ? 6.898 -55.25 -5.875 1 93.31 798 PHE B CA 1
ATOM 12990 C C . PHE B 1 798 ? 6.664 -56.75 -5.91 1 93.31 798 PHE B C 1
ATOM 12992 O O . PHE B 1 798 ? 5.527 -57.188 -5.812 1 93.31 798 PHE B O 1
ATOM 12999 N N . VAL B 1 799 ? 7.688 -57.469 -6.195 1 96.38 799 VAL B N 1
ATOM 13000 C CA . VAL B 1 799 ? 7.637 -58.906 -6.047 1 96.38 799 VAL B CA 1
ATOM 13001 C C . VAL B 1 799 ? 7.648 -59.281 -4.566 1 96.38 799 VAL B C 1
ATOM 13003 O O . VAL B 1 799 ? 8.719 -59.375 -3.953 1 96.38 799 VAL B O 1
ATOM 13006 N N . HIS B 1 800 ? 6.48 -59.562 -4.039 1 94.62 800 HIS B N 1
ATOM 13007 C CA . HIS B 1 800 ? 6.371 -59.625 -2.584 1 94.62 800 HIS B CA 1
ATOM 13008 C C . HIS B 1 800 ? 6.184 -61.031 -2.1 1 94.62 800 HIS B C 1
ATOM 13010 O O . HIS B 1 800 ? 6.215 -61.312 -0.896 1 94.62 800 HIS B O 1
ATOM 13016 N N . ASN B 1 801 ? 6.016 -62 -3.041 1 94.31 801 ASN B N 1
ATOM 13017 C CA . ASN B 1 801 ? 5.922 -63.406 -2.631 1 94.31 801 ASN B CA 1
ATOM 13018 C C . ASN B 1 801 ? 6.398 -64.312 -3.734 1 94.31 801 ASN B C 1
ATOM 13020 O O . ASN B 1 801 ? 6.68 -63.906 -4.852 1 94.31 801 ASN B O 1
ATOM 13024 N N . GLN B 1 802 ? 6.477 -65.562 -3.434 1 95.12 802 GLN B N 1
ATOM 13025 C CA . GLN B 1 802 ? 7.035 -66.562 -4.332 1 95.12 802 GLN B CA 1
ATOM 13026 C C . GLN B 1 802 ? 6.137 -66.812 -5.551 1 95.12 802 GLN B C 1
ATOM 13028 O O . GLN B 1 802 ? 6.629 -67 -6.66 1 95.12 802 GLN B O 1
ATOM 13033 N N . GLU B 1 803 ? 4.875 -66.688 -5.316 1 95.88 803 GLU B N 1
ATOM 13034 C CA . GLU B 1 803 ? 3.928 -66.875 -6.406 1 95.88 803 GLU B CA 1
ATOM 13035 C C . GLU B 1 803 ? 4.062 -65.812 -7.469 1 95.88 803 GLU B C 1
ATOM 13037 O O . GLU B 1 803 ? 4.094 -66.125 -8.664 1 95.88 803 GLU B O 1
ATOM 13042 N N . VAL B 1 804 ? 4.145 -64.625 -7.02 1 96.56 804 VAL B N 1
ATOM 13043 C CA . VAL B 1 804 ? 4.32 -63.5 -7.934 1 96.56 804 VAL B CA 1
ATOM 13044 C C . VAL B 1 804 ? 5.641 -63.625 -8.688 1 96.56 804 VAL B C 1
ATOM 13046 O O . VAL B 1 804 ? 5.703 -63.406 -9.891 1 96.56 804 VAL B O 1
ATOM 13049 N N . CYS B 1 805 ? 6.668 -64.062 -7.973 1 96.69 805 CYS B N 1
ATOM 13050 C CA . CYS B 1 805 ? 7.992 -64.188 -8.562 1 96.69 805 CYS B CA 1
ATOM 13051 C C . CYS B 1 805 ? 7.957 -65.188 -9.711 1 96.69 805 CYS B C 1
ATOM 13053 O O . CYS B 1 805 ? 8.445 -64.938 -10.805 1 96.69 805 CYS B O 1
ATOM 13055 N N . SER B 1 806 ? 7.312 -66.312 -9.484 1 96.5 806 SER B N 1
ATOM 13056 C CA . SER B 1 806 ? 7.246 -67.375 -10.484 1 96.5 806 SER B CA 1
ATOM 13057 C C . SER B 1 806 ? 6.457 -66.875 -11.711 1 96.5 806 SER B C 1
ATOM 13059 O O . SER B 1 806 ? 6.844 -67.188 -12.844 1 96.5 806 SER B O 1
ATOM 13061 N N . ILE B 1 807 ? 5.41 -66.25 -11.43 1 96.56 807 ILE B N 1
ATOM 13062 C CA . ILE B 1 807 ? 4.52 -65.812 -12.5 1 96.56 807 ILE B CA 1
ATOM 13063 C C . ILE B 1 807 ? 5.227 -64.812 -13.391 1 96.56 807 ILE B C 1
ATOM 13065 O O . ILE B 1 807 ? 5.164 -64.875 -14.617 1 96.56 807 ILE B O 1
ATOM 13069 N N . VAL B 1 808 ? 5.891 -63.781 -12.781 1 96.56 808 VAL B N 1
ATOM 13070 C CA . VAL B 1 808 ? 6.516 -62.719 -13.555 1 96.56 808 VAL B CA 1
ATOM 13071 C C . VAL B 1 808 ? 7.723 -63.281 -14.312 1 96.56 808 VAL B C 1
ATOM 13073 O O . VAL B 1 808 ? 8.055 -62.812 -15.406 1 96.56 808 VAL B O 1
ATOM 13076 N N . GLU B 1 809 ? 8.367 -64.25 -13.766 1 96.94 809 GLU B N 1
ATOM 13077 C CA . GLU B 1 809 ? 9.461 -64.875 -14.477 1 96.94 809 GLU B CA 1
ATOM 13078 C C . GLU B 1 809 ? 8.953 -65.625 -15.719 1 96.94 809 GLU B C 1
ATOM 13080 O O . GLU B 1 809 ? 9.586 -65.625 -16.766 1 96.94 809 GLU B O 1
ATOM 13085 N N . ASP B 1 810 ? 7.852 -66.25 -15.516 1 95.88 810 ASP B N 1
ATOM 13086 C CA . ASP B 1 810 ? 7.238 -66.938 -16.625 1 95.88 810 ASP B CA 1
ATOM 13087 C C . ASP B 1 810 ? 6.809 -66 -17.734 1 95.88 810 ASP B C 1
ATOM 13089 O O . ASP B 1 810 ? 6.738 -66.375 -18.906 1 95.88 810 ASP B O 1
ATOM 13093 N N . MET B 1 811 ? 6.539 -64.75 -17.328 1 94.88 811 MET B N 1
ATOM 13094 C CA . MET B 1 811 ? 6.125 -63.75 -18.281 1 94.88 811 MET B CA 1
ATOM 13095 C C . MET B 1 811 ? 7.309 -63.281 -19.125 1 94.88 811 MET B C 1
ATOM 13097 O O . MET B 1 811 ? 7.121 -62.656 -20.172 1 94.88 811 MET B O 1
ATOM 13101 N N . GLY B 1 812 ? 8.516 -63.562 -18.625 1 95.5 812 GLY B N 1
ATOM 13102 C CA . GLY B 1 812 ? 9.703 -63.219 -19.391 1 95.5 812 GLY B CA 1
ATOM 13103 C C . GLY B 1 812 ? 10.398 -61.969 -18.891 1 95.5 812 GLY B C 1
ATOM 13104 O O . GLY B 1 812 ? 11.133 -61.312 -19.641 1 95.5 812 GLY B O 1
ATOM 13105 N N . VAL B 1 813 ? 10.18 -61.531 -17.672 1 97.19 813 VAL B N 1
ATOM 13106 C CA . VAL B 1 813 ? 10.867 -60.375 -17.125 1 97.19 813 VAL B CA 1
ATOM 13107 C C . VAL B 1 813 ? 12.359 -60.656 -17 1 97.19 813 VAL B C 1
ATOM 13109 O O . VAL B 1 813 ? 12.766 -61.812 -16.812 1 97.19 813 VAL B O 1
ATOM 13112 N N . ASP B 1 814 ? 13.164 -59.625 -17.109 1 97.94 814 ASP B N 1
ATOM 13113 C CA . ASP B 1 814 ? 14.609 -59.812 -17.094 1 97.94 814 ASP B CA 1
ATOM 13114 C C . ASP B 1 814 ? 15.156 -59.656 -15.672 1 97.94 814 ASP B C 1
ATOM 13116 O O . ASP B 1 814 ? 16.141 -60.312 -15.312 1 97.94 814 ASP B O 1
ATOM 13120 N N . TYR B 1 815 ? 14.555 -58.75 -14.93 1 97.94 815 TYR B N 1
ATOM 13121 C CA . TYR B 1 815 ? 15.016 -58.469 -13.578 1 97.94 815 TYR B CA 1
ATOM 13122 C C . TYR B 1 815 ? 13.852 -58.438 -12.594 1 97.94 815 TYR B C 1
ATOM 13124 O O . TYR B 1 815 ? 12.703 -58.25 -12.992 1 97.94 815 TYR B O 1
ATOM 13132 N N . LEU B 1 816 ? 14.156 -58.719 -11.336 1 97.62 816 LEU B N 1
ATOM 13133 C CA . LEU B 1 816 ? 13.164 -58.781 -10.266 1 97.62 816 LEU B CA 1
ATOM 13134 C C . LEU B 1 816 ? 13.547 -57.844 -9.117 1 97.62 816 LEU B C 1
ATOM 13136 O O . LEU B 1 816 ? 14.727 -57.781 -8.75 1 97.62 816 LEU B O 1
ATOM 13140 N N . GLN B 1 817 ? 12.586 -57.156 -8.641 1 96.69 817 GLN B N 1
ATOM 13141 C CA . GLN B 1 817 ? 12.773 -56.281 -7.477 1 96.69 817 GLN B CA 1
ATOM 13142 C C . GLN B 1 817 ? 11.57 -56.344 -6.539 1 96.69 817 GLN B C 1
ATOM 13144 O O . GLN B 1 817 ? 10.422 -56.312 -6.988 1 96.69 817 GLN B O 1
ATOM 13149 N N . GLY B 1 818 ? 11.773 -56.531 -5.227 1 95.56 818 GLY B N 1
ATOM 13150 C CA . GLY B 1 818 ? 10.688 -56.594 -4.258 1 95.56 818 GLY B CA 1
ATOM 13151 C C . GLY B 1 818 ? 11.133 -57.125 -2.908 1 95.56 818 GLY B C 1
ATOM 13152 O O . GLY B 1 818 ? 12.25 -57.656 -2.771 1 95.56 818 GLY B O 1
ATOM 13153 N N . TYR B 1 819 ? 10.266 -57.094 -2.016 1 93.31 819 TYR B N 1
ATOM 13154 C CA . TYR B 1 819 ? 10.57 -57.406 -0.629 1 93.31 819 TYR B CA 1
ATOM 13155 C C . TYR B 1 819 ? 10.82 -58.906 -0.469 1 93.31 819 TYR B C 1
ATOM 13157 O O . TYR B 1 819 ? 11.516 -59.344 0.457 1 93.31 819 TYR B O 1
ATOM 13165 N N . PHE B 1 820 ? 10.289 -59.719 -1.368 1 94.31 820 PHE B N 1
ATOM 13166 C CA . PHE B 1 820 ? 10.523 -61.156 -1.334 1 94.31 820 PHE B CA 1
ATOM 13167 C C . PHE B 1 820 ? 12 -61.469 -1.546 1 94.31 820 PHE B C 1
ATOM 13169 O O . PHE B 1 820 ? 12.539 -62.375 -0.941 1 94.31 820 PHE B O 1
ATOM 13176 N N . LEU B 1 821 ? 12.625 -60.656 -2.332 1 94.56 821 LEU B N 1
ATOM 13177 C CA . LEU B 1 821 ? 14.016 -60.906 -2.701 1 94.56 821 LEU B CA 1
ATOM 13178 C C . LEU B 1 821 ? 14.961 -60.125 -1.784 1 94.56 821 LEU B C 1
ATOM 13180 O O . LEU B 1 821 ? 16.047 -60.625 -1.446 1 94.56 821 LEU B O 1
ATOM 13184 N N . GLY B 1 822 ? 14.578 -58.906 -1.444 1 94.06 822 GLY B N 1
ATOM 13185 C CA . GLY B 1 822 ? 15.398 -58.125 -0.56 1 94.06 822 GLY B CA 1
ATOM 13186 C C . GLY B 1 822 ? 14.773 -56.781 -0.218 1 94.06 822 GLY B C 1
ATOM 13187 O O . GLY B 1 822 ? 14.297 -56.062 -1.104 1 94.06 822 GLY B O 1
ATOM 13188 N N . GLU B 1 823 ? 14.781 -56.469 1.024 1 94.06 823 GLU B N 1
ATOM 13189 C CA . GLU B 1 823 ? 14.305 -55.188 1.483 1 94.06 823 GLU B CA 1
ATOM 13190 C C . GLU B 1 823 ? 15.414 -54.125 1.447 1 94.06 823 GLU B C 1
ATOM 13192 O O . GLU B 1 823 ? 16.594 -54.469 1.463 1 94.06 823 GLU B O 1
ATOM 13197 N N . PRO B 1 824 ? 14.984 -52.844 1.312 1 94.44 824 PRO B N 1
ATOM 13198 C CA . PRO B 1 824 ? 16.016 -51.781 1.364 1 94.44 824 PRO B CA 1
ATOM 13199 C C . PRO B 1 824 ? 16.812 -51.812 2.664 1 94.44 824 PRO B C 1
ATOM 13201 O O . PRO B 1 824 ? 16.234 -51.969 3.744 1 94.44 824 PRO B O 1
ATOM 13204 N N . LYS B 1 825 ? 18.125 -51.719 2.525 1 93.81 825 LYS B N 1
ATOM 13205 C CA . LYS B 1 825 ? 19.031 -51.688 3.672 1 93.81 825 LYS B CA 1
ATOM 13206 C C . LYS B 1 825 ? 19.984 -50.5 3.578 1 93.81 825 LYS B C 1
ATOM 13208 O O . LYS B 1 825 ? 20.234 -49.969 2.486 1 93.81 825 LYS B O 1
ATOM 13213 N N . SER B 1 826 ? 20.406 -50.031 4.719 1 92.88 826 SER B N 1
ATOM 13214 C CA . SER B 1 826 ? 21.312 -48.875 4.766 1 92.88 826 SER B CA 1
ATOM 13215 C C . SER B 1 826 ? 22.641 -49.188 4.094 1 92.88 826 SER B C 1
ATOM 13217 O O . SER B 1 826 ? 23.188 -50.281 4.281 1 92.88 826 SER B O 1
ATOM 13219 N N . LEU B 1 827 ? 22.984 -48.312 3.275 1 90.75 827 LEU B N 1
ATOM 13220 C CA . LEU B 1 827 ? 24.297 -48.406 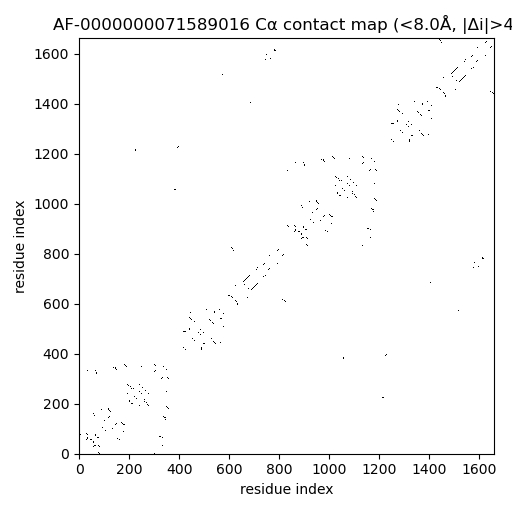2.67 1 90.75 827 LEU B CA 1
ATOM 13221 C C . LEU B 1 827 ? 25.312 -47.531 3.385 1 90.75 827 LEU B C 1
ATOM 13223 O O . LEU B 1 827 ? 25.016 -46.375 3.701 1 90.75 827 LEU B O 1
ATOM 13227 N N . HIS B 1 828 ? 26.344 -48.031 3.889 1 79.06 828 HIS B N 1
ATOM 13228 C CA . HIS B 1 828 ? 27.391 -47.281 4.582 1 79.06 828 HIS B CA 1
ATOM 13229 C C . HIS B 1 828 ? 28.734 -47.375 3.867 1 79.06 828 HIS B C 1
ATOM 13231 O O . HIS B 1 828 ? 28.922 -48.281 3.043 1 79.06 828 HIS B O 1
ATOM 13237 N N . ILE B 1 829 ? 29.438 -46.281 4.09 1 61.25 829 ILE B N 1
ATOM 13238 C CA . ILE B 1 829 ? 30.797 -46.312 3.559 1 61.25 829 ILE B CA 1
ATOM 13239 C C . ILE B 1 829 ? 31.547 -47.5 4.125 1 61.25 829 ILE B C 1
ATOM 13241 O O . ILE B 1 829 ? 31.531 -47.75 5.336 1 61.25 829 ILE B O 1
ATOM 13245 N N . LYS B 1 830 ? 31.828 -48.406 3.205 1 52.38 830 LYS B N 1
ATOM 13246 C CA . LYS B 1 830 ? 32.688 -49.469 3.701 1 52.38 830 LYS B CA 1
ATOM 13247 C C . LYS B 1 830 ? 34 -48.906 4.27 1 52.38 830 LYS B C 1
ATOM 13249 O O . LYS B 1 830 ? 34.688 -48.156 3.596 1 52.38 830 LYS B O 1
ATOM 13254 N N . THR B 1 831 ? 34 -48.719 5.648 1 38.56 831 THR B N 1
ATOM 13255 C CA . THR B 1 831 ? 35.312 -48.5 6.211 1 38.56 831 THR B CA 1
ATOM 13256 C C . THR B 1 831 ? 36.219 -49.688 5.91 1 38.56 831 THR B C 1
ATOM 13258 O O . THR B 1 831 ? 35.812 -50.844 5.988 1 38.56 831 THR B O 1
#

pLDDT: mean 85.25, std 11.61, range [36.94, 97.94]

Organism: Aliivibrio fischeri (strain ATCC 700601 / ES114) (NCBI:txid312309)

Solvent-accessible surface area (backbone atoms only — not comparable to full-atom values): 85081 Å² total; per-residue (Å²): 81,47,61,49,71,50,76,30,81,45,68,67,50,44,51,56,54,54,69,69,48,84,74,78,92,51,86,10,36,42,33,40,37,40,25,32,61,56,69,68,59,50,48,53,47,43,56,53,48,41,68,77,38,76,81,43,50,44,38,33,33,26,17,51,40,33,31,53,37,53,44,76,44,62,74,33,31,37,42,34,43,33,38,23,76,80,31,44,70,34,63,38,72,45,64,75,62,95,55,31,46,62,48,25,47,50,50,43,58,60,30,62,70,52,93,41,39,48,38,31,43,37,39,30,39,65,70,55,84,65,61,47,46,24,44,49,39,50,68,73,41,95,63,85,52,47,43,34,36,32,15,25,21,65,52,82,86,56,37,29,33,35,52,75,80,42,78,39,55,65,37,39,39,35,36,29,38,32,23,88,58,48,46,68,49,71,56,76,47,59,44,66,41,74,49,59,61,78,38,35,29,65,35,43,62,61,37,34,36,42,18,40,70,80,31,47,36,50,58,44,51,15,41,36,33,47,73,62,37,91,70,57,68,72,66,51,42,60,41,25,40,29,35,70,51,101,50,37,56,47,78,37,37,52,73,48,70,46,95,90,52,32,35,30,36,74,48,70,51,60,63,67,43,53,31,24,44,24,43,63,52,71,68,52,41,44,46,50,43,44,51,51,29,52,59,45,44,61,65,58,46,47,31,34,41,34,28,30,22,52,80,48,66,82,44,84,61,47,50,59,46,33,35,42,42,34,71,54,33,61,29,40,34,38,26,13,68,20,28,35,39,52,73,98,53,59,30,50,38,51,53,26,40,32,39,44,31,33,29,51,70,78,74,71,62,69,88,78,79,67,86,61,79,70,69,79,70,54,90,54,47,41,55,54,34,31,51,54,47,24,48,52,49,46,52,52,49,51,53,49,52,51,49,49,39,50,51,50,49,51,48,48,51,43,64,69,37,34,32,84,77,65,67,30,40,16,46,64,51,49,55,59,52,40,75,69,63,52,61,49,26,31,40,36,28,41,30,54,71,49,48,67,58,44,26,70,75,67,29,62,70,52,40,49,47,44,50,33,51,52,51,52,49,46,69,68,45,46,28,66,55,66,72,32,71,66,47,70,28,33,60,51,90,57,25,35,34,35,39,36,59,55,88,68,55,68,69,59,51,49,52,32,50,45,50,46,51,53,51,57,38,66,43,70,62,52,54,88,88,50,83,83,55,69,42,51,74,55,41,63,22,20,6,33,35,46,34,67,83,46,76,82,60,56,54,75,51,50,56,54,45,14,50,47,19,16,51,48,10,50,77,68,67,33,54,56,24,50,31,75,72,42,58,76,47,42,62,58,48,52,49,32,55,52,33,42,28,50,51,47,44,19,61,76,67,69,20,68,42,52,25,33,29,53,28,22,30,44,94,75,62,42,83,64,36,27,41,49,38,66,32,39,44,57,105,84,42,77,41,56,48,88,74,43,47,75,45,27,58,90,42,69,60,38,54,53,51,48,47,54,48,51,53,53,49,54,59,33,49,67,69,46,90,71,32,33,30,41,76,41,53,66,66,40,76,68,31,66,67,48,46,50,50,52,52,54,52,42,68,69,38,94,57,34,64,35,37,28,40,28,38,51,48,54,67,80,58,82,52,58,67,57,52,43,51,53,52,51,53,43,39,73,65,35,33,41,43,27,38,37,47,44,41,64,36,34,35,30,52,58,58,48,62,73,55,54,34,53,31,38,29,37,23,38,90,50,43,59,45,34,75,80,31,68,67,41,33,53,50,42,37,46,50,46,51,45,32,47,71,60,63,17,44,30,30,43,30,49,28,65,41,69,64,42,46,52,52,47,44,73,54,62,38,48,26,40,27,20,61,58,81,35,59,72,39,80,59,65,64,70,121,82,48,62,49,71,51,77,30,82,45,69,68,51,44,51,55,53,55,69,68,47,87,74,77,93,51,85,11,36,44,34,42,37,41,26,30,61,57,71,65,58,50,47,52,49,43,55,52,48,41,68,77,39,73,80,42,49,46,37,34,33,25,16,50,40,33,29,52,38,53,45,75,44,62,74,34,30,39,44,34,44,34,37,23,74,80,29,44,70,36,63,39,73,48,66,74,63,95,54,29,44,61,48,24,49,50,49,43,58,60,30,62,69,51,94,41,38,49,37,30,43,36,40,29,41,64,73,53,81,62,60,47,45,22,44,49,39,50,69,71,42,95,63,86,52,46,44,34,36,33,14,25,22,66,53,83,86,56,37,30,34,35,53,76,81,41,77,40,54,66,37,39,40,37,35,30,38,32,23,86,58,47,43,68,49,71,57,74,46,60,45,66,41,75,49,60,61,79,38,36,29,64,34,44,61,59,36,32,36,41,19,41,71,78,30,48,35,49,58,45,52,15,42,35,33,45,74,62,36,91,72,56,67,72,65,50,43,59,42,25,39,28,35,68,51,100,47,38,56,46,78,37,37,53,74,48,70,46,94,89,52,32,34,28,36,73,47,70,51,58,62,68,44,55,30,25,45,24,44,64,50,72,68,53,44,45,48,49,44,45,52,51,28,53,57,44,44,59,63,59,46,47,31,34,40,34,28,30,24,52,81,46,67,82,42,87,62,47,51,59,47,34,36,42,42,34,72,54,33,62,29,40,34,39,26,14,69,19,27,36,38,52,73,101,53,59,28,50,40,53,52,26,42,31,39,46,31,33,30,51,69,80,75,68,62,68,86,78,79,66,86,61,78,71,68,77,71,56,90,54,46,43,55,54,34,30,51,54,48,24,50,51,50,46,51,51,50,50,52,51,53,49,49,51,40,50,50,51,50,51,49,48,50,44,65,68,37,33,32,85,79,67,66,29,40,15,47,64,52,49,54,60,53,39,74,68,62,52,61,50,25,33,41,35,28,40,32,54,72,50,50,68,58,44,26,70,74,66,28,61,70,52,41,49,48,44,50,34,51,51,52,52,50,44,69,68,45,46,28,66,55,66,72,31,68,68,47,72,28,34,59,53,90,58,24,36,35,35,40,36,60,54,88,68,56,67,70,58,50,48,52,34,52,45,50,45,52,54,52,56,40,66,42,70,62,53,53,86,87,48,84,80,54,68,43,51,75,54,42,63,23,20,6,32,36,47,34,66,83,48,74,83,61,57,55,75,51,48,55,53,45,15,48,49,19,16,51,49,9,50,76,67,66,33,55,57,25,50,32,74,73,41,57,78,48,43,63,58,48,52,48,32,55,52,32,41,26,52,51,46,43,20,61,76,66,69,22,67,41,51,25,33,28,52,28,22,31,43,93,76,63,44,84,63,35,26,41,49,38,65,31,40,45,56,102,88,40,77,42,58,48,88,75,44,46,74,45,27,58,91,42,69,61,38,54,54,51,48,46,53,49,52,53,53,50,53,59,33,47,67,70,46,90,71,31,34,30,40,77,41,52,66,66,40,77,69,30,66,67,47,47,49,50,51,52,55,52,42,68,71,39,95,57,34,62,37,37,29,40,29,38,52,48,54,67,79,59,82,51,61,68,56,52,42,51,53,51,50,53,42,37,74,64,35,32,40,42,28,38,39,46,45,41,64,34,34,34,32,50,59,57,47,62,72,56,55,35,54,32,37,29,36,23,39,90,49,42,60,47,35,76,79,30,68,65,39,33,54,50,42,37,48,50,45,51,44,32,46,71,62,63,18,45,31,29,43,29,49,28,63,41,70,64,41,45,55,53,45,44,71,54,63,38,49,27,38,28,22,61,59,79,34,59,70,38,80,58,67,63,70,124

Secondary structure (DSSP, 8-state):
-EEEEEEESSHHHHHHHHHT------SEEEEEEEESS-HHHHHHHHHHHHHH-TT-EEEEEE-SEEEETTEEEESSEEEEEEEESS-EEEEEEEE--S-HHHHHHHHHHHTT--TTEEEEEEEES--STTHHHHTHHHHSSSS---EEEEE----SS---EEETTEEESSEEEEEEEE-SS-EEEEEEEES-EEEEEEEEEEEEETTEEEEETTEEHHHHHHHHHHTTS---HHHHHTS-EEEE-SSBEEEE-EEEE-TTS-EEESS---TT-EEEEEE--HHHHHHHHHHHHHHHHHH--SEEEEEEEGGGTTSTTHHHHHHHHHTTS-EEEEEES-EEEESSSEEEESSEEEEEEEE-------------------TTHHHHHHHHHHHHHHHHHHHHHHHHHHHHHHHHHHHHHB-TTT--EEHHHHHHHHTT--TTEEEEEEEETTHHHHHHHH-HHHHHHHHHHHHHHHHHHHHHHHTS-EEEEEEETTEEEEEEE----HHHHHHHHHHHHHHHHHS----TT-TT--S----EEEEEEEGGG-TTS-HHHHHHHHHHHHHHHHHTT-SEEEGGGGHHHHHHHHHHHHHHHHHHHHHHTT-EEEEEEEEEETTT--EEEEEEEEEEEETTEEE-HHHHHHHHTTSHHHHHHHHHHHHHHHHHHTT----EEEEE-HHHHH-HHHHHHHHHHHHHSS-GGGEEEEEE--TT-S-HHHHHHHHHHHHHTTPEEEEEEETTS---HHHHHHH--SEEEEPHHHHTTTTT-HHHHHHHHHHHHHHHHTT-EEEE----SHHHHHHHHHHT-SEE-STTT---EE-----/-EEEEEEESSHHHHHHHHHT------SEEEEEEEESS-HHHHHHHHHHHHHH-TT-EEEEEE-SEEEETTEEEESSEEEEEEEESS-EEEEEEEE--S-HHHHHHHHHHHHT--TTEEEEEEEES--STHHHHHTHHHHSSSS---EEEEE----SS---EEETTEEESSEEEEEEEE-SS-EEEEEEEES-EEEEEEEEEEEEETTEEEEETTEEHHHHHHHHHHTTS---HHHHHTS-EEEE-SSBEEEE-EEEE-TTS-EEESS---TT-EEEEEE--HHHHHHHHHHHHHHHHHH--SEEEEEEEGGGTTSTTHHHHHHHHHTTS-EEEEEES-EEEESSSEEEESSEEEEEEEE-------------------TTHHHHHHHHHHHHHHHHHHHHHHHHHHHHHHHHHHHHHB-TTT--EEHHHHHHHHTT--TTEEEEEEEETTHHHHHHHH-HHHHHHHHHHHHHHHHHHHHHHHTS-EEEEEEETTEEEEEEE----HHHHHHHHHHHHHHHHHS----TT-TT--S----EEEEEEEGGG-TTS-HHHHHHHHHHHHHHHHHTT-SEEEGGGGHHHHHHHHHHHHHHHHHHHHHHTT-EEEEEEEEEETTT--EEEEEEEEEEEETTEEE-HHHHHHHHTTSHHHHHHHHHHHHHHHHHHTT----EEEEE-HHHHH-HHHHHHHHHHHHHSS-GGGEEEEEE--TT-S-HHHHHHHHHHHHHHTPEEEEEEETTS---HHHHHHH--SEEEEPHHHHTTTTT-HHHHHHHHHHHHHHHHTT-EEEE----SHHHHHHHHHHT-SEE-STTT---EE-----

InterPro domains:
  IPR000160 GGDEF domain [PF00990] (418-478)
  IPR001633 EAL domain [PF00563] (600-824)
  IPR001633 EAL domain [PS50883] (592-831)
  IPR001633 EAL domain [SM00052] (591-829)
  IPR001633 EAL domain [cd01948] (601-828)
  IPR013702 FIST domain, N-terminal [PF08495] (30-214)
  IPR013702 FIST domain, N-terminal [SM00897] (27-216)
  IPR019494 FIST, C-domain [PF10442] (217-342)
  IPR019494 FIST, C-domain [SM01204] (217-343)
  IPR029787 Nucleotide cyclase [SSF55073] (422-549)
  IPR035919 EAL domain superfamily [G3DSA:3.20.20.450] (579-829)
  IPR035919 EAL domain superfamily [SSF141868] (599-826)
  IPR043128 Reverse transcriptase/Diguanylate cyclase domain [G3DSA:3.30.70.270] (401-577)

Nearest PDB structures (foldseek):
  3pfm-assembly1_A-2  TM=8.795E-01  e=1.336E-18  Pseudomonas protegens Pf-5
  3pju-assembly1_A  TM=9.025E-01  e=3.403E-18  Pseudomonas fluorescens Pf0-1
  6hq5-assembly1_B  TM=7.752E-01  e=5.367E-20  Bdellovibrio bacteriovorus HD100
  4q6j-assembly1_B  TM=8.659E-01  e=6.473E-18  Listeria monocytogenes EGD-e
  6ih1-assembly1_C  TM=8.208E-01  e=2.824E-15  Vibrio cholerae O395

Radius of gyration: 52.04 Å; Cα contacts (8 Å, |Δi|>4): 3411; chains: 2; bounding box: 107×140×100 Å

Foldseek 3Di:
DAKDKDKAQAPVRVVVVVVPDPDDLAPAKEKEKEALDDLVRVLSVLVVVCVVRVPYWYKYKYFQWKDWQLDIDGNIMMMMMDHDHFKYKFKDKFFDDPQQCVRLVVRCVRQVDDPQWAEKEKEAADPDPRNQNNQVNQLPDPDRHKYWYFYHDQSPPGIWMDGSSDTDHRMMMMMIMGDNLKHKDKDKQAFKAFADDWWFQADFDWQWGQDINNHGPQQVCCCPPPVRDHDDLVSQQQKFKWFDDPAETDTKGWDDQDPVRITGIPGTDDGGTIITIIHGDLLQRQLVLLVVLVVVLQAQFNEKEKEAAPVQVPPPCSSVSSNSNSVSHTYIYGHHHWIWTADSGIHTYGRMMMMMTMDSDPDRDDPPPPVPDDPPPPVCNVVVVCRRVVRVVVVVVVVVVVVVVVVVVVVVVQVVQADPLQRFGEQVVVLVVLQPADQQKKKKKKAWDCLVVVCVVPNVVVSSLLLNQLQVVCQPPVCVLQVWHWGWYHHDRRMIMIMTGDPDDPVSNVVSVLVVQVVSQVDQCPRPPPVPDGRDGTHMFMFMEGCNLPVPDDSVVSVVLRVVQRVVCVVVVHRYGYSSVCVVVVVVVVQLVVLVVQLVVQLVVVQKFWWWFFKAFAPVRHTDAIEIAIWGDDPHDIDHCVRHVVSCPPHPSNLSSLLSSLVQVLLQCQQDDGQYEYEDELVLLVDPVSLVSNVVSLVSHPANLSYEYEYEDAPPCPDLPSSLVSLVVSVVVNYFYEYEQPPPHDDDVVSCLSSLGQAYEHHCVLQVCLLPDVVSLVVLLVVCVVCVVSVHAYEYEAPEDDSSSVSVVVSPHGMYTHVHSNDIDTRDRPD/DAKDKDKAQAPVRVVVVVVPDPDDLAQAKEKEKEALDDLVRVLSVLVVVCVVRVPYWYKYKYFQWKDWQLDIDGNIMMMMMDHDHFKYKFKDKFFDDPQQCVRLVVRCVRQVDDPQWAEKEKEAADPDPRNQNNQVNQLPDPDRHKYWYFYHDQSPVGIWMDGSSDTDHRMMMMMIMGDPLKHKDKDKQAFKAFADDWWFQADFDWQWGQDINNHGPQQVCCCPPPVRDHDDLVSQQQKFKWFDDPAETDTKGWDDQDPVRITGIPGTDDGGTIITIIHGDLLQRQVVLLVVLVVVLQAQFNEKEKEAAPVQVPPPCSSVSSNSNSVSYTYIYGHHHWIWTADSGIHTYGRMMMMMTMDSDPDRDDPPPPVPDDPPPPVCNVVVVCRRVVRVVVVVVVVVVVVVVVVVVVVVVLVVQADPLQRFGEQVVVLVVLQPADQQKKKKKKAWDCLVVVCVVPNVVVSSLLLNVLQVVCQPPVCVLQVWHWGWYHYDRRMIMIMTGDPDDPVSNVVSVLVVQVVSQVDQCPSPPPVPDGRDGTHMFMFMEGCNLPVPDDSVVSVVLRVVQRVVCVVVVHRYGYSSVCVVVVVVVVQLVVLVVQLVVQLVVVQKFWWWFFKAFAPVRHTDAIEIAIWGDDPHDIDHCVRHVVSCPPHPSNLSSQLSSLVVVLLQCQQDDGQYEYEDELVLLVDPVSLVSNVVSLVSHPANLSYEYEYEDAPPCPDLVSSLVSLVVSVVSNYFYEYEQPPPHDDDVVSCLSSLGAAYEHHCVLQVCLLPDVVSLVVLLVVCVVCVVSVHAYEYEAPEDDSSSVSVVVSPHGMYTHVHSNDIDTRDRPD

Sequence (1662 aa):
MQTLSFSVQSITHLKEECDSLLIERASGCLIQIFSSQSMEEVSTYHSFLQCLFPHAEIVGLSAIHTSINSSVFTQSTIVSISTFDSSTVTSASIVHGENEPLVGHQLLRKLSVNQTTKSVIAFSCYGSASNYKLFEAFSEQAYIVPVSGCVATDTGEGAWILFNGEFHQNQIVAVALHGEKLQAWYEAFVEWNPIGKHFRVTASEGRVVKAIDHIPAYDFYCKYLADNKPLALSQIQAFPLMLEEETARIINTVESITKEGHLLFSAEVPVGDEVRLSYYHPSLTQEQVNQGAARLANRRPESIFIYNCESRIENSTESTELQAFSDVGLCQGVYGMGEFFRSHNQQILHHSLTYLALSESEEVASEYDTFSRAPRVHNLTPLFSLIKNSIQDLDHMTSELEEKIREQSLRLIQTYRTDRRTGLLNRTVLKERLSHIALTDHLLSFKLTNLSQVNEKYGYHVGDKLLQDISYYMKEHLGLAIESEIELYSIGIAEWGVIFNSDTASEVLRKQITGFIEKLEHENFEPYGLDDVDYLSVSISGGLISRRDFPTIASEDLILKTVEARRIAMRRNRHLCNARELMKEERTRQNQLDWLTCVNRAISQKGVLVYGQPIYKAHTHELASTECLMRIQEDDQIFAPGQFLPAVEGTHLYTRLSREMISSIFEIMQSNDLTFSINLSPQDLLSDRTLDLLESSMIRLDNPMRVGFEVLETEQIQDYGHIIEVCNHFRRLGARIIIDDFGSGYSNIDAIMKLEPQVIKLDGSIIKNVHQDKRQRLISQQMVQLCHVLDAKAVAEFVHNQEVCSIVEDMGVDYLQGYFLGEPKSLHIKTMQTLSFSVQSITHLKEECDSLLIERASGCLIQIFSSQSMEEVSTYHSFLQCLFPHAEIVGLSAIHTSINSSVFTQSTIVSISTFDSSTVTSASIVHGENEPLVGHQLLRKLSVNQTTKSVIAFSCYGSASNYKLFEAFSEQAYIVPVSGCVATDTGEGAWILFNGEFHQNQIVAVALHGEKLQAWYEAFVEWNPIGKHFRVTASEGRVVKAIDHIPAYDFYCKYLADNKPLALSQIQAFPLMLEEETARIINTVESITKEGHLLFSAEVPVGDEVRLSYYHPSLTQEQVNQGAARLANRRPESIFIYNCESRIENSTESTELQAFSDVGLCQGVYGMGEFFRSHNQQILHHSLTYLALSESEEVASEYDTFSRAPRVHNLTPLFSLIKNSIQDLDHMTSELEEKIREQSLRLIQTYRTDRRTGLLNRTVLKERLSHIALTDHLLSFKLTNLSQVNEKYGYHVGDKLLQDISYYMKEHLGLAIESEIELYSIGIAEWGVIFNSDTASEVLRKQITGFIEKLEHENFEPYGLDDVDYLSVSISGGLISRRDFPTIASEDLILKTVEARRIAMRRNRHLCNARELMKEERTRQNQLDWLTCVNRAISQKGVLVYGQPIYKAHTHELASTECLMRIQEDDQIFAPGQFLPAVEGTHLYTRLSREMISSIFEIMQSNDLTFSINLSPQDLLSDRTLDLLESSMIRLDNPMRVGFEVLETEQIQDYGHIIEVCNHFRRLGARIIIDDFGSGYSNIDAIMKLEPQVIKLDGSIIKNVHQDKRQRLISQQMVQLCHVLDAKAVAEFVHNQEVCSIVEDMGVDYLQGYFLGEPKSLHIKT